Protein 8SK7 (pdb70)

InterPro domains:
  IPR000149 Haemagglutinin, influenzavirus A [PR00330] (21-44)
  IPR000149 Haemagglutinin, influenzavirus A [PR00330] (67-85)
  IPR000149 Haemagglutinin, influenzavirus A [PR00330] (107-122)
  IPR000149 Haemagglutinin, influenzavirus A [PR00330] (190-208)
  IPR000149 Haemagglutinin, influenzavirus A [PR00330] (228-245)
  IPR000149 Haemagglutinin, influenzavirus A [PR00330] (247-267)
  IPR000149 Haemagglutinin, influenzavirus A [PR00330] (307-323)
  IPR000149 Haemagglutinin, influenzavirus A [PR00330] (327-341)
  IPR001364 Haemagglutinin, influenzavirus A/B [MF_04072] (1-565)
  IPR001364 Haemagglutinin, influenzavirus A/B [PF00509] (20-565)
  IPR001364 Haemagglutinin, influenzavirus A/B [PR00329] (21-44)
  IPR001364 Haemagglutinin, influenzavirus A/B [PR00329] (307-323)
  IPR001364 Haemagglutinin, influenzavirus A/B [PR00329] (327-341)
  IPR001364 Haemagglutinin, influenzavirus A/B [PR00329] (378-401)
  IPR001364 Haemagglutinin, influenzavirus A/B [PR00329] (417-438)
  IPR001364 Haemagglutinin, influenzavirus A/B [PR00329] (480-498)
  IPR008980 Viral capsid/haemagglutinin protein [SSF49818] (18-338)
  IPR013828 Haemagglutinin, HA1 chain, alpha/beta domain superfamily [G3DSA:3.90.209.20] (59-289)

Organism: Influenza A virus (strain A/USA:Iowa/1943 H1N1) (NCBI:txid425563)

Structure (mmCIF, N/CA/C/O backbone):
data_8SK7
#
_entry.id   8SK7
#
loop_
_entity.id
_entity.type
_entity.pdbx_description
1 polymer 'Hemagglutinin HA1 chain'
2 polymer Hemagglutinin
3 polymer 'HA_20 minibinder (RFdiffusion-designed)'
4 branched beta-D-mannopyranose-(1-4)-2-acetamido-2-deoxy-beta-D-glucopyranose-(1-4)-2-acetamido-2-deoxy-beta-D-glucopyranose
5 branched 2-acetamido-2-deoxy-beta-D-glucopyranose-(1-4)-2-acetamido-2-deoxy-beta-D-glucopyranose
6 non-polymer 2-acetamido-2-deoxy-beta-D-glucopyranose
#
loop_
_atom_site.group_PDB
_atom_site.id
_atom_site.type_symbol
_atom_site.label_atom_id
_atom_site.label_alt_id
_atom_site.label_comp_id
_atom_site.label_asym_id
_atom_site.label_entity_id
_atom_site.label_seq_id
_atom_site.pdbx_PDB_ins_code
_atom_site.Cartn_x
_atom_site.Cartn_y
_atom_site.Cartn_z
_atom_site.occupancy
_atom_site.B_iso_or_equiv
_atom_site.auth_seq_id
_atom_site.auth_comp_id
_atom_site.auth_asym_id
_atom_site.auth_atom_id
_atom_site.pdbx_PDB_model_num
ATOM 1 N N . ASP A 1 1 ? 119.655 143.038 91.849 1.00 0.00 11 ASP A N 1
ATOM 2 C CA . ASP A 1 1 ? 119.627 142.015 92.935 1.00 0.00 11 ASP A CA 1
ATOM 3 C C . ASP A 1 1 ? 120.840 142.171 93.842 1.00 0.00 11 ASP A C 1
ATOM 4 O O . ASP A 1 1 ? 121.972 142.247 93.366 1.00 0.00 11 ASP A O 1
ATOM 15 N N . THR A 1 2 ? 120.603 142.218 95.151 1.00 0.00 12 THR A N 1
ATOM 16 C CA . THR A 1 2 ? 121.679 142.408 96.111 1.00 0.00 12 THR A CA 1
ATOM 17 C C . THR A 1 2 ? 121.315 141.743 97.428 1.00 0.00 12 THR A C 1
ATOM 18 O O . THR A 1 2 ? 120.137 141.576 97.754 1.00 0.00 12 THR A O 1
ATOM 29 N N . ILE A 1 3 ? 122.346 141.367 98.180 1.00 0.00 13 ILE A N 1
ATOM 30 C CA . ILE A 1 3 ? 122.198 140.809 99.518 1.00 0.00 13 ILE A CA 1
ATOM 31 C C . ILE A 1 3 ? 123.166 141.539 100.435 1.00 0.00 13 ILE A C 1
ATOM 32 O O . ILE A 1 3 ? 124.350 141.679 100.108 1.00 0.00 13 ILE A O 1
ATOM 48 N N . CYS A 1 4 ? 122.666 142.005 101.576 1.00 0.00 14 CYS A N 1
ATOM 49 C CA . CYS A 1 4 ? 123.445 142.792 102.518 1.00 0.00 14 CYS A CA 1
ATOM 50 C C . CYS A 1 4 ? 123.574 142.045 103.837 1.00 0.00 14 CYS A C 1
ATOM 51 O O . CYS A 1 4 ? 122.724 141.223 104.189 1.00 0.00 14 CYS A O 1
ATOM 58 N N . ILE A 1 5 ? 124.650 142.334 104.562 1.00 0.00 15 ILE A N 1
ATOM 59 C CA . ILE A 1 5 ? 124.905 141.754 105.874 1.00 0.00 15 ILE A CA 1
ATOM 60 C C . ILE A 1 5 ? 124.829 142.868 106.906 1.00 0.00 15 ILE A C 1
ATOM 61 O O . ILE A 1 5 ? 125.451 143.923 106.737 1.00 0.00 15 ILE A O 1
ATOM 77 N N . GLY A 1 6 ? 124.074 142.633 107.971 1.00 0.00 16 GLY A N 1
ATOM 78 C CA . GLY A 1 6 ? 123.891 143.634 108.997 1.00 0.00 16 GLY A CA 1
ATOM 79 C C . GLY A 1 6 ? 123.471 142.990 110.297 1.00 0.00 16 GLY A C 1
ATOM 80 O O . GLY A 1 6 ? 123.549 141.771 110.460 1.00 0.00 16 GLY A O 1
ATOM 84 N N . TYR A 1 7 ? 123.021 143.826 111.230 1.00 0.00 17 TYR A N 1
ATOM 85 C CA . TYR A 1 7 ? 122.680 143.347 112.560 1.00 0.00 17 TYR A CA 1
ATOM 86 C C . TYR A 1 7 ? 121.485 144.116 113.109 1.00 0.00 17 TYR A C 1
ATOM 87 O O . TYR A 1 7 ? 121.015 145.095 112.526 1.00 0.00 17 TYR A O 1
ATOM 105 N N . HIS A 1 8 ? 120.999 143.638 114.250 1.00 0.00 18 HIS A N 1
ATOM 106 C CA . HIS A 1 8 ? 119.745 144.094 114.828 1.00 0.00 18 HIS A CA 1
ATOM 107 C C . HIS A 1 8 ? 119.880 145.488 115.436 1.00 0.00 18 HIS A C 1
ATOM 108 O O . HIS A 1 8 ? 120.955 145.900 115.878 1.00 0.00 18 HIS A O 1
ATOM 122 N N . ALA A 1 9 ? 118.769 146.225 115.435 1.00 0.00 19 ALA A N 1
ATOM 123 C CA . ALA A 1 9 ? 118.668 147.502 116.127 1.00 0.00 19 ALA A CA 1
ATOM 124 C C . ALA A 1 9 ? 117.235 147.689 116.606 1.00 0.00 19 ALA A C 1
ATOM 125 O O . ALA A 1 9 ? 116.299 147.105 116.057 1.00 0.00 19 ALA A O 1
ATOM 132 N N . ASN A 1 10 ? 117.068 148.513 117.638 1.00 0.00 20 ASN A N 1
ATOM 133 C CA . ASN A 1 10 ? 115.755 148.729 118.236 1.00 0.00 20 ASN A CA 1
ATOM 134 C C . ASN A 1 10 ? 115.744 150.087 118.931 1.00 0.00 20 ASN A C 1
ATOM 135 O O . ASN A 1 10 ? 116.705 150.857 118.852 1.00 0.00 20 ASN A O 1
ATOM 146 N N . ASN A 1 11 ? 114.635 150.377 119.614 1.00 0.00 21 ASN A N 1
ATOM 147 C CA . ASN A 1 11 ? 114.449 151.637 120.323 1.00 0.00 21 ASN A CA 1
ATOM 148 C C . ASN A 1 11 ? 114.953 151.590 121.764 1.00 0.00 21 ASN A C 1
ATOM 149 O O . ASN A 1 11 ? 114.479 152.367 122.600 1.00 0.00 21 ASN A O 1
ATOM 159 N N . SER A 1 12 ? 115.886 150.697 122.076 1.00 0.00 22 SER A N 1
ATOM 160 C CA . SER A 1 12 ? 116.446 150.636 123.419 1.00 0.00 22 SER A CA 1
ATOM 161 C C . SER A 1 12 ? 117.322 151.849 123.696 1.00 0.00 22 SER A C 1
ATOM 162 O O . SER A 1 12 ? 117.928 152.425 122.789 1.00 0.00 22 SER A O 1
ATOM 170 N N . THR A 1 13 ? 117.385 152.238 124.971 1.00 0.00 23 THR A N 1
ATOM 171 C CA . THR A 1 13 ? 118.274 153.306 125.419 1.00 0.00 23 THR A CA 1
ATOM 172 C C . THR A 1 13 ? 119.209 152.839 126.531 1.00 0.00 23 THR A C 1
ATOM 173 O O . THR A 1 13 ? 119.807 153.669 127.223 1.00 0.00 23 THR A O 1
ATOM 184 N N . ASP A 1 14 ? 119.348 151.529 126.715 1.00 0.00 24 ASP A N 1
ATOM 185 C CA . ASP A 1 14 ? 120.298 151.013 127.689 1.00 0.00 24 ASP A CA 1
ATOM 186 C C . ASP A 1 14 ? 121.710 151.440 127.314 1.00 0.00 24 ASP A C 1
ATOM 187 O O . ASP A 1 14 ? 122.083 151.438 126.138 1.00 0.00 24 ASP A O 1
ATOM 196 N N . THR A 1 15 ? 122.500 151.804 128.320 1.00 0.00 25 THR A N 1
ATOM 197 C CA . THR A 1 15 ? 123.867 152.254 128.105 1.00 0.00 25 THR A CA 1
ATOM 198 C C . THR A 1 15 ? 124.815 151.475 129.001 1.00 0.00 25 THR A C 1
ATOM 199 O O . THR A 1 15 ? 124.477 151.139 130.139 1.00 0.00 25 THR A O 1
ATOM 210 N N . VAL A 1 16 ? 126.007 151.194 128.477 1.00 0.00 26 VAL A N 1
ATOM 211 C CA . VAL A 1 16 ? 127.024 150.417 129.170 1.00 0.00 26 VAL A CA 1
ATOM 212 C C . VAL A 1 16 ? 128.362 151.124 129.003 1.00 0.00 26 VAL A C 1
ATOM 213 O O . VAL A 1 16 ? 128.504 152.057 128.212 1.00 0.00 26 VAL A O 1
ATOM 226 N N . ASP A 1 17 ? 129.351 150.665 129.762 1.00 0.00 27 ASP A N 1
ATOM 227 C CA . ASP A 1 17 ? 130.679 151.253 129.746 1.00 0.00 27 ASP A CA 1
ATOM 228 C C . ASP A 1 17 ? 131.732 150.193 129.459 1.00 0.00 27 ASP A C 1
ATOM 229 O O . ASP A 1 17 ? 131.591 149.030 129.846 1.00 0.00 27 ASP A O 1
ATOM 238 N N . THR A 1 18 ? 132.792 150.616 128.776 1.00 0.00 28 THR A N 1
ATOM 239 C CA . THR A 1 18 ? 133.965 149.784 128.543 1.00 0.00 28 THR A CA 1
ATOM 240 C C . THR A 1 18 ? 135.201 150.533 129.019 1.00 0.00 28 THR A C 1
ATOM 241 O O . THR A 1 18 ? 135.083 151.622 129.591 1.00 0.00 28 THR A O 1
ATOM 252 N N . VAL A 1 19 ? 136.390 149.975 128.794 1.00 0.00 29 VAL A N 1
ATOM 253 C CA . VAL A 1 19 ? 137.599 150.717 129.133 1.00 0.00 29 VAL A CA 1
ATOM 254 C C . VAL A 1 19 ? 137.848 151.812 128.106 1.00 0.00 29 VAL A C 1
ATOM 255 O O . VAL A 1 19 ? 138.188 152.946 128.460 1.00 0.00 29 VAL A O 1
ATOM 268 N N . LEU A 1 20 ? 137.679 151.496 126.822 1.00 0.00 30 LEU A N 1
ATOM 269 C CA . LEU A 1 20 ? 137.890 152.484 125.772 1.00 0.00 30 LEU A CA 1
ATOM 270 C C . LEU A 1 20 ? 136.718 153.452 125.649 1.00 0.00 30 LEU A C 1
ATOM 271 O O . LEU A 1 20 ? 136.920 154.637 125.365 1.00 0.00 30 LEU A O 1
ATOM 287 N N . GLU A 1 21 ? 135.494 152.972 125.854 1.00 0.00 31 GLU A N 1
ATOM 288 C CA . GLU A 1 21 ? 134.297 153.724 125.516 1.00 0.00 31 GLU A CA 1
ATOM 289 C C . GLU A 1 21 ? 133.379 153.836 126.723 1.00 0.00 31 GLU A C 1
ATOM 290 O O . GLU A 1 21 ? 133.377 152.973 127.605 1.00 0.00 31 GLU A O 1
ATOM 302 N N . LYS A 1 22 ? 132.593 154.911 126.746 1.00 0.00 32 LYS A N 1
ATOM 303 C CA . LYS A 1 22 ? 131.607 155.158 127.786 1.00 0.00 32 LYS A CA 1
ATOM 304 C C . LYS A 1 22 ? 130.268 155.495 127.145 1.00 0.00 32 LYS A C 1
ATOM 305 O O . LYS A 1 22 ? 130.210 155.983 126.013 1.00 0.00 32 LYS A O 1
ATOM 324 N N . ASN A 1 23 ? 129.189 155.234 127.880 1.00 0.00 33 ASN A N 1
ATOM 325 C CA . ASN A 1 23 ? 127.837 155.541 127.414 1.00 0.00 33 ASN A CA 1
ATOM 326 C C . ASN A 1 23 ? 127.539 154.866 126.077 1.00 0.00 33 ASN A C 1
ATOM 327 O O . ASN A 1 23 ? 126.902 155.448 125.197 1.00 0.00 33 ASN A O 1
ATOM 337 N N . VAL A 1 24 ? 127.997 153.625 125.915 1.00 0.00 34 VAL A N 1
ATOM 338 C CA . VAL A 1 24 ? 127.692 152.879 124.701 1.00 0.00 34 VAL A CA 1
ATOM 339 C C . VAL A 1 24 ? 126.250 152.399 124.761 1.00 0.00 34 VAL A C 1
ATOM 340 O O . VAL A 1 24 ? 125.836 151.749 125.728 1.00 0.00 34 VAL A O 1
ATOM 353 N N . THR A 1 25 ? 125.478 152.709 123.722 1.00 0.00 35 THR A N 1
ATOM 354 C CA . THR A 1 25 ? 124.081 152.303 123.653 1.00 0.00 35 THR A CA 1
ATOM 355 C C . THR A 1 25 ? 123.994 150.902 123.064 1.00 0.00 35 THR A C 1
ATOM 356 O O . THR A 1 25 ? 124.610 150.618 122.032 1.00 0.00 35 THR A O 1
ATOM 367 N N . VAL A 1 26 ? 123.225 150.034 123.717 1.00 0.00 36 VAL A N 1
ATOM 368 C CA . VAL A 1 26 ? 123.130 148.632 123.336 1.00 0.00 36 VAL A CA 1
ATOM 369 C C . VAL A 1 26 ? 121.665 148.241 123.222 1.00 0.00 36 VAL A C 1
ATOM 370 O O . VAL A 1 26 ? 120.792 148.825 123.871 1.00 0.00 36 VAL A O 1
ATOM 383 N N . THR A 1 27 ? 121.400 147.236 122.385 1.00 0.00 37 THR A N 1
ATOM 384 C CA . THR A 1 27 ? 120.028 146.790 122.179 1.00 0.00 37 THR A CA 1
ATOM 385 C C . THR A 1 27 ? 119.440 146.176 123.440 1.00 0.00 37 THR A C 1
ATOM 386 O O . THR A 1 27 ? 118.259 146.387 123.736 1.00 0.00 37 THR A O 1
ATOM 397 N N . HIS A 1 28 ? 120.237 145.419 124.189 1.00 0.00 38 HIS A N 1
ATOM 398 C CA . HIS A 1 28 ? 119.761 144.773 125.401 1.00 0.00 38 HIS A CA 1
ATOM 399 C C . HIS A 1 28 ? 120.922 144.635 126.371 1.00 0.00 38 HIS A C 1
ATOM 400 O O . HIS A 1 28 ? 122.074 144.474 125.963 1.00 0.00 38 HIS A O 1
ATOM 415 N N . SER A 1 29 ? 120.609 144.705 127.662 1.00 0.00 39 SER A N 1
ATOM 416 C CA . SER A 1 29 ? 121.624 144.604 128.697 1.00 0.00 39 SER A CA 1
ATOM 417 C C . SER A 1 29 ? 121.004 143.977 129.936 1.00 0.00 39 SER A C 1
ATOM 418 O O . SER A 1 29 ? 119.788 144.015 130.132 1.00 0.00 39 SER A O 1
ATOM 426 N N . VAL A 1 30 ? 121.861 143.401 130.772 1.00 0.00 40 VAL A N 1
ATOM 427 C CA . VAL A 1 30 ? 121.455 142.790 132.032 1.00 0.00 40 VAL A CA 1
ATOM 428 C C . VAL A 1 30 ? 122.080 143.595 133.160 1.00 0.00 40 VAL A C 1
ATOM 429 O O . VAL A 1 30 ? 123.303 143.777 133.197 1.00 0.00 40 VAL A O 1
ATOM 442 N N . ASN A 1 31 ? 121.248 144.073 134.080 1.00 0.00 41 ASN A N 1
ATOM 443 C CA . ASN A 1 31 ? 121.735 144.826 135.230 1.00 0.00 41 ASN A CA 1
ATOM 444 C C . ASN A 1 31 ? 122.117 143.841 136.326 1.00 0.00 41 ASN A C 1
ATOM 445 O O . ASN A 1 31 ? 121.249 143.206 136.932 1.00 0.00 41 ASN A O 1
ATOM 456 N N . LEU A 1 32 ? 123.416 143.717 136.584 1.00 0.00 42 LEU A N 1
ATOM 457 C CA . LEU A 1 32 ? 123.926 142.776 137.572 1.00 0.00 42 LEU A CA 1
ATOM 458 C C . LEU A 1 32 ? 123.843 143.307 138.992 1.00 0.00 42 LEU A C 1
ATOM 459 O O . LEU A 1 32 ? 124.281 142.617 139.917 1.00 0.00 42 LEU A O 1
ATOM 475 N N . LEU A 1 33 ? 123.316 144.510 139.189 1.00 0.00 43 LEU A N 1
ATOM 476 C CA . LEU A 1 33 ? 123.271 145.154 140.494 1.00 0.00 43 LEU A CA 1
ATOM 477 C C . LEU A 1 33 ? 121.821 145.281 140.936 1.00 0.00 43 LEU A C 1
ATOM 478 O O . LEU A 1 33 ? 121.008 145.894 140.238 1.00 0.00 43 LEU A O 1
ATOM 494 N N . GLU A 1 34 ? 121.503 144.709 142.093 1.00 0.00 44 GLU A N 1
ATOM 495 C CA . GLU A 1 34 ? 120.160 144.783 142.650 1.00 0.00 44 GLU A CA 1
ATOM 496 C C . GLU A 1 34 ? 120.049 145.999 143.558 1.00 0.00 44 GLU A C 1
ATOM 497 O O . GLU A 1 34 ? 120.841 146.157 144.493 1.00 0.00 44 GLU A O 1
ATOM 509 N N . ASP A 1 35 ? 119.060 146.852 143.287 1.00 0.00 45 ASP A N 1
ATOM 510 C CA . ASP A 1 35 ? 118.881 148.089 144.035 1.00 0.00 45 ASP A CA 1
ATOM 511 C C . ASP A 1 35 ? 117.445 148.298 144.500 1.00 0.00 45 ASP A C 1
ATOM 512 O O . ASP A 1 35 ? 117.101 149.411 144.912 1.00 0.00 45 ASP A O 1
ATOM 521 N N . SER A 1 36 ? 116.601 147.271 144.445 1.00 0.00 46 SER A N 1
ATOM 522 C CA . SER A 1 36 ? 115.216 147.372 144.878 1.00 0.00 46 SER A CA 1
ATOM 523 C C . SER A 1 36 ? 114.929 146.298 145.915 1.00 0.00 46 SER A C 1
ATOM 524 O O . SER A 1 36 ? 115.497 145.204 145.870 1.00 0.00 46 SER A O 1
ATOM 532 N N . HIS A 1 37 ? 114.036 146.618 146.848 1.00 0.00 47 HIS A N 1
ATOM 533 C CA . HIS A 1 37 ? 113.727 145.716 147.946 1.00 0.00 47 HIS A CA 1
ATOM 534 C C . HIS A 1 37 ? 112.290 145.940 148.395 1.00 0.00 47 HIS A C 1
ATOM 535 O O . HIS A 1 37 ? 111.689 146.982 148.129 1.00 0.00 47 HIS A O 1
ATOM 549 N N . ASN A 1 38 ? 111.746 144.942 149.094 1.00 0.00 48 ASN A N 1
ATOM 550 C CA . ASN A 1 38 ? 110.366 145.023 149.556 1.00 0.00 48 ASN A CA 1
ATOM 551 C C . ASN A 1 38 ? 110.143 146.161 150.539 1.00 0.00 48 ASN A C 1
ATOM 552 O O . ASN A 1 38 ? 109.015 146.649 150.654 1.00 0.00 48 ASN A O 1
ATOM 563 N N . GLY A 1 39 ? 111.182 146.600 151.244 1.00 0.00 49 GLY A N 1
ATOM 564 C CA . GLY A 1 39 ? 110.993 147.595 152.279 1.00 0.00 49 GLY A CA 1
ATOM 565 C C . GLY A 1 39 ? 110.274 147.083 153.503 1.00 0.00 49 GLY A C 1
ATOM 566 O O . GLY A 1 39 ? 109.656 147.871 154.221 1.00 0.00 49 GLY A O 1
ATOM 570 N N . LYS A 1 40 ? 110.333 145.779 153.759 1.00 0.00 50 LYS A N 1
ATOM 571 C CA . LYS A 1 40 ? 109.648 145.163 154.885 1.00 0.00 50 LYS A CA 1
ATOM 572 C C . LYS A 1 40 ? 110.532 144.073 155.470 1.00 0.00 50 LYS A C 1
ATOM 573 O O . LYS A 1 40 ? 111.454 143.579 154.818 1.00 0.00 50 LYS A O 1
ATOM 592 N N . LEU A 1 41 ? 110.247 143.708 156.715 1.00 0.00 51 LEU A N 1
ATOM 593 C CA . LEU A 1 41 ? 110.809 142.494 157.285 1.00 0.00 51 LEU A CA 1
ATOM 594 C C . LEU A 1 41 ? 109.944 141.306 156.890 1.00 0.00 51 LEU A C 1
ATOM 595 O O . LEU A 1 41 ? 108.713 141.382 156.916 1.00 0.00 51 LEU A O 1
ATOM 611 N N . CYS A 1 42 ? 110.591 140.205 156.525 1.00 0.00 52 CYS A N 1
ATOM 612 C CA . CYS A 1 42 ? 109.901 139.049 155.982 1.00 0.00 52 CYS A CA 1
ATOM 613 C C . CYS A 1 42 ? 110.331 137.791 156.722 1.00 0.00 52 CYS A C 1
ATOM 614 O O . CYS A 1 42 ? 111.338 137.773 157.433 1.00 0.00 52 CYS A O 1
ATOM 618 N N . ARG A 1 43 ? 109.541 136.735 156.550 1.00 0.00 53 ARG A N 1
ATOM 619 C CA . ARG A 1 43 ? 109.844 135.435 157.135 1.00 0.00 53 ARG A CA 1
ATOM 620 C C . ARG A 1 43 ? 110.971 134.799 156.335 1.00 0.00 53 ARG A C 1
ATOM 621 O O . ARG A 1 43 ? 110.783 134.435 155.170 1.00 0.00 53 ARG A O 1
ATOM 642 N N . LEU A 1 44 ? 112.141 134.664 156.949 1.00 0.00 54 LEU A N 1
ATOM 643 C CA . LEU A 1 44 ? 113.291 134.092 156.258 1.00 0.00 54 LEU A CA 1
ATOM 644 C C . LEU A 1 44 ? 113.111 132.585 156.149 1.00 0.00 54 LEU A C 1
ATOM 645 O O . LEU A 1 44 ? 113.224 131.863 157.144 1.00 0.00 54 LEU A O 1
ATOM 661 N N . LYS A 1 45 ? 112.839 132.108 154.936 1.00 0.00 55 LYS A N 1
ATOM 662 C CA . LYS A 1 45 ? 112.601 130.689 154.685 1.00 0.00 55 LYS A CA 1
ATOM 663 C C . LYS A 1 45 ? 111.499 130.146 155.592 1.00 0.00 55 LYS A C 1
ATOM 664 O O . LYS A 1 45 ? 111.583 129.031 156.111 1.00 0.00 55 LYS A O 1
ATOM 683 N N . GLY A 1 46 ? 110.454 130.947 155.787 1.00 0.00 56 GLY A N 1
ATOM 684 C CA . GLY A 1 46 ? 109.244 130.487 156.431 1.00 0.00 56 GLY A CA 1
ATOM 685 C C . GLY A 1 46 ? 109.163 130.702 157.928 1.00 0.00 56 GLY A C 1
ATOM 686 O O . GLY A 1 46 ? 108.109 130.425 158.514 1.00 0.00 56 GLY A O 1
ATOM 690 N N . ILE A 1 47 ? 110.227 131.176 158.572 1.00 0.00 57 ILE A N 1
ATOM 691 C CA . ILE A 1 47 ? 110.251 131.375 160.018 1.00 0.00 57 ILE A CA 1
ATOM 692 C C . ILE A 1 47 ? 110.385 132.862 160.309 1.00 0.00 57 ILE A C 1
ATOM 693 O O . ILE A 1 47 ? 111.268 133.533 159.762 1.00 0.00 57 ILE A O 1
ATOM 709 N N . ALA A 1 48 ? 109.513 133.371 161.176 1.00 0.00 58 ALA A N 1
ATOM 710 C CA . ALA A 1 48 ? 109.511 134.784 161.497 1.00 0.00 58 ALA A CA 1
ATOM 711 C C . ALA A 1 48 ? 110.713 135.142 162.369 1.00 0.00 58 ALA A C 1
ATOM 712 O O . ALA A 1 48 ? 111.235 134.300 163.101 1.00 0.00 58 ALA A O 1
ATOM 719 N N . PRO A 1 49 ? 111.163 136.389 162.312 1.00 0.00 59 PRO A N 1
ATOM 720 C CA . PRO A 1 49 ? 112.282 136.817 163.153 1.00 0.00 59 PRO A CA 1
ATOM 721 C C . PRO A 1 49 ? 111.842 137.067 164.587 1.00 0.00 59 PRO A C 1
ATOM 722 O O . PRO A 1 49 ? 110.656 137.060 164.918 1.00 0.00 59 PRO A O 1
ATOM 733 N N . LEU A 1 50 ? 112.834 137.289 165.441 1.00 0.00 60 LEU A N 1
ATOM 734 C CA . LEU A 1 50 ? 112.598 137.713 166.815 1.00 0.00 60 LEU A CA 1
ATOM 735 C C . LEU A 1 50 ? 112.624 139.236 166.841 1.00 0.00 60 LEU A C 1
ATOM 736 O O . LEU A 1 50 ? 113.677 139.848 166.646 1.00 0.00 60 LEU A O 1
ATOM 752 N N . GLN A 1 51 ? 111.467 139.848 167.078 1.00 0.00 61 GLN A N 1
ATOM 753 C CA . GLN A 1 51 ? 111.330 141.301 167.041 1.00 0.00 61 GLN A CA 1
ATOM 754 C C . GLN A 1 51 ? 111.431 141.838 168.462 1.00 0.00 61 GLN A C 1
ATOM 755 O O . GLN A 1 51 ? 110.474 141.765 169.236 1.00 0.00 61 GLN A O 1
ATOM 769 N N . LEU A 1 52 ? 112.597 142.386 168.800 1.00 0.00 62 LEU A N 1
ATOM 770 C CA . LEU A 1 52 ? 112.790 143.090 170.065 1.00 0.00 62 LEU A CA 1
ATOM 771 C C . LEU A 1 52 ? 112.313 144.523 169.858 1.00 0.00 62 LEU A C 1
ATOM 772 O O . LEU A 1 52 ? 113.083 145.439 169.561 1.00 0.00 62 LEU A O 1
ATOM 788 N N . GLY A 1 53 ? 111.002 144.711 170.005 1.00 0.00 63 GLY A N 1
ATOM 789 C CA . GLY A 1 53 ? 110.403 145.975 169.610 1.00 0.00 63 GLY A CA 1
ATOM 790 C C . GLY A 1 53 ? 110.962 147.160 170.371 1.00 0.00 63 GLY A C 1
ATOM 791 O O . GLY A 1 53 ? 111.350 148.168 169.776 1.00 0.00 63 GLY A O 1
ATOM 795 N N . LYS A 1 54 ? 111.025 147.052 171.699 1.00 0.00 64 LYS A N 1
ATOM 796 C CA . LYS A 1 54 ? 111.406 148.174 172.544 1.00 0.00 64 LYS A CA 1
ATOM 797 C C . LYS A 1 54 ? 112.730 147.982 173.263 1.00 0.00 64 LYS A C 1
ATOM 798 O O . LYS A 1 54 ? 113.276 148.962 173.779 1.00 0.00 64 LYS A O 1
ATOM 817 N N . CYS A 1 55 ? 113.262 146.765 173.313 1.00 0.00 65 CYS A N 1
ATOM 818 C CA . CYS A 1 55 ? 114.433 146.470 174.121 1.00 0.00 65 CYS A CA 1
ATOM 819 C C . CYS A 1 55 ? 115.495 145.801 173.264 1.00 0.00 65 CYS A C 1
ATOM 820 O O . CYS A 1 55 ? 115.207 145.229 172.212 1.00 0.00 65 CYS A O 1
ATOM 827 N N . ASN A 1 56 ? 116.735 145.886 173.728 1.00 0.00 66 ASN A N 1
ATOM 828 C CA . ASN A 1 56 ? 117.876 145.335 173.024 1.00 0.00 66 ASN A CA 1
ATOM 829 C C . ASN A 1 56 ? 118.165 143.931 173.548 1.00 0.00 66 ASN A C 1
ATOM 830 O O . ASN A 1 56 ? 117.388 143.356 174.315 1.00 0.00 66 ASN A O 1
ATOM 841 N N . ILE A 1 57 ? 119.299 143.367 173.131 1.00 0.00 67 ILE A N 1
ATOM 842 C CA . ILE A 1 57 ? 119.643 142.008 173.539 1.00 0.00 67 ILE A CA 1
ATOM 843 C C . ILE A 1 57 ? 119.713 141.908 175.056 1.00 0.00 67 ILE A C 1
ATOM 844 O O . ILE A 1 57 ? 119.228 140.939 175.650 1.00 0.00 67 ILE A O 1
ATOM 860 N N . ALA A 1 58 ? 120.325 142.897 175.707 1.00 0.00 68 ALA A N 1
ATOM 861 C CA . ALA A 1 58 ? 120.474 142.840 177.157 1.00 0.00 68 ALA A CA 1
ATOM 862 C C . ALA A 1 58 ? 119.118 142.785 177.847 1.00 0.00 68 ALA A C 1
ATOM 863 O O . ALA A 1 58 ? 118.888 141.947 178.725 1.00 0.00 68 ALA A O 1
ATOM 870 N N . GLY A 1 59 ? 118.204 143.675 177.462 1.00 0.00 69 GLY A N 1
ATOM 871 C CA . GLY A 1 59 ? 116.903 143.703 178.107 1.00 0.00 69 GLY A CA 1
ATOM 872 C C . GLY A 1 59 ? 116.097 142.447 177.847 1.00 0.00 69 GLY A C 1
ATOM 873 O O . GLY A 1 59 ? 115.373 141.970 178.723 1.00 0.00 69 GLY A O 1
ATOM 877 N N . TRP A 1 60 ? 116.203 141.900 176.637 1.00 0.00 70 TRP A N 1
ATOM 878 C CA . TRP A 1 60 ? 115.472 140.681 176.307 1.00 0.00 70 TRP A CA 1
ATOM 879 C C . TRP A 1 60 ? 116.003 139.491 177.093 1.00 0.00 70 TRP A C 1
ATOM 880 O O . TRP A 1 60 ? 115.231 138.739 177.696 1.00 0.00 70 TRP A O 1
ATOM 901 N N . ILE A 1 61 ? 117.323 139.303 177.099 1.00 0.00 71 ILE A N 1
ATOM 902 C CA . ILE A 1 61 ? 117.888 138.129 177.751 1.00 0.00 71 ILE A CA 1
ATOM 903 C C . ILE A 1 61 ? 117.737 138.235 179.262 1.00 0.00 71 ILE A C 1
ATOM 904 O O . ILE A 1 61 ? 117.398 137.254 179.933 1.00 0.00 71 ILE A O 1
ATOM 920 N N . LEU A 1 62 ? 117.970 139.421 179.824 1.00 0.00 72 LEU A N 1
ATOM 921 C CA . LEU A 1 62 ? 117.702 139.632 181.238 1.00 0.00 72 LEU A CA 1
ATOM 922 C C . LEU A 1 62 ? 116.215 139.743 181.521 1.00 0.00 72 LEU A C 1
ATOM 923 O O . LEU A 1 62 ? 115.797 139.541 182.664 1.00 0.00 72 LEU A O 1
ATOM 939 N N . GLY A 1 63 ? 115.415 140.068 180.510 1.00 0.00 73 GLY A N 1
ATOM 940 C CA . GLY A 1 63 ? 113.975 140.071 180.651 1.00 0.00 73 GLY A CA 1
ATOM 941 C C . GLY A 1 63 ? 113.444 141.213 181.489 1.00 0.00 73 GLY A C 1
ATOM 942 O O . GLY A 1 63 ? 112.745 140.979 182.477 1.00 0.00 73 GLY A O 1
ATOM 946 N N . ASN A 1 64 ? 113.768 142.450 181.119 1.00 0.00 74 ASN A N 1
ATOM 947 C CA . ASN A 1 64 ? 113.239 143.586 181.848 1.00 0.00 74 ASN A CA 1
ATOM 948 C C . ASN A 1 64 ? 111.745 143.728 181.571 1.00 0.00 74 ASN A C 1
ATOM 949 O O . ASN A 1 64 ? 111.241 143.231 180.563 1.00 0.00 74 ASN A O 1
ATOM 960 N N . PRO A 1 65 ? 111.014 144.401 182.457 1.00 0.00 75 PRO A N 1
ATOM 961 C CA . PRO A 1 65 ? 109.549 144.412 182.328 1.00 0.00 75 PRO A CA 1
ATOM 962 C C . PRO A 1 65 ? 109.038 144.994 181.022 1.00 0.00 75 PRO A C 1
ATOM 963 O O . PRO A 1 65 ? 107.947 144.616 180.578 1.00 0.00 75 PRO A O 1
ATOM 974 N N . GLU A 1 66 ? 109.778 145.900 180.388 1.00 0.00 76 GLU A N 1
ATOM 975 C CA . GLU A 1 66 ? 109.217 146.660 179.278 1.00 0.00 76 GLU A CA 1
ATOM 976 C C . GLU A 1 66 ? 109.117 145.867 177.983 1.00 0.00 76 GLU A C 1
ATOM 977 O O . GLU A 1 66 ? 108.484 146.346 177.037 1.00 0.00 76 GLU A O 1
ATOM 989 N N . CYS A 1 67 ? 109.716 144.686 177.907 1.00 0.00 77 CYS A N 1
ATOM 990 C CA . CYS A 1 67 ? 109.487 143.763 176.800 1.00 0.00 77 CYS A CA 1
ATOM 991 C C . CYS A 1 67 ? 109.234 142.367 177.349 1.00 0.00 77 CYS A C 1
ATOM 992 O O . CYS A 1 67 ? 109.875 141.384 176.975 1.00 0.00 77 CYS A O 1
ATOM 999 N N . GLU A 1 68 ? 108.288 142.290 178.285 1.00 0.00 78 GLU A N 1
ATOM 1000 C CA . GLU A 1 68 ? 107.910 141.013 178.874 1.00 0.00 78 GLU A CA 1
ATOM 1001 C C . GLU A 1 68 ? 107.286 140.079 177.846 1.00 0.00 78 GLU A C 1
ATOM 1002 O O . GLU A 1 68 ? 107.311 138.857 178.025 1.00 0.00 78 GLU A O 1
ATOM 1014 N N . SER A 1 69 ? 106.711 140.626 176.773 1.00 0.00 79 SER A N 1
ATOM 1015 C CA . SER A 1 69 ? 106.046 139.782 175.787 1.00 0.00 79 SER A CA 1
ATOM 1016 C C . SER A 1 69 ? 107.014 138.846 175.079 1.00 0.00 79 SER A C 1
ATOM 1017 O O . SER A 1 69 ? 106.581 137.829 174.527 1.00 0.00 79 SER A O 1
ATOM 1025 N N . LEU A 1 70 ? 108.310 139.157 175.086 1.00 0.00 80 LEU A N 1
ATOM 1026 C CA . LEU A 1 70 ? 109.291 138.315 174.414 1.00 0.00 80 LEU A CA 1
ATOM 1027 C C . LEU A 1 70 ? 109.529 136.999 175.134 1.00 0.00 80 LEU A C 1
ATOM 1028 O O . LEU A 1 70 ? 110.112 136.086 174.541 1.00 0.00 80 LEU A O 1
ATOM 1044 N N . LEU A 1 71 ? 109.093 136.878 176.386 1.00 0.00 81 LEU A N 1
ATOM 1045 C CA . LEU A 1 71 ? 109.323 135.661 177.150 1.00 0.00 81 LEU A CA 1
ATOM 1046 C C . LEU A 1 71 ? 108.522 134.481 176.620 1.00 0.00 81 LEU A C 1
ATOM 1047 O O . LEU A 1 71 ? 108.771 133.347 177.041 1.00 0.00 81 LEU A O 1
ATOM 1063 N N . SER A 1 72 ? 107.575 134.717 175.715 1.00 0.00 82 SER A N 1
ATOM 1064 C CA . SER A 1 72 ? 106.804 133.646 175.102 1.00 0.00 82 SER A CA 1
ATOM 1065 C C . SER A 1 72 ? 107.407 133.151 173.794 1.00 0.00 82 SER A C 1
ATOM 1066 O O . SER A 1 72 ? 106.888 132.188 173.219 1.00 0.00 82 SER A O 1
ATOM 1074 N N . GLU A 1 73 ? 108.474 133.780 173.309 1.00 0.00 83 GLU A N 1
ATOM 1075 C CA . GLU A 1 73 ? 109.103 133.367 172.063 1.00 0.00 83 GLU A CA 1
ATOM 1076 C C . GLU A 1 73 ? 110.019 132.174 172.300 1.00 0.00 83 GLU A C 1
ATOM 1077 O O . GLU A 1 73 ? 110.623 132.032 173.367 1.00 0.00 83 GLU A O 1
ATOM 1089 N N . ARG A 1 74 ? 110.116 131.307 171.291 1.00 0.00 84 ARG A N 1
ATOM 1090 C CA . ARG A 1 74 ? 110.934 130.106 171.415 1.00 0.00 84 ARG A CA 1
ATOM 1091 C C . ARG A 1 74 ? 111.883 129.911 170.239 1.00 0.00 84 ARG A C 1
ATOM 1092 O O . ARG A 1 74 ? 112.952 129.316 170.401 1.00 0.00 84 ARG A O 1
ATOM 1113 N N . SER A 1 75 ? 111.514 130.392 169.055 1.00 0.00 85 SER A N 1
ATOM 1114 C CA . SER A 1 75 ? 112.343 130.173 167.879 1.00 0.00 85 SER A CA 1
ATOM 1115 C C . SER A 1 75 ? 112.208 131.349 166.926 1.00 0.00 85 SER A C 1
ATOM 1116 O O . SER A 1 75 ? 111.238 132.109 166.973 1.00 0.00 85 SER A O 1
ATOM 1124 N N . TRP A 1 76 ? 113.203 131.485 166.055 1.00 0.00 86 TRP A N 1
ATOM 1125 C CA . TRP A 1 76 ? 113.265 132.601 165.122 1.00 0.00 86 TRP A CA 1
ATOM 1126 C C . TRP A 1 76 ? 114.255 132.263 164.019 1.00 0.00 86 TRP A C 1
ATOM 1127 O O . TRP A 1 76 ? 114.993 131.279 164.098 1.00 0.00 86 TRP A O 1
ATOM 1148 N N . SER A 1 77 ? 114.255 133.096 162.981 1.00 0.00 87 SER A N 1
ATOM 1149 C CA . SER A 1 77 ? 115.255 133.017 161.926 1.00 0.00 87 SER A CA 1
ATOM 1150 C C . SER A 1 77 ? 116.339 134.074 162.063 1.00 0.00 87 SER A C 1
ATOM 1151 O O . SER A 1 77 ? 117.470 133.844 161.628 1.00 0.00 87 SER A O 1
ATOM 1159 N N . TYR A 1 78 ? 116.017 135.221 162.653 1.00 0.00 88 TYR A N 1
ATOM 1160 C CA . TYR A 1 78 ? 117.001 136.253 162.944 1.00 0.00 88 TYR A CA 1
ATOM 1161 C C . TYR A 1 78 ? 116.411 137.178 163.996 1.00 0.00 88 TYR A C 1
ATOM 1162 O O . TYR A 1 78 ? 115.209 137.154 164.269 1.00 0.00 88 TYR A O 1
ATOM 1180 N N . ILE A 1 79 ? 117.276 137.993 164.591 1.00 0.00 89 ILE A N 1
ATOM 1181 C CA . ILE A 1 79 ? 116.907 138.888 165.681 1.00 0.00 89 ILE A CA 1
ATOM 1182 C C . ILE A 1 79 ? 116.931 140.313 165.156 1.00 0.00 89 ILE A C 1
ATOM 1183 O O . ILE A 1 79 ? 117.886 140.714 164.480 1.00 0.00 89 ILE A O 1
ATOM 1199 N N . VAL A 1 80 ? 115.883 141.074 165.458 1.00 0.00 90 VAL A N 1
ATOM 1200 C CA . VAL A 1 80 ? 115.731 142.439 164.969 1.00 0.00 90 VAL A CA 1
ATOM 1201 C C . VAL A 1 80 ? 115.676 143.383 166.158 1.00 0.00 90 VAL A C 1
ATOM 1202 O O . VAL A 1 80 ? 114.741 143.323 166.965 1.00 0.00 90 VAL A O 1
ATOM 1215 N N . GLU A 1 81 ? 116.672 144.253 166.264 1.00 0.00 91 GLU A N 1
ATOM 1216 C CA . GLU A 1 81 ? 116.610 145.420 167.126 1.00 0.00 91 GLU A CA 1
ATOM 1217 C C . GLU A 1 81 ? 116.186 146.626 166.299 1.00 0.00 91 GLU A C 1
ATOM 1218 O O . GLU A 1 81 ? 116.344 146.655 165.077 1.00 0.00 91 GLU A O 1
ATOM 1230 N N . THR A 1 82 ? 115.634 147.621 166.975 1.00 0.00 92 THR A N 1
ATOM 1231 C CA . THR A 1 82 ? 115.229 148.851 166.319 1.00 0.00 92 THR A CA 1
ATOM 1232 C C . THR A 1 82 ? 116.142 149.999 166.728 1.00 0.00 92 THR A C 1
ATOM 1233 O O . THR A 1 82 ? 116.791 149.948 167.778 1.00 0.00 92 THR A O 1
ATOM 1244 N N . PRO A 1 83 ? 116.212 151.062 165.923 1.00 0.00 93 PRO A N 1
ATOM 1245 C CA . PRO A 1 83 ? 117.086 152.191 166.281 1.00 0.00 93 PRO A CA 1
ATOM 1246 C C . PRO A 1 83 ? 116.766 152.796 167.633 1.00 0.00 93 PRO A C 1
ATOM 1247 O O . PRO A 1 83 ? 117.632 153.458 168.219 1.00 0.00 93 PRO A O 1
ATOM 1258 N N . ASN A 1 84 ? 115.552 152.602 168.143 1.00 0.00 94 ASN A N 1
ATOM 1259 C CA . ASN A 1 84 ? 115.137 153.136 169.435 1.00 0.00 94 ASN A CA 1
ATOM 1260 C C . ASN A 1 84 ? 115.055 152.052 170.509 1.00 0.00 94 ASN A C 1
ATOM 1261 O O . ASN A 1 84 ? 114.216 152.129 171.410 1.00 0.00 94 ASN A O 1
ATOM 1272 N N . SER A 1 85 ? 115.917 151.036 170.427 1.00 0.00 95 SER A N 1
ATOM 1273 C CA . SER A 1 85 ? 115.970 149.967 171.427 1.00 0.00 95 SER A CA 1
ATOM 1274 C C . SER A 1 85 ? 116.692 150.478 172.675 1.00 0.00 95 SER A C 1
ATOM 1275 O O . SER A 1 85 ? 117.872 150.214 172.915 1.00 0.00 95 SER A O 1
ATOM 1283 N N . GLU A 1 86 ? 115.944 151.233 173.482 1.00 0.00 96 GLU A N 1
ATOM 1284 C CA . GLU A 1 86 ? 116.536 151.892 174.642 1.00 0.00 96 GLU A CA 1
ATOM 1285 C C . GLU A 1 86 ? 116.517 151.020 175.892 1.00 0.00 96 GLU A C 1
ATOM 1286 O O . GLU A 1 86 ? 117.438 151.108 176.712 1.00 0.00 96 GLU A O 1
ATOM 1290 N N . ASN A 1 87 ? 115.500 150.172 176.054 1.00 50.00 97 ASN A N 1
ATOM 1291 C CA . ASN A 1 87 ? 115.281 149.456 177.312 1.00 50.00 97 ASN A CA 1
ATOM 1292 C C . ASN A 1 87 ? 116.213 148.251 177.392 1.00 50.00 97 ASN A C 1
ATOM 1293 O O . ASN A 1 87 ? 115.855 147.115 177.077 1.00 50.00 97 ASN A O 1
ATOM 1303 N N . GLY A 1 88 ? 117.435 148.513 177.841 1.00 0.00 98 GLY A N 1
ATOM 1304 C CA . GLY A 1 88 ? 118.389 147.456 178.103 1.00 0.00 98 GLY A CA 1
ATOM 1305 C C . GLY A 1 88 ? 118.383 147.063 179.563 1.00 0.00 98 GLY A C 1
ATOM 1306 O O . GLY A 1 88 ? 117.367 146.595 180.080 1.00 0.00 98 GLY A O 1
ATOM 1310 N N . THR A 1 89 ? 119.514 147.244 180.236 1.00 0.00 99 THR A N 1
ATOM 1311 C CA . THR A 1 89 ? 119.595 146.993 181.669 1.00 0.00 99 THR A CA 1
ATOM 1312 C C . THR A 1 89 ? 118.867 148.109 182.407 1.00 0.00 99 THR A C 1
ATOM 1313 O O . THR A 1 89 ? 119.381 149.225 182.522 1.00 0.00 99 THR A O 1
ATOM 1324 N N . CYS A 1 90 ? 117.668 147.815 182.912 1.00 0.00 100 CYS A N 1
ATOM 1325 C CA . CYS A 1 90 ? 116.893 148.846 183.591 1.00 0.00 100 CYS A CA 1
ATOM 1326 C C . CYS A 1 90 ? 117.587 149.329 184.857 1.00 0.00 100 CYS A C 1
ATOM 1327 O O . CYS A 1 90 ? 117.408 150.485 185.255 1.00 0.00 100 CYS A O 1
ATOM 1334 N N . PHE A 1 91 ? 118.379 148.474 185.499 1.00 0.00 101 PHE A N 1
ATOM 1335 C CA . PHE A 1 91 ? 119.186 148.888 186.641 1.00 0.00 101 PHE A CA 1
ATOM 1336 C C . PHE A 1 91 ? 120.625 149.078 186.195 1.00 0.00 101 PHE A C 1
ATOM 1337 O O . PHE A 1 91 ? 121.200 148.159 185.595 1.00 0.00 101 PHE A O 1
ATOM 1354 N N . PRO A 1 92 ? 121.248 150.226 186.459 1.00 0.00 102 PRO A N 1
ATOM 1355 C CA . PRO A 1 92 ? 122.555 150.502 185.856 1.00 0.00 102 PRO A CA 1
ATOM 1356 C C . PRO A 1 92 ? 123.614 149.514 186.313 1.00 0.00 102 PRO A C 1
ATOM 1357 O O . PRO A 1 92 ? 123.575 148.996 187.429 1.00 0.00 102 PRO A O 1
ATOM 1368 N N . GLY A 1 93 ? 124.565 149.259 185.431 1.00 0.00 103 GLY A N 1
ATOM 1369 C CA . GLY A 1 93 ? 125.655 148.359 185.738 1.00 0.00 103 GLY A CA 1
ATOM 1370 C C . GLY A 1 93 ? 126.378 147.952 184.474 1.00 0.00 103 GLY A C 1
ATOM 1371 O O . GLY A 1 93 ? 125.970 148.281 183.361 1.00 0.00 103 GLY A O 1
ATOM 1375 N N . ASP A 1 94 ? 127.465 147.213 184.673 1.00 0.00 104 ASP A N 1
ATOM 1376 C CA . ASP A 1 94 ? 128.317 146.755 183.583 1.00 0.00 104 ASP A CA 1
ATOM 1377 C C . ASP A 1 94 ? 127.953 145.316 183.246 1.00 0.00 104 ASP A C 1
ATOM 1378 O O . ASP A 1 94 ? 128.166 144.409 184.055 1.00 0.00 104 ASP A O 1
ATOM 1382 N N . PHE A 1 95 ? 127.413 145.108 182.050 1.00 0.00 105 PHE A N 1
ATOM 1383 C CA . PHE A 1 95 ? 127.095 143.770 181.560 1.00 0.00 105 PHE A CA 1
ATOM 1384 C C . PHE A 1 95 ? 128.391 143.165 181.035 1.00 0.00 105 PHE A C 1
ATOM 1385 O O . PHE A 1 95 ? 128.822 143.457 179.920 1.00 0.00 105 PHE A O 1
ATOM 1402 N N . ILE A 1 96 ? 129.012 142.308 181.846 1.00 0.00 106 ILE A N 1
ATOM 1403 C CA . ILE A 1 96 ? 130.361 141.834 181.559 1.00 0.00 106 ILE A CA 1
ATOM 1404 C C . ILE A 1 96 ? 130.333 140.872 180.381 1.00 0.00 106 ILE A C 1
ATOM 1405 O O . ILE A 1 96 ? 129.502 139.957 180.323 1.00 0.00 106 ILE A O 1
ATOM 1421 N N . ASP A 1 97 ? 131.252 141.072 179.436 1.00 0.00 107 ASP A N 1
ATOM 1422 C CA . ASP A 1 97 ? 131.337 140.245 178.234 1.00 0.00 107 ASP A CA 1
ATOM 1423 C C . ASP A 1 97 ? 130.017 140.257 177.471 1.00 0.00 107 ASP A C 1
ATOM 1424 O O . ASP A 1 97 ? 129.610 139.258 176.877 1.00 0.00 107 ASP A O 1
ATOM 1433 N N . TYR A 1 98 ? 129.345 141.406 177.484 1.00 0.00 108 TYR A N 1
ATOM 1434 C CA . TYR A 1 98 ? 128.041 141.511 176.841 1.00 0.00 108 TYR A CA 1
ATOM 1435 C C . TYR A 1 98 ? 128.142 141.315 175.333 1.00 0.00 108 TYR A C 1
ATOM 1436 O O . TYR A 1 98 ? 127.288 140.659 174.726 1.00 0.00 108 TYR A O 1
ATOM 1454 N N . GLU A 1 99 ? 129.176 141.879 174.708 1.00 0.00 109 GLU A N 1
ATOM 1455 C CA . GLU A 1 99 ? 129.329 141.728 173.266 1.00 0.00 109 GLU A CA 1
ATOM 1456 C C . GLU A 1 99 ? 129.568 140.271 172.894 1.00 0.00 109 GLU A C 1
ATOM 1457 O O . GLU A 1 99 ? 129.070 139.789 171.868 1.00 0.00 109 GLU A O 1
ATOM 1469 N N . GLU A 1 100 ? 130.324 139.548 173.721 1.00 0.00 110 GLU A N 1
ATOM 1470 C CA . GLU A 1 100 ? 130.490 138.119 173.492 1.00 0.00 110 GLU A CA 1
ATOM 1471 C C . GLU A 1 100 ? 129.165 137.384 173.624 1.00 0.00 110 GLU A C 1
ATOM 1472 O O . GLU A 1 100 ? 128.911 136.427 172.887 1.00 0.00 110 GLU A O 1
ATOM 1484 N N . LEU A 1 101 ? 128.305 137.813 174.549 1.00 0.00 111 LEU A N 1
ATOM 1485 C CA . LEU A 1 101 ? 126.988 137.198 174.652 1.00 0.00 111 LEU A CA 1
ATOM 1486 C C . LEU A 1 101 ? 126.162 137.467 173.405 1.00 0.00 111 LEU A C 1
ATOM 1487 O O . LEU A 1 101 ? 125.422 136.592 172.950 1.00 0.00 111 LEU A O 1
ATOM 1503 N N . ARG A 1 102 ? 126.255 138.675 172.849 1.00 0.00 112 ARG A N 1
ATOM 1504 C CA . ARG A 1 102 ? 125.572 138.945 171.588 1.00 0.00 112 ARG A CA 1
ATOM 1505 C C . ARG A 1 102 ? 126.084 138.024 170.491 1.00 0.00 112 ARG A C 1
ATOM 1506 O O . ARG A 1 102 ? 125.299 137.477 169.705 1.00 0.00 112 ARG A O 1
ATOM 1527 N N . GLU A 1 103 ? 127.402 137.842 170.423 1.00 0.00 113 GLU A N 1
ATOM 1528 C CA . GLU A 1 103 ? 127.971 136.961 169.410 1.00 0.00 113 GLU A CA 1
ATOM 1529 C C . GLU A 1 103 ? 127.468 135.534 169.584 1.00 0.00 113 GLU A C 1
ATOM 1530 O O . GLU A 1 103 ? 127.156 134.852 168.602 1.00 0.00 113 GLU A O 1
ATOM 1542 N N . GLN A 1 104 ? 127.387 135.065 170.829 1.00 0.00 114 GLN A N 1
ATOM 1543 C CA . GLN A 1 104 ? 126.881 133.720 171.082 1.00 0.00 114 GLN A CA 1
ATOM 1544 C C . GLN A 1 104 ? 125.411 133.601 170.701 1.00 0.00 114 GLN A C 1
ATOM 1545 O O . GLN A 1 104 ? 125.008 132.625 170.060 1.00 0.00 114 GLN A O 1
ATOM 1559 N N . LEU A 1 105 ? 124.596 134.585 171.082 1.00 0.00 115 LEU A N 1
ATOM 1560 C CA . LEU A 1 105 ? 123.166 134.525 170.812 1.00 0.00 115 LEU A CA 1
ATOM 1561 C C . LEU A 1 105 ? 122.848 134.688 169.336 1.00 0.00 115 LEU A C 1
ATOM 1562 O O . LEU A 1 105 ? 121.759 134.298 168.905 1.00 0.00 115 LEU A O 1
ATOM 1578 N N . SER A 1 106 ? 123.761 135.256 168.551 1.00 0.00 116 SER A N 1
ATOM 1579 C CA . SER A 1 106 ? 123.471 135.445 167.136 1.00 0.00 116 SER A CA 1
ATOM 1580 C C . SER A 1 106 ? 123.290 134.125 166.397 1.00 0.00 116 SER A C 1
ATOM 1581 O O . SER A 1 106 ? 122.771 134.128 165.276 1.00 0.00 116 SER A O 1
ATOM 1589 N N . SER A 1 107 ? 123.704 133.004 166.986 1.00 0.00 117 SER A N 1
ATOM 1590 C CA . SER A 1 107 ? 123.666 131.707 166.320 1.00 0.00 117 SER A CA 1
ATOM 1591 C C . SER A 1 107 ? 122.760 130.697 167.015 1.00 0.00 117 SER A C 1
ATOM 1592 O O . SER A 1 107 ? 122.899 129.495 166.773 1.00 0.00 117 SER A O 1
ATOM 1600 N N . VAL A 1 108 ? 121.847 131.141 167.878 1.00 0.00 118 VAL A N 1
ATOM 1601 C CA . VAL A 1 108 ? 121.086 130.202 168.698 1.00 0.00 118 VAL A CA 1
ATOM 1602 C C . VAL A 1 108 ? 119.940 129.580 167.906 1.00 0.00 118 VAL A C 1
ATOM 1603 O O . VAL A 1 108 ? 119.815 128.353 167.832 1.00 0.00 118 VAL A O 1
ATOM 1616 N N . SER A 1 109 ? 119.070 130.409 167.335 1.00 0.00 119 SER A N 1
ATOM 1617 C CA . SER A 1 109 ? 117.957 129.956 166.502 1.00 0.00 119 SER A CA 1
ATOM 1618 C C . SER A 1 109 ? 116.841 129.269 167.284 1.00 0.00 119 SER A C 1
ATOM 1619 O O . SER A 1 109 ? 115.780 128.996 166.718 1.00 0.00 119 SER A O 1
ATOM 1627 N N . SER A 1 110 ? 117.053 128.972 168.567 1.00 0.00 120 SER A N 1
ATOM 1628 C CA . SER A 1 110 ? 115.972 128.457 169.401 1.00 0.00 120 SER A CA 1
ATOM 1629 C C . SER A 1 110 ? 116.418 128.300 170.849 1.00 0.00 120 SER A C 1
ATOM 1630 O O . SER A 1 110 ? 117.582 127.993 171.113 1.00 0.00 120 SER A O 1
ATOM 1638 N N . PHE A 1 111 ? 115.493 128.479 171.790 1.00 0.00 121 PHE A N 1
ATOM 1639 C CA . PHE A 1 111 ? 115.800 128.279 173.197 1.00 0.00 121 PHE A CA 1
ATOM 1640 C C . PHE A 1 111 ? 114.563 127.769 173.917 1.00 0.00 121 PHE A C 1
ATOM 1641 O O . PHE A 1 111 ? 113.432 127.933 173.452 1.00 0.00 121 PHE A O 1
ATOM 1658 N N . GLU A 1 112 ? 114.797 127.140 175.061 1.00 0.00 122 GLU A N 1
ATOM 1659 C CA . GLU A 1 112 ? 113.755 126.818 176.023 1.00 0.00 122 GLU A CA 1
ATOM 1660 C C . GLU A 1 112 ? 114.045 127.601 177.292 1.00 0.00 122 GLU A C 1
ATOM 1661 O O . GLU A 1 112 ? 115.093 127.408 177.914 1.00 0.00 122 GLU A O 1
ATOM 1673 N N . ARG A 1 113 ? 113.125 128.476 177.674 1.00 0.00 123 ARG A N 1
ATOM 1674 C CA . ARG A 1 113 ? 113.274 129.275 178.882 1.00 0.00 123 ARG A CA 1
ATOM 1675 C C . ARG A 1 113 ? 112.642 128.509 180.035 1.00 0.00 123 ARG A C 1
ATOM 1676 O O . ARG A 1 113 ? 111.415 128.448 180.148 1.00 0.00 123 ARG A O 1
ATOM 1697 N N . PHE A 1 114 ? 113.475 127.928 180.892 1.00 0.00 124 PHE A N 1
ATOM 1698 C CA . PHE A 1 114 ? 113.011 127.095 181.990 1.00 0.00 124 PHE A CA 1
ATOM 1699 C C . PHE A 1 114 ? 113.498 127.664 183.314 1.00 0.00 124 PHE A C 1
ATOM 1700 O O . PHE A 1 114 ? 114.536 128.327 183.381 1.00 0.00 124 PHE A O 1
ATOM 1717 N N . GLU A 1 115 ? 112.736 127.392 184.370 1.00 0.00 125 GLU A N 1
ATOM 1718 C CA . GLU A 1 115 ? 113.052 127.898 185.700 1.00 0.00 125 GLU A CA 1
ATOM 1719 C C . GLU A 1 115 ? 114.199 127.079 186.274 1.00 0.00 125 GLU A C 1
ATOM 1720 O O . GLU A 1 115 ? 113.992 125.963 186.762 1.00 0.00 125 GLU A O 1
ATOM 1732 N N . ILE A 1 116 ? 115.408 127.634 186.230 1.00 0.00 126 ILE A N 1
ATOM 1733 C CA . ILE A 1 116 ? 116.581 126.882 186.660 1.00 0.00 126 ILE A CA 1
ATOM 1734 C C . ILE A 1 116 ? 116.561 126.670 188.167 1.00 0.00 126 ILE A C 1
ATOM 1735 O O . ILE A 1 116 ? 116.891 125.584 188.654 1.00 0.00 126 ILE A O 1
ATOM 1751 N N . PHE A 1 117 ? 116.166 127.689 188.927 1.00 0.00 127 PHE A N 1
ATOM 1752 C CA . PHE A 1 117 ? 116.002 127.583 190.372 1.00 0.00 127 PHE A CA 1
ATOM 1753 C C . PHE A 1 117 ? 114.601 128.050 190.730 1.00 0.00 127 PHE A C 1
ATOM 1754 O O . PHE A 1 117 ? 114.244 129.201 190.463 1.00 0.00 127 PHE A O 1
ATOM 1771 N N . SER A 1 118 ? 113.812 127.163 191.329 1.00 0.00 128 SER A N 1
ATOM 1772 C CA . SER A 1 118 ? 112.462 127.527 191.732 1.00 0.00 128 SER A CA 1
ATOM 1773 C C . SER A 1 118 ? 112.501 128.665 192.741 1.00 0.00 128 SER A C 1
ATOM 1774 O O . SER A 1 118 ? 113.260 128.625 193.711 1.00 0.00 128 SER A O 1
ATOM 1782 N N . LYS A 1 119 ? 111.670 129.683 192.513 1.00 0.00 129 LYS A N 1
ATOM 1783 C CA . LYS A 1 119 ? 111.645 130.826 193.418 1.00 0.00 129 LYS A CA 1
ATOM 1784 C C . LYS A 1 119 ? 111.175 130.422 194.810 1.00 0.00 129 LYS A C 1
ATOM 1785 O O . LYS A 1 119 ? 111.724 130.887 195.816 1.00 0.00 129 LYS A O 1
ATOM 1804 N N . GLU A 1 120 ? 110.156 129.566 194.893 1.00 0.00 130 GLU A N 1
ATOM 1805 C CA . GLU A 1 120 ? 109.550 129.269 196.188 1.00 0.00 130 GLU A CA 1
ATOM 1806 C C . GLU A 1 120 ? 110.433 128.360 197.036 1.00 0.00 130 GLU A C 1
ATOM 1807 O O . GLU A 1 120 ? 110.574 128.581 198.245 1.00 0.00 130 GLU A O 1
ATOM 1819 N N . SER A 1 121 ? 111.038 127.337 196.429 1.00 0.00 131 SER A N 1
ATOM 1820 C CA . SER A 1 121 ? 111.694 126.278 197.184 1.00 0.00 131 SER A CA 1
ATOM 1821 C C . SER A 1 121 ? 113.214 126.328 197.156 1.00 0.00 131 SER A C 1
ATOM 1822 O O . SER A 1 121 ? 113.846 125.737 198.036 1.00 0.00 131 SER A O 1
ATOM 1830 N N . SER A 1 122 ? 113.818 127.011 196.184 1.00 0.00 132 SER A N 1
ATOM 1831 C CA . SER A 1 122 ? 115.273 127.009 196.081 1.00 0.00 132 SER A CA 1
ATOM 1832 C C . SER A 1 122 ? 115.929 127.873 197.147 1.00 0.00 132 SER A C 1
ATOM 1833 O O . SER A 1 122 ? 117.072 127.606 197.531 1.00 0.00 132 SER A O 1
ATOM 1841 N N . TRP A 1 123 ? 115.235 128.895 197.640 1.00 0.00 133 TRP A N 1
ATOM 1842 C CA . TRP A 1 123 ? 115.799 129.840 198.604 1.00 0.00 133 TRP A CA 1
ATOM 1843 C C . TRP A 1 123 ? 114.869 129.963 199.807 1.00 0.00 133 TRP A C 1
ATOM 1844 O O . TRP A 1 123 ? 114.282 131.018 200.058 1.00 0.00 133 TRP A O 1
ATOM 1865 N N . PRO A 1 124 ? 114.708 128.883 200.575 1.00 0.00 134 PRO A N 1
ATOM 1866 C CA . PRO A 1 124 ? 113.789 128.927 201.725 1.00 0.00 134 PRO A CA 1
ATOM 1867 C C . PRO A 1 124 ? 114.243 129.837 202.855 1.00 0.00 134 PRO A C 1
ATOM 1868 O O . PRO A 1 124 ? 113.394 130.295 203.628 1.00 0.00 134 PRO A O 1
ATOM 1879 N N . LYS A 1 125 ? 115.541 130.115 202.981 1.00 0.00 135 LYS A N 1
ATOM 1880 C CA . LYS A 1 125 ? 116.067 130.910 204.084 1.00 0.00 135 LYS A CA 1
ATOM 1881 C C . LYS A 1 125 ? 116.472 132.315 203.653 1.00 0.00 135 LYS A C 1
ATOM 1882 O O . LYS A 1 125 ? 117.215 132.989 204.373 1.00 0.00 135 LYS A O 1
ATOM 1901 N N . HIS A 1 126 ? 116.003 132.771 202.496 1.00 0.00 136 HIS A N 1
ATOM 1902 C CA . HIS A 1 126 ? 116.306 134.102 201.999 1.00 0.00 136 HIS A CA 1
ATOM 1903 C C . HIS A 1 126 ? 115.030 134.750 201.487 1.00 0.00 136 HIS A C 1
ATOM 1904 O O . HIS A 1 126 ? 114.042 134.076 201.190 1.00 0.00 136 HIS A O 1
ATOM 1918 N N . THR A 1 127 ? 115.060 136.074 201.396 1.00 0.00 137 THR A N 1
ATOM 1919 C CA . THR A 1 127 ? 113.924 136.841 200.905 1.00 0.00 137 THR A CA 1
ATOM 1920 C C . THR A 1 127 ? 114.011 136.940 199.388 1.00 0.00 137 THR A C 1
ATOM 1921 O O . THR A 1 127 ? 115.015 137.414 198.848 1.00 0.00 137 THR A O 1
ATOM 1932 N N . THR A 1 128 ? 112.962 136.496 198.708 1.00 0.00 138 THR A N 1
ATOM 1933 C CA . THR A 1 128 ? 112.889 136.535 197.256 1.00 0.00 138 THR A CA 1
ATOM 1934 C C . THR A 1 128 ? 112.059 137.742 196.842 1.00 0.00 138 THR A C 1
ATOM 1935 O O . THR A 1 128 ? 110.890 137.858 197.225 1.00 0.00 138 THR A O 1
ATOM 1946 N N . GLY A 1 129 ? 112.662 138.635 196.064 1.00 0.00 139 GLY A N 1
ATOM 1947 C CA . GLY A 1 129 ? 111.987 139.845 195.643 1.00 0.00 139 GLY A CA 1
ATOM 1948 C C . GLY A 1 129 ? 112.861 140.682 194.735 1.00 0.00 139 GLY A C 1
ATOM 1949 O O . GLY A 1 129 ? 113.344 140.192 193.710 1.00 0.00 139 GLY A O 1
ATOM 1953 N N . GLY A 1 130 ? 113.052 141.945 195.085 1.00 0.00 140 GLY A N 1
ATOM 1954 C CA . GLY A 1 130 ? 113.964 142.808 194.375 1.00 0.00 140 GLY A CA 1
ATOM 1955 C C . GLY A 1 130 ? 113.348 143.946 193.596 1.00 0.00 140 GLY A C 1
ATOM 1956 O O . GLY A 1 130 ? 114.003 144.467 192.685 1.00 0.00 140 GLY A O 1
ATOM 1960 N N . VAL A 1 131 ? 112.118 144.349 193.911 1.00 0.00 141 VAL A N 1
ATOM 1961 C CA . VAL A 1 131 ? 111.510 145.453 193.186 1.00 0.00 141 VAL A CA 1
ATOM 1962 C C . VAL A 1 131 ? 112.339 146.707 193.409 1.00 0.00 141 VAL A C 1
ATOM 1963 O O . VAL A 1 131 ? 112.671 147.060 194.547 1.00 0.00 141 VAL A O 1
ATOM 1976 N N . THR A 1 132 ? 112.690 147.380 192.316 1.00 0.00 142 THR A N 1
ATOM 1977 C CA . THR A 1 132 ? 113.495 148.590 192.372 1.00 0.00 142 THR A CA 1
ATOM 1978 C C . THR A 1 132 ? 112.881 149.645 191.465 1.00 0.00 142 THR A C 1
ATOM 1979 O O . THR A 1 132 ? 112.282 149.330 190.434 1.00 0.00 142 THR A O 1
ATOM 1990 N N . ALA A 1 133 ? 113.044 150.909 191.860 1.00 0.00 143 ALA A N 1
ATOM 1991 C CA . ALA A 1 133 ? 112.471 152.004 191.086 1.00 0.00 143 ALA A CA 1
ATOM 1992 C C . ALA A 1 133 ? 113.080 152.090 189.693 1.00 0.00 143 ALA A C 1
ATOM 1993 O O . ALA A 1 133 ? 112.399 152.488 188.743 1.00 0.00 143 ALA A O 1
ATOM 2000 N N . ALA A 1 134 ? 114.357 151.728 189.549 1.00 0.00 144 ALA A N 1
ATOM 2001 C CA . ALA A 1 134 ? 115.011 151.842 188.251 1.00 0.00 144 ALA A CA 1
ATOM 2002 C C . ALA A 1 134 ? 114.320 150.988 187.201 1.00 0.00 144 ALA A C 1
ATOM 2003 O O . ALA A 1 134 ? 114.284 151.360 186.023 1.00 0.00 144 ALA A O 1
ATOM 2010 N N . CYS A 1 135 ? 113.774 149.841 187.605 1.00 0.00 145 CYS A N 1
ATOM 2011 C CA . CYS A 1 135 ? 113.028 148.959 186.718 1.00 0.00 145 CYS A CA 1
ATOM 2012 C C . CYS A 1 135 ? 111.524 149.097 186.918 1.00 0.00 145 CYS A C 1
ATOM 2013 O O . CYS A 1 135 ? 110.788 148.112 186.808 1.00 0.00 145 CYS A O 1
ATOM 2020 N N . SER A 1 136 ? 111.060 150.306 187.224 1.00 0.00 146 SER A N 1
ATOM 2021 C CA . SER A 1 136 ? 109.641 150.534 187.452 1.00 0.00 146 SER A CA 1
ATOM 2022 C C . SER A 1 136 ? 108.834 150.106 186.237 1.00 0.00 146 SER A C 1
ATOM 2023 O O . SER A 1 136 ? 109.209 150.378 185.095 1.00 0.00 146 SER A O 1
ATOM 2031 N N . HIS A 1 137 ? 107.723 149.422 186.492 1.00 0.00 147 HIS A N 1
ATOM 2032 C CA . HIS A 1 137 ? 106.850 148.934 185.436 1.00 0.00 147 HIS A CA 1
ATOM 2033 C C . HIS A 1 137 ? 105.405 149.222 185.803 1.00 0.00 147 HIS A C 1
ATOM 2034 O O . HIS A 1 137 ? 104.947 148.837 186.883 1.00 0.00 147 HIS A O 1
ATOM 2048 N N . ALA A 1 138 ? 104.692 149.891 184.898 1.00 0.00 148 ALA A N 1
ATOM 2049 C CA . ALA A 1 138 ? 103.268 150.163 185.073 1.00 0.00 148 ALA A CA 1
ATOM 2050 C C . ALA A 1 138 ? 103.003 150.883 186.392 1.00 0.00 148 ALA A C 1
ATOM 2051 O O . ALA A 1 138 ? 102.010 150.627 187.075 1.00 0.00 148 ALA A O 1
ATOM 2058 N N . GLY A 1 139 ? 103.906 151.791 186.756 1.00 0.00 149 GLY A N 1
ATOM 2059 C CA . GLY A 1 139 ? 103.735 152.613 187.931 1.00 0.00 149 GLY A CA 1
ATOM 2060 C C . GLY A 1 139 ? 104.219 151.997 189.225 1.00 0.00 149 GLY A C 1
ATOM 2061 O O . GLY A 1 139 ? 104.187 152.672 190.261 1.00 0.00 149 GLY A O 1
ATOM 2065 N N . LYS A 1 140 ? 104.659 150.742 189.207 1.00 0.00 150 LYS A N 1
ATOM 2066 C CA . LYS A 1 140 ? 105.135 150.062 190.399 1.00 0.00 150 LYS A CA 1
ATOM 2067 C C . LYS A 1 140 ? 106.584 149.640 190.213 1.00 0.00 150 LYS A C 1
ATOM 2068 O O . LYS A 1 140 ? 107.025 149.350 189.097 1.00 0.00 150 LYS A O 1
ATOM 2087 N N . SER A 1 141 ? 107.321 149.606 191.319 1.00 0.00 151 SER A N 1
ATOM 2088 C CA . SER A 1 141 ? 108.667 149.058 191.288 1.00 0.00 151 SER A CA 1
ATOM 2089 C C . SER A 1 141 ? 108.610 147.601 190.854 1.00 0.00 151 SER A C 1
ATOM 2090 O O . SER A 1 141 ? 107.689 146.864 191.214 1.00 0.00 151 SER A O 1
ATOM 2098 N N . SER A 1 142 ? 109.598 147.186 190.070 1.00 0.00 152 SER A N 1
ATOM 2099 C CA . SER A 1 142 ? 109.648 145.824 189.565 1.00 0.00 152 SER A CA 1
ATOM 2100 C C . SER A 1 142 ? 111.108 145.414 189.437 1.00 0.00 152 SER A C 1
ATOM 2101 O O . SER A 1 142 ? 112.007 146.086 189.951 1.00 0.00 152 SER A O 1
ATOM 2109 N N . PHE A 1 143 ? 111.344 144.299 188.756 1.00 0.00 153 PHE A N 1
ATOM 2110 C CA . PHE A 1 143 ? 112.692 143.782 188.581 1.00 0.00 153 PHE A CA 1
ATOM 2111 C C . PHE A 1 143 ? 112.682 142.846 187.382 1.00 0.00 153 PHE A C 1
ATOM 2112 O O . PHE A 1 143 ? 111.626 142.504 186.848 1.00 0.00 153 PHE A O 1
ATOM 2129 N N . TYR A 1 144 ? 113.875 142.439 186.962 1.00 0.00 154 TYR A N 1
ATOM 2130 C CA . TYR A 1 144 ? 113.991 141.548 185.820 1.00 0.00 154 TYR A CA 1
ATOM 2131 C C . TYR A 1 144 ? 113.148 140.296 186.032 1.00 0.00 154 TYR A C 1
ATOM 2132 O O . TYR A 1 144 ? 112.888 139.878 187.162 1.00 0.00 154 TYR A O 1
ATOM 2150 N N . ARG A 1 145 ? 112.710 139.699 184.922 1.00 0.00 155 ARG A N 1
ATOM 2151 C CA . ARG A 1 145 ? 111.944 138.461 184.999 1.00 0.00 155 ARG A CA 1
ATOM 2152 C C . ARG A 1 145 ? 112.839 137.233 185.089 1.00 0.00 155 ARG A C 1
ATOM 2153 O O . ARG A 1 145 ? 112.446 136.233 185.698 1.00 0.00 155 ARG A O 1
ATOM 2174 N N . ASN A 1 146 ? 114.029 137.282 184.495 1.00 0.00 156 ASN A N 1
ATOM 2175 C CA . ASN A 1 146 ? 114.933 136.142 184.459 1.00 0.00 156 ASN A CA 1
ATOM 2176 C C . ASN A 1 146 ? 115.942 136.138 185.598 1.00 0.00 156 ASN A C 1
ATOM 2177 O O . ASN A 1 146 ? 116.728 135.193 185.704 1.00 0.00 156 ASN A O 1
ATOM 2188 N N . LEU A 1 147 ? 115.944 137.159 186.446 1.00 0.00 157 LEU A N 1
ATOM 2189 C CA . LEU A 1 147 ? 116.835 137.228 187.591 1.00 0.00 157 LEU A CA 1
ATOM 2190 C C . LEU A 1 147 ? 116.015 137.363 188.861 1.00 0.00 157 LEU A C 1
ATOM 2191 O O . LEU A 1 147 ? 114.897 137.884 188.845 1.00 0.00 157 LEU A O 1
ATOM 2207 N N . LEU A 1 148 ? 116.582 136.888 189.965 1.00 0.00 158 LEU A N 1
ATOM 2208 C CA . LEU A 1 148 ? 115.933 136.947 191.267 1.00 0.00 158 LEU A CA 1
ATOM 2209 C C . LEU A 1 148 ? 116.889 137.597 192.254 1.00 0.00 158 LEU A C 1
ATOM 2210 O O . LEU A 1 148 ? 117.998 137.099 192.467 1.00 0.00 158 LEU A O 1
ATOM 2226 N N . TRP A 1 149 ? 116.459 138.705 192.847 1.00 0.00 159 TRP A N 1
ATOM 2227 C CA . TRP A 1 149 ? 117.274 139.465 193.786 1.00 0.00 159 TRP A CA 1
ATOM 2228 C C . TRP A 1 149 ? 117.026 138.926 195.188 1.00 0.00 159 TRP A C 1
ATOM 2229 O O . TRP A 1 149 ? 115.936 139.096 195.741 1.00 0.00 159 TRP A O 1
ATOM 2250 N N . LEU A 1 150 ? 118.036 138.286 195.765 1.00 0.00 160 LEU A N 1
ATOM 2251 C CA . LEU A 1 150 ? 117.941 137.710 197.098 1.00 0.00 160 LEU A CA 1
ATOM 2252 C C . LEU A 1 150 ? 118.465 138.709 198.117 1.00 0.00 160 LEU A C 1
ATOM 2253 O O . LEU A 1 150 ? 119.502 139.340 197.895 1.00 0.00 160 LEU A O 1
ATOM 2269 N N . THR A 1 151 ? 117.746 138.853 199.225 1.00 0.00 161 THR A N 1
ATOM 2270 C CA . THR A 1 151 ? 118.140 139.743 200.305 1.00 0.00 161 THR A CA 1
ATOM 2271 C C . THR A 1 151 ? 117.932 139.033 201.636 1.00 0.00 161 THR A C 1
ATOM 2272 O O . THR A 1 151 ? 117.441 137.903 201.694 1.00 0.00 161 THR A O 1
ATOM 2283 N N . GLU A 1 152 ? 118.311 139.708 202.715 1.00 0.00 162 GLU A N 1
ATOM 2284 C CA . GLU A 1 152 ? 118.247 139.099 204.035 1.00 0.00 162 GLU A CA 1
ATOM 2285 C C . GLU A 1 152 ? 116.807 138.770 204.405 1.00 0.00 162 GLU A C 1
ATOM 2286 O O . GLU A 1 152 ? 115.868 139.478 204.036 1.00 0.00 162 GLU A O 1
ATOM 2298 N N . LYS A 1 153 ? 116.640 137.676 205.142 1.00 0.00 163 LYS A N 1
ATOM 2299 C CA . LYS A 1 153 ? 115.338 137.246 205.631 1.00 0.00 163 LYS A CA 1
ATOM 2300 C C . LYS A 1 153 ? 115.415 137.060 207.137 1.00 0.00 163 LYS A C 1
ATOM 2301 O O . LYS A 1 153 ? 116.281 136.332 207.632 1.00 0.00 163 LYS A O 1
ATOM 2320 N N . ASP A 1 154 ? 114.506 137.712 207.857 1.00 0.00 164 ASP A N 1
ATOM 2321 C CA . ASP A 1 154 ? 114.427 137.590 209.310 1.00 0.00 164 ASP A CA 1
ATOM 2322 C C . ASP A 1 154 ? 115.747 137.976 209.973 1.00 0.00 164 ASP A C 1
ATOM 2323 O O . ASP A 1 154 ? 116.151 137.401 210.986 1.00 0.00 164 ASP A O 1
ATOM 2327 N N . GLY A 1 155 ? 116.426 138.964 209.398 1.00 0.00 165 GLY A N 1
ATOM 2328 C CA . GLY A 1 155 ? 117.583 139.557 210.032 1.00 0.00 165 GLY A CA 1
ATOM 2329 C C . GLY A 1 155 ? 118.916 138.925 209.709 1.00 0.00 165 GLY A C 1
ATOM 2330 O O . GLY A 1 155 ? 119.903 139.237 210.384 1.00 0.00 165 GLY A O 1
ATOM 2334 N N . SER A 1 156 ? 118.986 138.040 208.717 1.00 0.00 166 SER A N 1
ATOM 2335 C CA . SER A 1 156 ? 120.250 137.407 208.374 1.00 0.00 166 SER A CA 1
ATOM 2336 C C . SER A 1 156 ? 120.218 136.962 206.921 1.00 0.00 166 SER A C 1
ATOM 2337 O O . SER A 1 156 ? 119.154 136.831 206.311 1.00 0.00 166 SER A O 1
ATOM 2345 N N . TYR A 1 157 ? 121.410 136.736 206.373 1.00 0.00 167 TYR A N 1
ATOM 2346 C CA . TYR A 1 157 ? 121.595 136.268 205.000 1.00 0.00 167 TYR A CA 1
ATOM 2347 C C . TYR A 1 157 ? 122.518 135.059 205.064 1.00 0.00 167 TYR A C 1
ATOM 2348 O O . TYR A 1 157 ? 123.734 135.183 204.868 1.00 0.00 167 TYR A O 1
ATOM 2366 N N . PRO A 1 158 ? 121.981 133.876 205.353 1.00 0.00 168 PRO A N 1
ATOM 2367 C CA . PRO A 1 158 ? 122.838 132.696 205.513 1.00 0.00 168 PRO A CA 1
ATOM 2368 C C . PRO A 1 158 ? 123.613 132.389 204.241 1.00 0.00 168 PRO A C 1
ATOM 2369 O O . PRO A 1 158 ? 123.310 132.878 203.152 1.00 0.00 168 PRO A O 1
ATOM 2380 N N . ASN A 1 159 ? 124.641 131.557 204.397 1.00 0.00 169 ASN A N 1
ATOM 2381 C CA . ASN A 1 159 ? 125.486 131.175 203.274 1.00 0.00 169 ASN A CA 1
ATOM 2382 C C . ASN A 1 159 ? 124.657 130.537 202.170 1.00 0.00 169 ASN A C 1
ATOM 2383 O O . ASN A 1 159 ? 124.078 129.464 202.358 1.00 0.00 169 ASN A O 1
ATOM 2394 N N . LEU A 1 160 ? 124.595 131.192 201.017 1.00 0.00 170 LEU A N 1
ATOM 2395 C CA . LEU A 1 160 ? 123.871 130.649 199.881 1.00 0.00 170 LEU A CA 1
ATOM 2396 C C . LEU A 1 160 ? 124.659 129.503 199.269 1.00 0.00 170 LEU A C 1
ATOM 2397 O O . LEU A 1 160 ? 125.889 129.544 199.202 1.00 0.00 170 LEU A O 1
ATOM 2413 N N . ASN A 1 161 ? 123.944 128.467 198.833 1.00 0.00 171 ASN A N 1
ATOM 2414 C CA . ASN A 1 161 ? 124.597 127.230 198.417 1.00 0.00 171 ASN A CA 1
ATOM 2415 C C . ASN A 1 161 ? 123.612 126.456 197.540 1.00 0.00 171 ASN A C 1
ATOM 2416 O O . ASN A 1 161 ? 122.682 125.834 198.058 1.00 0.00 171 ASN A O 1
ATOM 2426 N N . ASN A 1 162 ? 123.823 126.510 196.225 1.00 0.00 172 ASN A N 1
ATOM 2427 C CA . ASN A 1 162 ? 122.916 125.873 195.281 1.00 0.00 172 ASN A CA 1
ATOM 2428 C C . ASN A 1 162 ? 123.683 125.484 194.026 1.00 0.00 172 ASN A C 1
ATOM 2429 O O . ASN A 1 162 ? 124.739 126.042 193.722 1.00 0.00 172 ASN A O 1
ATOM 2440 N N . SER A 1 163 ? 123.132 124.516 193.296 1.00 0.00 173 SER A N 1
ATOM 2441 C CA . SER A 1 163 ? 123.772 124.001 192.095 1.00 0.00 173 SER A CA 1
ATOM 2442 C C . SER A 1 163 ? 122.715 123.422 191.169 1.00 0.00 173 SER A C 1
ATOM 2443 O O . SER A 1 163 ? 121.624 123.042 191.599 1.00 0.00 173 SER A O 1
ATOM 2451 N N . TYR A 1 164 ? 123.056 123.358 189.885 1.00 0.00 174 TYR A N 1
ATOM 2452 C CA . TYR A 1 164 ? 122.170 122.829 188.858 1.00 0.00 174 TYR A CA 1
ATOM 2453 C C . TYR A 1 164 ? 122.951 121.872 187.972 1.00 0.00 174 TYR A C 1
ATOM 2454 O O . TYR A 1 164 ? 124.052 122.201 187.522 1.00 0.00 174 TYR A O 1
ATOM 2472 N N . VAL A 1 165 ? 122.382 120.697 187.720 1.00 0.00 175 VAL A N 1
ATOM 2473 C CA . VAL A 1 165 ? 122.998 119.685 186.868 1.00 0.00 175 VAL A CA 1
ATOM 2474 C C . VAL A 1 165 ? 122.290 119.710 185.523 1.00 0.00 175 VAL A C 1
ATOM 2475 O O . VAL A 1 165 ? 121.071 119.520 185.451 1.00 0.00 175 VAL A O 1
ATOM 2488 N N . ASN A 1 166 ? 123.051 119.930 184.455 1.00 0.00 176 ASN A N 1
ATOM 2489 C CA . ASN A 1 166 ? 122.464 120.126 183.134 1.00 0.00 176 ASN A CA 1
ATOM 2490 C C . ASN A 1 166 ? 121.967 118.794 182.590 1.00 0.00 176 ASN A C 1
ATOM 2491 O O . ASN A 1 166 ? 122.759 117.967 182.131 1.00 0.00 176 ASN A O 1
ATOM 2502 N N . LYS A 1 167 ? 120.651 118.591 182.624 1.00 0.00 177 LYS A N 1
ATOM 2503 C CA . LYS A 1 167 ? 120.030 117.374 182.123 1.00 0.00 177 LYS A CA 1
ATOM 2504 C C . LYS A 1 167 ? 119.440 117.553 180.735 1.00 0.00 177 LYS A C 1
ATOM 2505 O O . LYS A 1 167 ? 118.745 116.658 180.248 1.00 0.00 177 LYS A O 1
ATOM 2524 N N . LYS A 1 168 ? 119.693 118.684 180.093 1.00 0.00 178 LYS A N 1
ATOM 2525 C CA . LYS A 1 168 ? 119.295 118.883 178.712 1.00 0.00 178 LYS A CA 1
ATOM 2526 C C . LYS A 1 168 ? 120.340 118.277 177.786 1.00 0.00 178 LYS A C 1
ATOM 2527 O O . LYS A 1 168 ? 121.473 118.000 178.182 1.00 0.00 178 LYS A O 1
ATOM 2546 N N . GLY A 1 169 ? 119.944 118.068 176.541 1.00 0.00 179 GLY A N 1
ATOM 2547 C CA . GLY A 1 169 ? 120.900 117.739 175.512 1.00 0.00 179 GLY A CA 1
ATOM 2548 C C . GLY A 1 169 ? 121.570 118.947 174.911 1.00 0.00 179 GLY A C 1
ATOM 2549 O O . GLY A 1 169 ? 122.339 118.818 173.955 1.00 0.00 179 GLY A O 1
ATOM 2553 N N . LYS A 1 170 ? 121.295 120.129 175.457 1.00 0.00 180 LYS A N 1
ATOM 2554 C CA . LYS A 1 170 ? 121.712 121.396 174.884 1.00 0.00 180 LYS A CA 1
ATOM 2555 C C . LYS A 1 170 ? 122.472 122.223 175.911 1.00 0.00 180 LYS A C 1
ATOM 2556 O O . LYS A 1 170 ? 122.370 122.002 177.119 1.00 0.00 180 LYS A O 1
ATOM 2575 N N . GLU A 1 171 ? 123.243 123.183 175.409 1.00 0.00 181 GLU A N 1
ATOM 2576 C CA . GLU A 1 171 ? 123.908 124.140 176.280 1.00 0.00 181 GLU A CA 1
ATOM 2577 C C . GLU A 1 171 ? 122.873 124.980 177.012 1.00 0.00 181 GLU A C 1
ATOM 2578 O O . GLU A 1 171 ? 121.856 125.377 176.439 1.00 0.00 181 GLU A O 1
ATOM 2590 N N . VAL A 1 172 ? 123.137 125.258 178.283 1.00 0.00 182 VAL A N 1
ATOM 2591 C CA . VAL A 1 172 ? 122.253 126.064 179.115 1.00 0.00 182 VAL A CA 1
ATOM 2592 C C . VAL A 1 172 ? 122.955 127.379 179.402 1.00 0.00 182 VAL A C 1
ATOM 2593 O O . VAL A 1 172 ? 124.059 127.394 179.959 1.00 0.00 182 VAL A O 1
ATOM 2606 N N . LEU A 1 173 ? 122.316 128.480 179.026 1.00 0.00 183 LEU A N 1
ATOM 2607 C CA . LEU A 1 173 ? 122.840 129.812 179.286 1.00 0.00 183 LEU A CA 1
ATOM 2608 C C . LEU A 1 173 ? 122.332 130.278 180.642 1.00 0.00 183 LEU A C 1
ATOM 2609 O O . LEU A 1 173 ? 121.122 130.437 180.834 1.00 0.00 183 LEU A O 1
ATOM 2625 N N . VAL A 1 174 ? 123.251 130.492 181.576 1.00 0.00 184 VAL A N 1
ATOM 2626 C CA . VAL A 1 174 ? 122.925 130.918 182.931 1.00 0.00 184 VAL A CA 1
ATOM 2627 C C . VAL A 1 174 ? 123.409 132.349 183.094 1.00 0.00 184 VAL A C 1
ATOM 2628 O O . VAL A 1 174 ? 124.578 132.648 182.825 1.00 0.00 184 VAL A O 1
ATOM 2641 N N . LEU A 1 175 ? 122.512 133.232 183.521 1.00 0.00 185 LEU A N 1
ATOM 2642 C CA . LEU A 1 175 ? 122.835 134.628 183.769 1.00 0.00 185 LEU A CA 1
ATOM 2643 C C . LEU A 1 175 ? 122.582 134.955 185.231 1.00 0.00 185 LEU A C 1
ATOM 2644 O O . LEU A 1 175 ? 121.600 134.494 185.819 1.00 0.00 185 LEU A O 1
ATOM 2660 N N . TRP A 1 176 ? 123.468 135.757 185.812 1.00 0.00 186 TRP A N 1
ATOM 2661 C CA . TRP A 1 176 ? 123.301 136.224 187.178 1.00 0.00 186 TRP A CA 1
ATOM 2662 C C . TRP A 1 176 ? 123.937 137.600 187.289 1.00 0.00 186 TRP A C 1
ATOM 2663 O O . TRP A 1 176 ? 124.503 138.125 186.327 1.00 0.00 186 TRP A O 1
ATOM 2684 N N . GLY A 1 177 ? 123.825 138.189 188.476 1.00 0.00 187 GLY A N 1
ATOM 2685 C CA . GLY A 1 177 ? 124.397 139.494 188.720 1.00 0.00 187 GLY A CA 1
ATOM 2686 C C . GLY A 1 177 ? 124.937 139.593 190.131 1.00 0.00 187 GLY A C 1
ATOM 2687 O O . GLY A 1 177 ? 124.575 138.817 191.018 1.00 0.00 187 GLY A O 1
ATOM 2691 N N . VAL A 1 178 ? 125.813 140.574 190.323 1.00 0.00 188 VAL A N 1
ATOM 2692 C CA . VAL A 1 178 ? 126.384 140.892 191.625 1.00 0.00 188 VAL A CA 1
ATOM 2693 C C . VAL A 1 178 ? 126.065 142.347 191.925 1.00 0.00 188 VAL A C 1
ATOM 2694 O O . VAL A 1 178 ? 126.325 143.228 191.099 1.00 0.00 188 VAL A O 1
ATOM 2707 N N . HIS A 1 179 ? 125.498 142.595 193.099 1.00 0.00 189 HIS A N 1
ATOM 2708 C CA . HIS A 1 179 ? 125.045 143.925 193.475 1.00 0.00 189 HIS A CA 1
ATOM 2709 C C . HIS A 1 179 ? 126.180 144.690 194.142 1.00 0.00 189 HIS A C 1
ATOM 2710 O O . HIS A 1 179 ? 126.848 144.168 195.039 1.00 0.00 189 HIS A O 1
ATOM 2724 N N . HIS A 1 180 ? 126.390 145.932 193.701 1.00 0.00 190 HIS A N 1
ATOM 2725 C CA . HIS A 1 180 ? 127.432 146.812 194.228 1.00 0.00 190 HIS A CA 1
ATOM 2726 C C . HIS A 1 180 ? 126.749 148.031 194.831 1.00 0.00 190 HIS A C 1
ATOM 2727 O O . HIS A 1 180 ? 126.540 149.039 194.140 1.00 0.00 190 HIS A O 1
ATOM 2741 N N . PRO A 1 181 ? 126.395 147.995 196.113 1.00 0.00 191 PRO A N 1
ATOM 2742 C CA . PRO A 1 181 ? 125.670 149.123 196.704 1.00 0.00 191 PRO A CA 1
ATOM 2743 C C . PRO A 1 181 ? 126.471 150.412 196.611 1.00 0.00 191 PRO A C 1
ATOM 2744 O O . PRO A 1 181 ? 127.660 150.419 196.288 1.00 0.00 191 PRO A O 1
ATOM 2755 N N . SER A 1 182 ? 125.786 151.526 196.871 1.00 0.00 192 SER A N 1
ATOM 2756 C CA . SER A 1 182 ? 126.445 152.826 196.864 1.00 0.00 192 SER A CA 1
ATOM 2757 C C . SER A 1 182 ? 127.152 153.125 198.178 1.00 0.00 192 SER A C 1
ATOM 2758 O O . SER A 1 182 ? 128.171 153.823 198.180 1.00 0.00 192 SER A O 1
ATOM 2766 N N . ASN A 1 183 ? 126.639 152.612 199.294 1.00 0.00 193 ASN A N 1
ATOM 2767 C CA . ASN A 1 183 ? 127.190 152.926 200.604 1.00 0.00 193 ASN A CA 1
ATOM 2768 C C . ASN A 1 183 ? 127.045 151.712 201.507 1.00 0.00 193 ASN A C 1
ATOM 2769 O O . ASN A 1 183 ? 126.257 150.803 201.239 1.00 0.00 193 ASN A O 1
ATOM 2780 N N . ILE A 1 184 ? 127.832 151.703 202.583 1.00 0.00 194 ILE A N 1
ATOM 2781 C CA . ILE A 1 184 ? 127.875 150.542 203.466 1.00 0.00 194 ILE A CA 1
ATOM 2782 C C . ILE A 1 184 ? 126.520 150.289 204.110 1.00 0.00 194 ILE A C 1
ATOM 2783 O O . ILE A 1 184 ? 126.190 149.144 204.448 1.00 0.00 194 ILE A O 1
ATOM 2799 N N . LYS A 1 185 ? 125.716 151.335 204.303 1.00 0.00 195 LYS A N 1
ATOM 2800 C CA . LYS A 1 185 ? 124.423 151.129 204.942 1.00 0.00 195 LYS A CA 1
ATOM 2801 C C . LYS A 1 185 ? 123.515 150.263 204.084 1.00 0.00 195 LYS A C 1
ATOM 2802 O O . LYS A 1 185 ? 122.768 149.438 204.617 1.00 0.00 195 LYS A O 1
ATOM 2821 N N . ASP A 1 186 ? 123.560 150.428 202.761 1.00 0.00 196 ASP A N 1
ATOM 2822 C CA . ASP A 1 186 ? 122.800 149.536 201.895 1.00 0.00 196 ASP A CA 1
ATOM 2823 C C . ASP A 1 186 ? 123.277 148.101 202.050 1.00 0.00 196 ASP A C 1
ATOM 2824 O O . ASP A 1 186 ? 122.466 147.168 202.100 1.00 0.00 196 ASP A O 1
ATOM 2833 N N . GLN A 1 187 ? 124.593 147.906 202.133 1.00 0.00 197 GLN A N 1
ATOM 2834 C CA . GLN A 1 187 ? 125.133 146.564 202.306 1.00 0.00 197 GLN A CA 1
ATOM 2835 C C . GLN A 1 187 ? 124.597 145.930 203.579 1.00 0.00 197 GLN A C 1
ATOM 2836 O O . GLN A 1 187 ? 124.118 144.792 203.566 1.00 0.00 197 GLN A O 1
ATOM 2850 N N . GLN A 1 188 ? 124.652 146.662 204.691 1.00 0.00 198 GLN A N 1
ATOM 2851 C CA . GLN A 1 188 ? 124.168 146.104 205.948 1.00 0.00 198 GLN A CA 1
ATOM 2852 C C . GLN A 1 188 ? 122.666 145.860 205.903 1.00 0.00 198 GLN A C 1
ATOM 2853 O O . GLN A 1 188 ? 122.180 144.848 206.419 1.00 0.00 198 GLN A O 1
ATOM 2867 N N . THR A 1 189 ? 121.911 146.775 205.292 1.00 0.00 199 THR A N 1
ATOM 2868 C CA . THR A 1 189 ? 120.461 146.636 205.263 1.00 0.00 199 THR A CA 1
ATOM 2869 C C . THR A 1 189 ? 120.035 145.421 204.451 1.00 0.00 199 THR A C 1
ATOM 2870 O O . THR A 1 189 ? 119.121 144.691 204.848 1.00 0.00 199 THR A O 1
ATOM 2881 N N . LEU A 1 190 ? 120.680 145.190 203.308 1.00 0.00 200 LEU A N 1
ATOM 2882 C CA . LEU A 1 190 ? 120.248 144.119 202.418 1.00 0.00 200 LEU A CA 1
ATOM 2883 C C . LEU A 1 190 ? 120.849 142.769 202.782 1.00 0.00 200 LEU A C 1
ATOM 2884 O O . LEU A 1 190 ? 120.147 141.753 202.736 1.00 0.00 200 LEU A O 1
ATOM 2900 N N . TYR A 1 191 ? 122.128 142.728 203.154 1.00 0.00 201 TYR A N 1
ATOM 2901 C CA . TYR A 1 191 ? 122.838 141.471 203.315 1.00 0.00 201 TYR A CA 1
ATOM 2902 C C . TYR A 1 191 ? 123.407 141.252 204.708 1.00 0.00 201 TYR A C 1
ATOM 2903 O O . TYR A 1 191 ? 123.948 140.173 204.969 1.00 0.00 201 TYR A O 1
ATOM 2921 N N . GLN A 1 192 ? 123.310 142.229 205.604 1.00 0.00 202 GLN A N 1
ATOM 2922 C CA . GLN A 1 192 ? 123.643 142.081 207.016 1.00 0.00 202 GLN A CA 1
ATOM 2923 C C . GLN A 1 192 ? 125.122 141.817 207.269 1.00 0.00 202 GLN A C 1
ATOM 2924 O O . GLN A 1 192 ? 125.485 141.412 208.380 1.00 0.00 202 GLN A O 1
ATOM 2938 N N . LYS A 1 193 ? 125.991 142.026 206.283 1.00 0.00 203 LYS A N 1
ATOM 2939 C CA . LYS A 1 193 ? 127.423 141.888 206.505 1.00 0.00 203 LYS A CA 1
ATOM 2940 C C . LYS A 1 193 ? 128.177 142.741 205.497 1.00 0.00 203 LYS A C 1
ATOM 2941 O O . LYS A 1 193 ? 127.826 142.777 204.315 1.00 0.00 203 LYS A O 1
ATOM 2960 N N . GLU A 1 194 ? 129.225 143.416 205.976 1.00 0.00 204 GLU A N 1
ATOM 2961 C CA . GLU A 1 194 ? 129.929 144.390 205.149 1.00 0.00 204 GLU A CA 1
ATOM 2962 C C . GLU A 1 194 ? 130.744 143.729 204.045 1.00 0.00 204 GLU A C 1
ATOM 2963 O O . GLU A 1 194 ? 130.845 144.280 202.944 1.00 0.00 204 GLU A O 1
ATOM 2967 N N . ASN A 1 195 ? 131.335 142.567 204.311 1.00 0.00 205 ASN A N 1
ATOM 2968 C CA . ASN A 1 195 ? 132.236 141.899 203.372 1.00 0.00 205 ASN A CA 1
ATOM 2969 C C . ASN A 1 195 ? 131.635 140.551 202.986 1.00 0.00 205 ASN A C 1
ATOM 2970 O O . ASN A 1 195 ? 131.798 139.559 203.699 1.00 0.00 205 ASN A O 1
ATOM 2981 N N . ALA A 1 196 ? 130.943 140.523 201.853 1.00 0.00 206 ALA A N 1
ATOM 2982 C CA . ALA A 1 196 ? 130.357 139.313 201.302 1.00 0.00 206 ALA A CA 1
ATOM 2983 C C . ALA A 1 196 ? 131.014 138.986 199.969 1.00 0.00 206 ALA A C 1
ATOM 2984 O O . ALA A 1 196 ? 131.659 139.833 199.349 1.00 0.00 206 ALA A O 1
ATOM 2991 N N . TYR A 1 197 ? 130.853 137.740 199.537 1.00 0.00 207 TYR A N 1
ATOM 2992 C CA . TYR A 1 197 ? 131.432 137.271 198.289 1.00 0.00 207 TYR A CA 1
ATOM 2993 C C . TYR A 1 197 ? 130.396 136.477 197.508 1.00 0.00 207 TYR A C 1
ATOM 2994 O O . TYR A 1 197 ? 129.427 135.959 198.065 1.00 0.00 207 TYR A O 1
ATOM 3012 N N . VAL A 1 198 ? 130.613 136.395 196.199 1.00 0.00 208 VAL A N 1
ATOM 3013 C CA . VAL A 1 198 ? 129.844 135.534 195.311 1.00 0.00 208 VAL A CA 1
ATOM 3014 C C . VAL A 1 198 ? 130.830 134.655 194.558 1.00 0.00 208 VAL A C 1
ATOM 3015 O O . VAL A 1 198 ? 131.815 135.155 194.003 1.00 0.00 208 VAL A O 1
ATOM 3028 N N . SER A 1 199 ? 130.570 133.351 194.540 1.00 0.00 209 SER A N 1
ATOM 3029 C CA . SER A 1 199 ? 131.448 132.388 193.891 1.00 0.00 209 SER A CA 1
ATOM 3030 C C . SER A 1 199 ? 130.629 131.514 192.958 1.00 0.00 209 SER A C 1
ATOM 3031 O O . SER A 1 199 ? 129.638 130.910 193.379 1.00 0.00 209 SER A O 1
ATOM 3039 N N . VAL A 1 200 ? 131.046 131.444 191.698 1.00 0.00 210 VAL A N 1
ATOM 3040 C CA . VAL A 1 200 ? 130.379 130.639 190.683 1.00 0.00 210 VAL A CA 1
ATOM 3041 C C . VAL A 1 200 ? 131.426 129.773 190.006 1.00 0.00 210 VAL A C 1
ATOM 3042 O O . VAL A 1 200 ? 132.456 130.282 189.553 1.00 0.00 210 VAL A O 1
ATOM 3055 N N . VAL A 1 201 ? 131.166 128.468 189.939 1.00 0.00 211 VAL A N 1
ATOM 3056 C CA . VAL A 1 201 ? 132.125 127.515 189.399 1.00 0.00 211 VAL A CA 1
ATOM 3057 C C . VAL A 1 201 ? 131.400 126.478 188.557 1.00 0.00 211 VAL A C 1
ATOM 3058 O O . VAL A 1 201 ? 130.235 126.149 188.799 1.00 0.00 211 VAL A O 1
ATOM 3071 N N . SER A 1 202 ? 132.108 125.963 187.559 1.00 0.00 212 SER A N 1
ATOM 3072 C CA . SER A 1 202 ? 131.668 124.809 186.791 1.00 0.00 212 SER A CA 1
ATOM 3073 C C . SER A 1 202 ? 132.918 124.084 186.312 1.00 0.00 212 SER A C 1
ATOM 3074 O O . SER A 1 202 ? 134.038 124.408 186.714 1.00 0.00 212 SER A O 1
ATOM 3082 N N . SER A 1 203 ? 132.726 123.088 185.448 1.00 0.00 213 SER A N 1
ATOM 3083 C CA . SER A 1 203 ? 133.870 122.319 184.972 1.00 0.00 213 SER A CA 1
ATOM 3084 C C . SER A 1 203 ? 134.855 123.191 184.205 1.00 0.00 213 SER A C 1
ATOM 3085 O O . SER A 1 203 ? 136.066 122.946 184.257 1.00 0.00 213 SER A O 1
ATOM 3093 N N . ASN A 1 204 ? 134.366 124.209 183.495 1.00 0.00 214 ASN A N 1
ATOM 3094 C CA . ASN A 1 204 ? 135.219 125.090 18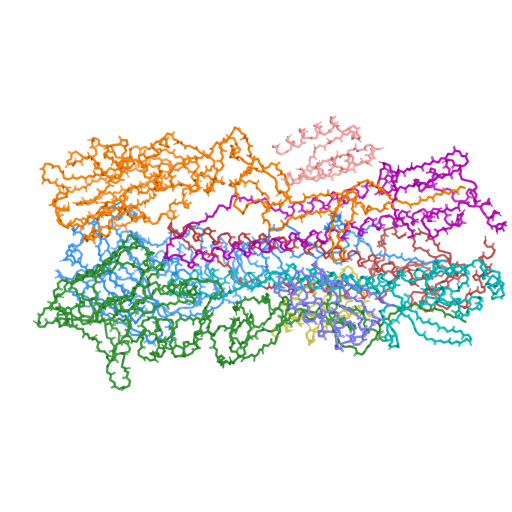2.706 1.00 0.00 214 ASN A CA 1
ATOM 3095 C C . ASN A 1 204 ? 134.973 126.555 183.048 1.00 0.00 214 ASN A C 1
ATOM 3096 O O . ASN A 1 204 ? 135.107 127.429 182.189 1.00 0.00 214 ASN A O 1
ATOM 3107 N N . TYR A 1 205 ? 134.616 126.841 184.298 1.00 0.00 215 TYR A N 1
ATOM 3108 C CA . TYR A 1 205 ? 134.361 128.206 184.734 1.00 0.00 215 TYR A CA 1
ATOM 3109 C C . TYR A 1 205 ? 134.718 128.317 186.206 1.00 0.00 215 TYR A C 1
ATOM 3110 O O . TYR A 1 205 ? 134.358 127.441 186.996 1.00 0.00 215 TYR A O 1
ATOM 3128 N N . ASN A 1 206 ? 135.422 129.389 186.570 1.00 0.00 216 ASN A N 1
ATOM 3129 C CA . ASN A 1 206 ? 135.832 129.586 187.959 1.00 0.00 216 ASN A CA 1
ATOM 3130 C C . ASN A 1 206 ? 136.033 131.085 188.174 1.00 0.00 216 ASN A C 1
ATOM 3131 O O . ASN A 1 206 ? 137.047 131.641 187.744 1.00 0.00 216 ASN A O 1
ATOM 3142 N N . ARG A 1 207 ? 135.064 131.721 188.823 1.00 0.00 217 ARG A N 1
ATOM 3143 C CA . ARG A 1 207 ? 135.127 133.140 189.133 1.00 0.00 217 ARG A CA 1
ATOM 3144 C C . ARG A 1 207 ? 134.700 133.364 190.573 1.00 0.00 217 ARG A C 1
ATOM 3145 O O . ARG A 1 207 ? 133.858 132.640 191.107 1.00 0.00 217 ARG A O 1
ATOM 3166 N N . ARG A 1 208 ? 135.295 134.373 191.196 1.00 0.00 218 ARG A N 1
ATOM 3167 C CA . ARG A 1 208 ? 134.823 134.893 192.468 1.00 0.00 218 ARG A CA 1
ATOM 3168 C C . ARG A 1 208 ? 134.647 136.395 192.338 1.00 0.00 218 ARG A C 1
ATOM 3169 O O . ARG A 1 208 ? 135.493 137.079 191.754 1.00 0.00 218 ARG A O 1
ATOM 3190 N N . PHE A 1 209 ? 133.547 136.903 192.882 1.00 0.00 219 PHE A N 1
ATOM 3191 C CA . PHE A 1 209 ? 133.198 138.310 192.785 1.00 0.00 219 PHE A CA 1
ATOM 3192 C C . PHE A 1 209 ? 133.108 138.908 194.178 1.00 0.00 219 PHE A C 1
ATOM 3193 O O . PHE A 1 209 ? 132.680 138.243 195.125 1.00 0.00 219 PHE A O 1
ATOM 3210 N N . THR A 1 210 ? 133.517 140.169 194.293 1.00 0.00 220 THR A N 1
ATOM 3211 C CA . THR A 1 210 ? 133.475 140.896 195.548 1.00 0.00 220 THR A CA 1
ATOM 3212 C C . THR A 1 210 ? 132.774 142.228 195.312 1.00 0.00 220 THR A C 1
ATOM 3213 O O . THR A 1 210 ? 133.114 142.942 194.353 1.00 0.00 220 THR A O 1
ATOM 3224 N N . PRO A 1 211 ? 131.805 142.603 196.143 1.00 0.00 221 PRO A N 1
ATOM 3225 C CA . PRO A 1 211 ? 131.160 143.906 195.968 1.00 0.00 221 PRO A CA 1
ATOM 3226 C C . PRO A 1 211 ? 132.128 145.046 196.231 1.00 0.00 221 PRO A C 1
ATOM 3227 O O . PRO A 1 211 ? 133.047 144.940 197.047 1.00 0.00 221 PRO A O 1
ATOM 3238 N N . GLU A 1 212 ? 131.905 146.149 195.525 1.00 0.00 222 GLU A N 1
ATOM 3239 C CA . GLU A 1 212 ? 132.719 147.354 195.637 1.00 0.00 222 GLU A CA 1
ATOM 3240 C C . GLU A 1 212 ? 131.783 148.510 195.956 1.00 0.00 222 GLU A C 1
ATOM 3241 O O . GLU A 1 212 ? 131.018 148.951 195.093 1.00 0.00 222 GLU A O 1
ATOM 3253 N N . ILE A 1 213 ? 131.849 149.002 197.187 1.00 0.00 223 ILE A N 1
ATOM 3254 C CA . ILE A 1 213 ? 130.900 149.981 197.701 1.00 0.00 223 ILE A CA 1
ATOM 3255 C C . ILE A 1 213 ? 131.527 151.362 197.593 1.00 0.00 223 ILE A C 1
ATOM 3256 O O . ILE A 1 213 ? 132.587 151.620 198.174 1.00 0.00 223 ILE A O 1
ATOM 3272 N N . ALA A 1 214 ? 130.872 152.252 196.852 1.00 0.00 224 ALA A N 1
ATOM 3273 C CA . ALA A 1 214 ? 131.373 153.603 196.658 1.00 0.00 224 ALA A CA 1
ATOM 3274 C C . ALA A 1 214 ? 130.244 154.479 196.143 1.00 0.00 224 ALA A C 1
ATOM 3275 O O . ALA A 1 214 ? 129.389 154.023 195.381 1.00 0.00 224 ALA A O 1
ATOM 3282 N N . GLU A 1 215 ? 130.250 155.740 196.562 1.00 0.00 225 GLU A N 1
ATOM 3283 C CA . GLU A 1 215 ? 129.300 156.697 196.020 1.00 0.00 225 GLU A CA 1
ATOM 3284 C C . GLU A 1 215 ? 129.580 156.907 194.539 1.00 0.00 225 GLU A C 1
ATOM 3285 O O . GLU A 1 215 ? 130.732 157.045 194.124 1.00 0.00 225 GLU A O 1
ATOM 3297 N N . ARG A 1 216 ? 128.526 156.927 193.740 1.00 0.00 226 ARG A N 1
ATOM 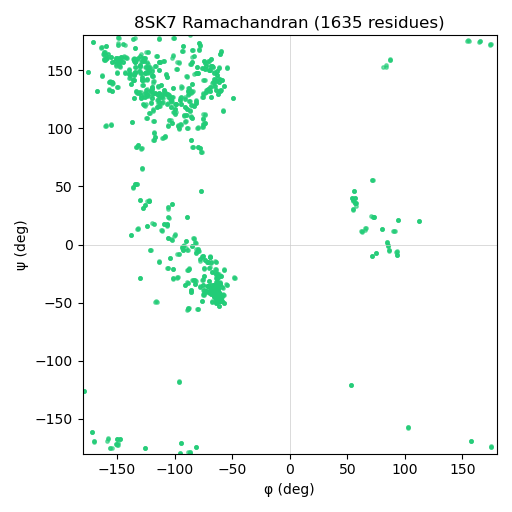3298 C CA . ARG A 1 216 ? 128.646 157.014 192.295 1.00 0.00 226 ARG A CA 1
ATOM 3299 C C . ARG A 1 216 ? 127.680 158.049 191.751 1.00 0.00 226 ARG A C 1
ATOM 3300 O O . ARG A 1 216 ? 126.679 158.378 192.395 1.00 0.00 226 ARG A O 1
ATOM 3321 N N . PRO A 1 217 ? 127.952 158.584 190.563 1.00 0.00 227 PRO A N 1
ATOM 3322 C CA . PRO A 1 217 ? 126.942 159.400 189.886 1.00 0.00 227 PRO A CA 1
ATOM 3323 C C . PRO A 1 217 ? 125.681 158.588 189.648 1.00 0.00 227 PRO A C 1
ATOM 3324 O O . PRO A 1 217 ? 125.737 157.401 189.323 1.00 0.00 227 PRO A O 1
ATOM 3335 N N . LYS A 1 218 ? 124.534 159.237 189.810 1.00 0.00 228 LYS A N 1
ATOM 3336 C CA . LYS A 1 218 ? 123.263 158.544 189.675 1.00 0.00 228 LYS A CA 1
ATOM 3337 C C . LYS A 1 218 ? 122.953 158.276 188.210 1.00 0.00 228 LYS A C 1
ATOM 3338 O O . LYS A 1 218 ? 123.009 159.183 187.375 1.00 0.00 228 LYS A O 1
ATOM 3357 N N . VAL A 1 219 ? 122.624 157.025 187.905 1.00 0.00 229 VAL A N 1
ATOM 3358 C CA . VAL A 1 219 ? 122.140 156.618 186.593 1.00 0.00 229 VAL A CA 1
ATOM 3359 C C . VAL A 1 219 ? 120.756 156.028 186.799 1.00 0.00 229 VAL A C 1
ATOM 3360 O O . VAL A 1 219 ? 120.592 155.071 187.565 1.00 0.00 229 VAL A O 1
ATOM 3373 N N . ARG A 1 220 ? 119.760 156.601 186.127 1.00 0.00 230 ARG A N 1
ATOM 3374 C CA . ARG A 1 220 ? 118.369 156.209 186.328 1.00 0.00 230 ARG A CA 1
ATOM 3375 C C . ARG A 1 220 ? 117.978 156.314 187.798 1.00 0.00 230 ARG A C 1
ATOM 3376 O O . ARG A 1 220 ? 117.125 155.570 188.284 1.00 0.00 230 ARG A O 1
ATOM 3397 N N . GLY A 1 221 ? 118.599 157.246 188.517 1.00 0.00 231 GLY A N 1
ATOM 3398 C CA . GLY A 1 221 ? 118.269 157.490 189.903 1.00 0.00 231 GLY A CA 1
ATOM 3399 C C . GLY A 1 221 ? 118.958 156.590 190.904 1.00 0.00 231 GLY A C 1
ATOM 3400 O O . GLY A 1 221 ? 118.689 156.713 192.105 1.00 0.00 231 GLY A O 1
ATOM 3404 N N . GLN A 1 222 ? 119.831 155.691 190.459 1.00 0.00 232 GLN A N 1
ATOM 3405 C CA . GLN A 1 222 ? 120.492 154.731 191.333 1.00 0.00 232 GLN A CA 1
ATOM 3406 C C . GLN A 1 222 ? 121.964 155.088 191.476 1.00 0.00 232 GLN A C 1
ATOM 3407 O O . GLN A 1 222 ? 122.653 155.317 190.478 1.00 0.00 232 GLN A O 1
ATOM 3421 N N . ALA A 1 223 ? 122.443 155.122 192.717 1.00 0.00 233 ALA A N 1
ATOM 3422 C CA . ALA A 1 223 ? 123.861 155.272 192.997 1.00 0.00 233 ALA A CA 1
ATOM 3423 C C . ALA A 1 223 ? 124.565 153.932 193.141 1.00 0.00 233 ALA A C 1
ATOM 3424 O O . ALA A 1 223 ? 125.775 153.907 193.382 1.00 0.00 233 ALA A O 1
ATOM 3431 N N . GLY A 1 224 ? 123.834 152.824 193.014 1.00 0.00 234 GLY A N 1
ATOM 3432 C CA . GLY A 1 224 ? 124.419 151.504 193.034 1.00 0.00 234 GLY A CA 1
ATOM 3433 C C . GLY A 1 224 ? 124.554 150.940 191.630 1.00 0.00 234 GLY A C 1
ATOM 3434 O O . GLY A 1 224 ? 124.162 151.554 190.644 1.00 0.00 234 GLY A O 1
ATOM 3438 N N . ARG A 1 225 ? 125.137 149.748 191.555 1.00 0.00 235 ARG A N 1
ATOM 3439 C CA . ARG A 1 225 ? 125.353 149.080 190.283 1.00 0.00 235 ARG A CA 1
ATOM 3440 C C . ARG A 1 225 ? 125.138 147.584 190.451 1.00 0.00 235 ARG A C 1
ATOM 3441 O O . ARG A 1 225 ? 125.391 147.022 191.519 1.00 0.00 235 ARG A O 1
ATOM 3462 N N . ILE A 1 226 ? 124.661 146.946 189.386 1.00 0.00 236 ILE A N 1
ATOM 3463 C CA . ILE A 1 226 ? 124.561 145.494 189.308 1.00 0.00 236 ILE A CA 1
ATOM 3464 C C . ILE A 1 226 ? 125.366 145.057 188.096 1.00 0.00 236 ILE A C 1
ATOM 3465 O O . ILE A 1 226 ? 124.987 145.353 186.957 1.00 0.00 236 ILE A O 1
ATOM 3481 N N . ASN A 1 227 ? 126.461 144.343 188.328 1.00 0.00 237 ASN A N 1
ATOM 3482 C CA . ASN A 1 227 ? 127.229 143.780 187.230 1.00 0.00 237 ASN A CA 1
ATOM 3483 C C . ASN A 1 227 ? 126.627 142.444 186.824 1.00 0.00 237 ASN A C 1
ATOM 3484 O O . ASN A 1 227 ? 126.371 141.583 187.669 1.00 0.00 237 ASN A O 1
ATOM 3495 N N . TYR A 1 228 ? 126.408 142.271 185.525 1.00 0.00 238 TYR A N 1
ATOM 3496 C CA . TYR A 1 228 ? 125.706 141.112 184.995 1.00 0.00 238 TYR A CA 1
ATOM 3497 C C . TYR A 1 228 ? 126.703 140.160 184.355 1.00 0.00 238 TYR A C 1
ATOM 3498 O O . TYR A 1 228 ? 127.508 140.571 183.514 1.00 0.00 238 TYR A O 1
ATOM 3516 N N . TYR A 1 229 ? 126.638 138.893 184.749 1.00 0.00 239 TYR A N 1
ATOM 3517 C CA . TYR A 1 229 ? 127.557 137.868 184.284 1.00 0.00 239 TYR A CA 1
ATOM 3518 C C . TYR A 1 229 ? 126.765 136.733 183.657 1.00 0.00 239 TYR A C 1
ATOM 3519 O O . TYR A 1 229 ? 125.547 136.637 183.819 1.00 0.00 239 TYR A O 1
ATOM 3537 N N . TRP A 1 230 ? 127.469 135.873 182.925 1.00 0.00 240 TRP A N 1
ATOM 3538 C CA . TRP A 1 230 ? 126.820 134.759 182.251 1.00 0.00 240 TRP A CA 1
ATOM 3539 C C . TRP A 1 230 ? 127.848 133.681 181.949 1.00 0.00 240 TRP A C 1
ATOM 3540 O O . TRP A 1 230 ? 129.055 133.934 181.935 1.00 0.00 240 TRP A O 1
ATOM 3561 N N . THR A 1 231 ? 127.352 132.469 181.713 1.00 0.00 241 THR A N 1
ATOM 3562 C CA . THR A 1 231 ? 128.198 131.373 181.266 1.00 0.00 241 THR A CA 1
ATOM 3563 C C . THR A 1 231 ? 127.321 130.302 180.638 1.00 0.00 241 THR A C 1
ATOM 3564 O O . THR A 1 231 ? 126.118 130.228 180.897 1.00 0.00 241 THR A O 1
ATOM 3575 N N . LEU A 1 232 ? 127.944 129.469 179.810 1.00 0.00 242 LEU A N 1
ATOM 3576 C CA . LEU A 1 232 ? 127.269 128.362 179.147 1.00 0.00 242 LEU A CA 1
ATOM 3577 C C . LEU A 1 232 ? 127.692 127.048 179.788 1.00 0.00 242 LEU A C 1
ATOM 3578 O O . LEU A 1 232 ? 128.888 126.782 179.937 1.00 0.00 242 LEU A O 1
ATOM 3594 N N . LEU A 1 233 ? 126.714 126.225 180.152 1.00 0.00 243 LEU A N 1
ATOM 3595 C CA . LEU A 1 233 ? 126.980 124.884 180.652 1.00 0.00 243 LEU A CA 1
ATOM 3596 C C . LEU A 1 233 ? 127.043 123.913 179.485 1.00 0.00 243 LEU A C 1
ATOM 3597 O O . LEU A 1 233 ? 126.130 123.874 178.655 1.00 0.00 243 LEU A O 1
ATOM 3613 N N . LYS A 1 234 ? 128.109 123.128 179.426 1.00 0.00 244 LYS A N 1
ATOM 3614 C CA . LYS A 1 234 ? 128.169 122.081 178.429 1.00 0.00 244 LYS A CA 1
ATOM 3615 C C . LYS A 1 234 ? 127.106 121.026 178.737 1.00 0.00 244 LYS A C 1
ATOM 3616 O O . LYS A 1 234 ? 126.714 120.848 179.892 1.00 0.00 244 LYS A O 1
ATOM 3635 N N . PRO A 1 235 ? 126.623 120.316 177.718 1.00 0.00 245 PRO A N 1
ATOM 3636 C CA . PRO A 1 235 ? 125.412 119.497 177.892 1.00 0.00 245 PRO A CA 1
ATOM 3637 C C . PRO A 1 235 ? 125.397 118.613 179.126 1.00 0.00 245 PRO A C 1
ATOM 3638 O O . PRO A 1 235 ? 124.311 118.312 179.635 1.00 0.00 245 PRO A O 1
ATOM 3649 N N . GLY A 1 236 ? 126.552 118.172 179.620 1.00 0.00 246 GLY A N 1
ATOM 3650 C CA . GLY A 1 236 ? 126.602 117.298 180.776 1.00 0.00 246 GLY A CA 1
ATOM 3651 C C . GLY A 1 236 ? 127.175 117.899 182.038 1.00 0.00 246 GLY A C 1
ATOM 3652 O O . GLY A 1 236 ? 127.438 117.154 182.992 1.00 0.00 246 GLY A O 1
ATOM 3656 N N . ASP A 1 237 ? 127.367 119.211 182.098 1.00 0.00 247 ASP A N 1
ATOM 3657 C CA . ASP A 1 237 ? 128.129 119.824 183.172 1.00 0.00 247 ASP A CA 1
ATOM 3658 C C . ASP A 1 237 ? 127.222 120.251 184.324 1.00 0.00 247 ASP A C 1
ATOM 3659 O O . ASP A 1 237 ? 125.994 120.222 184.233 1.00 0.00 247 ASP A O 1
ATOM 3668 N N . THR A 1 238 ? 127.856 120.648 185.424 1.00 0.00 248 THR A N 1
ATOM 3669 C CA . THR A 1 238 ? 127.178 121.160 186.605 1.00 0.00 248 THR A CA 1
ATOM 3670 C C . THR A 1 238 ? 127.726 122.540 186.935 1.00 0.00 248 THR A C 1
ATOM 3671 O O . THR A 1 238 ? 128.924 122.791 186.785 1.00 0.00 248 THR A O 1
ATOM 3682 N N . ILE A 1 239 ? 126.845 123.435 187.374 1.00 0.00 249 ILE A N 1
ATOM 3683 C CA . ILE A 1 239 ? 127.217 124.782 187.790 1.00 0.00 249 ILE A CA 1
ATOM 3684 C C . ILE A 1 239 ? 126.818 124.948 189.246 1.00 0.00 249 ILE A C 1
ATOM 3685 O O . ILE A 1 239 ? 125.700 124.589 189.632 1.00 0.00 249 ILE A O 1
ATOM 3701 N N . MET A 1 240 ? 127.729 125.483 190.054 1.00 0.00 250 MET A N 1
ATOM 3702 C CA . MET A 1 240 ? 127.522 125.620 191.488 1.00 0.00 250 MET A CA 1
ATOM 3703 C C . MET A 1 240 ? 127.619 127.084 191.881 1.00 0.00 250 MET A C 1
ATOM 3704 O O . MET A 1 240 ? 128.558 127.778 191.482 1.00 0.00 250 MET A O 1
ATOM 3718 N N . PHE A 1 241 ? 126.648 127.544 192.662 1.00 0.00 251 PHE A N 1
ATOM 3719 C CA . PHE A 1 241 ? 126.599 128.914 193.149 1.00 0.00 251 PHE A CA 1
ATOM 3720 C C . PHE A 1 241 ? 126.802 128.926 194.654 1.00 0.00 251 PHE A C 1
ATOM 3721 O O . PHE A 1 241 ? 126.109 128.211 195.384 1.00 0.00 251 PHE A O 1
ATOM 3738 N N . GLU A 1 242 ? 127.755 129.730 195.111 1.00 0.00 252 GLU A N 1
ATOM 3739 C CA . GLU A 1 242 ? 127.911 130.037 196.522 1.00 0.00 252 GLU A CA 1
ATOM 3740 C C . GLU A 1 242 ? 127.965 131.545 196.677 1.00 0.00 252 GLU A C 1
ATOM 3741 O O . GLU A 1 242 ? 128.554 132.240 195.845 1.00 0.00 252 GLU A O 1
ATOM 3753 N N . ALA A 1 243 ? 127.340 132.050 197.734 1.00 0.00 253 ALA A N 1
ATOM 3754 C CA . ALA A 1 243 ? 127.312 133.485 197.948 1.00 0.00 253 ALA A CA 1
ATOM 3755 C C . ALA A 1 243 ? 127.078 133.769 199.420 1.00 0.00 253 ALA A C 1
ATOM 3756 O O . ALA A 1 243 ? 126.193 133.179 200.041 1.00 0.00 253 ALA A O 1
ATOM 3763 N N . ASN A 1 244 ? 127.883 134.671 199.967 1.00 0.00 254 ASN A N 1
ATOM 3764 C CA . ASN A 1 244 ? 127.659 135.222 201.292 1.00 0.00 254 ASN A CA 1
ATOM 3765 C C . ASN A 1 244 ? 126.765 136.450 201.249 1.00 0.00 254 ASN A C 1
ATOM 3766 O O . ASN A 1 244 ? 126.412 136.986 202.303 1.00 0.00 254 ASN A O 1
ATOM 3777 N N . GLY A 1 245 ? 126.395 136.895 200.058 1.00 0.00 255 GLY A N 1
ATOM 3778 C CA . GLY A 1 245 ? 125.616 138.103 199.888 1.00 0.00 255 GLY A CA 1
ATOM 3779 C C . GLY A 1 245 ? 125.855 138.685 198.517 1.00 0.00 255 GLY A C 1
ATOM 3780 O O . GLY A 1 245 ? 126.659 138.187 197.732 1.00 0.00 255 GLY A O 1
ATOM 3784 N N . ASN A 1 246 ? 125.125 139.756 198.232 1.00 0.00 256 ASN A N 1
ATOM 3785 C CA . ASN A 1 246 ? 125.261 140.533 197.005 1.00 0.00 256 ASN A CA 1
ATOM 3786 C C . ASN A 1 246 ? 124.951 139.734 195.747 1.00 0.00 256 ASN A C 1
ATOM 3787 O O . ASN A 1 246 ? 125.222 140.210 194.640 1.00 0.00 256 ASN A O 1
ATOM 3798 N N . LEU A 1 247 ? 124.386 138.538 195.871 1.00 0.00 257 LEU A N 1
ATOM 3799 C CA . LEU A 1 247 ? 124.033 137.746 194.701 1.00 0.00 257 LEU A CA 1
ATOM 3800 C C . LEU A 1 247 ? 122.634 138.111 194.234 1.00 0.00 257 LEU A C 1
ATOM 3801 O O . LEU A 1 247 ? 121.707 138.219 195.042 1.00 0.00 257 LEU A O 1
ATOM 3817 N N . ILE A 1 248 ? 122.493 138.298 192.927 1.00 0.00 258 ILE A N 1
ATOM 3818 C CA . ILE A 1 248 ? 121.190 138.414 192.291 1.00 0.00 258 ILE A CA 1
ATOM 3819 C C . ILE A 1 248 ? 120.992 137.132 191.499 1.00 0.00 258 ILE A C 1
ATOM 3820 O O . ILE A 1 248 ? 121.406 137.027 190.339 1.00 0.00 258 ILE A O 1
ATOM 3836 N N . ALA A 1 249 ? 120.355 136.154 192.133 1.00 0.00 259 ALA A N 1
ATOM 3837 C CA . ALA A 1 249 ? 120.471 134.771 191.710 1.00 0.00 259 ALA A CA 1
ATOM 3838 C C . ALA A 1 249 ? 119.809 134.547 190.354 1.00 0.00 259 ALA A C 1
ATOM 3839 O O . ALA A 1 249 ? 118.886 135.270 189.976 1.00 0.00 259 ALA A O 1
ATOM 3846 N N . PRO A 1 250 ? 120.271 133.552 189.601 1.00 0.00 260 PRO A N 1
ATOM 3847 C CA . PRO A 1 250 ? 119.558 133.168 188.382 1.00 0.00 260 PRO A CA 1
ATOM 3848 C C . PRO A 1 250 ? 118.202 132.576 188.719 1.00 0.00 260 PRO A C 1
ATOM 3849 O O . PRO A 1 250 ? 118.055 131.824 189.684 1.00 0.00 260 PRO A O 1
ATOM 3860 N N . TRP A 1 251 ? 117.205 132.928 187.915 1.00 0.00 261 TRP A N 1
ATOM 3861 C CA . TRP A 1 251 ? 115.854 132.411 188.078 1.00 0.00 261 TRP A CA 1
ATOM 3862 C C . TRP A 1 251 ? 115.413 131.594 186.878 1.00 0.00 261 TRP A C 1
ATOM 3863 O O . TRP A 1 251 ? 114.912 130.477 187.044 1.00 0.00 261 TRP A O 1
ATOM 3884 N N . TYR A 1 252 ? 115.582 132.123 185.673 1.00 0.00 262 TYR A N 1
ATOM 3885 C CA . TYR A 1 252 ? 115.320 131.394 184.446 1.00 0.00 262 TYR A CA 1
ATOM 3886 C C . TYR A 1 252 ? 116.604 131.292 183.639 1.00 0.00 262 TYR A C 1
ATOM 3887 O O . TYR A 1 252 ? 117.433 132.204 183.644 1.00 0.00 262 TYR A O 1
ATOM 3905 N N . ALA A 1 253 ? 116.761 130.167 182.950 1.00 0.00 263 ALA A N 1
ATOM 3906 C CA . ALA A 1 253 ? 117.921 129.923 182.110 1.00 0.00 263 ALA A CA 1
ATOM 3907 C C . ALA A 1 253 ? 117.431 129.413 180.768 1.00 0.00 263 ALA A C 1
ATOM 3908 O O . ALA A 1 253 ? 116.303 128.931 180.640 1.00 0.00 263 ALA A O 1
ATOM 3915 N N . PHE A 1 254 ? 118.288 129.526 179.764 1.00 0.00 264 PHE A N 1
ATOM 3916 C CA . PHE A 1 254 ? 117.928 129.212 178.389 1.00 0.00 264 PHE A CA 1
ATOM 3917 C C . PHE A 1 254 ? 118.711 127.993 177.928 1.00 0.00 264 PHE A C 1
ATOM 3918 O O . PHE A 1 254 ? 119.944 128.022 177.898 1.00 0.00 264 PHE A O 1
ATOM 3935 N N . ALA A 1 255 ? 117.997 126.929 177.567 1.00 0.00 265 ALA A N 1
ATOM 3936 C CA . ALA A 1 255 ? 118.617 125.766 176.941 1.00 0.00 265 ALA A CA 1
ATOM 3937 C C . ALA A 1 255 ? 118.715 126.039 175.447 1.00 0.00 265 ALA A C 1
ATOM 3938 O O . ALA A 1 255 ? 117.703 126.041 174.742 1.00 0.00 265 ALA A O 1
ATOM 3945 N N . LEU A 1 256 ? 119.930 126.260 174.959 1.00 0.00 266 LEU A N 1
ATOM 3946 C CA . LEU A 1 256 ? 120.144 126.847 173.645 1.00 0.00 266 LEU A CA 1
ATOM 3947 C C . LEU A 1 256 ? 120.345 125.771 172.591 1.00 0.00 266 LEU A C 1
ATOM 3948 O O . LEU A 1 256 ? 121.217 124.909 172.734 1.00 0.00 266 LEU A O 1
ATOM 3964 N N . SER A 1 257 ? 119.556 125.840 171.528 1.00 0.00 267 SER A N 1
ATOM 3965 C CA . SER A 1 257 ? 119.880 125.146 170.297 1.00 0.00 267 SER A CA 1
ATOM 3966 C C . SER A 1 257 ? 120.814 126.021 169.470 1.00 0.00 267 SER A C 1
ATOM 3967 O O . SER A 1 257 ? 121.009 127.203 169.755 1.00 0.00 267 SER A O 1
ATOM 3975 N N . ARG A 1 258 ? 121.404 125.431 168.439 1.00 0.00 268 ARG A N 1
ATOM 3976 C CA . ARG A 1 258 ? 122.335 126.142 167.579 1.00 0.00 268 ARG A CA 1
ATOM 3977 C C . ARG A 1 258 ? 121.933 125.936 166.130 1.00 0.00 268 ARG A C 1
ATOM 3978 O O . ARG A 1 258 ? 121.412 124.881 165.757 1.00 0.00 268 ARG A O 1
ATOM 3999 N N . GLY A 1 259 ? 122.183 126.953 165.314 1.00 0.00 269 GLY A N 1
ATOM 4000 C CA . GLY A 1 259 ? 121.813 126.898 163.916 1.00 0.00 269 GLY A CA 1
ATOM 4001 C C . GLY A 1 259 ? 122.750 127.699 163.040 1.00 0.00 269 GLY A C 1
ATOM 4002 O O . GLY A 1 259 ? 123.782 128.187 163.508 1.00 0.00 269 GLY A O 1
ATOM 4006 N N . PHE A 1 260 ? 122.401 127.840 161.765 1.00 0.00 270 PHE A N 1
ATOM 4007 C CA . PHE A 1 260 ? 123.236 128.533 160.798 1.00 0.00 270 PHE A CA 1
ATOM 4008 C C . PHE A 1 260 ? 122.417 129.602 160.094 1.00 0.00 270 PHE A C 1
ATOM 4009 O O . PHE A 1 260 ? 121.237 129.398 159.796 1.00 0.00 270 PHE A O 1
ATOM 4026 N N . GLY A 1 261 ? 123.050 130.745 159.837 1.00 0.00 271 GLY A N 1
ATOM 4027 C CA . GLY A 1 261 ? 122.418 131.834 159.129 1.00 0.00 271 GLY A CA 1
ATOM 4028 C C . GLY A 1 261 ? 121.756 132.874 160.004 1.00 0.00 271 GLY A C 1
ATOM 4029 O O . GLY A 1 261 ? 121.337 133.915 159.484 1.00 0.00 271 GLY A O 1
ATOM 4033 N N . SER A 1 262 ? 121.642 132.634 161.306 1.00 0.00 272 SER A N 1
ATOM 4034 C CA . SER A 1 262 ? 121.017 133.606 162.188 1.00 0.00 272 SER A CA 1
ATOM 4035 C C . SER A 1 262 ? 121.954 134.784 162.437 1.00 0.00 272 SER A C 1
ATOM 4036 O O . SER A 1 262 ? 123.174 134.690 162.280 1.00 0.00 272 SER A O 1
ATOM 4044 N N . GLY A 1 263 ? 121.363 135.907 162.827 1.00 0.00 273 GLY A N 1
ATOM 4045 C CA . GLY A 1 263 ? 122.135 137.110 163.090 1.00 0.00 273 GLY A CA 1
ATOM 4046 C C . GLY A 1 263 ? 121.268 138.167 163.736 1.00 0.00 273 GLY A C 1
ATOM 4047 O O . GLY A 1 263 ? 120.054 138.005 163.882 1.00 0.00 273 GLY A O 1
ATOM 4051 N N . ILE A 1 264 ? 121.920 139.259 164.126 1.00 0.00 274 ILE A N 1
ATOM 4052 C CA . ILE A 1 264 ? 121.269 140.392 164.776 1.00 0.00 274 ILE A CA 1
ATOM 4053 C C . ILE A 1 264 ? 121.419 141.608 163.874 1.00 0.00 274 ILE A C 1
ATOM 4054 O O . ILE A 1 264 ? 122.526 141.913 163.416 1.00 0.00 274 ILE A O 1
ATOM 4070 N N . ILE A 1 265 ? 120.312 142.302 163.619 1.00 0.00 275 ILE A N 1
ATOM 4071 C CA . ILE A 1 265 ? 120.308 143.483 162.765 1.00 0.00 275 ILE A CA 1
ATOM 4072 C C . ILE A 1 265 ? 119.473 144.575 163.414 1.00 0.00 275 ILE A C 1
ATOM 4073 O O . ILE A 1 265 ? 118.425 144.301 164.008 1.00 0.00 275 ILE A O 1
ATOM 4089 N N . THR A 1 266 ? 119.937 145.815 163.292 1.00 0.00 276 THR A N 1
ATOM 4090 C CA . THR A 1 266 ? 119.167 146.982 163.700 1.00 0.00 276 THR A CA 1
ATOM 4091 C C . THR A 1 266 ? 118.354 147.454 162.503 1.00 0.00 276 THR A C 1
ATOM 4092 O O . THR A 1 266 ? 118.924 147.830 161.473 1.00 0.00 276 THR A O 1
ATOM 4103 N N . SER A 1 267 ? 117.030 147.435 162.633 1.00 0.00 277 SER A N 1
ATOM 4104 C CA . SER A 1 267 ? 116.156 147.727 161.508 1.00 0.00 277 SER A CA 1
ATOM 4105 C C . SER A 1 267 ? 114.986 148.588 161.950 1.00 0.00 277 SER A C 1
ATOM 4106 O O . SER A 1 267 ? 114.464 148.428 163.056 1.00 0.00 277 SER A O 1
ATOM 4114 N N . ASN A 1 268 ? 114.589 149.502 161.072 1.00 50.00 278 ASN A N 1
ATOM 4115 C CA . ASN A 1 268 ? 113.454 150.386 161.284 1.00 50.00 278 ASN A CA 1
ATOM 4116 C C . ASN A 1 268 ? 112.174 149.876 160.635 1.00 50.00 278 ASN A C 1
ATOM 4117 O O . ASN A 1 268 ? 111.106 150.448 160.876 1.00 50.00 278 ASN A O 1
ATOM 4127 N N . ALA A 1 269 ? 112.256 148.815 159.837 1.00 0.00 279 ALA A N 1
ATOM 4128 C CA . ALA A 1 269 ? 111.158 148.398 158.980 1.00 0.00 279 ALA A CA 1
ATOM 4129 C C . ALA A 1 269 ? 110.099 147.638 159.770 1.00 0.00 279 ALA A C 1
ATOM 4130 O O . ALA A 1 269 ? 110.301 147.243 160.921 1.00 0.00 279 ALA A O 1
ATOM 4137 N N . SER A 1 270 ? 108.949 147.445 159.131 1.00 0.00 280 SER A N 1
ATOM 4138 C CA . SER A 1 270 ? 107.820 146.757 159.733 1.00 0.00 280 SER A CA 1
ATOM 4139 C C . SER A 1 270 ? 107.774 145.298 159.291 1.00 0.00 280 SER A C 1
ATOM 4140 O O . SER A 1 270 ? 108.218 144.945 158.196 1.00 0.00 280 SER A O 1
ATOM 4148 N N . MET A 1 271 ? 107.229 144.451 160.159 1.00 0.00 281 MET A N 1
ATOM 4149 C CA . MET A 1 271 ? 107.053 143.042 159.842 1.00 0.00 281 MET A CA 1
ATOM 4150 C C . MET A 1 271 ? 105.821 142.842 158.967 1.00 0.00 281 MET A C 1
ATOM 4151 O O . MET A 1 271 ? 104.829 143.568 159.077 1.00 0.00 281 MET A O 1
ATOM 4165 N N . HIS A 1 272 ? 105.896 141.841 158.091 1.00 0.00 282 HIS A N 1
ATOM 4166 C CA . HIS A 1 272 ? 104.803 141.520 157.186 1.00 0.00 282 HIS A CA 1
ATOM 4167 C C . HIS A 1 272 ? 104.808 140.021 156.909 1.00 0.00 282 HIS A C 1
ATOM 4168 O O . HIS A 1 272 ? 105.712 139.292 157.322 1.00 0.00 282 HIS A O 1
ATOM 4182 N N . GLU A 1 273 ? 103.771 139.568 156.203 1.00 0.00 283 GLU A N 1
ATOM 4183 C CA . GLU A 1 273 ? 103.552 138.142 155.994 1.00 0.00 283 GLU A CA 1
ATOM 4184 C C . GLU A 1 273 ? 104.397 137.559 154.867 1.00 0.00 283 GLU A C 1
ATOM 4185 O O . GLU A 1 273 ? 104.339 136.346 154.646 1.00 0.00 283 GLU A O 1
ATOM 4189 N N . CYS A 1 274 ? 105.161 138.377 154.150 1.00 0.00 284 CYS A N 1
ATOM 4190 C CA . CYS A 1 274 ? 105.912 137.887 153.005 1.00 0.00 284 CYS A CA 1
ATOM 4191 C C . CYS A 1 274 ? 107.038 136.955 153.447 1.00 0.00 284 CYS A C 1
ATOM 4192 O O . CYS A 1 274 ? 107.542 137.029 154.570 1.00 0.00 284 CYS A O 1
ATOM 4196 N N . ASP A 1 275 ? 107.421 136.059 152.542 1.00 0.00 285 ASP A N 1
ATOM 4197 C CA . ASP A 1 275 ? 108.579 135.195 152.717 1.00 0.00 285 ASP A CA 1
ATOM 4198 C C . ASP A 1 275 ? 109.749 135.736 151.906 1.00 0.00 285 ASP A C 1
ATOM 4199 O O . ASP A 1 275 ? 109.581 136.556 151.001 1.00 0.00 285 ASP A O 1
ATOM 4208 N N . THR A 1 276 ? 110.947 135.270 152.245 1.00 0.00 286 THR A N 1
ATOM 4209 C CA . THR A 1 276 ? 112.136 135.682 151.516 1.00 0.00 286 THR A CA 1
ATOM 4210 C C . THR A 1 276 ? 113.259 134.694 151.781 1.00 0.00 286 THR A C 1
ATOM 4211 O O . THR A 1 276 ? 113.242 133.953 152.766 1.00 0.00 286 THR A O 1
ATOM 4222 N N . LYS A 1 277 ? 114.240 134.699 150.881 1.00 0.00 287 LYS A N 1
ATOM 4223 C CA . LYS A 1 277 ? 115.489 133.983 151.087 1.00 0.00 287 LYS A CA 1
ATOM 4224 C C . LYS A 1 277 ? 116.638 134.910 151.452 1.00 0.00 287 LYS A C 1
ATOM 4225 O O . LYS A 1 277 ? 117.692 134.427 151.876 1.00 0.00 287 LYS A O 1
ATOM 4244 N N . CYS A 1 278 ? 116.454 136.220 151.304 1.00 0.00 288 CYS A N 1
ATOM 4245 C CA . CYS A 1 278 ? 117.451 137.211 151.675 1.00 0.00 288 CYS A CA 1
ATOM 4246 C C . CYS A 1 278 ? 116.765 138.341 152.422 1.00 0.00 288 CYS A C 1
ATOM 4247 O O . CYS A 1 278 ? 115.646 138.727 152.079 1.00 0.00 288 CYS A O 1
ATOM 4254 N N . GLN A 1 279 ? 117.430 138.862 153.449 1.00 0.00 289 GLN A N 1
ATOM 4255 C CA . GLN A 1 279 ? 116.891 139.951 154.249 1.00 0.00 289 GLN A CA 1
ATOM 4256 C C . GLN A 1 279 ? 117.985 140.962 154.542 1.00 0.00 289 GLN A C 1
ATOM 4257 O O . GLN A 1 279 ? 119.118 140.589 154.857 1.00 0.00 289 GLN A O 1
ATOM 4271 N N . THR A 1 280 ? 117.639 142.236 154.443 1.00 0.00 290 THR A N 1
ATOM 4272 C CA . THR A 1 280 ? 118.510 143.344 154.795 1.00 0.00 290 THR A CA 1
ATOM 4273 C C . THR A 1 280 ? 117.756 144.266 155.739 1.00 0.00 290 THR A C 1
ATOM 4274 O O . THR A 1 280 ? 116.521 144.259 155.767 1.00 0.00 290 THR A O 1
ATOM 4285 N N . PRO A 1 281 ? 118.467 145.069 156.530 1.00 0.00 291 PRO A N 1
ATOM 4286 C CA . PRO A 1 281 ? 117.767 145.972 157.456 1.00 0.00 291 PRO A CA 1
ATOM 4287 C C . PRO A 1 281 ? 116.755 146.868 156.773 1.00 0.00 291 PRO A C 1
ATOM 4288 O O . PRO A 1 281 ? 115.707 147.165 157.359 1.00 0.00 291 PRO A O 1
ATOM 4299 N N . GLN A 1 282 ? 117.031 147.311 155.546 1.00 0.00 292 GLN A N 1
ATOM 4300 C CA . GLN A 1 282 ? 116.080 148.159 154.838 1.00 0.00 292 GLN A CA 1
ATOM 4301 C C . GLN A 1 282 ? 114.882 147.365 154.332 1.00 0.00 292 GLN A C 1
ATOM 4302 O O . GLN A 1 282 ? 113.749 147.854 154.377 1.00 0.00 292 GLN A O 1
ATOM 4316 N N . GLY A 1 283 ? 115.106 146.149 153.850 1.00 0.00 293 GLY A N 1
ATOM 4317 C CA . GLY A 1 283 ? 114.013 145.333 153.361 1.00 0.00 293 GLY A CA 1
ATOM 4318 C C . GLY A 1 283 ? 114.532 144.057 152.742 1.00 0.00 293 GLY A C 1
ATOM 4319 O O . GLY A 1 283 ? 115.736 143.860 152.569 1.00 0.00 293 GLY A O 1
ATOM 4323 N N . ALA A 1 284 ? 113.588 143.184 152.407 1.00 0.00 294 ALA A N 1
ATOM 4324 C CA . ALA A 1 284 ? 113.924 141.897 151.818 1.00 0.00 294 ALA A CA 1
ATOM 4325 C C . ALA A 1 284 ? 114.305 142.051 150.350 1.00 0.00 294 ALA A C 1
ATOM 4326 O O . ALA A 1 284 ? 113.845 142.961 149.657 1.00 0.00 294 ALA A O 1
ATOM 4333 N N . ILE A 1 285 ? 115.156 141.144 149.877 1.00 0.00 295 ILE A N 1
ATOM 4334 C CA . ILE A 1 285 ? 115.604 141.116 148.490 1.00 0.00 295 ILE A CA 1
ATOM 4335 C C . ILE A 1 285 ? 115.029 139.878 147.817 1.00 0.00 295 ILE A C 1
ATOM 4336 O O . ILE A 1 285 ? 115.020 138.788 148.399 1.00 0.00 295 ILE A O 1
ATOM 4352 N N . ASN A 1 286 ? 114.548 140.051 146.589 1.00 0.00 296 ASN A N 1
ATOM 4353 C CA . ASN A 1 286 ? 113.802 139.023 145.868 1.00 0.00 296 ASN A CA 1
ATOM 4354 C C . ASN A 1 286 ? 114.313 138.922 144.429 1.00 0.00 296 ASN A C 1
ATOM 4355 O O . ASN A 1 286 ? 113.557 139.014 143.462 1.00 0.00 296 ASN A O 1
ATOM 4365 N N . SER A 1 287 ? 115.626 138.768 144.274 1.00 0.00 297 SER A N 1
ATOM 4366 C CA . SER A 1 287 ? 116.209 138.608 142.950 1.00 0.00 297 SER A CA 1
ATOM 4367 C C . SER A 1 287 ? 117.448 137.734 143.051 1.00 0.00 297 SER A C 1
ATOM 4368 O O . SER A 1 287 ? 118.028 137.566 144.126 1.00 0.00 297 SER A O 1
ATOM 4376 N N . SER A 1 288 ? 117.849 137.180 141.907 1.00 0.00 298 SER A N 1
ATOM 4377 C CA . SER A 1 288 ? 118.982 136.270 141.819 1.00 0.00 298 SER A CA 1
ATOM 4378 C C . SER A 1 288 ? 120.208 136.922 141.193 1.00 0.00 298 SER A C 1
ATOM 4379 O O . SER A 1 288 ? 121.064 136.221 140.643 1.00 0.00 298 SER A O 1
ATOM 4387 N N . LEU A 1 289 ? 120.307 138.247 141.253 1.00 0.00 299 LEU A N 1
ATOM 4388 C CA . LEU A 1 289 ? 121.448 138.939 140.687 1.00 0.00 299 LEU A CA 1
ATOM 4389 C C . LEU A 1 289 ? 122.683 138.727 141.559 1.00 0.00 299 LEU A C 1
ATOM 4390 O O . LEU A 1 289 ? 122.572 138.450 142.754 1.00 0.00 299 LEU A O 1
ATOM 4406 N N . PRO A 1 290 ? 123.877 138.853 140.981 1.00 0.00 300 PRO A N 1
ATOM 4407 C CA . PRO A 1 290 ? 125.096 138.571 141.750 1.00 0.00 300 PRO A CA 1
ATOM 4408 C C . PRO A 1 290 ? 125.460 139.662 142.743 1.00 0.00 300 PRO A C 1
ATOM 4409 O O . PRO A 1 290 ? 126.050 139.372 143.789 1.00 0.00 300 PRO A O 1
ATOM 4420 N N . PHE A 1 291 ? 125.116 140.910 142.440 1.00 0.00 301 PHE A N 1
ATOM 4421 C CA . PHE A 1 291 ? 125.523 142.048 143.248 1.00 0.00 301 PHE A CA 1
ATOM 4422 C C . PHE A 1 291 ? 124.308 142.842 143.703 1.00 0.00 301 PHE A C 1
ATOM 4423 O O . PHE A 1 291 ? 123.239 142.793 143.092 1.00 0.00 301 PHE A O 1
ATOM 4440 N N . GLN A 1 292 ? 124.490 143.577 144.797 1.00 0.00 302 GLN A N 1
ATOM 4441 C CA . GLN A 1 292 ? 123.474 144.478 145.315 1.00 0.00 302 GLN A CA 1
ATOM 4442 C C . GLN A 1 292 ? 124.161 145.660 145.977 1.00 0.00 302 GLN A C 1
ATOM 4443 O O . GLN A 1 292 ? 125.299 145.553 146.436 1.00 0.00 302 GLN A O 1
ATOM 4457 N N . ASN A 1 293 ? 123.470 146.797 146.007 1.00 0.00 303 ASN A N 1
ATOM 4458 C CA . ASN A 1 293 ? 123.978 148.000 146.657 1.00 0.00 303 ASN A CA 1
ATOM 4459 C C . ASN A 1 293 ? 122.986 148.531 147.682 1.00 0.00 303 ASN A C 1
ATOM 4460 O O . ASN A 1 293 ? 122.866 149.742 147.872 1.00 0.00 303 ASN A O 1
ATOM 4471 N N . ILE A 1 294 ? 122.265 147.633 148.348 1.00 0.00 304 ILE A N 1
ATOM 4472 C CA . ILE A 1 294 ? 121.191 148.025 149.250 1.00 0.00 304 ILE A CA 1
ATOM 4473 C C . ILE A 1 294 ? 121.744 148.249 150.650 1.00 0.00 304 ILE A C 1
ATOM 4474 O O . ILE A 1 294 ? 121.571 149.328 151.227 1.00 0.00 304 ILE A O 1
ATOM 4490 N N . HIS A 1 295 ? 122.411 147.240 151.210 1.00 0.00 305 HIS A N 1
ATOM 4491 C CA . HIS A 1 295 ? 122.941 147.372 152.553 1.00 0.00 305 HIS A CA 1
ATOM 4492 C C . HIS A 1 295 ? 124.101 146.411 152.766 1.00 0.00 305 HIS A C 1
ATOM 4493 O O . HIS A 1 295 ? 124.032 145.262 152.308 1.00 0.00 305 HIS A O 1
ATOM 4507 N N . PRO A 1 296 ? 125.168 146.839 153.447 1.00 0.00 306 PRO A N 1
ATOM 4508 C CA . PRO A 1 296 ? 126.275 145.907 153.713 1.00 0.00 306 PRO A CA 1
ATOM 4509 C C . PRO A 1 296 ? 125.858 144.668 154.483 1.00 0.00 306 PRO A C 1
ATOM 4510 O O . PRO A 1 296 ? 126.368 143.574 154.213 1.00 0.00 306 PRO A O 1
ATOM 4521 N N . ILE A 1 297 ? 124.938 144.806 155.432 1.00 0.00 307 ILE A N 1
ATOM 4522 C CA . ILE A 1 297 ? 124.582 143.733 156.354 1.00 0.00 307 ILE A CA 1
ATOM 4523 C C . ILE A 1 297 ? 123.376 142.994 155.797 1.00 0.00 307 ILE A C 1
ATOM 4524 O O . ILE A 1 297 ? 122.312 143.589 155.593 1.00 0.00 307 ILE A O 1
ATOM 4540 N N . THR A 1 298 ? 123.539 141.697 155.562 1.00 0.00 308 THR A N 1
ATOM 4541 C CA . THR A 1 298 ? 122.493 140.864 154.995 1.00 0.00 308 THR A CA 1
ATOM 4542 C C . THR A 1 298 ? 122.384 139.567 155.783 1.00 0.00 308 THR A C 1
ATOM 4543 O O . THR A 1 298 ? 123.356 139.106 156.385 1.00 0.00 308 THR A O 1
ATOM 4554 N N . ILE A 1 299 ? 121.188 138.986 155.777 1.00 0.00 309 ILE A N 1
ATOM 4555 C CA . ILE A 1 299 ? 120.930 137.690 156.393 1.00 0.00 309 ILE A CA 1
ATOM 4556 C C . ILE A 1 299 ? 120.326 136.775 155.340 1.00 0.00 309 ILE A C 1
ATOM 4557 O O . ILE A 1 299 ? 119.405 137.174 154.619 1.00 0.00 309 ILE A O 1
ATOM 4573 N N . GLY A 1 300 ? 120.839 135.557 155.255 1.00 0.00 310 GLY A N 1
ATOM 4574 C CA . GLY A 1 300 ? 120.385 134.596 154.275 1.00 0.00 310 GLY A CA 1
ATOM 4575 C C . GLY A 1 300 ? 121.346 134.465 153.112 1.00 0.00 310 GLY A C 1
ATOM 4576 O O . GLY A 1 300 ? 122.535 134.774 153.202 1.00 0.00 310 GLY A O 1
ATOM 4580 N N . GLU A 1 301 ? 120.805 133.998 151.992 1.00 0.00 311 GLU A N 1
ATOM 4581 C CA . GLU A 1 301 ? 121.553 133.873 150.744 1.00 0.00 311 GLU A CA 1
ATOM 4582 C C . GLU A 1 301 ? 121.289 135.135 149.933 1.00 0.00 311 GLU A C 1
ATOM 4583 O O . GLU A 1 301 ? 120.225 135.286 149.330 1.00 0.00 311 GLU A O 1
ATOM 4587 N N . CYS A 1 302 ? 122.262 136.034 149.911 1.00 0.00 312 CYS A N 1
ATOM 4588 C CA . CYS A 1 302 ? 122.098 137.372 149.367 1.00 0.00 312 CYS A CA 1
ATOM 4589 C C . CYS A 1 302 ? 123.185 137.677 148.351 1.00 0.00 312 CYS A C 1
ATOM 4590 O O . CYS A 1 302 ? 124.233 137.024 148.333 1.00 0.00 312 CYS A O 1
ATOM 4597 N N . PRO A 1 303 ? 122.963 138.661 147.483 1.00 0.00 313 PRO A N 1
ATOM 4598 C CA . PRO A 1 303 ? 124.020 139.080 146.559 1.00 0.00 313 PRO A CA 1
ATOM 4599 C C . PRO A 1 303 ? 125.170 139.756 147.290 1.00 0.00 313 PRO A C 1
ATOM 4600 O O . PRO A 1 303 ? 125.036 140.240 148.415 1.00 0.00 313 PRO A O 1
ATOM 4611 N N . LYS A 1 304 ? 126.322 139.777 146.626 1.00 0.00 314 LYS A N 1
ATOM 4612 C CA . LYS A 1 304 ? 127.487 140.469 147.160 1.00 0.00 314 LYS A CA 1
ATOM 4613 C C . LYS A 1 304 ? 127.248 141.973 147.146 1.00 0.00 314 LYS A C 1
ATOM 4614 O O . LYS A 1 304 ? 126.757 142.521 146.156 1.00 0.00 314 LYS A O 1
ATOM 4633 N N . TYR A 1 305 ? 127.593 142.645 148.242 1.00 0.00 315 TYR A N 1
ATOM 4634 C CA . TYR A 1 305 ? 127.379 144.081 148.353 1.00 0.00 315 TYR A CA 1
ATOM 4635 C C . TYR A 1 305 ? 128.562 144.843 147.771 1.00 0.00 315 TYR A C 1
ATOM 4636 O O . TYR A 1 305 ? 129.718 144.548 148.089 1.00 0.00 315 TYR A O 1
ATOM 4654 N N . VAL A 1 306 ? 128.265 145.823 146.917 1.00 0.00 316 VAL A N 1
ATOM 4655 C CA . VAL A 1 306 ? 129.274 146.673 146.302 1.00 0.00 316 VAL A CA 1
ATOM 4656 C C . VAL A 1 306 ? 128.802 148.119 146.367 1.00 0.00 316 VAL A C 1
ATOM 4657 O O . VAL A 1 306 ? 127.609 148.404 146.485 1.00 0.00 316 VAL A O 1
ATOM 4670 N N . ARG A 1 307 ? 129.762 149.040 146.278 1.00 0.00 317 ARG A N 1
ATOM 4671 C CA . ARG A 1 307 ? 129.444 150.461 146.261 1.00 0.00 317 ARG A CA 1
ATOM 4672 C C . ARG A 1 307 ? 128.965 150.945 144.901 1.00 0.00 317 ARG A C 1
ATOM 4673 O O . ARG A 1 307 ? 128.568 152.109 144.783 1.00 0.00 317 ARG A O 1
ATOM 4694 N N . SER A 1 308 ? 128.999 150.095 143.881 1.00 0.00 318 SER A N 1
ATOM 4695 C CA . SER A 1 308 ? 128.642 150.526 142.539 1.00 0.00 318 SER A CA 1
ATOM 4696 C C . SER A 1 308 ? 127.195 150.996 142.494 1.00 0.00 318 SER A C 1
ATOM 4697 O O . SER A 1 308 ? 126.351 150.564 143.282 1.00 0.00 318 SER A O 1
ATOM 4705 N N . THR A 1 309 ? 126.918 151.907 141.564 1.00 0.00 319 THR A N 1
ATOM 4706 C CA . THR A 1 309 ? 125.565 152.387 141.330 1.00 0.00 319 THR A CA 1
ATOM 4707 C C . THR A 1 309 ? 124.911 151.747 140.117 1.00 0.00 319 THR A C 1
ATOM 4708 O O . THR A 1 309 ? 123.680 151.768 140.015 1.00 0.00 319 THR A O 1
ATOM 4719 N N . LYS A 1 310 ? 125.696 151.196 139.194 1.00 0.00 320 LYS A N 1
ATOM 4720 C CA . LYS A 1 310 ? 125.151 150.475 138.053 1.00 0.00 320 LYS A CA 1
ATOM 4721 C C . LYS A 1 310 ? 126.185 149.477 137.559 1.00 0.00 320 LYS A C 1
ATOM 4722 O O . LYS A 1 310 ? 127.355 149.828 137.388 1.00 0.00 320 LYS A O 1
ATOM 4741 N N . LEU A 1 311 ? 125.749 148.237 137.336 1.00 0.00 321 LEU A N 1
ATOM 4742 C CA . LEU A 1 311 ? 126.586 147.177 136.774 1.00 0.00 321 LEU A CA 1
ATOM 4743 C C . LEU A 1 311 ? 125.787 146.523 135.655 1.00 0.00 321 LEU A C 1
ATOM 4744 O O . LEU A 1 311 ? 125.113 145.515 135.877 1.00 0.00 321 LEU A O 1
ATOM 4760 N N . ARG A 1 312 ? 125.867 147.090 134.456 1.00 0.00 322 ARG A N 1
ATOM 4761 C CA . ARG A 1 312 ? 125.183 146.555 133.289 1.00 0.00 322 ARG A CA 1
ATOM 4762 C C . ARG A 1 312 ? 126.187 145.874 132.375 1.00 0.00 322 ARG A C 1
ATOM 4763 O O . ARG A 1 312 ? 127.198 146.475 131.998 1.00 0.00 322 ARG A O 1
ATOM 4784 N N . MET A 1 313 ? 125.907 144.624 132.023 1.00 0.00 323 MET A N 1
ATOM 4785 C CA . MET A 1 313 ? 126.722 143.874 131.083 1.00 0.00 323 MET A CA 1
ATOM 4786 C C . MET A 1 313 ? 125.968 143.732 129.770 1.00 0.00 323 MET A C 1
ATOM 4787 O O . MET A 1 313 ? 124.739 143.616 129.759 1.00 0.00 323 MET A O 1
ATOM 4801 N N . VAL A 1 314 ? 126.710 143.741 128.666 1.00 0.00 324 VAL A N 1
ATOM 4802 C CA . VAL A 1 314 ? 126.093 143.671 127.349 1.00 0.00 324 VAL A CA 1
ATOM 4803 C C . VAL A 1 314 ? 125.565 142.267 127.105 1.00 0.00 324 VAL A C 1
ATOM 4804 O O . VAL A 1 314 ? 126.272 141.273 127.311 1.00 0.00 324 VAL A O 1
ATOM 4817 N N . THR A 1 315 ? 124.316 142.180 126.663 1.00 0.00 325 THR A N 1
ATOM 4818 C CA . THR A 1 315 ? 123.731 140.951 126.148 1.00 0.00 325 THR A CA 1
ATOM 4819 C C . THR A 1 315 ? 123.063 141.228 124.813 1.00 0.00 325 THR A C 1
ATOM 4820 O O . THR A 1 315 ? 121.994 140.697 124.501 1.00 0.00 325 THR A O 1
ATOM 4831 N N . GLY A 1 316 ? 123.697 142.070 124.011 1.00 0.00 326 GLY A N 1
ATOM 4832 C CA . GLY A 1 316 ? 123.141 142.456 122.733 1.00 0.00 326 GLY A CA 1
ATOM 4833 C C . GLY A 1 316 ? 124.163 143.219 121.925 1.00 0.00 326 GLY A C 1
ATOM 4834 O O . GLY A 1 316 ? 125.343 143.274 122.272 1.00 0.00 326 GLY A O 1
ATOM 4838 N N . LEU A 1 317 ? 123.693 143.807 120.833 1.00 0.00 327 LEU A N 1
ATOM 4839 C CA . LEU A 1 317 ? 124.553 144.535 119.915 1.00 0.00 327 LEU A CA 1
ATOM 4840 C C . LEU A 1 317 ? 124.586 146.021 120.258 1.00 0.00 327 LEU A C 1
ATOM 4841 O O . LEU A 1 317 ? 123.775 146.528 121.034 1.00 0.00 327 LEU A O 1
ATOM 4857 N N . ARG A 1 318 ? 125.550 146.724 119.668 1.00 0.00 328 ARG A N 1
ATOM 4858 C CA . ARG A 1 318 ? 125.504 148.178 119.667 1.00 0.00 328 ARG A CA 1
ATOM 4859 C C . ARG A 1 318 ? 124.231 148.634 118.972 1.00 0.00 328 ARG A C 1
ATOM 4860 O O . ARG A 1 318 ? 123.891 148.144 117.892 1.00 0.00 328 ARG A O 1
ATOM 4881 N N . ASN A 1 319 ? 123.521 149.570 119.588 1.00 0.00 329 ASN A N 1
ATOM 4882 C CA . ASN A 1 319 ? 122.279 150.094 119.029 1.00 0.00 329 ASN A CA 1
ATOM 4883 C C . ASN A 1 319 ? 122.615 151.377 118.281 1.00 0.00 329 ASN A C 1
ATOM 4884 O O . ASN A 1 319 ? 122.770 152.439 118.886 1.00 0.00 329 ASN A O 1
ATOM 4895 N N . ILE A 1 320 ? 122.731 151.275 116.962 1.00 0.00 330 ILE A N 1
ATOM 4896 C CA . ILE A 1 320 ? 123.097 152.415 116.127 1.00 0.00 330 ILE A CA 1
ATOM 4897 C C . ILE A 1 320 ? 122.147 152.478 114.938 1.00 0.00 330 ILE A C 1
ATOM 4898 O O . ILE A 1 320 ? 122.478 151.964 113.860 1.00 0.00 330 ILE A O 1
ATOM 4914 N N . PRO A 1 321 ? 120.962 153.085 115.078 1.00 0.00 331 PRO A N 1
ATOM 4915 C CA . PRO A 1 321 ? 120.038 153.187 113.945 1.00 0.00 331 PRO A CA 1
ATOM 4916 C C . PRO A 1 321 ? 120.649 153.940 112.768 1.00 0.00 331 PRO A C 1
ATOM 4917 O O . PRO A 1 321 ? 121.514 154.796 112.950 1.00 0.00 331 PRO A O 1
ATOM 4929 N N . PHE B 2 14 ? 132.579 147.986 107.577 1.00 0.00 9 PHE G N 1
ATOM 4930 C CA . PHE B 2 14 ? 131.884 148.511 106.367 1.00 0.00 9 PHE G CA 1
ATOM 4931 C C . PHE B 2 14 ? 130.396 148.702 106.635 1.00 0.00 9 PHE G C 1
ATOM 4932 O O . PHE B 2 14 ? 129.733 149.495 105.971 1.00 0.00 9 PHE G O 1
ATOM 4936 N N . ILE B 2 15 ? 129.880 147.974 107.618 1.00 0.00 10 ILE G N 1
ATOM 4937 C CA . ILE B 2 15 ? 128.466 148.026 107.970 1.00 0.00 10 ILE G CA 1
ATOM 4938 C C . ILE B 2 15 ? 128.277 149.169 108.960 1.00 0.00 10 ILE G C 1
ATOM 4939 O O . ILE B 2 15 ? 128.797 149.128 110.078 1.00 0.00 10 ILE G O 1
ATOM 4955 N N . GLU B 2 16 ? 127.528 150.190 108.551 1.00 0.00 11 GLU G N 1
ATOM 4956 C CA . GLU B 2 16 ? 127.319 151.391 109.356 1.00 0.00 11 GLU G CA 1
ATOM 4957 C C . GLU B 2 16 ? 125.907 151.350 109.928 1.00 0.00 11 GLU G C 1
ATOM 4958 O O . GLU B 2 16 ? 124.932 151.639 109.229 1.00 0.00 11 GLU G O 1
ATOM 4962 N N . GLY B 2 17 ? 125.801 150.991 111.204 1.00 0.00 12 GLY G N 1
ATOM 4963 C CA . GLY B 2 17 ? 124.522 150.980 111.885 1.00 0.00 12 GLY G CA 1
ATOM 4964 C C . GLY B 2 17 ? 123.730 149.712 111.644 1.00 0.00 12 GLY G C 1
ATOM 4965 O O . GLY B 2 17 ? 123.891 149.056 110.612 1.00 0.00 12 GLY G O 1
ATOM 4969 N N . GLY B 2 18 ? 122.867 149.359 112.597 1.00 0.00 13 GLY G N 1
ATOM 4970 C CA . GLY B 2 18 ? 122.024 148.192 112.467 1.00 0.00 13 GLY G CA 1
ATOM 4971 C C . GLY B 2 18 ? 120.730 148.493 111.734 1.00 0.00 13 GLY G C 1
ATOM 4972 O O . GLY B 2 18 ? 120.459 149.616 111.311 1.00 0.00 13 GLY G O 1
ATOM 4976 N N . TRP B 2 19 ? 119.920 147.452 111.587 1.00 0.00 14 TRP G N 1
ATOM 4977 C CA . TRP B 2 19 ? 118.613 147.550 110.953 1.00 0.00 14 TRP G CA 1
ATOM 4978 C C . TRP B 2 19 ? 117.531 147.544 112.022 1.00 0.00 14 TRP G C 1
ATOM 4979 O O . TRP B 2 19 ? 117.484 146.635 112.857 1.00 0.00 14 TRP G O 1
ATOM 5000 N N . THR B 2 20 ? 116.665 148.556 111.999 1.00 0.00 15 THR G N 1
ATOM 5001 C CA . THR B 2 20 ? 115.508 148.561 112.883 1.00 0.00 15 THR G CA 1
ATOM 5002 C C . THR B 2 20 ? 114.390 147.656 112.386 1.00 0.00 15 THR G C 1
ATOM 5003 O O . THR B 2 20 ? 113.457 147.381 113.148 1.00 0.00 15 THR G O 1
ATOM 5014 N N . GLY B 2 21 ? 114.457 147.193 111.141 1.00 0.00 16 GLY G N 1
ATOM 5015 C CA . GLY B 2 21 ? 113.403 146.369 110.586 1.00 0.00 16 GLY G CA 1
ATOM 5016 C C . GLY B 2 21 ? 113.585 144.885 110.828 1.00 0.00 16 GLY G C 1
ATOM 5017 O O . GLY B 2 21 ? 112.613 144.126 110.792 1.00 0.00 16 GLY G O 1
ATOM 5021 N N . MET B 2 22 ? 114.821 144.453 111.079 1.00 0.00 17 MET G N 1
ATOM 5022 C CA . MET B 2 22 ? 115.105 143.037 111.307 1.00 0.00 17 MET G CA 1
ATOM 5023 C C . MET B 2 22 ? 114.677 142.691 112.730 1.00 0.00 17 MET G C 1
ATOM 5024 O O . MET B 2 22 ? 115.472 142.666 113.673 1.00 0.00 17 MET G O 1
ATOM 5038 N N . ILE B 2 23 ? 113.379 142.416 112.878 1.00 0.00 18 ILE G N 1
ATOM 5039 C CA . ILE B 2 23 ? 112.807 142.137 114.190 1.00 0.00 18 ILE G CA 1
ATOM 5040 C C . ILE B 2 23 ? 113.141 140.747 114.706 1.00 0.00 18 ILE G C 1
ATOM 5041 O O . ILE B 2 23 ? 112.872 140.456 115.877 1.00 0.00 18 ILE G O 1
ATOM 5057 N N . ASP B 2 24 ? 113.721 139.883 113.876 1.00 0.00 19 ASP G N 1
ATOM 5058 C CA . ASP B 2 24 ? 114.048 138.518 114.268 1.00 0.00 19 ASP G CA 1
ATOM 5059 C C . ASP B 2 24 ? 115.530 138.272 114.044 1.00 0.00 19 ASP G C 1
ATOM 5060 O O . ASP B 2 24 ? 116.048 138.536 112.955 1.00 0.00 19 ASP G O 1
ATOM 5064 N N . GLY B 2 25 ? 116.205 137.763 115.067 1.00 0.00 20 GLY G N 1
ATOM 5065 C CA . GLY B 2 25 ? 117.617 137.458 114.978 1.00 0.00 20 GLY G CA 1
ATOM 5066 C C . GLY B 2 25 ? 118.495 138.651 115.313 1.00 0.00 20 GLY G C 1
ATOM 5067 O O . GLY B 2 25 ? 118.081 139.807 115.258 1.00 0.00 20 GLY G O 1
ATOM 5071 N N . TRP B 2 26 ? 119.742 138.349 115.672 1.00 0.00 21 TRP G N 1
ATOM 5072 C CA . TRP B 2 26 ? 120.725 139.387 115.955 1.00 0.00 21 TRP G CA 1
ATOM 5073 C C . TRP B 2 26 ? 121.463 139.823 114.693 1.00 0.00 21 TRP G C 1
ATOM 5074 O O . TRP B 2 26 ? 121.471 141.012 114.360 1.00 0.00 21 TRP G O 1
ATOM 5095 N N . TYR B 2 27 ? 122.067 138.882 113.973 1.00 0.00 22 TYR G N 1
ATOM 5096 C CA . TYR B 2 27 ? 122.665 139.160 112.678 1.00 0.00 22 TYR G CA 1
ATOM 5097 C C . TYR B 2 27 ? 121.875 138.422 111.610 1.00 0.00 22 TYR G C 1
ATOM 5098 O O . TYR B 2 27 ? 121.305 137.358 111.864 1.00 0.00 22 TYR G O 1
ATOM 5116 N N . GLY B 2 28 ? 121.846 138.990 110.414 1.00 0.00 23 GLY G N 1
ATOM 5117 C CA . GLY B 2 28 ? 121.069 138.396 109.348 1.00 0.00 23 GLY G CA 1
ATOM 5118 C C . GLY B 2 28 ? 121.334 139.084 108.032 1.00 0.00 23 GLY G C 1
ATOM 5119 O O . GLY B 2 28 ? 122.341 139.774 107.867 1.00 0.00 23 GLY G O 1
ATOM 5123 N N . TYR B 2 29 ? 120.414 138.887 107.092 1.00 0.00 24 TYR G N 1
ATOM 5124 C CA . TYR B 2 29 ? 120.556 139.394 105.738 1.00 0.00 24 TYR G CA 1
ATOM 5125 C C . TYR B 2 29 ? 119.380 140.285 105.373 1.00 0.00 24 TYR G C 1
ATOM 5126 O O . TYR B 2 29 ? 118.253 140.075 105.826 1.00 0.00 24 TYR G O 1
ATOM 5144 N N . HIS B 2 30 ? 119.659 141.280 104.540 1.00 0.00 25 HIS G N 1
ATOM 5145 C CA . HIS B 2 30 ? 118.635 142.014 103.818 1.00 0.00 25 HIS G CA 1
ATOM 5146 C C . HIS B 2 30 ? 118.889 141.835 102.331 1.00 0.00 25 HIS G C 1
ATOM 5147 O O . HIS B 2 30 ? 120.029 141.942 101.871 1.00 0.00 25 HIS G O 1
ATOM 5161 N N . TRP B 2 31 ? 117.825 141.559 101.584 1.00 0.00 26 TRP G N 1
ATOM 5162 C CA . TRP B 2 31 ? 117.962 141.196 100.184 1.00 0.00 26 TRP G CA 1
ATOM 5163 C C . TRP B 2 31 ? 116.783 141.752 99.406 1.00 0.00 26 TRP G C 1
ATOM 5164 O O . TRP B 2 31 ? 115.718 142.028 99.963 1.00 0.00 26 TRP G O 1
ATOM 5185 N N . GLN B 2 32 ? 116.988 141.915 98.102 1.00 0.00 27 GLN G N 1
ATOM 5186 C CA . GLN B 2 32 ? 115.927 142.359 97.215 1.00 0.00 27 GLN G CA 1
ATOM 5187 C C . GLN B 2 32 ? 116.225 141.865 95.809 1.00 0.00 27 GLN G C 1
ATOM 5188 O O . GLN B 2 32 ? 117.376 141.884 95.367 1.00 0.00 27 GLN G O 1
ATOM 5202 N N . ASN B 2 33 ? 115.182 141.425 95.117 1.00 0.00 28 ASN G N 1
ATOM 5203 C CA . ASN B 2 33 ? 115.304 140.981 93.737 1.00 0.00 28 ASN G CA 1
ATOM 5204 C C . ASN B 2 33 ? 113.974 141.260 93.045 1.00 0.00 28 ASN G C 1
ATOM 5205 O O . ASN B 2 33 ? 113.124 141.979 93.579 1.00 0.00 28 ASN G O 1
ATOM 5216 N N . GLU B 2 34 ? 113.787 140.688 91.856 1.00 0.00 29 GLU G N 1
ATOM 5217 C CA . GLU B 2 34 ? 112.557 140.915 91.112 1.00 0.00 29 GLU G CA 1
ATOM 5218 C C . GLU B 2 34 ? 111.353 140.230 91.744 1.00 0.00 29 GLU G C 1
ATOM 5219 O O . GLU B 2 34 ? 110.218 140.565 91.391 1.00 0.00 29 GLU G O 1
ATOM 5223 N N . GLN B 2 35 ? 111.567 139.293 92.667 1.00 0.00 30 GLN G N 1
ATOM 5224 C CA . GLN B 2 35 ? 110.472 138.553 93.277 1.00 0.00 30 GLN G CA 1
ATOM 5225 C C . GLN B 2 35 ? 110.043 139.106 94.627 1.00 0.00 30 GLN G C 1
ATOM 5226 O O . GLN B 2 3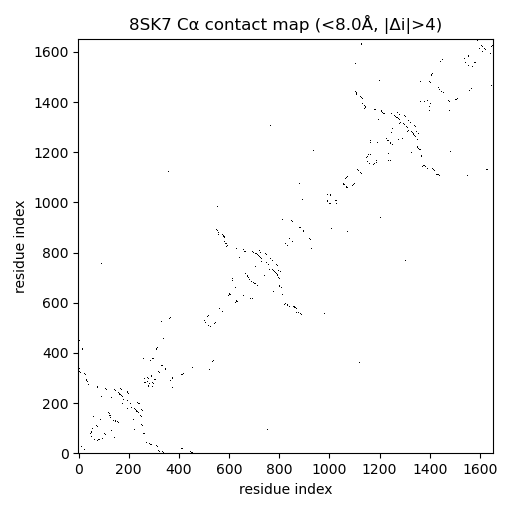5 ? 108.874 138.957 94.997 1.00 0.00 30 GLN G O 1
ATOM 5240 N N . GLY B 2 36 ? 110.943 139.737 95.371 1.00 0.00 31 GLY G N 1
ATOM 5241 C CA . GLY B 2 36 ? 110.576 140.270 96.666 1.00 0.00 31 GLY G CA 1
ATOM 5242 C C . GLY B 2 36 ? 111.785 140.834 97.383 1.00 0.00 31 GLY G C 1
ATOM 5243 O O . GLY B 2 36 ? 112.883 140.914 96.827 1.00 0.00 31 GLY G O 1
ATOM 5247 N N . SER B 2 37 ? 111.554 141.226 98.634 1.00 0.00 32 SER G N 1
ATOM 5248 C CA . SER B 2 37 ? 112.600 141.787 99.476 1.00 0.00 32 SER G CA 1
ATOM 5249 C C . SER B 2 37 ? 112.186 141.623 100.930 1.00 0.00 32 SER G C 1
ATOM 5250 O O . SER B 2 37 ? 111.018 141.370 101.236 1.00 0.00 32 SER G O 1
ATOM 5258 N N . GLY B 2 38 ? 113.156 141.767 101.821 1.00 0.00 33 GLY G N 1
ATOM 5259 C CA . GLY B 2 38 ? 112.885 141.659 103.238 1.00 0.00 33 GLY G CA 1
ATOM 5260 C C . GLY B 2 38 ? 114.146 141.309 104.005 1.00 0.00 33 GLY G C 1
ATOM 5261 O O . GLY B 2 38 ? 115.254 141.339 103.471 1.00 0.00 33 GLY G O 1
ATOM 5265 N N . TYR B 2 39 ? 113.942 140.974 105.275 1.00 0.00 34 TYR G N 1
ATOM 5266 C CA . TYR B 2 39 ? 115.016 140.603 106.180 1.00 0.00 34 TYR G CA 1
ATOM 5267 C C . TYR B 2 39 ? 114.886 139.138 106.572 1.00 0.00 34 TYR G C 1
ATOM 5268 O O . TYR B 2 39 ? 113.803 138.551 106.500 1.00 0.00 34 TYR G O 1
ATOM 5286 N N . ALA B 2 40 ? 116.007 138.554 106.984 1.00 0.00 35 ALA G N 1
ATOM 5287 C CA . ALA B 2 40 ? 116.031 137.182 107.466 1.00 0.00 35 ALA G CA 1
ATOM 5288 C C . ALA B 2 40 ? 117.234 137.010 108.378 1.00 0.00 35 ALA G C 1
ATOM 5289 O O . ALA B 2 40 ? 118.308 137.551 108.108 1.00 0.00 35 ALA G O 1
ATOM 5296 N N . ALA B 2 41 ? 117.045 136.260 109.455 1.00 0.00 36 ALA G N 1
ATOM 5297 C CA . ALA B 2 41 ? 118.121 136.019 110.399 1.00 0.00 36 ALA G CA 1
ATOM 5298 C C . ALA B 2 41 ? 119.009 134.878 109.925 1.00 0.00 36 ALA G C 1
ATOM 5299 O O . ALA B 2 41 ? 118.551 133.929 109.283 1.00 0.00 36 ALA G O 1
ATOM 5306 N N . ASP B 2 42 ? 120.296 134.981 110.246 1.00 0.00 37 ASP G N 1
ATOM 5307 C CA . ASP B 2 42 ? 121.239 133.884 110.038 1.00 0.00 37 ASP G CA 1
ATOM 5308 C C . ASP B 2 42 ? 121.208 133.026 111.295 1.00 0.00 37 ASP G C 1
ATOM 5309 O O . ASP B 2 42 ? 121.828 133.361 112.307 1.00 0.00 37 ASP G O 1
ATOM 5318 N N . GLN B 2 43 ? 120.484 131.907 111.227 1.00 0.00 38 GLN G N 1
ATOM 5319 C CA . GLN B 2 43 ? 120.173 131.150 112.436 1.00 0.00 38 GLN G CA 1
ATOM 5320 C C . GLN B 2 43 ? 121.428 130.612 113.111 1.00 0.00 38 GLN G C 1
ATOM 5321 O O . GLN B 2 43 ? 121.538 130.651 114.340 1.00 0.00 38 GLN G O 1
ATOM 5335 N N . LYS B 2 44 ? 122.386 130.104 112.335 1.00 0.00 39 LYS G N 1
ATOM 5336 C CA . LYS B 2 44 ? 123.566 129.491 112.941 1.00 0.00 39 LYS G CA 1
ATOM 5337 C C . LYS B 2 44 ? 124.364 130.512 113.743 1.00 0.00 39 LYS G C 1
ATOM 5338 O O . LYS B 2 44 ? 124.724 130.270 114.904 1.00 0.00 39 LYS G O 1
ATOM 5342 N N . SER B 2 45 ? 124.643 131.670 113.142 1.00 0.00 40 SER G N 1
ATOM 5343 C CA . SER B 2 45 ? 125.439 132.677 113.830 1.00 0.00 40 SER G CA 1
ATOM 5344 C C . SER B 2 45 ? 124.688 133.271 115.011 1.00 0.00 40 SER G C 1
ATOM 5345 O O . SER B 2 45 ? 125.290 133.517 116.061 1.00 0.00 40 SER G O 1
ATOM 5353 N N . THR B 2 46 ? 123.382 133.503 114.869 1.00 0.00 41 THR G N 1
ATOM 5354 C CA . THR B 2 46 ? 122.604 134.008 115.994 1.00 0.00 41 THR G CA 1
ATOM 5355 C C . THR B 2 46 ? 122.609 133.015 117.145 1.00 0.00 41 THR G C 1
ATOM 5356 O O . THR B 2 46 ? 122.741 133.402 118.311 1.00 0.00 41 THR G O 1
ATOM 5367 N N . GLN B 2 47 ? 122.460 131.728 116.833 1.00 0.00 42 GLN G N 1
ATOM 5368 C CA . GLN B 2 47 ? 122.470 130.699 117.864 1.00 0.00 42 GLN G CA 1
ATOM 5369 C C . GLN B 2 47 ? 123.809 130.666 118.585 1.00 0.00 42 GLN G C 1
ATOM 5370 O O . GLN B 2 47 ? 123.864 130.605 119.820 1.00 0.00 42 GLN G O 1
ATOM 5384 N N . ASN B 2 48 ? 124.906 130.708 117.826 1.00 0.00 43 ASN G N 1
ATOM 5385 C CA . ASN B 2 48 ? 126.220 130.697 118.457 1.00 0.00 43 ASN G CA 1
ATOM 5386 C C . ASN B 2 48 ? 126.423 131.936 119.314 1.00 0.00 43 ASN G C 1
ATOM 5387 O O . ASN B 2 48 ? 126.991 131.857 120.409 1.00 0.00 43 ASN G O 1
ATOM 5398 N N . ALA B 2 49 ? 125.961 133.093 118.837 1.00 0.00 44 ALA G N 1
ATOM 5399 C CA . ALA B 2 49 ? 126.102 134.314 119.619 1.00 0.00 44 ALA G CA 1
ATOM 5400 C C . ALA B 2 49 ? 125.314 134.227 120.918 1.00 0.00 44 ALA G C 1
ATOM 5401 O O . ALA B 2 49 ? 125.809 134.622 121.978 1.00 0.00 44 ALA G O 1
ATOM 5408 N N . ILE B 2 50 ? 124.085 133.713 120.858 1.00 0.00 45 ILE G N 1
ATOM 5409 C CA . ILE B 2 50 ? 123.284 133.587 122.070 1.00 0.00 45 ILE G CA 1
ATOM 5410 C C . ILE B 2 50 ? 123.952 132.634 123.047 1.00 0.00 45 ILE G C 1
ATOM 5411 O O . ILE B 2 50 ? 123.988 132.887 124.256 1.00 0.00 45 ILE G O 1
ATOM 5427 N N . ASN B 2 51 ? 124.474 131.514 122.546 1.00 0.00 46 ASN G N 1
ATOM 5428 C CA . ASN B 2 51 ? 125.145 130.572 123.433 1.00 0.00 46 ASN G CA 1
ATOM 5429 C C . ASN B 2 51 ? 126.371 131.205 124.075 1.00 0.00 46 ASN G C 1
ATOM 5430 O O . ASN B 2 51 ? 126.623 131.013 125.269 1.00 0.00 46 ASN G O 1
ATOM 5441 N N . GLY B 2 52 ? 127.138 131.978 123.307 1.00 0.00 47 GLY G N 1
ATOM 5442 C CA . GLY B 2 52 ? 128.280 132.668 123.885 1.00 0.00 47 GLY G CA 1
ATOM 5443 C C . GLY B 2 52 ? 127.874 133.673 124.947 1.00 0.00 47 GLY G C 1
ATOM 5444 O O . GLY B 2 52 ? 128.512 133.777 125.997 1.00 0.00 47 GLY G O 1
ATOM 5448 N N . ILE B 2 53 ? 126.807 134.430 124.686 1.00 0.00 48 ILE G N 1
ATOM 5449 C CA . ILE B 2 53 ? 126.349 135.423 125.653 1.00 0.00 48 ILE G CA 1
ATOM 5450 C C . ILE B 2 53 ? 125.887 134.740 126.933 1.00 0.00 48 ILE G C 1
ATOM 5451 O O . ILE B 2 53 ? 126.170 135.207 128.044 1.00 0.00 48 ILE G O 1
ATOM 5467 N N . THR B 2 54 ? 125.163 133.627 126.800 1.00 0.00 49 THR G N 1
ATOM 5468 C CA . THR B 2 54 ? 124.734 132.892 127.984 1.00 0.00 49 THR G CA 1
ATOM 5469 C C . THR B 2 54 ? 125.922 132.306 128.731 1.00 0.00 49 THR G C 1
ATOM 5470 O O . THR B 2 54 ? 125.906 132.249 129.965 1.00 0.00 49 THR G O 1
ATOM 5481 N N . ASN B 2 55 ? 126.959 131.874 128.012 1.00 0.00 50 ASN G N 1
ATOM 5482 C CA . ASN B 2 55 ? 128.171 131.423 128.683 1.00 0.00 50 ASN G CA 1
ATOM 5483 C C . ASN B 2 55 ? 128.807 132.558 129.469 1.00 0.00 50 ASN G C 1
ATOM 5484 O O . ASN B 2 55 ? 129.275 132.357 130.593 1.00 0.00 50 ASN G O 1
ATOM 5495 N N . ILE B 2 56 ? 128.836 133.760 128.893 1.00 0.00 51 ILE G N 1
ATOM 5496 C CA . ILE B 2 56 ? 129.399 134.903 129.607 1.00 0.00 51 ILE G CA 1
ATOM 5497 C C . ILE B 2 56 ? 128.596 135.175 130.873 1.00 0.00 51 ILE G C 1
ATOM 5498 O O . ILE B 2 56 ? 129.157 135.419 131.947 1.00 0.00 51 ILE G O 1
ATOM 5514 N N . VAL B 2 57 ? 127.267 135.140 130.761 1.00 0.00 52 VAL G N 1
ATOM 5515 C CA . VAL B 2 57 ? 126.418 135.415 131.919 1.00 0.00 52 VAL G CA 1
ATOM 5516 C C . VAL B 2 57 ? 126.636 134.366 133.003 1.00 0.00 52 VAL G C 1
ATOM 5517 O O . VAL B 2 57 ? 126.745 134.692 134.194 1.00 0.00 52 VAL G O 1
ATOM 5530 N N . ASN B 2 58 ? 126.691 133.090 132.614 1.00 0.00 53 ASN G N 1
ATOM 5531 C CA . ASN B 2 58 ? 126.911 132.034 133.593 1.00 0.00 53 ASN G CA 1
ATOM 5532 C C . ASN B 2 58 ? 128.293 132.129 134.218 1.00 0.00 53 ASN G C 1
ATOM 5533 O O . ASN B 2 58 ? 128.453 131.823 135.399 1.00 0.00 53 ASN G O 1
ATOM 5544 N N . SER B 2 59 ? 129.302 132.543 133.454 1.00 0.00 54 SER G N 1
ATOM 5545 C CA . SER B 2 59 ? 130.618 132.752 134.044 1.00 0.00 54 SER G CA 1
ATOM 5546 C C . SER B 2 59 ? 130.583 133.886 135.057 1.00 0.00 54 SER G C 1
ATOM 5547 O O . SER B 2 59 ? 131.173 133.781 136.138 1.00 0.00 54 SER G O 1
ATOM 5555 N N . VAL B 2 60 ? 129.886 134.973 134.730 1.00 0.00 55 VAL G N 1
ATOM 5556 C CA . VAL B 2 60 ? 129.827 136.114 135.637 1.00 0.00 55 VAL G CA 1
ATOM 5557 C C . VAL B 2 60 ? 129.130 135.732 136.935 1.00 0.00 55 VAL G C 1
ATOM 5558 O O . VAL B 2 60 ? 129.587 136.087 138.028 1.00 0.00 55 VAL G O 1
ATOM 5571 N N . ILE B 2 61 ? 128.019 135.007 136.843 1.00 0.00 56 ILE G N 1
ATOM 5572 C CA . ILE B 2 61 ? 127.201 134.765 138.030 1.00 0.00 56 ILE G CA 1
ATOM 5573 C C . ILE B 2 61 ? 127.684 133.550 138.817 1.00 0.00 56 ILE G C 1
ATOM 5574 O O . ILE B 2 61 ? 127.676 133.565 140.050 1.00 0.00 56 ILE G O 1
ATOM 5590 N N . GLU B 2 62 ? 128.107 132.483 138.138 1.00 0.00 57 GLU G N 1
ATOM 5591 C CA . GLU B 2 62 ? 128.559 131.283 138.835 1.00 0.00 57 GLU G CA 1
ATOM 5592 C C . GLU B 2 62 ? 129.819 131.551 139.644 1.00 0.00 57 GLU G C 1
ATOM 5593 O O . GLU B 2 62 ? 129.948 131.075 140.778 1.00 0.00 57 GLU G O 1
ATOM 5605 N N . LYS B 2 63 ? 130.755 132.316 139.087 1.00 0.00 58 LYS G N 1
ATOM 5606 C CA . LYS B 2 63 ? 132.012 132.580 139.771 1.00 0.00 58 LYS G CA 1
ATOM 5607 C C . LYS B 2 63 ? 131.838 133.469 140.990 1.00 0.00 58 LYS G C 1
ATOM 5608 O O . LYS B 2 63 ? 132.784 133.616 141.770 1.00 0.00 58 LYS G O 1
ATOM 5627 N N . MET B 2 64 ? 130.663 134.062 141.171 1.00 0.00 59 MET G N 1
ATOM 5628 C CA . MET B 2 64 ? 130.354 134.817 142.374 1.00 0.00 59 MET G CA 1
ATOM 5629 C C . MET B 2 64 ? 129.627 133.909 143.355 1.00 0.00 59 MET G C 1
ATOM 5630 O O . MET B 2 64 ? 128.589 133.329 143.022 1.00 0.00 59 MET G O 1
ATOM 5644 N N . ASN B 2 65 ? 130.172 133.792 144.560 1.00 0.00 60 ASN G N 1
ATOM 5645 C CA . ASN B 2 65 ? 129.558 132.966 145.585 1.00 0.00 60 ASN G CA 1
ATOM 5646 C C . ASN B 2 65 ? 128.415 133.712 146.255 1.00 0.00 60 ASN G C 1
ATOM 5647 O O . ASN B 2 65 ? 128.390 134.945 146.304 1.00 0.00 60 ASN G O 1
ATOM 5658 N N . THR B 2 66 ? 127.455 132.947 146.765 1.00 0.00 61 THR G N 1
ATOM 5659 C CA . THR B 2 66 ? 126.366 133.535 147.529 1.00 0.00 61 THR G CA 1
ATOM 5660 C C . THR B 2 66 ? 126.907 134.168 148.804 1.00 0.00 61 THR G C 1
ATOM 5661 O O . THR B 2 66 ? 127.700 133.559 149.526 1.00 0.00 61 THR G O 1
ATOM 5672 N N . GLN B 2 67 ? 126.478 135.396 149.076 1.00 0.00 62 GLN G N 1
ATOM 5673 C CA . GLN B 2 67 ? 126.856 136.082 150.304 1.00 0.00 62 GLN G CA 1
ATOM 5674 C C . GLN B 2 67 ? 125.932 135.626 151.425 1.00 0.00 62 GLN G C 1
ATOM 5675 O O . GLN B 2 67 ? 124.714 135.820 151.349 1.00 0.00 62 GLN G O 1
ATOM 5689 N N . PHE B 2 68 ? 126.506 135.031 152.464 1.00 0.00 63 PHE G N 1
ATOM 5690 C CA . PHE B 2 68 ? 125.739 134.518 153.585 1.00 0.00 63 PHE G CA 1
ATOM 5691 C C . PHE B 2 68 ? 125.702 135.556 154.704 1.00 0.00 63 PHE G C 1
ATOM 5692 O O . PHE B 2 68 ? 126.254 136.652 154.588 1.00 0.00 63 PHE G O 1
ATOM 5709 N N . THR B 2 69 ? 125.033 135.203 155.799 1.00 0.00 64 THR G N 1
ATOM 5710 C CA . THR B 2 69 ? 124.785 136.152 156.876 1.00 0.00 64 THR G CA 1
ATOM 5711 C C . THR B 2 69 ? 126.068 136.865 157.277 1.00 0.00 64 THR G C 1
ATOM 5712 O O . THR B 2 69 ? 127.080 136.229 157.584 1.00 0.00 64 THR G O 1
ATOM 5723 N N . ALA B 2 70 ? 126.021 138.194 157.267 1.00 0.00 65 ALA G N 1
ATOM 5724 C CA . ALA B 2 70 ? 127.183 139.037 157.527 1.00 0.00 65 ALA G CA 1
ATOM 5725 C C . ALA B 2 70 ? 126.813 140.185 158.454 1.00 0.00 65 ALA G C 1
ATOM 5726 O O . ALA B 2 70 ? 127.100 141.353 158.186 1.00 0.00 65 ALA G O 1
ATOM 5733 N N . VAL B 2 71 ? 126.152 139.865 159.566 1.00 0.00 66 VAL G N 1
ATOM 5734 C CA . VAL B 2 71 ? 125.800 140.887 160.541 1.00 0.00 66 VAL G CA 1
ATOM 5735 C C . VAL B 2 71 ? 127.062 141.396 161.227 1.00 0.00 66 VAL G C 1
ATOM 5736 O O . VAL B 2 71 ? 128.053 140.669 161.380 1.00 0.00 66 VAL G O 1
ATOM 5749 N N . GLY B 2 72 ? 127.029 142.662 161.645 1.00 0.00 67 GLY G N 1
ATOM 5750 C CA . GLY B 2 72 ? 128.181 143.271 162.273 1.00 0.00 67 GLY G CA 1
ATOM 5751 C C . GLY B 2 72 ? 128.340 142.875 163.729 1.00 0.00 67 GLY G C 1
ATOM 5752 O O . GLY B 2 72 ? 127.494 142.208 164.323 1.00 0.00 67 GLY G O 1
ATOM 5756 N N . LYS B 2 73 ? 129.459 143.304 164.306 1.00 0.00 68 LYS G N 1
ATOM 5757 C CA . LYS B 2 73 ? 129.813 142.998 165.683 1.00 0.00 68 LYS G CA 1
ATOM 5758 C C . LYS B 2 73 ? 129.791 144.264 166.527 1.00 0.00 68 LYS G C 1
ATOM 5759 O O . LYS B 2 73 ? 129.913 145.377 166.010 1.00 0.00 68 LYS G O 1
ATOM 5778 N N . GLU B 2 74 ? 129.626 144.081 167.833 1.00 0.00 69 GLU G N 1
ATOM 5779 C CA . GLU B 2 74 ? 129.656 145.174 168.791 1.00 0.00 69 GLU G CA 1
ATOM 5780 C C . GLU B 2 74 ? 130.949 145.134 169.594 1.00 0.00 69 GLU G C 1
ATOM 5781 O O . GLU B 2 74 ? 131.467 144.064 169.920 1.00 0.00 69 GLU G O 1
ATOM 5793 N N . PHE B 2 75 ? 131.464 146.318 169.914 1.00 0.00 70 PHE G N 1
ATOM 5794 C CA . PHE B 2 75 ? 132.679 146.453 170.701 1.00 0.00 70 PHE G CA 1
ATOM 5795 C C . PHE B 2 75 ? 132.468 147.524 171.759 1.00 0.00 70 PHE G C 1
ATOM 5796 O O . PHE B 2 75 ? 131.764 148.510 171.530 1.00 0.00 70 PHE G O 1
ATOM 5813 N N . ASN B 2 76 ? 133.083 147.325 172.921 1.00 0.00 71 ASN G N 1
ATOM 5814 C CA . ASN B 2 76 ? 132.927 148.259 174.023 1.00 0.00 71 ASN G CA 1
ATOM 5815 C C . ASN B 2 76 ? 133.950 149.385 173.896 1.00 0.00 71 ASN G C 1
ATOM 5816 O O . ASN B 2 76 ? 134.746 149.438 172.957 1.00 0.00 71 ASN G O 1
ATOM 5827 N N . ASN B 2 77 ? 133.932 150.303 174.863 1.00 0.00 72 ASN G N 1
ATOM 5828 C CA . ASN B 2 77 ? 134.761 151.497 174.781 1.00 0.00 72 ASN G CA 1
ATOM 5829 C C . ASN B 2 77 ? 136.251 151.205 174.913 1.00 0.00 72 ASN G C 1
ATOM 5830 O O . ASN B 2 77 ? 137.060 152.073 174.571 1.00 0.00 72 ASN G O 1
ATOM 5841 N N . LEU B 2 78 ? 136.636 150.020 175.388 1.00 0.00 73 LEU G N 1
ATOM 5842 C CA . LEU B 2 78 ? 138.039 149.652 175.525 1.00 0.00 73 LEU G CA 1
ATOM 5843 C C . LEU B 2 78 ? 138.476 148.640 174.473 1.00 0.00 73 LEU G C 1
ATOM 5844 O O . LEU B 2 78 ? 139.504 147.978 174.644 1.00 0.00 73 LEU G O 1
ATOM 5860 N N . GLU B 2 79 ? 137.712 148.502 173.393 1.00 0.00 74 GLU G N 1
ATOM 5861 C CA . GLU B 2 79 ? 138.066 147.637 172.275 1.00 0.00 74 GLU G CA 1
ATOM 5862 C C . GLU B 2 79 ? 138.099 148.421 170.970 1.00 0.00 74 GLU G C 1
ATOM 5863 O O . GLU B 2 79 ? 137.693 147.920 169.922 1.00 0.00 74 GLU G O 1
ATOM 5875 N N . LYS B 2 80 ? 138.580 149.663 171.028 1.00 0.00 75 LYS G N 1
ATOM 5876 C CA . LYS B 2 80 ? 138.588 150.509 169.842 1.00 0.00 75 LYS G CA 1
ATOM 5877 C C . LYS B 2 80 ? 139.514 149.950 168.770 1.00 0.00 75 LYS G C 1
ATOM 5878 O O . LYS B 2 80 ? 139.212 150.042 167.576 1.00 0.00 75 LYS G O 1
ATOM 5897 N N . ARG B 2 81 ? 140.653 149.382 169.170 1.00 0.00 76 ARG G N 1
ATOM 5898 C CA . ARG B 2 81 ? 141.563 148.799 168.190 1.00 0.00 76 ARG G CA 1
ATOM 5899 C C . ARG B 2 81 ? 140.904 147.652 167.440 1.00 0.00 76 ARG G C 1
ATOM 5900 O O . ARG B 2 81 ? 141.019 147.553 166.214 1.00 0.00 76 ARG G O 1
ATOM 5921 N N . MET B 2 82 ? 140.211 146.772 168.162 1.00 0.00 77 MET G N 1
ATOM 5922 C CA . MET B 2 82 ? 139.544 145.649 167.514 1.00 0.00 77 MET G CA 1
ATOM 5923 C C . MET B 2 82 ? 138.414 146.130 166.617 1.00 0.00 77 MET G C 1
ATOM 5924 O O . MET B 2 82 ? 138.211 145.594 165.521 1.00 0.00 77 MET G O 1
ATOM 5938 N N . GLU B 2 83 ? 137.665 147.138 167.065 1.00 0.00 78 GLU G N 1
ATOM 5939 C CA . GLU B 2 83 ? 136.602 147.695 166.237 1.00 0.00 78 GLU G CA 1
ATOM 5940 C C . GLU B 2 83 ? 137.163 148.285 164.954 1.00 0.00 78 GLU G C 1
ATOM 5941 O O . GLU B 2 83 ? 136.602 148.087 163.870 1.00 0.00 78 GLU G O 1
ATOM 5953 N N . ASN B 2 84 ? 138.273 149.015 165.057 1.00 0.00 79 ASN G N 1
ATOM 5954 C CA . ASN B 2 84 ? 138.880 149.596 163.869 1.00 0.00 79 ASN G CA 1
ATOM 5955 C C . ASN B 2 84 ? 139.449 148.524 162.957 1.00 0.00 79 ASN G C 1
ATOM 5956 O O . ASN B 2 84 ? 139.402 148.675 161.738 1.00 0.00 79 ASN G O 1
ATOM 5967 N N . LEU B 2 85 ? 139.982 147.438 163.516 1.00 0.00 80 LEU G N 1
ATOM 5968 C CA . LEU B 2 85 ? 140.456 146.344 162.674 1.00 0.00 80 LEU G CA 1
ATOM 5969 C C . LEU B 2 85 ? 139.300 145.681 161.937 1.00 0.00 80 LEU G C 1
ATOM 5970 O O . LEU B 2 85 ? 139.419 145.347 160.753 1.00 0.00 80 LEU G O 1
ATOM 5986 N N . ASN B 2 86 ? 138.176 145.477 162.622 1.00 0.00 81 ASN G N 1
ATOM 5987 C CA . ASN B 2 86 ? 137.006 144.899 161.970 1.00 0.00 81 ASN G CA 1
ATOM 5988 C C . ASN B 2 86 ? 136.502 145.806 160.855 1.00 0.00 81 ASN G C 1
ATOM 5989 O O . ASN B 2 86 ? 136.199 145.345 159.747 1.00 0.00 81 ASN G O 1
ATOM 6000 N N . LYS B 2 87 ? 136.416 147.108 161.129 1.00 0.00 82 LYS G N 1
ATOM 6001 C CA . LYS B 2 87 ? 135.986 148.049 160.101 1.00 0.00 82 LYS G CA 1
ATOM 6002 C C . LYS B 2 87 ? 136.985 148.096 158.953 1.00 0.00 82 LYS G C 1
ATOM 6003 O O . LYS B 2 87 ? 136.599 148.260 157.793 1.00 0.00 82 LYS G O 1
ATOM 6022 N N . LYS B 2 88 ? 138.275 147.969 159.260 1.00 0.00 83 LYS G N 1
ATOM 6023 C CA . LYS B 2 88 ? 139.296 147.937 158.223 1.00 0.00 83 LYS G CA 1
ATOM 6024 C C . LYS B 2 88 ? 139.118 146.726 157.323 1.00 0.00 83 LYS G C 1
ATOM 6025 O O . LYS B 2 88 ? 139.217 146.835 156.098 1.00 0.00 83 LYS G O 1
ATOM 6044 N N . VAL B 2 89 ? 138.850 145.561 157.913 1.00 0.00 84 VAL G N 1
ATOM 6045 C CA . VAL B 2 89 ? 138.604 144.367 157.111 1.00 0.00 84 VAL G CA 1
ATOM 6046 C C . VAL B 2 89 ? 137.380 144.569 156.231 1.00 0.00 84 VAL G C 1
ATOM 6047 O O . VAL B 2 89 ? 137.396 144.261 155.032 1.00 0.00 84 VAL G O 1
ATOM 6060 N N . ASP B 2 90 ? 136.300 145.098 156.811 1.00 0.00 85 ASP G N 1
ATOM 6061 C CA . ASP B 2 90 ? 135.077 145.301 156.043 1.00 0.00 85 ASP G CA 1
ATOM 6062 C C . ASP B 2 90 ? 135.314 146.252 154.879 1.00 0.00 85 ASP G C 1
ATOM 6063 O O . ASP B 2 90 ? 134.915 145.975 153.743 1.00 0.00 85 ASP G O 1
ATOM 6072 N N . ASP B 2 91 ? 135.976 147.379 155.142 1.00 0.00 86 ASP G N 1
ATOM 6073 C CA . ASP B 2 91 ? 136.206 148.368 154.097 1.00 0.00 86 ASP G CA 1
ATOM 6074 C C . ASP B 2 91 ? 137.153 147.838 153.033 1.00 0.00 86 ASP G C 1
ATOM 6075 O O . ASP B 2 91 ? 136.964 148.104 151.844 1.00 0.00 86 ASP G O 1
ATOM 6084 N N . GLY B 2 92 ? 138.184 147.096 153.435 1.00 0.00 87 GLY G N 1
ATOM 6085 C CA . GLY B 2 92 ? 139.098 146.542 152.455 1.00 0.00 87 GLY G CA 1
ATOM 6086 C C . GLY B 2 92 ? 138.417 145.547 151.542 1.00 0.00 87 GLY G C 1
ATOM 6087 O O . GLY B 2 92 ? 138.596 145.588 150.321 1.00 0.00 87 GLY G O 1
ATOM 6091 N N . PHE B 2 93 ? 137.616 144.646 152.112 1.00 0.00 88 PHE G N 1
ATOM 6092 C CA . PHE B 2 93 ? 136.889 143.700 151.277 1.00 0.00 88 PHE G CA 1
ATOM 6093 C C . PHE B 2 93 ? 135.884 144.416 150.387 1.00 0.00 88 PHE G C 1
ATOM 6094 O O . PHE B 2 93 ? 135.708 144.045 149.222 1.00 0.00 88 PHE G O 1
ATOM 6111 N N . LEU B 2 94 ? 135.216 145.446 150.908 1.00 0.00 89 LEU G N 1
ATOM 6112 C CA . LEU B 2 94 ? 134.261 146.181 150.088 1.00 0.00 89 LEU G CA 1
ATOM 6113 C C . LEU B 2 94 ? 134.955 146.874 148.924 1.00 0.00 89 LEU G C 1
ATOM 6114 O O . LEU B 2 94 ? 134.460 146.842 147.793 1.00 0.00 89 LEU G O 1
ATOM 6130 N N . ASP B 2 95 ? 136.103 147.502 149.179 1.00 0.00 90 ASP G N 1
ATOM 6131 C CA . ASP B 2 95 ? 136.859 148.134 148.105 1.00 0.00 90 ASP G CA 1
ATOM 6132 C C . ASP B 2 95 ? 137.285 147.107 147.069 1.00 0.00 90 ASP G C 1
ATOM 6133 O O . ASP B 2 95 ? 137.117 147.316 145.861 1.00 0.00 90 ASP G O 1
ATOM 6142 N N . ILE B 2 96 ? 137.833 145.981 147.527 1.00 0.00 91 ILE G N 1
ATOM 6143 C CA . ILE B 2 96 ? 138.332 144.976 146.598 1.00 0.00 91 ILE G CA 1
ATOM 6144 C C . ILE B 2 96 ? 137.197 144.433 145.747 1.00 0.00 91 ILE G C 1
ATOM 6145 O O . ILE B 2 96 ? 137.348 144.249 144.536 1.00 0.00 91 ILE G O 1
ATOM 6161 N N . TRP B 2 97 ? 136.037 144.186 146.353 1.00 0.00 92 TRP G N 1
ATOM 6162 C CA . TRP B 2 97 ? 134.937 143.601 145.600 1.00 0.00 92 TRP G CA 1
ATOM 6163 C C . TRP B 2 97 ? 134.260 144.609 144.683 1.00 0.00 92 TRP G C 1
ATOM 6164 O O . TRP B 2 97 ? 133.830 144.236 143.591 1.00 0.00 92 TRP G O 1
ATOM 6185 N N . THR B 2 98 ? 134.164 145.878 145.080 1.00 0.00 93 THR G N 1
ATOM 6186 C CA . THR B 2 98 ? 133.663 146.885 144.152 1.00 0.00 93 THR G CA 1
ATOM 6187 C C . THR B 2 98 ? 134.588 147.011 142.952 1.00 0.00 93 THR G C 1
ATOM 6188 O O . THR B 2 98 ? 134.131 147.071 141.801 1.00 0.00 93 THR G O 1
ATOM 6199 N N . TYR B 2 99 ? 135.897 147.040 143.204 1.00 0.00 94 TYR G N 1
ATOM 6200 C CA . TYR B 2 99 ? 136.860 147.099 142.115 1.00 0.00 94 TYR G CA 1
ATOM 6201 C C . TYR B 2 99 ? 136.721 145.887 141.207 1.00 0.00 94 TYR G C 1
ATOM 6202 O O . TYR B 2 99 ? 136.699 146.015 139.979 1.00 0.00 94 TYR G O 1
ATOM 6220 N N . ASN B 2 100 ? 136.615 144.696 141.799 1.00 0.00 95 ASN G N 1
ATOM 6221 C CA . ASN B 2 100 ? 136.480 143.484 141.002 1.00 0.00 95 ASN G CA 1
ATOM 6222 C C . ASN B 2 100 ? 135.212 143.519 140.165 1.00 0.00 95 ASN G C 1
ATOM 6223 O O . ASN B 2 100 ? 135.239 143.185 138.979 1.00 0.00 95 ASN G O 1
ATOM 6234 N N . ALA B 2 101 ? 134.093 143.935 140.758 1.00 0.00 96 ALA G N 1
ATOM 6235 C CA . ALA B 2 101 ? 132.832 143.953 140.029 1.00 0.00 96 ALA G CA 1
ATOM 6236 C C . ALA B 2 101 ? 132.900 144.907 138.846 1.00 0.00 96 ALA G C 1
ATOM 6237 O O . ALA B 2 101 ? 132.541 144.545 137.718 1.00 0.00 96 ALA G O 1
ATOM 6244 N N . GLU B 2 102 ? 133.378 146.130 139.077 1.00 0.00 97 GLU G N 1
ATOM 6245 C CA . GLU B 2 102 ? 133.386 147.109 137.995 1.00 0.00 97 GLU G CA 1
ATOM 6246 C C . GLU B 2 102 ? 134.399 146.738 136.918 1.00 0.00 97 GLU G C 1
ATOM 6247 O O . GLU B 2 102 ? 134.110 146.856 135.719 1.00 0.00 97 GLU G O 1
ATOM 6259 N N . LEU B 2 103 ? 135.580 146.261 137.315 1.00 0.00 98 LEU G N 1
ATOM 6260 C CA . LEU B 2 103 ? 136.567 145.839 136.329 1.00 0.00 98 LEU G CA 1
ATOM 6261 C C . LEU B 2 103 ? 136.061 144.652 135.522 1.00 0.00 98 LEU G C 1
ATOM 6262 O O . LEU B 2 103 ? 136.263 144.589 134.304 1.00 0.00 98 LEU G O 1
ATOM 6278 N N . LEU B 2 104 ? 135.406 143.697 136.184 1.00 0.00 99 LEU G N 1
ATOM 6279 C CA . LEU B 2 104 ? 134.838 142.559 135.475 1.00 0.00 99 LEU G CA 1
ATOM 6280 C C . LEU B 2 104 ? 133.790 143.014 134.477 1.00 0.00 99 LEU G C 1
ATOM 6281 O O . LEU B 2 104 ? 133.743 142.515 133.349 1.00 0.00 99 LEU G O 1
ATOM 6297 N N . VAL B 2 105 ? 132.934 143.955 134.873 1.00 0.00 100 VAL G N 1
ATOM 6298 C CA . VAL B 2 105 ? 131.913 144.444 133.952 1.00 0.00 100 VAL G CA 1
ATOM 6299 C C . VAL B 2 105 ? 132.567 145.078 132.733 1.00 0.00 100 VAL G C 1
ATOM 6300 O O . VAL B 2 105 ? 132.174 144.814 131.592 1.00 0.00 100 VAL G O 1
ATOM 6313 N N . LEU B 2 106 ? 133.582 145.916 132.950 1.00 0.00 101 LEU G N 1
ATOM 6314 C CA . LEU B 2 106 ? 134.252 146.549 131.815 1.00 0.00 101 LEU G CA 1
ATOM 6315 C C . LEU B 2 106 ? 134.879 145.506 130.897 1.00 0.00 101 LEU G C 1
ATOM 6316 O O . LEU B 2 106 ? 134.734 145.569 129.668 1.00 0.00 101 LEU G O 1
ATOM 6332 N N . LEU B 2 107 ? 135.577 144.530 131.478 1.00 0.00 102 LEU G N 1
ATOM 6333 C CA . LEU B 2 107 ? 136.264 143.529 130.670 1.00 0.00 102 LEU G CA 1
ATOM 6334 C C . LEU B 2 107 ? 135.275 142.698 129.865 1.00 0.00 102 LEU G C 1
ATOM 6335 O O . LEU B 2 107 ? 135.473 142.466 128.666 1.00 0.00 102 LEU G O 1
ATOM 6351 N N . ILE B 2 108 ? 134.195 142.241 130.503 1.00 0.00 103 ILE G N 1
ATOM 6352 C CA . ILE B 2 108 ? 133.242 141.403 129.787 1.00 0.00 103 ILE G CA 1
ATOM 6353 C C . ILE B 2 108 ? 132.482 142.218 128.754 1.00 0.00 103 ILE G C 1
ATOM 6354 O O . ILE B 2 108 ? 132.096 141.688 127.711 1.00 0.00 103 ILE G O 1
ATOM 6370 N N . ASN B 2 109 ? 132.248 143.508 129.007 1.00 0.00 104 ASN G N 1
ATOM 6371 C CA . ASN B 2 109 ? 131.599 144.333 127.995 1.00 0.00 104 ASN G CA 1
ATOM 6372 C C . ASN B 2 109 ? 132.484 144.494 126.768 1.00 0.00 104 ASN G C 1
ATOM 6373 O O . ASN B 2 109 ? 132.005 144.385 125.632 1.00 0.00 104 ASN G O 1
ATOM 6384 N N . GLU B 2 110 ? 133.778 144.751 126.970 1.00 0.00 105 GLU G N 1
ATOM 6385 C CA . GLU B 2 110 ? 134.680 144.821 125.826 1.00 0.00 105 GLU G CA 1
ATOM 6386 C C . GLU B 2 110 ? 134.711 143.495 125.081 1.00 0.00 105 GLU G C 1
ATOM 6387 O O . GLU B 2 110 ? 134.640 143.461 123.845 1.00 0.00 105 GLU G O 1
ATOM 6399 N N . ARG B 2 111 ? 134.795 142.390 125.823 1.00 0.00 106 ARG G N 1
ATOM 6400 C CA . ARG B 2 111 ? 134.824 141.075 125.196 1.00 0.00 106 ARG G CA 1
ATOM 6401 C C . ARG B 2 111 ? 133.560 140.828 124.384 1.00 0.00 106 ARG G C 1
ATOM 6402 O O . ARG B 2 111 ? 133.627 140.342 123.253 1.00 0.00 106 ARG G O 1
ATOM 6423 N N . THR B 2 112 ? 132.400 141.176 124.940 1.00 0.00 107 THR G N 1
ATOM 6424 C CA . THR B 2 112 ? 131.134 140.915 124.266 1.00 0.00 107 THR G CA 1
ATOM 6425 C C . THR B 2 112 ? 130.980 141.772 123.018 1.00 0.00 107 THR G C 1
ATOM 6426 O O . THR B 2 112 ? 130.500 141.293 121.985 1.00 0.00 107 THR G O 1
ATOM 6437 N N . LEU B 2 113 ? 131.358 143.047 123.094 1.00 0.00 108 LEU G N 1
ATOM 6438 C CA . LEU B 2 113 ? 131.228 143.901 121.920 1.00 0.00 108 LEU G CA 1
ATOM 6439 C C . LEU B 2 113 ? 132.188 143.467 120.818 1.00 0.00 108 LEU G C 1
ATOM 6440 O O . LEU B 2 113 ? 131.816 143.440 119.636 1.00 0.00 108 LEU G O 1
ATOM 6456 N N . ASP B 2 114 ? 133.417 143.091 121.183 1.00 0.00 109 ASP G N 1
ATOM 6457 C CA . ASP B 2 114 ? 134.329 142.535 120.189 1.00 0.00 109 ASP G CA 1
ATOM 6458 C C . ASP B 2 114 ? 133.772 141.244 119.608 1.00 0.00 109 ASP G C 1
ATOM 6459 O O . ASP B 2 114 ? 133.927 140.974 118.414 1.00 0.00 109 ASP G O 1
ATOM 6468 N N . PHE B 2 115 ? 133.118 140.436 120.442 1.00 0.00 110 PHE G N 1
ATOM 6469 C CA . PHE B 2 115 ? 132.525 139.187 119.983 1.00 0.00 110 PHE G CA 1
ATOM 6470 C C . PHE B 2 115 ? 131.440 139.441 118.946 1.00 0.00 110 PHE G C 1
ATOM 6471 O O . PHE B 2 115 ? 131.391 138.773 117.907 1.00 0.00 110 PHE G O 1
ATOM 6488 N N . HIS B 2 116 ? 130.569 140.416 119.203 1.00 0.00 111 HIS G N 1
ATOM 6489 C CA . HIS B 2 116 ? 129.517 140.731 118.242 1.00 0.00 111 HIS G CA 1
ATOM 6490 C C . HIS B 2 116 ? 130.101 141.283 116.947 1.00 0.00 111 HIS G C 1
ATOM 6491 O O . HIS B 2 116 ? 129.662 140.913 115.847 1.00 0.00 111 HIS G O 1
ATOM 6505 N N . ASP B 2 117 ? 131.090 142.173 117.052 1.00 0.00 112 ASP G N 1
ATOM 6506 C CA . ASP B 2 117 ? 131.709 142.710 115.844 1.00 0.00 112 ASP G CA 1
ATOM 6507 C C . ASP B 2 117 ? 132.364 141.600 115.033 1.00 0.00 112 ASP G C 1
ATOM 6508 O O . ASP B 2 117 ? 132.248 141.564 113.801 1.00 0.00 112 ASP G O 1
ATOM 6517 N N . SER B 2 118 ? 133.041 140.674 115.712 1.00 0.00 113 SER G N 1
ATOM 6518 C CA . SER B 2 118 ? 133.667 139.554 115.024 1.00 0.00 113 SER G CA 1
ATOM 6519 C C . SER B 2 118 ? 132.626 138.669 114.358 1.00 0.00 113 SER G C 1
ATOM 6520 O O . SER B 2 118 ? 132.853 138.157 113.260 1.00 0.00 113 SER G O 1
ATOM 6528 N N . ASN B 2 119 ? 131.480 138.464 115.011 1.00 0.00 114 ASN G N 1
ATOM 6529 C CA . ASN B 2 119 ? 130.430 137.661 114.394 1.00 0.00 114 ASN G CA 1
ATOM 6530 C C . ASN B 2 119 ? 129.921 138.311 113.117 1.00 0.00 114 ASN G C 1
ATOM 6531 O O . ASN B 2 119 ? 129.736 137.636 112.096 1.00 0.00 114 ASN G O 1
ATOM 6542 N N . VAL B 2 120 ? 129.683 139.622 113.154 1.00 0.00 115 VAL G N 1
ATOM 6543 C CA . VAL B 2 120 ? 129.207 140.305 111.953 1.00 0.00 115 VAL G CA 1
ATOM 6544 C C . VAL B 2 120 ? 130.247 140.200 110.845 1.00 0.00 115 VAL G C 1
ATOM 6545 O O . VAL B 2 120 ? 129.921 139.926 109.680 1.00 0.00 115 VAL G O 1
ATOM 6558 N N . LYS B 2 121 ? 131.517 140.411 111.192 1.00 0.00 116 LYS G N 1
ATOM 6559 C CA . LYS B 2 121 ? 132.582 140.325 110.199 1.00 0.00 116 LYS G CA 1
ATOM 6560 C C . LYS B 2 121 ? 132.672 138.925 109.606 1.00 0.00 116 LYS G C 1
ATOM 6561 O O . LYS B 2 121 ? 132.865 138.764 108.395 1.00 0.00 116 LYS G O 1
ATOM 6580 N N . ASN B 2 122 ? 132.544 137.898 110.447 1.00 0.00 117 ASN G N 1
ATOM 6581 C CA . ASN B 2 122 ? 132.607 136.525 109.964 1.00 0.00 117 ASN G CA 1
ATOM 6582 C C . ASN B 2 122 ? 131.441 136.213 109.041 1.00 0.00 117 ASN G C 1
ATOM 6583 O O . ASN B 2 122 ? 131.607 135.500 108.049 1.00 0.00 117 ASN G O 1
ATOM 6594 N N . LEU B 2 123 ? 130.250 136.723 109.354 1.00 0.00 118 LEU G N 1
ATOM 6595 C CA . LEU B 2 123 ? 129.117 136.528 108.456 1.00 0.00 118 LEU G CA 1
ATOM 6596 C C . LEU B 2 123 ? 129.371 137.194 107.107 1.00 0.00 118 LEU G C 1
ATOM 6597 O O . LEU B 2 123 ? 129.077 136.618 106.047 1.00 0.00 118 LEU G O 1
ATOM 6613 N N . TYR B 2 124 ? 129.925 138.407 107.129 1.00 0.00 119 TYR G N 1
ATOM 6614 C CA . TYR B 2 124 ? 130.251 139.093 105.882 1.00 0.00 119 TYR G CA 1
ATOM 6615 C C . TYR B 2 124 ? 131.251 138.284 105.065 1.00 0.00 119 TYR G C 1
ATOM 6616 O O . TYR B 2 124 ? 131.099 138.124 103.847 1.00 0.00 119 TYR G O 1
ATOM 6634 N N . GLU B 2 125 ? 132.284 137.760 105.726 1.00 0.00 120 GLU G N 1
ATOM 6635 C CA . GLU B 2 125 ? 133.273 136.946 105.028 1.00 0.00 120 GLU G CA 1
ATOM 6636 C C . GLU B 2 125 ? 132.656 135.656 104.502 1.00 0.00 120 GLU G C 1
ATOM 6637 O O . GLU B 2 125 ? 133.041 135.169 103.437 1.00 0.00 120 GLU G O 1
ATOM 6649 N N . LYS B 2 126 ? 131.714 135.079 105.247 1.00 0.00 121 LYS G N 1
ATOM 6650 C CA . LYS B 2 126 ? 130.995 133.901 104.776 1.00 0.00 121 LYS G CA 1
ATOM 6651 C C . LYS B 2 126 ? 130.308 134.191 103.449 1.00 0.00 121 LYS G C 1
ATOM 6652 O O . LYS B 2 126 ? 130.457 133.443 102.473 1.00 0.00 121 LYS G O 1
ATOM 6671 N N . VAL B 2 127 ? 129.562 135.295 103.393 1.00 0.00 122 VAL G N 1
ATOM 6672 C CA . VAL B 2 127 ? 128.879 135.648 102.150 1.00 0.00 122 VAL G CA 1
ATOM 6673 C C . VAL B 2 127 ? 129.891 135.887 101.037 1.00 0.00 122 VAL G C 1
ATOM 6674 O O . VAL B 2 127 ? 129.709 135.428 99.901 1.00 0.00 122 VAL G O 1
ATOM 6687 N N . LYS B 2 128 ? 130.974 136.608 101.339 1.00 0.00 123 LYS G N 1
ATOM 6688 C CA . LYS B 2 128 ? 131.966 136.902 100.309 1.00 0.00 123 LYS G CA 1
ATOM 6689 C C . LYS B 2 128 ? 132.572 135.625 99.744 1.00 0.00 123 LYS G C 1
ATOM 6690 O O . LYS B 2 128 ? 132.706 135.477 98.524 1.00 0.00 123 LYS G O 1
ATOM 6709 N N . ASN B 2 129 ? 132.942 134.688 100.618 1.00 0.00 124 ASN G N 1
ATOM 6710 C CA . ASN B 2 129 ? 133.505 133.428 100.155 1.00 0.00 124 ASN G CA 1
ATOM 6711 C C . ASN B 2 129 ? 132.494 132.646 99.336 1.00 0.00 124 ASN G C 1
ATOM 6712 O O . ASN B 2 129 ? 132.865 131.995 98.353 1.00 0.00 124 ASN G O 1
ATOM 6723 N N . GLN B 2 130 ? 131.217 132.700 99.715 1.00 0.00 125 GLN G N 1
ATOM 6724 C CA . GLN B 2 130 ? 130.201 132.033 98.912 1.00 0.00 125 GLN G CA 1
ATOM 6725 C C . GLN B 2 130 ? 130.125 132.632 97.515 1.00 0.00 125 GLN G C 1
ATOM 6726 O O . GLN B 2 130 ? 130.016 131.899 96.52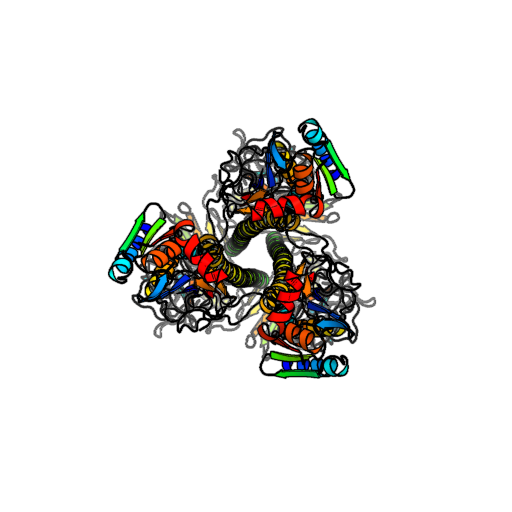6 1.00 0.00 125 GLN G O 1
ATOM 6740 N N . LEU B 2 131 ? 130.196 133.959 97.407 1.00 0.00 126 LEU G N 1
ATOM 6741 C CA . LEU B 2 131 ? 129.947 134.621 96.133 1.00 0.00 126 LEU G CA 1
ATOM 6742 C C . LEU B 2 131 ? 131.182 134.749 95.248 1.00 0.00 126 LEU G C 1
ATOM 6743 O O . LEU B 2 131 ? 131.032 134.924 94.034 1.00 0.00 126 LEU G O 1
ATOM 6759 N N . ARG B 2 132 ? 132.387 134.667 95.810 1.00 0.00 127 ARG G N 1
ATOM 6760 C CA . ARG B 2 132 ? 133.603 134.793 95.013 1.00 0.00 127 ARG G CA 1
ATOM 6761 C C . ARG B 2 132 ? 133.573 136.074 94.182 1.00 0.00 127 ARG G C 1
ATOM 6762 O O . ARG B 2 132 ? 133.471 137.171 94.740 1.00 0.00 127 ARG G O 1
ATOM 6783 N N . ASN B 2 133 ? 133.661 135.955 92.854 1.00 0.00 128 ASN G N 1
ATOM 6784 C CA . ASN B 2 133 ? 133.641 137.106 91.962 1.00 0.00 128 ASN G CA 1
ATOM 6785 C C . ASN B 2 133 ? 132.343 137.198 91.166 1.00 0.00 128 ASN G C 1
ATOM 6786 O O . ASN B 2 133 ? 132.292 137.901 90.153 1.00 0.00 128 ASN G O 1
ATOM 6797 N N . ASN B 2 134 ? 131.294 136.503 91.601 1.00 0.00 129 ASN G N 1
ATOM 6798 C CA . ASN B 2 134 ? 130.000 136.588 90.937 1.00 0.00 129 ASN G CA 1
ATOM 6799 C C . ASN B 2 134 ? 129.201 137.811 91.360 1.00 0.00 129 ASN G C 1
ATOM 6800 O O . ASN B 2 134 ? 128.143 138.071 90.777 1.00 0.00 129 ASN G O 1
ATOM 6811 N N . ALA B 2 135 ? 129.676 138.564 92.349 1.00 0.00 130 ALA G N 1
ATOM 6812 C CA . ALA B 2 135 ? 128.979 139.746 92.825 1.00 0.00 130 ALA G CA 1
ATOM 6813 C C . ALA B 2 135 ? 129.988 140.848 93.101 1.00 0.00 130 ALA G C 1
ATOM 6814 O O . ALA B 2 135 ? 131.121 140.585 93.513 1.00 0.00 130 ALA G O 1
ATOM 6821 N N . LYS B 2 136 ? 129.561 142.087 92.876 1.00 0.00 131 LYS G N 1
ATOM 6822 C CA . LYS B 2 136 ? 130.406 143.245 93.128 1.00 0.00 131 LYS G CA 1
ATOM 6823 C C . LYS B 2 136 ? 130.360 143.583 94.611 1.00 0.00 131 LYS G C 1
ATOM 6824 O O . LYS B 2 136 ? 129.281 143.807 95.170 1.00 0.00 131 LYS G O 1
ATOM 6828 N N . GLU B 2 137 ? 131.526 143.620 95.248 1.00 0.00 132 GLU G N 1
ATOM 6829 C CA . GLU B 2 137 ? 131.604 143.916 96.672 1.00 0.00 132 GLU G CA 1
ATOM 6830 C C . GLU B 2 137 ? 131.536 145.424 96.874 1.00 0.00 132 GLU G C 1
ATOM 6831 O O . GLU B 2 137 ? 132.371 146.165 96.344 1.00 0.00 132 GLU G O 1
ATOM 6843 N N . ILE B 2 138 ? 130.549 145.873 97.640 1.00 0.00 133 ILE G N 1
ATOM 6844 C CA . ILE B 2 138 ? 130.366 147.285 97.955 1.00 0.00 133 ILE G CA 1
ATOM 6845 C C . ILE B 2 138 ? 130.893 147.528 99.360 1.00 0.00 133 ILE G C 1
ATOM 6846 O O . ILE B 2 138 ? 130.612 146.750 100.281 1.00 0.00 133 ILE G O 1
ATOM 6862 N N . GLY B 2 139 ? 131.662 148.599 99.529 1.00 0.00 134 GLY G N 1
ATOM 6863 C CA . GLY B 2 139 ? 132.262 148.889 100.814 1.00 0.00 134 GLY G CA 1
ATOM 6864 C C . GLY B 2 139 ? 131.292 149.476 101.818 1.00 0.00 134 GLY G C 1
ATOM 6865 O O . GLY B 2 139 ? 131.611 150.455 102.498 1.00 0.00 134 GLY G O 1
ATOM 6869 N N . ASN B 2 140 ? 130.103 148.877 101.929 1.00 0.00 135 ASN G N 1
ATOM 6870 C CA . ASN B 2 140 ? 129.127 149.262 102.939 1.00 0.00 135 ASN G CA 1
ATOM 6871 C C . ASN B 2 140 ? 128.463 148.046 103.570 1.00 0.00 135 ASN G C 1
ATOM 6872 O O . ASN B 2 140 ? 127.506 148.206 104.337 1.00 0.00 135 ASN G O 1
ATOM 6883 N N . GLY B 2 141 ? 128.941 146.842 103.267 1.00 0.00 136 GLY G N 1
ATOM 6884 C CA . GLY B 2 141 ? 128.339 145.629 103.776 1.00 0.00 136 GLY G CA 1
ATOM 6885 C C . GLY B 2 141 ? 127.321 144.991 102.862 1.00 0.00 136 GLY G C 1
ATOM 6886 O O . GLY B 2 141 ? 126.486 144.216 103.340 1.00 0.00 136 GLY G O 1
ATOM 6890 N N . CYS B 2 142 ? 127.355 145.290 101.566 1.00 0.00 137 CYS G N 1
ATOM 6891 C CA . CYS B 2 142 ? 126.399 144.749 100.614 1.00 0.00 137 CYS G CA 1
ATOM 6892 C C . CYS B 2 142 ? 127.129 144.177 99.409 1.00 0.00 137 CYS G C 1
ATOM 6893 O O . CYS B 2 142 ? 128.204 144.649 99.029 1.00 0.00 137 CYS G O 1
ATOM 6900 N N . PHE B 2 143 ? 126.529 143.152 98.811 1.00 0.00 138 PHE G N 1
ATOM 6901 C CA . PHE B 2 143 ? 127.036 142.525 97.599 1.00 0.00 138 PHE G CA 1
ATOM 6902 C C . PHE B 2 143 ? 126.000 142.665 96.497 1.00 0.00 138 PHE G C 1
ATOM 6903 O O . PHE B 2 143 ? 124.825 142.343 96.703 1.00 0.00 138 PHE G O 1
ATOM 6920 N N . GLU B 2 144 ? 126.432 143.147 95.335 1.00 0.00 139 GLU G N 1
ATOM 6921 C CA . GLU B 2 144 ? 125.569 143.274 94.168 1.00 0.00 139 GLU G CA 1
ATOM 6922 C C . GLU B 2 144 ? 125.884 142.145 93.195 1.00 0.00 139 GLU G C 1
ATOM 6923 O O . GLU B 2 144 ? 127.007 142.050 92.689 1.00 0.00 139 GLU G O 1
ATOM 6935 N N . PHE B 2 145 ? 124.892 141.300 92.932 1.00 0.00 140 PHE G N 1
ATOM 6936 C CA . PHE B 2 145 ? 125.080 140.195 92.006 1.00 0.00 140 PHE G CA 1
ATOM 6937 C C . PHE B 2 145 ? 125.183 140.707 90.577 1.00 0.00 140 PHE G C 1
ATOM 6938 O O . PHE B 2 145 ? 124.387 141.543 90.141 1.00 0.00 140 PHE G O 1
ATOM 6955 N N . TYR B 2 146 ? 126.172 140.195 89.844 1.00 0.00 141 TYR G N 1
ATOM 6956 C CA . TYR B 2 146 ? 126.229 140.460 88.411 1.00 0.00 141 TYR G CA 1
ATOM 6957 C C . TYR B 2 146 ? 125.143 139.685 87.679 1.00 0.00 141 TYR G C 1
ATOM 6958 O O . TYR B 2 146 ? 124.510 140.209 86.755 1.00 0.00 141 TYR G O 1
ATOM 6976 N N . HIS B 2 147 ? 124.911 138.441 88.084 1.00 0.00 142 HIS G N 1
ATOM 6977 C CA . HIS B 2 147 ? 123.801 137.660 87.566 1.00 0.00 142 HIS G CA 1
ATOM 6978 C C . HIS B 2 147 ? 122.539 137.947 88.366 1.00 0.00 142 HIS G C 1
ATOM 6979 O O . HIS B 2 147 ? 122.597 138.366 89.525 1.00 0.00 142 HIS G O 1
ATOM 6993 N N . LYS B 2 148 ? 121.390 137.722 87.736 1.00 0.00 143 LYS G N 1
ATOM 6994 C CA . LYS B 2 148 ? 120.126 137.845 88.447 1.00 0.00 143 LYS G CA 1
ATOM 6995 C C . LYS B 2 148 ? 120.000 136.719 89.464 1.00 0.00 143 LYS G C 1
ATOM 6996 O O . LYS B 2 148 ? 120.233 135.549 89.144 1.00 0.00 143 LYS G O 1
ATOM 7015 N N . CYS B 2 149 ? 119.631 137.075 90.691 1.00 0.00 144 CYS G N 1
ATOM 7016 C CA . CYS B 2 149 ? 119.589 136.146 91.818 1.00 0.00 144 CYS G CA 1
ATOM 7017 C C . CYS B 2 149 ? 118.148 136.070 92.311 1.00 0.00 144 CYS G C 1
ATOM 7018 O O . CYS B 2 149 ? 117.647 137.009 92.936 1.00 0.00 144 CYS G O 1
ATOM 7025 N N . ASN B 2 150 ? 117.483 134.954 92.024 1.00 0.00 145 ASN G N 1
ATOM 7026 C CA . ASN B 2 150 ? 116.089 134.770 92.399 1.00 0.00 145 ASN G CA 1
ATOM 7027 C C . ASN B 2 150 ? 116.011 134.327 93.860 1.00 0.00 145 ASN G C 1
ATOM 7028 O O . ASN B 2 150 ? 117.017 134.273 94.573 1.00 0.00 145 ASN G O 1
ATOM 7039 N N . ASN B 2 151 ? 114.804 133.994 94.325 1.00 0.00 146 ASN G N 1
ATOM 7040 C CA . ASN B 2 151 ? 114.634 133.629 95.728 1.00 0.00 146 ASN G CA 1
ATOM 7041 C C . ASN B 2 151 ? 115.432 132.381 96.079 1.00 0.00 146 ASN G C 1
ATOM 7042 O O . ASN B 2 151 ? 116.002 132.288 97.172 1.00 0.00 146 ASN G O 1
ATOM 7053 N N . GLU B 2 152 ? 115.477 131.404 95.172 1.00 0.00 147 GLU G N 1
ATOM 7054 C CA . GLU B 2 152 ? 116.265 130.206 95.437 1.00 0.00 147 GLU G CA 1
ATOM 7055 C C . GLU B 2 152 ? 117.736 130.555 95.621 1.00 0.00 147 GLU G C 1
ATOM 7056 O O . GLU B 2 152 ? 118.402 130.029 96.521 1.00 0.00 147 GLU G O 1
ATOM 7060 N N . CYS B 2 153 ? 118.258 131.449 94.779 1.00 0.00 148 CYS G N 1
ATOM 7061 C CA . CYS B 2 153 ? 119.646 131.872 94.918 1.00 0.00 148 CYS G CA 1
ATOM 7062 C C . CYS B 2 153 ? 119.878 132.574 96.251 1.00 0.00 148 CYS G C 1
ATOM 7063 O O . CYS B 2 153 ? 120.889 132.333 96.921 1.00 0.00 148 CYS G O 1
ATOM 7070 N N . MET B 2 154 ? 118.955 133.453 96.650 1.00 0.00 149 MET G N 1
ATOM 7071 C CA . MET B 2 154 ? 119.100 134.135 97.931 1.00 0.00 149 MET G CA 1
ATOM 7072 C C . MET B 2 154 ? 119.109 133.137 99.081 1.00 0.00 149 MET G C 1
ATOM 7073 O O . MET B 2 154 ? 119.933 133.239 99.996 1.00 0.00 149 MET G O 1
ATOM 7087 N N . GLU B 2 155 ? 118.199 132.162 99.050 1.00 0.00 150 GLU G N 1
ATOM 7088 C CA . GLU B 2 155 ? 118.163 131.161 100.109 1.00 0.00 150 GLU G CA 1
ATOM 7089 C C . GLU B 2 155 ? 119.455 130.360 100.140 1.00 0.00 150 GLU G C 1
ATOM 7090 O O . GLU B 2 155 ? 119.985 130.061 101.217 1.00 0.00 150 GLU G O 1
ATOM 7094 N N . SER B 2 156 ? 119.986 130.011 98.967 1.00 0.00 151 SER G N 1
ATOM 7095 C CA . SER B 2 156 ? 121.248 129.283 98.924 1.00 0.00 151 SER G CA 1
ATOM 7096 C C . SER B 2 156 ? 122.370 130.101 99.548 1.00 0.00 151 SER G C 1
ATOM 7097 O O . SER B 2 156 ? 123.169 129.578 100.333 1.00 0.00 151 SER G O 1
ATOM 7105 N N . VAL B 2 157 ? 122.440 131.391 99.216 1.00 0.00 152 VAL G N 1
ATOM 7106 C CA . VAL B 2 157 ? 123.493 132.239 99.769 1.00 0.00 152 VAL G CA 1
ATOM 7107 C C . VAL B 2 157 ? 123.352 132.338 101.280 1.00 0.00 152 VAL G C 1
ATOM 7108 O O . VAL B 2 157 ? 124.337 132.230 102.020 1.00 0.00 152 VAL G O 1
ATOM 7121 N N . LYS B 2 158 ? 122.126 132.543 101.763 1.00 0.00 153 LYS G N 1
ATOM 7122 C CA . LYS B 2 158 ? 121.918 132.691 103.199 1.00 0.00 153 LYS G CA 1
ATOM 7123 C C . LYS B 2 158 ? 122.285 131.421 103.953 1.00 0.00 153 LYS G C 1
ATOM 7124 O O . LYS B 2 158 ? 122.778 131.494 105.084 1.00 0.00 153 LYS G O 1
ATOM 7143 N N . ASN B 2 159 ? 122.057 130.257 103.353 1.00 0.00 154 ASN G N 1
ATOM 7144 C CA . ASN B 2 159 ? 122.345 128.982 103.996 1.00 0.00 154 ASN G CA 1
ATOM 7145 C C . ASN B 2 159 ? 123.757 128.482 103.724 1.00 0.00 154 ASN G C 1
ATOM 7146 O O . ASN B 2 159 ? 124.103 127.382 104.166 1.00 0.00 154 ASN G O 1
ATOM 7157 N N . GLY B 2 160 ? 124.574 129.249 103.008 1.00 0.00 155 GLY G N 1
ATOM 7158 C CA . GLY B 2 160 ? 125.939 128.837 102.754 1.00 0.00 155 GLY G CA 1
ATOM 7159 C C . GLY B 2 160 ? 126.076 127.709 101.761 1.00 0.00 155 GLY G C 1
ATOM 7160 O O . GLY B 2 160 ? 127.079 126.989 101.787 1.00 0.00 155 GLY G O 1
ATOM 7164 N N . THR B 2 161 ? 125.092 127.530 100.884 1.00 0.00 156 THR G N 1
ATOM 7165 C CA . THR B 2 161 ? 125.110 126.494 99.859 1.00 0.00 156 THR G CA 1
ATOM 7166 C C . THR B 2 161 ? 124.968 127.117 98.479 1.00 0.00 156 THR G C 1
ATOM 7167 O O . THR B 2 161 ? 124.306 126.573 97.592 1.00 0.00 156 THR G O 1
ATOM 7178 N N . TYR B 2 162 ? 125.590 128.276 98.285 1.00 0.00 157 TYR G N 1
ATOM 7179 C CA . TYR B 2 162 ? 125.506 128.973 97.010 1.00 0.00 157 TYR G CA 1
ATOM 7180 C C . TYR B 2 162 ? 126.239 128.188 95.930 1.00 0.00 157 TYR G C 1
ATOM 7181 O O . TYR B 2 162 ? 127.411 127.836 96.088 1.00 0.00 157 TYR G O 1
ATOM 7199 N N . ASP B 2 163 ? 125.545 127.920 94.824 1.00 0.00 158 ASP G N 1
ATOM 7200 C CA . ASP B 2 163 ? 126.106 127.154 93.711 1.00 0.00 158 ASP G CA 1
ATOM 7201 C C . ASP B 2 163 ? 126.857 128.125 92.810 1.00 0.00 158 ASP G C 1
ATOM 7202 O O . ASP B 2 163 ? 126.301 128.696 91.872 1.00 0.00 158 ASP G O 1
ATOM 7211 N N . TYR B 2 164 ? 128.146 128.306 93.097 1.00 0.00 159 TYR G N 1
ATOM 7212 C CA . TYR B 2 164 ? 128.944 129.277 92.349 1.00 0.00 159 TYR G CA 1
ATOM 7213 C C . TYR B 2 164 ? 129.028 128.951 90.864 1.00 0.00 159 TYR G C 1
ATOM 7214 O O . TYR B 2 164 ? 128.733 129.832 90.037 1.00 0.00 159 TYR G O 1
ATOM 7232 N N . PRO B 2 165 ? 129.423 127.743 90.451 1.00 0.00 160 PRO G N 1
ATOM 7233 C CA . PRO B 2 165 ? 129.561 127.489 89.006 1.00 0.00 160 PRO G CA 1
ATOM 7234 C C . PRO B 2 165 ? 128.262 127.651 88.242 1.00 0.00 160 PRO G C 1
ATOM 7235 O O . PRO B 2 165 ? 128.291 127.970 87.046 1.00 0.00 160 PRO G O 1
ATOM 7246 N N . LYS B 2 166 ? 127.120 127.448 88.898 1.00 0.00 161 LYS G N 1
ATOM 7247 C CA . LYS B 2 166 ? 125.841 127.540 88.203 1.00 0.00 161 LYS G CA 1
ATOM 7248 C C . LYS B 2 166 ? 125.622 128.923 87.604 1.00 0.00 161 LYS G C 1
ATOM 7249 O O . LYS B 2 166 ? 125.001 129.047 86.542 1.00 0.00 161 LYS G O 1
ATOM 7268 N N . TYR B 2 167 ? 126.115 129.970 88.264 1.00 0.00 162 TYR G N 1
ATOM 7269 C CA . TYR B 2 167 ? 125.920 131.342 87.811 1.00 0.00 162 TYR G CA 1
ATOM 7270 C C . TYR B 2 167 ? 127.180 131.948 87.208 1.00 0.00 162 TYR G C 1
ATOM 7271 O O . TYR B 2 167 ? 127.189 133.144 86.895 1.00 0.00 162 TYR G O 1
ATOM 7289 N N . SER B 2 168 ? 128.247 131.160 87.051 1.00 0.00 163 SER G N 1
ATOM 7290 C CA . SER B 2 168 ? 129.525 131.729 86.640 1.00 0.00 163 SER G CA 1
ATOM 7291 C C . SER B 2 168 ? 129.435 132.362 85.257 1.00 0.00 163 SER G C 1
ATOM 7292 O O . SER B 2 168 ? 129.948 133.466 85.043 1.00 0.00 163 SER G O 1
ATOM 7300 N N . GLU B 2 169 ? 128.776 131.691 84.311 1.00 0.00 164 GLU G N 1
ATOM 7301 C CA . GLU B 2 169 ? 128.734 132.203 82.945 1.00 0.00 164 GLU G CA 1
ATOM 7302 C C . GLU B 2 169 ? 128.005 133.538 82.885 1.00 0.00 164 GLU G C 1
ATOM 7303 O O . GLU B 2 169 ? 128.515 134.514 82.320 1.00 0.00 164 GLU G O 1
ATOM 7307 N N . GLU B 2 170 ? 126.809 133.602 83.473 1.00 0.00 165 GLU G N 1
ATOM 7308 C CA . GLU B 2 170 ? 126.038 134.838 83.441 1.00 0.00 165 GLU G CA 1
ATOM 7309 C C . GLU B 2 170 ? 126.752 135.948 84.197 1.00 0.00 165 GLU G C 1
ATOM 7310 O O . GLU B 2 170 ? 126.781 137.100 83.740 1.00 0.00 165 GLU G O 1
ATOM 7314 N N . SER B 2 171 ? 127.330 135.629 85.358 1.00 0.00 166 SER G N 1
ATOM 7315 C CA . SER B 2 171 ? 128.013 136.654 86.135 1.00 0.00 166 SER G CA 1
ATOM 7316 C C . SER B 2 171 ? 129.199 137.217 85.369 1.00 0.00 166 SER G C 1
ATOM 7317 O O . SER B 2 171 ? 129.402 138.434 85.337 1.00 0.00 166 SER G O 1
ATOM 7325 N N . LYS B 2 172 ? 129.992 136.348 84.737 1.00 0.00 167 LYS G N 1
ATOM 7326 C CA . LYS B 2 172 ? 131.128 136.827 83.960 1.00 0.00 167 LYS G CA 1
ATOM 7327 C C . LYS B 2 172 ? 130.665 137.658 82.774 1.00 0.00 167 LYS G C 1
ATOM 7328 O O . LYS B 2 172 ? 131.257 138.701 82.472 1.00 0.00 167 LYS G O 1
ATOM 7332 N N . LEU B 2 173 ? 129.606 137.219 82.091 1.00 0.00 168 LEU G N 1
ATOM 7333 C CA . LEU B 2 173 ? 129.106 137.974 80.948 1.00 0.00 168 LEU G CA 1
ATOM 7334 C C . LEU B 2 173 ? 128.695 139.379 81.365 1.00 0.00 168 LEU G C 1
ATOM 7335 O O . LEU B 2 173 ? 129.082 140.369 80.730 1.00 0.00 168 LEU G O 1
ATOM 7339 N N . ASN B 2 174 ? 127.927 139.490 82.451 1.00 0.00 169 ASN G N 1
ATOM 7340 C CA . ASN B 2 174 ? 127.458 140.806 82.867 1.00 0.00 169 ASN G CA 1
ATOM 7341 C C . ASN B 2 174 ? 128.591 141.653 83.433 1.00 0.00 169 ASN G C 1
ATOM 7342 O O . ASN B 2 174 ? 128.608 142.872 83.232 1.00 0.00 169 ASN G O 1
ATOM 7353 N N . ARG B 2 175 ? 129.543 141.034 84.136 1.00 0.00 170 ARG G N 1
ATOM 7354 C CA . ARG B 2 175 ? 130.676 141.784 84.665 1.00 0.00 170 ARG G CA 1
ATOM 7355 C C . ARG B 2 175 ? 131.529 142.349 83.538 1.00 0.00 170 ARG G C 1
ATOM 7356 O O . ARG B 2 175 ? 131.964 143.504 83.599 1.00 0.00 170 ARG G O 1
ATOM 7377 N N . GLU B 2 176 ? 131.775 141.550 82.497 1.00 0.00 171 GLU G N 1
ATOM 7378 C CA . GLU B 2 176 ? 132.498 142.054 81.337 1.00 0.00 171 GLU G CA 1
ATOM 7379 C C . GLU B 2 176 ? 131.708 143.153 80.641 1.00 0.00 171 GLU G C 1
ATOM 7380 O O . GLU B 2 176 ? 132.281 144.155 80.197 1.00 0.00 171 GLU G O 1
ATOM 7384 N N . LYS B 2 177 ? 130.387 142.986 80.539 1.00 0.00 172 LYS G N 1
ATOM 7385 C CA . LYS B 2 177 ? 129.565 144.025 79.927 1.00 0.00 172 LYS G CA 1
ATOM 7386 C C . LYS B 2 177 ? 129.652 145.326 80.715 1.00 0.00 172 LYS G C 1
ATOM 7387 O O . LYS B 2 177 ? 129.756 146.409 80.128 1.00 0.00 172 LYS G O 1
ATOM 7391 N N . ILE B 2 178 ? 129.617 145.241 82.040 1.00 0.00 173 ILE G N 1
ATOM 7392 C CA . ILE B 2 178 ? 129.711 146.425 82.882 1.00 0.00 173 ILE G CA 1
ATOM 7393 C C . ILE B 2 178 ? 131.113 147.011 82.787 1.00 0.00 173 ILE G C 1
ATOM 7394 O O . ILE B 2 178 ? 131.296 148.226 82.834 1.00 0.00 173 ILE G O 1
ATOM 7398 N N . MET C 3 1 ? 117.738 118.805 143.811 1.00 0.00 1 MET X N 1
ATOM 7399 C CA . MET C 3 1 ? 116.334 118.354 144.034 1.00 0.00 1 MET X CA 1
ATOM 7400 C C . MET C 3 1 ? 115.374 119.539 144.045 1.00 0.00 1 MET X C 1
ATOM 7401 O O . MET C 3 1 ? 114.597 119.727 143.110 1.00 0.00 1 MET X O 1
ATOM 7407 N N . GLU C 3 2 ? 115.433 120.339 145.112 1.00 0.00 2 GLU X N 1
ATOM 7408 C CA . GLU C 3 2 ? 114.565 121.508 145.206 1.00 0.00 2 GLU X CA 1
ATOM 7409 C C . GLU C 3 2 ? 114.894 122.523 144.120 1.00 0.00 2 GLU X C 1
ATOM 7410 O O . GLU C 3 2 ? 113.989 123.125 143.528 1.00 0.00 2 GLU X O 1
ATOM 7414 N N . LYS C 3 3 ? 116.185 122.725 143.845 1.00 0.00 3 LYS X N 1
ATOM 7415 C CA . LYS C 3 3 ? 116.575 123.660 142.796 1.00 0.00 3 LYS X CA 1
ATOM 7416 C C . LYS C 3 3 ? 116.017 123.227 141.448 1.00 0.00 3 LYS X C 1
ATOM 7417 O O . LYS C 3 3 ? 115.489 124.051 140.690 1.00 0.00 3 LYS X O 1
ATOM 7436 N N . GLU C 3 4 ? 116.117 121.934 141.133 1.00 0.00 4 GLU X N 1
ATOM 7437 C CA . GLU C 3 4 ? 115.612 121.450 139.855 1.00 0.00 4 GLU X CA 1
ATOM 7438 C C . GLU C 3 4 ? 114.098 121.596 139.770 1.00 0.00 4 GLU X C 1
ATOM 7439 O O . GLU C 3 4 ? 113.563 121.938 138.712 1.00 0.00 4 GLU X O 1
ATOM 7451 N N . LYS C 3 5 ? 113.387 121.334 140.868 1.00 0.00 5 LYS X N 1
ATOM 7452 C CA . LYS C 3 5 ? 111.935 121.493 140.851 1.00 0.00 5 LYS X CA 1
ATOM 7453 C C . LYS C 3 5 ? 111.542 122.951 140.640 1.00 0.00 5 LYS X C 1
ATOM 7454 O O . LYS C 3 5 ? 110.621 123.249 139.866 1.00 0.00 5 LYS X O 1
ATOM 7458 N N . GLU C 3 6 ? 112.222 123.873 141.325 1.00 0.00 6 GLU X N 1
ATOM 7459 C CA . GLU C 3 6 ? 111.929 125.289 141.135 1.00 0.00 6 GLU X CA 1
ATOM 7460 C C . GLU C 3 6 ? 112.210 125.715 139.701 1.00 0.00 6 GLU X C 1
ATOM 7461 O O . GLU C 3 6 ? 111.428 126.462 139.098 1.00 0.00 6 GLU X O 1
ATOM 7473 N N . LEU C 3 7 ? 113.325 125.249 139.134 1.00 0.00 7 LEU X N 1
ATOM 7474 C CA . LEU C 3 7 ? 113.629 125.576 137.747 1.00 0.00 7 LEU X CA 1
ATOM 7475 C C . LEU C 3 7 ? 112.599 124.977 136.802 1.00 0.00 7 LEU X C 1
ATOM 7476 O O . LEU C 3 7 ? 112.264 125.581 135.782 1.00 0.00 7 LEU X O 1
ATOM 7492 N N . LYS C 3 8 ? 112.094 123.782 137.113 1.00 0.00 8 LYS X N 1
ATOM 7493 C CA . LYS C 3 8 ? 111.055 123.185 136.280 1.00 0.00 8 LYS X CA 1
ATOM 7494 C C . LYS C 3 8 ? 109.785 124.025 136.305 1.00 0.00 8 LYS X C 1
ATOM 7495 O O . LYS C 3 8 ? 109.162 124.259 135.261 1.00 0.00 8 LYS X O 1
ATOM 7499 N N . GLU C 3 9 ? 109.387 124.491 137.489 1.00 0.00 9 GLU X N 1
ATOM 7500 C CA . GLU C 3 9 ? 108.207 125.348 137.573 1.00 0.00 9 GLU X CA 1
ATOM 7501 C C . GLU C 3 9 ? 108.419 126.644 136.800 1.00 0.00 9 GLU X C 1
ATOM 7502 O O . GLU C 3 9 ? 107.538 127.086 136.048 1.00 0.00 9 GLU X O 1
ATOM 7506 N N . TYR C 3 10 ? 109.591 127.260 136.959 1.00 0.00 10 TYR X N 1
ATOM 7507 C CA . TYR C 3 10 ? 109.875 128.499 136.244 1.00 0.00 10 TYR X CA 1
ATOM 7508 C C . TYR C 3 10 ? 109.890 128.272 134.737 1.00 0.00 10 TYR X C 1
ATOM 7509 O O . TYR C 3 10 ? 109.406 129.111 133.969 1.00 0.00 10 TYR X O 1
ATOM 7527 N N . ALA C 3 11 ? 110.457 127.150 134.295 1.00 0.00 11 ALA X N 1
ATOM 7528 C CA . ALA C 3 11 ? 110.491 126.835 132.873 1.00 0.00 11 ALA X CA 1
ATOM 7529 C C . ALA C 3 11 ? 109.090 126.627 132.321 1.00 0.00 11 ALA X C 1
ATOM 7530 O O . ALA C 3 11 ? 108.790 127.052 131.201 1.00 0.00 11 ALA X O 1
ATOM 7537 N N . GLU C 3 12 ? 108.221 125.956 133.079 1.00 0.00 12 GLU X N 1
ATOM 7538 C CA . GLU C 3 12 ? 106.838 125.815 132.638 1.00 0.00 12 GLU X CA 1
ATOM 7539 C C . GLU C 3 12 ? 106.173 127.180 132.516 1.00 0.00 12 GLU X C 1
ATOM 7540 O O . GLU C 3 12 ? 105.469 127.455 131.534 1.00 0.00 12 GLU X O 1
ATOM 7544 N N . LYS C 3 13 ? 106.405 128.056 133.494 1.00 0.00 13 LYS X N 1
ATOM 7545 C CA . LYS C 3 13 ? 105.843 129.401 133.430 1.00 0.00 13 LYS X CA 1
ATOM 7546 C C . LYS C 3 13 ? 106.326 130.132 132.181 1.00 0.00 13 LYS X C 1
ATOM 7547 O O . LYS C 3 13 ? 105.538 130.770 131.472 1.00 0.00 13 LYS X O 1
ATOM 7566 N N . ILE C 3 14 ? 107.625 130.043 131.896 1.00 0.00 14 ILE X N 1
ATOM 7567 C CA . ILE C 3 14 ? 108.187 130.728 130.733 1.00 0.00 14 ILE X CA 1
ATOM 7568 C C . ILE C 3 14 ? 107.596 130.166 129.448 1.00 0.00 14 ILE X C 1
ATOM 7569 O O . ILE C 3 14 ? 107.170 130.913 128.560 1.00 0.00 14 ILE X O 1
ATOM 7585 N N . LYS C 3 15 ? 107.559 128.838 129.329 1.00 0.00 15 LYS X N 1
ATOM 7586 C CA . LYS C 3 15 ? 107.023 128.221 128.123 1.00 0.00 15 LYS X CA 1
ATOM 7587 C C . LYS C 3 15 ? 105.569 128.607 127.908 1.00 0.00 15 LYS X C 1
ATOM 7588 O O . LYS C 3 15 ? 105.128 128.752 126.762 1.00 0.00 15 LYS X O 1
ATOM 7592 N N . LYS C 3 16 ? 104.810 128.784 128.990 1.00 0.00 16 LYS X N 1
ATOM 7593 C CA . LYS C 3 16 ? 103.432 129.236 128.844 1.00 0.00 16 LYS X CA 1
ATOM 7594 C C . LYS C 3 16 ? 103.368 130.700 128.420 1.00 0.00 16 LYS X C 1
ATOM 7595 O O . LYS C 3 16 ? 102.541 131.069 127.578 1.00 0.00 16 LYS X O 1
ATOM 7599 N N . GLU C 3 17 ? 104.232 131.548 128.985 1.00 0.00 17 GLU X N 1
ATOM 7600 C CA . GLU C 3 17 ? 104.106 132.987 128.776 1.00 0.00 17 GLU X CA 1
ATOM 7601 C C . GLU C 3 17 ? 104.716 133.457 127.460 1.00 0.00 17 GLU X C 1
ATOM 7602 O O . GLU C 3 17 ? 104.187 134.387 126.838 1.00 0.00 17 GLU X O 1
ATOM 7606 N N . ILE C 3 18 ? 105.805 132.837 127.012 1.00 0.00 18 ILE X N 1
ATOM 7607 C CA . ILE C 3 18 ? 106.567 133.300 125.856 1.00 0.00 18 ILE X CA 1
ATOM 7608 C C . ILE C 3 18 ? 106.222 132.393 124.682 1.00 0.00 18 ILE X C 1
ATOM 7609 O O . ILE C 3 18 ? 106.654 131.237 124.625 1.00 0.00 18 ILE X O 1
ATOM 7625 N N . GLY C 3 19 ? 105.446 132.917 123.732 1.00 0.00 19 GLY X N 1
ATOM 7626 C CA . GLY C 3 19 ? 105.018 132.128 122.592 1.00 0.00 19 GLY X CA 1
ATOM 7627 C C . GLY C 3 19 ? 106.098 131.863 121.563 1.00 0.00 19 GLY X C 1
ATOM 7628 O O . GLY C 3 19 ? 105.895 131.011 120.691 1.00 0.00 19 GLY X O 1
ATOM 7632 N N . ASP C 3 20 ? 107.225 132.567 121.635 1.00 0.00 20 ASP X N 1
ATOM 7633 C CA . ASP C 3 20 ? 108.319 132.366 120.695 1.00 0.00 20 ASP X CA 1
ATOM 7634 C C . ASP C 3 20 ? 109.248 131.232 121.104 1.00 0.00 20 ASP X C 1
ATOM 7635 O O . ASP C 3 20 ? 110.200 130.941 120.373 1.00 0.00 20 ASP X O 1
ATOM 7639 N N . ILE C 3 21 ? 108.994 130.586 122.240 1.00 0.00 21 ILE X N 1
ATOM 7640 C CA . ILE C 3 21 ? 109.814 129.488 122.737 1.00 0.00 21 ILE X CA 1
ATOM 7641 C C . ILE C 3 21 ? 109.028 128.197 122.576 1.00 0.00 21 ILE X C 1
ATOM 7642 O O . ILE C 3 21 ? 107.863 128.115 122.986 1.00 0.00 21 ILE X O 1
ATOM 7658 N N . GLU C 3 22 ? 109.662 127.191 121.973 1.00 0.00 22 GLU X N 1
ATOM 7659 C CA . GLU C 3 22 ? 108.995 125.913 121.757 1.00 0.00 22 GLU X CA 1
ATOM 7660 C C . GLU C 3 22 ? 108.919 125.101 123.044 1.00 0.00 22 GLU X C 1
ATOM 7661 O O . GLU C 3 22 ? 107.852 124.591 123.401 1.00 0.00 22 GLU X O 1
ATOM 7665 N N . SER C 3 23 ? 110.037 124.971 123.756 1.00 0.00 23 SER X N 1
ATOM 7666 C CA . SER C 3 23 ? 110.063 124.174 124.973 1.00 0.00 23 SER X CA 1
ATOM 7667 C C . SER C 3 23 ? 111.282 124.556 125.799 1.00 0.00 23 SER X C 1
ATOM 7668 O O . SER C 3 23 ? 112.222 125.182 125.304 1.00 0.00 23 SER X O 1
ATOM 7676 N N . VAL C 3 24 ? 111.246 124.166 127.072 1.00 0.00 24 VAL X N 1
ATOM 7677 C CA . VAL C 3 24 ? 112.352 124.393 127.995 1.00 0.00 24 VAL X CA 1
ATOM 7678 C C . VAL C 3 24 ? 112.554 123.129 128.820 1.00 0.00 24 VAL X C 1
ATOM 7679 O O . VAL C 3 24 ? 111.764 122.834 129.723 1.00 0.00 24 VAL X O 1
ATOM 7692 N N . GLU C 3 25 ? 113.608 122.375 128.516 1.00 0.00 25 GLU X N 1
ATOM 7693 C CA . GLU C 3 25 ? 113.857 121.073 129.132 1.00 0.00 25 GLU X CA 1
ATOM 7694 C C . GLU C 3 25 ? 114.945 121.220 130.192 1.00 0.00 25 GLU X C 1
ATOM 7695 O O . GLU C 3 25 ? 116.129 121.346 129.870 1.00 0.00 25 GLU X O 1
ATOM 7699 N N . VAL C 3 26 ? 114.540 121.199 131.458 1.00 0.00 26 VAL X N 1
ATOM 7700 C CA . VAL C 3 26 ? 115.483 121.188 132.571 1.00 0.00 26 VAL X CA 1
ATOM 7701 C C . VAL C 3 26 ? 115.882 119.742 132.838 1.00 0.00 26 VAL X C 1
ATOM 7702 O O . VAL C 3 26 ? 115.028 118.900 133.135 1.00 0.00 26 VAL X O 1
ATOM 7715 N N . LYS C 3 27 ? 117.177 119.447 132.728 1.00 0.00 27 LYS X N 1
ATOM 7716 C CA . LYS C 3 27 ? 117.631 118.079 132.942 1.00 0.00 27 LYS X CA 1
ATOM 7717 C C . LYS C 3 27 ? 119.144 117.971 133.082 1.00 0.00 27 LYS X C 1
ATOM 7718 O O . LYS C 3 27 ? 119.896 118.524 132.273 1.00 0.00 27 LYS X O 1
ATOM 7722 N N . ASP C 3 28 ? 119.592 117.250 134.111 1.00 0.00 28 ASP X N 1
ATOM 7723 C CA . ASP C 3 28 ? 120.988 116.835 134.239 1.00 0.00 28 ASP X CA 1
ATOM 7724 C C . ASP C 3 28 ? 121.946 118.022 134.186 1.00 0.00 28 ASP X C 1
ATOM 7725 O O . ASP C 3 28 ? 122.962 117.992 133.489 1.00 0.00 28 ASP X O 1
ATOM 7729 N N . GLY C 3 29 ? 121.624 119.079 134.928 1.00 0.00 29 GLY X N 1
ATOM 7730 C CA . GLY C 3 29 ? 122.535 120.187 135.103 1.00 0.00 29 GLY X CA 1
ATOM 7731 C C . GLY C 3 29 ? 122.486 121.242 134.022 1.00 0.00 29 GLY X C 1
ATOM 7732 O O . GLY C 3 29 ? 123.233 122.224 134.108 1.00 0.00 29 GLY X O 1
ATOM 7736 N N . LYS C 3 30 ? 121.653 121.070 132.998 1.00 0.00 30 LYS X N 1
ATOM 7737 C CA . LYS C 3 30 ? 121.541 122.052 131.933 1.00 0.00 30 LYS X CA 1
ATOM 7738 C C . LYS C 3 30 ? 120.082 122.227 131.548 1.00 0.00 30 LYS X C 1
ATOM 7739 O O . LYS C 3 30 ? 119.290 121.283 131.599 1.00 0.00 30 LYS X O 1
ATOM 7758 N N . ILE C 3 31 ? 119.739 123.450 131.155 1.00 0.00 31 ILE X N 1
ATOM 7759 C CA . ILE C 3 31 ? 118.420 123.779 130.633 1.00 0.00 31 ILE X CA 1
ATOM 7760 C C . ILE C 3 31 ? 118.567 123.967 129.132 1.00 0.00 31 ILE X C 1
ATOM 7761 O O . ILE C 3 31 ? 119.350 124.811 128.680 1.00 0.00 31 ILE X O 1
ATOM 7777 N N . LEU C 3 32 ? 117.822 123.185 128.362 1.00 0.00 32 LEU X N 1
ATOM 7778 C CA . LEU C 3 32 ? 117.862 123.253 126.907 1.00 0.00 32 LEU X CA 1
ATOM 7779 C C . LEU C 3 32 ? 116.649 124.042 126.428 1.00 0.00 32 LEU X C 1
ATOM 7780 O O . LEU C 3 32 ? 115.509 123.594 126.581 1.00 0.00 32 LEU X O 1
ATOM 7796 N N . VAL C 3 33 ? 116.899 125.207 125.840 1.00 0.00 33 VAL X N 1
ATOM 7797 C CA . VAL C 3 33 ? 115.849 126.095 125.359 1.00 0.00 33 VAL X CA 1
ATOM 7798 C C . VAL C 3 33 ? 115.773 125.957 123.848 1.00 0.00 33 VAL X C 1
ATOM 7799 O O . VAL C 3 33 ? 116.777 126.144 123.150 1.00 0.00 33 VAL X O 1
ATOM 7812 N N . LYS C 3 34 ? 114.590 125.633 123.340 1.00 0.00 34 LYS X N 1
ATOM 7813 C CA . LYS C 3 34 ? 114.360 125.470 121.907 1.00 0.00 34 LYS X CA 1
ATOM 7814 C C . LYS C 3 34 ? 113.484 126.632 121.448 1.00 0.00 34 LYS X C 1
ATOM 7815 O O . LYS C 3 34 ? 112.255 126.560 121.490 1.00 0.00 34 LYS X O 1
ATOM 7834 N N . ALA C 3 35 ? 114.129 127.704 121.005 1.00 0.00 35 ALA X N 1
ATOM 7835 C CA . ALA C 3 35 ? 113.430 128.905 120.578 1.00 0.00 35 ALA X CA 1
ATOM 7836 C C . ALA C 3 35 ? 113.094 128.831 119.096 1.00 0.00 35 ALA X C 1
ATOM 7837 O O . ALA C 3 35 ? 113.852 128.282 118.293 1.00 0.00 35 ALA X O 1
ATOM 7844 N N . LYS C 3 36 ? 111.938 129.390 118.739 1.00 0.00 36 LYS X N 1
ATOM 7845 C CA . LYS C 3 36 ? 111.540 129.488 117.341 1.00 0.00 36 LYS X CA 1
ATOM 7846 C C . LYS C 3 36 ? 111.992 130.791 116.699 1.00 0.00 36 LYS X C 1
ATOM 7847 O O . LYS C 3 36 ? 112.332 130.803 115.510 1.00 0.00 36 LYS X O 1
ATOM 7866 N N . LYS C 3 37 ? 112.006 131.884 117.460 1.00 0.00 37 LYS X N 1
ATOM 7867 C CA . LYS C 3 37 ? 112.492 133.170 116.986 1.00 0.00 37 LYS X CA 1
ATOM 7868 C C . LYS C 3 37 ? 113.370 133.788 118.060 1.00 0.00 37 LYS X C 1
ATOM 7869 O O . LYS C 3 37 ? 113.306 133.418 119.235 1.00 0.00 37 LYS X O 1
ATOM 7888 N N . ILE C 3 38 ? 114.207 134.725 117.641 1.00 0.00 38 ILE X N 1
ATOM 7889 C CA . ILE C 3 38 ? 115.021 135.514 118.559 1.00 0.00 38 ILE X CA 1
ATOM 7890 C C . ILE C 3 38 ? 114.579 136.963 118.398 1.00 0.00 38 ILE X C 1
ATOM 7891 O O . ILE C 3 38 ? 115.085 137.700 117.548 1.00 0.00 38 ILE X O 1
ATOM 7907 N N . THR C 3 39 ? 113.627 137.381 119.224 1.00 0.00 39 THR X N 1
ATOM 7908 C CA . THR C 3 39 ? 113.165 138.759 119.281 1.00 0.00 39 THR X CA 1
ATOM 7909 C C . THR C 3 39 ? 113.546 139.365 120.624 1.00 0.00 39 THR X C 1
ATOM 7910 O O . THR C 3 39 ? 114.105 138.699 121.497 1.00 0.00 39 THR X O 1
ATOM 7921 N N . ASP C 3 40 ? 113.237 140.652 120.786 1.00 0.00 40 ASP X N 1
ATOM 7922 C CA . ASP C 3 40 ? 113.542 141.322 122.047 1.00 0.00 40 ASP X CA 1
ATOM 7923 C C . ASP C 3 40 ? 112.876 140.609 123.216 1.00 0.00 40 ASP X C 1
ATOM 7924 O O . ASP C 3 40 ? 113.499 140.397 124.263 1.00 0.00 40 ASP X O 1
ATOM 7933 N N . LYS C 3 41 ? 111.609 140.225 123.049 1.00 0.00 41 LYS X N 1
ATOM 7934 C CA . LYS C 3 41 ? 110.899 139.514 124.107 1.00 0.00 41 LYS X CA 1
ATOM 7935 C C . LYS C 3 41 ? 111.581 138.190 124.426 1.00 0.00 41 LYS X C 1
ATOM 7936 O O . LYS C 3 41 ? 111.818 137.861 125.596 1.00 0.00 41 LYS X O 1
ATOM 7955 N N . THR C 3 42 ? 111.923 137.422 123.389 1.00 0.00 42 THR X N 1
ATOM 7956 C CA . THR C 3 42 ? 112.544 136.122 123.609 1.00 0.00 42 THR X CA 1
ATOM 7957 C C . THR C 3 42 ? 113.933 136.265 124.215 1.00 0.00 42 THR X C 1
ATOM 7958 O O . THR C 3 42 ? 114.314 135.479 125.085 1.00 0.00 42 THR X O 1
ATOM 7969 N N . VAL C 3 43 ? 114.711 137.249 123.760 1.00 0.00 43 VAL X N 1
ATOM 7970 C CA . VAL C 3 43 ? 116.040 137.450 124.328 1.00 0.00 43 VAL X CA 1
ATOM 7971 C C . VAL C 3 43 ? 115.936 137.845 125.793 1.00 0.00 43 VAL X C 1
ATOM 7972 O O . VAL C 3 43 ? 116.708 137.370 126.633 1.00 0.00 43 VAL X O 1
ATOM 7985 N N . ASP C 3 44 ? 114.995 138.730 126.124 1.00 0.00 44 ASP X N 1
ATOM 7986 C CA . ASP C 3 44 ? 114.811 139.102 127.521 1.00 0.00 44 ASP X CA 1
ATOM 7987 C C . ASP C 3 44 ? 114.431 137.889 128.358 1.00 0.00 44 ASP X C 1
ATOM 7988 O O . ASP C 3 44 ? 114.973 137.683 129.452 1.00 0.00 44 ASP X O 1
ATOM 7997 N N . ALA C 3 45 ? 113.510 137.064 127.853 1.00 0.00 45 ALA X N 1
ATOM 7998 C CA . ALA C 3 45 ? 113.112 135.869 128.589 1.00 0.00 45 ALA X CA 1
ATOM 7999 C C . ALA C 3 45 ? 114.288 134.919 128.776 1.00 0.00 45 ALA X C 1
ATOM 8000 O O . ALA C 3 45 ? 114.472 134.356 129.859 1.00 0.00 45 ALA X O 1
ATOM 8007 N N . ILE C 3 46 ? 115.096 134.732 127.732 1.00 0.00 46 ILE X N 1
ATOM 8008 C CA . ILE C 3 46 ? 116.211 133.793 127.811 1.00 0.00 46 ILE X CA 1
ATOM 8009 C C . ILE C 3 46 ? 117.275 134.300 128.773 1.00 0.00 46 ILE X C 1
ATOM 8010 O O . ILE C 3 46 ? 117.882 133.518 129.509 1.00 0.00 46 ILE X O 1
ATOM 8026 N N . MET C 3 47 ? 117.536 135.607 128.777 1.00 0.00 47 MET X N 1
ATOM 8027 C CA . MET C 3 47 ? 118.522 136.144 129.708 1.00 0.00 47 MET X CA 1
ATOM 8028 C C . MET C 3 47 ? 118.016 136.073 131.143 1.00 0.00 47 MET X C 1
ATOM 8029 O O . MET C 3 47 ? 118.790 135.793 132.066 1.00 0.00 47 MET X O 1
ATOM 8043 N N . LYS C 3 48 ? 116.719 136.304 131.353 1.00 0.00 48 LYS X N 1
ATOM 8044 C CA . LYS C 3 48 ? 116.155 136.108 132.684 1.00 0.00 48 LYS X CA 1
ATOM 8045 C C . LYS C 3 48 ? 116.279 134.652 133.115 1.00 0.00 48 LYS X C 1
ATOM 8046 O O . LYS C 3 48 ? 116.608 134.364 134.270 1.00 0.00 48 LYS X O 1
ATOM 8065 N N . LEU C 3 49 ? 116.032 133.721 132.194 1.00 0.00 49 LEU X N 1
ATOM 8066 C CA . LEU C 3 49 ? 116.175 132.305 132.512 1.00 0.00 49 LEU X CA 1
ATOM 8067 C C . LEU C 3 49 ? 117.623 131.953 132.828 1.00 0.00 49 LEU X C 1
ATOM 8068 O O . LEU C 3 49 ? 117.889 131.147 133.724 1.00 0.00 49 LEU X O 1
ATOM 8084 N N . THR C 3 50 ? 118.572 132.532 132.091 1.00 0.00 50 THR X N 1
ATOM 8085 C CA . THR C 3 50 ? 119.983 132.281 132.363 1.00 0.00 50 THR X CA 1
ATOM 8086 C C . THR C 3 50 ? 120.376 132.805 133.737 1.00 0.00 50 THR X C 1
ATOM 8087 O O . THR C 3 50 ? 121.100 132.136 134.483 1.00 0.00 50 THR X O 1
ATOM 8098 N N . VAL C 3 51 ? 119.913 134.005 134.086 1.00 0.00 51 VAL X N 1
ATOM 8099 C CA . VAL C 3 51 ? 120.211 134.554 135.403 1.00 0.00 51 VAL X CA 1
ATOM 8100 C C . VAL C 3 51 ? 119.556 133.712 136.488 1.00 0.00 51 VAL X C 1
ATOM 8101 O O . VAL C 3 51 ? 120.115 133.546 137.578 1.00 0.00 51 VAL X O 1
ATOM 8114 N N . LYS C 3 52 ? 118.369 133.168 136.214 1.00 0.00 52 LYS X N 1
ATOM 8115 C CA . LYS C 3 52 ? 117.690 132.325 137.191 1.00 0.00 52 LYS X CA 1
ATOM 8116 C C . LYS C 3 52 ? 118.429 131.009 137.392 1.00 0.00 52 LYS X C 1
ATOM 8117 O O . LYS C 3 52 ? 118.584 130.544 138.527 1.00 0.00 52 LYS X O 1
ATOM 8136 N N . ALA C 3 53 ? 118.898 130.400 136.303 1.00 0.00 53 ALA X N 1
ATOM 8137 C CA . ALA C 3 53 ? 119.594 129.123 136.406 1.00 0.00 53 ALA X CA 1
ATOM 8138 C C . ALA C 3 53 ? 120.897 129.271 137.174 1.00 0.00 53 ALA X C 1
ATOM 8139 O O . ALA C 3 53 ? 121.284 128.373 137.930 1.00 0.00 53 ALA X O 1
ATOM 8146 N N . ALA C 3 54 ? 121.590 130.389 136.993 1.00 0.00 54 ALA X N 1
ATOM 8147 C CA . ALA C 3 54 ? 122.844 130.598 137.695 1.00 0.00 54 ALA X CA 1
ATOM 8148 C C . ALA C 3 54 ? 122.597 130.696 139.195 1.00 0.00 54 ALA X C 1
ATOM 8149 O O . ALA C 3 54 ? 121.595 131.253 139.650 1.00 0.00 54 ALA X O 1
ATOM 8156 N N . ARG C 3 55 ? 123.529 130.132 139.961 1.00 0.00 55 ARG X N 1
ATOM 8157 C CA . ARG C 3 55 ? 123.407 129.975 141.407 1.00 0.00 55 ARG X CA 1
ATOM 8158 C C . ARG C 3 55 ? 122.432 128.852 141.747 1.00 0.00 55 ARG X C 1
ATOM 8159 O O . ARG C 3 55 ? 122.293 128.478 142.915 1.00 0.00 55 ARG X O 1
ATOM 8180 N N . LEU C 3 56 ? 121.753 128.306 140.740 1.00 0.00 56 LEU X N 1
ATOM 8181 C CA . LEU C 3 56 ? 121.084 127.021 140.871 1.00 0.00 56 LEU X CA 1
ATOM 8182 C C . LEU C 3 56 ? 121.869 125.904 140.199 1.00 0.00 56 LEU X C 1
ATOM 8183 O O . LEU C 3 56 ? 121.388 124.768 140.150 1.00 0.00 56 LEU X O 1
ATOM 8199 N N . GLY C 3 57 ? 123.059 126.203 139.678 1.00 0.00 57 GLY X N 1
ATOM 8200 C CA . GLY C 3 57 ? 123.946 125.180 139.162 1.00 0.00 57 GLY X CA 1
ATOM 8201 C C . GLY C 3 57 ? 123.630 124.682 137.774 1.00 0.00 57 GLY X C 1
ATOM 8202 O O . GLY C 3 57 ? 124.180 123.657 137.360 1.00 0.00 57 GLY X O 1
ATOM 8206 N N . PHE C 3 58 ? 122.772 125.374 137.033 1.00 0.00 58 PHE X N 1
ATOM 8207 C CA . PHE C 3 58 ? 122.337 124.933 135.716 1.00 0.00 58 PHE X CA 1
ATOM 8208 C C . PHE C 3 58 ? 122.874 125.870 134.645 1.00 0.00 58 PHE X C 1
ATOM 8209 O O . PHE C 3 58 ? 122.713 127.090 134.743 1.00 0.00 58 PHE X O 1
ATOM 8226 N N . LYS C 3 59 ? 123.507 125.295 133.629 1.00 0.00 59 LYS X N 1
ATOM 8227 C CA . LYS C 3 59 ? 123.868 126.031 132.429 1.00 0.00 59 LYS X CA 1
ATOM 8228 C C . LYS C 3 59 ? 122.684 126.053 131.475 1.00 0.00 59 LYS X C 1
ATOM 8229 O O . LYS C 3 59 ? 121.796 125.200 131.540 1.00 0.00 59 LYS X O 1
ATOM 8248 N N . VAL C 3 60 ? 122.672 127.043 130.589 1.00 0.00 60 VAL X N 1
ATOM 8249 C CA . VAL C 3 60 ? 121.593 127.220 129.627 1.00 0.00 60 VAL X CA 1
ATOM 8250 C C . VAL C 3 60 ? 122.172 127.126 128.225 1.00 0.00 60 VAL X C 1
ATOM 8251 O O . VAL C 3 60 ? 123.122 127.842 127.889 1.00 0.00 60 VAL X O 1
ATOM 8264 N N . GLU C 3 61 ? 121.601 126.241 127.414 1.00 0.00 61 GLU X N 1
ATOM 8265 C CA . GLU C 3 61 ? 121.940 126.117 126.005 1.00 0.00 61 GLU X CA 1
ATOM 8266 C C . GLU C 3 61 ? 120.690 126.378 125.181 1.00 0.00 61 GLU X C 1
ATOM 8267 O O . GLU C 3 61 ? 119.610 125.870 125.499 1.00 0.00 61 GLU X O 1
ATOM 8279 N N . VAL C 3 62 ? 120.841 127.166 124.123 1.00 0.00 62 VAL X N 1
ATOM 8280 C CA . VAL C 3 62 ? 119.723 127.634 123.316 1.00 0.00 62 VAL X CA 1
ATOM 8281 C C . VAL C 3 62 ? 119.834 127.022 121.930 1.00 0.00 62 VAL X C 1
ATOM 8282 O O . VAL C 3 62 ? 120.892 127.095 121.295 1.00 0.00 62 VAL X O 1
ATOM 8295 N N . GLU C 3 63 ? 118.748 126.410 121.471 1.00 0.00 63 GLU X N 1
ATOM 8296 C CA . GLU C 3 63 ? 118.637 125.898 120.114 1.00 0.00 63 GLU X CA 1
ATOM 8297 C C . GLU C 3 63 ? 117.566 126.682 119.370 1.00 0.00 63 GLU X C 1
ATOM 8298 O O . GLU C 3 63 ? 116.484 126.937 119.908 1.00 0.00 63 GLU X O 1
ATOM 8310 N N . LEU C 3 64 ? 117.865 127.057 118.129 1.00 0.00 64 LEU X N 1
ATOM 8311 C CA . LEU C 3 64 ? 116.948 127.832 117.302 1.00 0.00 64 LEU X CA 1
ATOM 8312 C C . LEU C 3 64 ? 116.240 126.879 116.348 1.00 0.00 64 LEU X C 1
ATOM 8313 O O . LEU C 3 64 ? 116.878 126.249 115.499 1.00 0.00 64 LEU X O 1
ATOM 8329 N N . VAL C 3 65 ? 114.924 126.774 116.494 1.00 0.00 65 VAL X N 1
ATOM 8330 C CA . VAL C 3 65 ? 114.120 125.894 115.659 1.00 0.00 65 VAL X CA 1
ATOM 8331 C C . VAL C 3 65 ? 113.795 126.588 114.344 1.00 0.00 65 VAL X C 1
ATOM 8332 O O . VAL C 3 65 ? 113.593 125.938 113.319 1.00 0.00 65 VAL X O 1
ATOM 8346 N N . ASP D 1 1 ? 153.525 158.813 91.847 1.00 0.00 11 ASP B N 1
ATOM 8347 C CA . ASP D 1 1 ? 152.653 159.345 92.934 1.00 0.00 11 ASP B CA 1
ATOM 8348 C C . ASP D 1 1 ? 152.181 158.213 93.838 1.00 0.00 11 ASP B C 1
ATOM 8349 O O . ASP D 1 1 ? 151.687 157.194 93.358 1.00 0.00 11 ASP B O 1
ATOM 8360 N N . THR D 1 2 ? 152.333 158.395 95.148 1.00 0.00 12 THR B N 1
ATOM 8361 C CA . THR D 1 2 ? 151.956 157.367 96.105 1.00 0.00 12 THR B CA 1
ATOM 8362 C C . THR D 1 2 ? 151.556 158.013 97.421 1.00 0.00 12 THR B C 1
ATOM 8363 O O . THR D 1 2 ? 151.982 159.125 97.741 1.00 0.00 12 THR B O 1
ATOM 8374 N N . ILE D 1 3 ? 150.730 157.297 98.179 1.00 0.00 13 ILE B N 1
ATOM 8375 C CA . ILE D 1 3 ? 150.321 157.703 99.517 1.00 0.00 13 ILE B CA 1
ATOM 8376 C C . ILE D 1 3 ? 150.469 156.499 100.434 1.00 0.00 13 ILE B C 1
ATOM 8377 O O . ILE D 1 3 ? 149.998 155.404 100.107 1.00 0.00 13 ILE B O 1
ATOM 8393 N N . CYS D 1 4 ? 151.124 156.699 101.574 1.00 0.00 14 CYS B N 1
ATOM 8394 C CA . CYS D 1 4 ? 151.420 155.630 102.515 1.00 0.00 14 CYS B CA 1
ATOM 8395 C C . CYS D 1 4 ? 150.711 155.890 103.836 1.00 0.00 14 CYS B C 1
ATOM 8396 O O . CYS D 1 4 ? 150.422 157.036 104.189 1.00 0.00 14 CYS B O 1
ATOM 8403 N N . ILE D 1 5 ? 150.427 154.813 104.562 1.00 0.00 15 ILE B N 1
ATOM 8404 C CA . ILE D 1 5 ? 149.797 154.880 105.875 1.00 0.00 15 ILE B CA 1
ATOM 8405 C C . ILE D 1 5 ? 150.797 154.385 106.907 1.00 0.00 15 ILE B C 1
ATOM 8406 O O . ILE D 1 5 ? 151.397 153.317 106.737 1.00 0.00 15 ILE B O 1
ATOM 8422 N N . GLY D 1 6 ? 150.973 155.155 107.973 1.00 0.00 16 GLY B N 1
ATOM 8423 C CA . GLY D 1 6 ? 151.929 154.812 109.000 1.00 0.00 16 GLY B CA 1
ATOM 8424 C C . GLY D 1 6 ? 151.579 155.498 110.300 1.00 0.00 16 GLY B C 1
ATOM 8425 O O . GLY D 1 6 ? 150.481 156.032 110.463 1.00 0.00 16 GLY B O 1
ATOM 8429 N N . TYR D 1 7 ? 152.530 155.477 111.232 1.00 0.00 17 TYR B N 1
ATOM 8430 C CA . TYR D 1 7 ? 152.283 156.015 112.560 1.00 0.00 17 TYR B CA 1
ATOM 8431 C C . TYR D 1 7 ? 153.545 156.666 113.111 1.00 0.00 17 TYR B C 1
ATOM 8432 O O . TYR D 1 7 ? 154.630 156.583 112.530 1.00 0.00 17 TYR B O 1
ATOM 8450 N N . HIS D 1 8 ? 153.372 157.326 114.252 1.00 0.00 18 HIS B N 1
ATOM 8451 C CA . HIS D 1 8 ? 154.393 158.183 114.832 1.00 0.00 18 HIS B CA 1
ATOM 8452 C C . HIS D 1 8 ? 155.533 157.369 115.440 1.00 0.00 18 HIS B C 1
ATOM 8453 O O . HIS D 1 8 ? 155.352 156.230 115.878 1.00 0.00 18 HIS B O 1
ATOM 8467 N N . ALA D 1 9 ? 156.726 157.963 115.440 1.00 0.00 19 ALA B N 1
ATOM 8468 C CA . ALA D 1 9 ? 157.882 157.412 116.131 1.00 0.00 19 ALA B CA 1
ATOM 8469 C C . ALA D 1 9 ? 158.760 158.560 116.612 1.00 0.00 19 ALA B C 1
ATOM 8470 O O . ALA D 1 9 ? 158.717 159.665 116.069 1.00 0.00 19 ALA B O 1
ATOM 8477 N N . ASN D 1 10 ? 159.561 158.290 117.641 1.00 0.00 20 ASN B N 1
ATOM 8478 C CA . ASN D 1 10 ? 160.402 159.320 118.241 1.00 0.00 20 ASN B CA 1
ATOM 8479 C C . ASN D 1 10 ? 161.588 158.652 118.931 1.00 0.00 20 ASN B C 1
ATOM 8480 O O . ASN D 1 10 ? 161.773 157.434 118.854 1.00 0.00 20 ASN B O 1
ATOM 8491 N N . ASN D 1 11 ? 162.397 159.469 119.609 1.00 0.00 21 ASN B N 1
ATOM 8492 C CA . ASN D 1 11 ? 163.583 159.000 120.314 1.00 0.00 21 ASN B CA 1
ATOM 8493 C C . ASN D 1 11 ? 163.293 158.581 121.755 1.00 0.00 21 ASN B C 1
ATOM 8494 O O . ASN D 1 11 ? 164.203 158.600 122.589 1.00 0.00 21 ASN B O 1
ATOM 8504 N N . SER D 1 12 ? 162.052 158.218 122.066 1.00 0.00 22 SER B N 1
ATOM 8505 C CA . SER D 1 12 ? 161.718 157.763 123.408 1.00 0.00 22 SER B CA 1
ATOM 8506 C C . SER D 1 12 ? 162.329 156.396 123.684 1.00 0.00 22 SER B C 1
ATOM 8507 O O . SER D 1 12 ? 162.519 155.582 122.779 1.00 0.00 22 SER B O 1
ATOM 8515 N N . THR D 1 13 ? 162.636 156.147 124.960 1.00 0.00 23 THR B N 1
ATOM 8516 C CA . THR D 1 13 ? 163.116 154.844 125.409 1.00 0.00 23 THR B CA 1
ATOM 8517 C C . THR D 1 13 ? 162.244 154.267 126.519 1.00 0.00 23 THR B C 1
ATOM 8518 O O . THR D 1 13 ? 162.660 153.331 127.208 1.00 0.00 23 THR B O 1
ATOM 8529 N N . ASP D 1 14 ? 161.041 154.805 126.706 1.00 0.00 24 ASP B N 1
ATOM 8530 C CA . ASP D 1 14 ? 160.119 154.243 127.681 1.00 0.00 24 ASP B CA 1
ATOM 8531 C C . ASP D 1 14 ? 159.779 152.807 127.306 1.00 0.00 24 ASP B C 1
ATOM 8532 O O . ASP D 1 14 ? 159.586 152.486 126.131 1.00 0.00 24 ASP B O 1
ATOM 8541 N N . THR D 1 15 ? 159.701 151.941 128.312 1.00 0.00 25 THR B N 1
ATOM 8542 C CA . THR D 1 15 ? 159.409 150.531 128.097 1.00 0.00 25 THR B CA 1
ATOM 8543 C C . THR D 1 15 ? 158.264 150.096 128.996 1.00 0.00 25 THR B C 1
ATOM 8544 O O . THR D 1 15 ? 158.149 150.549 130.137 1.00 0.00 25 THR B O 1
ATOM 8555 N N . VAL D 1 16 ? 157.422 149.207 128.471 1.00 0.00 26 VAL B N 1
ATOM 8556 C CA . VAL D 1 16 ? 156.241 148.714 129.165 1.00 0.00 26 VAL B CA 1
ATOM 8557 C C . VAL D 1 16 ? 156.182 147.202 128.994 1.00 0.00 26 VAL B C 1
ATOM 8558 O O . VAL D 1 16 ? 156.913 146.614 128.196 1.00 0.00 26 VAL B O 1
ATOM 8571 N N . ASP D 1 17 ? 155.293 146.574 129.756 1.00 0.00 27 ASP B N 1
ATOM 8572 C CA . ASP D 1 17 ? 155.140 145.129 129.740 1.00 0.00 27 ASP B CA 1
ATOM 8573 C C . ASP D 1 17 ? 153.695 144.746 129.456 1.00 0.00 27 ASP B C 1
ATOM 8574 O O . ASP D 1 17 ? 152.758 145.447 129.845 1.00 0.00 27 ASP B O 1
ATOM 8583 N N . THR D 1 18 ? 153.533 143.616 128.772 1.00 0.00 28 THR B N 1
ATOM 8584 C CA . THR D 1 18 ? 152.226 143.017 128.535 1.00 0.00 28 THR B CA 1
ATOM 8585 C C . THR D 1 18 ? 152.253 141.572 129.012 1.00 0.00 28 THR B C 1
ATOM 8586 O O . THR D 1 18 ? 153.251 141.130 129.590 1.00 0.00 28 THR B O 1
ATOM 8597 N N . VAL D 1 19 ? 151.176 140.822 128.782 1.00 0.00 29 VAL B N 1
ATOM 8598 C CA . VAL D 1 19 ? 151.209 139.405 129.123 1.00 0.00 29 VAL B CA 1
ATOM 8599 C C . VAL D 1 19 ? 152.030 138.636 128.097 1.00 0.00 29 VAL B C 1
ATOM 8600 O O . VAL D 1 19 ? 152.834 137.769 128.453 1.00 0.00 29 VAL B O 1
ATOM 8613 N N . LEU D 1 20 ? 151.845 138.942 126.813 1.00 0.00 30 LEU B N 1
ATOM 8614 C CA . LEU D 1 20 ? 152.600 138.267 125.764 1.00 0.00 30 LEU B CA 1
ATOM 8615 C C . LEU D 1 20 ? 154.024 138.797 125.647 1.00 0.00 30 LEU B C 1
ATOM 8616 O O . LEU D 1 20 ? 154.952 138.027 125.381 1.00 0.00 30 LEU B O 1
ATOM 8632 N N . GLU D 1 21 ? 154.217 140.099 125.840 1.00 0.00 31 GLU B N 1
ATOM 8633 C CA . GLU D 1 21 ? 155.468 140.760 125.502 1.00 0.00 31 GLU B CA 1
ATOM 8634 C C . GLU D 1 21 ? 156.027 141.491 126.712 1.00 0.00 31 GLU B C 1
ATOM 8635 O O . GLU D 1 21 ? 155.283 141.918 127.599 1.00 0.00 31 GLU B O 1
ATOM 8647 N N . LYS D 1 22 ? 157.350 141.636 126.732 1.00 0.00 32 LYS B N 1
ATOM 8648 C CA . LYS D 1 22 ? 158.058 142.366 127.772 1.00 0.00 32 LYS B CA 1
ATOM 8649 C C . LYS D 1 22 ? 159.017 143.358 127.130 1.00 0.00 32 LYS B C 1
ATOM 8650 O O . LYS D 1 22 ? 159.466 143.167 125.997 1.00 0.00 32 LYS B O 1
ATOM 8669 N N . ASN D 1 23 ? 159.332 144.422 127.867 1.00 0.00 33 ASN B N 1
ATOM 8670 C CA . ASN D 1 23 ? 160.272 145.440 127.401 1.00 0.00 33 ASN B CA 1
ATOM 8671 C C . ASN D 1 23 ? 159.835 146.035 126.063 1.00 0.00 33 ASN B C 1
ATOM 8672 O O . ASN D 1 23 ? 160.656 146.289 125.181 1.00 0.00 33 ASN B O 1
ATOM 8682 N N . VAL D 1 24 ? 158.532 146.266 125.905 1.00 0.00 34 VAL B N 1
ATOM 8683 C CA . VAL D 1 24 ? 158.038 146.905 124.692 1.00 0.00 34 VAL B CA 1
ATOM 8684 C C . VAL D 1 24 ? 158.346 148.394 124.753 1.00 0.00 34 VAL B C 1
ATOM 8685 O O . VAL D 1 24 ? 157.990 149.077 125.720 1.00 0.00 34 VAL B O 1
ATOM 8698 N N . THR D 1 25 ? 159.002 148.906 123.716 1.00 0.00 35 THR B N 1
ATOM 8699 C CA . THR D 1 25 ? 159.346 150.319 123.645 1.00 0.00 35 THR B CA 1
ATOM 8700 C C . THR D 1 25 ? 158.174 151.092 123.058 1.00 0.00 35 THR B C 1
ATOM 8701 O O . THR D 1 25 ? 157.616 150.697 122.030 1.00 0.00 35 THR B O 1
ATOM 8712 N N . VAL D 1 26 ? 157.807 152.194 123.710 1.00 0.00 36 VAL B N 1
ATOM 8713 C CA . VAL D 1 26 ? 156.638 152.974 123.331 1.00 0.00 36 VAL B CA 1
ATOM 8714 C C . VAL D 1 26 ? 157.028 154.439 123.214 1.00 0.00 36 VAL B C 1
ATOM 8715 O O . VAL D 1 26 ? 157.972 154.906 123.858 1.00 0.00 36 VAL B O 1
ATOM 8728 N N . THR D 1 27 ? 156.285 155.169 122.381 1.00 0.00 37 THR B N 1
ATOM 8729 C CA . THR D 1 27 ? 156.582 156.581 122.174 1.00 0.00 37 THR B CA 1
ATOM 8730 C C . THR D 1 27 ? 156.345 157.396 123.436 1.00 0.00 37 THR B C 1
ATOM 8731 O O . THR D 1 27 ? 157.119 158.313 123.733 1.00 0.00 37 THR B O 1
ATOM 8742 N N . HIS D 1 28 ? 155.292 157.084 124.186 1.00 0.00 38 HIS B N 1
ATOM 8743 C CA . HIS D 1 28 ? 154.973 157.816 125.401 1.00 0.00 38 HIS B CA 1
ATOM 8744 C C . HIS D 1 28 ? 154.271 156.877 126.368 1.00 0.00 38 HIS B C 1
ATOM 8745 O O . HIS D 1 28 ? 153.545 155.970 125.957 1.00 0.00 38 HIS B O 1
ATOM 8760 N N . SER D 1 29 ? 154.500 157.100 127.659 1.00 0.00 39 SER B N 1
ATOM 8761 C CA . SER D 1 29 ? 153.899 156.274 128.694 1.00 0.00 39 SER B CA 1
ATOM 8762 C C . SER D 1 29 ? 153.665 157.126 129.930 1.00 0.00 39 SER B C 1
ATOM 8763 O O . SER D 1 29 ? 154.307 158.160 130.126 1.00 0.00 39 SER B O 1
ATOM 8771 N N . VAL D 1 30 ? 152.735 156.676 130.766 1.00 0.00 40 VAL B N 1
ATOM 8772 C CA . VAL D 1 30 ? 152.414 157.332 132.027 1.00 0.00 40 VAL B CA 1
ATOM 8773 C C . VAL D 1 30 ? 152.796 156.386 133.153 1.00 0.00 40 VAL B C 1
ATOM 8774 O O . VAL D 1 30 ? 152.339 155.237 133.189 1.00 0.00 40 VAL B O 1
ATOM 8787 N N . ASN D 1 31 ? 153.629 156.864 134.073 1.00 0.00 41 ASN B N 1
ATOM 8788 C CA . ASN D 1 31 ? 154.039 156.066 135.222 1.00 0.00 41 ASN B CA 1
ATOM 8789 C C . ASN D 1 31 ? 152.998 156.230 136.320 1.00 0.00 41 ASN B C 1
ATOM 8790 O O . ASN D 1 31 ? 152.886 157.300 136.926 1.00 0.00 41 ASN B O 1
ATOM 8801 N N . LEU D 1 32 ? 152.240 155.170 136.582 1.00 0.00 42 LEU B N 1
ATOM 8802 C CA . LEU D 1 32 ? 151.171 155.204 137.569 1.00 0.00 42 LEU B CA 1
ATOM 8803 C C . LEU D 1 32 ? 151.672 155.010 138.990 1.00 0.00 42 LEU B C 1
ATOM 8804 O O . LEU D 1 32 ? 150.855 154.977 139.915 1.00 0.00 42 LEU B O 1
ATOM 8820 N N . LEU D 1 33 ? 152.977 154.864 139.186 1.00 0.00 43 LEU B N 1
ATOM 8821 C CA . LEU D 1 33 ? 153.558 154.580 140.491 1.00 0.00 43 LEU B CA 1
ATOM 8822 C C . LEU D 1 33 ? 154.394 155.772 140.933 1.00 0.00 43 LEU B C 1
ATOM 8823 O O . LEU D 1 33 ? 155.328 156.172 140.231 1.00 0.00 43 LEU B O 1
ATOM 8839 N N . GLU D 1 34 ? 154.060 156.334 142.090 1.00 0.00 44 GLU B N 1
ATOM 8840 C CA . GLU D 1 34 ? 154.801 157.456 142.648 1.00 0.00 44 GLU B CA 1
ATOM 8841 C C . GLU D 1 34 ? 155.911 156.937 143.551 1.00 0.00 44 GLU B C 1
ATOM 8842 O O . GLU D 1 34 ? 155.656 156.151 144.469 1.00 0.00 44 GLU B O 1
ATOM 8854 N N . ASP D 1 35 ? 157.142 157.383 143.291 1.00 0.00 45 ASP B N 1
ATOM 8855 C CA . ASP D 1 35 ? 158.304 156.918 144.037 1.00 0.00 45 ASP B CA 1
ATOM 8856 C C . ASP D 1 35 ? 159.200 158.057 144.506 1.00 0.00 45 ASP B C 1
ATOM 8857 O O . ASP D 1 35 ? 160.335 157.800 144.921 1.00 0.00 45 ASP B O 1
ATOM 8866 N N . SER D 1 36 ? 158.730 159.301 144.451 1.00 0.00 46 SER B N 1
ATOM 8867 C CA . SER D 1 36 ? 159.506 160.451 144.887 1.00 0.00 46 SER B CA 1
ATOM 8868 C C . SER D 1 36 ? 158.716 161.230 145.926 1.00 0.00 46 SER B C 1
ATOM 8869 O O . SER D 1 36 ? 157.484 161.271 145.887 1.00 0.00 46 SER B O 1
ATOM 8877 N N . HIS D 1 37 ? 159.438 161.851 146.856 1.00 0.00 47 HIS B N 1
ATOM 8878 C CA . HIS D 1 37 ? 158.811 162.570 147.953 1.00 0.00 47 HIS B CA 1
ATOM 8879 C C . HIS D 1 37 ? 159.724 163.701 148.401 1.00 0.00 47 HIS B C 1
ATOM 8880 O O . HIS D 1 37 ? 160.927 163.700 148.131 1.00 0.00 47 HIS B O 1
ATOM 8894 N N . ASN D 1 38 ? 159.135 164.672 149.102 1.00 0.00 48 ASN B N 1
ATOM 8895 C CA . ASN D 1 38 ? 159.898 165.826 149.559 1.00 0.00 48 ASN B CA 1
ATOM 8896 C C . ASN D 1 38 ? 161.002 165.449 150.534 1.00 0.00 48 ASN B C 1
ATOM 8897 O O . ASN D 1 38 ? 161.996 166.176 150.632 1.00 0.00 48 ASN B O 1
ATOM 8908 N N . GLY D 1 39 ? 160.861 164.337 151.249 1.00 0.00 49 GLY B N 1
ATOM 8909 C CA . GLY D 1 39 ? 161.823 164.002 152.277 1.00 0.00 49 GLY B CA 1
ATOM 8910 C C . GLY D 1 39 ? 161.737 164.871 153.507 1.00 0.00 49 GLY B C 1
ATOM 8911 O O . GLY D 1 39 ? 162.725 165.000 154.233 1.00 0.00 49 GLY B O 1
ATOM 8915 N N . LYS D 1 40 ? 160.579 165.476 153.761 1.00 0.00 50 LYS B N 1
ATOM 8916 C CA . LYS D 1 40 ? 160.388 166.376 154.887 1.00 0.00 50 LYS B CA 1
ATOM 8917 C C . LYS D 1 40 ? 159.002 166.154 155.472 1.00 0.00 50 LYS B C 1
ATOM 8918 O O . LYS D 1 40 ? 158.114 165.599 154.821 1.00 0.00 50 LYS B O 1
ATOM 8937 N N . LEU D 1 41 ? 158.826 166.586 156.716 1.00 0.00 51 LEU B N 1
ATOM 8938 C CA . LEU D 1 41 ? 157.493 166.700 157.287 1.00 0.00 51 LEU B CA 1
ATOM 8939 C C . LEU D 1 41 ? 156.892 168.040 156.889 1.00 0.00 51 LEU B C 1
ATOM 8940 O O . LEU D 1 41 ? 157.568 169.071 156.915 1.00 0.00 51 LEU B O 1
ATOM 8956 N N . CYS D 1 42 ? 155.615 168.024 156.523 1.00 0.00 52 CYS B N 1
ATOM 8957 C CA . CYS D 1 42 ? 154.957 169.196 155.973 1.00 0.00 52 CYS B CA 1
ATOM 8958 C C . CYS D 1 42 ? 153.650 169.453 156.708 1.00 0.00 52 CYS B C 1
ATOM 8959 O O . CYS D 1 42 ? 153.112 168.581 157.392 1.00 0.00 52 CYS B O 1
ATOM 8963 N N . ARG D 1 43 ? 153.150 170.677 156.561 1.00 0.00 53 ARG B N 1
ATOM 8964 C CA . ARG D 1 43 ? 151.873 171.067 157.146 1.00 0.00 53 ARG B CA 1
ATOM 8965 C C . ARG D 1 43 ? 150.758 170.413 156.344 1.00 0.00 53 ARG B C 1
ATOM 8966 O O . ARG D 1 43 ? 150.537 170.760 155.180 1.00 0.00 53 ARG B O 1
ATOM 8987 N N . LEU D 1 44 ? 150.053 169.468 156.957 1.00 0.00 54 LEU B N 1
ATOM 8988 C CA . LEU D 1 44 ? 148.983 168.760 156.265 1.00 0.00 54 LEU B CA 1
ATOM 8989 C C . LEU D 1 44 ? 147.768 169.672 156.157 1.00 0.00 54 LEU B C 1
ATOM 8990 O O . LEU D 1 44 ? 147.085 169.933 157.151 1.00 0.00 54 LEU B O 1
ATOM 9006 N N . LYS D 1 45 ? 147.492 170.149 154.944 1.00 0.00 55 LYS B N 1
ATOM 9007 C CA . LYS D 1 45 ? 146.383 171.066 154.696 1.00 0.00 55 LYS B CA 1
ATOM 9008 C C . LYS D 1 45 ? 146.466 172.291 155.604 1.00 0.00 55 LYS B C 1
ATOM 9009 O O . LYS D 1 45 ? 145.460 172.774 156.127 1.00 0.00 55 LYS B O 1
ATOM 9028 N N . GLY D 1 46 ? 147.683 172.795 155.796 1.00 0.00 56 GLY B N 1
ATOM 9029 C CA . GLY D 1 46 ? 147.892 174.071 156.443 1.00 0.00 56 GLY B CA 1
ATOM 9030 C C . GLY D 1 46 ? 148.119 174.029 157.939 1.00 0.00 56 GLY B C 1
ATOM 9031 O O . GLY D 1 46 ? 148.418 175.076 158.527 1.00 0.00 56 GLY B O 1
ATOM 9035 N N . ILE D 1 47 ? 147.987 172.870 158.580 1.00 0.00 57 ILE B N 1
ATOM 9036 C CA . ILE D 1 47 ? 148.144 172.746 160.026 1.00 0.00 57 ILE B CA 1
ATOM 9037 C C . ILE D 1 47 ? 149.363 171.886 160.319 1.00 0.00 57 ILE B C 1
ATOM 9038 O O . ILE D 1 47 ? 149.500 170.783 159.777 1.00 0.00 57 ILE B O 1
ATOM 9054 N N . ALA D 1 48 ? 150.242 172.387 161.183 1.00 0.00 58 ALA B N 1
ATOM 9055 C CA . ALA D 1 48 ? 151.466 171.682 161.504 1.00 0.00 58 ALA B CA 1
ATOM 9056 C C . ALA D 1 48 ? 151.171 170.461 162.372 1.00 0.00 58 ALA B C 1
ATOM 9057 O O . ALA D 1 48 ? 150.179 170.428 163.101 1.00 0.00 58 ALA B O 1
ATOM 9064 N N . PRO D 1 49 ? 152.025 169.446 162.314 1.00 0.00 59 PRO B N 1
ATOM 9065 C CA . PRO D 1 49 ? 151.837 168.263 163.155 1.00 0.00 59 PRO B CA 1
ATOM 9066 C C . PRO D 1 49 ? 152.277 168.519 164.587 1.00 0.00 59 PRO B C 1
ATOM 9067 O O . PRO D 1 49 ? 152.867 169.548 164.917 1.00 0.00 59 PRO B O 1
ATOM 9078 N N . LEU D 1 50 ? 151.973 167.550 165.443 1.00 0.00 60 LEU B N 1
ATOM 9079 C CA . LEU D 1 50 ? 152.463 167.541 166.816 1.00 0.00 60 LEU B CA 1
ATOM 9080 C C . LEU D 1 50 ? 153.769 166.757 166.838 1.00 0.00 60 LEU B C 1
ATOM 9081 O O . LEU D 1 50 ? 153.771 165.539 166.641 1.00 0.00 60 LEU B O 1
ATOM 9097 N N . GLN D 1 51 ? 154.878 167.451 167.073 1.00 0.00 61 GLN B N 1
ATOM 9098 C CA . GLN D 1 51 ? 156.204 166.841 167.037 1.00 0.00 61 GLN B CA 1
ATOM 9099 C C . GLN D 1 51 ? 156.617 166.486 168.459 1.00 0.00 61 GLN B C 1
ATOM 9100 O O . GLN D 1 51 ? 157.026 167.353 169.234 1.00 0.00 61 GLN B O 1
ATOM 9114 N N . LEU D 1 52 ? 156.514 165.201 168.795 1.00 0.00 62 LEU B N 1
ATOM 9115 C CA . LEU D 1 52 ? 157.026 164.684 170.061 1.00 0.00 62 LEU B CA 1
ATOM 9116 C C . LEU D 1 52 ? 158.506 164.379 169.857 1.00 0.00 62 LEU B C 1
ATOM 9117 O O . LEU D 1 52 ? 158.915 163.255 169.563 1.00 0.00 62 LEU B O 1
ATOM 9133 N N . GLY D 1 53 ? 159.323 165.422 170.003 1.00 0.00 63 GLY B N 1
ATOM 9134 C CA . GLY D 1 53 ? 160.718 165.309 169.608 1.00 0.00 63 GLY B CA 1
ATOM 9135 C C . GLY D 1 53 ? 161.465 164.234 170.371 1.00 0.00 63 GLY B C 1
ATOM 9136 O O . GLY D 1 53 ? 162.143 163.393 169.777 1.00 0.00 63 GLY B O 1
ATOM 9140 N N . LYS D 1 54 ? 161.341 164.236 171.699 1.00 0.00 64 LYS B N 1
ATOM 9141 C CA . LYS D 1 54 ? 162.123 163.347 172.546 1.00 0.00 64 LYS B CA 1
ATOM 9142 C C . LYS D 1 54 ? 161.295 162.297 173.266 1.00 0.00 64 LYS B C 1
ATOM 9143 O O . LYS D 1 54 ? 161.871 161.333 173.778 1.00 0.00 64 LYS B O 1
ATOM 9162 N N . CYS D 1 55 ? 159.975 162.445 173.318 1.00 0.00 65 CYS B N 1
ATOM 9163 C CA . CYS D 1 55 ? 159.135 161.577 174.125 1.00 0.00 65 CYS B CA 1
ATOM 9164 C C . CYS D 1 55 ? 158.026 160.990 173.267 1.00 0.00 65 CYS B C 1
ATOM 9165 O O . CYS D 1 55 ? 157.674 161.525 172.216 1.00 0.00 65 CYS B O 1
ATOM 9172 N N . ASN D 1 56 ? 157.483 159.872 173.730 1.00 0.00 66 ASN B N 1
ATOM 9173 C CA . ASN D 1 56 ? 156.436 159.157 173.025 1.00 0.00 66 ASN B CA 1
ATOM 9174 C C . ASN D 1 56 ? 155.076 159.604 173.550 1.00 0.00 66 ASN B C 1
ATOM 9175 O O . ASN D 1 56 ? 154.964 160.564 174.317 1.00 0.00 66 ASN B O 1
ATOM 9186 N N . ILE D 1 57 ? 154.022 158.901 173.135 1.00 0.00 67 ILE B N 1
ATOM 9187 C CA . ILE D 1 57 ? 152.673 159.281 173.541 1.00 0.00 67 ILE B CA 1
ATOM 9188 C C . ILE D 1 57 ? 152.548 159.272 175.059 1.00 0.00 67 ILE B C 1
ATOM 9189 O O . ILE D 1 57 ? 151.950 160.176 175.652 1.00 0.00 67 ILE B O 1
ATOM 9205 N N . ALA D 1 58 ? 153.096 158.247 175.712 1.00 0.00 68 ALA B N 1
ATOM 9206 C CA . ALA D 1 58 ? 152.968 158.145 177.161 1.00 0.00 68 ALA B CA 1
ATOM 9207 C C . ALA D 1 58 ? 153.600 159.345 177.854 1.00 0.00 68 ALA B C 1
ATOM 9208 O O . ALA D 1 58 ? 152.989 159.963 178.732 1.00 0.00 68 ALA B O 1
ATOM 9215 N N . GLY D 1 59 ? 154.828 159.690 177.471 1.00 0.00 69 GLY B N 1
ATOM 9216 C CA . GLY D 1 59 ? 155.501 160.805 178.114 1.00 0.00 69 GLY B CA 1
ATOM 9217 C C . GLY D 1 59 ? 154.810 162.127 177.854 1.00 0.00 69 GLY B C 1
ATOM 9218 O O . GLY D 1 59 ? 154.750 162.990 178.732 1.00 0.00 69 GLY B O 1
ATOM 9222 N N . TRP D 1 60 ? 154.287 162.309 176.641 1.00 0.00 70 TRP B N 1
ATOM 9223 C CA . TRP D 1 60 ? 153.594 163.549 176.311 1.00 0.00 70 TRP B CA 1
ATOM 9224 C C . TRP D 1 60 ? 152.301 163.684 177.102 1.00 0.00 70 TRP B C 1
ATOM 9225 O O . TRP D 1 60 ? 152.039 164.729 177.707 1.00 0.00 70 TRP B O 1
ATOM 9246 N N . ILE D 1 61 ? 151.477 162.636 177.109 1.00 0.00 71 ILE B N 1
ATOM 9247 C CA . ILE D 1 61 ? 150.178 162.734 177.762 1.00 0.00 71 ILE B CA 1
ATOM 9248 C C . ILE D 1 61 ? 150.346 162.814 179.272 1.00 0.00 71 ILE B C 1
ATOM 9249 O O . ILE D 1 61 ? 149.663 163.594 179.944 1.00 0.00 71 ILE B O 1
ATOM 9265 N N . LEU D 1 62 ? 151.261 162.024 179.833 1.00 0.00 72 LEU B N 1
ATOM 9266 C CA . LEU D 1 62 ? 151.581 162.152 181.246 1.00 0.00 72 LEU B CA 1
ATOM 9267 C C . LEU D 1 62 ? 152.425 163.382 181.527 1.00 0.00 72 LEU B C 1
ATOM 9268 O O . LEU D 1 62 ? 152.474 163.837 182.674 1.00 0.00 72 LEU B O 1
ATOM 9284 N N . GLY D 1 63 ? 153.096 163.919 180.513 1.00 0.00 73 GLY B N 1
ATOM 9285 C CA . GLY D 1 63 ? 153.818 165.164 180.654 1.00 0.00 73 GLY B CA 1
ATOM 9286 C C . GLY D 1 63 ? 155.073 165.053 181.491 1.00 0.00 73 GLY B C 1
ATOM 9287 O O . GLY D 1 63 ? 155.220 165.779 182.478 1.00 0.00 73 GLY B O 1
ATOM 9291 N N . ASN D 1 64 ? 155.981 164.153 181.124 1.00 0.00 74 ASN B N 1
ATOM 9292 C CA . ASN D 1 64 ? 157.230 164.044 181.853 1.00 0.00 74 ASN B CA 1
ATOM 9293 C C . ASN D 1 64 ? 158.100 165.266 181.573 1.00 0.00 74 ASN B C 1
ATOM 9294 O O . ASN D 1 64 ? 157.925 165.947 180.563 1.00 0.00 74 ASN B O 1
ATOM 9305 N N . PRO D 1 65 ? 159.048 165.566 182.460 1.00 0.00 75 PRO B N 1
ATOM 9306 C CA . PRO D 1 65 ? 159.790 166.828 182.327 1.00 0.00 75 PRO B CA 1
ATOM 9307 C C . PRO D 1 65 ? 160.550 166.976 181.022 1.00 0.00 75 PRO B C 1
ATOM 9308 O O . PRO D 1 65 ? 160.769 168.108 180.574 1.00 0.00 75 PRO B O 1
ATOM 9319 N N . GLU D 1 66 ? 160.966 165.880 180.391 1.00 0.00 76 GLU B N 1
ATOM 9320 C CA . GLU D 1 66 ? 161.903 165.983 179.280 1.00 0.00 76 GLU B CA 1
ATOM 9321 C C . GLU D 1 66 ? 161.265 166.465 177.985 1.00 0.00 76 GLU B C 1
ATOM 9322 O O . GLU D 1 66 ? 161.995 166.768 177.037 1.00 0.00 76 GLU B O 1
ATOM 9334 N N . CYS D 1 67 ? 159.942 166.543 177.913 1.00 0.00 77 CYS B N 1
ATOM 9335 C CA . CYS D 1 67 ? 159.258 167.206 176.808 1.00 0.00 77 CYS B CA 1
ATOM 9336 C C . CYS D 1 67 ? 158.178 168.124 177.359 1.00 0.00 77 CYS B C 1
ATOM 9337 O O . CYS D 1 67 ? 157.004 168.061 176.988 1.00 0.00 77 CYS B O 1
ATOM 9344 N N . GLU D 1 68 ? 158.587 168.981 178.295 1.00 0.00 78 GLU B N 1
ATOM 9345 C CA . GLU D 1 68 ? 157.673 169.951 178.883 1.00 0.00 78 GLU B CA 1
ATOM 9346 C C . GLU D 1 68 ? 157.170 170.952 177.851 1.00 0.00 78 GLU B C 1
ATOM 9347 O O . GLU D 1 68 ? 156.089 171.526 178.021 1.00 0.00 78 GLU B O 1
ATOM 9359 N N . SER D 1 69 ? 157.936 171.186 176.785 1.00 0.00 79 SER B N 1
ATOM 9360 C CA . SER D 1 69 ? 157.537 172.183 175.798 1.00 0.00 79 SER B CA 1
ATOM 9361 C C . SER D 1 69 ? 156.240 171.814 175.094 1.00 0.00 79 SER B C 1
ATOM 9362 O O . SER D 1 69 ? 155.567 172.700 174.556 1.00 0.00 79 SER B O 1
ATOM 9370 N N . LEU D 1 70 ? 155.867 170.534 175.090 1.00 0.00 80 LEU B N 1
ATOM 9371 C CA . LEU D 1 70 ? 154.646 170.107 174.420 1.00 0.00 80 LEU B CA 1
ATOM 9372 C C . LEU D 1 70 ? 153.388 170.557 175.142 1.00 0.00 80 LEU B C 1
ATOM 9373 O O . LEU D 1 70 ? 152.305 170.506 174.551 1.00 0.00 80 LEU B O 1
ATOM 9389 N N . LEU D 1 71 ? 153.503 170.995 176.394 1.00 0.00 81 LEU B N 1
ATOM 9390 C CA . LEU D 1 71 ? 152.334 171.403 177.158 1.00 0.00 81 LEU B CA 1
ATOM 9391 C C . LEU D 1 71 ? 151.710 172.686 176.627 1.00 0.00 81 LEU B C 1
ATOM 9392 O O . LEU D 1 71 ? 150.602 173.035 177.046 1.00 0.00 81 LEU B O 1
ATOM 9408 N N . SER D 1 72 ? 152.388 173.389 175.722 1.00 0.00 82 SER B N 1
ATOM 9409 C CA . SER D 1 72 ? 151.845 174.592 175.110 1.00 0.00 82 SER B CA 1
ATOM 9410 C C . SER D 1 72 ? 151.111 174.318 173.804 1.00 0.00 82 SER B C 1
ATOM 9411 O O . SER D 1 72 ? 150.532 175.248 173.234 1.00 0.00 82 SER B O 1
ATOM 9419 N N . GLU D 1 73 ? 151.124 173.080 173.317 1.00 0.00 83 GLU B N 1
ATOM 9420 C CA . GLU D 1 73 ? 150.450 172.743 172.072 1.00 0.00 83 GLU B CA 1
ATOM 9421 C C . GLU D 1 73 ? 148.960 172.541 172.310 1.00 0.00 83 GLU B C 1
ATOM 9422 O O . GLU D 1 73 ? 148.538 172.085 173.377 1.00 0.00 83 GLU B O 1
ATOM 9434 N N . ARG D 1 74 ? 148.158 172.890 171.303 1.00 0.00 84 ARG B N 1
ATOM 9435 C CA . ARG D 1 74 ? 146.710 172.780 171.429 1.00 0.00 84 ARG B CA 1
ATOM 9436 C C . ARG D 1 74 ? 146.065 172.057 170.254 1.00 0.00 84 ARG B C 1
ATOM 9437 O O . ARG D 1 74 ? 145.013 171.432 170.416 1.00 0.00 84 ARG B O 1
ATOM 9458 N N . SER D 1 75 ? 146.666 172.133 169.070 1.00 0.00 85 SER B N 1
ATOM 9459 C CA . SER D 1 75 ? 146.060 171.531 167.893 1.00 0.00 85 SER B CA 1
ATOM 9460 C C . SER D 1 75 ? 147.146 171.056 166.941 1.00 0.00 85 SER B C 1
ATOM 9461 O O . SER D 1 75 ? 148.291 171.512 166.989 1.00 0.00 85 SER B O 1
ATOM 9469 N N . TRP D 1 76 ? 146.765 170.128 166.068 1.00 0.00 86 TRP B N 1
ATOM 9470 C CA . TRP D 1 76 ? 147.700 169.516 165.136 1.00 0.00 86 TRP B CA 1
ATOM 9471 C C . TRP D 1 76 ? 146.912 168.826 164.034 1.00 0.00 86 TRP B C 1
ATOM 9472 O O . TRP D 1 76 ? 145.692 168.674 164.115 1.00 0.00 86 TRP B O 1
ATOM 9493 N N . SER D 1 77 ? 147.633 168.411 162.994 1.00 0.00 87 SER B N 1
ATOM 9494 C CA . SER D 1 77 ? 147.063 167.586 161.938 1.00 0.00 87 SER B CA 1
ATOM 9495 C C . SER D 1 77 ? 147.431 166.118 162.074 1.00 0.00 87 SER B C 1
ATOM 9496 O O . SER D 1 77 ? 146.654 165.255 161.656 1.00 0.00 87 SER B O 1
ATOM 9504 N N . TYR D 1 78 ? 148.595 165.819 162.644 1.00 0.00 88 TYR B N 1
ATOM 9505 C CA . TYR D 1 78 ? 148.993 164.450 162.937 1.00 0.00 88 TYR B CA 1
ATOM 9506 C C . TYR D 1 78 ? 150.087 164.500 163.992 1.00 0.00 88 TYR B C 1
ATOM 9507 O O . TYR D 1 78 ? 150.668 165.553 164.264 1.00 0.00 88 TYR B O 1
ATOM 9525 N N . ILE D 1 79 ? 150.358 163.344 164.590 1.00 0.00 89 ILE B N 1
ATOM 9526 C CA . ILE D 1 79 ? 151.320 163.219 165.678 1.00 0.00 89 ILE B CA 1
ATOM 9527 C C . ILE D 1 79 ? 152.541 162.485 165.150 1.00 0.00 89 ILE B C 1
ATOM 9528 O O . ILE D 1 79 ? 152.410 161.456 164.478 1.00 0.00 89 ILE B O 1
ATOM 9544 N N . VAL D 1 80 ? 153.725 163.013 165.448 1.00 0.00 90 VAL B N 1
ATOM 9545 C CA . VAL D 1 80 ? 154.982 162.458 164.962 1.00 0.00 90 VAL B CA 1
ATOM 9546 C C . VAL D 1 80 ? 155.821 162.030 166.154 1.00 0.00 90 VAL B C 1
ATOM 9547 O O . VAL D 1 80 ? 156.215 162.865 166.977 1.00 0.00 90 VAL B O 1
ATOM 9560 N N . GLU D 1 81 ? 156.094 160.735 166.246 1.00 0.00 91 GLU B N 1
ATOM 9561 C CA . GLU D 1 81 ? 157.135 160.209 167.111 1.00 0.00 91 GLU B CA 1
ATOM 9562 C C . GLU D 1 81 ? 158.394 159.976 166.288 1.00 0.00 91 GLU B C 1
ATOM 9563 O O . GLU D 1 81 ? 158.342 159.816 165.066 1.00 0.00 91 GLU B O 1
ATOM 9575 N N . THR D 1 82 ? 159.530 159.964 166.965 1.00 0.00 92 THR B N 1
ATOM 9576 C CA . THR D 1 82 ? 160.800 159.700 166.313 1.00 0.00 92 THR B CA 1
ATOM 9577 C C . THR D 1 82 ? 161.335 158.335 166.724 1.00 0.00 92 THR B C 1
ATOM 9578 O O . THR D 1 82 ? 160.966 157.801 167.774 1.00 0.00 92 THR B O 1
ATOM 9589 N N . PRO D 1 83 ? 162.218 157.739 165.919 1.00 0.00 93 PRO B N 1
ATOM 9590 C CA . PRO D 1 83 ? 162.755 156.417 166.278 1.00 0.00 93 PRO B CA 1
ATOM 9591 C C . PRO D 1 83 ? 163.440 156.391 167.631 1.00 0.00 93 PRO B C 1
ATOM 9592 O O . PRO D 1 83 ? 163.574 155.312 168.220 1.00 0.00 93 PRO B O 1
ATOM 9603 N N . ASN D 1 84 ? 163.885 157.540 168.138 1.00 0.00 94 ASN B N 1
ATOM 9604 C CA . ASN D 1 84 ? 164.556 157.631 169.428 1.00 0.00 94 ASN B CA 1
ATOM 9605 C C . ASN D 1 84 ? 163.660 158.241 170.505 1.00 0.00 94 ASN B C 1
ATOM 9606 O O . ASN D 1 84 ? 164.146 158.928 171.407 1.00 0.00 94 ASN B O 1
ATOM 9617 N N . SER D 1 85 ? 162.349 157.999 170.424 1.00 0.00 95 SER B N 1
ATOM 9618 C CA . SER D 1 85 ? 161.396 158.485 171.425 1.00 0.00 95 SER B CA 1
ATOM 9619 C C . SER D 1 85 ? 161.476 157.601 172.670 1.00 0.00 95 SER B C 1
ATOM 9620 O O . SER D 1 85 ? 160.656 156.711 172.907 1.00 0.00 95 SER B O 1
ATOM 9628 N N . GLU D 1 86 ? 162.504 157.867 173.479 1.00 0.00 96 GLU B N 1
ATOM 9629 C CA . GLU D 1 86 ? 162.772 157.023 174.639 1.00 0.00 96 GLU B CA 1
ATOM 9630 C C . GLU D 1 86 ? 162.025 157.479 175.888 1.00 0.00 96 GLU B C 1
ATOM 9631 O O . GLU D 1 86 ? 161.635 156.639 176.707 1.00 0.00 96 GLU B O 1
ATOM 9635 N N . ASN D 1 87 ? 161.806 158.785 176.050 1.00 50.00 97 ASN B N 1
ATOM 9636 C CA . ASN D 1 87 ? 161.293 159.333 177.306 1.00 50.00 97 ASN B CA 1
ATOM 9637 C C . ASN D 1 87 ? 159.783 159.132 177.382 1.00 50.00 97 ASN B C 1
ATOM 9638 O O . ASN D 1 87 ? 158.981 160.009 177.061 1.00 50.00 97 ASN B O 1
ATOM 9648 N N . GLY D 1 88 ? 159.396 157.944 177.833 1.00 0.00 98 GLY B N 1
ATOM 9649 C CA . GLY D 1 88 ? 158.003 157.648 178.093 1.00 0.00 98 GLY B CA 1
ATOM 9650 C C . GLY D 1 88 ? 157.664 157.850 179.552 1.00 0.00 98 GLY B C 1
ATOM 9651 O O . GLY D 1 88 ? 157.752 158.968 180.064 1.00 0.00 98 GLY B O 1
ATOM 9655 N N . THR D 1 89 ? 157.268 156.778 180.229 1.00 0.00 99 THR B N 1
ATOM 9656 C CA . THR D 1 89 ? 157.010 156.835 181.662 1.00 0.00 99 THR B CA 1
ATOM 9657 C C . THR D 1 89 ? 158.340 156.909 182.402 1.00 0.00 99 THR B C 1
ATOM 9658 O O . THR D 1 89 ? 159.052 155.908 182.515 1.00 0.00 99 THR B O 1
ATOM 9669 N N . CYS D 1 90 ? 158.681 158.094 182.909 1.00 0.00 100 CYS B N 1
ATOM 9670 C CA . CYS D 1 90 ? 159.960 158.252 183.592 1.00 0.00 100 CYS B CA 1
ATOM 9671 C C . CYS D 1 90 ? 160.031 157.403 184.854 1.00 0.00 100 CYS B C 1
ATOM 9672 O O . CYS D 1 90 ? 161.123 156.980 185.250 1.00 0.00 100 CYS B O 1
ATOM 9679 N N . PHE D 1 91 ? 158.894 157.140 185.493 1.00 0.00 101 PHE B N 1
ATOM 9680 C CA . PHE D 1 91 ? 158.850 156.236 186.636 1.00 0.00 101 PHE B CA 1
ATOM 9681 C C . PHE D 1 91 ? 158.294 154.894 186.193 1.00 0.00 101 PHE B C 1
ATOM 9682 O O . PHE D 1 91 ? 157.211 154.854 185.594 1.00 0.00 101 PHE B O 1
ATOM 9699 N N . PRO D 1 92 ? 158.977 153.780 186.459 1.00 0.00 102 PRO B N 1
ATOM 9700 C CA . PRO D 1 92 ? 158.564 152.510 185.857 1.00 0.00 102 PRO B CA 1
ATOM 9701 C C . PRO D 1 92 ? 157.178 152.087 186.313 1.00 0.00 102 PRO B C 1
ATOM 9702 O O . PRO D 1 92 ? 156.748 152.380 187.429 1.00 0.00 102 PRO B O 1
ATOM 9713 N N . GLY D 1 93 ? 156.481 151.392 185.429 1.00 0.00 103 GLY B N 1
ATOM 9714 C CA . GLY D 1 93 ? 155.154 150.904 185.735 1.00 0.00 103 GLY B CA 1
ATOM 9715 C C . GLY D 1 93 ? 154.442 150.474 184.471 1.00 0.00 103 GLY B C 1
ATOM 9716 O O . GLY D 1 93 ? 154.938 150.647 183.359 1.00 0.00 103 GLY B O 1
ATOM 9720 N N . ASP D 1 94 ? 153.253 149.914 184.671 1.00 0.00 104 ASP B N 1
ATOM 9721 C CA . ASP D 1 94 ? 152.432 149.394 183.584 1.00 0.00 104 ASP B CA 1
ATOM 9722 C C . ASP D 1 94 ? 151.360 150.420 183.240 1.00 0.00 104 ASP B C 1
ATOM 9723 O O . ASP D 1 94 ? 150.450 150.667 184.035 1.00 0.00 104 ASP B O 1
ATOM 9727 N N . PHE D 1 95 ? 151.464 151.007 182.052 1.00 0.00 105 PHE B N 1
ATOM 9728 C CA . PHE D 1 95 ? 150.460 151.945 181.557 1.00 0.00 105 PHE B CA 1
ATOM 9729 C C . PHE D 1 95 ? 149.295 151.119 181.028 1.00 0.00 105 PHE B C 1
ATOM 9730 O O . PHE D 1 95 ? 149.342 150.594 179.915 1.00 0.00 105 PHE B O 1
ATOM 9747 N N . ILE D 1 96 ? 148.241 151.008 181.830 1.00 0.00 106 ILE B N 1
ATOM 9748 C CA . ILE D 1 96 ? 147.153 150.076 181.555 1.00 0.00 106 ILE B CA 1
ATOM 9749 C C . ILE D 1 96 ? 146.333 150.581 180.376 1.00 0.00 106 ILE B C 1
ATOM 9750 O O . ILE D 1 96 ? 145.961 151.758 180.320 1.00 0.00 106 ILE B O 1
ATOM 9766 N N . ASP D 1 97 ? 146.045 149.686 179.432 1.00 0.00 107 ASP B N 1
ATOM 9767 C CA . ASP D 1 97 ? 145.288 150.029 178.229 1.00 0.00 107 ASP B CA 1
ATOM 9768 C C . ASP D 1 97 ? 145.961 151.165 177.466 1.00 0.00 107 ASP B C 1
ATOM 9769 O O . ASP D 1 97 ? 145.301 152.018 176.873 1.00 0.00 107 ASP B O 1
ATOM 9778 N N . TYR D 1 98 ? 147.293 151.170 177.478 1.00 0.00 108 TYR B N 1
ATOM 9779 C CA . TYR D 1 98 ? 148.035 152.247 176.835 1.00 0.00 108 TYR B CA 1
ATOM 9780 C C . TYR D 1 98 ? 147.809 152.258 175.329 1.00 0.00 108 TYR B C 1
ATOM 9781 O O . TYR D 1 98 ? 147.672 153.327 174.723 1.00 0.00 108 TYR B O 1
ATOM 9799 N N . GLU D 1 99 ? 147.772 151.082 174.704 1.00 0.00 109 GLU B N 1
ATOM 9800 C CA . GLU D 1 99 ? 147.561 151.027 173.261 1.00 0.00 109 GLU B CA 1
ATOM 9801 C C . GLU D 1 99 ? 146.179 151.549 172.893 1.00 0.00 109 GLU B C 1
ATOM 9802 O O . GLU D 1 99 ? 146.009 152.219 171.866 1.00 0.00 109 GLU B O 1
ATOM 9814 N N . GLU D 1 100 ? 145.177 151.259 173.724 1.00 0.00 110 GLU B N 1
ATOM 9815 C CA . GLU D 1 100 ? 143.858 151.835 173.499 1.00 0.00 110 GLU B CA 1
ATOM 9816 C C . GLU D 1 100 ? 143.889 153.350 173.629 1.00 0.00 110 GLU B C 1
ATOM 9817 O O . GLU D 1 100 ? 143.190 154.050 172.890 1.00 0.00 110 GLU B O 1
ATOM 9829 N N . LEU D 1 101 ? 144.691 153.878 174.555 1.00 0.00 111 LEU B N 1
ATOM 9830 C CA . LEU D 1 101 ? 144.819 155.326 174.656 1.00 0.00 111 LEU B CA 1
ATOM 9831 C C . LEU D 1 101 ? 145.467 155.905 173.409 1.00 0.00 111 LEU B C 1
ATOM 9832 O O . LEU D 1 101 ? 145.085 156.985 172.955 1.00 0.00 111 LEU B O 1
ATOM 9848 N N . ARG D 1 102 ? 146.466 155.217 172.854 1.00 0.00 112 ARG B N 1
ATOM 9849 C CA . ARG D 1 102 ? 147.043 155.672 171.594 1.00 0.00 112 ARG B CA 1
ATOM 9850 C C . ARG D 1 102 ? 145.991 155.694 170.495 1.00 0.00 112 ARG B C 1
ATOM 9851 O O . ARG D 1 102 ? 145.909 156.651 169.714 1.00 0.00 112 ARG B O 1
ATOM 9872 N N . GLU D 1 103 ? 145.174 154.644 170.425 1.00 0.00 113 GLU B N 1
ATOM 9873 C CA . GLU D 1 103 ? 144.127 154.593 169.411 1.00 0.00 113 GLU B CA 1
ATOM 9874 C C . GLU D 1 103 ? 143.144 155.743 169.586 1.00 0.00 113 GLU B C 1
ATOM 9875 O O . GLU D 1 103 ? 142.706 156.351 168.603 1.00 0.00 113 GLU B O 1
ATOM 9887 N N . GLN D 1 104 ? 142.783 156.052 170.831 1.00 0.00 114 GLN B N 1
ATOM 9888 C CA . GLN D 1 104 ? 141.873 157.165 171.083 1.00 0.00 114 GLN B CA 1
ATOM 9889 C C . GLN D 1 104 ? 142.507 158.496 170.702 1.00 0.00 114 GLN B C 1
ATOM 9890 O O . GLN D 1 104 ? 141.868 159.330 170.052 1.00 0.00 114 GLN B O 1
ATOM 9904 N N . LEU D 1 105 ? 143.763 158.713 171.092 1.00 0.00 115 LEU B N 1
ATOM 9905 C CA . LEU D 1 105 ? 144.427 159.981 170.821 1.00 0.00 115 LEU B CA 1
ATOM 9906 C C . LEU D 1 105 ? 144.725 160.173 169.345 1.00 0.00 115 LEU B C 1
ATOM 9907 O O . LEU D 1 105 ? 144.942 161.308 168.914 1.00 0.00 115 LEU B O 1
ATOM 9923 N N . SER D 1 106 ? 144.746 159.097 168.559 1.00 0.00 116 SER B N 1
ATOM 9924 C CA . SER D 1 106 ? 145.055 159.252 167.144 1.00 0.00 116 SER B CA 1
ATOM 9925 C C . SER D 1 106 ? 144.002 160.066 166.402 1.00 0.00 116 SER B C 1
ATOM 9926 O O . SER D 1 106 ? 144.257 160.496 165.272 1.00 0.00 116 SER B O 1
ATOM 9934 N N . SER D 1 107 ? 142.831 160.288 166.999 1.00 0.00 117 SER B N 1
ATOM 9935 C CA . SER D 1 107 ? 141.728 160.970 166.331 1.00 0.00 117 SER B CA 1
ATOM 9936 C C . SER D 1 107 ? 141.298 162.254 167.033 1.00 0.00 117 SER B C 1
ATOM 9937 O O . SER D 1 107 ? 140.182 162.724 166.800 1.00 0.00 117 SER B O 1
ATOM 9945 N N . VAL D 1 108 ? 142.140 162.829 167.892 1.00 0.00 118 VAL B N 1
ATOM 9946 C CA . VAL D 1 108 ? 141.704 163.957 168.710 1.00 0.00 118 VAL B CA 1
ATOM 9947 C C . VAL D 1 108 ? 141.737 165.260 167.917 1.00 0.00 118 VAL B C 1
ATOM 9948 O O . VAL D 1 108 ? 140.736 165.980 167.840 1.00 0.00 118 VAL B O 1
ATOM 9961 N N . SER D 1 109 ? 142.891 165.600 167.346 1.00 0.00 119 SER B N 1
ATOM 9962 C CA . SER D 1 109 ? 143.053 166.791 166.514 1.00 0.00 119 SER B CA 1
ATOM 9963 C C . SER D 1 109 ? 143.014 168.100 167.298 1.00 0.00 119 SER B C 1
ATOM 9964 O O . SER D 1 109 ? 143.305 169.157 166.733 1.00 0.00 119 SER B O 1
ATOM 9972 N N . SER D 1 110 ? 142.652 168.061 168.581 1.00 0.00 120 SER B N 1
ATOM 9973 C CA . SER D 1 110 ? 142.741 169.252 169.419 1.00 0.00 120 SER B CA 1
ATOM 9974 C C . SER D 1 110 ? 142.384 168.935 170.865 1.00 0.00 120 SER B C 1
ATOM 9975 O O . SER D 1 110 ? 141.536 168.079 171.126 1.00 0.00 120 SER B O 1
ATOM 9983 N N . PHE D 1 111 ? 143.001 169.643 171.809 1.00 0.00 121 PHE B N 1
ATOM 9984 C CA . PHE D 1 111 ? 142.679 169.469 173.216 1.00 0.00 121 PHE B CA 1
ATOM 9985 C C . PHE D 1 111 ? 142.850 170.795 173.938 1.00 0.00 121 PHE B C 1
ATOM 9986 O O . PHE D 1 111 ? 143.551 171.697 173.473 1.00 0.00 121 PHE B O 1
ATOM 10003 N N . GLU D 1 112 ? 142.192 170.900 175.084 1.00 0.00 122 GLU B N 1
ATOM 10004 C CA . GLU D 1 112 ? 142.437 171.963 176.047 1.00 0.00 122 GLU B CA 1
ATOM 10005 C C . GLU D 1 112 ? 142.977 171.319 177.312 1.00 0.00 122 GLU B C 1
ATOM 10006 O O . GLU D 1 112 ? 142.289 170.510 177.941 1.00 0.00 122 GLU B O 1
ATOM 10018 N N . ARG D 1 113 ? 144.200 171.676 177.684 1.00 0.00 123 ARG B N 1
ATOM 10019 C CA . ARG D 1 113 ? 144.821 171.156 178.894 1.00 0.00 123 ARG B CA 1
ATOM 10020 C C . ARG D 1 113 ? 144.474 172.095 180.040 1.00 0.00 123 ARG B C 1
ATOM 10021 O O . ARG D 1 113 ? 145.020 173.198 180.133 1.00 0.00 123 ARG B O 1
ATOM 10042 N N . PHE D 1 114 ? 143.569 171.662 180.911 1.00 0.00 124 PHE B N 1
ATOM 10043 C CA . PHE D 1 114 ? 143.078 172.487 182.003 1.00 0.00 124 PHE B CA 1
ATOM 10044 C C . PHE D 1 114 ? 143.318 171.784 183.330 1.00 0.00 124 PHE B C 1
ATOM 10045 O O . PHE D 1 114 ? 143.355 170.553 183.401 1.00 0.00 124 PHE B O 1
ATOM 10062 N N . GLU D 1 115 ? 143.475 172.580 184.383 1.00 0.00 125 GLU B N 1
ATOM 10063 C CA . GLU D 1 115 ? 143.750 172.052 185.713 1.00 0.00 125 GLU B CA 1
ATOM 10064 C C . GLU D 1 115 ? 142.461 171.474 186.283 1.00 0.00 125 GLU B C 1
ATOM 10065 O O . GLU D 1 115 ? 141.596 172.215 186.757 1.00 0.00 125 GLU B O 1
ATOM 10077 N N . ILE D 1 116 ? 142.337 170.149 186.248 1.00 0.00 126 ILE B N 1
ATOM 10078 C CA . ILE D 1 116 ? 141.099 169.510 186.675 1.00 0.00 126 ILE B CA 1
ATOM 10079 C C . ILE D 1 116 ? 140.922 169.633 188.183 1.00 0.00 126 ILE B C 1
ATOM 10080 O O . ILE D 1 116 ? 139.816 169.891 188.668 1.00 0.00 126 ILE B O 1
ATOM 10096 N N . PHE D 1 117 ? 142.001 169.463 188.944 1.00 0.00 127 PHE B N 1
ATOM 10097 C CA . PHE D 1 117 ? 141.991 169.657 190.389 1.00 0.00 127 PHE B CA 1
ATOM 10098 C C . PHE D 1 117 ? 143.098 170.635 190.747 1.00 0.00 127 PHE B C 1
ATOM 10099 O O . PHE D 1 117 ? 144.273 170.368 190.478 1.00 0.00 127 PHE B O 1
ATOM 10116 N N . SER D 1 118 ? 142.727 171.761 191.348 1.00 0.00 128 SER B N 1
ATOM 10117 C CA . SER D 1 118 ? 143.719 172.747 191.751 1.00 0.00 128 SER B CA 1
ATOM 10118 C C . SER D 1 118 ? 144.687 172.141 192.757 1.00 0.00 128 SER B C 1
ATOM 10119 O O . SER D 1 118 ? 144.273 171.505 193.729 1.00 0.00 128 SER B O 1
ATOM 10127 N N . LYS D 1 119 ? 145.983 172.348 192.526 1.00 0.00 129 LYS B N 1
ATOM 10128 C CA . LYS D 1 119 ? 146.986 171.798 193.431 1.00 0.00 129 LYS B CA 1
ATOM 10129 C C . LYS D 1 119 ? 146.872 172.408 194.822 1.00 0.00 129 LYS B C 1
ATOM 10130 O O . LYS D 1 119 ? 146.998 171.702 195.828 1.00 0.00 129 LYS B O 1
ATOM 10149 N N . GLU D 1 120 ? 146.644 173.721 194.903 1.00 0.00 130 GLU B N 1
ATOM 10150 C CA . GLU D 1 120 ? 146.693 174.395 196.197 1.00 0.00 130 GLU B CA 1
ATOM 10151 C C . GLU D 1 120 ? 145.465 174.086 197.047 1.00 0.00 130 GLU B C 1
ATOM 10152 O O . GLU D 1 120 ? 145.587 173.851 198.255 1.00 0.00 130 GLU B O 1
ATOM 10164 N N . SER D 1 121 ? 144.276 174.078 196.441 1.00 0.00 131 SER B N 1
ATOM 10165 C CA . SER D 1 121 ? 143.031 174.042 197.198 1.00 0.00 131 SER B CA 1
ATOM 10166 C C . SER D 1 121 ? 142.313 172.701 197.171 1.00 0.00 131 SER B C 1
ATOM 10167 O O . SER D 1 121 ? 141.482 172.454 198.050 1.00 0.00 131 SER B O 1
ATOM 10175 N N . SER D 1 122 ? 142.603 171.833 196.201 1.00 0.00 132 SER B N 1
ATOM 10176 C CA . SER D 1 122 ? 141.870 170.577 196.098 1.00 0.00 132 SER B CA 1
ATOM 10177 C C . SER D 1 122 ? 142.288 169.572 197.160 1.00 0.00 132 SER B C 1
ATOM 10178 O O . SER D 1 122 ? 141.484 168.715 197.541 1.00 0.00 132 SER B O 1
ATOM 10186 N N . TRP D 1 123 ? 143.520 169.659 197.655 1.00 0.00 133 TRP B N 1
ATOM 10187 C CA . TRP D 1 123 ? 144.054 168.694 198.617 1.00 0.00 133 TRP B CA 1
ATOM 10188 C C . TRP D 1 123 ? 144.623 169.434 199.823 1.00 0.00 133 TRP B C 1
ATOM 10189 O O . TRP D 1 123 ? 145.829 169.407 200.080 1.00 0.00 133 TRP B O 1
ATOM 10210 N N . PRO D 1 124 ? 143.768 170.116 200.590 1.00 0.00 134 PRO B N 1
ATOM 10211 C CA . PRO D 1 124 ? 144.266 170.889 201.740 1.00 0.00 134 PRO B CA 1
ATOM 10212 C C . PRO D 1 124 ? 144.825 170.039 202.869 1.00 0.00 134 PRO B C 1
ATOM 10213 O O . PRO D 1 124 ? 145.638 170.546 203.650 1.00 0.00 134 PRO B O 1
ATOM 10224 N N . LYS D 1 125 ? 144.421 168.773 202.988 1.00 0.00 135 LYS B N 1
ATOM 10225 C CA . LYS D 1 125 ? 144.847 167.916 204.088 1.00 0.00 135 LYS B CA 1
ATOM 10226 C C . LYS D 1 125 ? 145.854 166.858 203.651 1.00 0.00 135 LYS B C 1
ATOM 10227 O O . LYS D 1 125 ? 146.054 165.869 204.362 1.00 0.00 135 LYS B O 1
ATOM 10246 N N . HIS D 1 126 ? 146.491 167.043 202.499 1.00 0.00 136 HIS B N 1
ATOM 10247 C CA . HIS D 1 126 ? 147.491 166.114 202.000 1.00 0.00 136 HIS B CA 1
ATOM 10248 C C . HIS D 1 126 ? 148.691 166.894 201.490 1.00 0.00 136 HIS B C 1
ATOM 10249 O O . HIS D 1 126 ? 148.604 168.088 201.196 1.00 0.00 136 HIS B O 1
ATOM 10263 N N . THR D 1 127 ? 149.822 166.205 201.398 1.00 0.00 137 THR B N 1
ATOM 10264 C CA . THR D 1 127 ? 151.054 166.804 200.904 1.00 0.00 137 THR B CA 1
ATOM 10265 C C . THR D 1 127 ? 151.090 166.682 199.387 1.00 0.00 137 THR B C 1
ATOM 10266 O O . THR D 1 127 ? 150.994 165.576 198.845 1.00 0.00 137 THR B O 1
ATOM 10277 N N . THR D 1 128 ? 151.230 167.813 198.709 1.00 0.00 138 THR B N 1
ATOM 10278 C CA . THR D 1 128 ? 151.300 167.859 197.257 1.00 0.00 138 THR B CA 1
ATOM 10279 C C . THR D 1 128 ? 152.762 167.969 196.844 1.00 0.00 138 THR B C 1
ATOM 10280 O O . THR D 1 128 ? 153.448 168.922 197.228 1.00 0.00 138 THR B O 1
ATOM 10291 N N . GLY D 1 129 ? 153.232 167.000 196.067 1.00 0.00 139 GLY B N 1
ATOM 10292 C CA . GLY D 1 129 ? 154.618 166.977 195.647 1.00 0.00 139 GLY B CA 1
ATOM 10293 C C . GLY D 1 129 ? 154.905 165.801 194.741 1.00 0.00 139 GLY B C 1
ATOM 10294 O O . GLY D 1 129 ? 154.235 165.622 193.719 1.00 0.00 139 GLY B O 1
ATOM 10298 N N . GLY D 1 130 ? 155.905 165.006 195.089 1.00 0.00 140 GLY B N 1
ATOM 10299 C CA . GLY D 1 130 ? 156.201 163.786 194.380 1.00 0.00 140 GLY B CA 1
ATOM 10300 C C . GLY D 1 130 ? 157.493 163.756 193.598 1.00 0.00 140 GLY B C 1
ATOM 10301 O O . GLY D 1 130 ? 157.618 162.928 192.687 1.00 0.00 140 GLY B O 1
ATOM 10305 N N . VAL D 1 131 ? 158.454 164.623 193.910 1.00 0.00 141 VAL B N 1
ATOM 10306 C CA . VAL D 1 131 ? 159.715 164.600 193.188 1.00 0.00 141 VAL B CA 1
ATOM 10307 C C . VAL D 1 131 ? 160.387 163.256 193.412 1.00 0.00 141 VAL B C 1
ATOM 10308 O O . VAL D 1 131 ? 160.521 162.790 194.550 1.00 0.00 141 VAL B O 1
ATOM 10321 N N . THR D 1 132 ? 160.800 162.617 192.320 1.00 0.00 142 THR B N 1
ATOM 10322 C CA . THR D 1 132 ? 161.445 161.315 192.377 1.00 0.00 142 THR B CA 1
ATOM 10323 C C . THR D 1 132 ? 162.666 161.317 191.471 1.00 0.00 142 THR B C 1
ATOM 10324 O O . THR D 1 132 ? 162.694 161.995 190.441 1.00 0.00 142 THR B O 1
ATOM 10335 N N . ALA D 1 133 ? 163.677 160.541 191.864 1.00 0.00 143 ALA B N 1
ATOM 10336 C CA . ALA D 1 133 ? 164.912 160.490 191.091 1.00 0.00 143 ALA B CA 1
ATOM 10337 C C . ALA D 1 133 ? 164.682 159.923 189.697 1.00 0.00 143 ALA B C 1
ATOM 10338 O O . ALA D 1 133 ? 165.373 160.311 188.749 1.00 0.00 143 ALA B O 1
ATOM 10345 N N . ALA D 1 134 ? 163.725 159.004 189.549 1.00 0.00 144 ALA B N 1
ATOM 10346 C CA . ALA D 1 134 ? 163.499 158.382 188.250 1.00 0.00 144 ALA B CA 1
ATOM 10347 C C . ALA D 1 134 ? 163.109 159.410 187.200 1.00 0.00 144 ALA B C 1
ATOM 10348 O O . ALA D 1 134 ? 163.454 159.258 186.024 1.00 0.00 144 ALA B O 1
ATOM 10355 N N . CYS D 1 135 ? 162.386 160.454 187.603 1.00 0.00 145 CYS B N 1
ATOM 10356 C CA . CYS D 1 135 ? 161.995 161.541 186.716 1.00 0.00 145 CYS B CA 1
ATOM 10357 C C . CYS D 1 135 ? 162.868 162.774 186.915 1.00 0.00 145 CYS B C 1
ATOM 10358 O O . CYS D 1 135 ? 162.383 163.905 186.808 1.00 0.00 145 CYS B O 1
ATOM 10365 N N . SER D 1 136 ? 164.148 162.571 187.218 1.00 0.00 146 SER B N 1
ATOM 10366 C CA . SER D 1 136 ? 165.055 163.684 187.450 1.00 0.00 146 SER B CA 1
ATOM 10367 C C . SER D 1 136 ? 165.085 164.603 186.239 1.00 0.00 146 SER B C 1
ATOM 10368 O O . SER D 1 136 ? 165.130 164.147 185.094 1.00 0.00 146 SER B O 1
ATOM 10376 N N . HIS D 1 137 ? 165.051 165.906 186.500 1.00 0.00 147 HIS B N 1
ATOM 10377 C CA . HIS D 1 137 ? 165.062 166.906 185.443 1.00 0.00 147 HIS B CA 1
ATOM 10378 C C . HIS D 1 137 ? 166.034 168.015 185.806 1.00 0.00 147 HIS B C 1
ATOM 10379 O O . HIS D 1 137 ? 165.930 168.606 186.885 1.00 0.00 147 HIS B O 1
ATOM 10393 N N . ALA D 1 138 ? 166.968 168.296 184.900 1.00 0.00 148 ALA B N 1
ATOM 10394 C CA . ALA D 1 138 ? 167.918 169.391 185.072 1.00 0.00 148 ALA B CA 1
ATOM 10395 C C . ALA D 1 138 ? 168.677 169.259 186.389 1.00 0.00 148 ALA B C 1
ATOM 10396 O O . ALA D 1 138 ? 168.954 170.247 187.074 1.00 0.00 148 ALA B O 1
ATOM 10403 N N . GLY D 1 139 ? 169.012 168.023 186.752 1.00 0.00 149 GLY B N 1
ATOM 10404 C CA . GLY D 1 139 ? 169.811 167.758 187.925 1.00 0.00 149 GLY B CA 1
ATOM 10405 C C . GLY D 1 139 ? 169.037 167.645 189.220 1.00 0.00 149 GLY B C 1
ATOM 10406 O O . GLY D 1 139 ? 169.639 167.332 190.254 1.00 0.00 149 GLY B O 1
ATOM 10410 N N . LYS D 1 140 ? 167.732 167.895 189.203 1.00 0.00 150 LYS B N 1
ATOM 10411 C CA . LYS D 1 140 ? 166.905 167.824 190.397 1.00 0.00 150 LYS B CA 1
ATOM 10412 C C . LYS D 1 140 ? 165.813 166.781 190.210 1.00 0.00 150 LYS B C 1
ATOM 10413 O O . LYS D 1 140 ? 165.346 166.541 189.093 1.00 0.00 150 LYS B O 1
ATOM 10432 N N . SER D 1 141 ? 165.409 166.166 191.317 1.00 0.00 151 SER B N 1
ATOM 10433 C CA . SER D 1 141 ? 164.266 165.269 191.282 1.00 0.00 151 SER B CA 1
ATOM 10434 C C . SER D 1 141 ? 163.028 166.042 190.853 1.00 0.00 151 SER B C 1
ATOM 10435 O O . SER D 1 141 ? 162.845 167.205 191.218 1.00 0.00 151 SER B O 1
ATOM 10443 N N . SER D 1 142 ? 162.178 165.393 190.066 1.00 0.00 152 SER B N 1
ATOM 10444 C CA . SER D 1 142 ? 160.970 166.028 189.562 1.00 0.00 152 SER B CA 1
ATOM 10445 C C . SER D 1 142 ? 159.889 164.964 189.430 1.00 0.00 152 SER B C 1
ATOM 10446 O O . SER D 1 142 ? 160.025 163.849 189.941 1.00 0.00 152 SER B O 1
ATOM 10454 N N . PHE D 1 143 ? 158.805 165.315 188.748 1.00 0.00 153 PHE B N 1
ATOM 10455 C CA . PHE D 1 143 ? 157.684 164.404 188.577 1.00 0.00 153 PHE B CA 1
ATOM 10456 C C . PHE D 1 143 ? 156.872 164.879 187.381 1.00 0.00 153 PHE B C 1
ATOM 10457 O O . PHE D 1 143 ? 157.102 165.963 186.843 1.00 0.00 153 PHE B O 1
ATOM 10474 N N . TYR D 1 144 ? 155.921 164.049 186.968 1.00 0.00 154 TYR B N 1
ATOM 10475 C CA . TYR D 1 144 ? 155.085 164.392 185.829 1.00 0.00 154 TYR B CA 1
ATOM 10476 C C . TYR D 1 144 ? 154.425 165.749 186.038 1.00 0.00 154 TYR B C 1
ATOM 10477 O O . TYR D 1 144 ? 154.188 166.183 187.168 1.00 0.00 154 TYR B O 1
ATOM 10495 N N . ARG D 1 145 ? 154.136 166.429 184.928 1.00 0.00 155 ARG B N 1
ATOM 10496 C CA . ARG D 1 145 ? 153.449 167.712 185.003 1.00 0.00 155 ARG B CA 1
ATOM 10497 C C . ARG D 1 145 ? 151.937 167.554 185.092 1.00 0.00 155 ARG B C 1
ATOM 10498 O O . ARG D 1 145 ? 151.268 168.396 185.698 1.00 0.00 155 ARG B O 1
ATOM 10519 N N . ASN D 1 146 ? 151.382 166.497 184.501 1.00 0.00 156 ASN B N 1
ATOM 10520 C CA . ASN D 1 146 ? 149.942 166.285 184.466 1.00 0.00 156 ASN B CA 1
ATOM 10521 C C . ASN D 1 146 ? 149.434 165.407 185.601 1.00 0.00 156 ASN B C 1
ATOM 10522 O O . ASN D 1 146 ? 148.225 165.183 185.693 1.00 0.00 156 ASN B O 1
ATOM 10533 N N . LEU D 1 147 ? 150.315 164.903 186.456 1.00 0.00 157 LEU B N 1
ATOM 10534 C CA . LEU D 1 147 ? 149.924 164.098 187.600 1.00 0.00 157 LEU B CA 1
ATOM 10535 C C . LEU D 1 147 ? 150.450 164.738 188.872 1.00 0.00 157 LEU B C 1
ATOM 10536 O O . LEU D 1 147 ? 151.465 165.438 188.859 1.00 0.00 157 LEU B O 1
ATOM 10552 N N . LEU D 1 148 ? 149.752 164.488 189.974 1.00 0.00 158 LEU B N 1
ATOM 10553 C CA . LEU D 1 148 ? 150.129 165.017 191.277 1.00 0.00 158 LEU B CA 1
ATOM 10554 C C . LEU D 1 148 ? 150.210 163.864 192.263 1.00 0.00 158 LEU B C 1
ATOM 10555 O O . LEU D 1 148 ? 149.221 163.157 192.478 1.00 0.00 158 LEU B O 1
ATOM 10571 N N . TRP D 1 149 ? 151.385 163.676 192.853 1.00 0.00 159 TRP B N 1
ATOM 10572 C CA . TRP D 1 149 ? 151.635 162.587 193.788 1.00 0.00 159 TRP B CA 1
ATOM 10573 C C . TRP D 1 149 ? 151.295 163.067 195.192 1.00 0.00 159 TRP B C 1
ATOM 10574 O O . TRP D 1 149 ? 151.987 163.926 195.745 1.00 0.00 159 TRP B O 1
ATOM 10595 N N . LEU D 1 150 ? 150.238 162.509 195.771 1.00 0.00 160 LEU B N 1
ATOM 10596 C CA . LEU D 1 150 ? 149.785 162.882 197.103 1.00 0.00 160 LEU B CA 1
ATOM 10597 C C . LEU D 1 150 ? 150.383 161.929 198.125 1.00 0.00 160 LEU B C 1
ATOM 10598 O O . LEU D 1 150 ? 150.386 160.713 197.917 1.00 0.00 160 LEU B O 1
ATOM 10614 N N . THR D 1 151 ? 150.887 162.483 199.223 1.00 0.00 161 THR B N 1
ATOM 10615 C CA . THR D 1 151 ? 151.460 161.700 200.307 1.00 0.00 161 THR B CA 1
ATOM 10616 C C . THR D 1 151 ? 150.938 162.232 201.635 1.00 0.00 161 THR B C 1
ATOM 10617 O O . THR D 1 151 ? 150.194 163.214 201.689 1.00 0.00 161 THR B O 1
ATOM 10628 N N . GLU D 1 152 ? 151.336 161.573 202.717 1.00 0.00 162 GLU B N 1
ATOM 10629 C CA . GLU D 1 152 ? 150.841 161.937 204.035 1.00 0.00 162 GLU B CA 1
ATOM 10630 C C . GLU D 1 152 ? 151.274 163.351 204.401 1.00 0.00 162 GLU B C 1
ATOM 10631 O O . GLU D 1 152 ? 152.353 163.813 204.025 1.00 0.00 162 GLU B O 1
ATOM 10643 N N . LYS D 1 153 ? 150.411 164.043 205.140 1.00 0.00 163 LYS B N 1
ATOM 10644 C CA . LYS D 1 153 ? 150.693 165.384 205.631 1.00 0.00 163 LYS B CA 1
ATOM 10645 C C . LYS D 1 153 ? 150.492 165.410 207.137 1.00 0.00 163 LYS B C 1
ATOM 10646 O O . LYS D 1 153 ? 149.431 165.018 207.632 1.00 0.00 163 LYS B O 1
ATOM 10665 N N . ASP D 1 154 ? 151.508 165.877 207.857 1.00 0.00 164 ASP B N 1
ATOM 10666 C CA . ASP D 1 154 ? 151.440 166.007 209.310 1.00 0.00 164 ASP B CA 1
ATOM 10667 C C . ASP D 1 154 ? 151.119 164.670 209.974 1.00 0.00 164 ASP B C 1
ATOM 10668 O O . ASP D 1 154 ? 150.416 164.605 210.984 1.00 0.00 164 ASP B O 1
ATOM 10672 N N . GLY D 1 155 ? 151.642 163.590 209.401 1.00 0.00 165 GLY B N 1
ATOM 10673 C CA . GLY D 1 155 ? 151.581 162.292 210.036 1.00 0.00 165 GLY B CA 1
ATOM 10674 C C . GLY D 1 155 ? 150.369 161.449 209.712 1.00 0.00 165 GLY B C 1
ATOM 10675 O O . GLY D 1 155 ? 150.148 160.439 210.389 1.00 0.00 165 GLY B O 1
ATOM 10679 N N . SER D 1 156 ? 149.569 161.828 208.719 1.00 0.00 166 SER B N 1
ATOM 10680 C CA . SER D 1 156 ? 148.390 161.047 208.377 1.00 0.00 166 SER B CA 1
ATOM 10681 C C . SER D 1 156 ? 148.020 161.291 206.923 1.00 0.00 166 SER B C 1
ATOM 10682 O O . SER D 1 156 ? 148.440 162.275 206.309 1.00 0.00 166 SER B O 1
ATOM 10690 N N . TYR D 1 157 ? 147.226 160.372 206.380 1.00 0.00 167 TYR B N 1
ATOM 10691 C CA . TYR D 1 157 ? 146.726 160.441 205.008 1.00 0.00 167 TYR B CA 1
ATOM 10692 C C . TYR D 1 157 ? 145.216 160.252 205.074 1.00 0.00 167 TYR B C 1
ATOM 10693 O O . TYR D 1 157 ? 144.711 159.139 204.884 1.00 0.00 167 TYR B O 1
ATOM 10711 N N . PRO D 1 158 ? 144.465 161.314 205.359 1.00 0.00 168 PRO B N 1
ATOM 10712 C CA . PRO D 1 158 ? 143.013 161.169 205.516 1.00 0.00 168 PRO B CA 1
ATOM 10713 C C . PRO D 1 158 ? 142.360 160.651 204.245 1.00 0.00 168 PRO B C 1
ATOM 10714 O O . PRO D 1 158 ? 142.937 160.666 203.156 1.00 0.00 168 PRO B O 1
ATOM 10725 N N . ASN D 1 159 ? 141.124 160.181 204.399 1.00 0.00 169 ASN B N 1
ATOM 10726 C CA . ASN D 1 159 ? 140.370 159.637 203.278 1.00 0.00 169 ASN B CA 1
ATOM 10727 C C . ASN D 1 159 ? 140.230 160.668 202.170 1.00 0.00 169 ASN B C 1
ATOM 10728 O O . ASN D 1 159 ? 139.587 161.705 202.353 1.00 0.00 169 ASN B O 1
ATOM 10739 N N . LEU D 1 160 ? 140.827 160.391 201.017 1.00 0.00 170 LEU B N 1
ATOM 10740 C CA . LEU D 1 160 ? 140.721 161.288 199.881 1.00 0.00 170 LEU B CA 1
ATOM 10741 C C . LEU D 1 160 ? 139.337 161.175 199.262 1.00 0.00 170 LEU B C 1
ATOM 10742 O O . LEU D 1 160 ? 138.766 160.086 199.181 1.00 0.00 170 LEU B O 1
ATOM 10758 N N . ASN D 1 161 ? 138.791 162.314 198.838 1.00 0.00 171 ASN B N 1
ATOM 10759 C CA . ASN D 1 161 ? 137.392 162.366 198.423 1.00 0.00 171 ASN B CA 1
ATOM 10760 C C . ASN D 1 161 ? 137.212 163.607 197.548 1.00 0.00 171 ASN B C 1
ATOM 10761 O O . ASN D 1 161 ? 137.140 164.723 198.068 1.00 0.00 171 ASN B O 1
ATOM 10771 N N . ASN D 1 162 ? 137.149 163.400 196.234 1.00 0.00 172 ASN B N 1
ATOM 10772 C CA . ASN D 1 162 ? 137.046 164.505 195.291 1.00 0.00 172 ASN B CA 1
ATOM 10773 C C . ASN D 1 162 ? 136.327 164.035 194.036 1.00 0.00 172 ASN B C 1
ATOM 10774 O O . ASN D 1 162 ? 136.275 162.840 193.737 1.00 0.00 172 ASN B O 1
ATOM 10785 N N . SER D 1 163 ? 135.770 164.996 193.302 1.00 0.00 173 SER B N 1
ATOM 10786 C CA . SER D 1 163 ? 135.007 164.699 192.100 1.00 0.00 173 SER B CA 1
ATOM 10787 C C . SER D 1 163 ? 135.036 165.904 191.173 1.00 0.00 173 SER B C 1
ATOM 10788 O O . SER D 1 163 ? 135.260 167.037 191.603 1.00 0.00 173 SER B O 1
ATOM 10796 N N . TYR D 1 164 ? 134.805 165.642 189.890 1.00 0.00 174 TYR B N 1
ATOM 10797 C CA . TYR D 1 164 ? 134.786 166.675 188.865 1.00 0.00 174 TYR B CA 1
ATOM 10798 C C . TYR D 1 164 ? 133.566 166.475 187.980 1.00 0.00 174 TYR B C 1
ATOM 10799 O O . TYR D 1 164 ? 133.301 165.357 187.531 1.00 0.00 174 TYR B O 1
ATOM 10817 N N . VAL D 1 165 ? 132.832 167.555 187.729 1.00 0.00 175 VAL B N 1
ATOM 10818 C CA . VAL D 1 165 ? 131.647 167.529 186.878 1.00 0.00 175 VAL B CA 1
ATOM 10819 C C . VAL D 1 165 ? 132.023 168.126 185.531 1.00 0.00 175 VAL B C 1
ATOM 10820 O O . VAL D 1 165 ? 132.499 169.265 185.460 1.00 0.00 175 VAL B O 1
ATOM 10833 N N . ASN D 1 166 ? 131.800 167.369 184.462 1.00 0.00 176 ASN B N 1
ATOM 10834 C CA . ASN D 1 166 ? 132.258 167.776 183.138 1.00 0.00 176 ASN B CA 1
ATOM 10835 C C . ASN D 1 166 ? 131.363 168.884 182.600 1.00 0.00 176 ASN B C 1
ATOM 10836 O O . ASN D 1 166 ? 130.244 168.625 182.148 1.00 0.00 176 ASN B O 1
ATOM 10847 N N . LYS D 1 167 ? 131.859 170.119 182.632 1.00 0.00 177 LYS B N 1
ATOM 10848 C CA . LYS D 1 167 ? 131.128 171.274 182.132 1.00 0.00 177 LYS B CA 1
ATOM 10849 C C . LYS D 1 167 ? 131.583 171.693 180.745 1.00 0.00 177 LYS B C 1
ATOM 10850 O O . LYS D 1 167 ? 131.152 172.739 180.252 1.00 0.00 177 LYS B O 1
ATOM 10869 N N . LYS D 1 168 ? 132.443 170.911 180.111 1.00 0.00 178 LYS B N 1
ATOM 10870 C CA . LYS D 1 168 ? 132.818 171.154 178.730 1.00 0.00 178 LYS B CA 1
ATOM 10871 C C . LYS D 1 168 ? 131.774 170.548 177.803 1.00 0.00 178 LYS B C 1
ATOM 10872 O O . LYS D 1 168 ? 130.975 169.697 178.197 1.00 0.00 178 LYS B O 1
ATOM 10891 N N . GLY D 1 169 ? 131.787 170.999 176.560 1.00 0.00 179 GLY B N 1
ATOM 10892 C CA . GLY D 1 169 ? 131.018 170.338 175.533 1.00 0.00 179 GLY B CA 1
ATOM 10893 C C . GLY D 1 169 ? 131.723 169.149 174.934 1.00 0.00 179 GLY B C 1
ATOM 10894 O O . GLY D 1 169 ? 131.216 168.538 173.989 1.00 0.00 179 GLY B O 1
ATOM 10898 N N . LYS D 1 170 ? 132.889 168.800 175.470 1.00 0.00 180 LYS B N 1
ATOM 10899 C CA . LYS D 1 170 ? 133.774 167.803 174.896 1.00 0.00 180 LYS B CA 1
ATOM 10900 C C . LYS D 1 170 ? 134.102 166.729 175.924 1.00 0.00 180 LYS B C 1
ATOM 10901 O O . LYS D 1 170 ? 133.950 166.925 177.132 1.00 0.00 180 LYS B O 1
ATOM 10920 N N . GLU D 1 171 ? 134.550 165.581 175.424 1.00 0.00 181 GLU B N 1
ATOM 10921 C CA . GLU D 1 171 ? 135.037 164.527 176.297 1.00 0.00 181 GLU B CA 1
ATOM 10922 C C . GLU D 1 171 ? 136.286 164.994 177.028 1.00 0.00 181 GLU B C 1
ATOM 10923 O O . GLU D 1 171 ? 137.143 165.668 176.453 1.00 0.00 181 GLU B O 1
ATOM 10935 N N . VAL D 1 172 ? 136.392 164.629 178.301 1.00 0.00 182 VAL B N 1
ATOM 10936 C CA . VAL D 1 172 ? 137.537 164.987 179.129 1.00 0.00 182 VAL B CA 1
ATOM 10937 C C . VAL D 1 172 ? 138.321 163.718 179.414 1.00 0.00 182 VAL B C 1
ATOM 10938 O O . VAL D 1 172 ? 137.779 162.754 179.967 1.00 0.00 182 VAL B O 1
ATOM 10951 N N . LEU D 1 173 ? 139.595 163.719 179.039 1.00 0.00 183 LEU B N 1
ATOM 10952 C CA . LEU D 1 173 ? 140.486 162.598 179.295 1.00 0.00 183 LEU B CA 1
ATOM 10953 C C . LEU D 1 173 ? 141.147 162.801 180.650 1.00 0.00 183 LEU B C 1
ATOM 10954 O O . LEU D 1 173 ? 141.890 163.769 180.843 1.00 0.00 183 LEU B O 1
ATOM 10970 N N . VAL D 1 174 ? 140.876 161.894 181.582 1.00 0.00 184 VAL B N 1
ATOM 10971 C CA . VAL D 1 174 ? 141.411 161.964 182.936 1.00 0.00 184 VAL B CA 1
ATOM 10972 C C . VAL D 1 174 ? 142.409 160.831 183.098 1.00 0.00 184 VAL B C 1
ATOM 10973 O O . VAL D 1 174 ? 142.084 159.668 182.833 1.00 0.00 184 VAL B O 1
ATOM 10986 N N . LEU D 1 175 ? 143.623 161.169 183.522 1.00 0.00 185 LEU B N 1
ATOM 10987 C CA . LEU D 1 175 ? 144.675 160.195 183.766 1.00 0.00 185 LEU B CA 1
ATOM 10988 C C . LEU D 1 175 ? 145.088 160.250 185.227 1.00 0.00 185 LEU B C 1
ATOM 10989 O O . LEU D 1 175 ? 145.202 161.332 185.808 1.00 0.00 185 LEU B O 1
ATOM 11005 N N . TRP D 1 176 ? 145.317 159.080 185.814 1.00 0.00 186 TRP B N 1
ATOM 11006 C CA . TRP D 1 176 ? 145.808 158.989 187.178 1.00 0.00 186 TRP B CA 1
ATOM 11007 C C . TRP D 1 176 ? 146.673 157.745 187.288 1.00 0.00 186 TRP B C 1
ATOM 11008 O O . TRP D 1 176 ? 146.834 156.989 186.327 1.00 0.00 186 TRP B O 1
ATOM 11029 N N . GLY D 1 177 ? 147.245 157.546 188.472 1.00 0.00 187 GLY B N 1
ATOM 11030 C CA . GLY D 1 177 ? 148.086 156.395 188.714 1.00 0.00 187 GLY B CA 1
ATOM 11031 C C . GLY D 1 177 ? 147.901 155.876 190.124 1.00 0.00 187 GLY B C 1
ATOM 11032 O O . GLY D 1 177 ? 147.384 156.566 191.005 1.00 0.00 187 GLY B O 1
ATOM 11036 N N . VAL D 1 178 ? 148.338 154.637 190.322 1.00 0.00 188 VAL B N 1
ATOM 11037 C CA . VAL D 1 178 ? 148.323 153.986 191.626 1.00 0.00 188 VAL B CA 1
ATOM 11038 C C . VAL D 1 178 ? 149.740 153.529 191.932 1.00 0.00 188 VAL B C 1
ATOM 11039 O O . VAL D 1 178 ? 150.370 152.855 191.112 1.00 0.00 188 VAL B O 1
ATOM 11052 N N . HIS D 1 179 ? 150.239 153.898 193.105 1.00 0.00 189 HIS B N 1
ATOM 11053 C CA . HIS D 1 179 ? 151.616 153.622 193.483 1.00 0.00 189 HIS B CA 1
ATOM 11054 C C . HIS D 1 179 ? 151.710 152.257 194.150 1.00 0.00 189 HIS B C 1
ATOM 11055 O O . HIS D 1 179 ? 150.921 151.940 195.045 1.00 0.00 189 HIS B O 1
ATOM 11069 N N . HIS D 1 180 ? 152.682 151.455 193.713 1.00 0.00 190 HIS B N 1
ATOM 11070 C CA . HIS D 1 180 ? 152.921 150.112 194.239 1.00 0.00 190 HIS B CA 1
ATOM 11071 C C . HIS D 1 180 ? 154.319 150.090 194.842 1.00 0.00 190 HIS B C 1
ATOM 11072 O O . HIS D 1 180 ? 155.296 149.770 194.150 1.00 0.00 190 HIS B O 1
ATOM 11086 N N . PRO D 1 181 ? 154.465 150.409 196.125 1.00 0.00 191 PRO B N 1
ATOM 11087 C CA . PRO D 1 181 ? 155.804 150.471 196.715 1.00 0.00 191 PRO B CA 1
ATOM 11088 C C . PRO D 1 181 ? 156.520 149.133 196.624 1.00 0.00 191 PRO B C 1
ATOM 11089 O O . PRO D 1 181 ? 155.927 148.096 196.323 1.00 0.00 191 PRO B O 1
ATOM 11100 N N . SER D 1 182 ? 157.832 149.174 196.861 1.00 0.00 192 SER B N 1
ATOM 11101 C CA . SER D 1 182 ? 158.630 147.954 196.857 1.00 0.00 192 SER B CA 1
ATOM 11102 C C . SER D 1 182 ? 158.532 147.194 198.172 1.00 0.00 192 SER B C 1
ATOM 11103 O O . SER D 1 182 ? 158.618 145.962 198.175 1.00 0.00 192 SER B O 1
ATOM 11111 N N . ASN D 1 183 ? 158.351 147.897 199.287 1.00 0.00 193 ASN B N 1
ATOM 11112 C CA . ASN D 1 183 ? 158.351 147.268 200.600 1.00 0.00 193 ASN B CA 1
ATOM 11113 C C . ASN D 1 183 ? 157.371 148.003 201.500 1.00 0.00 193 ASN B C 1
ATOM 11114 O O . ASN D 1 183 ? 156.966 149.133 201.222 1.00 0.00 193 ASN B O 1
ATOM 11125 N N . ILE D 1 184 ? 156.979 147.333 202.584 1.00 0.00 194 ILE B N 1
ATOM 11126 C CA . ILE D 1 184 ? 155.954 147.880 203.467 1.00 0.00 194 ILE B CA 1
ATOM 11127 C C . ILE D 1 184 ? 156.413 149.182 204.107 1.00 0.00 194 ILE B C 1
ATOM 11128 O O . ILE D 1 184 ? 155.588 150.042 204.441 1.00 0.00 194 ILE B O 1
ATOM 11144 N N . LYS D 1 185 ? 157.722 149.354 204.301 1.00 0.00 195 LYS B N 1
ATOM 11145 C CA . LYS D 1 185 ? 158.189 150.578 204.938 1.00 0.00 195 LYS B CA 1
ATOM 11146 C C . LYS D 1 185 ? 157.890 151.796 204.079 1.00 0.00 195 LYS B C 1
ATOM 11147 O O . LYS D 1 185 ? 157.549 152.856 204.612 1.00 0.00 195 LYS B O 1
ATOM 11166 N N . ASP D 1 186 ? 158.007 151.672 202.757 1.00 0.00 196 ASP B N 1
ATOM 11167 C CA . ASP D 1 186 ? 157.610 152.774 201.889 1.00 0.00 196 ASP B CA 1
ATOM 11168 C C . ASP D 1 186 ? 156.129 153.077 202.049 1.00 0.00 196 ASP B C 1
ATOM 11169 O O . ASP D 1 186 ? 155.725 154.245 202.100 1.00 0.00 196 ASP B O 1
ATOM 11178 N N . GLN D 1 187 ? 155.302 152.033 202.133 1.00 0.00 197 GLN B N 1
ATOM 11179 C CA . GLN D 1 187 ? 153.869 152.235 202.303 1.00 0.00 197 GLN B CA 1
ATOM 11180 C C . GLN D 1 187 ? 153.586 153.020 203.574 1.00 0.00 197 GLN B C 1
ATOM 11181 O O . GLN D 1 187 ? 152.839 154.002 203.558 1.00 0.00 197 GLN B O 1
ATOM 11195 N N . GLN D 1 188 ? 154.193 152.609 204.687 1.00 0.00 198 GLN B N 1
ATOM 11196 C CA . GLN D 1 188 ? 153.953 153.312 205.942 1.00 0.00 198 GLN B CA 1
ATOM 11197 C C . GLN D 1 188 ? 154.490 154.736 205.889 1.00 0.00 198 GLN B C 1
ATOM 11198 O O . GLN D 1 188 ? 153.843 155.668 206.379 1.00 0.00 198 GLN B O 1
ATOM 11212 N N . THR D 1 189 ? 155.670 154.928 205.297 1.00 0.00 199 THR B N 1
ATOM 11213 C CA . THR D 1 189 ? 156.273 156.255 205.263 1.00 0.00 199 THR B CA 1
ATOM 11214 C C . THR D 1 189 ? 155.428 157.227 204.452 1.00 0.00 199 THR B C 1
ATOM 11215 O O . THR D 1 189 ? 155.250 158.384 204.849 1.00 0.00 199 THR B O 1
ATOM 11226 N N . LEU D 1 190 ? 154.903 156.782 203.312 1.00 0.00 200 LEU B N 1
ATOM 11227 C CA . LEU D 1 190 ? 154.193 157.689 202.419 1.00 0.00 200 LEU B CA 1
ATOM 11228 C C . LEU D 1 190 ? 152.723 157.845 202.780 1.00 0.00 200 LEU B C 1
ATOM 11229 O O . LEU D 1 190 ? 152.196 158.962 202.736 1.00 0.00 200 LEU B O 1
ATOM 11245 N N . TYR D 1 191 ? 152.045 156.759 203.147 1.00 0.00 201 TYR B N 1
ATOM 11246 C CA . TYR D 1 191 ? 150.600 156.774 203.306 1.00 0.00 201 TYR B CA 1
ATOM 11247 C C . TYR D 1 191 ? 150.131 156.396 204.703 1.00 0.00 201 TYR B C 1
ATOM 11248 O O . TYR D 1 191 ? 148.928 156.466 204.972 1.00 0.00 201 TYR B O 1
ATOM 11266 N N . GLN D 1 192 ? 151.032 155.997 205.595 1.00 0.00 202 GLN B N 1
ATOM 11267 C CA . GLN D 1 192 ? 150.744 155.781 207.009 1.00 0.00 202 GLN B CA 1
ATOM 11268 C C . GLN D 1 192 ? 149.773 154.636 207.267 1.00 0.00 202 GLN B C 1
ATOM 11269 O O . GLN D 1 192 ? 149.246 154.526 208.381 1.00 0.00 202 GLN B O 1
ATOM 11283 N N . LYS D 1 193 ? 149.512 153.780 206.281 1.00 0.00 203 LYS B N 1
ATOM 11284 C CA . LYS D 1 193 ? 148.674 152.612 206.506 1.00 0.00 203 LYS B CA 1
ATOM 11285 C C . LYS D 1 193 ? 149.033 151.528 205.501 1.00 0.00 203 LYS B C 1
ATOM 11286 O O . LYS D 1 193 ? 149.246 151.812 204.319 1.00 0.00 203 LYS B O 1
ATOM 11305 N N . GLU D 1 194 ? 149.085 150.284 205.981 1.00 0.00 204 GLU B N 1
ATOM 11306 C CA . GLU D 1 194 ? 149.577 149.185 205.156 1.00 0.00 204 GLU B CA 1
ATOM 11307 C C . GLU D 1 194 ? 148.599 148.809 204.050 1.00 0.00 204 GLU B C 1
ATOM 11308 O O . GLU D 1 194 ? 149.028 148.448 202.949 1.00 0.00 204 GLU B O 1
ATOM 11312 N N . ASN D 1 195 ? 147.297 148.876 204.314 1.00 0.00 205 ASN B N 1
ATOM 11313 C CA . ASN D 1 195 ? 146.270 148.429 203.373 1.00 0.00 205 ASN B CA 1
ATOM 11314 C C . ASN D 1 195 ? 145.403 149.623 202.985 1.00 0.00 205 ASN B C 1
ATOM 11315 O O . ASN D 1 195 ? 144.459 149.976 203.694 1.00 0.00 205 ASN B O 1
ATOM 11326 N N . ALA D 1 196 ? 145.729 150.238 201.853 1.00 0.00 206 ALA B N 1
ATOM 11327 C CA . ALA D 1 196 ? 144.975 151.350 201.301 1.00 0.00 206 ALA B CA 1
ATOM 11328 C C . ALA D 1 196 ? 144.363 150.942 199.969 1.00 0.00 206 ALA B C 1
ATOM 11329 O O . ALA D 1 196 ? 144.774 149.959 199.351 1.00 0.00 206 ALA B O 1
ATOM 11336 N N . TYR D 1 197 ? 143.363 151.703 199.535 1.00 0.00 207 TYR B N 1
ATOM 11337 C CA . TYR D 1 197 ? 142.669 151.433 198.287 1.00 0.00 207 TYR B CA 1
ATOM 11338 C C . TYR D 1 197 ? 142.497 152.727 197.505 1.00 0.00 207 TYR B C 1
ATOM 11339 O O . TYR D 1 197 ? 142.525 153.825 198.063 1.00 0.00 207 TYR B O 1
ATOM 11357 N N . VAL D 1 198 ? 142.324 152.578 196.196 1.00 0.00 208 VAL B N 1
ATOM 11358 C CA . VAL D 1 198 ? 141.963 153.674 195.306 1.00 0.00 208 VAL B CA 1
ATOM 11359 C C . VAL D 1 198 ? 140.710 153.258 194.552 1.00 0.00 208 VAL B C 1
ATOM 11360 O O . VAL D 1 198 ? 140.654 152.156 193.995 1.00 0.00 208 VAL B O 1
ATOM 11373 N N . SER D 1 199 ? 139.709 154.133 194.534 1.00 0.00 209 SER B N 1
ATOM 11374 C CA . SER D 1 199 ? 138.436 153.849 193.887 1.00 0.00 209 SER B CA 1
ATOM 11375 C C . SER D 1 199 ? 138.080 154.995 192.957 1.00 0.00 209 SER B C 1
ATOM 11376 O O . SER D 1 199 ? 138.045 156.154 193.381 1.00 0.00 209 SER B O 1
ATOM 11384 N N . VAL D 1 200 ? 137.811 154.670 191.696 1.00 0.00 210 VAL B N 1
ATOM 11385 C CA . VAL D 1 200 ? 137.446 155.651 190.683 1.00 0.00 210 VAL B CA 1
ATOM 11386 C C . VAL D 1 200 ? 136.173 155.177 190.005 1.00 0.00 210 VAL B C 1
ATOM 11387 O O . VAL D 1 200 ? 136.102 154.032 189.546 1.00 0.00 210 VAL B O 1
ATOM 11400 N N . VAL D 1 201 ? 135.170 156.051 189.944 1.00 0.00 211 VAL B N 1
ATOM 11401 C CA . VAL D 1 201 ? 133.866 155.699 189.403 1.00 0.00 211 VAL B CA 1
ATOM 11402 C C . VAL D 1 201 ? 133.332 156.848 188.562 1.00 0.00 211 VAL B C 1
ATOM 11403 O O . VAL D 1 201 ? 133.629 158.020 188.809 1.00 0.00 211 VAL B O 1
ATOM 11416 N N . SER D 1 202 ? 132.533 156.495 187.562 1.00 0.00 212 SER B N 1
ATOM 11417 C CA . SER D 1 202 ? 131.758 157.456 186.795 1.00 0.00 212 SER B CA 1
ATOM 11418 C C . SER D 1 202 ? 130.500 156.744 186.320 1.00 0.00 212 SER B C 1
ATOM 11419 O O . SER D 1 202 ? 130.215 155.615 186.725 1.00 0.00 212 SER B O 1
ATOM 11427 N N . SER D 1 203 ? 129.736 157.411 185.456 1.00 0.00 213 SER B N 1
ATOM 11428 C CA . SER D 1 203 ? 128.497 156.808 184.979 1.00 0.00 213 SER B CA 1
ATOM 11429 C C . SER D 1 203 ? 128.758 155.520 184.209 1.00 0.00 213 SER B C 1
ATOM 11430 O O . SER D 1 203 ? 127.938 154.596 184.257 1.00 0.00 213 SER B O 1
ATOM 11438 N N . ASN D 1 204 ? 129.885 155.433 183.501 1.00 0.00 214 ASN B N 1
ATOM 11439 C CA . ASN D 1 204 ? 130.220 154.256 182.709 1.00 0.00 214 ASN B CA 1
ATOM 11440 C C . ASN D 1 204 ? 131.611 153.732 183.051 1.00 0.00 214 ASN B C 1
ATOM 11441 O O . ASN D 1 204 ? 132.297 153.174 182.193 1.00 0.00 214 ASN B O 1
ATOM 11452 N N . TYR D 1 205 ? 132.038 153.898 184.301 1.00 0.00 215 TYR B N 1
ATOM 11453 C CA . TYR D 1 205 ? 133.348 153.433 184.737 1.00 0.00 215 TYR B CA 1
ATOM 11454 C C . TYR D 1 205 ? 133.260 153.060 186.207 1.00 0.00 215 TYR B C 1
ATOM 11455 O O . TYR D 1 205 ? 132.676 153.803 186.999 1.00 0.00 215 TYR B O 1
ATOM 11473 N N . ASN D 1 206 ? 133.838 151.914 186.567 1.00 0.00 216 ASN B N 1
ATOM 11474 C CA . ASN D 1 206 ? 133.806 151.457 187.954 1.00 0.00 216 ASN B CA 1
ATOM 11475 C C . ASN D 1 206 ? 135.003 150.532 188.166 1.00 0.00 216 ASN B C 1
ATOM 11476 O O . ASN D 1 206 ? 134.981 149.379 187.727 1.00 0.00 216 ASN B O 1
ATOM 11487 N N . ARG D 1 207 ? 136.037 151.049 188.823 1.00 0.00 217 ARG B N 1
ATOM 11488 C CA . ARG D 1 207 ? 137.232 150.282 189.134 1.00 0.00 217 ARG B CA 1
ATOM 11489 C C . ARG D 1 207 ? 137.632 150.528 190.577 1.00 0.00 217 ARG B C 1
ATOM 11490 O O . ARG D 1 207 ? 137.415 151.613 191.121 1.00 0.00 217 ARG B O 1
ATOM 11511 N N . ARG D 1 208 ? 138.213 149.507 191.195 1.00 0.00 218 ARG B N 1
ATOM 11512 C CA . ARG D 1 208 ? 138.899 149.654 192.468 1.00 0.00 218 ARG B CA 1
ATOM 11513 C C . ARG D 1 208 ? 140.290 149.058 192.338 1.00 0.00 218 ARG B C 1
ATOM 11514 O O . ARG D 1 208 ? 140.462 147.984 191.755 1.00 0.00 218 ARG B O 1
ATOM 11535 N N . PHE D 1 209 ? 141.277 149.760 192.883 1.00 0.00 219 PHE B N 1
ATOM 11536 C CA . PHE D 1 209 ? 142.673 149.369 192.783 1.00 0.00 219 PHE B CA 1
ATOM 11537 C C . PHE D 1 209 ? 143.240 149.151 194.175 1.00 0.00 219 PHE B C 1
ATOM 11538 O O . PHE D 1 209 ? 142.857 149.836 195.128 1.00 0.00 219 PHE B O 1
ATOM 11555 N N . THR D 1 210 ? 144.150 148.187 194.284 1.00 0.00 220 THR B N 1
ATOM 11556 C CA . THR D 1 210 ? 144.797 147.861 195.541 1.00 0.00 220 THR B CA 1
ATOM 11557 C C . THR D 1 210 ? 146.303 147.798 195.313 1.00 0.00 220 THR B C 1
ATOM 11558 O O . THR D 1 210 ? 146.755 147.140 194.361 1.00 0.00 220 THR B O 1
ATOM 11569 N N . PRO D 1 211 ? 147.108 148.454 196.145 1.00 0.00 221 PRO B N 1
ATOM 11570 C CA . PRO D 1 211 ? 148.560 148.362 195.976 1.00 0.00 221 PRO B CA 1
ATOM 11571 C C . PRO D 1 211 ? 149.063 146.955 196.243 1.00 0.00 221 PRO B C 1
ATOM 11572 O O . PRO D 1 211 ? 148.523 146.221 197.073 1.00 0.00 221 PRO B O 1
ATOM 11583 N N . GLU D 1 212 ? 150.120 146.588 195.525 1.00 0.00 222 GLU B N 1
ATOM 11584 C CA . GLU D 1 212 ? 150.756 145.281 195.638 1.00 0.00 222 GLU B CA 1
ATOM 11585 C C . GLU D 1 212 ? 152.225 145.515 195.957 1.00 0.00 222 GLU B C 1
ATOM 11586 O O . GLU D 1 212 ? 152.987 145.968 195.097 1.00 0.00 222 GLU B O 1
ATOM 11598 N N . ILE D 1 213 ? 152.620 145.204 197.186 1.00 0.00 223 ILE B N 1
ATOM 11599 C CA . ILE D 1 213 ? 153.943 145.533 197.700 1.00 0.00 223 ILE B CA 1
ATOM 11600 C C . ILE D 1 213 ? 154.825 144.299 197.589 1.00 0.00 223 ILE B C 1
ATOM 11601 O O . ILE D 1 213 ? 154.514 143.249 198.163 1.00 0.00 223 ILE B O 1
ATOM 11617 N N . ALA D 1 214 ? 155.925 144.424 196.852 1.00 0.00 224 ALA B N 1
ATOM 11618 C CA . ALA D 1 214 ? 156.844 143.314 196.655 1.00 0.00 224 ALA B CA 1
ATOM 11619 C C . ALA D 1 214 ? 158.166 143.856 196.137 1.00 0.00 224 ALA B C 1
ATOM 11620 O O . ALA D 1 214 ? 158.196 144.823 195.374 1.00 0.00 224 ALA B O 1
ATOM 11627 N N . GLU D 1 215 ? 159.257 143.222 196.555 1.00 0.00 225 GLU B N 1
ATOM 11628 C CA . GLU D 1 215 ? 160.561 143.569 196.012 1.00 0.00 225 GLU B CA 1
ATOM 11629 C C . GLU D 1 215 ? 160.605 143.218 194.532 1.00 0.00 225 GLU B C 1
ATOM 11630 O O . GLU D 1 215 ? 160.142 142.153 194.119 1.00 0.00 225 GLU B O 1
ATOM 11642 N N . ARG D 1 216 ? 161.157 144.116 193.733 1.00 0.00 226 ARG B N 1
ATOM 11643 C CA . ARG D 1 216 ? 161.171 143.968 192.288 1.00 0.00 226 ARG B CA 1
ATOM 11644 C C . ARG D 1 216 ? 162.547 144.297 191.742 1.00 0.00 226 ARG B C 1
ATOM 11645 O O . ARG D 1 216 ? 163.327 145.007 192.384 1.00 0.00 226 ARG B O 1
ATOM 11666 N N . PRO D 1 217 ? 162.877 143.796 190.554 1.00 0.00 227 PRO B N 1
ATOM 11667 C CA . PRO D 1 217 ? 164.087 144.268 189.878 1.00 0.00 227 PRO B CA 1
ATOM 11668 C C . PRO D 1 217 ? 164.008 145.767 189.642 1.00 0.00 227 PRO B C 1
ATOM 11669 O O . PRO D 1 217 ? 162.951 146.306 189.312 1.00 0.00 227 PRO B O 1
ATOM 11680 N N . LYS D 1 218 ? 165.139 146.442 189.811 1.00 0.00 228 LYS B N 1
ATOM 11681 C CA . LYS D 1 218 ? 165.166 147.888 189.674 1.00 0.00 228 LYS B CA 1
ATOM 11682 C C . LYS D 1 218 ? 165.085 148.286 188.207 1.00 0.00 228 LYS B C 1
ATOM 11683 O O . LYS D 1 218 ? 165.833 147.773 187.370 1.00 0.00 228 LYS B O 1
ATOM 11702 N N . VAL D 1 219 ? 164.170 149.201 187.903 1.00 0.00 229 VAL B N 1
ATOM 11703 C CA . VAL D 1 219 ? 164.060 149.822 186.590 1.00 0.00 229 VAL B CA 1
ATOM 11704 C C . VAL D 1 219 ? 164.241 151.317 186.795 1.00 0.00 229 VAL B C 1
ATOM 11705 O O . VAL D 1 219 ? 163.495 151.937 187.563 1.00 0.00 229 VAL B O 1
ATOM 11718 N N . ARG D 1 220 ? 165.234 151.892 186.122 1.00 0.00 230 ARG B N 1
ATOM 11719 C CA . ARG D 1 220 ? 165.592 153.292 186.325 1.00 0.00 230 ARG B CA 1
ATOM 11720 C C . ARG D 1 220 ? 165.880 153.573 187.796 1.00 0.00 230 ARG B C 1
ATOM 11721 O O . ARG D 1 220 ? 165.665 154.683 188.285 1.00 0.00 230 ARG B O 1
ATOM 11742 N N . GLY D 1 221 ? 166.377 152.566 188.511 1.00 0.00 231 GLY B N 1
ATOM 11743 C CA . GLY D 1 221 ? 166.752 152.726 189.898 1.00 0.00 231 GLY B CA 1
ATOM 11744 C C . GLY D 1 221 ? 165.627 152.578 190.898 1.00 0.00 231 GLY B C 1
ATOM 11745 O O . GLY D 1 221 ? 165.869 152.747 192.099 1.00 0.00 231 GLY B O 1
ATOM 11749 N N . GLN D 1 222 ? 164.411 152.274 190.454 1.00 0.00 232 GLN B N 1
ATOM 11750 C CA . GLN D 1 222 ? 163.250 152.185 191.327 1.00 0.00 232 GLN B CA 1
ATOM 11751 C C . GLN D 1 222 ? 162.817 150.733 191.468 1.00 0.00 232 GLN B C 1
ATOM 11752 O O . GLN D 1 222 ? 162.671 150.024 190.467 1.00 0.00 232 GLN B O 1
ATOM 11766 N N . ALA D 1 223 ? 162.608 150.300 192.707 1.00 0.00 233 ALA B N 1
ATOM 11767 C CA . ALA D 1 223 ? 162.036 148.992 192.987 1.00 0.00 233 ALA B CA 1
ATOM 11768 C C . ALA D 1 223 ? 160.523 149.042 193.132 1.00 0.00 233 ALA B C 1
ATOM 11769 O O . ALA D 1 223 ? 159.903 148.003 193.372 1.00 0.00 233 ALA B O 1
ATOM 11776 N N . GLY D 1 224 ? 159.921 150.226 193.012 1.00 0.00 234 GLY B N 1
ATOM 11777 C CA . GLY D 1 224 ? 158.485 150.372 193.032 1.00 0.00 234 GLY B CA 1
ATOM 11778 C C . GLY D 1 224 ? 157.925 150.536 191.628 1.00 0.00 234 GLY B C 1
ATOM 11779 O O . GLY D 1 224 ? 158.647 150.565 190.636 1.00 0.00 234 GLY B O 1
ATOM 11783 N N . ARG D 1 225 ? 156.602 150.634 191.560 1.00 0.00 235 ARG B N 1
ATOM 11784 C CA . ARG D 1 225 ? 155.912 150.781 190.289 1.00 0.00 235 ARG B CA 1
ATOM 11785 C C . ARG D 1 225 ? 154.724 151.715 190.458 1.00 0.00 235 ARG B C 1
ATOM 11786 O O . ARG D 1 225 ? 154.106 151.771 191.523 1.00 0.00 235 ARG B O 1
ATOM 11807 N N . ILE D 1 226 ? 154.414 152.452 189.395 1.00 0.00 236 ILE B N 1
ATOM 11808 C CA . ILE D 1 226 ? 153.209 153.268 189.316 1.00 0.00 236 ILE B CA 1
ATOM 11809 C C . ILE D 1 226 ? 152.427 152.790 188.104 1.00 0.00 236 ILE B C 1
ATOM 11810 O O . ILE D 1 226 ? 152.874 152.963 186.965 1.00 0.00 236 ILE B O 1
ATOM 11826 N N . ASN D 1 227 ? 151.257 152.205 188.338 1.00 0.00 237 ASN B N 1
ATOM 11827 C CA . ASN D 1 227 ? 150.387 151.812 187.240 1.00 0.00 237 ASN B CA 1
ATOM 11828 C C . ASN D 1 227 ? 149.532 153.001 186.829 1.00 0.00 237 ASN B C 1
ATOM 11829 O O . ASN D 1 227 ? 148.907 153.645 187.675 1.00 0.00 237 ASN B O 1
ATOM 11840 N N . TYR D 1 228 ? 149.498 153.285 185.532 1.00 0.00 238 TYR B N 1
ATOM 11841 C CA . TYR D 1 228 ? 148.848 154.476 185.005 1.00 0.00 238 TYR B CA 1
ATOM 11842 C C . TYR D 1 228 ? 147.527 154.091 184.359 1.00 0.00 238 TYR B C 1
ATOM 11843 O O . TYR D 1 228 ? 147.482 153.195 183.511 1.00 0.00 238 TYR B O 1
ATOM 11861 N N . TYR D 1 229 ? 146.461 154.779 184.756 1.00 0.00 239 TYR B N 1
ATOM 11862 C CA . TYR D 1 229 ? 145.114 154.496 184.289 1.00 0.00 239 TYR B CA 1
ATOM 11863 C C . TYR D 1 229 ? 144.527 155.750 183.661 1.00 0.00 239 TYR B C 1
ATOM 11864 O O . TYR D 1 229 ? 145.055 156.852 183.819 1.00 0.00 239 TYR B O 1
ATOM 11882 N N . TRP D 1 230 ? 143.429 155.570 182.933 1.00 0.00 240 TRP B N 1
ATOM 11883 C CA . TRP D 1 230 ? 142.788 156.688 182.258 1.00 0.00 240 TRP B CA 1
ATOM 11884 C C . TRP D 1 230 ? 141.341 156.333 181.955 1.00 0.00 240 TRP B C 1
ATOM 11885 O O . TRP D 1 230 ? 140.959 155.161 181.942 1.00 0.00 240 TRP B O 1
ATOM 11906 N N . THR D 1 231 ? 140.538 157.367 181.717 1.00 0.00 241 THR B N 1
ATOM 11907 C CA . THR D 1 231 ? 139.165 157.181 181.271 1.00 0.00 241 THR B CA 1
ATOM 11908 C C . THR D 1 231 ? 138.674 158.477 180.647 1.00 0.00 241 THR B C 1
ATOM 11909 O O . THR D 1 231 ? 139.208 159.556 180.913 1.00 0.00 241 THR B O 1
ATOM 11920 N N . LEU D 1 232 ? 137.643 158.356 179.816 1.00 0.00 242 LEU B N 1
ATOM 11921 C CA . LEU D 1 232 ? 137.025 159.497 179.154 1.00 0.00 242 LEU B CA 1
ATOM 11922 C C . LEU D 1 232 ? 135.674 159.791 179.794 1.00 0.00 242 LEU B C 1
ATOM 11923 O O . LEU D 1 232 ? 134.840 158.891 179.931 1.00 0.00 242 LEU B O 1
ATOM 11939 N N . LEU D 1 233 ? 135.457 161.048 180.168 1.00 0.00 243 LEU B N 1
ATOM 11940 C CA . LEU D 1 233 ? 134.164 161.492 180.668 1.00 0.00 243 LEU B CA 1
ATOM 11941 C C . LEU D 1 233 ? 133.293 161.922 179.499 1.00 0.00 243 LEU B C 1
ATOM 11942 O O . LEU D 1 233 ? 133.721 162.723 178.663 1.00 0.00 243 LEU B O 1
ATOM 11958 N N . LYS D 1 234 ? 132.077 161.400 179.444 1.00 0.00 244 LYS B N 1
ATOM 11959 C CA . LYS D 1 234 ? 131.141 161.874 178.446 1.00 0.00 244 LYS B CA 1
ATOM 11960 C C . LYS D 1 234 ? 130.757 163.321 178.753 1.00 0.00 244 LYS B C 1
ATOM 11961 O O . LYS D 1 234 ? 130.802 163.751 179.907 1.00 0.00 244 LYS B O 1
ATOM 11980 N N . PRO D 1 235 ? 130.377 164.091 177.734 1.00 0.00 245 PRO B N 1
ATOM 11981 C CA . PRO D 1 235 ? 130.263 165.549 177.908 1.00 0.00 245 PRO B CA 1
ATOM 11982 C C . PRO D 1 235 ? 129.498 165.998 179.140 1.00 0.00 245 PRO B C 1
ATOM 11983 O O . PRO D 1 235 ? 129.770 167.093 179.649 1.00 0.00 245 PRO B O 1
ATOM 11994 N N . GLY D 1 236 ? 128.546 165.210 179.635 1.00 0.00 246 GLY B N 1
ATOM 11995 C CA . GLY D 1 236 ? 127.759 165.598 180.789 1.00 0.00 246 GLY B CA 1
ATOM 11996 C C . GLY D 1 236 ? 127.992 164.799 182.050 1.00 0.00 246 GLY B C 1
ATOM 11997 O O . GLY D 1 236 ? 127.210 164.936 183.001 1.00 0.00 246 GLY B O 1
ATOM 12001 N N . ASP D 1 237 ? 129.036 163.983 182.113 1.00 0.00 247 ASP B N 1
ATOM 12002 C CA . ASP D 1 237 ? 129.189 163.015 183.185 1.00 0.00 247 ASP B CA 1
ATOM 12003 C C . ASP D 1 237 ? 130.011 163.588 184.338 1.00 0.00 247 ASP B C 1
ATOM 12004 O O . ASP D 1 237 ? 130.593 164.670 184.250 1.00 0.00 247 ASP B O 1
ATOM 12013 N N . THR D 1 238 ? 130.043 162.838 185.437 1.00 0.00 248 THR B N 1
ATOM 12014 C CA . THR D 1 238 ? 130.829 163.170 186.616 1.00 0.00 248 THR B CA 1
ATOM 12015 C C . THR D 1 238 ? 131.752 162.007 186.945 1.00 0.00 248 THR B C 1
ATOM 12016 O O . THR D 1 238 ? 131.369 160.843 186.800 1.00 0.00 248 THR B O 1
ATOM 12027 N N . ILE D 1 239 ? 132.969 162.323 187.378 1.00 0.00 249 ILE B N 1
ATOM 12028 C CA . ILE D 1 239 ? 133.951 161.329 187.793 1.00 0.00 249 ILE B CA 1
ATOM 12029 C C . ILE D 1 239 ? 134.294 161.592 189.250 1.00 0.00 249 ILE B C 1
ATOM 12030 O O . ILE D 1 239 ? 134.530 162.742 189.637 1.00 0.00 249 ILE B O 1
ATOM 12046 N N . MET D 1 240 ? 134.310 160.534 190.055 1.00 0.00 250 MET B N 1
ATOM 12047 C CA . MET D 1 240 ? 134.532 160.645 191.489 1.00 0.00 250 MET B CA 1
ATOM 12048 C C . MET D 1 240 ? 135.747 159.823 191.884 1.00 0.00 250 MET B C 1
ATOM 12049 O O . MET D 1 240 ? 135.873 158.661 191.486 1.00 0.00 250 MET B O 1
ATOM 12063 N N . PHE D 1 241 ? 136.634 160.429 192.665 1.00 0.00 251 PHE B N 1
ATOM 12064 C CA . PHE D 1 241 ? 137.843 159.782 193.149 1.00 0.00 251 PHE B CA 1
ATOM 12065 C C . PHE D 1 241 ? 137.754 159.602 194.655 1.00 0.00 251 PHE B C 1
ATOM 12066 O O . PHE D 1 241 ? 137.489 160.562 195.385 1.00 0.00 251 PHE B O 1
ATOM 12083 N N . GLU D 1 242 ? 137.968 158.374 195.111 1.00 0.00 252 GLU B N 1
ATOM 12084 C CA . GLU D 1 242 ? 138.153 158.084 196.523 1.00 0.00 252 GLU B CA 1
ATOM 12085 C C . GLU D 1 242 ? 139.426 157.275 196.679 1.00 0.00 252 GLU B C 1
ATOM 12086 O O . GLU D 1 242 ? 139.729 156.415 195.849 1.00 0.00 252 GLU B O 1
ATOM 12098 N N . ALA D 1 243 ? 140.177 157.562 197.736 1.00 0.00 253 ALA B N 1
ATOM 12099 C CA . ALA D 1 243 ? 141.435 156.869 197.950 1.00 0.00 253 ALA B CA 1
ATOM 12100 C C . ALA D 1 243 ? 141.795 156.928 199.423 1.00 0.00 253 ALA B C 1
ATOM 12101 O O . ALA D 1 243 ? 141.713 157.987 200.046 1.00 0.00 253 ALA B O 1
ATOM 12108 N N . ASN D 1 244 ? 142.185 155.783 199.967 1.00 0.00 254 ASN B N 1
ATOM 12109 C CA . ASN D 1 244 ? 142.776 155.709 201.292 1.00 0.00 254 ASN B CA 1
ATOM 12110 C C . ASN D 1 244 ? 144.286 155.876 201.246 1.00 0.00 254 ASN B C 1
ATOM 12111 O O . ASN D 1 244 ? 144.927 155.928 202.299 1.00 0.00 254 ASN B O 1
ATOM 12122 N N . GLY D 1 245 ? 144.856 155.964 200.054 1.00 0.00 255 GLY B N 1
ATOM 12123 C CA . GLY D 1 245 ? 146.291 156.035 199.882 1.00 0.00 255 GLY B CA 1
ATOM 12124 C C . GLY D 1 245 ? 146.675 155.532 198.513 1.00 0.00 255 GLY B C 1
ATOM 12125 O O . GLY D 1 245 ? 145.843 155.068 197.736 1.00 0.00 255 GLY B O 1
ATOM 12129 N N . ASN D 1 246 ? 147.964 155.646 198.219 1.00 0.00 256 ASN B N 1
ATOM 12130 C CA . ASN D 1 246 ? 148.567 155.140 196.991 1.00 0.00 256 ASN B CA 1
ATOM 12131 C C . ASN D 1 246 ? 148.027 155.808 195.734 1.00 0.00 256 ASN B C 1
ATOM 12132 O O . ASN D 1 246 ? 148.304 155.337 194.627 1.00 0.00 256 ASN B O 1
ATOM 12143 N N . LEU D 1 247 ? 147.271 156.893 195.861 1.00 0.00 257 LEU B N 1
ATOM 12144 C CA . LEU D 1 247 ? 146.763 157.598 194.693 1.00 0.00 257 LEU B CA 1
ATOM 12145 C C . LEU D 1 247 ? 147.783 158.623 194.227 1.00 0.00 257 LEU B C 1
ATOM 12146 O O . LEU D 1 247 ? 148.345 159.366 195.036 1.00 0.00 257 LEU B O 1
ATOM 12162 N N . ILE D 1 248 ? 148.016 158.651 192.920 1.00 0.00 258 ILE B N 1
ATOM 12163 C CA . ILE D 1 248 ? 148.766 159.725 192.287 1.00 0.00 258 ILE B CA 1
ATOM 12164 C C . ILE D 1 248 ? 147.751 160.535 191.495 1.00 0.00 258 ILE B C 1
ATOM 12165 O O . ILE D 1 248 ? 147.450 160.225 190.338 1.00 0.00 258 ILE B O 1
ATOM 12181 N N . ALA D 1 249 ? 147.226 161.578 192.127 1.00 0.00 259 ALA B N 1
ATOM 12182 C CA . ALA D 1 249 ? 145.972 162.171 191.706 1.00 0.00 259 ALA B CA 1
ATOM 12183 C C . ALA D 1 249 ? 146.109 162.858 190.351 1.00 0.00 259 ALA B C 1
ATOM 12184 O O . ALA D 1 249 ? 147.199 163.289 189.970 1.00 0.00 259 ALA B O 1
ATOM 12191 N N . PRO D 1 250 ? 145.014 162.967 189.603 1.00 0.00 260 PRO B N 1
ATOM 12192 C CA . PRO D 1 250 ? 145.040 163.775 188.382 1.00 0.00 260 PRO B CA 1
ATOM 12193 C C . PRO D 1 250 ? 145.199 165.248 188.714 1.00 0.00 260 PRO B C 1
ATOM 12194 O O . PRO D 1 250 ? 144.595 165.758 189.660 1.00 0.00 260 PRO B O 1
ATOM 12205 N N . TRP D 1 251 ? 146.025 165.929 187.928 1.00 0.00 261 TRP B N 1
ATOM 12206 C CA . TRP D 1 251 ? 146.249 167.358 188.088 1.00 0.00 261 TRP B CA 1
ATOM 12207 C C . TRP D 1 251 ? 145.755 168.146 186.889 1.00 0.00 261 TRP B C 1
ATOM 12208 O O . TRP D 1 251 ? 145.031 169.133 187.057 1.00 0.00 261 TRP B O 1
ATOM 12229 N N . TYR D 1 252 ? 146.130 167.740 185.683 1.00 0.00 262 TYR B N 1
ATOM 12230 C CA . TYR D 1 252 ? 145.630 168.335 184.457 1.00 0.00 262 TYR B CA 1
ATOM 12231 C C . TYR D 1 252 ? 144.902 167.276 183.646 1.00 0.00 262 TYR B C 1
ATOM 12232 O O . TYR D 1 252 ? 145.278 166.102 183.650 1.00 0.00 262 TYR B O 1
ATOM 12250 N N . ALA D 1 253 ? 143.850 167.702 182.955 1.00 0.00 263 ALA B N 1
ATOM 12251 C CA . ALA D 1 253 ? 143.057 166.818 182.121 1.00 0.00 263 ALA B CA 1
ATOM 12252 C C . ALA D 1 253 ? 142.848 167.493 180.777 1.00 0.00 263 ALA B C 1
ATOM 12253 O O . ALA D 1 253 ? 142.979 168.712 180.646 1.00 0.00 263 ALA B O 1
ATOM 12260 N N . PHE D 1 254 ? 142.525 166.688 179.775 1.00 0.00 264 PHE B N 1
ATOM 12261 C CA . PHE D 1 254 ? 142.432 167.149 178.398 1.00 0.00 264 PHE B CA 1
ATOM 12262 C C . PHE D 1 254 ? 140.984 167.082 177.939 1.00 0.00 264 PHE B C 1
ATOM 12263 O O . PHE D 1 254 ? 140.392 166.000 177.907 1.00 0.00 264 PHE B O 1
ATOM 12280 N N . ALA D 1 255 ? 140.420 168.233 177.580 1.00 0.00 265 ALA B N 1
ATOM 12281 C CA . ALA D 1 255 ? 139.101 168.283 176.958 1.00 0.00 265 ALA B CA 1
ATOM 12282 C C . ALA D 1 255 ? 139.282 168.066 175.462 1.00 0.00 265 ALA B C 1
ATOM 12283 O O . ALA D 1 255 ? 139.785 168.945 174.757 1.00 0.00 265 ALA B O 1
ATOM 12290 N N . LEU D 1 256 ? 138.864 166.906 174.972 1.00 0.00 266 LEU B N 1
ATOM 12291 C CA . LEU D 1 256 ? 139.265 166.429 173.657 1.00 0.00 266 LEU B CA 1
ATOM 12292 C C . LEU D 1 256 ? 138.229 166.789 172.604 1.00 0.00 266 LEU B C 1
ATOM 12293 O O . LEU D 1 256 ? 137.051 166.446 172.740 1.00 0.00 266 LEU B O 1
ATOM 12309 N N . SER D 1 257 ? 138.677 167.454 171.549 1.00 0.00 267 SER B N 1
ATOM 12310 C CA . SER D 1 257 ? 137.917 167.522 170.315 1.00 0.00 267 SER B CA 1
ATOM 12311 C C . SER D 1 257 ? 138.214 166.279 169.486 1.00 0.00 267 SER B C 1
ATOM 12312 O O . SER D 1 257 ? 139.142 165.521 169.771 1.00 0.00 267 SER B O 1
ATOM 12320 N N . ARG D 1 258 ? 137.414 166.065 168.449 1.00 0.00 268 ARG B N 1
ATOM 12321 C CA . ARG D 1 258 ? 137.568 164.906 167.587 1.00 0.00 268 ARG B CA 1
ATOM 12322 C C . ARG D 1 258 ? 137.589 165.359 166.138 1.00 0.00 268 ARG B C 1
ATOM 12323 O O . ARG D 1 258 ? 136.938 166.338 165.767 1.00 0.00 268 ARG B O 1
ATOM 12344 N N . GLY D 1 259 ? 138.342 164.631 165.320 1.00 0.00 269 GLY B N 1
ATOM 12345 C CA . GLY D 1 259 ? 138.472 164.976 163.921 1.00 0.00 269 GLY B CA 1
ATOM 12346 C C . GLY D 1 259 ? 138.692 163.763 163.044 1.00 0.00 269 GLY B C 1
ATOM 12347 O O . GLY D 1 259 ? 138.571 162.626 163.508 1.00 0.00 269 GLY B O 1
ATOM 12351 N N . PHE D 1 260 ? 139.012 163.993 161.775 1.00 0.00 270 PHE B N 1
ATOM 12352 C CA . PHE D 1 260 ? 139.193 162.923 160.807 1.00 0.00 270 PHE B CA 1
ATOM 12353 C C . PHE D 1 260 ? 140.530 163.093 160.106 1.00 0.00 270 PHE B C 1
ATOM 12354 O O . PHE D 1 260 ? 140.948 164.216 159.808 1.00 0.00 270 PHE B O 1
ATOM 12371 N N . GLY D 1 261 ? 141.199 161.971 159.849 1.00 0.00 271 GLY B N 1
ATOM 12372 C CA . GLY D 1 261 ? 142.459 161.969 159.142 1.00 0.00 271 GLY B CA 1
ATOM 12373 C C . GLY D 1 261 ? 143.690 162.019 160.019 1.00 0.00 271 GLY B C 1
ATOM 12374 O O . GLY D 1 261 ? 144.801 161.854 159.501 1.00 0.00 271 GLY B O 1
ATOM 12378 N N . SER D 1 262 ? 143.539 162.242 161.320 1.00 0.00 272 SER B N 1
ATOM 12379 C CA . SER D 1 262 ? 144.691 162.294 162.204 1.00 0.00 272 SER B CA 1
ATOM 12380 C C . SER D 1 262 ? 145.238 160.892 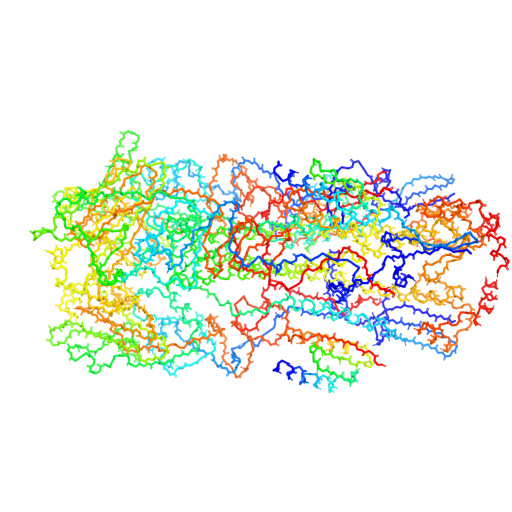162.453 1.00 0.00 272 SER B C 1
ATOM 12381 O O . SER D 1 262 ? 144.543 159.885 162.298 1.00 0.00 272 SER B O 1
ATOM 12389 N N . GLY D 1 263 ? 146.508 160.837 162.840 1.00 0.00 273 GLY B N 1
ATOM 12390 C CA . GLY D 1 263 ? 147.161 159.567 163.100 1.00 0.00 273 GLY B CA 1
ATOM 12391 C C . GLY D 1 263 ? 148.513 159.787 163.739 1.00 0.00 273 GLY B C 1
ATOM 12392 O O . GLY D 1 263 ? 148.981 160.919 163.885 1.00 0.00 273 GLY B O 1
ATOM 12396 N N . ILE D 1 264 ? 149.136 158.676 164.126 1.00 0.00 274 ILE B N 1
ATOM 12397 C CA . ILE D 1 264 ? 150.444 158.675 164.772 1.00 0.00 274 ILE B CA 1
ATOM 12398 C C . ILE D 1 264 ? 151.421 157.939 163.870 1.00 0.00 274 ILE B C 1
ATOM 12399 O O . ILE D 1 264 ? 151.132 156.828 163.410 1.00 0.00 274 ILE B O 1
ATOM 12415 N N . ILE D 1 265 ? 152.575 158.553 163.614 1.00 0.00 275 ILE B N 1
ATOM 12416 C CA . ILE D 1 265 ? 153.599 157.972 162.756 1.00 0.00 275 ILE B CA 1
ATOM 12417 C C . ILE D 1 265 ? 154.963 158.149 163.406 1.00 0.00 275 ILE B C 1
ATOM 12418 O O . ILE D 1 265 ? 155.246 159.190 164.006 1.00 0.00 275 ILE B O 1
ATOM 12434 N N . THR D 1 266 ? 155.807 157.129 163.279 1.00 0.00 276 THR B N 1
ATOM 12435 C CA . THR D 1 266 ? 157.202 157.215 163.685 1.00 0.00 276 THR B CA 1
ATOM 12436 C C . THR D 1 266 ? 158.018 157.684 162.489 1.00 0.00 276 THR B C 1
ATOM 12437 O O . THR D 1 266 ? 158.058 157.004 161.459 1.00 0.00 276 THR B O 1
ATOM 12448 N N . SER D 1 267 ? 158.665 158.840 162.620 1.00 0.00 277 SER B N 1
ATOM 12449 C CA . SER D 1 267 ? 159.356 159.450 161.497 1.00 0.00 277 SER B CA 1
ATOM 12450 C C . SER D 1 267 ? 160.686 160.034 161.942 1.00 0.00 277 SER B C 1
ATOM 12451 O O . SER D 1 267 ? 160.808 160.563 163.049 1.00 0.00 277 SER B O 1
ATOM 12459 N N . ASN D 1 268 ? 161.678 159.922 161.064 1.00 50.00 278 ASN B N 1
ATOM 12460 C CA . ASN D 1 268 ? 163.010 160.465 161.277 1.00 50.00 278 ASN B CA 1
ATOM 12461 C C . ASN D 1 268 ? 163.206 161.829 160.629 1.00 50.00 278 ASN B C 1
ATOM 12462 O O . ASN D 1 268 ? 164.236 162.468 160.867 1.00 50.00 278 ASN B O 1
ATOM 12472 N N . ALA D 1 269 ? 162.244 162.290 159.834 1.00 0.00 279 ALA B N 1
ATOM 12473 C CA . ALA D 1 269 ? 162.429 163.451 158.980 1.00 0.00 279 ALA B CA 1
ATOM 12474 C C . ALA D 1 269 ? 162.303 164.748 159.772 1.00 0.00 279 ALA B C 1
ATOM 12475 O O . ALA D 1 269 ? 161.859 164.769 160.923 1.00 0.00 279 ALA B O 1
ATOM 12482 N N . SER D 1 270 ? 162.713 165.840 159.134 1.00 0.00 280 SER B N 1
ATOM 12483 C CA . SER D 1 270 ? 162.680 167.163 159.736 1.00 0.00 280 SER B CA 1
ATOM 12484 C C . SER D 1 270 ? 161.436 167.927 159.295 1.00 0.00 280 SER B C 1
ATOM 12485 O O . SER D 1 270 ? 160.903 167.711 158.204 1.00 0.00 280 SER B O 1
ATOM 12493 N N . MET D 1 271 ? 160.977 168.825 160.161 1.00 0.00 281 MET B N 1
ATOM 12494 C CA . MET D 1 271 ? 159.845 169.683 159.842 1.00 0.00 281 MET B CA 1
ATOM 12495 C C . MET D 1 271 ? 160.288 170.846 158.963 1.00 0.00 281 MET B C 1
ATOM 12496 O O . MET D 1 271 ? 161.414 171.340 159.069 1.00 0.00 281 MET B O 1
ATOM 12510 N N . HIS D 1 272 ? 159.383 171.280 158.088 1.00 0.00 282 HIS B N 1
ATOM 12511 C CA . HIS D 1 272 ? 159.651 172.384 157.178 1.00 0.00 282 HIS B CA 1
ATOM 12512 C C . HIS D 1 272 ? 158.350 173.125 156.896 1.00 0.00 282 HIS B C 1
ATOM 12513 O O . HIS D 1 272 ? 157.263 172.689 157.281 1.00 0.00 282 HIS B O 1
ATOM 12527 N N . GLU D 1 273 ? 158.479 174.264 156.214 1.00 0.00 283 GLU B N 1
ATOM 12528 C CA . GLU D 1 273 ? 157.352 175.165 156.007 1.00 0.00 283 GLU B CA 1
ATOM 12529 C C . GLU D 1 273 ? 156.423 174.723 154.882 1.00 0.00 283 GLU B C 1
ATOM 12530 O O . GLU D 1 273 ? 155.399 175.377 154.664 1.00 0.00 283 GLU B O 1
ATOM 12534 N N . CYS D 1 274 ? 156.751 173.653 154.164 1.00 0.00 284 CYS B N 1
ATOM 12535 C CA . CYS D 1 274 ? 155.953 173.247 153.018 1.00 0.00 284 CYS B CA 1
ATOM 12536 C C . CYS D 1 274 ? 154.581 172.740 153.457 1.00 0.00 284 CYS B C 1
ATOM 12537 O O . CYS D 1 274 ? 154.391 172.263 154.578 1.00 0.00 284 CYS B O 1
ATOM 12541 N N . ASP D 1 275 ? 153.615 172.861 152.551 1.00 0.00 285 ASP B N 1
ATOM 12542 C CA . ASP D 1 275 ? 152.285 172.297 152.722 1.00 0.00 285 ASP B CA 1
ATOM 12543 C C . ASP D 1 275 ? 152.161 171.017 151.905 1.00 0.00 285 ASP B C 1
ATOM 12544 O O . ASP D 1 275 ? 152.935 170.768 150.979 1.00 0.00 285 ASP B O 1
ATOM 12553 N N . THR D 1 276 ? 151.177 170.199 152.264 1.00 0.00 286 THR B N 1
ATOM 12554 C CA . THR D 1 276 ? 150.938 168.964 151.533 1.00 0.00 286 THR B CA 1
ATOM 12555 C C . THR D 1 276 ? 149.520 168.485 151.797 1.00 0.00 286 THR B C 1
ATOM 12556 O O . THR D 1 276 ? 148.888 168.866 152.785 1.00 0.00 286 THR B O 1
ATOM 12567 N N . LYS D 1 277 ? 149.032 167.638 150.893 1.00 0.00 287 LYS B N 1
ATOM 12568 C CA . LYS D 1 277 ? 147.785 166.919 151.094 1.00 0.00 287 LYS B CA 1
ATOM 12569 C C . LYS D 1 277 ? 148.006 165.459 151.458 1.00 0.00 287 LYS B C 1
ATOM 12570 O O . LYS D 1 277 ? 147.056 164.790 151.875 1.00 0.00 287 LYS B O 1
ATOM 12589 N N . CYS D 1 278 ? 149.231 164.959 151.316 1.00 0.00 288 CYS B N 1
ATOM 12590 C CA . CYS D 1 278 ? 149.585 163.599 151.687 1.00 0.00 288 CYS B CA 1
ATOM 12591 C C . CYS D 1 278 ? 150.910 163.623 152.430 1.00 0.00 288 CYS B C 1
ATOM 12592 O O . CYS D 1 278 ? 151.806 164.396 152.083 1.00 0.00 288 CYS B O 1
ATOM 12599 N N . GLN D 1 279 ? 151.030 162.787 153.457 1.00 0.00 289 GLN B N 1
ATOM 12600 C CA . GLN D 1 279 ? 152.245 162.706 154.253 1.00 0.00 289 GLN B CA 1
ATOM 12601 C C . GLN D 1 279 ? 152.571 161.253 154.546 1.00 0.00 289 GLN B C 1
ATOM 12602 O O . GLN D 1 279 ? 151.681 160.460 154.864 1.00 0.00 289 GLN B O 1
ATOM 12616 N N . THR D 1 280 ? 153.847 160.913 154.445 1.00 0.00 290 THR B N 1
ATOM 12617 C CA . THR D 1 280 ? 154.370 159.605 154.798 1.00 0.00 290 THR B CA 1
ATOM 12618 C C . THR D 1 280 ? 155.548 159.798 155.738 1.00 0.00 290 THR B C 1
ATOM 12619 O O . THR D 1 280 ? 156.159 160.871 155.765 1.00 0.00 290 THR B O 1
ATOM 12630 N N . PRO D 1 281 ? 155.891 158.781 156.529 1.00 0.00 291 PRO B N 1
ATOM 12631 C CA . PRO D 1 281 ? 157.024 158.936 157.452 1.00 0.00 291 PRO B CA 1
ATOM 12632 C C . PRO D 1 281 ? 158.306 159.365 156.766 1.00 0.00 291 PRO B C 1
ATOM 12633 O O . PRO D 1 281 ? 159.088 160.124 157.351 1.00 0.00 291 PRO B O 1
ATOM 12644 N N . GLN D 1 282 ? 158.550 158.902 155.540 1.00 0.00 292 GLN B N 1
ATOM 12645 C CA . GLN D 1 282 ? 159.760 159.303 154.832 1.00 0.00 292 GLN B CA 1
ATOM 12646 C C . GLN D 1 282 ? 159.669 160.738 154.327 1.00 0.00 292 GLN B C 1
ATOM 12647 O O . GLN D 1 282 ? 160.659 161.475 154.370 1.00 0.00 292 GLN B O 1
ATOM 12661 N N . GLY D 1 283 ? 158.503 161.152 153.849 1.00 0.00 293 GLY B N 1
ATOM 12662 C CA . GLY D 1 283 ? 158.340 162.508 153.363 1.00 0.00 293 GLY B CA 1
ATOM 12663 C C . GLY D 1 283 ? 156.976 162.697 152.745 1.00 0.00 293 GLY B C 1
ATOM 12664 O O . GLY D 1 283 ? 156.204 161.752 152.569 1.00 0.00 293 GLY B O 1
ATOM 12668 N N . ALA D 1 284 ? 156.689 163.952 152.415 1.00 0.00 294 ALA B N 1
ATOM 12669 C CA . ALA D 1 284 ? 155.408 164.304 151.825 1.00 0.00 294 ALA B CA 1
ATOM 12670 C C . ALA D 1 284 ? 155.354 163.897 150.356 1.00 0.00 294 ALA B C 1
ATOM 12671 O O . ALA D 1 284 ? 156.374 163.831 149.668 1.00 0.00 294 ALA B O 1
ATOM 12678 N N . ILE D 1 285 ? 154.143 163.621 149.879 1.00 0.00 295 ILE B N 1
ATOM 12679 C CA . ILE D 1 285 ? 153.898 163.250 148.490 1.00 0.00 295 ILE B CA 1
ATOM 12680 C C . ILE D 1 285 ? 153.114 164.367 147.817 1.00 0.00 295 ILE B C 1
ATOM 12681 O O . ILE D 1 285 ? 152.171 164.916 148.398 1.00 0.00 295 ILE B O 1
ATOM 12697 N N . ASN D 1 286 ? 153.508 164.700 146.592 1.00 0.00 296 ASN B N 1
ATOM 12698 C CA . ASN D 1 286 ? 152.990 165.860 145.870 1.00 0.00 296 ASN B CA 1
ATOM 12699 C C . ASN D 1 286 ? 152.646 165.466 144.432 1.00 0.00 296 ASN B C 1
ATOM 12700 O O . ASN D 1 286 ? 153.097 166.077 143.463 1.00 0.00 296 ASN B O 1
ATOM 12710 N N . SER D 1 287 ? 151.860 164.402 144.279 1.00 0.00 297 SER B N 1
ATOM 12711 C CA . SER D 1 287 ? 151.432 163.973 142.956 1.00 0.00 297 SER B CA 1
ATOM 12712 C C . SER D 1 287 ? 150.059 163.329 143.058 1.00 0.00 297 SER B C 1
ATOM 12713 O O . SER D 1 287 ? 149.633 162.893 144.130 1.00 0.00 297 SER B O 1
ATOM 12721 N N . SER D 1 288 ? 149.372 163.270 141.917 1.00 0.00 298 SER B N 1
ATOM 12722 C CA . SER D 1 288 ? 148.016 162.747 141.830 1.00 0.00 298 SER B CA 1
ATOM 12723 C C . SER D 1 288 ? 147.964 161.355 141.212 1.00 0.00 298 SER B C 1
ATOM 12724 O O . SER D 1 288 ? 146.920 160.956 140.685 1.00 0.00 298 SER B O 1
ATOM 12732 N N . LEU D 1 289 ? 149.067 160.614 141.253 1.00 0.00 299 LEU B N 1
ATOM 12733 C CA . LEU D 1 289 ? 149.095 159.279 140.688 1.00 0.00 299 LEU B CA 1
ATOM 12734 C C . LEU D 1 289 ? 148.296 158.315 141.561 1.00 0.00 299 LEU B C 1
ATOM 12735 O O . LEU D 1 289 ? 148.111 158.552 142.757 1.00 0.00 299 LEU B O 1
ATOM 12751 N N . PRO D 1 290 ? 147.808 157.216 140.984 1.00 0.00 300 PRO B N 1
ATOM 12752 C CA . PRO D 1 290 ? 146.955 156.301 141.755 1.00 0.00 300 PRO B CA 1
ATOM 12753 C C . PRO D 1 290 ? 147.719 155.433 142.743 1.00 0.00 300 PRO B C 1
ATOM 12754 O O . PRO D 1 290 ? 147.173 155.064 143.786 1.00 0.00 300 PRO B O 1
ATOM 12765 N N . PHE D 1 291 ? 148.973 155.108 142.438 1.00 0.00 301 PHE B N 1
ATOM 12766 C CA . PHE D 1 291 ? 149.754 154.183 143.246 1.00 0.00 301 PHE B CA 1
ATOM 12767 C C . PHE D 1 291 ? 151.046 154.841 143.702 1.00 0.00 301 PHE B C 1
ATOM 12768 O O . PHE D 1 291 ? 151.539 155.789 143.088 1.00 0.00 301 PHE B O 1
ATOM 12785 N N . GLN D 1 292 ? 151.588 154.319 144.799 1.00 0.00 302 GLN B N 1
ATOM 12786 C CA . GLN D 1 292 ? 152.876 154.746 145.317 1.00 0.00 302 GLN B CA 1
ATOM 12787 C C . GLN D 1 292 ? 153.554 153.556 145.977 1.00 0.00 302 GLN B C 1
ATOM 12788 O O . GLN D 1 292 ? 152.890 152.625 146.432 1.00 0.00 302 GLN B O 1
ATOM 12802 N N . ASN D 1 293 ? 154.884 153.584 146.008 1.00 0.00 303 ASN B N 1
ATOM 12803 C CA . ASN D 1 293 ? 155.670 152.541 146.658 1.00 0.00 303 ASN B CA 1
ATOM 12804 C C . ASN D 1 293 ? 156.625 153.135 147.684 1.00 0.00 303 ASN B C 1
ATOM 12805 O O . ASN D 1 293 ? 157.728 152.626 147.884 1.00 0.00 303 ASN B O 1
ATOM 12816 N N . ILE D 1 294 ? 156.211 154.215 148.341 1.00 0.00 304 ILE B N 1
ATOM 12817 C CA . ILE D 1 294 ? 157.090 154.949 149.242 1.00 0.00 304 ILE B CA 1
ATOM 12818 C C . ILE D 1 294 ? 157.008 154.357 150.641 1.00 0.00 304 ILE B C 1
ATOM 12819 O O . ILE D 1 294 ? 158.028 153.968 151.218 1.00 0.00 304 ILE B O 1
ATOM 12835 N N . HIS D 1 295 ? 155.799 154.282 151.200 1.00 0.00 305 HIS B N 1
ATOM 12836 C CA . HIS D 1 295 ? 155.649 153.753 152.542 1.00 0.00 305 HIS B CA 1
ATOM 12837 C C . HIS D 1 295 ? 154.237 153.230 152.757 1.00 0.00 305 HIS B C 1
ATOM 12838 O O . HIS D 1 295 ? 153.277 153.864 152.297 1.00 0.00 305 HIS B O 1
ATOM 12852 N N . PRO D 1 296 ? 154.074 152.093 153.440 1.00 0.00 306 PRO B N 1
ATOM 12853 C CA . PRO D 1 296 ? 152.713 151.601 153.707 1.00 0.00 306 PRO B CA 1
ATOM 12854 C C . PRO D 1 296 ? 151.850 152.581 154.480 1.00 0.00 306 PRO B C 1
ATOM 12855 O O . PRO D 1 296 ? 150.647 152.686 154.212 1.00 0.00 306 PRO B O 1
ATOM 12866 N N . ILE D 1 297 ? 152.431 153.309 155.429 1.00 0.00 307 ILE B N 1
ATOM 12867 C CA . ILE D 1 297 ? 151.682 154.156 156.349 1.00 0.00 307 ILE B CA 1
ATOM 12868 C C . ILE D 1 297 ? 151.642 155.567 155.789 1.00 0.00 307 ILE B C 1
ATOM 12869 O O . ILE D 1 297 ? 152.688 156.190 155.576 1.00 0.00 307 ILE B O 1
ATOM 12885 N N . THR D 1 298 ? 150.436 156.075 155.558 1.00 0.00 308 THR B N 1
ATOM 12886 C CA . THR D 1 298 ? 150.236 157.399 154.995 1.00 0.00 308 THR B CA 1
ATOM 12887 C C . THR D 1 298 ? 149.168 158.138 155.786 1.00 0.00 308 THR B C 1
ATOM 12888 O O . THR D 1 298 ? 148.283 157.525 156.388 1.00 0.00 308 THR B O 1
ATOM 12899 N N . ILE D 1 299 ? 149.261 159.465 155.784 1.00 0.00 309 ILE B N 1
ATOM 12900 C CA . ILE D 1 299 ? 148.266 160.334 156.399 1.00 0.00 309 ILE B CA 1
ATOM 12901 C C . ILE D 1 299 ? 147.774 161.312 155.344 1.00 0.00 309 ILE B C 1
ATOM 12902 O O . ILE D 1 299 ? 148.579 161.906 154.619 1.00 0.00 309 ILE B O 1
ATOM 12918 N N . GLY D 1 300 ? 146.462 161.477 155.262 1.00 0.00 310 GLY B N 1
ATOM 12919 C CA . GLY D 1 300 ? 145.856 162.351 154.282 1.00 0.00 310 GLY B CA 1
ATOM 12920 C C . GLY D 1 300 ? 145.262 161.584 153.119 1.00 0.00 310 GLY B C 1
ATOM 12921 O O . GLY D 1 300 ? 144.938 160.400 153.209 1.00 0.00 310 GLY B O 1
ATOM 12925 N N . GLU D 1 301 ? 145.127 162.287 152.000 1.00 0.00 311 GLU B N 1
ATOM 12926 C CA . GLU D 1 301 ? 144.638 161.704 150.753 1.00 0.00 311 GLU B CA 1
ATOM 12927 C C . GLU D 1 301 ? 145.859 161.300 149.937 1.00 0.00 311 GLU B C 1
ATOM 12928 O O . GLU D 1 301 ? 146.517 162.146 149.328 1.00 0.00 311 GLU B O 1
ATOM 12932 N N . CYS D 1 302 ? 146.154 160.009 149.916 1.00 0.00 312 CYS B N 1
ATOM 12933 C CA . CYS D 1 302 ? 147.395 159.486 149.373 1.00 0.00 312 CYS B CA 1
ATOM 12934 C C . CYS D 1 302 ? 147.120 158.393 148.354 1.00 0.00 312 CYS B C 1
ATOM 12935 O O . CYS D 1 302 ? 146.033 157.809 148.334 1.00 0.00 312 CYS B O 1
ATOM 12942 N N . PRO D 1 303 ? 148.086 158.097 147.488 1.00 0.00 313 PRO B N 1
ATOM 12943 C CA . PRO D 1 303 ? 147.925 156.974 146.561 1.00 0.00 313 PRO B CA 1
ATOM 12944 C C . PRO D 1 303 ? 147.937 155.639 147.290 1.00 0.00 313 PRO B C 1
ATOM 12945 O O . PRO D 1 303 ? 148.418 155.513 148.418 1.00 0.00 313 PRO B O 1
ATOM 12956 N N . LYS D 1 304 ? 147.387 154.629 146.621 1.00 0.00 314 LYS B N 1
ATOM 12957 C CA . LYS D 1 304 ? 147.399 153.274 147.156 1.00 0.00 314 LYS B CA 1
ATOM 12958 C C . LYS D 1 304 ? 148.818 152.721 147.140 1.00 0.00 314 LYS B C 1
ATOM 12959 O O . LYS D 1 304 ? 149.537 152.865 146.148 1.00 0.00 314 LYS B O 1
ATOM 12978 N N . TYR D 1 305 ? 149.225 152.085 148.236 1.00 0.00 315 TYR B N 1
ATOM 12979 C CA . TYR D 1 305 ? 150.575 151.549 148.347 1.00 0.00 315 TYR B CA 1
ATOM 12980 C C . TYR D 1 305 ? 150.641 150.143 147.767 1.00 0.00 315 TYR B C 1
ATOM 12981 O O . TYR D 1 305 ? 149.807 149.291 148.086 1.00 0.00 315 TYR B O 1
ATOM 12999 N N . VAL D 1 306 ? 151.638 149.908 146.913 1.00 0.00 316 VAL B N 1
ATOM 13000 C CA . VAL D 1 306 ? 151.872 148.609 146.300 1.00 0.00 316 VAL B CA 1
ATOM 13001 C C . VAL D 1 306 ? 153.360 148.298 146.365 1.00 0.00 316 VAL B C 1
ATOM 13002 O O . VAL D 1 306 ? 154.201 149.190 146.493 1.00 0.00 316 VAL B O 1
ATOM 13015 N N . ARG D 1 307 ? 153.682 147.009 146.267 1.00 0.00 317 ARG B N 1
ATOM 13016 C CA . ARG D 1 307 ? 155.074 146.579 146.248 1.00 0.00 317 ARG B CA 1
ATOM 13017 C C . ARG D 1 307 ? 155.731 146.754 144.888 1.00 0.00 317 ARG B C 1
ATOM 13018 O O . ARG D 1 307 ? 156.937 146.518 144.768 1.00 0.00 317 ARG B O 1
ATOM 13039 N N . SER D 1 308 ? 154.976 147.148 143.869 1.00 0.00 318 SER B N 1
ATOM 13040 C CA . SER D 1 308 ? 155.528 147.245 142.527 1.00 0.00 318 SER B CA 1
ATOM 13041 C C . SER D 1 308 ? 156.659 148.262 142.484 1.00 0.00 318 SER B C 1
ATOM 13042 O O . SER D 1 308 ? 156.707 149.208 143.274 1.00 0.00 318 SER B O 1
ATOM 13050 N N . THR D 1 309 ? 157.588 148.047 141.554 1.00 0.00 319 THR B N 1
ATOM 13051 C CA . THR D 1 309 ? 158.678 148.981 141.320 1.00 0.00 319 THR B CA 1
ATOM 13052 C C . THR D 1 309 ? 158.449 149.867 140.108 1.00 0.00 319 THR B C 1
ATOM 13053 O O . THR D 1 309 ? 159.077 150.927 140.009 1.00 0.00 319 THR B O 1
ATOM 13064 N N . LYS D 1 310 ? 157.582 149.460 139.183 1.00 0.00 320 LYS B N 1
ATOM 13065 C CA . LYS D 1 310 ? 157.227 150.293 138.044 1.00 0.00 320 LYS B CA 1
ATOM 13066 C C . LYS D 1 310 ? 155.847 149.895 137.550 1.00 0.00 320 LYS B C 1
ATOM 13067 O O . LYS D 1 310 ? 155.567 148.706 137.378 1.00 0.00 320 LYS B O 1
ATOM 13086 N N . LEU D 1 311 ? 154.990 150.892 137.327 1.00 0.00 321 LEU B N 1
ATOM 13087 C CA . LEU D 1 311 ? 153.654 150.697 136.765 1.00 0.00 321 LEU B CA 1
ATOM 13088 C C . LEU D 1 311 ? 153.487 151.718 135.648 1.00 0.00 321 LEU B C 1
ATOM 13089 O O . LEU D 1 311 ? 152.943 152.802 135.869 1.00 0.00 321 LEU B O 1
ATOM 13105 N N . ARG D 1 312 ? 153.945 151.370 134.450 1.00 0.00 322 ARG B N 1
ATOM 13106 C CA . ARG D 1 312 ? 153.824 152.233 133.285 1.00 0.00 322 ARG B CA 1
ATOM 13107 C C . ARG D 1 312 ? 152.733 151.703 132.370 1.00 0.00 322 ARG B C 1
ATOM 13108 O O . ARG D 1 312 ? 152.751 150.527 131.991 1.00 0.00 322 ARG B O 1
ATOM 13129 N N . MET D 1 313 ? 151.789 152.568 132.019 1.00 0.00 323 MET B N 1
ATOM 13130 C CA . MET D 1 313 ? 150.734 152.237 131.077 1.00 0.00 323 MET B CA 1
ATOM 13131 C C . MET D 1 313 ? 150.990 152.962 129.766 1.00 0.00 323 MET B C 1
ATOM 13132 O O . MET D 1 313 ? 151.513 154.079 129.756 1.00 0.00 323 MET B O 1
ATOM 13146 N N . VAL D 1 314 ? 150.620 152.318 128.661 1.00 0.00 324 VAL B N 1
ATOM 13147 C CA . VAL D 1 314 ? 150.863 152.891 127.345 1.00 0.00 324 VAL B CA 1
ATOM 13148 C C . VAL D 1 314 ? 149.906 154.049 127.106 1.00 0.00 324 VAL B C 1
ATOM 13149 O O . VAL D 1 314 ? 148.694 153.930 127.321 1.00 0.00 324 VAL B O 1
ATOM 13162 N N . THR D 1 315 ? 150.450 155.174 126.660 1.00 0.00 325 THR B N 1
ATOM 13163 C CA . THR D 1 315 ? 149.672 156.293 126.149 1.00 0.00 325 THR B CA 1
ATOM 13164 C C . THR D 1 315 ? 150.233 156.729 124.808 1.00 0.00 325 THR B C 1
ATOM 13165 O O . THR D 1 315 ? 150.291 157.919 124.485 1.00 0.00 325 THR B O 1
ATOM 13176 N N . GLY D 1 316 ? 150.653 155.759 124.010 1.00 0.00 326 GLY B N 1
ATOM 13177 C CA . GLY D 1 316 ? 151.263 156.047 122.731 1.00 0.00 326 GLY B CA 1
ATOM 13178 C C . GLY D 1 316 ? 151.421 154.779 121.925 1.00 0.00 326 GLY B C 1
ATOM 13179 O O . GLY D 1 316 ? 150.882 153.728 122.272 1.00 0.00 326 GLY B O 1
ATOM 13183 N N . LEU D 1 317 ? 152.167 154.895 120.835 1.00 0.00 327 LEU B N 1
ATOM 13184 C CA . LEU D 1 317 ? 152.374 153.790 119.915 1.00 0.00 327 LEU B CA 1
ATOM 13185 C C . LEU D 1 317 ? 153.647 153.022 120.258 1.00 0.00 327 LEU B C 1
ATOM 13186 O O . LEU D 1 317 ? 154.487 153.471 121.039 1.00 0.00 327 LEU B O 1
ATOM 13202 N N . ARG D 1 318 ? 153.781 151.840 119.661 1.00 0.00 328 ARG B N 1
ATOM 13203 C CA . ARG D 1 318 ? 155.065 151.154 119.664 1.00 0.00 328 ARG B CA 1
ATOM 13204 C C . ARG D 1 318 ? 156.099 152.028 118.969 1.00 0.00 328 ARG B C 1
ATOM 13205 O O . ARG D 1 318 ? 155.846 152.568 117.889 1.00 0.00 328 ARG B O 1
ATOM 13226 N N . ASN D 1 319 ? 157.264 152.174 119.586 1.00 0.00 329 ASN B N 1
ATOM 13227 C CA . ASN D 1 319 ? 158.340 152.987 119.027 1.00 0.00 329 ASN B CA 1
ATOM 13228 C C . ASN D 1 319 ? 159.283 152.054 118.278 1.00 0.00 329 ASN B C 1
ATOM 13229 O O . ASN D 1 319 ? 160.122 151.383 118.883 1.00 0.00 329 ASN B O 1
ATOM 13240 N N . ILE D 1 320 ? 159.139 152.009 116.959 1.00 0.00 330 ILE B N 1
ATOM 13241 C CA . ILE D 1 320 ? 159.943 151.122 116.123 1.00 0.00 330 ILE B CA 1
ATOM 13242 C C . ILE D 1 320 ? 160.471 151.914 114.934 1.00 0.00 330 ILE B C 1
ATOM 13243 O O . ILE D 1 320 ? 159.864 151.881 113.855 1.00 0.00 330 ILE B O 1
ATOM 13259 N N . PRO D 1 321 ? 161.588 152.640 115.075 1.00 0.00 331 PRO B N 1
ATOM 13260 C CA . PRO D 1 321 ? 162.136 153.388 113.940 1.00 0.00 331 PRO B CA 1
ATOM 13261 C C . PRO D 1 321 ? 162.482 152.481 112.764 1.00 0.00 331 PRO B C 1
ATOM 13262 O O . PRO D 1 321 ? 162.776 151.301 112.947 1.00 0.00 331 PRO B O 1
ATOM 13274 N N . PHE E 2 14 ? 151.354 145.139 107.571 1.00 0.00 9 PHE H N 1
ATOM 13275 C CA . PHE E 2 14 ? 152.159 145.477 106.362 1.00 0.00 9 PHE H CA 1
ATOM 13276 C C . PHE E 2 14 ? 153.070 146.668 106.633 1.00 0.00 9 PHE H C 1
ATOM 13277 O O . PHE E 2 14 ? 154.092 146.842 105.973 1.00 0.00 9 PHE H O 1
ATOM 13281 N N . ILE E 2 15 ? 152.694 147.482 107.613 1.00 0.00 10 ILE H N 1
ATOM 13282 C CA . ILE E 2 15 ? 153.447 148.679 107.968 1.00 0.00 10 ILE H CA 1
ATOM 13283 C C . ILE E 2 15 ? 154.529 148.268 108.959 1.00 0.00 10 ILE H C 1
ATOM 13284 O O . ILE E 2 15 ? 154.230 147.835 110.075 1.00 0.00 10 ILE H O 1
ATOM 13300 N N . GLU E 2 16 ? 155.789 148.405 108.554 1.00 0.00 11 GLU H N 1
ATOM 13301 C CA . GLU E 2 16 ? 156.931 147.981 109.360 1.00 0.00 11 GLU H CA 1
ATOM 13302 C C . GLU E 2 16 ? 157.603 149.222 109.936 1.00 0.00 11 GLU H C 1
ATOM 13303 O O . GLU E 2 16 ? 158.344 149.921 109.241 1.00 0.00 11 GLU H O 1
ATOM 13307 N N . GLY E 2 17 ? 157.341 149.492 111.212 1.00 0.00 12 GLY H N 1
ATOM 13308 C CA . GLY E 2 17 ? 157.964 150.609 111.892 1.00 0.00 12 GLY H CA 1
ATOM 13309 C C . GLY E 2 17 ? 157.252 151.923 111.650 1.00 0.00 12 GLY H C 1
ATOM 13310 O O . GLY E 2 17 ? 156.578 152.095 110.631 1.00 0.00 12 GLY H O 1
ATOM 13314 N N . GLY E 2 18 ? 157.394 152.860 112.588 1.00 0.00 13 GLY H N 1
ATOM 13315 C CA . GLY E 2 18 ? 156.800 154.171 112.452 1.00 0.00 13 GLY H CA 1
ATOM 13316 C C . GLY E 2 18 ? 157.705 155.143 111.718 1.00 0.00 13 GLY H C 1
ATOM 13317 O O . GLY E 2 18 ? 158.806 154.814 111.280 1.00 0.00 13 GLY H O 1
ATOM 13321 N N . TRP E 2 19 ? 157.215 156.370 111.590 1.00 0.00 14 TRP H N 1
ATOM 13322 C CA . TRP E 2 19 ? 157.952 157.452 110.955 1.00 0.00 14 TRP H CA 1
ATOM 13323 C C . TRP E 2 19 ? 158.489 158.392 112.024 1.00 0.00 14 TRP H C 1
ATOM 13324 O O . TRP E 2 19 ? 157.724 158.894 112.853 1.00 0.00 14 TRP H O 1
ATOM 13345 N N . THR E 2 20 ? 159.799 158.631 112.003 1.00 0.00 15 THR H N 1
ATOM 13346 C CA . THR E 2 20 ? 160.383 159.630 112.886 1.00 0.00 15 THR H CA 1
ATOM 13347 C C . THR E 2 20 ? 160.153 161.051 112.394 1.00 0.00 15 THR H C 1
ATOM 13348 O O . THR E 2 20 ? 160.361 161.995 113.163 1.00 0.00 15 THR H O 1
ATOM 13359 N N . GLY E 2 21 ? 159.737 161.226 111.142 1.00 0.00 16 GLY H N 1
ATOM 13360 C CA . GLY E 2 21 ? 159.549 162.550 110.587 1.00 0.00 16 GLY H CA 1
ATOM 13361 C C . GLY E 2 21 ? 158.171 163.131 110.827 1.00 0.00 16 GLY H C 1
ATOM 13362 O O . GLY E 2 21 ? 157.997 164.352 110.787 1.00 0.00 16 GLY H O 1
ATOM 13366 N N . MET E 2 22 ? 157.181 162.276 111.083 1.00 0.00 17 MET H N 1
ATOM 13367 C CA . MET E 2 22 ? 155.811 162.737 111.308 1.00 0.00 17 MET H CA 1
ATOM 13368 C C . MET E 2 22 ? 155.721 163.282 112.730 1.00 0.00 17 MET H C 1
ATOM 13369 O O . MET E 2 22 ? 155.290 162.610 113.671 1.00 0.00 17 MET H O 1
ATOM 13383 N N . ILE E 2 23 ? 156.136 164.541 112.879 1.00 0.00 18 ILE H N 1
ATOM 13384 C CA . ILE E 2 23 ? 156.178 165.177 114.191 1.00 0.00 18 ILE H CA 1
ATOM 13385 C C . ILE E 2 23 ? 154.806 165.580 114.706 1.00 0.00 18 ILE H C 1
ATOM 13386 O O . ILE E 2 23 ? 154.688 165.963 115.874 1.00 0.00 18 ILE H O 1
ATOM 13402 N N . ASP E 2 24 ? 153.768 165.506 113.875 1.00 0.00 19 ASP H N 1
ATOM 13403 C CA . ASP E 2 24 ? 152.422 165.904 114.265 1.00 0.00 19 ASP H CA 1
ATOM 13404 C C . ASP E 2 24 ? 151.468 164.743 114.042 1.00 0.00 19 ASP H C 1
ATOM 13405 O O . ASP E 2 24 ? 151.438 164.162 112.953 1.00 0.00 19 ASP H O 1
ATOM 13409 N N . GLY E 2 25 ? 150.689 164.414 115.065 1.00 0.00 20 GLY H N 1
ATOM 13410 C CA . GLY E 2 25 ? 149.718 163.345 114.976 1.00 0.00 20 GLY H CA 1
ATOM 13411 C C . GLY E 2 25 ? 150.310 161.986 115.310 1.00 0.00 20 GLY H C 1
ATOM 13412 O O . GLY E 2 25 ? 151.519 161.766 115.256 1.00 0.00 20 GLY H O 1
ATOM 13416 N N . TRP E 2 26 ? 149.424 161.058 115.667 1.00 0.00 21 TRP H N 1
ATOM 13417 C CA . TRP E 2 26 ? 149.831 159.687 115.949 1.00 0.00 21 TRP H CA 1
ATOM 13418 C C . TRP E 2 26 ? 149.839 158.830 114.687 1.00 0.00 21 TRP H C 1
ATOM 13419 O O . TRP E 2 26 ? 150.865 158.230 114.352 1.00 0.00 21 TRP H O 1
ATOM 13440 N N . TYR E 2 27 ? 148.721 158.774 113.969 1.00 0.00 22 TYR H N 1
ATOM 13441 C CA . TYR E 2 27 ? 148.665 158.119 112.672 1.00 0.00 22 TYR H CA 1
ATOM 13442 C C . TYR E 2 27 ? 148.418 159.172 111.605 1.00 0.00 22 TYR H C 1
ATOM 13443 O O . TYR E 2 27 ? 147.775 160.194 111.858 1.00 0.00 22 TYR H O 1
ATOM 13461 N N . GLY E 2 28 ? 148.927 158.915 110.409 1.00 0.00 23 GLY H N 1
ATOM 13462 C CA . GLY E 2 28 ? 148.798 159.883 109.342 1.00 0.00 23 GLY H CA 1
ATOM 13463 C C . GLY E 2 28 ? 149.264 159.308 108.028 1.00 0.00 23 GLY H C 1
ATOM 13464 O O . GLY E 2 28 ? 149.359 158.091 107.865 1.00 0.00 23 GLY H O 1
ATOM 13468 N N . TYR E 2 29 ? 149.555 160.201 107.087 1.00 0.00 24 TYR H N 1
ATOM 13469 C CA . TYR E 2 29 ? 149.924 159.823 105.734 1.00 0.00 24 TYR H CA 1
ATOM 13470 C C . TYR E 2 29 ? 151.283 160.396 105.368 1.00 0.00 24 TYR H C 1
ATOM 13471 O O . TYR E 2 29 ? 151.666 161.476 105.825 1.00 0.00 24 TYR H O 1
ATOM 13489 N N . HIS E 2 30 ? 152.003 159.659 104.531 1.00 0.00 25 HIS H N 1
ATOM 13490 C CA . HIS E 2 30 ? 153.151 160.182 103.810 1.00 0.00 25 HIS H CA 1
ATOM 13491 C C . HIS E 2 30 ? 152.867 160.057 102.323 1.00 0.00 25 HIS H C 1
ATOM 13492 O O . HIS E 2 30 ? 152.392 159.016 101.858 1.00 0.00 25 HIS H O 1
ATOM 13506 N N . TRP E 2 31 ? 153.156 161.120 101.580 1.00 0.00 26 TRP H N 1
ATOM 13507 C CA . TRP E 2 31 ? 152.772 161.188 100.180 1.00 0.00 26 TRP H CA 1
ATOM 13508 C C . TRP E 2 31 ? 153.844 161.932 99.403 1.00 0.00 26 TRP H C 1
ATOM 13509 O O . TRP E 2 31 ? 154.617 162.714 99.962 1.00 0.00 26 TRP H O 1
ATOM 13530 N N . GLN E 2 32 ? 153.882 161.676 98.099 1.00 0.00 27 GLN H N 1
ATOM 13531 C CA . GLN E 2 32 ? 154.797 162.375 97.214 1.00 0.00 27 GLN H CA 1
ATOM 13532 C C . GLN E 2 32 ? 154.222 162.366 95.807 1.00 0.00 27 GLN H C 1
ATOM 13533 O O . GLN E 2 32 ? 153.662 161.360 95.364 1.00 0.00 27 GLN H O 1
ATOM 13547 N N . ASN E 2 33 ? 154.365 163.488 95.116 1.00 0.00 28 ASN H N 1
ATOM 13548 C CA . ASN E 2 33 ? 153.918 163.607 93.735 1.00 0.00 28 ASN H CA 1
ATOM 13549 C C . ASN E 2 33 ? 154.826 164.618 93.044 1.00 0.00 28 ASN H C 1
ATOM 13550 O O . ASN E 2 33 ? 155.876 164.992 93.577 1.00 0.00 28 ASN H O 1
ATOM 13561 N N . GLU E 2 34 ? 154.423 165.069 91.857 1.00 0.00 29 GLU H N 1
ATOM 13562 C CA . GLU E 2 34 ? 155.234 166.022 91.113 1.00 0.00 29 GLU H CA 1
ATOM 13563 C C . GLU E 2 34 ? 155.244 167.406 91.746 1.00 0.00 29 GLU H C 1
ATOM 13564 O O . GLU E 2 34 ? 156.103 168.222 91.393 1.00 0.00 29 GLU H O 1
ATOM 13568 N N . GLN E 2 35 ? 154.327 167.690 92.670 1.00 0.00 30 GLN H N 1
ATOM 13569 C CA . GLN E 2 35 ? 154.234 169.008 93.281 1.00 0.00 30 GLN H CA 1
ATOM 13570 C C . GLN E 2 35 ? 154.928 169.102 94.630 1.00 0.00 30 GLN H C 1
ATOM 13571 O O . GLN E 2 35 ? 155.384 170.188 95.001 1.00 0.00 30 GLN H O 1
ATOM 13585 N N . GLY E 2 36 ? 155.024 168.007 95.373 1.00 0.00 31 GLY H N 1
ATOM 13586 C CA . GLY E 2 36 ? 155.669 168.056 96.668 1.00 0.00 31 GLY H CA 1
ATOM 13587 C C . GLY E 2 36 ? 155.552 166.726 97.384 1.00 0.00 31 GLY H C 1
ATOM 13588 O O . GLY E 2 36 ? 155.073 165.736 96.826 1.00 0.00 31 GLY H O 1
ATOM 13592 N N . SER E 2 37 ? 156.008 166.729 98.634 1.00 0.00 32 SER H N 1
ATOM 13593 C CA . SER E 2 37 ? 155.970 165.541 99.474 1.00 0.00 32 SER H CA 1
ATOM 13594 C C . SER E 2 37 ? 156.034 165.978 100.929 1.00 0.00 32 SER H C 1
ATOM 13595 O O . SER E 2 37 ? 156.398 167.115 101.238 1.00 0.00 32 SER H O 1
ATOM 13603 N N . GLY E 2 38 ? 155.674 165.063 101.818 1.00 0.00 33 GLY H N 1
ATOM 13604 C CA . GLY E 2 38 ? 155.716 165.347 103.236 1.00 0.00 33 GLY H CA 1
ATOM 13605 C C . GLY E 2 38 ? 154.783 164.428 104.000 1.00 0.00 33 GLY H C 1
ATOM 13606 O O . GLY E 2 38 ? 154.257 163.454 103.464 1.00 0.00 33 GLY H O 1
ATOM 13610 N N . TYR E 2 39 ? 154.593 164.770 105.271 1.00 0.00 34 TYR H N 1
ATOM 13611 C CA . TYR E 2 39 ? 153.735 164.024 106.175 1.00 0.00 34 TYR H CA 1
ATOM 13612 C C . TYR E 2 39 ? 152.531 164.868 106.567 1.00 0.00 34 TYR H C 1
ATOM 13613 O O . TYR E 2 39 ? 152.564 166.099 106.496 1.00 0.00 34 TYR H O 1
ATOM 13631 N N . ALA E 2 40 ? 151.465 164.189 106.978 1.00 0.00 35 ALA H N 1
ATOM 13632 C CA . ALA E 2 40 ? 150.267 164.856 107.462 1.00 0.00 35 ALA H CA 1
ATOM 13633 C C . ALA E 2 40 ? 149.512 163.900 108.371 1.00 0.00 35 ALA H C 1
ATOM 13634 O O . ALA E 2 40 ? 149.415 162.705 108.084 1.00 0.00 35 ALA H O 1
ATOM 13641 N N . ALA E 2 41 ? 148.982 164.433 109.464 1.00 0.00 36 ALA H N 1
ATOM 13642 C CA . ALA E 2 41 ? 148.229 163.626 110.406 1.00 0.00 36 ALA H CA 1
ATOM 13643 C C . ALA E 2 41 ? 146.801 163.424 109.921 1.00 0.00 36 ALA H C 1
ATOM 13644 O O . ALA E 2 41 ? 146.216 164.288 109.263 1.00 0.00 36 ALA H O 1
ATOM 13651 N N . ASP E 2 42 ? 146.242 162.263 110.251 1.00 0.00 37 ASP H N 1
ATOM 13652 C CA . ASP E 2 42 ? 144.820 161.999 110.043 1.00 0.00 37 ASP H CA 1
ATOM 13653 C C . ASP E 2 42 ? 144.093 162.458 111.300 1.00 0.00 37 ASP H C 1
ATOM 13654 O O . ASP E 2 42 ? 144.073 161.755 112.313 1.00 0.00 37 ASP H O 1
ATOM 13663 N N . GLN E 2 43 ? 143.488 163.645 111.230 1.00 0.00 38 GLN H N 1
ATOM 13664 C CA . GLN E 2 43 ? 142.987 164.294 112.438 1.00 0.00 38 GLN H CA 1
ATOM 13665 C C . GLN E 2 43 ? 141.894 163.476 113.114 1.00 0.00 38 GLN H C 1
ATOM 13666 O O . GLN E 2 43 ? 141.873 163.362 114.343 1.00 0.00 38 GLN H O 1
ATOM 13680 N N . LYS E 2 44 ? 140.975 162.900 112.338 1.00 0.00 39 LYS H N 1
ATOM 13681 C CA . LYS E 2 44 ? 139.853 162.187 112.943 1.00 0.00 39 LYS H CA 1
ATOM 13682 C C . LYS E 2 44 ? 140.334 160.985 113.746 1.00 0.00 39 LYS H C 1
ATOM 13683 O O . LYS E 2 44 ? 139.943 160.796 114.906 1.00 0.00 39 LYS H O 1
ATOM 13687 N N . SER E 2 45 ? 141.196 160.162 113.145 1.00 0.00 40 SER H N 1
ATOM 13688 C CA . SER E 2 45 ? 141.668 158.969 113.835 1.00 0.00 40 SER H CA 1
ATOM 13689 C C . SER E 2 45 ? 142.558 159.322 115.016 1.00 0.00 40 SER H C 1
ATOM 13690 O O . SER E 2 45 ? 142.469 158.679 116.066 1.00 0.00 40 SER H O 1
ATOM 13698 N N . THR E 2 46 ? 143.414 160.335 114.873 1.00 0.00 41 THR H N 1
ATOM 13699 C CA . THR E 2 46 ? 144.240 160.755 115.998 1.00 0.00 41 THR H CA 1
ATOM 13700 C C . THR E 2 46 ? 143.377 161.249 117.148 1.00 0.00 41 THR H C 1
ATOM 13701 O O . THR E 2 46 ? 143.646 160.944 118.315 1.00 0.00 41 THR H O 1
ATOM 13712 N N . GLN E 2 47 ? 142.337 162.022 116.835 1.00 0.00 42 GLN H N 1
ATOM 13713 C CA . GLN E 2 47 ? 141.440 162.529 117.864 1.00 0.00 42 GLN H CA 1
ATOM 13714 C C . GLN E 2 47 ? 140.744 161.386 118.587 1.00 0.00 42 GLN H C 1
ATOM 13715 O O . GLN E 2 47 ? 140.665 161.369 119.821 1.00 0.00 42 GLN H O 1
ATOM 13729 N N . ASN E 2 48 ? 140.231 160.415 117.829 1.00 0.00 43 ASN H N 1
ATOM 13730 C CA . ASN E 2 48 ? 139.563 159.283 118.460 1.00 0.00 43 ASN H CA 1
ATOM 13731 C C . ASN E 2 48 ? 140.536 158.487 119.317 1.00 0.00 43 ASN H C 1
ATOM 13732 O O . ASN E 2 48 ? 140.182 158.033 120.411 1.00 0.00 43 ASN H O 1
ATOM 13743 N N . ALA E 2 49 ? 141.768 158.310 118.841 1.00 0.00 44 ALA H N 1
ATOM 13744 C CA . ALA E 2 49 ? 142.755 157.576 119.622 1.00 0.00 44 ALA H CA 1
ATOM 13745 C C . ALA E 2 49 ? 143.075 158.301 120.920 1.00 0.00 44 ALA H C 1
ATOM 13746 O O . ALA E 2 49 ? 143.170 157.675 121.981 1.00 0.00 44 ALA H O 1
ATOM 13753 N N . ILE E 2 50 ? 143.247 159.622 120.860 1.00 0.00 45 ILE H N 1
ATOM 13754 C CA . ILE E 2 50 ? 143.538 160.379 122.073 1.00 0.00 45 ILE H CA 1
ATOM 13755 C C . ILE E 2 50 ? 142.378 160.275 123.049 1.00 0.00 45 ILE H C 1
ATOM 13756 O O . ILE E 2 50 ? 142.579 160.117 124.258 1.00 0.00 45 ILE H O 1
ATOM 13772 N N . ASN E 2 51 ? 141.147 160.381 122.547 1.00 0.00 46 ASN H N 1
ATOM 13773 C CA . ASN E 2 51 ? 139.995 160.271 123.433 1.00 0.00 46 ASN H CA 1
ATOM 13774 C C . ASN E 2 51 ? 139.931 158.892 124.077 1.00 0.00 46 ASN H C 1
ATOM 13775 O O . ASN E 2 51 ? 139.639 158.771 125.271 1.00 0.00 46 ASN H O 1
ATOM 13786 N N . GLY E 2 52 ? 140.217 157.841 123.309 1.00 0.00 47 GLY H N 1
ATOM 13787 C CA . GLY E 2 52 ? 140.242 156.508 123.887 1.00 0.00 47 GLY H CA 1
ATOM 13788 C C . GLY E 2 52 ? 141.316 156.354 124.948 1.00 0.00 47 GLY H C 1
ATOM 13789 O O . GLY E 2 52 ? 141.087 155.748 125.997 1.00 0.00 47 GLY H O 1
ATOM 13793 N N . ILE E 2 53 ? 142.505 156.898 124.688 1.00 0.00 48 ILE H N 1
ATOM 13794 C CA . ILE E 2 53 ? 143.593 156.799 125.655 1.00 0.00 48 ILE H CA 1
ATOM 13795 C C . ILE E 2 53 ? 143.232 157.540 126.934 1.00 0.00 48 ILE H C 1
ATOM 13796 O O . ILE E 2 53 ? 143.491 157.060 128.045 1.00 0.00 48 ILE H O 1
ATOM 13812 N N . THR E 2 54 ? 142.635 158.726 126.801 1.00 0.00 49 THR H N 1
ATOM 13813 C CA . THR E 2 54 ? 142.209 159.465 127.983 1.00 0.00 49 THR H CA 1
ATOM 13814 C C . THR E 2 54 ? 141.112 158.725 128.732 1.00 0.00 49 THR H C 1
ATOM 13815 O O . THR E 2 54 ? 141.073 158.764 129.965 1.00 0.00 49 THR H O 1
ATOM 13826 N N . ASN E 2 55 ? 140.218 158.044 128.013 1.00 0.00 50 ASN H N 1
ATOM 13827 C CA . ASN E 2 55 ? 139.221 157.220 128.685 1.00 0.00 50 ASN H CA 1
ATOM 13828 C C . ASN E 2 55 ? 139.883 156.101 129.471 1.00 0.00 50 ASN H C 1
ATOM 13829 O O . ASN E 2 55 ? 139.474 155.797 130.595 1.00 0.00 50 ASN H O 1
ATOM 13840 N N . ILE E 2 56 ? 140.909 155.473 128.895 1.00 0.00 51 ILE H N 1
ATOM 13841 C CA . ILE E 2 56 ? 141.618 154.415 129.610 1.00 0.00 51 ILE H CA 1
ATOM 13842 C C . ILE E 2 56 ? 142.255 154.974 130.876 1.00 0.00 51 ILE H C 1
ATOM 13843 O O . ILE E 2 56 ? 142.184 154.368 131.951 1.00 0.00 51 ILE H O 1
ATOM 13859 N N . VAL E 2 57 ? 142.891 156.142 130.764 1.00 0.00 52 VAL H N 1
ATOM 13860 C CA . VAL E 2 57 ? 143.555 156.739 131.921 1.00 0.00 52 VAL H CA 1
ATOM 13861 C C . VAL E 2 57 ? 142.538 157.075 133.006 1.00 0.00 52 VAL H C 1
ATOM 13862 O O . VAL E 2 57 ? 142.767 156.819 134.197 1.00 0.00 52 VAL H O 1
ATOM 13875 N N . ASN E 2 58 ? 141.406 157.665 132.617 1.00 0.00 53 ASN H N 1
ATOM 13876 C CA . ASN E 2 58 ? 140.381 158.004 133.595 1.00 0.00 53 ASN H CA 1
ATOM 13877 C C . ASN E 2 58 ? 139.771 156.759 134.220 1.00 0.00 53 ASN H C 1
ATOM 13878 O O . ASN E 2 58 ? 139.428 156.774 135.402 1.00 0.00 53 ASN H O 1
ATOM 13889 N N . SER E 2 59 ? 139.624 155.678 133.456 1.00 0.00 54 SER H N 1
ATOM 13890 C CA . SER E 2 59 ? 139.146 154.435 134.047 1.00 0.00 54 SER H CA 1
ATOM 13891 C C . SER E 2 59 ? 140.145 153.898 135.061 1.00 0.00 54 SER H C 1
ATOM 13892 O O . SER E 2 59 ? 139.760 153.439 136.141 1.00 0.00 54 SER H O 1
ATOM 13900 N N . VAL E 2 60 ? 141.436 153.958 134.734 1.00 0.00 55 VAL H N 1
ATOM 13901 C CA . VAL E 2 60 ? 142.452 153.440 135.642 1.00 0.00 55 VAL H CA 1
ATOM 13902 C C . VAL E 2 60 ? 142.471 154.237 136.939 1.00 0.00 55 VAL H C 1
ATOM 13903 O O . VAL E 2 60 ? 142.547 153.664 138.032 1.00 0.00 55 VAL H O 1
ATOM 13916 N N . ILE E 2 61 ? 142.403 155.562 136.848 1.00 0.00 56 ILE H N 1
ATOM 13917 C CA . ILE E 2 61 ? 142.603 156.391 138.035 1.00 0.00 56 ILE H CA 1
ATOM 13918 C C . ILE E 2 61 ? 141.309 156.580 138.821 1.00 0.00 56 ILE H C 1
ATOM 13919 O O . ILE E 2 61 ? 141.326 156.582 140.054 1.00 0.00 56 ILE H O 1
ATOM 13935 N N . GLU E 2 62 ? 140.173 156.746 138.141 1.00 0.00 57 GLU H N 1
ATOM 13936 C CA . GLU E 2 62 ? 138.908 156.956 138.838 1.00 0.00 57 GLU H CA 1
ATOM 13937 C C . GLU E 2 62 ? 138.508 155.731 139.647 1.00 0.00 57 GLU H C 1
ATOM 13938 O O . GLU E 2 62 ? 138.027 155.858 140.778 1.00 0.00 57 GLU H O 1
ATOM 13950 N N . LYS E 2 63 ? 138.703 154.538 139.090 1.00 0.00 58 LYS H N 1
ATOM 13951 C CA . LYS E 2 63 ? 138.302 153.317 139.774 1.00 0.00 58 LYS H CA 1
ATOM 13952 C C . LYS E 2 63 ? 139.159 153.022 140.994 1.00 0.00 58 LYS H C 1
ATOM 13953 O O . LYS E 2 63 ? 138.811 152.129 141.772 1.00 0.00 58 LYS H O 1
ATOM 13972 N N . MET E 2 64 ? 140.261 153.741 141.175 1.00 0.00 59 MET H N 1
ATOM 13973 C CA . MET E 2 64 ? 141.069 153.629 142.378 1.00 0.00 59 MET H CA 1
ATOM 13974 C C . MET E 2 64 ? 140.647 154.711 143.360 1.00 0.00 59 MET H C 1
ATOM 13975 O O . MET E 2 64 ? 140.661 155.900 143.026 1.00 0.00 59 MET H O 1
ATOM 13989 N N . ASN E 2 65 ? 140.279 154.299 144.566 1.00 0.00 60 ASN H N 1
ATOM 13990 C CA . ASN E 2 65 ? 139.870 155.243 145.591 1.00 0.00 60 ASN H CA 1
ATOM 13991 C C . ASN E 2 65 ? 141.088 155.859 146.263 1.00 0.00 60 ASN H C 1
ATOM 13992 O O . ASN E 2 65 ? 142.166 155.261 146.318 1.00 0.00 60 ASN H O 1
ATOM 14003 N N . THR E 2 66 ? 140.907 157.074 146.770 1.00 0.00 61 THR H N 1
ATOM 14004 C CA . THR E 2 66 ? 141.960 157.723 147.535 1.00 0.00 61 THR H CA 1
ATOM 14005 C C . THR E 2 66 ? 142.236 156.938 148.809 1.00 0.00 61 THR H C 1
ATOM 14006 O O . THR E 2 66 ? 141.311 156.557 149.532 1.00 0.00 61 THR H O 1
ATOM 14017 N N . GLN E 2 67 ? 143.514 156.695 149.082 1.00 0.00 62 GLN H N 1
ATOM 14018 C CA . GLN E 2 67 ? 143.917 156.020 150.309 1.00 0.00 62 GLN H CA 1
ATOM 14019 C C . GLN E 2 67 ? 143.985 157.045 151.433 1.00 0.00 62 GLN H C 1
ATOM 14020 O O . GLN E 2 67 ? 144.763 158.002 151.361 1.00 0.00 62 GLN H O 1
ATOM 14034 N N . PHE E 2 68 ? 143.181 156.844 152.471 1.00 0.00 63 PHE H N 1
ATOM 14035 C CA . PHE E 2 68 ? 143.118 157.763 153.593 1.00 0.00 63 PHE H CA 1
ATOM 14036 C C . PHE E 2 68 ? 144.032 157.274 154.713 1.00 0.00 63 PHE H C 1
ATOM 14037 O O . PHE E 2 68 ? 144.702 156.245 154.599 1.00 0.00 63 PHE H O 1
ATOM 14054 N N . THR E 2 69 ? 144.063 158.032 155.807 1.00 0.00 64 THR H N 1
ATOM 14055 C CA . THR E 2 69 ? 145.009 157.773 156.884 1.00 0.00 64 THR H CA 1
ATOM 14056 C C . THR E 2 69 ? 144.986 156.305 157.285 1.00 0.00 64 THR H C 1
ATOM 14057 O O . THR E 2 69 ? 143.930 155.747 157.593 1.00 0.00 64 THR H O 1
ATOM 14068 N N . ALA E 2 70 ? 146.160 155.682 157.275 1.00 0.00 65 ALA H N 1
ATOM 14069 C CA . ALA E 2 70 ? 146.308 154.254 157.531 1.00 0.00 65 ALA H CA 1
ATOM 14070 C C . ALA E 2 70 ? 147.486 153.998 158.460 1.00 0.00 65 ALA H C 1
ATOM 14071 O O . ALA E 2 70 ? 148.347 153.157 158.198 1.00 0.00 65 ALA H O 1
ATOM 14078 N N . VAL E 2 71 ? 147.543 154.736 159.568 1.00 0.00 66 VAL H N 1
ATOM 14079 C CA . VAL E 2 71 ? 148.604 154.528 160.544 1.00 0.00 66 VAL H CA 1
ATOM 14080 C C . VAL E 2 71 ? 148.411 153.181 161.230 1.00 0.00 66 VAL H C 1
ATOM 14081 O O . VAL E 2 71 ? 147.285 152.689 161.387 1.00 0.00 66 VAL H O 1
ATOM 14094 N N . GLY E 2 72 ? 149.524 152.574 161.644 1.00 0.00 67 GLY H N 1
ATOM 14095 C CA . GLY E 2 72 ? 149.474 151.270 162.269 1.00 0.00 67 GLY H CA 1
ATOM 14096 C C . GLY E 2 72 ? 149.053 151.327 163.725 1.00 0.00 67 GLY H C 1
ATOM 14097 O O . GLY E 2 72 ? 148.899 152.392 164.322 1.00 0.00 67 GLY H O 1
ATOM 14101 N N . LYS E 2 73 ? 148.865 150.142 164.299 1.00 0.00 68 LYS H N 1
ATOM 14102 C CA . LYS E 2 73 ? 148.422 149.984 165.675 1.00 0.00 68 LYS H CA 1
ATOM 14103 C C . LYS E 2 73 ? 149.527 149.366 166.519 1.00 0.00 68 LYS H C 1
ATOM 14104 O O . LYS E 2 73 ? 150.426 148.698 166.002 1.00 0.00 68 LYS H O 1
ATOM 14123 N N . GLU E 2 74 ? 149.454 149.601 167.825 1.00 0.00 69 GLU H N 1
ATOM 14124 C CA . GLU E 2 74 ? 150.386 149.028 168.782 1.00 0.00 69 GLU H CA 1
ATOM 14125 C C . GLU E 2 74 ? 149.705 147.928 169.584 1.00 0.00 69 GLU H C 1
ATOM 14126 O O . GLU E 2 74 ? 148.519 148.015 169.912 1.00 0.00 69 GLU H O 1
ATOM 14138 N N . PHE E 2 75 ? 150.473 146.889 169.903 1.00 0.00 70 PHE H N 1
ATOM 14139 C CA . PHE E 2 75 ? 149.983 145.769 170.690 1.00 0.00 70 PHE H CA 1
ATOM 14140 C C . PHE E 2 75 ? 151.016 145.417 171.749 1.00 0.00 70 PHE H C 1
ATOM 14141 O O . PHE E 2 75 ? 152.222 145.536 171.520 1.00 0.00 70 PHE H O 1
ATOM 14158 N N . ASN E 2 76 ? 150.537 144.982 172.910 1.00 0.00 71 ASN H N 1
ATOM 14159 C CA . ASN E 2 76 ? 151.423 144.651 174.011 1.00 0.00 71 ASN H CA 1
ATOM 14160 C C . ASN E 2 76 ? 151.882 143.200 173.890 1.00 0.00 71 ASN H C 1
ATOM 14161 O O . ASN E 2 76 ? 151.523 142.481 172.956 1.00 0.00 71 ASN H O 1
ATOM 14172 N N . ASN E 2 77 ? 152.689 142.760 174.855 1.00 0.00 72 ASN H N 1
ATOM 14173 C CA . ASN E 2 77 ? 153.313 141.446 174.773 1.00 0.00 72 ASN H CA 1
ATOM 14174 C C . ASN E 2 77 ? 152.320 140.298 174.902 1.00 0.00 72 ASN H C 1
ATOM 14175 O O . ASN E 2 77 ? 152.674 139.164 174.564 1.00 0.00 72 ASN H O 1
ATOM 14186 N N . LEU E 2 78 ? 151.098 140.552 175.373 1.00 0.00 73 LEU H N 1
ATOM 14187 C CA . LEU E 2 78 ? 150.083 139.515 175.513 1.00 0.00 73 LEU H CA 1
ATOM 14188 C C . LEU E 2 78 ? 148.988 139.632 174.460 1.00 0.00 73 LEU H C 1
ATOM 14189 O O . LEU E 2 78 ? 147.915 139.043 174.620 1.00 0.00 73 LEU H O 1
ATOM 14205 N N . GLU E 2 79 ? 149.234 140.384 173.390 1.00 0.00 74 GLU H N 1
ATOM 14206 C CA . GLU E 2 79 ? 148.305 140.504 172.274 1.00 0.00 74 GLU H CA 1
ATOM 14207 C C . GLU E 2 79 ? 148.968 140.085 170.968 1.00 0.00 74 GLU H C 1
ATOM 14208 O O . GLU E 2 79 ? 148.731 140.684 169.920 1.00 0.00 74 GLU H O 1
ATOM 14220 N N . LYS E 2 80 ? 149.810 139.053 171.026 1.00 0.00 75 LYS H N 1
ATOM 14221 C CA . LYS E 2 80 ? 150.542 138.631 169.838 1.00 0.00 75 LYS H CA 1
ATOM 14222 C C . LYS E 2 80 ? 149.599 138.109 168.764 1.00 0.00 75 LYS H C 1
ATOM 14223 O O . LYS E 2 80 ? 149.830 138.323 167.571 1.00 0.00 75 LYS H O 1
ATOM 14242 N N . ARG E 2 81 ? 148.537 137.406 169.164 1.00 0.00 76 ARG H N 1
ATOM 14243 C CA . ARG E 2 81 ? 147.579 136.909 168.182 1.00 0.00 76 ARG H CA 1
ATOM 14244 C C . ARG E 2 81 ? 146.914 138.054 167.433 1.00 0.00 76 ARG H C 1
ATOM 14245 O O . ARG E 2 81 ? 146.769 138.004 166.207 1.00 0.00 76 ARG H O 1
ATOM 14266 N N . MET E 2 82 ? 146.499 139.094 168.155 1.00 0.00 77 MET H N 1
ATOM 14267 C CA . MET E 2 82 ? 145.861 140.234 167.507 1.00 0.00 77 MET H CA 1
ATOM 14268 C C . MET E 2 82 ? 146.844 140.971 166.610 1.00 0.00 77 MET H C 1
ATOM 14269 O O . MET E 2 82 ? 146.483 141.415 165.515 1.00 0.00 77 MET H O 1
ATOM 14283 N N . GLU E 2 83 ? 148.093 141.112 167.057 1.00 0.00 78 GLU H N 1
ATOM 14284 C CA . GLU E 2 83 ? 149.105 141.758 166.230 1.00 0.00 78 GLU H CA 1
ATOM 14285 C C . GLU E 2 83 ? 149.339 140.976 164.948 1.00 0.00 78 GLU H C 1
ATOM 14286 O O . GLU E 2 83 ? 149.451 141.560 163.864 1.00 0.00 78 GLU H O 1
ATOM 14298 N N . ASN E 2 84 ? 149.411 139.649 165.051 1.00 0.00 79 ASN H N 1
ATOM 14299 C CA . ASN E 2 84 ? 149.611 138.832 163.863 1.00 0.00 79 ASN H CA 1
ATOM 14300 C C . ASN E 2 84 ? 148.398 138.874 162.950 1.00 0.00 79 ASN H C 1
ATOM 14301 O O . ASN E 2 84 ? 148.553 138.840 161.731 1.00 0.00 79 ASN H O 1
ATOM 14312 N N . LEU E 2 85 ? 147.191 138.956 163.509 1.00 0.00 80 LEU H N 1
ATOM 14313 C CA . LEU E 2 85 ? 146.007 139.095 162.668 1.00 0.00 80 LEU H CA 1
ATOM 14314 C C . LEU E 2 85 ? 146.011 140.428 161.932 1.00 0.00 80 LEU H C 1
ATOM 14315 O O . LEU E 2 85 ? 145.663 140.493 160.748 1.00 0.00 80 LEU H O 1
ATOM 14331 N N . ASN E 2 86 ? 146.397 141.503 162.618 1.00 0.00 81 ASN H N 1
ATOM 14332 C CA . ASN E 2 86 ? 146.481 142.806 161.967 1.00 0.00 81 ASN H CA 1
ATOM 14333 C C . ASN E 2 86 ? 147.517 142.789 160.851 1.00 0.00 81 ASN H C 1
ATOM 14334 O O . ASN E 2 86 ? 147.268 143.280 159.743 1.00 0.00 81 ASN H O 1
ATOM 14345 N N . LYS E 2 87 ? 148.690 142.215 161.126 1.00 0.00 82 LYS H N 1
ATOM 14346 C CA . LYS E 2 87 ? 149.719 142.119 160.098 1.00 0.00 82 LYS H CA 1
ATOM 14347 C C . LYS E 2 87 ? 149.262 141.232 158.950 1.00 0.00 82 LYS H C 1
ATOM 14348 O O . LYS E 2 87 ? 149.596 141.485 157.790 1.00 0.00 82 LYS H O 1
ATOM 14367 N N . LYS E 2 88 ? 148.504 140.180 159.256 1.00 0.00 83 LYS H N 1
ATOM 14368 C CA . LYS E 2 88 ? 147.965 139.313 158.217 1.00 0.00 83 LYS H CA 1
ATOM 14369 C C . LYS E 2 88 ? 147.003 140.072 157.319 1.00 0.00 83 LYS H C 1
ATOM 14370 O O . LYS E 2 88 ? 147.047 139.931 156.094 1.00 0.00 83 LYS H O 1
ATOM 14389 N N . VAL E 2 89 ? 146.129 140.886 157.909 1.00 0.00 84 VAL H N 1
ATOM 14390 C CA . VAL E 2 89 ? 145.214 141.694 157.108 1.00 0.00 84 VAL H CA 1
ATOM 14391 C C . VAL E 2 89 ? 146.001 142.651 156.225 1.00 0.00 84 VAL H C 1
ATOM 14392 O O . VAL E 2 89 ? 145.727 142.792 155.026 1.00 0.00 84 VAL H O 1
ATOM 14405 N N . ASP E 2 90 ? 146.997 143.322 156.807 1.00 0.00 85 ASP H N 1
ATOM 14406 C CA . ASP E 2 90 ? 147.785 144.281 156.041 1.00 0.00 85 ASP H CA 1
ATOM 14407 C C . ASP E 2 90 ? 148.493 143.600 154.877 1.00 0.00 85 ASP H C 1
ATOM 14408 O O . ASP E 2 90 ? 148.453 144.085 153.742 1.00 0.00 85 ASP H O 1
ATOM 14417 N N . ASP E 2 91 ? 149.136 142.463 155.140 1.00 0.00 86 ASP H N 1
ATOM 14418 C CA . ASP E 2 91 ? 149.880 141.770 154.096 1.00 0.00 86 ASP H CA 1
ATOM 14419 C C . ASP E 2 91 ? 148.949 141.213 153.032 1.00 0.00 86 ASP H C 1
ATOM 14420 O O . ASP E 2 91 ? 149.277 141.242 151.843 1.00 0.00 86 ASP H O 1
ATOM 14429 N N . GLY E 2 92 ? 147.790 140.692 153.432 1.00 0.00 87 GLY H N 1
ATOM 14430 C CA . GLY E 2 92 ? 146.854 140.179 152.451 1.00 0.00 87 GLY H CA 1
ATOM 14431 C C . GLY E 2 92 ? 146.333 141.267 151.537 1.00 0.00 87 GLY H C 1
ATOM 14432 O O . GLY E 2 92 ? 146.277 141.090 150.317 1.00 0.00 87 GLY H O 1
ATOM 14436 N N . PHE E 2 93 ? 145.956 142.412 152.107 1.00 0.00 88 PHE H N 1
ATOM 14437 C CA . PHE E 2 93 ? 145.499 143.515 151.273 1.00 0.00 88 PHE H CA 1
ATOM 14438 C C . PHE E 2 93 ? 146.621 144.028 150.382 1.00 0.00 88 PHE H C 1
ATOM 14439 O O . PHE E 2 93 ? 146.390 144.365 149.217 1.00 0.00 88 PHE H O 1
ATOM 14456 N N . LEU E 2 94 ? 147.847 144.089 150.905 1.00 0.00 89 LEU H N 1
ATOM 14457 C CA . LEU E 2 94 ? 148.962 144.546 150.086 1.00 0.00 89 LEU H CA 1
ATOM 14458 C C . LEU E 2 94 ? 149.212 143.598 148.922 1.00 0.00 89 LEU H C 1
ATOM 14459 O O . LEU E 2 94 ? 149.430 144.042 147.790 1.00 0.00 89 LEU H O 1
ATOM 14475 N N . ASP E 2 95 ? 149.181 142.289 149.177 1.00 0.00 90 ASP H N 1
ATOM 14476 C CA . ASP E 2 95 ? 149.353 141.318 148.104 1.00 0.00 90 ASP H CA 1
ATOM 14477 C C . ASP E 2 95 ? 148.251 141.459 147.066 1.00 0.00 90 ASP H C 1
ATOM 14478 O O . ASP E 2 95 ? 148.516 141.500 145.858 1.00 0.00 90 ASP H O 1
ATOM 14487 N N . ILE E 2 96 ? 147.001 141.547 147.523 1.00 0.00 91 ILE H N 1
ATOM 14488 C CA . ILE E 2 96 ? 145.882 141.618 146.593 1.00 0.00 91 ILE H CA 1
ATOM 14489 C C . ILE E 2 96 ? 145.982 142.871 145.741 1.00 0.00 91 ILE H C 1
ATOM 14490 O O . ILE E 2 96 ? 145.748 142.832 144.530 1.00 0.00 91 ILE H O 1
ATOM 14506 N N . TRP E 2 97 ? 146.345 144.000 146.347 1.00 0.00 92 TRP H N 1
ATOM 14507 C CA . TRP E 2 97 ? 146.387 145.245 145.593 1.00 0.00 92 TRP H CA 1
ATOM 14508 C C . TRP E 2 97 ? 147.599 145.330 144.679 1.00 0.00 92 TRP H C 1
ATOM 14509 O O . TRP E 2 97 ? 147.493 145.890 143.587 1.00 0.00 92 TRP H O 1
ATOM 14530 N N . THR E 2 98 ? 148.746 144.780 145.077 1.00 0.00 93 THR H N 1
ATOM 14531 C CA . THR E 2 98 ? 149.869 144.711 144.150 1.00 0.00 93 THR H CA 1
ATOM 14532 C C . THR E 2 98 ? 149.517 143.847 142.950 1.00 0.00 93 THR H C 1
ATOM 14533 O O . THR E 2 98 ? 149.796 144.213 141.798 1.00 0.00 93 THR H O 1
ATOM 14544 N N . TYR E 2 99 ? 148.888 142.699 143.201 1.00 0.00 94 TYR H N 1
ATOM 14545 C CA . TYR E 2 99 ? 148.454 141.836 142.113 1.00 0.00 94 TYR H CA 1
ATOM 14546 C C . TYR E 2 99 ? 147.476 142.565 141.205 1.00 0.00 94 TYR H C 1
ATOM 14547 O O . TYR E 2 99 ? 147.602 142.524 139.976 1.00 0.00 94 TYR H O 1
ATOM 14565 N N . ASN E 2 100 ? 146.496 143.251 141.796 1.00 0.00 95 ASN H N 1
ATOM 14566 C CA . ASN E 2 100 ? 145.513 143.972 140.999 1.00 0.00 95 ASN H CA 1
ATOM 14567 C C . ASN E 2 100 ? 146.174 145.056 140.163 1.00 0.00 95 ASN H C 1
ATOM 14568 O O . ASN E 2 100 ? 145.870 145.201 138.978 1.00 0.00 95 ASN H O 1
ATOM 14579 N N . ALA E 2 101 ? 147.093 145.818 140.757 1.00 0.00 96 ALA H N 1
ATOM 14580 C CA . ALA E 2 101 ? 147.734 146.904 140.028 1.00 0.00 96 ALA H CA 1
ATOM 14581 C C . ALA E 2 101 ? 148.531 146.372 138.847 1.00 0.00 96 ALA H C 1
ATOM 14582 O O . ALA E 2 101 ? 148.398 146.864 137.719 1.00 0.00 96 ALA H O 1
ATOM 14589 N N . GLU E 2 102 ? 149.355 145.350 139.078 1.00 0.00 97 GLU H N 1
ATOM 14590 C CA . GLU E 2 102 ? 150.200 144.856 137.997 1.00 0.00 97 GLU H CA 1
ATOM 14591 C C . GLU E 2 102 ? 149.373 144.167 136.917 1.00 0.00 97 GLU H C 1
ATOM 14592 O O . GLU E 2 102 ? 149.619 144.361 135.719 1.00 0.00 97 GLU H O 1
ATOM 14604 N N . LEU E 2 103 ? 148.368 143.383 137.313 1.00 0.00 98 LEU H N 1
ATOM 14605 C CA . LEU E 2 103 ? 147.510 142.740 136.326 1.00 0.00 98 LEU H CA 1
ATOM 14606 C C . LEU E 2 103 ? 146.733 143.771 135.520 1.00 0.00 98 LEU H C 1
ATOM 14607 O O . LEU E 2 103 ? 146.577 143.628 134.302 1.00 0.00 98 LEU H O 1
ATOM 14623 N N . LEU E 2 104 ? 146.230 144.814 136.183 1.00 0.00 99 LEU H N 1
ATOM 14624 C CA . LEU E 2 104 ? 145.528 145.875 135.475 1.00 0.00 99 LEU H CA 1
ATOM 14625 C C . LEU E 2 104 ? 146.446 146.555 134.477 1.00 0.00 99 LEU H C 1
ATOM 14626 O O . LEU E 2 104 ? 146.038 146.846 133.350 1.00 0.00 99 LEU H O 1
ATOM 14642 N N . VAL E 2 105 ? 147.689 146.826 134.874 1.00 0.00 100 VAL H N 1
ATOM 14643 C CA . VAL E 2 105 ? 148.624 147.464 133.954 1.00 0.00 100 VAL H CA 1
ATOM 14644 C C . VAL E 2 105 ? 148.843 146.582 132.733 1.00 0.00 100 VAL H C 1
ATOM 14645 O O . VAL E 2 105 ? 148.810 147.056 131.593 1.00 0.00 100 VAL H O 1
ATOM 14658 N N . LEU E 2 106 ? 149.059 145.283 132.949 1.00 0.00 101 LEU H N 1
ATOM 14659 C CA . LEU E 2 106 ? 149.272 144.388 131.814 1.00 0.00 101 LEU H CA 1
ATOM 14660 C C . LEU E 2 106 ? 148.055 144.366 130.895 1.00 0.00 101 LEU H C 1
ATOM 14661 O O . LEU E 2 106 ? 148.182 144.458 129.666 1.00 0.00 101 LEU H O 1
ATOM 14677 N N . LEU E 2 107 ? 146.860 144.252 131.477 1.00 0.00 102 LEU H N 1
ATOM 14678 C CA . LEU E 2 107 ? 145.649 144.158 130.669 1.00 0.00 102 LEU H CA 1
ATOM 14679 C C . LEU E 2 107 ? 145.424 145.432 129.864 1.00 0.00 102 LEU H C 1
ATOM 14680 O O . LEU E 2 107 ? 145.125 145.377 128.666 1.00 0.00 102 LEU H O 1
ATOM 14696 N N . ILE E 2 108 ? 145.568 146.594 130.504 1.00 0.00 103 ILE H N 1
ATOM 14697 C CA . ILE E 2 108 ? 145.321 147.839 129.788 1.00 0.00 103 ILE H CA 1
ATOM 14698 C C . ILE E 2 108 ? 146.408 148.087 128.756 1.00 0.00 103 ILE H C 1
ATOM 14699 O O . ILE E 2 108 ? 146.145 148.689 127.714 1.00 0.00 103 ILE H O 1
ATOM 14715 N N . ASN E 2 109 ? 147.641 147.640 129.008 1.00 0.00 104 ASN H N 1
ATOM 14716 C CA . ASN E 2 109 ? 148.681 147.788 127.998 1.00 0.00 104 ASN H CA 1
ATOM 14717 C C . ASN E 2 109 ? 148.378 146.944 126.769 1.00 0.00 104 ASN H C 1
ATOM 14718 O O . ASN E 2 109 ? 148.524 147.416 125.634 1.00 0.00 104 ASN H O 1
ATOM 14729 N N . GLU E 2 110 ? 147.952 145.695 126.969 1.00 0.00 105 GLU H N 1
ATOM 14730 C CA . GLU E 2 110 ? 147.561 144.881 125.823 1.00 0.00 105 GLU H CA 1
ATOM 14731 C C . GLU E 2 110 ? 146.397 145.519 125.079 1.00 0.00 105 GLU H C 1
ATOM 14732 O O . GLU E 2 110 ? 146.401 145.596 123.843 1.00 0.00 105 GLU H O 1
ATOM 14744 N N . ARG E 2 111 ? 145.399 146.001 125.822 1.00 0.00 106 ARG H N 1
ATOM 14745 C CA . ARG E 2 111 ? 144.248 146.637 125.196 1.00 0.00 106 ARG H CA 1
ATOM 14746 C C . ARG E 2 111 ? 144.669 147.855 124.386 1.00 0.00 106 ARG H C 1
ATOM 14747 O O . ARG E 2 111 ? 144.215 148.044 123.254 1.00 0.00 106 ARG H O 1
ATOM 14768 N N . THR E 2 112 ? 145.551 148.685 124.943 1.00 0.00 107 THR H N 1
ATOM 14769 C CA . THR E 2 112 ? 145.962 149.910 124.269 1.00 0.00 107 THR H CA 1
ATOM 14770 C C . THR E 2 112 ? 146.776 149.611 123.019 1.00 0.00 107 THR H C 1
ATOM 14771 O O . THR E 2 112 ? 146.599 150.265 121.985 1.00 0.00 107 THR H O 1
ATOM 14782 N N . LEU E 2 113 ? 147.688 148.642 123.092 1.00 0.00 108 LEU H N 1
ATOM 14783 C CA . LEU E 2 113 ? 148.491 148.328 121.917 1.00 0.00 108 LEU H CA 1
ATOM 14784 C C . LEU E 2 113 ? 147.632 147.716 120.816 1.00 0.00 108 LEU H C 1
ATOM 14785 O O . LEU E 2 113 ? 147.796 148.051 119.634 1.00 0.00 108 LEU H O 1
ATOM 14801 N N . ASP E 2 114 ? 146.689 146.843 121.181 1.00 0.00 109 ASP H N 1
ATOM 14802 C CA . ASP E 2 114 ? 145.751 146.333 120.187 1.00 0.00 109 ASP H CA 1
ATOM 14803 C C . ASP E 2 114 ? 144.911 147.461 119.607 1.00 0.00 109 ASP H C 1
ATOM 14804 O O . ASP E 2 114 ? 144.600 147.464 118.413 1.00 0.00 109 ASP H O 1
ATOM 14813 N N . PHE E 2 115 ? 144.536 148.429 120.442 1.00 0.00 110 PHE H N 1
ATOM 14814 C CA . PHE E 2 115 ? 143.751 149.568 119.983 1.00 0.00 110 PHE H CA 1
ATOM 14815 C C . PHE E 2 115 ? 144.516 150.380 118.947 1.00 0.00 110 PHE H C 1
ATOM 14816 O O . PHE E 2 115 ? 143.964 150.757 117.907 1.00 0.00 110 PHE H O 1
ATOM 14833 N N . HIS E 2 116 ? 145.796 150.644 119.204 1.00 0.00 111 HIS H N 1
ATOM 14834 C CA . HIS E 2 116 ? 146.597 151.399 118.245 1.00 0.00 111 HIS H CA 1
ATOM 14835 C C . HIS E 2 116 ? 146.784 150.619 116.949 1.00 0.00 111 HIS H C 1
ATOM 14836 O O . HIS E 2 116 ? 146.684 151.186 115.850 1.00 0.00 111 HIS H O 1
ATOM 14850 N N . ASP E 2 117 ? 147.060 149.317 117.052 1.00 0.00 112 ASP H N 1
ATOM 14851 C CA . ASP E 2 117 ? 147.218 148.515 115.844 1.00 0.00 112 ASP H CA 1
ATOM 14852 C C . ASP E 2 117 ? 145.929 148.504 115.031 1.00 0.00 112 ASP H C 1
ATOM 14853 O O . ASP E 2 117 ? 145.957 148.625 113.799 1.00 0.00 112 ASP H O 1
ATOM 14862 N N . SER E 2 118 ? 144.788 148.378 115.709 1.00 0.00 113 SER H N 1
ATOM 14863 C CA . SER E 2 118 ? 143.506 148.394 115.019 1.00 0.00 113 SER H CA 1
ATOM 14864 C C . SER E 2 118 ? 143.259 149.739 114.355 1.00 0.00 113 SER H C 1
ATOM 14865 O O . SER E 2 118 ? 142.702 149.799 113.257 1.00 0.00 113 SER H O 1
ATOM 14873 N N . ASN E 2 119 ? 143.651 150.833 115.010 1.00 0.00 114 ASN H N 1
ATOM 14874 C CA . ASN E 2 119 ? 143.480 152.145 114.395 1.00 0.00 114 ASN H CA 1
ATOM 14875 C C . ASN E 2 119 ? 144.299 152.263 113.119 1.00 0.00 114 ASN H C 1
ATOM 14876 O O . ASN E 2 119 ? 143.808 152.762 112.098 1.00 0.00 114 ASN H O 1
ATOM 14887 N N . VAL E 2 120 ? 145.555 151.815 113.157 1.00 0.00 115 VAL H N 1
ATOM 14888 C CA . VAL E 2 120 ? 146.385 151.889 111.957 1.00 0.00 115 VAL H CA 1
ATOM 14889 C C . VAL E 2 120 ? 145.775 151.044 110.847 1.00 0.00 115 VAL H C 1
ATOM 14890 O O . VAL E 2 120 ? 145.701 151.467 109.683 1.00 0.00 115 VAL H O 1
ATOM 14903 N N . LYS E 2 121 ? 145.321 149.839 111.191 1.00 0.00 116 LYS H N 1
ATOM 14904 C CA . LYS E 2 121 ? 144.714 148.962 110.197 1.00 0.00 116 LYS H CA 1
ATOM 14905 C C . LYS E 2 121 ? 143.457 149.586 109.603 1.00 0.00 116 LYS H C 1
ATOM 14906 O O . LYS E 2 121 ? 143.222 149.500 108.393 1.00 0.00 116 LYS H O 1
ATOM 14925 N N . ASN E 2 122 ? 142.632 150.209 110.444 1.00 0.00 117 ASN H N 1
ATOM 14926 C CA . ASN E 2 122 ? 141.411 150.842 109.961 1.00 0.00 117 ASN H CA 1
ATOM 14927 C C . ASN E 2 122 ? 141.725 152.009 109.040 1.00 0.00 117 ASN H C 1
ATOM 14928 O O . ASN E 2 122 ? 141.024 152.223 108.049 1.00 0.00 117 ASN H O 1
ATOM 14939 N N . LEU E 2 123 ? 142.762 152.785 109.355 1.00 0.00 118 LEU H N 1
ATOM 14940 C CA . LEU E 2 123 ? 143.161 153.864 108.457 1.00 0.00 118 LEU H CA 1
ATOM 14941 C C . LEU E 2 123 ? 143.609 153.311 107.109 1.00 0.00 118 LEU H C 1
ATOM 14942 O O . LEU E 2 123 ? 143.259 153.853 106.048 1.00 0.00 118 LEU H O 1
ATOM 14958 N N . TYR E 2 124 ? 144.381 152.222 107.131 1.00 0.00 119 TYR H N 1
ATOM 14959 C CA . TYR E 2 124 ? 144.810 151.596 105.884 1.00 0.00 119 TYR H CA 1
ATOM 14960 C C . TYR E 2 124 ? 143.608 151.138 105.066 1.00 0.00 119 TYR H C 1
ATOM 14961 O O . TYR E 2 124 ? 143.547 151.351 103.848 1.00 0.00 119 TYR H O 1
ATOM 14979 N N . GLU E 2 125 ? 142.636 150.508 105.725 1.00 0.00 120 GLU H N 1
ATOM 14980 C CA . GLU E 2 125 ? 141.436 150.061 105.026 1.00 0.00 120 GLU H CA 1
ATOM 14981 C C . GLU E 2 125 ? 140.629 151.243 104.502 1.00 0.00 120 GLU H C 1
ATOM 14982 O O . GLU E 2 125 ? 140.015 151.155 103.436 1.00 0.00 120 GLU H O 1
ATOM 14994 N N . LYS E 2 126 ? 140.601 152.346 105.248 1.00 0.00 121 LYS H N 1
ATOM 14995 C CA . LYS E 2 126 ? 139.944 153.560 104.778 1.00 0.00 121 LYS H CA 1
ATOM 14996 C C . LYS E 2 126 ? 140.540 154.008 103.451 1.00 0.00 121 LYS H C 1
ATOM 14997 O O . LYS E 2 126 ? 139.818 154.253 102.475 1.00 0.00 121 LYS H O 1
ATOM 15016 N N . VAL E 2 127 ? 141.869 154.100 103.395 1.00 0.00 122 VAL H N 1
ATOM 15017 C CA . VAL E 2 127 ? 142.518 154.514 102.153 1.00 0.00 122 VAL H CA 1
ATOM 15018 C C . VAL E 2 127 ? 142.217 153.519 101.039 1.00 0.00 122 VAL H C 1
ATOM 15019 O O . VAL E 2 127 ? 141.912 153.908 99.903 1.00 0.00 122 VAL H O 1
ATOM 15032 N N . LYS E 2 128 ? 142.296 152.221 101.340 1.00 0.00 123 LYS H N 1
ATOM 15033 C CA . LYS E 2 128 ? 142.054 151.216 100.308 1.00 0.00 123 LYS H CA 1
ATOM 15034 C C . LYS E 2 128 ? 140.645 151.332 99.743 1.00 0.00 123 LYS H C 1
ATOM 15035 O O . LYS E 2 128 ? 140.451 151.292 98.523 1.00 0.00 123 LYS H O 1
ATOM 15054 N N . ASN E 2 129 ? 139.648 151.480 100.617 1.00 0.00 124 ASN H N 1
ATOM 15055 C CA . ASN E 2 129 ? 138.276 151.622 100.152 1.00 0.00 124 ASN H CA 1
ATOM 15056 C C . ASN E 2 129 ? 138.105 152.889 99.334 1.00 0.00 124 ASN H C 1
ATOM 15057 O O . ASN E 2 129 ? 137.358 152.894 98.351 1.00 0.00 124 ASN H O 1
ATOM 15068 N N . GLN E 2 130 ? 138.789 153.968 99.716 1.00 0.00 125 GLN H N 1
ATOM 15069 C CA . GLN E 2 130 ? 138.721 155.182 98.914 1.00 0.00 125 GLN H CA 1
ATOM 15070 C C . GLN E 2 130 ? 139.280 154.947 97.517 1.00 0.00 125 GLN H C 1
ATOM 15071 O O . GLN E 2 130 ? 138.701 155.407 96.527 1.00 0.00 125 GLN H O 1
ATOM 15085 N N . LEU E 2 131 ? 140.394 154.222 97.412 1.00 0.00 126 LEU H N 1
ATOM 15086 C CA . LEU E 2 131 ? 141.093 154.106 96.138 1.00 0.00 126 LEU H CA 1
ATOM 15087 C C . LEU E 2 131 ? 140.588 152.972 95.253 1.00 0.00 126 LEU H C 1
ATOM 15088 O O . LEU E 2 131 ? 140.815 153.015 94.039 1.00 0.00 126 LEU H O 1
ATOM 15104 N N . ARG E 2 132 ? 139.913 151.970 95.815 1.00 0.00 127 ARG H N 1
ATOM 15105 C CA . ARG E 2 132 ? 139.413 150.855 95.017 1.00 0.00 127 ARG H CA 1
ATOM 15106 C C . ARG E 2 132 ? 140.535 150.239 94.185 1.00 0.00 127 ARG H C 1
ATOM 15107 O O . ARG E 2 132 ? 141.535 149.775 94.742 1.00 0.00 127 ARG H O 1
ATOM 15128 N N . ASN E 2 133 ? 140.388 150.224 92.857 1.00 0.00 128 ASN H N 1
ATOM 15129 C CA . ASN E 2 133 ? 141.394 149.665 91.964 1.00 0.00 128 ASN H CA 1
ATOM 15130 C C . ASN E 2 133 ? 142.122 150.741 91.167 1.00 0.00 128 ASN H C 1
ATOM 15131 O O . ASN E 2 133 ? 142.761 150.432 90.157 1.00 0.00 128 ASN H O 1
ATOM 15142 N N . ASN E 2 134 ? 142.043 151.998 91.599 1.00 0.00 129 ASN H N 1
ATOM 15143 C CA . ASN E 2 134 ? 142.762 153.075 90.933 1.00 0.00 129 ASN H CA 1
ATOM 15144 C C . ASN E 2 134 ? 144.223 153.154 91.353 1.00 0.00 129 ASN H C 1
ATOM 15145 O O . ASN E 2 134 ? 144.977 153.936 90.766 1.00 0.00 129 ASN H O 1
ATOM 15156 N N . ALA E 2 135 ? 144.636 152.370 92.345 1.00 0.00 130 ALA H N 1
ATOM 15157 C CA . ALA E 2 135 ? 146.010 152.379 92.818 1.00 0.00 130 ALA H CA 1
ATOM 15158 C C . ALA E 2 135 ? 146.455 150.953 93.094 1.00 0.00 130 ALA H C 1
ATOM 15159 O O . ALA E 2 135 ? 145.659 150.106 93.508 1.00 0.00 130 ALA H O 1
ATOM 15166 N N . LYS E 2 136 ? 147.740 150.699 92.868 1.00 0.00 131 LYS H N 1
ATOM 15167 C CA . LYS E 2 136 ? 148.318 149.386 93.118 1.00 0.00 131 LYS H CA 1
ATOM 15168 C C . LYS E 2 136 ? 148.637 149.256 94.601 1.00 0.00 131 LYS H C 1
ATOM 15169 O O . LYS E 2 136 ? 149.370 150.079 95.159 1.00 0.00 131 LYS H O 1
ATOM 15173 N N . GLU E 2 137 ? 148.091 148.225 95.237 1.00 0.00 132 GLU H N 1
ATOM 15174 C CA . GLU E 2 137 ? 148.311 148.009 96.661 1.00 0.00 132 GLU H CA 1
ATOM 15175 C C . GLU E 2 137 ? 149.651 147.316 96.863 1.00 0.00 132 GLU H C 1
ATOM 15176 O O . GLU E 2 137 ? 149.877 146.223 96.334 1.00 0.00 132 GLU H O 1
ATOM 15188 N N . ILE E 2 138 ? 150.534 147.948 97.629 1.00 0.00 133 ILE H N 1
ATOM 15189 C CA . ILE E 2 138 ? 151.848 147.403 97.945 1.00 0.00 133 ILE H CA 1
ATOM 15190 C C . ILE E 2 138 ? 151.795 146.825 99.350 1.00 0.00 133 ILE H C 1
ATOM 15191 O O . ILE E 2 138 ? 151.259 147.456 100.269 1.00 0.00 133 ILE H O 1
ATOM 15207 N N . GLY E 2 139 ? 152.340 145.624 99.519 1.00 0.00 134 GLY H N 1
ATOM 15208 C CA . GLY E 2 139 ? 152.292 144.960 100.805 1.00 0.00 134 GLY H CA 1
ATOM 15209 C C . GLY E 2 139 ? 153.283 145.507 101.809 1.00 0.00 134 GLY H C 1
ATOM 15210 O O . GLY E 2 139 ? 153.971 144.740 102.490 1.00 0.00 134 GLY H O 1
ATOM 15214 N N . ASN E 2 140 ? 153.359 146.835 101.920 1.00 0.00 135 ASN H N 1
ATOM 15215 C CA . ASN E 2 140 ? 154.180 147.488 102.931 1.00 0.00 135 ASN H CA 1
ATOM 15216 C C . ASN E 2 140 ? 153.457 148.670 103.564 1.00 0.00 135 ASN H C 1
ATOM 15217 O O . ASN E 2 140 ? 154.073 149.420 104.330 1.00 0.00 135 ASN H O 1
ATOM 15228 N N . GLY E 2 141 ? 152.174 148.854 103.262 1.00 0.00 136 GLY H N 1
ATOM 15229 C CA . GLY E 2 141 ? 151.422 149.982 103.769 1.00 0.00 136 GLY H CA 1
ATOM 15230 C C . GLY E 2 141 ? 151.377 151.181 102.854 1.00 0.00 136 GLY H C 1
ATOM 15231 O O . GLY E 2 141 ? 151.116 152.291 103.328 1.00 0.00 136 GLY H O 1
ATOM 15235 N N . CYS E 2 142 ? 151.625 151.000 101.559 1.00 0.00 137 CYS H N 1
ATOM 15236 C CA . CYS E 2 142 ? 151.636 152.098 100.605 1.00 0.00 137 CYS H CA 1
ATOM 15237 C C . CYS E 2 142 ? 150.775 151.751 99.401 1.00 0.00 137 CYS H C 1
ATOM 15238 O O . CYS E 2 142 ? 150.645 150.584 99.022 1.00 0.00 137 CYS H O 1
ATOM 15245 N N . PHE E 2 143 ? 150.189 152.783 98.803 1.00 0.00 138 PHE H N 1
ATOM 15246 C CA . PHE E 2 143 ? 149.390 152.658 97.592 1.00 0.00 138 PHE H CA 1
ATOM 15247 C C . PHE E 2 143 ? 150.028 153.489 96.490 1.00 0.00 138 PHE H C 1
ATOM 15248 O O . PHE E 2 143 ? 150.337 154.666 96.697 1.00 0.00 138 PHE H O 1
ATOM 15265 N N . GLU E 2 144 ? 150.227 152.876 95.327 1.00 0.00 139 GLU H N 1
ATOM 15266 C CA . GLU E 2 144 ? 150.768 153.561 94.161 1.00 0.00 139 GLU H CA 1
ATOM 15267 C C . GLU E 2 144 ? 149.634 153.856 93.188 1.00 0.00 139 GLU H C 1
ATOM 15268 O O . GLU E 2 144 ? 148.992 152.932 92.677 1.00 0.00 139 GLU H O 1
ATOM 15280 N N . PHE E 2 145 ? 149.396 155.138 92.932 1.00 0.00 140 PHE H N 1
ATOM 15281 C CA . PHE E 2 145 ? 148.345 155.531 92.007 1.00 0.00 140 PHE H CA 1
ATOM 15282 C C . PHE E 2 145 ? 148.737 155.188 90.578 1.00 0.00 140 PHE H C 1
ATOM 15283 O O . PHE E 2 145 ? 149.861 155.453 90.144 1.00 0.00 140 PHE H O 1
ATOM 15300 N N . TYR E 2 146 ? 147.796 154.593 89.842 1.00 0.00 141 TYR H N 1
ATOM 15301 C CA . TYR E 2 146 ? 147.998 154.414 88.409 1.00 0.00 141 TYR H CA 1
ATOM 15302 C C . TYR E 2 146 ? 147.872 155.743 87.678 1.00 0.00 141 TYR H C 1
ATOM 15303 O O . TYR E 2 146 ? 148.641 156.028 86.754 1.00 0.00 141 TYR H O 1
ATOM 15321 N N . HIS E 2 147 ? 146.913 156.567 88.085 1.00 0.00 142 HIS H N 1
ATOM 15322 C CA . HIS E 2 147 ? 146.793 157.920 87.568 1.00 0.00 142 HIS H CA 1
ATOM 15323 C C . HIS E 2 147 ? 147.673 158.867 88.369 1.00 0.00 142 HIS H C 1
ATOM 15324 O O . HIS E 2 147 ? 148.006 158.606 89.528 1.00 0.00 142 HIS H O 1
ATOM 15338 N N . LYS E 2 148 ? 148.055 159.974 87.739 1.00 0.00 143 LYS H N 1
ATOM 15339 C CA . LYS E 2 148 ? 148.794 161.007 88.451 1.00 0.00 143 LYS H CA 1
ATOM 15340 C C . LYS E 2 148 ? 147.881 161.678 89.469 1.00 0.00 143 LYS H C 1
ATOM 15341 O O . LYS E 2 148 ? 146.752 162.061 89.150 1.00 0.00 143 LYS H O 1
ATOM 15360 N N . CYS E 2 149 ? 148.374 161.817 90.697 1.00 0.00 144 CYS H N 1
ATOM 15361 C CA . CYS E 2 149 ? 147.589 162.316 91.824 1.00 0.00 144 CYS H CA 1
ATOM 15362 C C . CYS E 2 149 ? 148.244 163.602 92.318 1.00 0.00 144 CYS H C 1
ATOM 15363 O O . CYS E 2 149 ? 149.306 163.565 92.946 1.00 0.00 144 CYS H O 1
ATOM 15370 N N . ASN E 2 150 ? 147.611 164.736 92.030 1.00 0.00 145 ASN H N 1
ATOM 15371 C CA . ASN E 2 150 ? 148.150 166.035 92.406 1.00 0.00 145 ASN H CA 1
ATOM 15372 C C . ASN E 2 150 ? 147.805 166.323 93.867 1.00 0.00 145 ASN H C 1
ATOM 15373 O O . ASN E 2 150 ? 147.254 165.480 94.579 1.00 0.00 145 ASN H O 1
ATOM 15384 N N . ASN E 2 151 ? 148.122 167.534 94.333 1.00 0.00 146 ASN H N 1
ATOM 15385 C CA . ASN E 2 151 ? 147.892 167.864 95.736 1.00 0.00 146 ASN H CA 1
ATOM 15386 C C . ASN E 2 151 ? 146.412 167.797 96.086 1.00 0.00 146 ASN H C 1
ATOM 15387 O O . ASN E 2 151 ? 146.046 167.350 97.180 1.00 0.00 146 ASN H O 1
ATOM 15398 N N . GLU E 2 152 ? 145.543 168.246 95.179 1.00 0.00 147 GLU H N 1
ATOM 15399 C CA . GLU E 2 152 ? 144.111 168.164 95.444 1.00 0.00 147 GLU H CA 1
ATOM 15400 C C . GLU E 2 152 ? 143.677 166.716 95.627 1.00 0.00 147 GLU H C 1
ATOM 15401 O O . GLU E 2 152 ? 142.890 166.402 96.528 1.00 0.00 147 GLU H O 1
ATOM 15405 N N . CYS E 2 153 ? 144.190 165.817 94.786 1.00 0.00 148 CYS H N 1
ATOM 15406 C CA . CYS E 2 153 ? 143.861 164.403 94.923 1.00 0.00 148 CYS H CA 1
ATOM 15407 C C . CYS E 2 153 ? 144.353 163.850 96.255 1.00 0.00 148 CYS H C 1
ATOM 15408 O O . CYS E 2 153 ? 143.638 163.095 96.925 1.00 0.00 148 CYS H O 1
ATOM 15415 N N . MET E 2 154 ? 145.576 164.207 96.654 1.00 0.00 149 MET H N 1
ATOM 15416 C CA . MET E 2 154 ? 146.094 163.740 97.935 1.00 0.00 149 MET H CA 1
ATOM 15417 C C . MET E 2 154 ? 145.227 164.231 99.08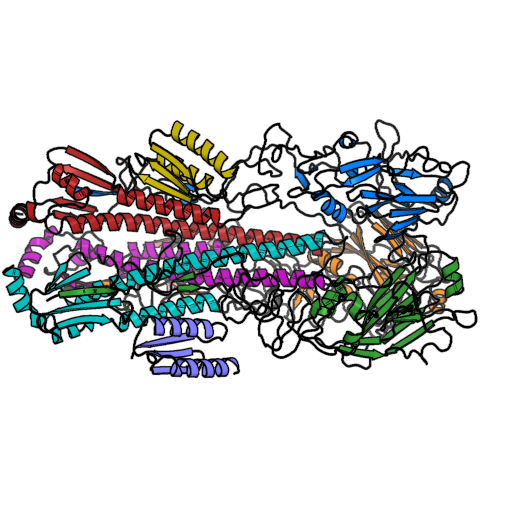5 1.00 0.00 149 MET H C 1
ATOM 15418 O O . MET E 2 154 ? 144.902 163.465 100.000 1.00 0.00 149 MET H O 1
ATOM 15432 N N . GLU E 2 155 ? 144.840 165.507 99.057 1.00 0.00 150 GLU H N 1
ATOM 15433 C CA . GLU E 2 155 ? 143.992 166.039 100.117 1.00 0.00 150 GLU H CA 1
ATOM 15434 C C . GLU E 2 155 ? 142.651 165.322 100.148 1.00 0.00 150 GLU H C 1
ATOM 15435 O O . GLU E 2 155 ? 142.127 165.012 101.224 1.00 0.00 150 GLU H O 1
ATOM 15439 N N . SER E 2 156 ? 142.083 165.039 98.974 1.00 0.00 151 SER H N 1
ATOM 15440 C CA . SER E 2 156 ? 140.821 164.311 98.930 1.00 0.00 151 SER H CA 1
ATOM 15441 C C . SER E 2 156 ? 140.967 162.930 99.553 1.00 0.00 151 SER H C 1
ATOM 15442 O O . SER E 2 156 ? 140.113 162.499 100.337 1.00 0.00 151 SER H O 1
ATOM 15450 N N . VAL E 2 157 ? 142.049 162.224 99.222 1.00 0.00 152 VAL H N 1
ATOM 15451 C CA . VAL E 2 157 ? 142.255 160.887 99.773 1.00 0.00 152 VAL H CA 1
ATOM 15452 C C . VAL E 2 157 ? 142.412 160.958 101.284 1.00 0.00 152 VAL H C 1
ATOM 15453 O O . VAL E 2 157 ? 141.826 160.159 102.024 1.00 0.00 152 VAL H O 1
ATOM 15466 N N . LYS E 2 158 ? 143.204 161.916 101.768 1.00 0.00 153 LYS H N 1
ATOM 15467 C CA . LYS E 2 158 ? 143.438 162.021 103.204 1.00 0.00 153 LYS H CA 1
ATOM 15468 C C . LYS E 2 158 ? 142.154 162.337 103.959 1.00 0.00 153 LYS H C 1
ATOM 15469 O O . LYS E 2 158 ? 141.969 161.870 105.088 1.00 0.00 153 LYS H O 1
ATOM 15488 N N . ASN E 2 159 ? 141.262 163.122 103.361 1.00 0.00 154 ASN H N 1
ATOM 15489 C CA . ASN E 2 159 ? 140.015 163.511 104.005 1.00 0.00 154 ASN H CA 1
ATOM 15490 C C . ASN E 2 159 ? 138.875 162.539 103.734 1.00 0.00 154 ASN H C 1
ATOM 15491 O O . ASN E 2 159 ? 137.750 162.790 104.179 1.00 0.00 154 ASN H O 1
ATOM 15502 N N . GLY E 2 160 ? 139.128 161.449 103.016 1.00 0.00 155 GLY H N 1
ATOM 15503 C CA . GLY E 2 160 ? 138.088 160.474 102.762 1.00 0.00 155 GLY H CA 1
ATOM 15504 C C . GLY E 2 160 ? 137.041 160.921 101.771 1.00 0.00 155 GLY H C 1
ATOM 15505 O O . GLY E 2 160 ? 135.916 160.413 101.798 1.00 0.00 155 GLY H O 1
ATOM 15509 N N . THR E 2 161 ? 137.378 161.861 100.892 1.00 0.00 156 THR H N 1
ATOM 15510 C CA . THR E 2 161 ? 136.472 162.363 99.868 1.00 0.00 156 THR H CA 1
ATOM 15511 C C . THR E 2 161 ? 137.081 162.172 98.488 1.00 0.00 156 THR H C 1
ATOM 15512 O O . THR E 2 161 ? 136.939 163.017 97.599 1.00 0.00 156 THR H O 1
ATOM 15523 N N . TYR E 2 162 ? 137.773 161.054 98.293 1.00 0.00 157 TYR H N 1
ATOM 15524 C CA . TYR E 2 162 ? 138.420 160.779 97.019 1.00 0.00 157 TYR H CA 1
ATOM 15525 C C . TYR E 2 162 ? 137.375 160.536 95.937 1.00 0.00 157 TYR H C 1
ATOM 15526 O O . TYR E 2 162 ? 136.487 159.693 96.092 1.00 0.00 157 TYR H O 1
ATOM 15544 N N . ASP E 2 163 ? 137.488 161.275 94.834 1.00 0.00 158 ASP H N 1
ATOM 15545 C CA . ASP E 2 163 ? 136.545 161.174 93.720 1.00 0.00 158 ASP H CA 1
ATOM 15546 C C . ASP E 2 163 ? 137.010 160.039 92.818 1.00 0.00 158 ASP H C 1
ATOM 15547 O O . ASP E 2 163 ? 137.784 160.236 91.881 1.00 0.00 158 ASP H O 1
ATOM 15556 N N . TYR E 2 164 ? 136.521 158.832 93.103 1.00 0.00 159 TYR H N 1
ATOM 15557 C CA . TYR E 2 164 ? 136.962 157.656 92.354 1.00 0.00 159 TYR H CA 1
ATOM 15558 C C . TYR E 2 164 ? 136.638 157.748 90.869 1.00 0.00 159 TYR H C 1
ATOM 15559 O O . TYR E 2 164 ? 137.547 157.562 90.042 1.00 0.00 159 TYR H O 1
ATOM 15577 N N . PRO E 2 165 ? 135.394 158.011 90.456 1.00 0.00 160 PRO H N 1
ATOM 15578 C CA . PRO E 2 165 ? 135.105 158.019 89.011 1.00 0.00 160 PRO H CA 1
ATOM 15579 C C . PRO E 2 165 ? 135.895 159.063 88.247 1.00 0.00 160 PRO H C 1
ATOM 15580 O O . PRO E 2 165 ? 136.156 158.880 87.051 1.00 0.00 160 PRO H O 1
ATOM 15591 N N . LYS E 2 166 ? 136.291 160.153 88.904 1.00 0.00 161 LYS H N 1
ATOM 15592 C CA . LYS E 2 166 ? 137.011 161.215 88.211 1.00 0.00 161 LYS H CA 1
ATOM 15593 C C . LYS E 2 166 ? 138.319 160.712 87.612 1.00 0.00 161 LYS H C 1
ATOM 15594 O O . LYS E 2 166 ? 138.737 161.188 86.550 1.00 0.00 161 LYS H O 1
ATOM 15613 N N . TYR E 2 167 ? 138.978 159.761 88.272 1.00 0.00 162 TYR H N 1
ATOM 15614 C CA . TYR E 2 167 ? 140.263 159.243 87.819 1.00 0.00 162 TYR H CA 1
ATOM 15615 C C . TYR E 2 167 ? 140.157 157.849 87.215 1.00 0.00 162 TYR H C 1
ATOM 15616 O O . TYR E 2 167 ? 141.189 157.243 86.901 1.00 0.00 162 TYR H O 1
ATOM 15634 N N . SER E 2 168 ? 138.942 157.320 87.059 1.00 0.00 163 SER H N 1
ATOM 15635 C CA . SER E 2 168 ? 138.794 155.928 86.647 1.00 0.00 163 SER H CA 1
ATOM 15636 C C . SER E 2 168 ? 139.386 155.689 85.264 1.00 0.00 163 SER H C 1
ATOM 15637 O O . SER E 2 168 ? 140.085 154.692 85.050 1.00 0.00 163 SER H O 1
ATOM 15645 N N . GLU E 2 169 ? 139.135 156.595 84.318 1.00 0.00 164 GLU H N 1
ATOM 15646 C CA . GLU E 2 169 ? 139.597 156.374 82.952 1.00 0.00 164 GLU H CA 1
ATOM 15647 C C . GLU E 2 169 ? 141.118 156.339 82.890 1.00 0.00 164 GLU H C 1
ATOM 15648 O O . GLU E 2 169 ? 141.707 155.408 82.324 1.00 0.00 164 GLU H O 1
ATOM 15652 N N . GLU E 2 170 ? 141.771 157.343 83.476 1.00 0.00 165 GLU H N 1
ATOM 15653 C CA . GLU E 2 170 ? 143.227 157.392 83.442 1.00 0.00 165 GLU H CA 1
ATOM 15654 C C . GLU E 2 170 ? 143.833 156.219 84.197 1.00 0.00 165 GLU H C 1
ATOM 15655 O O . GLU E 2 170 ? 144.815 155.618 83.740 1.00 0.00 165 GLU H O 1
ATOM 15659 N N . SER E 2 171 ? 143.267 155.878 85.359 1.00 0.00 166 SER H N 1
ATOM 15660 C CA . SER E 2 171 ? 143.814 154.774 86.136 1.00 0.00 166 SER H CA 1
ATOM 15661 C C . SER E 2 171 ? 143.708 153.466 85.370 1.00 0.00 166 SER H C 1
ATOM 15662 O O . SER E 2 171 ? 144.661 152.681 85.337 1.00 0.00 166 SER H O 1
ATOM 15670 N N . LYS E 2 172 ? 142.558 153.214 84.739 1.00 0.00 167 LYS H N 1
ATOM 15671 C CA . LYS E 2 172 ? 142.403 151.990 83.964 1.00 0.00 167 LYS H CA 1
ATOM 15672 C C . LYS E 2 172 ? 143.355 151.974 82.776 1.00 0.00 167 LYS H C 1
ATOM 15673 O O . LYS E 2 172 ? 143.960 150.939 82.475 1.00 0.00 167 LYS H O 1
ATOM 15677 N N . LEU E 2 173 ? 143.505 153.111 82.094 1.00 0.00 168 LEU H N 1
ATOM 15678 C CA . LEU E 2 173 ? 144.408 153.166 80.950 1.00 0.00 168 LEU H CA 1
ATOM 15679 C C . LEU E 2 173 ? 145.831 152.820 81.366 1.00 0.00 168 LEU H C 1
ATOM 15680 O O . LEU E 2 173 ? 146.494 151.990 80.731 1.00 0.00 168 LEU H O 1
ATOM 15684 N N . ASN E 2 174 ? 146.312 153.431 82.451 1.00 0.00 169 ASN H N 1
ATOM 15685 C CA . ASN E 2 174 ? 147.686 153.179 82.866 1.00 0.00 169 ASN H CA 1
ATOM 15686 C C . ASN E 2 174 ? 147.853 151.775 83.432 1.00 0.00 169 ASN H C 1
ATOM 15687 O O . ASN E 2 174 ? 148.901 151.151 83.231 1.00 0.00 169 ASN H O 1
ATOM 15698 N N . ARG E 2 175 ? 146.842 151.260 84.135 1.00 0.00 170 ARG H N 1
ATOM 15699 C CA . ARG E 2 175 ? 146.924 149.903 84.663 1.00 0.00 170 ARG H CA 1
ATOM 15700 C C . ARG E 2 175 ? 146.987 148.882 83.534 1.00 0.00 170 ARG H C 1
ATOM 15701 O O . ARG E 2 175 ? 147.771 147.928 83.594 1.00 0.00 170 ARG H O 1
ATOM 15722 N N . GLU E 2 176 ? 146.172 149.070 82.494 1.00 0.00 171 GLU H N 1
ATOM 15723 C CA . GLU E 2 176 ? 146.246 148.192 81.333 1.00 0.00 171 GLU H CA 1
ATOM 15724 C C . GLU E 2 176 ? 147.593 148.326 80.637 1.00 0.00 171 GLU H C 1
ATOM 15725 O O . GLU E 2 176 ? 148.174 147.328 80.193 1.00 0.00 171 GLU H O 1
ATOM 15729 N N . LYS E 2 177 ? 148.110 149.553 80.535 1.00 0.00 172 LYS H N 1
ATOM 15730 C CA . LYS E 2 177 ? 149.420 149.746 79.924 1.00 0.00 172 LYS H CA 1
ATOM 15731 C C . LYS E 2 177 ? 150.503 149.018 80.710 1.00 0.00 172 LYS H C 1
ATOM 15732 O O . LYS E 2 177 ? 151.389 148.386 80.123 1.00 0.00 172 LYS H O 1
ATOM 15736 N N . ILE E 2 178 ? 150.448 149.091 82.036 1.00 0.00 173 ILE H N 1
ATOM 15737 C CA . ILE E 2 178 ? 151.426 148.416 82.877 1.00 0.00 173 ILE H CA 1
ATOM 15738 C C . ILE E 2 178 ? 151.230 146.909 82.781 1.00 0.00 173 ILE H C 1
ATOM 15739 O O . ILE E 2 178 ? 152.190 146.141 82.830 1.00 0.00 173 ILE H O 1
ATOM 15743 N N . MET F 3 1 ? 133.521 172.573 143.824 1.00 0.00 1 MET Y N 1
ATOM 15744 C CA . MET F 3 1 ? 133.833 174.015 144.045 1.00 0.00 1 MET Y CA 1
ATOM 15745 C C . MET F 3 1 ? 135.340 174.252 144.058 1.00 0.00 1 MET Y C 1
ATOM 15746 O O . MET F 3 1 ? 135.892 174.832 143.124 1.00 0.00 1 MET Y O 1
ATOM 15752 N N . GLU F 3 2 ? 136.002 173.798 145.124 1.00 0.00 2 GLU Y N 1
ATOM 15753 C CA . GLU F 3 2 ? 137.448 173.963 145.218 1.00 0.00 2 GLU Y CA 1
ATOM 15754 C C . GLU F 3 2 ? 138.161 173.172 144.130 1.00 0.00 2 GLU Y C 1
ATOM 15755 O O . GLU F 3 2 ? 139.135 173.655 143.538 1.00 0.00 2 GLU Y O 1
ATOM 15759 N N . LYS F 3 3 ? 137.690 171.954 143.852 1.00 0.00 3 LYS Y N 1
ATOM 15760 C CA . LYS F 3 3 ? 138.303 171.149 142.803 1.00 0.00 3 LYS Y CA 1
ATOM 15761 C C . LYS F 3 3 ? 138.207 171.850 141.455 1.00 0.00 3 LYS Y C 1
ATOM 15762 O O . LYS F 3 3 ? 139.184 171.894 140.697 1.00 0.00 3 LYS Y O 1
ATOM 15781 N N . GLU F 3 4 ? 137.038 172.411 141.142 1.00 0.00 4 GLU Y N 1
ATOM 15782 C CA . GLU F 3 4 ? 136.872 173.091 139.864 1.00 0.00 4 GLU Y CA 1
ATOM 15783 C C . GLU F 3 4 ? 137.755 174.329 139.779 1.00 0.00 4 GLU Y C 1
ATOM 15784 O O . GLU F 3 4 ? 138.319 174.622 138.722 1.00 0.00 4 GLU Y O 1
ATOM 15796 N N . LYS F 3 5 ? 137.885 175.074 140.879 1.00 0.00 5 LYS Y N 1
ATOM 15797 C CA . LYS F 3 5 ? 138.749 176.252 140.863 1.00 0.00 5 LYS Y CA 1
ATOM 15798 C C . LYS F 3 5 ? 140.208 175.863 140.651 1.00 0.00 5 LYS Y C 1
ATOM 15799 O O . LYS F 3 5 ? 140.926 176.511 139.876 1.00 0.00 5 LYS Y O 1
ATOM 15803 N N . GLU F 3 6 ? 140.666 174.812 141.335 1.00 0.00 6 GLU Y N 1
ATOM 15804 C CA . GLU F 3 6 ? 142.038 174.357 141.144 1.00 0.00 6 GLU Y CA 1
ATOM 15805 C C . GLU F 3 6 ? 142.265 173.901 139.709 1.00 0.00 6 GLU Y C 1
ATOM 15806 O O . GLU F 3 6 ? 143.303 174.204 139.106 1.00 0.00 6 GLU Y O 1
ATOM 15818 N N . LEU F 3 7 ? 141.303 173.170 139.143 1.00 0.00 7 LEU Y N 1
ATOM 15819 C CA . LEU F 3 7 ? 141.433 172.743 137.755 1.00 0.00 7 LEU Y CA 1
ATOM 15820 C C . LEU F 3 7 ? 141.430 173.935 136.810 1.00 0.00 7 LEU Y C 1
ATOM 15821 O O . LEU F 3 7 ? 142.121 173.922 135.790 1.00 0.00 7 LEU Y O 1
ATOM 15837 N N . LYS F 3 8 ? 140.649 174.970 137.120 1.00 0.00 8 LYS Y N 1
ATOM 15838 C CA . LYS F 3 8 ? 140.653 176.168 136.288 1.00 0.00 8 LYS Y CA 1
ATOM 15839 C C . LYS F 3 8 ? 142.015 176.847 136.313 1.00 0.00 8 LYS Y C 1
ATOM 15840 O O . LYS F 3 8 ? 142.530 177.270 135.270 1.00 0.00 8 LYS Y O 1
ATOM 15844 N N . GLU F 3 9 ? 142.618 176.959 137.498 1.00 0.00 9 GLU Y N 1
ATOM 15845 C CA . GLU F 3 9 ? 143.950 177.551 137.583 1.00 0.00 9 GLU Y CA 1
ATOM 15846 C C . GLU F 3 9 ? 144.966 176.720 136.809 1.00 0.00 9 GLU Y C 1
ATOM 15847 O O . GLU F 3 9 ? 145.789 177.262 136.058 1.00 0.00 9 GLU Y O 1
ATOM 15851 N N . TYR F 3 10 ? 144.912 175.396 136.967 1.00 0.00 10 TYR Y N 1
ATOM 15852 C CA . TYR F 3 10 ? 145.842 174.530 136.251 1.00 0.00 10 TYR Y CA 1
ATOM 15853 C C . TYR F 3 10 ? 145.638 174.633 134.744 1.00 0.00 10 TYR Y C 1
ATOM 15854 O O . TYR F 3 10 ? 146.607 174.633 133.976 1.00 0.00 10 TYR Y O 1
ATOM 15872 N N . ALA F 3 11 ? 144.383 174.704 134.302 1.00 0.00 11 ALA Y N 1
ATOM 15873 C CA . ALA F 3 11 ? 144.094 174.832 132.880 1.00 0.00 11 ALA Y CA 1
ATOM 15874 C C . ALA F 3 11 ? 144.615 176.150 132.329 1.00 0.00 11 ALA Y C 1
ATOM 15875 O O . ALA F 3 11 ? 145.132 176.198 131.209 1.00 0.00 11 ALA Y O 1
ATOM 15882 N N . GLU F 3 12 ? 144.468 177.238 133.087 1.00 0.00 12 GLU Y N 1
ATOM 15883 C CA . GLU F 3 12 ? 145.039 178.506 132.647 1.00 0.00 12 GLU Y CA 1
ATOM 15884 C C . GLU F 3 12 ? 146.552 178.399 132.525 1.00 0.00 12 GLU Y C 1
ATOM 15885 O O . GLU F 3 12 ? 147.143 178.868 131.543 1.00 0.00 12 GLU Y O 1
ATOM 15889 N N . LYS F 3 13 ? 147.194 177.760 133.505 1.00 0.00 13 LYS Y N 1
ATOM 15890 C CA . LYS F 3 13 ? 148.640 177.573 133.440 1.00 0.00 13 LYS Y CA 1
ATOM 15891 C C . LYS F 3 13 ? 149.032 176.791 132.192 1.00 0.00 13 LYS Y C 1
ATOM 15892 O O . LYS F 3 13 ? 149.980 177.153 131.485 1.00 0.00 13 LYS Y O 1
ATOM 15911 N N . ILE F 3 14 ? 148.303 175.712 131.904 1.00 0.00 14 ILE Y N 1
ATOM 15912 C CA . ILE F 3 14 ? 148.615 174.884 130.741 1.00 0.00 14 ILE Y CA 1
ATOM 15913 C C . ILE F 3 14 ? 148.426 175.677 129.456 1.00 0.00 14 ILE Y C 1
ATOM 15914 O O . ILE F 3 14 ? 149.289 175.676 128.571 1.00 0.00 14 ILE Y O 1
ATOM 15930 N N . LYS F 3 15 ? 147.291 176.369 129.333 1.00 0.00 15 LYS Y N 1
ATOM 15931 C CA . LYS F 3 15 ? 147.025 177.137 128.124 1.00 0.00 15 LYS Y CA 1
ATOM 15932 C C . LYS F 3 15 ? 148.078 178.212 127.911 1.00 0.00 15 LYS Y C 1
ATOM 15933 O O . LYS F 3 15 ? 148.408 178.540 126.766 1.00 0.00 15 LYS Y O 1
ATOM 15937 N N . LYS F 3 16 ? 148.620 178.769 128.996 1.00 0.00 16 LYS Y N 1
ATOM 15938 C CA . LYS F 3 16 ? 149.701 179.736 128.851 1.00 0.00 16 LYS Y CA 1
ATOM 15939 C C . LYS F 3 16 ? 151.002 179.060 128.430 1.00 0.00 16 LYS Y C 1
ATOM 15940 O O . LYS F 3 16 ? 151.737 179.592 127.590 1.00 0.00 16 LYS Y O 1
ATOM 15944 N N . GLU F 3 17 ? 151.301 177.887 128.995 1.00 0.00 17 GLU Y N 1
ATOM 15945 C CA . GLU F 3 17 ? 152.610 177.274 128.791 1.00 0.00 17 GLU Y CA 1
ATOM 15946 C C . GLU F 3 17 ? 152.717 176.511 127.475 1.00 0.00 17 GLU Y C 1
ATOM 15947 O O . GLU F 3 17 ? 153.793 176.491 126.866 1.00 0.00 17 GLU Y O 1
ATOM 15951 N N . ILE F 3 18 ? 151.632 175.894 127.014 1.00 0.00 18 ILE Y N 1
ATOM 15952 C CA . ILE F 3 18 ? 151.654 175.000 125.859 1.00 0.00 18 ILE Y CA 1
ATOM 15953 C C . ILE F 3 18 ? 151.039 175.750 124.685 1.00 0.00 18 ILE Y C 1
ATOM 15954 O O . ILE F 3 18 ? 149.821 175.949 124.627 1.00 0.00 18 ILE Y O 1
ATOM 15970 N N . GLY F 3 19 ? 151.880 176.161 123.735 1.00 0.00 19 GLY Y N 1
ATOM 15971 C CA . GLY F 3 19 ? 151.408 176.926 122.594 1.00 0.00 19 GLY Y CA 1
ATOM 15972 C C . GLY F 3 19 ? 150.639 176.122 121.566 1.00 0.00 19 GLY Y C 1
ATOM 15973 O O . GLY F 3 19 ? 150.001 176.722 120.694 1.00 0.00 19 GLY Y O 1
ATOM 15977 N N . ASP F 3 20 ? 150.686 174.794 121.639 1.00 0.00 20 ASP Y N 1
ATOM 15978 C CA . ASP F 3 20 ? 149.967 173.945 120.699 1.00 0.00 20 ASP Y CA 1
ATOM 15979 C C . ASP F 3 20 ? 148.521 173.705 121.107 1.00 0.00 20 ASP Y C 1
ATOM 15980 O O . ASP F 3 20 ? 147.796 173.020 120.378 1.00 0.00 20 ASP Y O 1
ATOM 15984 N N . ILE F 3 21 ? 148.086 174.249 122.241 1.00 0.00 21 ILE Y N 1
ATOM 15985 C CA . ILE F 3 21 ? 146.724 174.085 122.736 1.00 0.00 21 ILE Y CA 1
ATOM 15986 C C . ILE F 3 21 ? 145.996 175.410 122.573 1.00 0.00 21 ILE Y C 1
ATOM 15987 O O . ILE F 3 21 ? 146.507 176.462 122.980 1.00 0.00 21 ILE Y O 1
ATOM 16003 N N . GLU F 3 22 ? 144.806 175.360 121.975 1.00 0.00 22 GLU Y N 1
ATOM 16004 C CA . GLU F 3 22 ? 144.030 176.575 121.759 1.00 0.00 22 GLU Y CA 1
ATOM 16005 C C . GLU F 3 22 ? 143.368 177.047 123.048 1.00 0.00 22 GLU Y C 1
ATOM 16006 O O . GLU F 3 22 ? 143.462 178.226 123.405 1.00 0.00 22 GLU Y O 1
ATOM 16010 N N . SER F 3 23 ? 142.698 176.144 123.760 1.00 0.00 23 SER Y N 1
ATOM 16011 C CA . SER F 3 23 ? 141.998 176.520 124.980 1.00 0.00 23 SER Y CA 1
ATOM 16012 C C . SER F 3 23 ? 141.717 175.273 125.804 1.00 0.00 23 SER Y C 1
ATOM 16013 O O . SER F 3 23 ? 141.787 174.146 125.307 1.00 0.00 23 SER Y O 1
ATOM 16021 N N . VAL F 3 24 ? 141.397 175.497 127.077 1.00 0.00 24 VAL Y N 1
ATOM 16022 C CA . VAL F 3 24 ? 141.042 174.425 128.000 1.00 0.00 24 VAL Y CA 1
ATOM 16023 C C . VAL F 3 24 ? 139.847 174.882 128.824 1.00 0.00 24 VAL Y C 1
ATOM 16024 O O . VAL F 3 24 ? 139.985 175.712 129.728 1.00 0.00 24 VAL Y O 1
ATOM 16037 N N . GLU F 3 25 ? 138.667 174.345 128.520 1.00 0.00 25 GLU Y N 1
ATOM 16038 C CA . GLU F 3 25 ? 137.415 174.781 129.136 1.00 0.00 25 GLU Y CA 1
ATOM 16039 C C . GLU F 3 25 ? 137.001 173.767 130.198 1.00 0.00 25 GLU Y C 1
ATOM 16040 O O . GLU F 3 25 ? 136.514 172.680 129.880 1.00 0.00 25 GLU Y O 1
ATOM 16044 N N . VAL F 3 26 ? 137.191 174.130 131.463 1.00 0.00 26 VAL Y N 1
ATOM 16045 C CA . VAL F 3 26 ? 136.710 173.322 132.579 1.00 0.00 26 VAL Y CA 1
ATOM 16046 C C . VAL F 3 26 ? 135.260 173.701 132.845 1.00 0.00 26 VAL Y C 1
ATOM 16047 O O . VAL F 3 26 ? 134.958 174.862 133.141 1.00 0.00 26 VAL Y O 1
ATOM 16060 N N . LYS F 3 27 ? 134.355 172.729 132.735 1.00 0.00 27 LYS Y N 1
ATOM 16061 C CA . LYS F 3 27 ? 132.944 173.023 132.949 1.00 0.00 27 LYS Y CA 1
ATOM 16062 C C . LYS F 3 27 ? 132.091 171.768 133.089 1.00 0.00 27 LYS Y C 1
ATOM 16063 O O . LYS F 3 27 ? 132.190 170.842 132.277 1.00 0.00 27 LYS Y O 1
ATOM 16067 N N . ASP F 3 28 ? 131.244 171.741 134.118 1.00 0.00 28 ASP Y N 1
ATOM 16068 C CA . ASP F 3 28 ? 130.187 170.740 134.248 1.00 0.00 28 ASP Y CA 1
ATOM 16069 C C . ASP F 3 28 ? 130.735 169.316 134.192 1.00 0.00 28 ASP Y C 1
ATOM 16070 O O . ASP F 3 28 ? 130.200 168.453 133.494 1.00 0.00 28 ASP Y O 1
ATOM 16074 N N . GLY F 3 29 ? 131.810 169.064 134.934 1.00 0.00 29 GLY Y N 1
ATOM 16075 C CA . GLY F 3 29 ? 132.312 167.721 135.108 1.00 0.00 29 GLY Y CA 1
ATOM 16076 C C . GLY F 3 29 ? 133.250 167.235 134.026 1.00 0.00 29 GLY Y C 1
ATOM 16077 O O . GLY F 3 29 ? 133.713 166.091 134.104 1.00 0.00 29 GLY Y O 1
ATOM 16081 N N . LYS F 3 30 ? 133.532 168.049 133.012 1.00 0.00 30 LYS Y N 1
ATOM 16082 C CA . LYS F 3 30 ? 134.433 167.652 131.944 1.00 0.00 30 LYS Y CA 1
ATOM 16083 C C . LYS F 3 30 ? 135.316 168.825 131.554 1.00 0.00 30 LYS Y C 1
ATOM 16084 O O . LYS F 3 30 ? 134.897 169.984 131.605 1.00 0.00 30 LYS Y O 1
ATOM 16103 N N . ILE F 3 31 ? 136.544 168.508 131.157 1.00 0.00 31 ILE Y N 1
ATOM 16104 C CA . ILE F 3 31 ? 137.492 169.486 130.639 1.00 0.00 31 ILE Y CA 1
ATOM 16105 C C . ILE F 3 31 ? 137.584 169.268 129.138 1.00 0.00 31 ILE Y C 1
ATOM 16106 O O . ILE F 3 31 ? 137.940 168.174 128.684 1.00 0.00 31 ILE Y O 1
ATOM 16122 N N . LEU F 3 32 ? 137.262 170.301 128.370 1.00 0.00 32 LEU Y N 1
ATOM 16123 C CA . LEU F 3 32 ? 137.302 170.235 126.916 1.00 0.00 32 LEU Y CA 1
ATOM 16124 C C . LEU F 3 32 ? 138.587 170.890 126.429 1.00 0.00 32 LEU Y C 1
ATOM 16125 O O . LEU F 3 32 ? 138.764 172.104 126.576 1.00 0.00 32 LEU Y O 1
ATOM 16141 N N . VAL F 3 33 ? 139.471 170.090 125.844 1.00 0.00 33 VAL Y N 1
ATOM 16142 C CA . VAL F 3 33 ? 140.765 170.555 125.360 1.00 0.00 33 VAL Y CA 1
ATOM 16143 C C . VAL F 3 33 ? 140.679 170.691 123.849 1.00 0.00 33 VAL Y C 1
ATOM 16144 O O . VAL F 3 33 ? 140.328 169.731 123.152 1.00 0.00 33 VAL Y O 1
ATOM 16157 N N . LYS F 3 34 ? 140.996 171.876 123.341 1.00 0.00 34 LYS Y N 1
ATOM 16158 C CA . LYS F 3 34 ? 140.970 172.158 121.908 1.00 0.00 34 LYS Y CA 1
ATOM 16159 C C . LYS F 3 34 ? 142.415 172.336 121.450 1.00 0.00 34 LYS Y C 1
ATOM 16160 O O . LYS F 3 34 ? 142.967 173.437 121.493 1.00 0.00 34 LYS Y O 1
ATOM 16179 N N . ALA F 3 35 ? 143.021 171.242 121.005 1.00 0.00 35 ALA Y N 1
ATOM 16180 C CA . ALA F 3 35 ? 144.411 171.249 120.579 1.00 0.00 35 ALA Y CA 1
ATOM 16181 C C . ALA F 3 35 ? 144.517 171.575 119.096 1.00 0.00 35 ALA Y C 1
ATOM 16182 O O . ALA F 3 35 ? 143.668 171.184 118.291 1.00 0.00 35 ALA Y O 1
ATOM 16189 N N . LYS F 3 36 ? 145.575 172.304 118.742 1.00 0.00 36 LYS Y N 1
ATOM 16190 C CA . LYS F 3 36 ? 145.859 172.603 117.345 1.00 0.00 36 LYS Y CA 1
ATOM 16191 C C . LYS F 3 36 ? 146.761 171.561 116.700 1.00 0.00 36 LYS Y C 1
ATOM 16192 O O . LYS F 3 36 ? 146.599 171.261 115.512 1.00 0.00 36 LYS Y O 1
ATOM 16211 N N . LYS F 3 37 ? 147.701 171.001 117.459 1.00 0.00 37 LYS Y N 1
ATOM 16212 C CA . LYS F 3 37 ? 148.572 169.938 116.984 1.00 0.00 37 LYS Y CA 1
ATOM 16213 C C . LYS F 3 37 ? 148.667 168.867 118.058 1.00 0.00 37 LYS Y C 1
ATOM 16214 O O . LYS F 3 37 ? 148.376 169.107 119.232 1.00 0.00 37 LYS Y O 1
ATOM 16233 N N . ILE F 3 38 ? 149.062 167.675 117.639 1.00 0.00 38 ILE Y N 1
ATOM 16234 C CA . ILE F 3 38 ? 149.337 166.575 118.557 1.00 0.00 38 ILE Y CA 1
ATOM 16235 C C . ILE F 3 38 ? 150.813 166.232 118.397 1.00 0.00 38 ILE Y C 1
ATOM 16236 O O . ILE F 3 38 ? 151.197 165.424 117.548 1.00 0.00 38 ILE Y O 1
ATOM 16252 N N . THR F 3 39 ? 151.651 166.847 119.224 1.00 0.00 39 THR Y N 1
ATOM 16253 C CA . THR F 3 39 ? 153.075 166.557 119.281 1.00 0.00 39 THR Y CA 1
ATOM 16254 C C . THR F 3 39 ? 153.408 165.922 120.624 1.00 0.00 39 THR Y C 1
ATOM 16255 O O . THR F 3 39 ? 152.551 165.767 121.496 1.00 0.00 39 THR Y O 1
ATOM 16266 N N . ASP F 3 40 ? 154.679 165.549 120.788 1.00 0.00 40 ASP Y N 1
ATOM 16267 C CA . ASP F 3 40 ? 155.106 164.949 122.048 1.00 0.00 40 ASP Y CA 1
ATOM 16268 C C . ASP F 3 40 ? 154.824 165.882 123.218 1.00 0.00 40 ASP Y C 1
ATOM 16269 O O . ASP F 3 40 ? 154.328 165.449 124.265 1.00 0.00 40 ASP Y O 1
ATOM 16278 N N . LYS F 3 41 ? 155.125 167.171 123.052 1.00 0.00 41 LYS Y N 1
ATOM 16279 C CA . LYS F 3 41 ? 154.864 168.141 124.110 1.00 0.00 41 LYS Y CA 1
ATOM 16280 C C . LYS F 3 41 ? 153.376 168.211 124.428 1.00 0.00 41 LYS Y C 1
ATOM 16281 O O . LYS F 3 41 ? 152.972 168.169 125.598 1.00 0.00 41 LYS Y O 1
ATOM 16300 N N . THR F 3 42 ? 152.540 168.297 123.391 1.00 0.00 42 THR Y N 1
ATOM 16301 C CA . THR F 3 42 ? 151.104 168.408 123.611 1.00 0.00 42 THR Y CA 1
ATOM 16302 C C . THR F 3 42 ? 150.534 167.134 124.218 1.00 0.00 42 THR Y C 1
ATOM 16303 O O . THR F 3 42 ? 149.663 167.197 125.089 1.00 0.00 42 THR Y O 1
ATOM 16314 N N . VAL F 3 43 ? 150.998 165.968 123.764 1.00 0.00 43 VAL Y N 1
ATOM 16315 C CA . VAL F 3 43 ? 150.506 164.717 124.332 1.00 0.00 43 VAL Y CA 1
ATOM 16316 C C . VAL F 3 43 ? 150.901 164.608 125.796 1.00 0.00 43 VAL Y C 1
ATOM 16317 O O . VAL F 3 43 ? 150.104 164.175 126.636 1.00 0.00 43 VAL Y O 1
ATOM 16330 N N . ASP F 3 44 ? 152.138 164.979 126.127 1.00 0.00 44 ASP Y N 1
ATOM 16331 C CA . ASP F 3 44 ? 152.554 164.952 127.524 1.00 0.00 44 ASP Y CA 1
ATOM 16332 C C . ASP F 3 44 ? 151.694 165.888 128.362 1.00 0.00 44 ASP Y C 1
ATOM 16333 O O . ASP F 3 44 ? 151.244 165.521 129.455 1.00 0.00 44 ASP Y O 1
ATOM 16342 N N . ALA F 3 45 ? 151.439 167.097 127.857 1.00 0.00 45 ALA Y N 1
ATOM 16343 C CA . ALA F 3 45 ? 150.602 168.039 128.592 1.00 0.00 45 ALA Y CA 1
ATOM 16344 C C . ALA F 3 45 ? 149.192 167.495 128.779 1.00 0.00 45 ALA Y C 1
ATOM 16345 O O . ALA F 3 45 ? 148.610 167.617 129.861 1.00 0.00 45 ALA Y O 1
ATOM 16352 N N . ILE F 3 46 ? 148.627 166.886 127.736 1.00 0.00 46 ILE Y N 1
ATOM 16353 C CA . ILE F 3 46 ? 147.256 166.392 127.813 1.00 0.00 46 ILE Y CA 1
ATOM 16354 C C . ILE F 3 46 ? 147.161 165.216 128.774 1.00 0.00 46 ILE Y C 1
ATOM 16355 O O . ILE F 3 46 ? 146.179 165.082 129.509 1.00 0.00 46 ILE Y O 1
ATOM 16371 N N . MET F 3 47 ? 148.162 164.337 128.780 1.00 0.00 47 MET Y N 1
ATOM 16372 C CA . MET F 3 47 ? 148.133 163.215 129.713 1.00 0.00 47 MET Y CA 1
ATOM 16373 C C . MET F 3 47 ? 148.326 163.690 131.148 1.00 0.00 47 MET Y C 1
ATOM 16374 O O . MET F 3 47 ? 147.698 163.160 132.072 1.00 0.00 47 MET Y O 1
ATOM 16388 N N . LYS F 3 48 ? 149.176 164.697 131.357 1.00 0.00 48 LYS Y N 1
ATOM 16389 C CA . LYS F 3 48 ? 149.287 165.285 132.687 1.00 0.00 48 LYS Y CA 1
ATOM 16390 C C . LYS F 3 48 ? 147.965 165.905 133.118 1.00 0.00 48 LYS Y C 1
ATOM 16391 O O . LYS F 3 48 ? 147.550 165.763 134.272 1.00 0.00 48 LYS Y O 1
ATOM 16410 N N . LEU F 3 49 ? 147.281 166.583 132.196 1.00 0.00 49 LEU Y N 1
ATOM 16411 C CA . LEU F 3 49 ? 145.982 167.167 132.514 1.00 0.00 49 LEU Y CA 1
ATOM 16412 C C . LEU F 3 49 ? 144.954 166.088 132.830 1.00 0.00 49 LEU Y C 1
ATOM 16413 O O . LEU F 3 49 ? 144.123 166.260 133.726 1.00 0.00 49 LEU Y O 1
ATOM 16429 N N . THR F 3 50 ? 144.983 164.977 132.093 1.00 0.00 50 THR Y N 1
ATOM 16430 C CA . THR F 3 50 ? 144.062 163.878 132.365 1.00 0.00 50 THR Y CA 1
ATOM 16431 C C . THR F 3 50 ? 144.318 163.276 133.739 1.00 0.00 50 THR Y C 1
ATOM 16432 O O . THR F 3 50 ? 143.375 162.982 134.482 1.00 0.00 50 THR Y O 1
ATOM 16443 N N . VAL F 3 51 ? 145.589 163.080 134.092 1.00 0.00 51 VAL Y N 1
ATOM 16444 C CA . VAL F 3 51 ? 145.912 162.547 135.409 1.00 0.00 51 VAL Y CA 1
ATOM 16445 C C . VAL F 3 51 ? 145.510 163.536 136.493 1.00 0.00 51 VAL Y C 1
ATOM 16446 O O . VAL F 3 51 ? 145.080 163.135 137.581 1.00 0.00 51 VAL Y O 1
ATOM 16459 N N . LYS F 3 52 ? 145.638 164.836 136.221 1.00 0.00 52 LYS Y N 1
ATOM 16460 C CA . LYS F 3 52 ? 145.250 165.846 137.198 1.00 0.00 52 LYS Y CA 1
ATOM 16461 C C . LYS F 3 52 ? 143.741 165.867 137.399 1.00 0.00 52 LYS Y C 1
ATOM 16462 O O . LYS F 3 52 ? 143.261 165.969 138.533 1.00 0.00 52 LYS Y O 1
ATOM 16481 N N . ALA F 3 53 ? 142.979 165.765 136.310 1.00 0.00 53 ALA Y N 1
ATOM 16482 C CA . ALA F 3 53 ? 141.526 165.801 136.412 1.00 0.00 53 ALA Y CA 1
ATOM 16483 C C . ALA F 3 53 ? 141.000 164.597 137.178 1.00 0.00 53 ALA Y C 1
ATOM 16484 O O . ALA F 3 53 ? 140.027 164.711 137.932 1.00 0.00 53 ALA Y O 1
ATOM 16491 N N . ALA F 3 54 ? 141.623 163.438 136.998 1.00 0.00 54 ALA Y N 1
ATOM 16492 C CA . ALA F 3 54 ? 141.175 162.248 137.699 1.00 0.00 54 ALA Y CA 1
ATOM 16493 C C . ALA F 3 54 ? 141.384 162.411 139.199 1.00 0.00 54 ALA Y C 1
ATOM 16494 O O . ALA F 3 54 ? 142.371 162.995 139.654 1.00 0.00 54 ALA Y O 1
ATOM 16501 N N . ARG F 3 55 ? 140.428 161.888 139.965 1.00 0.00 55 ARG Y N 1
ATOM 16502 C CA . ARG F 3 55 ? 140.355 162.072 141.411 1.00 0.00 55 ARG Y CA 1
ATOM 16503 C C . ARG F 3 55 ? 139.872 163.479 141.751 1.00 0.00 55 ARG Y C 1
ATOM 16504 O O . ARG F 3 55 ? 139.616 163.785 142.920 1.00 0.00 55 ARG Y O 1
ATOM 16525 N N . LEU F 3 56 ? 139.742 164.341 140.746 1.00 0.00 56 LEU Y N 1
ATOM 16526 C CA . LEU F 3 56 ? 138.964 165.563 140.876 1.00 0.00 56 LEU Y CA 1
ATOM 16527 C C . LEU F 3 56 ? 137.603 165.442 140.206 1.00 0.00 56 LEU Y C 1
ATOM 16528 O O . LEU F 3 56 ? 136.860 166.427 140.157 1.00 0.00 56 LEU Y O 1
ATOM 16544 N N . GLY F 3 57 ? 137.267 164.261 139.684 1.00 0.00 57 GLY Y N 1
ATOM 16545 C CA . GLY F 3 57 ? 135.938 164.003 139.172 1.00 0.00 57 GLY Y CA 1
ATOM 16546 C C . GLY F 3 57 ? 135.660 164.523 137.784 1.00 0.00 57 GLY Y C 1
ATOM 16547 O O . GLY F 3 57 ? 134.497 164.554 137.372 1.00 0.00 57 GLY Y O 1
ATOM 16551 N N . PHE F 3 58 ? 136.685 164.925 137.041 1.00 0.00 58 PHE Y N 1
ATOM 16552 C CA . PHE F 3 58 ? 136.517 165.522 135.724 1.00 0.00 58 PHE Y CA 1
ATOM 16553 C C . PHE F 3 58 ? 137.058 164.588 134.654 1.00 0.00 58 PHE Y C 1
ATOM 16554 O O . PHE F 3 58 ? 138.194 164.114 134.754 1.00 0.00 58 PHE Y O 1
ATOM 16571 N N . LYS F 3 59 ? 136.247 164.332 133.634 1.00 0.00 59 LYS Y N 1
ATOM 16572 C CA . LYS F 3 59 ? 136.705 163.650 132.436 1.00 0.00 59 LYS Y CA 1
ATOM 16573 C C . LYS F 3 59 ? 137.317 164.662 131.480 1.00 0.00 59 LYS Y C 1
ATOM 16574 O O . LYS F 3 59 ? 137.022 165.857 131.541 1.00 0.00 59 LYS Y O 1
ATOM 16593 N N . VAL F 3 60 ? 138.181 164.175 130.596 1.00 0.00 60 VAL Y N 1
ATOM 16594 C CA . VAL F 3 60 ? 138.874 165.019 129.632 1.00 0.00 60 VAL Y CA 1
ATOM 16595 C C . VAL F 3 60 ? 138.503 164.561 128.230 1.00 0.00 60 VAL Y C 1
ATOM 16596 O O . VAL F 3 60 ? 138.647 163.379 127.897 1.00 0.00 60 VAL Y O 1
ATOM 16609 N N . GLU F 3 61 ? 138.024 165.497 127.417 1.00 0.00 61 GLU Y N 1
ATOM 16610 C CA . GLU F 3 61 ? 137.746 165.264 126.009 1.00 0.00 61 GLU Y CA 1
ATOM 16611 C C . GLU F 3 61 ? 138.596 166.215 125.184 1.00 0.00 61 GLU Y C 1
ATOM 16612 O O . GLU F 3 61 ? 138.701 167.403 125.504 1.00 0.00 61 GLU Y O 1
ATOM 16624 N N . VAL F 3 62 ? 139.198 165.691 124.122 1.00 0.00 62 VAL Y N 1
ATOM 16625 C CA . VAL F 3 62 ? 140.162 166.426 123.314 1.00 0.00 62 VAL Y CA 1
ATOM 16626 C C . VAL F 3 62 ? 139.574 166.638 121.929 1.00 0.00 62 VAL Y C 1
ATOM 16627 O O . VAL F 3 62 ? 139.109 165.686 121.293 1.00 0.00 62 VAL Y O 1
ATOM 16640 N N . GLU F 3 63 ? 139.585 167.886 121.473 1.00 0.00 63 GLU Y N 1
ATOM 16641 C CA . GLU F 3 63 ? 139.198 168.241 120.117 1.00 0.00 63 GLU Y CA 1
ATOM 16642 C C . GLU F 3 63 ? 140.413 168.778 119.375 1.00 0.00 63 GLU Y C 1
ATOM 16643 O O . GLU F 3 63 ? 141.177 169.583 119.918 1.00 0.00 63 GLU Y O 1
ATOM 16655 N N . LEU F 3 64 ? 140.585 168.339 118.131 1.00 0.00 64 LEU Y N 1
ATOM 16656 C CA . LEU F 3 64 ? 141.715 168.749 117.305 1.00 0.00 64 LEU Y CA 1
ATOM 16657 C C . LEU F 3 64 ? 141.243 169.840 116.353 1.00 0.00 64 LEU Y C 1
ATOM 16658 O O . LEU F 3 64 ? 140.379 169.604 115.503 1.00 0.00 64 LEU Y O 1
ATOM 16674 N N . VAL F 3 65 ? 141.810 171.032 116.502 1.00 0.00 65 VAL Y N 1
ATOM 16675 C CA . VAL F 3 65 ? 141.453 172.169 115.668 1.00 0.00 65 VAL Y CA 1
ATOM 16676 C C . VAL F 3 65 ? 142.213 172.102 114.350 1.00 0.00 65 VAL Y C 1
ATOM 16677 O O . VAL F 3 65 ? 141.751 172.604 113.327 1.00 0.00 65 VAL Y O 1
ATOM 16691 N N . ASP G 1 1 ? 150.271 121.604 91.840 1.00 0.00 11 ASP C N 1
ATOM 16692 C CA . ASP G 1 1 ? 151.168 122.090 92.928 1.00 0.00 11 ASP C CA 1
ATOM 16693 C C . ASP G 1 1 ? 150.423 123.060 93.836 1.00 0.00 11 ASP C C 1
ATOM 16694 O O . ASP G 1 1 ? 149.789 124.001 93.360 1.00 0.00 11 ASP C O 1
ATOM 16705 N N . THR G 1 2 ? 150.502 122.831 95.145 1.00 0.00 12 THR C N 1
ATOM 16706 C CA . THR G 1 2 ? 149.797 123.666 96.105 1.00 0.00 12 THR C CA 1
ATOM 16707 C C . THR G 1 2 ? 150.553 123.683 97.423 1.00 0.00 12 THR C C 1
ATOM 16708 O O . THR G 1 2 ? 151.285 122.746 97.751 1.00 0.00 12 THR C O 1
ATOM 16719 N N . ILE G 1 3 ? 150.362 124.764 98.175 1.00 0.00 13 ILE C N 1
ATOM 16720 C CA . ILE G 1 3 ? 150.917 124.915 99.513 1.00 0.00 13 ILE C CA 1
ATOM 16721 C C . ILE G 1 3 ? 149.799 125.388 100.429 1.00 0.00 13 ILE C C 1
ATOM 16722 O O . ILE G 1 3 ? 149.087 126.344 100.102 1.00 0.00 13 ILE C O 1
ATOM 16738 N N . CYS G 1 4 ? 149.642 124.719 101.567 1.00 0.00 14 CYS C N 1
ATOM 16739 C CA . CYS G 1 4 ? 148.568 124.998 102.507 1.00 0.00 14 CYS C CA 1
ATOM 16740 C C . CYS G 1 4 ? 149.147 125.486 103.827 1.00 0.00 14 CYS C C 1
ATOM 16741 O O . CYS G 1 4 ? 150.284 125.163 104.181 1.00 0.00 14 CYS C O 1
ATOM 16748 N N . ILE G 1 5 ? 148.356 126.273 104.551 1.00 0.00 15 ILE C N 1
ATOM 16749 C CA . ILE G 1 5 ? 148.728 126.785 105.863 1.00 0.00 15 ILE C CA 1
ATOM 16750 C C . ILE G 1 5 ? 147.803 126.159 106.895 1.00 0.00 15 ILE C C 1
ATOM 16751 O O . ILE G 1 5 ? 146.578 126.170 106.728 1.00 0.00 15 ILE C O 1
ATOM 16767 N N . GLY G 1 6 ? 148.387 125.619 107.957 1.00 0.00 16 GLY C N 1
ATOM 16768 C CA . GLY G 1 6 ? 147.616 124.952 108.981 1.00 0.00 16 GLY C CA 1
ATOM 16769 C C . GLY G 1 6 ? 148.395 124.893 110.274 1.00 0.00 16 GLY C C 1
ATOM 16770 O O . GLY G 1 6 ? 149.436 125.536 110.422 1.00 0.00 16 GLY C O 1
ATOM 16774 N N . TYR G 1 7 ? 147.880 124.105 111.217 1.00 0.00 17 TYR C N 1
ATOM 16775 C CA . TYR G 1 7 ? 148.470 124.048 112.544 1.00 0.00 17 TYR C CA 1
ATOM 16776 C C . TYR G 1 7 ? 148.397 122.630 113.098 1.00 0.00 17 TYR C C 1
ATOM 16777 O O . TYR G 1 7 ? 147.774 121.736 112.522 1.00 0.00 17 TYR C O 1
ATOM 16795 N N . HIS G 1 8 ? 149.059 122.448 114.236 1.00 0.00 18 HIS C N 1
ATOM 16796 C CA . HIS G 1 8 ? 149.289 121.135 114.815 1.00 0.00 18 HIS C CA 1
ATOM 16797 C C . HIS G 1 8 ? 148.013 120.555 115.421 1.00 0.00 18 HIS C C 1
ATOM 16798 O O . HIS G 1 8 ? 147.118 121.281 115.861 1.00 0.00 18 HIS C O 1
ATOM 16812 N N . ALA G 1 9 ? 147.930 119.224 115.420 1.00 0.00 19 ALA C N 1
ATOM 16813 C CA . ALA G 1 9 ? 146.869 118.500 116.105 1.00 0.00 19 ALA C CA 1
ATOM 16814 C C . ALA G 1 9 ? 147.415 117.161 116.582 1.00 0.00 19 ALA C C 1
ATOM 16815 O O . ALA G 1 9 ? 148.372 116.626 116.020 1.00 0.00 19 ALA C O 1
ATOM 16822 N N . ASN G 1 10 ? 146.794 116.616 117.628 1.00 0.00 20 ASN C N 1
ATOM 16823 C CA . ASN G 1 10 ? 147.258 115.372 118.228 1.00 0.00 20 ASN C CA 1
ATOM 16824 C C . ASN G 1 10 ? 146.089 114.680 118.920 1.00 0.00 20 ASN C C 1
ATOM 16825 O O . ASN G 1 10 ? 144.942 115.128 118.845 1.00 0.00 20 ASN C O 1
ATOM 16836 N N . ASN G 1 11 ? 146.393 113.571 119.598 1.00 0.00 21 ASN C N 1
ATOM 16837 C CA . ASN G 1 11 ? 145.397 112.777 120.307 1.00 0.00 21 ASN C CA 1
ATOM 16838 C C . ASN G 1 11 ? 145.185 113.236 121.749 1.00 0.00 21 ASN C C 1
ATOM 16839 O O . ASN G 1 11 ? 144.748 112.437 122.585 1.00 0.00 21 ASN C O 1
ATOM 16849 N N . SER G 1 12 ? 145.491 114.491 122.061 1.00 0.00 22 SER C N 1
ATOM 16850 C CA . SER G 1 12 ? 145.264 115.008 123.403 1.00 0.00 22 SER C CA 1
ATOM 16851 C C . SER G 1 12 ? 143.775 115.161 123.679 1.00 0.00 22 SER C C 1
ATOM 16852 O O . SER G 1 12 ? 142.973 115.395 122.773 1.00 0.00 22 SER C O 1
ATOM 16860 N N . THR G 1 13 ? 143.407 115.024 124.955 1.00 0.00 23 THR C N 1
ATOM 16861 C CA . THR G 1 13 ? 142.038 115.261 125.404 1.00 0.00 23 THR C CA 1
ATOM 16862 C C . THR G 1 13 ? 141.974 116.301 126.517 1.00 0.00 23 THR C C 1
ATOM 16863 O O . THR G 1 13 ? 140.954 116.407 127.206 1.00 0.00 23 THR C O 1
ATOM 16874 N N . ASP G 1 14 ? 143.042 117.072 126.708 1.00 0.00 24 ASP C N 1
ATOM 16875 C CA . ASP G 1 14 ? 143.014 118.151 127.684 1.00 0.00 24 ASP C CA 1
ATOM 16876 C C . ASP G 1 14 ? 141.942 119.163 127.307 1.00 0.00 24 ASP C C 1
ATOM 16877 O O . ASP G 1 14 ? 141.762 119.490 126.131 1.00 0.00 24 ASP C O 1
ATOM 16886 N N . THR G 1 15 ? 141.229 119.665 128.311 1.00 0.00 25 THR C N 1
ATOM 16887 C CA . THR G 1 15 ? 140.155 120.622 128.093 1.00 0.00 25 THR C CA 1
ATOM 16888 C C . THR G 1 15 ? 140.348 121.833 128.991 1.00 0.00 25 THR C C 1
ATOM 16889 O O . THR G 1 15 ? 140.795 121.706 130.134 1.00 0.00 25 THR C O 1
ATOM 16900 N N . VAL G 1 16 ? 140.002 123.005 128.463 1.00 0.00 26 VAL C N 1
ATOM 16901 C CA . VAL G 1 16 ? 140.165 124.276 129.156 1.00 0.00 26 VAL C CA 1
ATOM 16902 C C . VAL G 1 16 ? 138.883 125.079 128.988 1.00 0.00 26 VAL C C 1
ATOM 16903 O O . VAL G 1 16 ? 138.005 124.734 128.198 1.00 0.00 26 VAL C O 1
ATOM 16916 N N . ASP G 1 17 ? 138.786 126.167 129.746 1.00 0.00 27 ASP C N 1
ATOM 16917 C CA . ASP G 1 17 ? 137.611 127.021 129.731 1.00 0.00 27 ASP C CA 1
ATOM 16918 C C . ASP G 1 17 ? 138.001 128.463 129.443 1.00 0.00 27 ASP C C 1
ATOM 16919 O O . ASP G 1 17 ? 139.078 128.925 129.829 1.00 0.00 27 ASP C O 1
ATOM 16928 N N . THR G 1 18 ? 137.104 129.168 128.758 1.00 0.00 28 THR C N 1
ATOM 16929 C CA . THR G 1 18 ? 137.239 130.599 128.525 1.00 0.00 28 THR C CA 1
ATOM 16930 C C . THR G 1 18 ? 135.973 131.298 128.998 1.00 0.00 28 THR C C 1
ATOM 16931 O O . THR G 1 18 ? 135.083 130.651 129.561 1.00 0.00 28 THR C O 1
ATOM 16942 N N . VAL G 1 19 ? 135.869 132.608 128.781 1.00 0.00 29 VAL C N 1
ATOM 16943 C CA . VAL G 1 19 ? 134.626 133.290 129.123 1.00 0.00 29 VAL C CA 1
ATOM 16944 C C . VAL G 1 19 ? 133.549 132.963 128.099 1.00 0.00 29 VAL C C 1
ATOM 16945 O O . VAL G 1 19 ? 132.397 132.696 128.455 1.00 0.00 29 VAL C O 1
ATOM 16958 N N . LEU G 1 20 ? 133.904 132.973 126.814 1.00 0.00 30 LEU C N 1
ATOM 16959 C CA . LEU G 1 20 ? 132.940 132.662 125.765 1.00 0.00 30 LEU C CA 1
ATOM 16960 C C . LEU G 1 20 ? 132.684 131.164 125.645 1.00 0.00 30 LEU C C 1
ATOM 16961 O O . LEU G 1 20 ? 131.552 130.748 125.378 1.00 0.00 30 LEU C O 1
ATOM 16977 N N . GLU G 1 21 ? 133.714 130.344 125.834 1.00 0.00 31 GLU C N 1
ATOM 16978 C CA . GLU G 1 21 ? 133.657 128.931 125.495 1.00 0.00 31 GLU C CA 1
ATOM 16979 C C . GLU G 1 21 ? 134.011 128.080 126.705 1.00 0.00 31 GLU C C 1
ATOM 16980 O O . GLU G 1 21 ? 134.751 128.511 127.592 1.00 0.00 31 GLU C O 1
ATOM 16992 N N . LYS G 1 22 ? 133.476 126.861 126.724 1.00 0.00 32 LYS C N 1
ATOM 16993 C CA . LYS G 1 22 ? 133.756 125.883 127.764 1.00 0.00 32 LYS C CA 1
ATOM 16994 C C . LYS G 1 22 ? 134.131 124.555 127.121 1.00 0.00 32 LYS C C 1
ATOM 16995 O O . LYS G 1 22 ? 133.730 124.258 125.993 1.00 0.00 32 LYS C O 1
ATOM 17014 N N . ASN G 1 23 ? 134.902 123.753 127.854 1.00 0.00 33 ASN C N 1
ATOM 17015 C CA . ASN G 1 23 ? 135.315 122.430 127.386 1.00 0.00 33 ASN C CA 1
ATOM 17016 C C . ASN G 1 23 ? 136.048 122.511 126.048 1.00 0.00 33 ASN C C 1
ATOM 17017 O O . ASN G 1 23 ? 135.858 121.671 125.167 1.00 0.00 33 ASN C O 1
ATOM 17027 N N . VAL G 1 24 ? 136.896 123.526 125.888 1.00 0.00 34 VAL C N 1
ATOM 17028 C CA . VAL G 1 24 ? 137.700 123.631 124.677 1.00 0.00 34 VAL C CA 1
ATOM 17029 C C . VAL G 1 24 ? 138.833 122.618 124.743 1.00 0.00 34 VAL C C 1
ATOM 17030 O O . VAL G 1 24 ? 139.595 122.581 125.717 1.00 0.00 34 VAL C O 1
ATOM 17043 N N . THR G 1 25 ? 138.955 121.795 123.705 1.00 0.00 35 THR C N 1
ATOM 17044 C CA . THR G 1 25 ? 140.004 120.788 123.640 1.00 0.00 35 THR C CA 1
ATOM 17045 C C . THR G 1 25 ? 141.263 121.411 123.053 1.00 0.00 35 THR C C 1
ATOM 17046 O O . THR G 1 25 ? 141.203 122.087 122.021 1.00 0.00 35 THR C O 1
ATOM 17057 N N . VAL G 1 26 ? 142.398 121.176 123.706 1.00 0.00 36 VAL C N 1
ATOM 17058 C CA . VAL G 1 26 ? 143.661 121.793 123.325 1.00 0.00 36 VAL C CA 1
ATOM 17059 C C . VAL G 1 26 ? 144.730 120.719 123.207 1.00 0.00 36 VAL C C 1
ATOM 17060 O O . VAL G 1 26 ? 144.661 119.669 123.853 1.00 0.00 36 VAL C O 1
ATOM 17073 N N . THR G 1 27 ? 145.733 120.992 122.370 1.00 0.00 37 THR C N 1
ATOM 17074 C CA . THR G 1 27 ? 146.805 120.027 122.163 1.00 0.00 37 THR C CA 1
ATOM 17075 C C . THR G 1 27 ? 147.625 119.821 123.427 1.00 0.00 37 THR C C 1
ATOM 17076 O O . THR G 1 27 ? 148.031 118.691 123.722 1.00 0.00 37 THR C O 1
ATOM 17087 N N . HIS G 1 28 ? 147.879 120.887 124.180 1.00 0.00 38 HIS C N 1
ATOM 17088 C CA . HIS G 1 28 ? 148.672 120.797 125.395 1.00 0.00 38 HIS C CA 1
ATOM 17089 C C . HIS G 1 28 ? 148.199 121.867 126.365 1.00 0.00 38 HIS C C 1
ATOM 17090 O O . HIS G 1 28 ? 147.744 122.937 125.956 1.00 0.00 38 HIS C O 1
ATOM 17105 N N . SER G 1 29 ? 148.303 121.564 127.656 1.00 0.00 39 SER C N 1
ATOM 17106 C CA . SER G 1 29 ? 147.886 122.497 128.689 1.00 0.00 39 SER C CA 1
ATOM 17107 C C . SER G 1 29 ? 148.738 122.275 129.927 1.00 0.00 39 SER C C 1
ATOM 17108 O O . SER G 1 29 ? 149.303 121.199 130.132 1.00 0.00 39 SER C O 1
ATOM 17116 N N . VAL G 1 30 ? 148.820 123.310 130.756 1.00 0.00 40 VAL C N 1
ATOM 17117 C CA . VAL G 1 30 ? 149.549 123.265 132.017 1.00 0.00 40 VAL C CA 1
ATOM 17118 C C . VAL G 1 30 ? 148.536 123.406 133.141 1.00 0.00 40 VAL C C 1
ATOM 17119 O O . VAL G 1 30 ? 147.764 124.371 133.172 1.00 0.00 40 VAL C O 1
ATOM 17132 N N . ASN G 1 31 ? 148.537 122.449 134.063 1.00 0.00 41 ASN C N 1
ATOM 17133 C CA . ASN G 1 31 ? 147.639 122.495 135.211 1.00 0.00 41 ASN C CA 1
ATOM 17134 C C . ASN G 1 31 ? 148.299 123.319 136.307 1.00 0.00 41 ASN C C 1
ATOM 17135 O O . ASN G 1 31 ? 149.290 122.892 136.906 1.00 0.00 41 ASN C O 1
ATOM 17146 N N . LEU G 1 32 ? 147.747 124.499 136.574 1.00 0.00 42 LEU C N 1
ATOM 17147 C CA . LEU G 1 32 ? 148.307 125.412 137.560 1.00 0.00 42 LEU C CA 1
ATOM 17148 C C . LEU G 1 32 ? 147.888 125.077 138.982 1.00 0.00 42 LEU C C 1
ATOM 17149 O O . LEU G 1 32 ? 148.258 125.808 139.904 1.00 0.00 42 LEU C O 1
ATOM 17165 N N . LEU G 1 33 ? 147.119 124.013 139.180 1.00 0.00 43 LEU C N 1
ATOM 17166 C CA . LEU G 1 33 ? 146.585 123.651 140.486 1.00 0.00 43 LEU C CA 1
ATOM 17167 C C . LEU G 1 33 ? 147.197 122.330 140.927 1.00 0.00 43 LEU C C 1
ATOM 17168 O O . LEU G 1 33 ? 147.068 121.320 140.229 1.00 0.00 43 LEU C O 1
ATOM 17184 N N . GLU G 1 34 ? 147.855 122.339 142.082 1.00 0.00 44 GLU C N 1
ATOM 17185 C CA . GLU G 1 34 ? 148.464 121.138 142.637 1.00 0.00 44 GLU C CA 1
ATOM 17186 C C . GLU G 1 34 ? 147.467 120.432 143.546 1.00 0.00 44 GLU C C 1
ATOM 171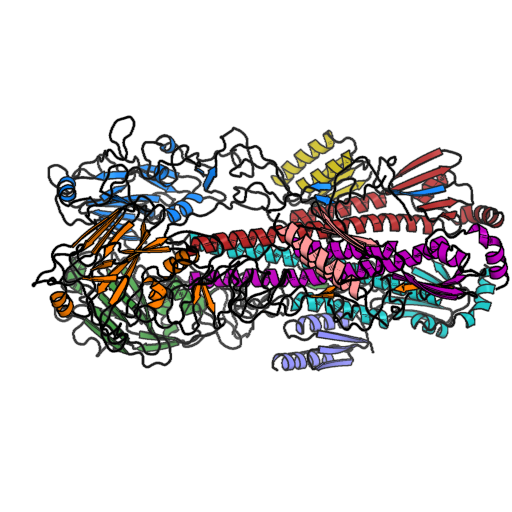87 O O . GLU G 1 34 ? 146.932 121.040 144.478 1.00 0.00 44 GLU C O 1
ATOM 17199 N N . ASP G 1 35 ? 147.225 119.149 143.275 1.00 0.00 45 ASP C N 1
ATOM 17200 C CA . ASP G 1 35 ? 146.244 118.374 144.023 1.00 0.00 45 ASP C CA 1
ATOM 17201 C C . ASP G 1 35 ? 146.782 117.026 144.487 1.00 0.00 45 ASP C C 1
ATOM 17202 O O . ASP G 1 35 ? 145.990 116.170 144.897 1.00 0.00 45 ASP C O 1
ATOM 17211 N N . SER G 1 36 ? 148.093 116.810 144.433 1.00 0.00 46 SER C N 1
ATOM 17212 C CA . SER G 1 36 ? 148.700 115.561 144.866 1.00 0.00 46 SER C CA 1
ATOM 17213 C C . SER G 1 36 ? 149.769 115.851 145.906 1.00 0.00 46 SER C C 1
ATOM 17214 O O . SER G 1 36 ? 150.423 116.896 145.869 1.00 0.00 46 SER C O 1
ATOM 17222 N N . HIS G 1 37 ? 149.944 114.914 146.835 1.00 0.00 47 HIS C N 1
ATOM 17223 C CA . HIS G 1 37 ? 150.879 115.098 147.934 1.00 0.00 47 HIS C CA 1
ATOM 17224 C C . HIS G 1 37 ? 151.405 113.742 148.382 1.00 0.00 47 HIS C C 1
ATOM 17225 O O . HIS G 1 37 ? 150.803 112.700 148.115 1.00 0.00 47 HIS C O 1
ATOM 17239 N N . ASN G 1 38 ? 152.541 113.771 149.082 1.00 0.00 48 ASN C N 1
ATOM 17240 C CA . ASN G 1 38 ? 153.165 112.535 149.539 1.00 0.00 48 ASN C CA 1
ATOM 17241 C C . ASN G 1 38 ? 152.292 111.765 150.517 1.00 0.00 48 ASN C C 1
ATOM 17242 O O . ASN G 1 38 ? 152.429 110.542 150.616 1.00 0.00 48 ASN C O 1
ATOM 17253 N N . GLY G 1 39 ? 151.398 112.441 151.233 1.00 0.00 49 GLY C N 1
ATOM 17254 C CA . GLY G 1 39 ? 150.627 111.770 152.259 1.00 0.00 49 GLY C CA 1
ATOM 17255 C C . GLY G 1 39 ? 151.419 111.410 153.492 1.00 0.00 49 GLY C C 1
ATOM 17256 O O . GLY G 1 39 ? 151.038 110.487 154.213 1.00 0.00 49 GLY C O 1
ATOM 17260 N N . LYS G 1 40 ? 152.517 112.115 153.753 1.00 0.00 50 LYS C N 1
ATOM 17261 C CA . LYS G 1 40 ? 153.390 111.831 154.881 1.00 0.00 50 LYS C CA 1
ATOM 17262 C C . LYS G 1 40 ? 153.886 113.142 155.468 1.00 0.00 50 LYS C C 1
ATOM 17263 O O . LYS G 1 40 ? 153.838 114.191 154.823 1.00 0.00 50 LYS C O 1
ATOM 17282 N N . LEU G 1 41 ? 154.358 113.076 156.709 1.00 0.00 51 LEU C N 1
ATOM 17283 C CA . LEU G 1 41 ? 155.122 114.174 157.279 1.00 0.00 51 LEU C CA 1
ATOM 17284 C C . LEU G 1 41 ? 156.584 114.027 156.883 1.00 0.00 51 LEU C C 1
ATOM 17285 O O . LEU G 1 41 ? 157.139 112.925 156.906 1.00 0.00 51 LEU C O 1
ATOM 17301 N N . CYS G 1 42 ? 157.208 115.141 156.519 1.00 0.00 52 CYS C N 1
ATOM 17302 C CA . CYS G 1 42 ? 158.552 115.126 155.968 1.00 0.00 52 CYS C CA 1
ATOM 17303 C C . CYS G 1 42 ? 159.430 116.128 156.703 1.00 0.00 52 CYS C C 1
ATOM 17304 O O . CYS G 1 42 ? 158.945 117.027 157.392 1.00 0.00 52 CYS C O 1
ATOM 17308 N N . ARG G 1 43 ? 160.739 115.952 156.551 1.00 0.00 53 ARG C N 1
ATOM 17309 C CA . ARG G 1 43 ? 161.717 116.863 157.133 1.00 0.00 53 ARG C CA 1
ATOM 17310 C C . ARG G 1 43 ? 161.704 118.156 156.331 1.00 0.00 53 ARG C C 1
ATOM 17311 O O . ARG G 1 43 ? 162.114 118.174 155.167 1.00 0.00 53 ARG C O 1
ATOM 17332 N N . LEU G 1 44 ? 161.236 119.238 156.944 1.00 0.00 54 LEU C N 1
ATOM 17333 C CA . LEU G 1 44 ? 161.157 120.519 156.253 1.00 0.00 54 LEU C CA 1
ATOM 17334 C C . LEU G 1 44 ? 162.553 121.116 156.144 1.00 0.00 54 LEU C C 1
ATOM 17335 O O . LEU G 1 44 ? 163.123 121.572 157.140 1.00 0.00 54 LEU C O 1
ATOM 17351 N N . LYS G 1 45 ? 163.101 121.123 154.930 1.00 0.00 55 LYS C N 1
ATOM 17352 C CA . LYS G 1 45 ? 164.451 121.624 154.682 1.00 0.00 55 LYS C CA 1
ATOM 17353 C C . LYS G 1 45 ? 165.469 120.936 155.588 1.00 0.00 55 LYS C C 1
ATOM 17354 O O . LYS G 1 45 ? 166.395 121.561 156.108 1.00 0.00 55 LYS C O 1
ATOM 17373 N N . GLY G 1 46 ? 165.292 119.631 155.781 1.00 0.00 56 GLY C N 1
ATOM 17374 C CA . GLY G 1 46 ? 166.291 118.808 156.424 1.00 0.00 56 GLY C CA 1
ATOM 17375 C C . GLY G 1 46 ? 166.146 118.632 157.921 1.00 0.00 56 GLY C C 1
ATOM 17376 O O . GLY G 1 46 ? 166.901 117.845 158.505 1.00 0.00 56 GLY C O 1
ATOM 17380 N N . ILE G 1 47 ? 165.214 119.329 158.566 1.00 0.00 57 ILE C N 1
ATOM 17381 C CA . ILE G 1 47 ? 165.032 119.253 160.013 1.00 0.00 57 ILE C CA 1
ATOM 17382 C C . ILE G 1 47 ? 163.676 118.630 160.307 1.00 0.00 57 ILE C C 1
ATOM 17383 O O . ILE G 1 47 ? 162.653 119.065 159.765 1.00 0.00 57 ILE C O 1
ATOM 17399 N N . ALA G 1 48 ? 163.669 117.619 161.170 1.00 0.00 58 ALA C N 1
ATOM 17400 C CA . ALA G 1 48 ? 162.447 116.909 161.488 1.00 0.00 58 ALA C CA 1
ATOM 17401 C C . ALA G 1 48 ? 161.533 117.769 162.357 1.00 0.00 58 ALA C C 1
ATOM 17402 O O . ALA G 1 48 ? 161.996 118.649 163.085 1.00 0.00 58 ALA C O 1
ATOM 17409 N N . PRO G 1 49 ? 160.228 117.527 162.302 1.00 0.00 59 PRO C N 1
ATOM 17410 C CA . PRO G 1 49 ? 159.294 118.277 163.143 1.00 0.00 59 PRO C CA 1
ATOM 17411 C C . PRO G 1 49 ? 159.296 117.768 164.576 1.00 0.00 59 PRO C C 1
ATOM 17412 O O . PRO G 1 49 ? 159.887 116.740 164.904 1.00 0.00 59 PRO C O 1
ATOM 17423 N N . LEU G 1 50 ? 158.611 118.519 165.432 1.00 0.00 60 LEU C N 1
ATOM 17424 C CA . LEU G 1 50 ? 158.362 118.102 166.806 1.00 0.00 60 LEU C CA 1
ATOM 17425 C C . LEU G 1 50 ? 157.029 117.366 166.834 1.00 0.00 60 LEU C C 1
ATOM 17426 O O . LEU G 1 50 ? 155.973 117.976 166.645 1.00 0.00 60 LEU C O 1
ATOM 17442 N N . GLN G 1 51 ? 157.074 116.058 167.064 1.00 0.00 61 GLN C N 1
ATOM 17443 C CA . GLN G 1 51 ? 155.882 115.216 167.028 1.00 0.00 61 GLN C CA 1
ATOM 17444 C C . GLN G 1 51 ? 155.367 115.037 168.450 1.00 0.00 61 GLN C C 1
ATOM 17445 O O . GLN G 1 51 ? 155.908 114.244 169.224 1.00 0.00 61 GLN C O 1
ATOM 17459 N N . LEU G 1 52 ? 154.311 115.775 168.788 1.00 0.00 62 LEU C N 1
ATOM 17460 C CA . LEU G 1 52 ? 153.606 115.591 170.054 1.00 0.00 62 LEU C CA 1
ATOM 17461 C C . LEU G 1 52 ? 152.603 114.461 169.848 1.00 0.00 62 LEU C C 1
ATOM 17462 O O . LEU G 1 52 ? 151.425 114.669 169.553 1.00 0.00 62 LEU C O 1
ATOM 17478 N N . GLY G 1 53 ? 153.098 113.232 169.992 1.00 0.00 63 GLY C N 1
ATOM 17479 C CA . GLY G 1 53 ? 152.304 112.081 169.595 1.00 0.00 63 GLY C CA 1
ATOM 17480 C C . GLY G 1 53 ? 150.998 111.969 170.357 1.00 0.00 63 GLY C C 1
ATOM 17481 O O . GLY G 1 53 ? 149.932 111.804 169.761 1.00 0.00 63 GLY C O 1
ATOM 17485 N N . LYS G 1 54 ? 151.061 112.074 171.684 1.00 0.00 64 LYS C N 1
ATOM 17486 C CA . LYS G 1 54 ? 149.899 111.840 172.529 1.00 0.00 64 LYS C CA 1
ATOM 17487 C C . LYS G 1 54 ? 149.402 113.080 173.250 1.00 0.00 64 LYS C C 1
ATOM 17488 O O . LYS G 1 54 ? 148.278 113.062 173.761 1.00 0.00 64 LYS C O 1
ATOM 17507 N N . CYS G 1 55 ? 150.190 114.149 173.305 1.00 0.00 65 CYS C N 1
ATOM 17508 C CA . CYS G 1 55 ? 149.857 115.310 174.112 1.00 0.00 65 CYS C CA 1
ATOM 17509 C C . CYS G 1 55 ? 149.904 116.565 173.255 1.00 0.00 65 CYS C C 1
ATOM 17510 O O . CYS G 1 55 ? 150.542 116.601 172.202 1.00 0.00 65 CYS C O 1
ATOM 17517 N N . ASN G 1 56 ? 149.209 117.595 173.719 1.00 0.00 66 ASN C N 1
ATOM 17518 C CA . ASN G 1 56 ? 149.114 118.859 173.014 1.00 0.00 66 ASN C CA 1
ATOM 17519 C C . ASN G 1 56 ? 150.183 119.813 173.540 1.00 0.00 66 ASN C C 1
ATOM 17520 O O . ASN G 1 56 ? 151.066 119.430 174.312 1.00 0.00 66 ASN C O 1
ATOM 17531 N N . ILE G 1 57 ? 150.104 121.077 173.121 1.00 0.00 67 ILE C N 1
ATOM 17532 C CA . ILE G 1 57 ? 151.106 122.054 173.534 1.00 0.00 67 ILE C CA 1
ATOM 17533 C C . ILE G 1 57 ? 151.153 122.163 175.052 1.00 0.00 67 ILE C C 1
ATOM 17534 O O . ILE G 1 57 ? 152.233 122.234 175.649 1.00 0.00 67 ILE C O 1
ATOM 17550 N N . ALA G 1 58 ? 149.989 122.189 175.700 1.00 0.00 68 ALA C N 1
ATOM 17551 C CA . ALA G 1 58 ? 149.959 122.341 177.150 1.00 0.00 68 ALA C CA 1
ATOM 17552 C C . ALA G 1 58 ? 150.685 121.193 177.839 1.00 0.00 68 ALA C C 1
ATOM 17553 O O . ALA G 1 58 ? 151.524 121.412 178.719 1.00 0.00 68 ALA C O 1
ATOM 17560 N N . GLY G 1 59 ? 150.377 119.957 177.447 1.00 0.00 69 GLY C N 1
ATOM 17561 C CA . GLY G 1 59 ? 151.008 118.816 178.085 1.00 0.00 69 GLY C CA 1
ATOM 17562 C C . GLY G 1 59 ? 152.500 118.759 177.829 1.00 0.00 69 GLY C C 1
ATOM 17563 O O . GLY G 1 59 ? 153.276 118.379 178.707 1.00 0.00 69 GLY C O 1
ATOM 17567 N N . TRP G 1 60 ? 152.921 119.128 176.619 1.00 0.00 70 TRP C N 1
ATOM 17568 C CA . TRP G 1 60 ? 154.342 119.110 176.291 1.00 0.00 70 TRP C CA 1
ATOM 17569 C C . TRP G 1 60 ? 155.103 120.164 177.083 1.00 0.00 70 TRP C C 1
ATOM 17570 O O . TRP G 1 60 ? 156.138 119.870 177.690 1.00 0.00 70 TRP C O 1
ATOM 17591 N N . ILE G 1 61 ? 154.605 121.400 177.091 1.00 0.00 71 ILE C N 1
ATOM 17592 C CA . ILE G 1 61 ? 155.338 122.476 177.746 1.00 0.00 71 ILE C CA 1
ATOM 17593 C C . ILE G 1 61 ? 155.319 122.289 179.256 1.00 0.00 71 ILE C C 1
ATOM 17594 O O . ILE G 1 61 ? 156.335 122.490 179.930 1.00 0.00 71 ILE C O 1
ATOM 17610 N N . LEU G 1 62 ? 154.176 121.892 179.814 1.00 0.00 72 LEU C N 1
ATOM 17611 C CA . LEU G 1 62 ? 154.126 121.552 181.228 1.00 0.00 72 LEU C CA 1
ATOM 17612 C C . LEU G 1 62 ? 154.771 120.207 181.510 1.00 0.00 72 LEU C C 1
ATOM 17613 O O . LEU G 1 62 ? 155.141 119.939 182.656 1.00 0.00 72 LEU C O 1
ATOM 17629 N N . GLY G 1 63 ? 154.902 119.358 180.496 1.00 0.00 73 GLY C N 1
ATOM 17630 C CA . GLY G 1 63 ? 155.622 118.111 180.639 1.00 0.00 73 GLY C CA 1
ATOM 17631 C C . GLY G 1 63 ? 154.900 117.081 181.478 1.00 0.00 73 GLY C C 1
ATOM 17632 O O . GLY G 1 63 ? 155.456 116.589 182.464 1.00 0.00 73 GLY C O 1
ATOM 17636 N N . ASN G 1 64 ? 153.664 116.747 181.115 1.00 0.00 74 ASN C N 1
ATOM 17637 C CA . ASN G 1 64 ? 152.945 115.721 181.844 1.00 0.00 74 ASN C CA 1
ATOM 17638 C C . ASN G 1 64 ? 153.566 114.356 181.563 1.00 0.00 74 ASN C C 1
ATOM 17639 O O . ASN G 1 64 ? 154.245 114.167 180.552 1.00 0.00 74 ASN C O 1
ATOM 17650 N N . PRO G 1 65 ? 153.351 113.385 182.449 1.00 0.00 75 PRO C N 1
ATOM 17651 C CA . PRO G 1 65 ? 154.074 112.112 182.318 1.00 0.00 75 PRO C CA 1
ATOM 17652 C C . PRO G 1 65 ? 153.827 111.379 181.012 1.00 0.00 75 PRO C C 1
ATOM 17653 O O . PRO G 1 65 ? 154.700 110.621 180.570 1.00 0.00 75 PRO C O 1
ATOM 17664 N N . GLU G 1 66 ? 152.675 111.570 180.374 1.00 0.00 76 GLU C N 1
ATOM 17665 C CA . GLU G 1 66 ? 152.299 110.707 179.263 1.00 0.00 76 GLU C CA 1
ATOM 17666 C C . GLU G 1 66 ? 153.039 111.018 177.970 1.00 0.00 76 GLU C C 1
ATOM 17667 O O . GLU G 1 66 ? 152.941 110.232 177.022 1.00 0.00 76 GLU C O 1
ATOM 17679 N N . CYS G 1 67 ? 153.765 112.126 177.898 1.00 0.00 77 CYS C N 1
ATOM 17680 C CA . CYS G 1 67 ? 154.681 112.388 176.793 1.00 0.00 77 CYS C CA 1
ATOM 17681 C C . CYS G 1 67 ? 156.016 112.865 177.344 1.00 0.00 77 CYS C C 1
ATOM 17682 O O . CYS G 1 67 ? 156.548 113.913 176.974 1.00 0.00 77 CYS C O 1
ATOM 17689 N N . GLU G 1 68 ? 156.555 112.082 178.279 1.00 0.00 78 GLU C N 1
ATOM 17690 C CA . GLU G 1 68 ? 157.853 112.389 178.866 1.00 0.00 78 GLU C CA 1
ATOM 17691 C C . GLU G 1 68 ? 158.969 112.324 177.832 1.00 0.00 78 GLU C C 1
ATOM 17692 O O . GLU G 1 68 ? 160.007 112.974 178.001 1.00 0.00 78 GLU C O 1
ATOM 17704 N N . SER G 1 69 ? 158.789 111.542 176.767 1.00 0.00 79 SER C N 1
ATOM 17705 C CA . SER G 1 69 ? 159.852 111.389 175.780 1.00 0.00 79 SER C CA 1
ATOM 17706 C C . SER G 1 69 ? 160.177 112.696 175.072 1.00 0.00 79 SER C C 1
ATOM 17707 O O . SER G 1 69 ? 161.273 112.830 174.518 1.00 0.00 79 SER C O 1
ATOM 17715 N N . LEU G 1 70 ? 159.260 113.663 175.081 1.00 0.00 80 LEU C N 1
ATOM 17716 C CA . LEU G 1 70 ? 159.498 114.934 174.410 1.00 0.00 80 LEU C CA 1
ATOM 17717 C C . LEU G 1 70 ? 160.519 115.797 175.129 1.00 0.00 80 LEU C C 1
ATOM 17718 O O . LEU G 1 70 ? 161.017 116.761 174.537 1.00 0.00 80 LEU C O 1
ATOM 17734 N N . LEU G 1 71 ? 160.845 115.479 176.380 1.00 0.00 81 LEU C N 1
ATOM 17735 C CA . LEU G 1 71 ? 161.785 116.287 177.142 1.00 0.00 81 LEU C CA 1
ATOM 17736 C C . LEU G 1 71 ? 163.207 116.183 176.611 1.00 0.00 81 LEU C C 1
ATOM 17737 O O . LEU G 1 71 ? 164.064 116.968 177.029 1.00 0.00 81 LEU C O 1
ATOM 17753 N N . SER G 1 72 ? 163.476 115.244 175.707 1.00 0.00 82 SER C N 1
ATOM 17754 C CA . SER G 1 72 ? 164.788 115.113 175.093 1.00 0.00 82 SER C CA 1
ATOM 17755 C C . SER G 1 72 ? 164.913 115.882 173.784 1.00 0.00 82 SER C C 1
ATOM 17756 O O . SER G 1 72 ? 166.005 115.915 173.208 1.00 0.00 82 SER C O 1
ATOM 17764 N N . GLU G 1 73 ? 163.833 116.490 173.300 1.00 0.00 83 GLU C N 1
ATOM 17765 C CA . GLU G 1 73 ? 163.876 117.244 172.056 1.00 0.00 83 GLU C CA 1
ATOM 17766 C C . GLU G 1 73 ? 164.449 118.634 172.297 1.00 0.00 83 GLU C C 1
ATOM 17767 O O . GLU G 1 73 ? 164.267 119.226 173.365 1.00 0.00 83 GLU C O 1
ATOM 17779 N N . ARG G 1 74 ? 165.151 119.155 171.290 1.00 0.00 84 ARG C N 1
ATOM 17780 C CA . ARG G 1 74 ? 165.779 120.465 171.417 1.00 0.00 84 ARG C CA 1
ATOM 17781 C C . ARG G 1 74 ? 165.470 121.386 170.244 1.00 0.00 84 ARG C C 1
ATOM 17782 O O . ARG G 1 74 ? 165.445 122.609 170.409 1.00 0.00 84 ARG C O 1
ATOM 17803 N N . SER G 1 75 ? 165.239 120.828 169.059 1.00 0.00 85 SER C N 1
ATOM 17804 C CA . SER G 1 75 ? 165.018 121.655 167.883 1.00 0.00 85 SER C CA 1
ATOM 17805 C C . SER G 1 75 ? 164.066 120.951 166.930 1.00 0.00 85 SER C C 1
ATOM 17806 O O . SER G 1 75 ? 163.892 119.731 166.978 1.00 0.00 85 SER C O 1
ATOM 17814 N N . TRP G 1 76 ? 163.451 121.744 166.058 1.00 0.00 86 TRP C N 1
ATOM 17815 C CA . TRP G 1 76 ? 162.457 121.236 165.124 1.00 0.00 86 TRP C CA 1
ATOM 17816 C C . TRP G 1 76 ? 162.247 122.266 164.025 1.00 0.00 86 TRP C C 1
ATOM 17817 O O . TRP G 1 76 ? 162.722 123.400 164.108 1.00 0.00 86 TRP C O 1
ATOM 17838 N N . SER G 1 77 ? 161.528 121.849 162.985 1.00 0.00 87 SER C N 1
ATOM 17839 C CA . SER G 1 77 ? 161.098 122.753 161.928 1.00 0.00 87 SER C CA 1
ATOM 17840 C C . SER G 1 77 ? 159.642 123.164 162.061 1.00 0.00 87 SER C C 1
ATOM 17841 O O . SER G 1 77 ? 159.277 124.259 161.623 1.00 0.00 87 SER C O 1
ATOM 17849 N N . TYR G 1 78 ? 158.807 122.313 162.648 1.00 0.00 88 TYR C N 1
ATOM 17850 C CA . TYR G 1 78 ? 157.421 122.651 162.936 1.00 0.00 88 TYR C CA 1
ATOM 17851 C C . TYR G 1 78 ? 156.911 121.676 163.986 1.00 0.00 88 TYR C C 1
ATOM 17852 O O . TYR G 1 78 ? 157.529 120.643 164.253 1.00 0.00 88 TYR C O 1
ATOM 17870 N N . ILE G 1 79 ? 155.775 122.020 164.583 1.00 0.00 89 ILE C N 1
ATOM 17871 C CA . ILE G 1 79 ? 155.186 121.253 165.674 1.00 0.00 89 ILE C CA 1
ATOM 17872 C C . ILE G 1 79 ? 153.938 120.564 165.149 1.00 0.00 89 ILE C C 1
ATOM 17873 O O . ILE G 1 79 ? 153.111 121.193 164.479 1.00 0.00 89 ILE C O 1
ATOM 17889 N N . VAL G 1 80 ? 153.803 119.274 165.446 1.00 0.00 90 VAL C N 1
ATOM 17890 C CA . VAL G 1 80 ? 152.698 118.462 164.952 1.00 0.00 90 VAL C CA 1
ATOM 17891 C C . VAL G 1 80 ? 151.907 117.938 166.139 1.00 0.00 90 VAL C C 1
ATOM 17892 O O . VAL G 1 80 ? 152.424 117.151 166.940 1.00 0.00 90 VAL C O 1
ATOM 17905 N N . GLU G 1 81 ? 150.658 118.370 166.249 1.00 0.00 91 GLU C N 1
ATOM 17906 C CA . GLU G 1 81 ? 149.678 117.734 167.112 1.00 0.00 91 GLU C CA 1
ATOM 17907 C C . GLU G 1 81 ? 148.846 116.762 166.286 1.00 0.00 91 GLU C C 1
ATOM 17908 O O . GLU G 1 81 ? 148.735 116.888 165.065 1.00 0.00 91 GLU C O 1
ATOM 17920 N N . THR G 1 82 ? 148.266 115.784 166.962 1.00 0.00 92 THR C N 1
ATOM 17921 C CA . THR G 1 82 ? 147.405 114.816 166.308 1.00 0.00 92 THR C CA 1
ATOM 17922 C C . THR G 1 82 ? 145.954 115.029 166.717 1.00 0.00 92 THR C C 1
ATOM 17923 O O . THR G 1 82 ? 145.673 115.613 167.770 1.00 0.00 92 THR C O 1
ATOM 17934 N N . PRO G 1 83 ? 144.998 114.561 165.911 1.00 0.00 93 PRO C N 1
ATOM 17935 C CA . PRO G 1 83 ? 143.584 114.755 166.266 1.00 0.00 93 PRO C CA 1
ATOM 17936 C C . PRO G 1 83 ? 143.215 114.175 167.617 1.00 0.00 93 PRO C C 1
ATOM 17937 O O . PRO G 1 83 ? 142.205 114.589 168.197 1.00 0.00 93 PRO C O 1
ATOM 17948 N N . ASN G 1 84 ? 143.992 113.223 168.131 1.00 0.00 94 ASN C N 1
ATOM 17949 C CA . ASN G 1 84 ? 143.731 112.595 169.420 1.00 0.00 94 ASN C CA 1
ATOM 17950 C C . ASN G 1 84 ? 144.700 113.071 170.502 1.00 0.00 94 ASN C C 1
ATOM 17951 O O . ASN G 1 84 ? 145.026 112.318 171.423 1.00 0.00 94 ASN C O 1
ATOM 17962 N N . SER G 1 85 ? 145.169 114.317 170.404 1.00 0.00 95 SER C N 1
ATOM 17963 C CA . SER G 1 85 ? 146.063 114.901 171.407 1.00 0.00 95 SER C CA 1
ATOM 17964 C C . SER G 1 85 ? 145.251 115.273 172.648 1.00 0.00 95 SER C C 1
ATOM 17965 O O . SER G 1 85 ? 144.881 116.427 172.879 1.00 0.00 95 SER C O 1
ATOM 17973 N N . GLU G 1 86 ? 144.975 114.252 173.462 1.00 0.00 96 GLU C N 1
ATOM 17974 C CA . GLU G 1 86 ? 144.107 114.438 174.619 1.00 0.00 96 GLU C CA 1
ATOM 17975 C C . GLU G 1 86 ? 144.870 114.854 175.871 1.00 0.00 96 GLU C C 1
ATOM 17976 O O . GLU G 1 86 ? 144.333 115.606 176.693 1.00 0.00 96 GLU C O 1
ATOM 17980 N N . ASN G 1 87 ? 146.112 114.394 176.034 1.00 50.00 97 ASN C N 1
ATOM 17981 C CA . ASN G 1 87 ? 146.840 114.563 177.293 1.00 50.00 97 ASN C CA 1
ATOM 17982 C C . ASN G 1 87 ? 147.415 115.973 177.373 1.00 50.00 97 ASN C C 1
ATOM 17983 O O . ASN G 1 87 ? 148.577 116.234 177.060 1.00 50.00 97 ASN C O 1
ATOM 17993 N N . GLY G 1 88 ? 146.574 116.898 177.821 1.00 0.00 98 GLY C N 1
ATOM 17994 C CA . GLY G 1 88 ? 147.010 118.253 178.086 1.00 0.00 98 GLY C CA 1
ATOM 17995 C C . GLY G 1 88 ? 147.350 118.439 179.547 1.00 0.00 98 GLY C C 1
ATOM 17996 O O . GLY G 1 88 ? 148.261 117.789 180.064 1.00 0.00 98 GLY C O 1
ATOM 18000 N N . THR G 1 89 ? 146.629 119.328 180.221 1.00 0.00 99 THR C N 1
ATOM 18001 C CA . THR G 1 89 ? 146.808 119.520 181.655 1.00 0.00 99 THR C CA 1
ATOM 18002 C C . THR G 1 89 ? 146.205 118.331 182.391 1.00 0.00 99 THR C C 1
ATOM 18003 O O . THR G 1 89 ? 144.982 118.219 182.507 1.00 0.00 99 THR C O 1
ATOM 18014 N N . CYS G 1 90 ? 147.060 117.439 182.893 1.00 0.00 100 CYS C N 1
ATOM 18015 C CA . CYS G 1 90 ? 146.557 116.253 183.575 1.00 0.00 100 CYS C CA 1
ATOM 18016 C C . CYS G 1 90 ? 145.779 116.615 184.832 1.00 0.00 100 CYS C C 1
ATOM 18017 O O . CYS G 1 90 ? 144.852 115.892 185.212 1.00 0.00 100 CYS C O 1
ATOM 18024 N N . PHE G 1 91 ? 146.128 117.720 185.483 1.00 0.00 101 PHE C N 1
ATOM 18025 C CA . PHE G 1 91 ? 145.366 118.213 186.623 1.00 0.00 101 PHE C CA 1
ATOM 18026 C C . PHE G 1 91 ? 144.487 119.369 186.178 1.00 0.00 101 PHE C C 1
ATOM 18027 O O . PHE G 1 91 ? 144.999 120.324 185.578 1.00 0.00 101 PHE C O 1
ATOM 18044 N N . PRO G 1 92 ? 143.182 119.341 186.444 1.00 0.00 102 PRO C N 1
ATOM 18045 C CA . PRO G 1 92 ? 142.292 120.337 185.841 1.00 0.00 102 PRO C CA 1
ATOM 18046 C C . PRO G 1 92 ? 142.623 121.748 186.297 1.00 0.00 102 PRO C C 1
ATOM 18047 O O . PRO G 1 92 ? 143.091 121.972 187.414 1.00 0.00 102 PRO C O 1
ATOM 18058 N N . GLY G 1 93 ? 142.372 122.700 185.414 1.00 0.00 103 GLY C N 1
ATOM 18059 C CA . GLY G 1 93 ? 142.613 124.093 185.720 1.00 0.00 103 GLY C CA 1
ATOM 18060 C C . GLY G 1 93 ? 142.600 124.924 184.456 1.00 0.00 103 GLY C C 1
ATOM 18061 O O . GLY G 1 93 ? 142.509 124.407 183.344 1.00 0.00 103 GLY C O 1
ATOM 18065 N N . ASP G 1 94 ? 142.705 126.234 184.656 1.00 0.00 104 ASP C N 1
ATOM 18066 C CA . ASP G 1 94 ? 142.667 127.203 183.568 1.00 0.00 104 ASP C CA 1
ATOM 18067 C C . ASP G 1 94 ? 144.093 127.617 183.226 1.00 0.00 104 ASP C C 1
ATOM 18068 O O . ASP G 1 94 ? 144.762 128.280 184.023 1.00 0.00 104 ASP C O 1
ATOM 18072 N N . PHE G 1 95 ? 144.550 127.234 182.039 1.00 0.00 105 PHE C N 1
ATOM 18073 C CA . PHE G 1 95 ? 145.865 127.634 181.545 1.00 0.00 105 PHE C CA 1
ATOM 18074 C C . PHE G 1 95 ? 145.732 129.059 181.022 1.00 0.00 105 PHE C C 1
ATOM 18075 O O . PHE G 1 95 ? 145.250 129.285 179.911 1.00 0.00 105 PHE C O 1
ATOM 18092 N N . ILE G 1 96 ? 146.170 130.026 181.828 1.00 0.00 106 ILE C N 1
ATOM 18093 C CA . ILE G 1 96 ? 145.903 131.432 181.544 1.00 0.00 106 ILE C CA 1
ATOM 18094 C C . ILE G 1 96 ? 146.750 131.891 180.366 1.00 0.00 106 ILE C C 1
ATOM 18095 O O . ILE G 1 96 ? 147.959 131.634 180.309 1.00 0.00 106 ILE C O 1
ATOM 18111 N N . ASP G 1 97 ? 146.115 132.587 179.422 1.00 0.00 107 ASP C N 1
ATOM 18112 C CA . ASP G 1 97 ? 146.789 133.073 178.219 1.00 0.00 107 ASP C CA 1
ATOM 18113 C C . ASP G 1 97 ? 147.439 131.924 177.457 1.00 0.00 107 ASP C C 1
ATOM 18114 O O . ASP G 1 97 ? 148.507 132.071 176.863 1.00 0.00 107 ASP C O 1
ATOM 18123 N N . TYR G 1 98 ? 146.780 130.767 177.471 1.00 0.00 108 TYR C N 1
ATOM 18124 C CA . TYR G 1 98 ? 147.341 129.585 176.828 1.00 0.00 108 TYR C CA 1
ATOM 18125 C C . TYR G 1 98 ? 147.460 129.771 175.321 1.00 0.00 108 TYR C C 1
ATOM 18126 O O . TYR G 1 98 ? 148.454 129.356 174.714 1.00 0.00 108 TYR C O 1
ATOM 18144 N N . GLU G 1 99 ? 146.457 130.388 174.696 1.00 0.00 109 GLU C N 1
ATOM 18145 C CA . GLU G 1 99 ? 146.515 130.601 173.255 1.00 0.00 109 GLU C CA 1
ATOM 18146 C C . GLU G 1 99 ? 147.660 131.535 172.889 1.00 0.00 109 GLU C C 1
ATOM 18147 O O . GLU G 1 99 ? 148.326 131.348 171.863 1.00 0.00 109 GLU C O 1
ATOM 18159 N N . GLU G 1 100 ? 147.909 132.548 173.720 1.00 0.00 110 GLU C N 1
ATOM 18160 C CA . GLU G 1 100 ? 149.066 133.403 173.496 1.00 0.00 110 GLU C CA 1
ATOM 18161 C C . GLU G 1 100 ? 150.363 132.619 173.627 1.00 0.00 110 GLU C C 1
ATOM 18162 O O . GLU G 1 100 ? 151.319 132.875 172.889 1.00 0.00 110 GLU C O 1
ATOM 18174 N N . LEU G 1 101 ? 150.419 131.659 174.551 1.00 0.00 111 LEU C N 1
ATOM 18175 C CA . LEU G 1 101 ? 151.610 130.825 174.653 1.00 0.00 111 LEU C CA 1
ATOM 18176 C C . LEU G 1 101 ? 151.789 129.978 173.404 1.00 0.00 111 LEU C C 1
ATOM 18177 O O . LEU G 1 101 ? 152.917 129.773 172.949 1.00 0.00 111 LEU C O 1
ATOM 18193 N N . ARG G 1 102 ? 150.695 129.456 172.848 1.00 0.00 112 ARG C N 1
ATOM 18194 C CA . ARG G 1 102 ? 150.802 128.729 171.587 1.00 0.00 112 ARG C CA 1
ATOM 18195 C C . ARG G 1 102 ? 151.343 129.630 170.488 1.00 0.00 112 ARG C C 1
ATOM 18196 O O . ARG G 1 102 ? 152.209 129.223 169.704 1.00 0.00 112 ARG C O 1
ATOM 18217 N N . GLU G 1 103 ? 150.842 130.862 170.419 1.00 0.00 113 GLU C N 1
ATOM 18218 C CA . GLU G 1 103 ? 151.324 131.796 169.408 1.00 0.00 113 GLU C CA 1
ATOM 18219 C C . GLU G 1 103 ? 152.812 132.066 169.583 1.00 0.00 113 GLU C C 1
ATOM 18220 O O . GLU G 1 103 ? 153.561 132.124 168.602 1.00 0.00 113 GLU C O 1
ATOM 18232 N N . GLN G 1 104 ? 153.258 132.239 170.827 1.00 0.00 114 GLN C N 1
ATOM 18233 C CA . GLN G 1 104 ? 154.677 132.469 171.079 1.00 0.00 114 GLN C CA 1
ATOM 18234 C C . GLN G 1 104 ? 155.512 131.255 170.697 1.00 0.00 114 GLN C C 1
ATOM 18235 O O . GLN G 1 104 ? 156.557 131.391 170.054 1.00 0.00 114 GLN C O 1
ATOM 18249 N N . LEU G 1 105 ? 155.066 130.058 171.080 1.00 0.00 115 LEU C N 1
ATOM 18250 C CA . LEU G 1 105 ? 155.830 128.848 170.810 1.00 0.00 115 LEU C CA 1
ATOM 18251 C C . LEU G 1 105 ? 155.848 128.493 169.334 1.00 0.00 115 LEU C C 1
ATOM 18252 O O . LEU G 1 105 ? 156.727 127.742 168.902 1.00 0.00 115 LEU C O 1
ATOM 18268 N N . SER G 1 106 ? 154.903 129.007 168.548 1.00 0.00 116 SER C N 1
ATOM 18269 C CA . SER G 1 106 ? 154.885 128.665 167.133 1.00 0.00 116 SER C CA 1
ATOM 18270 C C . SER G 1 106 ? 156.120 129.166 166.395 1.00 0.00 116 SER C C 1
ATOM 18271 O O . SER G 1 106 ? 156.374 128.721 165.271 1.00 0.00 116 SER C O 1
ATOM 18279 N N . SER G 1 107 ? 156.888 130.080 166.987 1.00 0.00 117 SER C N 1
ATOM 18280 C CA . SER G 1 107 ? 158.031 130.693 166.322 1.00 0.00 117 SER C CA 1
ATOM 18281 C C . SER G 1 107 ? 159.360 130.410 167.016 1.00 0.00 117 SER C C 1
ATOM 18282 O O . SER G 1 107 ? 160.333 131.129 166.772 1.00 0.00 117 SER C O 1
ATOM 18290 N N . VAL G 1 108 ? 159.430 129.396 167.878 1.00 0.00 118 VAL C N 1
ATOM 18291 C CA . VAL G 1 108 ? 160.624 129.207 168.697 1.00 0.00 118 VAL C CA 1
ATOM 18292 C C . VAL G 1 108 ? 161.734 128.522 167.906 1.00 0.00 118 VAL C C 1
ATOM 18293 O O . VAL G 1 108 ? 162.860 129.026 167.831 1.00 0.00 118 VAL C O 1
ATOM 18306 N N . SER G 1 109 ? 161.450 127.353 167.336 1.00 0.00 119 SER C N 1
ATOM 18307 C CA . SER G 1 109 ? 162.400 126.614 166.506 1.00 0.00 119 SER C CA 1
ATOM 18308 C C . SER G 1 109 ? 163.549 125.989 167.291 1.00 0.00 119 SER C C 1
ATOM 18309 O O . SER G 1 109 ? 164.315 125.202 166.727 1.00 0.00 119 SER C O 1
ATOM 18317 N N . SER G 1 110 ? 163.701 126.324 168.572 1.00 0.00 120 SER C N 1
ATOM 18318 C CA . SER G 1 110 ? 164.694 125.654 169.405 1.00 0.00 120 SER C CA 1
ATOM 18319 C C . SER G 1 110 ? 164.606 126.121 170.852 1.00 0.00 120 SER C C 1
ATOM 18320 O O . SER G 1 110 ? 164.283 127.281 171.114 1.00 0.00 120 SER C O 1
ATOM 18328 N N . PHE G 1 111 ? 164.919 125.234 171.794 1.00 0.00 121 PHE C N 1
ATOM 18329 C CA . PHE G 1 111 ? 164.936 125.601 173.201 1.00 0.00 121 PHE C CA 1
ATOM 18330 C C . PHE G 1 111 ? 165.996 124.787 173.923 1.00 0.00 121 PHE C C 1
ATOM 18331 O O . PHE G 1 111 ? 166.421 123.726 173.460 1.00 0.00 121 PHE C O 1
ATOM 18348 N N . GLU G 1 112 ? 166.418 125.305 175.068 1.00 0.00 122 GLU C N 1
ATOM 18349 C CA . GLU G 1 112 ? 167.212 124.562 176.034 1.00 0.00 122 GLU C CA 1
ATOM 18350 C C . GLU G 1 112 ? 166.379 124.419 177.297 1.00 0.00 122 GLU C C 1
ATOM 18351 O O . GLU G 1 112 ? 166.014 125.421 177.917 1.00 0.00 122 GLU C O 1
ATOM 18363 N N . ARG G 1 113 ? 166.080 123.183 177.673 1.00 0.00 123 ARG C N 1
ATOM 18364 C CA . ARG G 1 113 ? 165.312 122.906 178.879 1.00 0.00 123 ARG C CA 1
ATOM 18365 C C . ARG G 1 113 ? 166.291 122.737 180.032 1.00 0.00 123 ARG C C 1
ATOM 18366 O O . ARG G 1 113 ? 166.973 121.713 180.129 1.00 0.00 123 ARG C O 1
ATOM 18387 N N . PHE G 1 114 ? 166.362 123.737 180.905 1.00 0.00 124 PHE C N 1
ATOM 18388 C CA . PHE G 1 114 ? 167.322 123.753 181.996 1.00 0.00 124 PHE C CA 1
ATOM 18389 C C . PHE G 1 114 ? 166.595 123.898 183.324 1.00 0.00 124 PHE C C 1
ATOM 18390 O O . PHE G 1 114 ? 165.513 124.483 183.399 1.00 0.00 124 PHE C O 1
ATOM 18407 N N . GLU G 1 115 ? 167.210 123.363 184.375 1.00 0.00 125 GLU C N 1
ATOM 18408 C CA . GLU G 1 115 ? 166.619 123.383 185.708 1.00 0.00 125 GLU C CA 1
ATOM 18409 C C . GLU G 1 115 ? 166.762 124.785 186.283 1.00 0.00 125 GLU C C 1
ATOM 18410 O O . GLU G 1 115 ? 167.831 125.158 186.774 1.00 0.00 125 GLU C O 1
ATOM 18422 N N . ILE G 1 116 ? 165.680 125.560 186.236 1.00 0.00 126 ILE C N 1
ATOM 18423 C CA . ILE G 1 116 ? 165.748 126.951 186.666 1.00 0.00 126 ILE C CA 1
ATOM 18424 C C . ILE G 1 116 ? 165.941 127.039 188.174 1.00 0.00 126 ILE C C 1
ATOM 18425 O O . ILE G 1 116 ? 166.718 127.867 188.661 1.00 0.00 126 ILE C O 1
ATOM 18441 N N . PHE G 1 117 ? 165.253 126.189 188.933 1.00 0.00 127 PHE C N 1
ATOM 18442 C CA . PHE G 1 117 ? 165.423 126.101 190.378 1.00 0.00 127 PHE C CA 1
ATOM 18443 C C . PHE G 1 117 ? 165.722 124.655 190.737 1.00 0.00 127 PHE C C 1
ATOM 18444 O O . PHE G 1 117 ? 164.904 123.768 190.474 1.00 0.00 127 PHE C O 1
ATOM 18461 N N . SER G 1 118 ? 166.887 124.417 191.332 1.00 0.00 128 SER C N 1
ATOM 18462 C CA . SER G 1 118 ? 167.250 123.066 191.735 1.00 0.00 128 SER C CA 1
ATOM 18463 C C . SER G 1 118 ? 166.244 122.531 192.745 1.00 0.00 128 SER C C 1
ATOM 18464 O O . SER G 1 118 ? 165.903 123.208 193.717 1.00 0.00 128 SER C O 1
ATOM 18472 N N . LYS G 1 119 ? 165.775 121.305 192.515 1.00 0.00 129 LYS C N 1
ATOM 18473 C CA . LYS G 1 119 ? 164.797 120.713 193.420 1.00 0.00 129 LYS C CA 1
ATOM 18474 C C . LYS G 1 119 ? 165.381 120.503 194.811 1.00 0.00 129 LYS C C 1
ATOM 18475 O O . LYS G 1 119 ? 164.705 120.744 195.818 1.00 0.00 129 LYS C O 1
ATOM 18494 N N . GLU G 1 120 ? 166.632 120.047 194.892 1.00 0.00 130 GLU C N 1
ATOM 18495 C CA . GLU G 1 120 ? 167.193 119.670 196.186 1.00 0.00 130 GLU C CA 1
ATOM 18496 C C . GLU G 1 120 ? 167.537 120.888 197.035 1.00 0.00 130 GLU C C 1
ATOM 18497 O O . GLU G 1 120 ? 167.274 120.901 198.243 1.00 0.00 130 GLU C O 1
ATOM 18509 N N . SER G 1 121 ? 168.123 121.924 196.429 1.00 0.00 131 SER C N 1
ATOM 18510 C CA . SER G 1 121 ? 168.711 123.021 197.185 1.00 0.00 131 SER C CA 1
ATOM 18511 C C . SER G 1 121 ? 167.905 124.312 197.157 1.00 0.00 131 SER C C 1
ATOM 18512 O O . SER G 1 121 ? 168.103 125.155 198.035 1.00 0.00 131 SER C O 1
ATOM 18520 N N . SER G 1 122 ? 167.009 124.491 196.186 1.00 0.00 132 SER C N 1
ATOM 18521 C CA . SER G 1 122 ? 166.286 125.753 196.081 1.00 0.00 132 SER C CA 1
ATOM 18522 C C . SER G 1 122 ? 165.207 125.893 197.144 1.00 0.00 132 SER C C 1
ATOM 18523 O O . SER G 1 122 ? 164.867 127.018 197.525 1.00 0.00 132 SER C O 1
ATOM 18531 N N . TRP G 1 123 ? 164.667 124.783 197.639 1.00 0.00 133 TRP C N 1
ATOM 18532 C CA . TRP G 1 123 ? 163.569 124.804 198.605 1.00 0.00 133 TRP C CA 1
ATOM 18533 C C . TRP G 1 123 ? 163.928 123.940 199.810 1.00 0.00 133 TRP C C 1
ATOM 18534 O O . TRP G 1 123 ? 163.305 122.906 200.066 1.00 0.00 133 TRP C O 1
ATOM 18555 N N . PRO G 1 124 ? 164.946 124.341 200.576 1.00 0.00 134 PRO C N 1
ATOM 18556 C CA . PRO G 1 124 ? 165.367 123.524 201.726 1.00 0.00 134 PRO C CA 1
ATOM 18557 C C . PRO G 1 124 ? 164.352 123.462 202.856 1.00 0.00 134 PRO C C 1
ATOM 18558 O O . PRO G 1 124 ? 164.382 122.499 203.631 1.00 0.00 134 PRO C O 1
ATOM 18569 N N . LYS G 1 125 ? 163.460 124.445 202.980 1.00 0.00 135 LYS C N 1
ATOM 18570 C CA . LYS G 1 125 ? 162.508 124.504 204.082 1.00 0.00 135 LYS C CA 1
ATOM 18571 C C . LYS G 1 125 ? 161.087 124.160 203.650 1.00 0.00 135 LYS C C 1
ATOM 18572 O O . LYS G 1 125 ? 160.133 124.482 204.363 1.00 0.00 135 LYS C O 1
ATOM 18591 N N . HIS G 1 126 ? 160.926 123.516 202.499 1.00 0.00 136 HIS C N 1
ATOM 18592 C CA . HIS G 1 126 ? 159.621 123.112 202.003 1.00 0.00 136 HIS C CA 1
ATOM 18593 C C . HIS G 1 126 ? 159.697 121.682 201.495 1.00 0.00 136 HIS C C 1
ATOM 18594 O O . HIS G 1 126 ? 160.775 121.158 201.209 1.00 0.00 136 HIS C O 1
ATOM 18608 N N . THR G 1 127 ? 158.533 121.050 201.394 1.00 0.00 137 THR C N 1
ATOM 18609 C CA . THR G 1 127 ? 158.437 119.684 200.900 1.00 0.00 137 THR C CA 1
ATOM 18610 C C . THR G 1 127 ? 158.314 119.713 199.383 1.00 0.00 137 THR C C 1
ATOM 18611 O O . THR G 1 127 ? 157.403 120.346 198.840 1.00 0.00 137 THR C O 1
ATOM 18622 N N . THR G 1 128 ? 159.227 119.028 198.706 1.00 0.00 138 THR C N 1
ATOM 18623 C CA . THR G 1 128 ? 159.234 118.945 197.253 1.00 0.00 138 THR C CA 1
ATOM 18624 C C . THR G 1 128 ? 158.600 117.624 196.840 1.00 0.00 138 THR C C 1
ATOM 18625 O O . THR G 1 128 ? 159.080 116.553 197.226 1.00 0.00 138 THR C O 1
ATOM 18636 N N . GLY G 1 129 ? 157.527 117.701 196.059 1.00 0.00 139 GLY C N 1
ATOM 18637 C CA . GLY G 1 129 ? 156.817 116.512 195.637 1.00 0.00 139 GLY C CA 1
ATOM 18638 C C . GLY G 1 129 ? 155.654 116.851 194.731 1.00 0.00 139 GLY C C 1
ATOM 18639 O O . GLY G 1 129 ? 155.834 117.523 193.710 1.00 0.00 139 GLY C O 1
ATOM 18643 N N . GLY G 1 130 ? 154.466 116.379 195.077 1.00 0.00 140 GLY C N 1
ATOM 18644 C CA . GLY G 1 130 ? 153.261 116.736 194.368 1.00 0.00 140 GLY C CA 1
ATOM 18645 C C . GLY G 1 130 ? 152.585 115.634 193.587 1.00 0.00 140 GLY C C 1
ATOM 18646 O O . GLY G 1 130 ? 151.808 115.942 192.675 1.00 0.00 140 GLY C O 1
ATOM 18650 N N . VAL G 1 131 ? 152.849 114.367 193.903 1.00 0.00 141 VAL C N 1
ATOM 18651 C CA . VAL G 1 131 ? 152.197 113.289 193.177 1.00 0.00 141 VAL C CA 1
ATOM 18652 C C . VAL G 1 131 ? 150.697 113.379 193.400 1.00 0.00 141 VAL C C 1
ATOM 18653 O O . VAL G 1 131 ? 150.225 113.490 194.538 1.00 0.00 141 VAL C O 1
ATOM 18666 N N . THR G 1 132 ? 149.938 113.346 192.307 1.00 0.00 142 THR C N 1
ATOM 18667 C CA . THR G 1 132 ? 148.488 113.439 192.362 1.00 0.00 142 THR C CA 1
ATOM 18668 C C . THR G 1 132 ? 147.880 112.381 191.455 1.00 0.00 142 THR C C 1
ATOM 18669 O O . THR G 1 132 ? 148.453 112.017 190.426 1.00 0.00 142 THR C O 1
ATOM 18680 N N . ALA G 1 133 ? 146.703 111.893 191.849 1.00 0.00 143 ALA C N 1
ATOM 18681 C CA . ALA G 1 133 ? 146.041 110.847 191.078 1.00 0.00 143 ALA C CA 1
ATOM 18682 C C . ALA G 1 133 ? 145.658 111.328 189.684 1.00 0.00 143 ALA C C 1
ATOM 18683 O O . ALA G 1 133 ? 145.648 110.536 188.737 1.00 0.00 143 ALA C O 1
ATOM 18690 N N . ALA G 1 134 ? 145.335 112.615 189.537 1.00 0.00 144 ALA C N 1
ATOM 18691 C CA . ALA G 1 134 ? 144.909 113.120 188.238 1.00 0.00 144 ALA C CA 1
ATOM 18692 C C . ALA G 1 134 ? 145.994 112.947 187.188 1.00 0.00 144 ALA C C 1
ATOM 18693 O O . ALA G 1 134 ? 145.691 112.728 186.011 1.00 0.00 144 ALA C O 1
ATOM 18700 N N . CYS G 1 135 ? 147.260 113.050 187.592 1.00 0.00 145 CYS C N 1
ATOM 18701 C CA . CYS G 1 135 ? 148.398 112.850 186.705 1.00 0.00 145 CYS C CA 1
ATOM 18702 C C . CYS G 1 135 ? 149.034 111.480 186.903 1.00 0.00 145 CYS C C 1
ATOM 18703 O O . CYS G 1 135 ? 150.256 111.339 186.797 1.00 0.00 145 CYS C O 1
ATOM 18710 N N . SER G 1 136 ? 148.221 110.470 187.204 1.00 0.00 146 SER C N 1
ATOM 18711 C CA . SER G 1 136 ? 148.735 109.128 187.430 1.00 0.00 146 SER C CA 1
ATOM 18712 C C . SER G 1 136 ? 149.511 108.645 186.215 1.00 0.00 146 SER C C 1
ATOM 18713 O O . SER G 1 136 ? 149.090 108.837 185.072 1.00 0.00 146 SER C O 1
ATOM 18721 N N . HIS G 1 137 ? 150.657 108.021 186.470 1.00 0.00 147 HIS C N 1
ATOM 18722 C CA . HIS G 1 137 ? 151.518 107.509 185.416 1.00 0.00 147 HIS C CA 1
ATOM 18723 C C . HIS G 1 137 ? 151.989 106.113 185.784 1.00 0.00 147 HIS C C 1
ATOM 18724 O O . HIS G 1 137 ? 152.545 105.906 186.866 1.00 0.00 147 HIS C O 1
ATOM 18738 N N . ALA G 1 138 ? 151.770 105.162 184.877 1.00 0.00 148 ALA C N 1
ATOM 18739 C CA . ALA G 1 138 ? 152.247 103.794 185.050 1.00 0.00 148 ALA C CA 1
ATOM 18740 C C . ALA G 1 138 ? 151.755 103.202 186.368 1.00 0.00 148 ALA C C 1
ATOM 18741 O O . ALA G 1 138 ? 152.472 102.468 187.051 1.00 0.00 148 ALA C O 1
ATOM 18748 N N . GLY G 1 139 ? 150.518 103.531 186.732 1.00 0.00 149 GLY C N 1
ATOM 18749 C CA . GLY G 1 139 ? 149.889 102.967 187.904 1.00 0.00 149 GLY C CA 1
ATOM 18750 C C . GLY G 1 139 ? 150.176 103.690 189.201 1.00 0.00 149 GLY C C 1
ATOM 18751 O O . GLY G 1 139 ? 149.602 103.322 190.233 1.00 0.00 149 GLY C O 1
ATOM 18755 N N . LYS G 1 140 ? 151.044 104.697 189.190 1.00 0.00 150 LYS C N 1
ATOM 18756 C CA . LYS G 1 140 ? 151.390 105.447 190.385 1.00 0.00 150 LYS C CA 1
ATOM 18757 C C . LYS G 1 140 ? 151.025 106.912 190.200 1.00 0.00 150 LYS C C 1
ATOM 18758 O O . LYS G 1 140 ? 151.029 107.434 189.082 1.00 0.00 150 LYS C O 1
ATOM 18777 N N . SER G 1 141 ? 150.710 107.571 191.311 1.00 0.00 151 SER C N 1
ATOM 18778 C CA . SER G 1 141 ? 150.504 109.009 191.274 1.00 0.00 151 SER C CA 1
ATOM 18779 C C . SER G 1 141 ? 151.791 109.693 190.839 1.00 0.00 151 SER C C 1
ATOM 18780 O O . SER G 1 141 ? 152.892 109.269 191.200 1.00 0.00 151 SER C O 1
ATOM 18788 N N . SER G 1 142 ? 151.652 110.755 190.055 1.00 0.00 152 SER C N 1
ATOM 18789 C CA . SER G 1 142 ? 152.804 111.484 189.549 1.00 0.00 152 SER C CA 1
ATOM 18790 C C . SER G 1 142 ? 152.422 112.952 189.421 1.00 0.00 152 SER C C 1
ATOM 18791 O O . SER G 1 142 ? 151.392 113.391 189.938 1.00 0.00 152 SER C O 1
ATOM 18799 N N . PHE G 1 143 ? 153.266 113.716 188.738 1.00 0.00 153 PHE C N 1
ATOM 18800 C CA . PHE G 1 143 ? 153.036 115.141 188.564 1.00 0.00 153 PHE C CA 1
ATOM 18801 C C . PHE G 1 143 ? 153.848 115.601 187.364 1.00 0.00 153 PHE C C 1
ATOM 18802 O O . PHE G 1 143 ? 154.669 114.856 186.825 1.00 0.00 153 PHE C O 1
ATOM 18819 N N . TYR G 1 144 ? 153.606 116.838 186.947 1.00 0.00 154 TYR C N 1
ATOM 18820 C CA . TYR G 1 144 ? 154.322 117.384 185.806 1.00 0.00 154 TYR C CA 1
ATOM 18821 C C . TYR G 1 144 ? 155.827 117.278 186.020 1.00 0.00 154 TYR C C 1
ATOM 18822 O O . TYR G 1 144 ? 156.319 117.272 187.151 1.00 0.00 154 TYR C O 1
ATOM 18840 N N . ARG G 1 145 ? 156.564 117.182 184.912 1.00 0.00 155 ARG C N 1
ATOM 18841 C CA . ARG G 1 145 ? 158.018 117.147 184.991 1.00 0.00 155 ARG C CA 1
ATOM 18842 C C . ARG G 1 145 ? 158.624 118.541 185.086 1.00 0.00 155 ARG C C 1
ATOM 18843 O O . ARG G 1 145 ? 159.680 118.709 185.704 1.00 0.00 155 ARG C O 1
ATOM 18864 N N . ASN G 1 146 ? 157.983 119.543 184.489 1.00 0.00 156 ASN C N 1
ATOM 18865 C CA . ASN G 1 146 ? 158.515 120.898 184.458 1.00 0.00 156 ASN C CA 1
ATOM 18866 C C . ASN G 1 146 ? 158.006 121.771 185.596 1.00 0.00 156 ASN C C 1
ATOM 18867 O O . ASN G 1 146 ? 158.417 122.931 185.694 1.00 0.00 156 ASN C O 1
ATOM 18878 N N . LEU G 1 147 ? 157.130 121.256 186.449 1.00 0.00 157 LEU C N 1
ATOM 18879 C CA . LEU G 1 147 ? 156.620 121.996 187.591 1.00 0.00 157 LEU C CA 1
ATOM 18880 C C . LEU G 1 147 ? 156.900 121.219 188.865 1.00 0.00 157 LEU C C 1
ATOM 18881 O O . LEU G 1 147 ? 156.951 119.987 188.861 1.00 0.00 157 LEU C O 1
ATOM 18897 N N . LEU G 1 148 ? 157.074 121.953 189.959 1.00 0.00 158 LEU C N 1
ATOM 18898 C CA . LEU G 1 148 ? 157.347 121.366 191.263 1.00 0.00 158 LEU C CA 1
ATOM 18899 C C . LEU G 1 148 ? 156.307 121.875 192.247 1.00 0.00 158 LEU C C 1
ATOM 18900 O O . LEU G 1 148 ? 156.184 123.086 192.454 1.00 0.00 158 LEU C O 1
ATOM 18916 N N . TRP G 1 149 ? 155.562 120.952 192.844 1.00 0.00 159 TRP C N 1
ATOM 18917 C CA . TRP G 1 149 ? 154.493 121.282 193.778 1.00 0.00 159 TRP C CA 1
ATOM 18918 C C . TRP G 1 149 ? 155.078 121.335 195.183 1.00 0.00 159 TRP C C 1
ATOM 18919 O O . TRP G 1 149 ? 155.462 120.304 195.742 1.00 0.00 159 TRP C O 1
ATOM 18940 N N . LEU G 1 150 ? 155.133 122.531 195.757 1.00 0.00 160 LEU C N 1
ATOM 18941 C CA . LEU G 1 150 ? 155.677 122.736 197.092 1.00 0.00 160 LEU C CA 1
ATOM 18942 C C . LEU G 1 150 ? 154.548 122.691 198.109 1.00 0.00 160 LEU C C 1
ATOM 18943 O O . LEU G 1 150 ? 153.487 123.281 197.889 1.00 0.00 160 LEU C O 1
ATOM 18959 N N . THR G 1 151 ? 154.778 121.990 199.214 1.00 0.00 161 THR C N 1
ATOM 18960 C CA . THR G 1 151 ? 153.812 121.886 200.296 1.00 0.00 161 THR C CA 1
ATOM 18961 C C . THR G 1 151 ? 154.536 122.050 201.626 1.00 0.00 161 THR C C 1
ATOM 18962 O O . THR G 1 151 ? 155.760 122.186 201.681 1.00 0.00 161 THR C O 1
ATOM 18973 N N . GLU G 1 152 ? 153.766 122.035 202.708 1.00 0.00 162 GLU C N 1
ATOM 18974 C CA . GLU G 1 152 ? 154.329 122.283 204.026 1.00 0.00 162 GLU C CA 1
ATOM 18975 C C . GLU G 1 152 ? 155.335 121.200 204.395 1.00 0.00 162 GLU C C 1
ATOM 18976 O O . GLU G 1 152 ? 155.192 120.033 204.025 1.00 0.00 162 GLU C O 1
ATOM 18988 N N . LYS G 1 153 ? 156.367 121.602 205.133 1.00 0.00 163 LYS C N 1
ATOM 18989 C CA . LYS G 1 153 ? 157.390 120.690 205.622 1.00 0.00 163 LYS C CA 1
ATOM 18990 C C . LYS G 1 153 ? 157.512 120.850 207.128 1.00 0.00 163 LYS C C 1
ATOM 18991 O O . LYS G 1 153 ? 157.702 121.964 207.625 1.00 0.00 163 LYS C O 1
ATOM 19010 N N . ASP G 1 154 ? 157.407 119.736 207.848 1.00 0.00 164 ASP C N 1
ATOM 19011 C CA . ASP G 1 154 ? 157.559 119.727 209.300 1.00 0.00 164 ASP C CA 1
ATOM 19012 C C . ASP G 1 154 ? 156.558 120.663 209.971 1.00 0.00 164 ASP C C 1
ATOM 19013 O O . ASP G 1 154 ? 156.840 121.274 211.004 1.00 0.00 164 ASP C O 1
ATOM 19017 N N . GLY G 1 155 ? 155.371 120.775 209.381 1.00 0.00 165 GLY C N 1
ATOM 19018 C CA . GLY G 1 155 ? 154.275 121.476 210.013 1.00 0.00 165 GLY C CA 1
ATOM 19019 C C . GLY G 1 155 ? 154.155 122.948 209.696 1.00 0.00 165 GLY C C 1
ATOM 19020 O O . GLY G 1 155 ? 153.393 123.644 210.376 1.00 0.00 165 GLY C O 1
ATOM 19024 N N . SER G 1 156 ? 154.884 123.454 208.704 1.00 0.00 166 SER C N 1
ATOM 19025 C CA . SER G 1 156 ? 154.798 124.867 208.366 1.00 0.00 166 SER C CA 1
ATOM 19026 C C . SER G 1 156 ? 155.193 125.066 206.912 1.00 0.00 166 SER C C 1
ATOM 19027 O O . SER G 1 156 ? 155.834 124.212 206.296 1.00 0.00 166 SER C O 1
ATOM 19035 N N . TYR G 1 157 ? 154.792 126.215 206.371 1.00 0.00 167 TYR C N 1
ATOM 19036 C CA . TYR G 1 157 ? 155.095 126.613 204.997 1.00 0.00 167 TYR C CA 1
ATOM 19037 C C . TYR G 1 157 ? 155.686 128.015 205.060 1.00 0.00 167 TYR C C 1
ATOM 19038 O O . TYR G 1 157 ? 154.977 129.009 204.860 1.00 0.00 167 TYR C O 1
ATOM 19056 N N . PRO G 1 158 ? 156.980 128.136 205.355 1.00 0.00 168 PRO C N 1
ATOM 19057 C CA . PRO G 1 158 ? 157.578 129.467 205.513 1.00 0.00 168 PRO C CA 1
ATOM 19058 C C . PRO G 1 158 ? 157.454 130.290 204.241 1.00 0.00 168 PRO C C 1
ATOM 19059 O O . PRO G 1 158 ? 157.176 129.784 203.153 1.00 0.00 168 PRO C O 1
ATOM 19070 N N . ASN G 1 159 ? 157.666 131.596 204.395 1.00 0.00 169 ASN C N 1
ATOM 19071 C CA . ASN G 1 159 ? 157.573 132.519 203.272 1.00 0.00 169 ASN C CA 1
ATOM 19072 C C . ASN G 1 159 ? 158.535 132.120 202.165 1.00 0.00 169 ASN C C 1
ATOM 19073 O O . ASN G 1 159 ? 159.755 132.140 202.353 1.00 0.00 169 ASN C O 1
ATOM 19084 N N . LEU G 1 160 ? 157.996 131.756 201.008 1.00 0.00 170 LEU C N 1
ATOM 19085 C CA . LEU G 1 160 ? 158.825 131.397 199.872 1.00 0.00 170 LEU C CA 1
ATOM 19086 C C . LEU G 1 160 ? 159.425 132.650 199.255 1.00 0.00 170 LEU C C 1
ATOM 19087 O O . LEU G 1 160 ? 158.771 133.692 199.174 1.00 0.00 170 LEU C O 1
ATOM 19103 N N . ASN G 1 161 ? 160.684 132.549 198.831 1.00 0.00 171 ASN C N 1
ATOM 19104 C CA . ASN G 1 161 ? 161.433 133.732 198.416 1.00 0.00 171 ASN C CA 1
ATOM 19105 C C . ASN G 1 161 ? 162.593 133.261 197.539 1.00 0.00 171 ASN C C 1
ATOM 19106 O O . ASN G 1 161 ? 163.596 132.763 198.055 1.00 0.00 171 ASN C O 1
ATOM 19116 N N . ASN G 1 162 ? 162.441 133.416 196.224 1.00 0.00 172 ASN C N 1
ATOM 19117 C CA . ASN G 1 162 ? 163.446 132.951 195.278 1.00 0.00 172 ASN C CA 1
ATOM 19118 C C . ASN G 1 162 ? 163.397 133.810 194.024 1.00 0.00 172 ASN C C 1
ATOM 19119 O O . ASN G 1 162 ? 162.386 134.447 193.723 1.00 0.00 172 ASN C O 1
ATOM 19130 N N . SER G 1 163 ? 164.509 133.817 193.292 1.00 0.00 173 SER C N 1
ATOM 19131 C CA . SER G 1 163 ? 164.635 134.631 192.093 1.00 0.00 173 SER C CA 1
ATOM 19132 C C . SER G 1 163 ? 165.659 134.002 191.162 1.00 0.00 173 SER C C 1
ATOM 19133 O O . SER G 1 163 ? 166.528 133.238 191.587 1.00 0.00 173 SER C O 1
ATOM 19141 N N . TYR G 1 164 ? 165.546 134.337 189.880 1.00 0.00 174 TYR C N 1
ATOM 19142 C CA . TYR G 1 164 ? 166.446 133.836 188.852 1.00 0.00 174 TYR C CA 1
ATOM 19143 C C . TYR G 1 164 ? 166.886 134.992 187.969 1.00 0.00 174 TYR C C 1
ATOM 19144 O O . TYR G 1 164 ? 166.050 135.775 187.509 1.00 0.00 174 TYR C O 1
ATOM 19162 N N . VAL G 1 165 ? 168.190 135.093 187.729 1.00 0.00 175 VAL C N 1
ATOM 19163 C CA . VAL G 1 165 ? 168.761 136.128 186.874 1.00 0.00 175 VAL C CA 1
ATOM 19164 C C . VAL G 1 165 ? 169.090 135.495 185.531 1.00 0.00 175 VAL C C 1
ATOM 19165 O O . VAL G 1 165 ? 169.842 134.516 185.466 1.00 0.00 175 VAL C O 1
ATOM 19178 N N . ASN G 1 166 ? 168.542 136.055 184.458 1.00 0.00 176 ASN C N 1
ATOM 19179 C CA . ASN G 1 166 ? 168.665 135.444 183.140 1.00 0.00 176 ASN C CA 1
ATOM 19180 C C . ASN G 1 166 ? 170.070 135.669 182.596 1.00 0.00 176 ASN C C 1
ATOM 19181 O O . ASN G 1 166 ? 170.396 136.765 182.131 1.00 0.00 176 ASN C O 1
ATOM 19192 N N . LYS G 1 167 ? 170.898 134.628 182.636 1.00 0.00 177 LYS C N 1
ATOM 19193 C CA . LYS G 1 167 ? 172.262 134.689 182.131 1.00 0.00 177 LYS C CA 1
ATOM 19194 C C . LYS G 1 167 ? 172.396 134.079 180.747 1.00 0.00 177 LYS C C 1
ATOM 19195 O O . LYS G 1 167 ? 173.517 133.898 180.266 1.00 0.00 177 LYS C O 1
ATOM 19214 N N . LYS G 1 168 ? 171.285 133.752 180.103 1.00 0.00 178 LYS C N 1
ATOM 19215 C CA . LYS G 1 168 ? 171.307 133.309 178.721 1.00 0.00 178 LYS C CA 1
ATOM 19216 C C . LYS G 1 168 ? 171.303 134.517 177.796 1.00 0.00 178 LYS C C 1
ATOM 19217 O O . LYS G 1 168 ? 170.952 135.631 178.188 1.00 0.00 178 LYS C O 1
ATOM 19236 N N . GLY G 1 169 ? 171.701 134.285 176.556 1.00 0.00 179 GLY C N 1
ATOM 19237 C CA . GLY G 1 169 ? 171.506 135.282 175.530 1.00 0.00 179 GLY C CA 1
ATOM 19238 C C . GLY G 1 169 ? 170.128 135.258 174.922 1.00 0.00 179 GLY C C 1
ATOM 19239 O O . GLY G 1 169 ? 169.857 135.992 173.969 1.00 0.00 179 GLY C O 1
ATOM 19243 N N . LYS G 1 170 ? 169.244 134.422 175.462 1.00 0.00 180 LYS C N 1
ATOM 19244 C CA . LYS G 1 170 ? 167.940 134.149 174.887 1.00 0.00 180 LYS C CA 1
ATOM 19245 C C . LYS G 1 170 ? 166.844 134.398 175.914 1.00 0.00 180 LYS C C 1
ATOM 19246 O O . LYS G 1 170 ? 167.088 134.428 177.122 1.00 0.00 180 LYS C O 1
ATOM 19265 N N . GLU G 1 171 ? 165.626 134.581 175.413 1.00 0.00 181 GLU C N 1
ATOM 19266 C CA . GLU G 1 171 ? 164.467 134.684 176.286 1.00 0.00 181 GLU C CA 1
ATOM 19267 C C . GLU G 1 171 ? 164.249 133.369 177.016 1.00 0.00 181 GLU C C 1
ATOM 19268 O O . GLU G 1 171 ? 164.395 132.290 176.438 1.00 0.00 181 GLU C O 1
ATOM 19280 N N . VAL G 1 172 ? 163.887 133.458 178.291 1.00 0.00 182 VAL C N 1
ATOM 19281 C CA . VAL G 1 172 ? 163.624 132.288 179.119 1.00 0.00 182 VAL C CA 1
ATOM 19282 C C . VAL G 1 172 ? 162.133 132.246 179.405 1.00 0.00 182 VAL C C 1
ATOM 19283 O O . VAL G 1 172 ? 161.572 133.197 179.960 1.00 0.00 182 VAL C O 1
ATOM 19296 N N . LEU G 1 173 ? 161.495 131.144 179.029 1.00 0.00 183 LEU C N 1
ATOM 19297 C CA . LEU G 1 173 ? 160.078 130.937 179.286 1.00 0.00 183 LEU C CA 1
ATOM 19298 C C . LEU G 1 173 ? 159.923 130.260 180.639 1.00 0.00 183 LEU C C 1
ATOM 19299 O O . LEU G 1 173 ? 160.378 129.127 180.825 1.00 0.00 183 LEU C O 1
ATOM 19315 N N . VAL G 1 174 ? 159.285 130.951 181.577 1.00 0.00 184 VAL C N 1
ATOM 19316 C CA . VAL G 1 174 ? 159.076 130.451 182.929 1.00 0.00 184 VAL C CA 1
ATOM 19317 C C . VAL G 1 174 ? 157.596 130.157 183.098 1.00 0.00 184 VAL C C 1
ATOM 19318 O O . VAL G 1 174 ? 156.753 131.025 182.845 1.00 0.00 184 VAL C O 1
ATOM 19331 N N . LEU G 1 175 ? 157.280 128.933 183.512 1.00 0.00 185 LEU C N 1
ATOM 19332 C CA . LEU G 1 175 ? 155.911 128.512 183.760 1.00 0.00 185 LEU C CA 1
ATOM 19333 C C . LEU G 1 175 ? 155.754 128.128 185.222 1.00 0.00 185 LEU C C 1
ATOM 19334 O O . LEU G 1 175 ? 156.646 127.510 185.810 1.00 0.00 185 LEU C O 1
ATOM 19350 N N . TRP G 1 176 ? 154.616 128.492 185.802 1.00 0.00 186 TRP C N 1
ATOM 19351 C CA . TRP G 1 176 ? 154.291 128.111 187.166 1.00 0.00 186 TRP C CA 1
ATOM 19352 C C . TRP G 1 176 ? 152.782 127.968 187.271 1.00 0.00 186 TRP C C 1
ATOM 19353 O O . TRP G 1 176 ? 152.049 128.174 186.302 1.00 0.00 186 TRP C O 1
ATOM 19374 N N . GLY G 1 177 ? 152.323 127.593 188.462 1.00 0.00 187 GLY C N 1
ATOM 19375 C CA . GLY G 1 177 ? 150.906 127.433 188.701 1.00 0.00 187 GLY C CA 1
ATOM 19376 C C . GLY G 1 177 ? 150.548 127.825 190.119 1.00 0.00 187 GLY C C 1
ATOM 19377 O O . GLY G 1 177 ? 151.395 127.864 191.013 1.00 0.00 187 GLY C O 1
ATOM 19381 N N . VAL G 1 178 ? 149.264 128.109 190.310 1.00 0.00 188 VAL C N 1
ATOM 19382 C CA . VAL G 1 178 ? 148.706 128.450 191.612 1.00 0.00 188 VAL C CA 1
ATOM 19383 C C . VAL G 1 178 ? 147.598 127.454 191.914 1.00 0.00 188 VAL C C 1
ATOM 19384 O O . VAL G 1 178 ? 146.700 127.247 191.091 1.00 0.00 188 VAL C O 1
ATOM 19397 N N . HIS G 1 179 ? 147.665 126.837 193.087 1.00 0.00 189 HIS C N 1
ATOM 19398 C CA . HIS G 1 179 ? 146.737 125.782 193.463 1.00 0.00 189 HIS C CA 1
ATOM 19399 C C . HIS G 1 179 ? 145.508 126.383 194.132 1.00 0.00 189 HIS C C 1
ATOM 19400 O O . HIS G 1 179 ? 145.630 127.218 195.033 1.00 0.00 189 HIS C O 1
ATOM 19414 N N . HIS G 1 180 ? 144.326 125.950 193.691 1.00 0.00 190 HIS C N 1
ATOM 19415 C CA . HIS G 1 180 ? 143.045 126.411 194.222 1.00 0.00 190 HIS C CA 1
ATOM 19416 C C . HIS G 1 180 ? 142.333 125.208 194.827 1.00 0.00 190 HIS C C 1
ATOM 19417 O O . HIS G 1 180 ? 141.566 124.521 194.136 1.00 0.00 190 HIS C O 1
ATOM 19431 N N . PRO G 1 181 ? 142.543 124.921 196.108 1.00 0.00 191 PRO C N 1
ATOM 19432 C CA . PRO G 1 181 ? 141.930 123.728 196.700 1.00 0.00 191 PRO C CA 1
ATOM 19433 C C . PRO G 1 181 ? 140.413 123.775 196.606 1.00 0.00 191 PRO C C 1
ATOM 19434 O O . PRO G 1 181 ? 139.812 124.800 196.283 1.00 0.00 191 PRO C O 1
ATOM 19445 N N . SER G 1 182 ? 139.793 122.622 196.865 1.00 0.00 192 SER C N 1
ATOM 19446 C CA . SER G 1 182 ? 138.338 122.540 196.853 1.00 0.00 192 SER C CA 1
ATOM 19447 C C . SER G 1 182 ? 137.721 122.998 198.167 1.00 0.00 192 SER C C 1
ATOM 19448 O O . SER G 1 182 ? 136.603 123.522 198.168 1.00 0.00 192 SER C O 1
ATOM 19456 N N . ASN G 1 183 ? 138.424 122.817 199.284 1.00 0.00 193 ASN C N 1
ATOM 19457 C CA . ASN G 1 183 ? 137.874 123.134 200.593 1.00 0.00 193 ASN C CA 1
ATOM 19458 C C . ASN G 1 183 ? 138.998 123.617 201.497 1.00 0.00 193 ASN C C 1
ATOM 19459 O O . ASN G 1 183 ? 140.179 123.398 201.224 1.00 0.00 193 ASN C O 1
ATOM 19470 N N . ILE G 1 184 ? 138.612 124.295 202.578 1.00 0.00 194 ILE C N 1
ATOM 19471 C CA . ILE G 1 184 ? 139.597 124.909 203.461 1.00 0.00 194 ILE C CA 1
ATOM 19472 C C . ILE G 1 184 ? 140.495 123.860 204.100 1.00 0.00 194 ILE C C 1
ATOM 19473 O O . ILE G 1 184 ? 141.652 124.145 204.438 1.00 0.00 194 ILE C O 1
ATOM 19489 N N . LYS G 1 185 ? 139.992 122.639 204.290 1.00 0.00 195 LYS C N 1
ATOM 19490 C CA . LYS G 1 185 ? 140.819 121.622 204.926 1.00 0.00 195 LYS C CA 1
ATOM 19491 C C . LYS G 1 185 ? 142.023 121.272 204.067 1.00 0.00 195 LYS C C 1
ATOM 19492 O O . LYS G 1 185 ? 143.111 121.036 204.600 1.00 0.00 195 LYS C O 1
ATOM 19511 N N . ASP G 1 186 ? 141.858 121.234 202.744 1.00 0.00 196 ASP C N 1
ATOM 19512 C CA . ASP G 1 186 ? 143.011 121.027 201.878 1.00 0.00 196 ASP C CA 1
ATOM 19513 C C . ASP G 1 186 ? 144.016 122.156 202.040 1.00 0.00 196 ASP C C 1
ATOM 19514 O O . ASP G 1 186 ? 145.230 121.919 202.092 1.00 0.00 196 ASP C O 1
ATOM 19523 N N . GLN G 1 187 ? 143.528 123.394 202.125 1.00 0.00 197 GLN C N 1
ATOM 19524 C CA . GLN G 1 187 ? 144.420 124.532 202.301 1.00 0.00 197 GLN C CA 1
ATOM 19525 C C . GLN G 1 187 ? 145.234 124.382 203.575 1.00 0.00 197 GLN C C 1
ATOM 19526 O O . GLN G 1 187 ? 146.459 124.539 203.566 1.00 0.00 197 GLN C O 1
ATOM 19540 N N . GLN G 1 188 ? 144.571 124.058 204.684 1.00 0.00 198 GLN C N 1
ATOM 19541 C CA . GLN G 1 188 ? 145.294 123.916 205.943 1.00 0.00 198 GLN C CA 1
ATOM 19542 C C . GLN G 1 188 ? 146.257 122.737 205.897 1.00 0.00 198 GLN C C 1
ATOM 19543 O O . GLN G 1 188 ? 147.375 122.823 206.416 1.00 0.00 198 GLN C O 1
ATOM 19557 N N . THR G 1 189 ? 145.845 121.627 205.282 1.00 0.00 199 THR C N 1
ATOM 19558 C CA . THR G 1 189 ? 146.694 120.442 205.251 1.00 0.00 199 THR C CA 1
ATOM 19559 C C . THR G 1 189 ? 147.959 120.685 204.441 1.00 0.00 199 THR C C 1
ATOM 19560 O O . THR G 1 189 ? 149.048 120.256 204.837 1.00 0.00 199 THR C O 1
ATOM 19571 N N . LEU G 1 190 ? 147.838 121.364 203.301 1.00 0.00 200 LEU C N 1
ATOM 19572 C CA . LEU G 1 190 ? 148.980 121.528 202.412 1.00 0.00 200 LEU C CA 1
ATOM 19573 C C . LEU G 1 190 ? 149.847 122.726 202.774 1.00 0.00 200 LEU C C 1
ATOM 19574 O O . LEU G 1 190 ? 151.078 122.630 202.729 1.00 0.00 200 LEU C O 1
ATOM 19590 N N . TYR G 1 191 ? 149.239 123.852 203.145 1.00 0.00 201 TYR C N 1
ATOM 19591 C CA . TYR G 1 191 ? 149.965 125.101 203.302 1.00 0.00 201 TYR C CA 1
ATOM 19592 C C . TYR G 1 191 ? 149.869 125.694 204.699 1.00 0.00 201 TYR C C 1
ATOM 19593 O O . TYR G 1 191 ? 150.520 126.709 204.967 1.00 0.00 201 TYR C O 1
ATOM 19611 N N . GLN G 1 192 ? 149.081 125.105 205.592 1.00 0.00 202 GLN C N 1
ATOM 19612 C CA . GLN G 1 192 ? 149.040 125.457 207.007 1.00 0.00 202 GLN C CA 1
ATOM 19613 C C . GLN G 1 192 ? 148.519 126.865 207.270 1.00 0.00 202 GLN C C 1
ATOM 19614 O O . GLN G 1 192 ? 148.655 127.362 208.394 1.00 0.00 202 GLN C O 1
ATOM 19628 N N . LYS G 1 193 ? 147.928 127.527 206.278 1.00 0.00 203 LYS C N 1
ATOM 19629 C CA . LYS G 1 193 ? 147.335 128.837 206.502 1.00 0.00 203 LYS C CA 1
ATOM 19630 C C . LYS G 1 193 ? 146.219 129.066 205.494 1.00 0.00 203 LYS C C 1
ATOM 19631 O O . LYS G 1 193 ? 146.360 128.738 204.314 1.00 0.00 203 LYS C O 1
ATOM 19650 N N . GLU G 1 194 ? 145.114 129.643 205.972 1.00 0.00 204 GLU C N 1
ATOM 19651 C CA . GLU G 1 194 ? 143.918 129.765 205.147 1.00 0.00 204 GLU C CA 1
ATOM 19652 C C . GLU G 1 194 ? 144.080 130.801 204.042 1.00 0.00 204 GLU C C 1
ATOM 19653 O O . GLU G 1 194 ? 143.552 130.611 202.941 1.00 0.00 204 GLU C O 1
ATOM 19657 N N . ASN G 1 195 ? 144.789 131.895 204.307 1.00 0.00 205 ASN C N 1
ATOM 19658 C CA . ASN G 1 195 ? 144.916 133.009 203.367 1.00 0.00 205 ASN C CA 1
ATOM 19659 C C . ASN G 1 195 ? 146.383 133.161 202.979 1.00 0.00 205 ASN C C 1
ATOM 19660 O O . ASN G 1 195 ? 147.164 133.791 203.695 1.00 0.00 205 ASN C O 1
ATOM 19671 N N . ALA G 1 196 ? 146.749 132.582 201.841 1.00 0.00 206 ALA C N 1
ATOM 19672 C CA . ALA G 1 196 ? 148.089 132.682 201.288 1.00 0.00 206 ALA C CA 1
ATOM 19673 C C . ALA G 1 196 ? 148.040 133.422 199.960 1.00 0.00 206 ALA C C 1
ATOM 19674 O O . ALA G 1 196 ? 146.983 133.565 199.344 1.00 0.00 206 ALA C O 1
ATOM 19681 N N . TYR G 1 197 ? 149.200 133.906 199.526 1.00 0.00 207 TYR C N 1
ATOM 19682 C CA . TYR G 1 197 ? 149.315 134.646 198.281 1.00 0.00 207 TYR C CA 1
ATOM 19683 C C . TYR G 1 197 ? 150.518 134.145 197.497 1.00 0.00 207 TYR C C 1
ATOM 19684 O O . TYR G 1 197 ? 151.455 133.568 198.053 1.00 0.00 207 TYR C O 1
ATOM 19702 N N . VAL G 1 198 ? 150.475 134.368 196.187 1.00 0.00 208 VAL C N 1
ATOM 19703 C CA . VAL G 1 198 ? 151.603 134.130 195.297 1.00 0.00 208 VAL C CA 1
ATOM 19704 C C . VAL G 1 198 ? 151.872 135.423 194.543 1.00 0.00 208 VAL C C 1
ATOM 19705 O O . VAL G 1 198 ? 150.947 136.026 193.988 1.00 0.00 208 VAL C O 1
ATOM 19718 N N . SER G 1 199 ? 153.131 135.849 194.525 1.00 0.00 209 SER C N 1
ATOM 19719 C CA . SER G 1 199 ? 153.527 137.091 193.878 1.00 0.00 209 SER C CA 1
ATOM 19720 C C . SER G 1 199 ? 154.692 136.819 192.942 1.00 0.00 209 SER C C 1
ATOM 19721 O O . SER G 1 199 ? 155.709 136.259 193.361 1.00 0.00 209 SER C O 1
ATOM 19729 N N . VAL G 1 200 ? 154.544 137.219 191.683 1.00 0.00 210 VAL C N 1
ATOM 19730 C CA . VAL G 1 200 ? 155.576 137.047 190.670 1.00 0.00 210 VAL C CA 1
ATOM 19731 C C . VAL G 1 200 ? 155.803 138.388 189.996 1.00 0.00 210 VAL C C 1
ATOM 19732 O O . VAL G 1 200 ? 154.847 139.026 189.542 1.00 0.00 210 VAL C O 1
ATOM 19745 N N . VAL G 1 201 ? 157.062 138.817 189.932 1.00 0.00 211 VAL C N 1
ATOM 19746 C CA . VAL G 1 201 ? 157.412 140.123 189.394 1.00 0.00 211 VAL C CA 1
ATOM 19747 C C . VAL G 1 201 ? 158.670 140.008 188.548 1.00 0.00 211 VAL C C 1
ATOM 19748 O O . VAL G 1 201 ? 159.529 139.153 188.783 1.00 0.00 211 VAL C O 1
ATOM 19761 N N . SER G 1 202 ? 158.770 140.885 187.556 1.00 0.00 212 SER C N 1
ATOM 19762 C CA . SER G 1 202 ? 159.994 141.078 186.797 1.00 0.00 212 SER C CA 1
ATOM 19763 C C . SER G 1 202 ? 160.004 142.521 186.314 1.00 0.00 212 SER C C 1
ATOM 19764 O O . SER G 1 202 ? 159.160 143.330 186.707 1.00 0.00 212 SER C O 1
ATOM 19772 N N . SER G 1 203 ? 160.970 142.850 185.457 1.00 0.00 213 SER C N 1
ATOM 19773 C CA . SER G 1 203 ? 161.068 144.223 184.977 1.00 0.00 213 SER C CA 1
ATOM 19774 C C . SER G 1 203 ? 159.821 144.640 184.208 1.00 0.00 213 SER C C 1
ATOM 19775 O O . SER G 1 203 ? 159.429 145.811 184.256 1.00 0.00 213 SER C O 1
ATOM 19783 N N . ASN G 1 204 ? 159.183 143.706 183.501 1.00 0.00 214 ASN C N 1
ATOM 19784 C CA . ASN G 1 204 ? 157.997 144.004 182.708 1.00 0.00 214 ASN C CA 1
ATOM 19785 C C . ASN G 1 204 ? 156.847 143.062 183.049 1.00 0.00 214 ASN C C 1
ATOM 19786 O O . ASN G 1 204 ? 156.025 142.741 182.188 1.00 0.00 214 ASN C O 1
ATOM 19797 N N . TYR G 1 205 ? 156.773 142.616 184.300 1.00 0.00 215 TYR C N 1
ATOM 19798 C CA . TYR G 1 205 ? 155.717 141.712 184.733 1.00 0.00 215 TYR C CA 1
ATOM 19799 C C . TYR G 1 205 ? 155.442 141.961 186.206 1.00 0.00 215 TYR C C 1
ATOM 19800 O O . TYR G 1 205 ? 156.375 142.088 187.001 1.00 0.00 215 TYR C O 1
ATOM 19818 N N . ASN G 1 206 ? 154.159 142.030 186.565 1.00 0.00 216 ASN C N 1
ATOM 19819 C CA . ASN G 1 206 ? 153.777 142.287 187.951 1.00 0.00 216 ASN C CA 1
ATOM 19820 C C . ASN G 1 206 ? 152.378 141.710 188.162 1.00 0.00 216 ASN C C 1
ATOM 19821 O O . ASN G 1 206 ? 151.391 142.301 187.716 1.00 0.00 216 ASN C O 1
ATOM 19832 N N . ARG G 1 207 ? 152.309 140.561 188.825 1.00 0.00 217 ARG C N 1
ATOM 19833 C CA . ARG G 1 207 ? 151.047 139.908 189.134 1.00 0.00 217 ARG C CA 1
ATOM 19834 C C . ARG G 1 207 ? 151.061 139.437 190.577 1.00 0.00 217 ARG C C 1
ATOM 19835 O O . ARG G 1 207 ? 152.107 139.076 191.119 1.00 0.00 217 ARG C O 1
ATOM 19856 N N . ARG G 1 208 ? 149.887 139.449 191.196 1.00 0.00 218 ARG C N 1
ATOM 19857 C CA . ARG G 1 208 ? 149.669 138.780 192.467 1.00 0.00 218 ARG C CA 1
ATOM 19858 C C . ARG G 1 208 ? 148.455 137.877 192.334 1.00 0.00 218 ARG C C 1
ATOM 19859 O O . ARG G 1 208 ? 147.439 138.270 191.753 1.00 0.00 218 ARG C O 1
ATOM 19880 N N . PHE G 1 209 ? 148.567 136.669 192.872 1.00 0.00 219 PHE C N 1
ATOM 19881 C CA . PHE G 1 209 ? 147.526 135.660 192.772 1.00 0.00 219 PHE C CA 1
ATOM 19882 C C . PHE G 1 209 ? 147.053 135.283 194.165 1.00 0.00 219 PHE C C 1
ATOM 19883 O O . PHE G 1 209 ? 147.838 135.272 195.117 1.00 0.00 219 PHE C O 1
ATOM 19900 N N . THR G 1 210 ? 145.763 134.980 194.276 1.00 0.00 220 THR C N 1
ATOM 19901 C CA . THR G 1 210 ? 145.159 134.585 195.535 1.00 0.00 220 THR C CA 1
ATOM 19902 C C . THR G 1 210 ? 144.350 133.313 195.310 1.00 0.00 220 THR C C 1
ATOM 19903 O O . THR G 1 210 ? 143.550 133.252 194.361 1.00 0.00 220 THR C O 1
ATOM 19914 N N . PRO G 1 211 ? 144.518 132.287 196.141 1.00 0.00 221 PRO C N 1
ATOM 19915 C CA . PRO G 1 211 ? 143.715 131.075 195.971 1.00 0.00 221 PRO C CA 1
ATOM 19916 C C . PRO G 1 211 ? 142.244 131.339 196.240 1.00 0.00 221 PRO C C 1
ATOM 19917 O O . PRO G 1 211 ? 141.877 132.173 197.071 1.00 0.00 221 PRO C O 1
ATOM 19928 N N . GLU G 1 212 ? 141.400 130.606 195.523 1.00 0.00 222 GLU C N 1
ATOM 19929 C CA . GLU G 1 212 ? 139.949 130.710 195.632 1.00 0.00 222 GLU C CA 1
ATOM 19930 C C . GLU G 1 212 ? 139.416 129.322 195.950 1.00 0.00 222 GLU C C 1
ATOM 19931 O O . GLU G 1 212 ? 139.419 128.438 195.087 1.00 0.00 222 GLU C O 1
ATOM 19943 N N . ILE G 1 213 ? 138.953 129.134 197.180 1.00 0.00 223 ILE C N 1
ATOM 19944 C CA . ILE G 1 213 ? 138.579 127.823 197.695 1.00 0.00 223 ILE C CA 1
ATOM 19945 C C . ILE G 1 213 ? 137.069 127.675 197.587 1.00 0.00 223 ILE C C 1
ATOM 19946 O O . ILE G 1 213 ? 136.316 128.465 198.167 1.00 0.00 223 ILE C O 1
ATOM 19962 N N . ALA G 1 214 ? 136.627 126.662 196.847 1.00 0.00 224 ALA C N 1
ATOM 19963 C CA . ALA G 1 214 ? 135.205 126.421 196.652 1.00 0.00 224 ALA C CA 1
ATOM 19964 C C . ALA G 1 214 ? 135.011 125.005 196.135 1.00 0.00 224 ALA C C 1
ATOM 19965 O O . ALA G 1 214 ? 135.834 124.493 195.374 1.00 0.00 224 ALA C O 1
ATOM 19972 N N . GLU G 1 215 ? 133.913 124.382 196.550 1.00 0.00 225 GLU C N 1
ATOM 19973 C CA . GLU G 1 215 ? 133.559 123.078 196.009 1.00 0.00 225 GLU C CA 1
ATOM 19974 C C . GLU G 1 215 ? 133.227 123.213 194.530 1.00 0.00 225 GLU C C 1
ATOM 19975 O O . GLU G 1 215 ? 132.524 124.139 194.119 1.00 0.00 225 GLU C O 1
ATOM 19987 N N . ARG G 1 216 ? 133.734 122.292 193.728 1.00 0.00 226 ARG C N 1
ATOM 19988 C CA . ARG G 1 216 ? 133.598 122.354 192.284 1.00 0.00 226 ARG C CA 1
ATOM 19989 C C . ARG G 1 216 ? 133.189 120.999 191.738 1.00 0.00 226 ARG C C 1
ATOM 19990 O O . ARG G 1 216 ? 133.413 119.967 192.380 1.00 0.00 226 ARG C O 1
ATOM 20011 N N . PRO G 1 217 ? 132.587 120.965 190.552 1.00 0.00 227 PRO C N 1
ATOM 20012 C CA . PRO G 1 217 ? 132.387 119.683 189.874 1.00 0.00 227 PRO C CA 1
ATOM 20013 C C . PRO G 1 217 ? 133.723 119.000 189.632 1.00 0.00 227 PRO C C 1
ATOM 20014 O O . PRO G 1 217 ? 134.720 119.646 189.304 1.00 0.00 227 PRO C O 1
ATOM 20025 N N . LYS G 1 218 ? 133.740 117.683 189.794 1.00 0.00 228 LYS C N 1
ATOM 20026 C CA . LYS G 1 218 ? 134.978 116.934 189.656 1.00 0.00 228 LYS C CA 1
ATOM 20027 C C . LYS G 1 218 ? 135.364 116.803 188.190 1.00 0.00 228 LYS C C 1
ATOM 20028 O O . LYS G 1 218 ? 134.547 116.410 187.353 1.00 0.00 228 LYS C O 1
ATOM 20047 N N . VAL G 1 219 ? 136.616 117.133 187.888 1.00 0.00 229 VAL C N 1
ATOM 20048 C CA . VAL G 1 219 ? 137.211 116.916 186.576 1.00 0.00 229 VAL C CA 1
ATOM 20049 C C . VAL G 1 219 ? 138.412 116.009 186.783 1.00 0.00 229 VAL C C 1
ATOM 20050 O O . VAL G 1 219 ? 139.320 116.341 187.553 1.00 0.00 229 VAL C O 1
ATOM 20063 N N . ARG G 1 220 ? 138.412 114.863 186.106 1.00 0.00 230 ARG C N 1
ATOM 20064 C CA . ARG G 1 220 ? 139.445 113.851 186.308 1.00 0.00 230 ARG C CA 1
ATOM 20065 C C . ARG G 1 220 ? 139.544 113.459 187.778 1.00 0.00 230 ARG C C 1
ATOM 20066 O O . ARG G 1 220 ? 140.611 113.081 188.265 1.00 0.00 230 ARG C O 1
ATOM 20087 N N . GLY G 1 221 ? 138.426 113.538 188.495 1.00 0.00 231 GLY C N 1
ATOM 20088 C CA . GLY G 1 221 ? 138.374 113.132 189.882 1.00 0.00 231 GLY C CA 1
ATOM 20089 C C . GLY G 1 221 ? 138.803 114.180 190.884 1.00 0.00 231 GLY C C 1
ATOM 20090 O O . GLY G 1 221 ? 138.813 113.889 192.087 1.00 0.00 231 GLY C O 1
ATOM 20094 N N . GLN G 1 222 ? 139.159 115.382 190.440 1.00 0.00 232 GLN C N 1
ATOM 20095 C CA . GLN G 1 222 ? 139.661 116.432 191.315 1.00 0.00 232 GLN C CA 1
ATOM 20096 C C . GLN G 1 222 ? 138.620 117.532 191.458 1.00 0.00 232 GLN C C 1
ATOM 20097 O O . GLN G 1 222 ? 138.075 118.011 190.460 1.00 0.00 232 GLN C O 1
ATOM 20111 N N . ALA G 1 223 ? 138.355 117.932 192.698 1.00 0.00 233 ALA C N 1
ATOM 20112 C CA . ALA G 1 223 ? 137.515 119.084 192.983 1.00 0.00 233 ALA C CA 1
ATOM 20113 C C . ALA G 1 223 ? 138.323 120.364 193.127 1.00 0.00 233 ALA C C 1
ATOM 20114 O O . ALA G 1 223 ? 137.741 121.424 193.369 1.00 0.00 233 ALA C O 1
ATOM 20121 N N . GLY G 1 224 ? 139.649 120.286 193.003 1.00 0.00 234 GLY C N 1
ATOM 20122 C CA . GLY G 1 224 ? 140.501 121.451 193.021 1.00 0.00 234 GLY C CA 1
ATOM 20123 C C . GLY G 1 224 ? 140.914 121.856 191.616 1.00 0.00 234 GLY C C 1
ATOM 20124 O O . GLY G 1 224 ? 140.573 121.219 190.624 1.00 0.00 234 GLY C O 1
ATOM 20128 N N . ARG G 1 225 ? 141.659 122.954 191.547 1.00 0.00 235 ARG C N 1
ATOM 20129 C CA . ARG G 1 225 ? 142.129 123.480 190.277 1.00 0.00 235 ARG C CA 1
ATOM 20130 C C . ARG G 1 225 ? 143.535 124.035 190.444 1.00 0.00 235 ARG C C 1
ATOM 20131 O O . ARG G 1 225 ? 143.896 124.537 191.510 1.00 0.00 235 ARG C O 1
ATOM 20152 N N . ILE G 1 226 ? 144.326 123.933 189.381 1.00 0.00 236 ILE C N 1
ATOM 20153 C CA . ILE G 1 226 ? 145.632 124.574 189.300 1.00 0.00 236 ILE C CA 1
ATOM 20154 C C . ILE G 1 226 ? 145.604 125.487 188.086 1.00 0.00 236 ILE C C 1
ATOM 20155 O O . ILE G 1 226 ? 145.541 125.010 186.948 1.00 0.00 236 ILE C O 1
ATOM 20171 N N . ASN G 1 227 ? 145.666 126.794 188.317 1.00 0.00 237 ASN C N 1
ATOM 20172 C CA . ASN G 1 227 ? 145.773 127.739 187.219 1.00 0.00 237 ASN C CA 1
ATOM 20173 C C . ASN G 1 227 ? 147.232 127.879 186.815 1.00 0.00 237 ASN C C 1
ATOM 20174 O O . ASN G 1 227 ? 148.107 128.064 187.663 1.00 0.00 237 ASN C O 1
ATOM 20185 N N . TYR G 1 228 ? 147.491 127.794 185.515 1.00 0.00 238 TYR C N 1
ATOM 20186 C CA . TYR G 1 228 ? 148.847 127.762 184.987 1.00 0.00 238 TYR C CA 1
ATOM 20187 C C . TYR G 1 228 ? 149.174 129.100 184.344 1.00 0.00 238 TYR C C 1
ATOM 20188 O O . TYR G 1 228 ? 148.408 129.598 183.512 1.00 0.00 238 TYR C O 1
ATOM 20206 N N . TYR G 1 229 ? 150.313 129.668 184.725 1.00 0.00 239 TYR C N 1
ATOM 20207 C CA . TYR G 1 229 ? 150.740 130.978 184.265 1.00 0.00 239 TYR C CA 1
ATOM 20208 C C . TYR G 1 229 ? 152.119 130.864 183.637 1.00 0.00 239 TYR C C 1
ATOM 20209 O O . TYR G 1 229 ? 152.809 129.854 183.790 1.00 0.00 239 TYR C O 1
ATOM 20227 N N . TRP G 1 230 ? 152.514 131.908 182.916 1.00 0.00 240 TRP C N 1
ATOM 20228 C CA . TRP G 1 230 ? 153.804 131.905 182.244 1.00 0.00 240 TRP C CA 1
ATOM 20229 C C . TRP G 1 230 ? 154.222 133.336 181.945 1.00 0.00 240 TRP C C 1
ATOM 20230 O O . TRP G 1 230 ? 153.399 134.253 181.929 1.00 0.00 240 TRP C O 1
ATOM 20251 N N . THR G 1 231 ? 155.520 133.512 181.711 1.00 0.00 241 THR C N 1
ATOM 20252 C CA . THR G 1 231 ? 156.047 134.794 181.268 1.00 0.00 241 THR C CA 1
ATOM 20253 C C . THR G 1 231 ? 157.414 134.568 180.642 1.00 0.00 241 THR C C 1
ATOM 20254 O O . THR G 1 231 ? 158.077 133.562 180.903 1.00 0.00 241 THR C O 1
ATOM 20265 N N . LEU G 1 232 ? 157.827 135.522 179.814 1.00 0.00 242 LEU C N 1
ATOM 20266 C CA . LEU G 1 232 ? 159.124 135.486 179.153 1.00 0.00 242 LEU C CA 1
ATOM 20267 C C . LEU G 1 232 ? 160.053 136.508 179.794 1.00 0.00 242 LEU C C 1
ATOM 20268 O O . LEU G 1 232 ? 159.687 137.677 179.944 1.00 0.00 242 LEU C O 1
ATOM 20284 N N . LEU G 1 233 ? 161.253 136.069 180.160 1.00 0.00 243 LEU C N 1
ATOM 20285 C CA . LEU G 1 233 ? 162.284 136.968 180.658 1.00 0.00 243 LEU C CA 1
ATOM 20286 C C . LEU G 1 233 ? 163.090 137.508 179.488 1.00 0.00 243 LEU C C 1
ATOM 20287 O O . LEU G 1 233 ? 163.570 136.738 178.651 1.00 0.00 243 LEU C O 1
ATOM 20303 N N . LYS G 1 234 ? 163.244 138.823 179.434 1.00 0.00 244 LYS C N 1
ATOM 20304 C CA . LYS G 1 234 ? 164.124 139.397 178.439 1.00 0.00 244 LYS C CA 1
ATOM 20305 C C . LYS G 1 234 ? 165.568 138.999 178.747 1.00 0.00 244 LYS C C 1
ATOM 20306 O O . LYS G 1 234 ? 165.914 138.742 179.902 1.00 0.00 244 LYS C O 1
ATOM 20325 N N . PRO G 1 235 ? 166.426 138.938 177.730 1.00 0.00 245 PRO C N 1
ATOM 20326 C CA . PRO G 1 235 ? 167.741 138.299 177.906 1.00 0.00 245 PRO C CA 1
ATOM 20327 C C . PRO G 1 235 ? 168.512 138.733 179.140 1.00 0.00 245 PRO C C 1
ATOM 20328 O O . PRO G 1 235 ? 169.316 137.944 179.653 1.00 0.00 245 PRO C O 1
ATOM 20339 N N . GLY G 1 236 ? 168.315 139.955 179.630 1.00 0.00 246 GLY C N 1
ATOM 20340 C CA . GLY G 1 236 ? 169.044 140.439 180.786 1.00 0.00 246 GLY C CA 1
ATOM 20341 C C . GLY G 1 236 ? 168.233 140.636 182.046 1.00 0.00 246 GLY C C 1
ATOM 20342 O O . GLY G 1 236 ? 168.741 141.244 182.997 1.00 0.00 246 GLY C O 1
ATOM 20346 N N . ASP G 1 237 ? 167.004 140.141 182.106 1.00 0.00 247 ASP C N 1
ATOM 20347 C CA . ASP G 1 237 ? 166.089 140.492 183.178 1.00 0.00 247 ASP C CA 1
ATOM 20348 C C . ASP G 1 237 ? 166.172 139.493 184.330 1.00 0.00 247 ASP C C 1
ATOM 20349 O O . ASP G 1 237 ? 166.807 138.442 184.239 1.00 0.00 247 ASP C O 1
ATOM 20358 N N . THR G 1 238 ? 165.515 139.846 185.432 1.00 0.00 248 THR C N 1
ATOM 20359 C CA . THR G 1 238 ? 165.409 139.003 186.613 1.00 0.00 248 THR C CA 1
ATOM 20360 C C . THR G 1 238 ? 163.940 138.789 186.943 1.00 0.00 248 THR C C 1
ATOM 20361 O O . THR G 1 238 ? 163.124 139.701 186.790 1.00 0.00 248 THR C O 1
ATOM 20372 N N . ILE G 1 239 ? 163.605 137.580 187.384 1.00 0.00 249 ILE C N 1
ATOM 20373 C CA . ILE G 1 239 ? 162.251 137.230 187.797 1.00 0.00 249 ILE C CA 1
ATOM 20374 C C . ILE G 1 239 ? 162.303 136.795 189.252 1.00 0.00 249 ILE C C 1
ATOM 20375 O O . ILE G 1 239 ? 163.170 136.002 189.635 1.00 0.00 249 ILE C O 1
ATOM 20391 N N . MET G 1 240 ? 161.383 137.315 190.059 1.00 0.00 250 MET C N 1
ATOM 20392 C CA . MET G 1 240 ? 161.366 137.062 191.492 1.00 0.00 250 MET C CA 1
ATOM 20393 C C . MET G 1 240 ? 160.046 136.420 191.883 1.00 0.00 250 MET C C 1
ATOM 20394 O O . MET G 1 240 ? 158.978 136.894 191.487 1.00 0.00 250 MET C O 1
ATOM 20408 N N . PHE G 1 241 ? 160.127 135.346 192.661 1.00 0.00 251 PHE C N 1
ATOM 20409 C CA . PHE G 1 241 ? 158.961 134.622 193.145 1.00 0.00 251 PHE C CA 1
ATOM 20410 C C . PHE G 1 241 ? 158.847 134.792 194.650 1.00 0.00 251 PHE C C 1
ATOM 20411 O O . PHE G 1 241 ? 159.809 134.538 195.382 1.00 0.00 251 PHE C O 1
ATOM 20428 N N . GLU G 1 242 ? 157.678 135.226 195.105 1.00 0.00 252 GLU C N 1
ATOM 20429 C CA . GLU G 1 242 ? 157.332 135.212 196.516 1.00 0.00 252 GLU C CA 1
ATOM 20430 C C . GLU G 1 242 ? 155.994 134.515 196.671 1.00 0.00 252 GLU C C 1
ATOM 20431 O O . GLU G 1 242 ? 155.100 134.682 195.838 1.00 0.00 252 GLU C O 1
ATOM 20443 N N . ALA G 1 243 ? 155.862 133.723 197.729 1.00 0.00 253 ALA C N 1
ATOM 20444 C CA . ALA G 1 243 ? 154.632 132.981 197.940 1.00 0.00 253 ALA C CA 1
ATOM 20445 C C . ALA G 1 243 ? 154.499 132.635 199.411 1.00 0.00 253 ALA C C 1
ATOM 20446 O O . ALA G 1 243 ? 155.456 132.173 200.036 1.00 0.00 253 ALA C O 1
ATOM 20453 N N . ASN G 1 244 ? 153.311 132.868 199.953 1.00 0.00 254 ASN C N 1
ATOM 20454 C CA . ASN G 1 244 ? 152.951 132.399 201.281 1.00 0.00 254 ASN C CA 1
ATOM 20455 C C . ASN G 1 244 ? 152.326 131.014 201.240 1.00 0.00 254 ASN C C 1
ATOM 20456 O O . ASN G 1 244 ? 152.014 130.453 202.294 1.00 0.00 254 ASN C O 1
ATOM 20467 N N . GLY G 1 245 ? 152.141 130.461 200.052 1.00 0.00 255 GLY C N 1
ATOM 20468 C CA . GLY G 1 245 ? 151.479 129.185 199.883 1.00 0.00 255 GLY C CA 1
ATOM 20469 C C . GLY G 1 245 ? 150.858 129.102 198.511 1.00 0.00 255 GLY C C 1
ATOM 20470 O O . GLY G 1 245 ? 150.873 130.053 197.733 1.00 0.00 255 GLY C O 1
ATOM 20474 N N . ASN G 1 246 ? 150.314 127.928 198.216 1.00 0.00 256 ASN C N 1
ATOM 20475 C CA . ASN G 1 246 ? 149.574 127.660 196.988 1.00 0.00 256 ASN C CA 1
ATOM 20476 C C . ASN G 1 246 ? 150.424 127.795 195.731 1.00 0.00 256 ASN C C 1
ATOM 20477 O O . ASN G 1 246 ? 149.877 127.800 194.624 1.00 0.00 256 ASN C O 1
ATOM 20488 N N . LEU G 1 247 ? 151.742 127.898 195.859 1.00 0.00 257 LEU C N 1
ATOM 20489 C CA . LEU G 1 247 ? 152.607 127.988 194.691 1.00 0.00 257 LEU C CA 1
ATOM 20490 C C . LEU G 1 247 ? 152.987 126.593 194.223 1.00 0.00 257 LEU C C 1
ATOM 20491 O O . LEU G 1 247 ? 153.354 125.735 195.031 1.00 0.00 257 LEU C O 1
ATOM 20507 N N . ILE G 1 248 ? 152.896 126.378 192.916 1.00 0.00 258 ILE C N 1
ATOM 20508 C CA . ILE G 1 248 ? 153.453 125.194 192.280 1.00 0.00 258 ILE C CA 1
ATOM 20509 C C . ILE G 1 248 ? 154.660 125.670 191.489 1.00 0.00 258 ILE C C 1
ATOM 20510 O O . ILE G 1 248 ? 154.542 126.088 190.333 1.00 0.00 258 ILE C O 1
ATOM 20526 N N . ALA G 1 249 ? 155.826 125.606 192.122 1.00 0.00 259 ALA C N 1
ATOM 20527 C CA . ALA G 1 249 ? 156.965 126.397 191.697 1.00 0.00 259 ALA C CA 1
ATOM 20528 C C . ALA G 1 249 ? 157.487 125.934 190.341 1.00 0.00 259 ALA C C 1
ATOM 20529 O O . ALA G 1 249 ? 157.318 124.773 189.964 1.00 0.00 259 ALA C O 1
ATOM 20536 N N . PRO G 1 250 ? 158.119 126.829 189.587 1.00 0.00 260 PRO C N 1
ATOM 20537 C CA . PRO G 1 250 ? 158.806 126.401 188.367 1.00 0.00 260 PRO C CA 1
ATOM 20538 C C . PRO G 1 250 ? 159.995 125.519 188.705 1.00 0.00 260 PRO C C 1
ATOM 20539 O O . PRO G 1 250 ? 160.722 125.767 189.668 1.00 0.00 260 PRO C O 1
ATOM 20550 N N . TRP G 1 251 ? 160.181 124.476 187.905 1.00 0.00 261 TRP C N 1
ATOM 20551 C CA . TRP G 1 251 ? 161.304 123.564 188.066 1.00 0.00 261 TRP C CA 1
ATOM 20552 C C . TRP G 1 251 ? 162.229 123.588 186.864 1.00 0.00 261 TRP C C 1
ATOM 20553 O O . TRP G 1 251 ? 163.448 123.700 187.027 1.00 0.00 261 TRP C O 1
ATOM 20574 N N . TYR G 1 252 ? 161.682 123.479 185.660 1.00 0.00 262 TYR C N 1
ATOM 20575 C CA . TYR G 1 252 ? 162.444 123.610 184.431 1.00 0.00 262 TYR C CA 1
ATOM 20576 C C . TYR G 1 252 ? 161.887 124.766 183.617 1.00 0.00 262 TYR C C 1
ATOM 20577 O O . TYR G 1 252 ? 160.680 125.018 183.612 1.00 0.00 262 TYR C O 1
ATOM 20595 N N . ALA G 1 253 ? 162.782 125.471 182.934 1.00 0.00 263 ALA C N 1
ATOM 20596 C CA . ALA G 1 253 ? 162.414 126.599 182.098 1.00 0.00 263 ALA C CA 1
ATOM 20597 C C . ALA G 1 253 ? 163.106 126.437 180.756 1.00 0.00 263 ALA C C 1
ATOM 20598 O O . ALA G 1 253 ? 164.081 125.694 180.626 1.00 0.00 263 ALA C O 1
ATOM 20605 N N . PHE G 1 254 ? 162.589 127.134 179.755 1.00 0.00 264 PHE C N 1
ATOM 20606 C CA . PHE G 1 254 ? 163.042 126.984 178.381 1.00 0.00 264 PHE C CA 1
ATOM 20607 C C . PHE G 1 254 ? 163.710 128.272 177.924 1.00 0.00 264 PHE C C 1
ATOM 20608 O O . PHE G 1 254 ? 163.067 129.326 177.887 1.00 0.00 264 PHE C O 1
ATOM 20625 N N . ALA G 1 255 ? 164.991 128.186 177.573 1.00 0.00 265 ALA C N 1
ATOM 20626 C CA . ALA G 1 255 ? 165.693 129.303 176.950 1.00 0.00 265 ALA C CA 1
ATOM 20627 C C . ALA G 1 255 ? 165.413 129.251 175.455 1.00 0.00 265 ALA C C 1
ATOM 20628 O O . ALA G 1 255 ? 165.925 128.376 174.751 1.00 0.00 265 ALA C O 1
ATOM 20635 N N . LEU G 1 256 ? 164.614 130.190 174.964 1.00 0.00 266 LEU C N 1
ATOM 20636 C CA . LEU G 1 256 ? 164.001 130.078 173.649 1.00 0.00 266 LEU C CA 1
ATOM 20637 C C . LEU G 1 256 ? 164.833 130.788 172.594 1.00 0.00 266 LEU C C 1
ATOM 20638 O O . LEU G 1 256 ? 165.143 131.974 172.734 1.00 0.00 266 LEU C O 1
ATOM 20654 N N . SER G 1 257 ? 165.169 130.066 171.534 1.00 0.00 267 SER C N 1
ATOM 20655 C CA . SER G 1 257 ? 165.609 130.690 170.301 1.00 0.00 267 SER C CA 1
ATOM 20656 C C . SER G 1 257 ? 164.384 131.060 169.474 1.00 0.00 267 SER C C 1
ATOM 20657 O O . SER G 1 257 ? 163.264 130.636 169.758 1.00 0.00 267 SER C O 1
ATOM 20665 N N . ARG G 1 258 ? 164.601 131.865 168.442 1.00 0.00 268 ARG C N 1
ATOM 20666 C CA . ARG G 1 258 ? 163.520 132.316 167.582 1.00 0.00 268 ARG C CA 1
ATOM 20667 C C . ARG G 1 258 ? 163.900 132.067 166.133 1.00 0.00 268 ARG C C 1
ATOM 20668 O O . ARG G 1 258 ? 165.074 132.134 165.762 1.00 0.00 268 ARG C O 1
ATOM 20689 N N . GLY G 1 259 ? 162.892 131.783 165.316 1.00 0.00 269 GLY C N 1
ATOM 20690 C CA . GLY G 1 259 ? 163.126 131.491 163.919 1.00 0.00 269 GLY C CA 1
ATOM 20691 C C . GLY G 1 259 ? 161.965 131.906 163.043 1.00 0.00 269 GLY C C 1
ATOM 20692 O O . GLY G 1 259 ? 161.025 132.552 163.512 1.00 0.00 269 GLY C O 1
ATOM 20696 N N . PHE G 1 260 ? 162.021 131.538 161.766 1.00 0.00 270 PHE C N 1
ATOM 20697 C CA . PHE G 1 260 ? 161.006 131.919 160.798 1.00 0.00 270 PHE C CA 1
ATOM 20698 C C . PHE G 1 260 ? 160.487 130.677 160.093 1.00 0.00 270 PHE C C 1
ATOM 20699 O O . PHE G 1 260 ? 161.252 129.757 159.791 1.00 0.00 270 PHE C O 1
ATOM 20716 N N . GLY G 1 261 ? 159.180 130.656 159.839 1.00 0.00 271 GLY C N 1
ATOM 20717 C CA . GLY G 1 261 ? 158.550 129.566 159.131 1.00 0.00 271 GLY C CA 1
ATOM 20718 C C . GLY G 1 261 ? 157.976 128.473 160.004 1.00 0.00 271 GLY C C 1
ATOM 20719 O O . GLY G 1 261 ? 157.278 127.596 159.484 1.00 0.00 271 GLY C O 1
ATOM 20723 N N . SER G 1 262 ? 158.245 128.488 161.306 1.00 0.00 272 SER C N 1
ATOM 20724 C CA . SER G 1 262 ? 157.714 127.461 162.185 1.00 0.00 272 SER C CA 1
ATOM 20725 C C . SER G 1 262 ? 156.225 127.685 162.435 1.00 0.00 272 SER C C 1
ATOM 20726 O O . SER G 1 262 ? 155.700 128.791 162.284 1.00 0.00 272 SER C O 1
ATOM 20734 N N . GLY G 1 263 ? 155.544 126.612 162.819 1.00 0.00 273 GLY C N 1
ATOM 20735 C CA . GLY G 1 263 ? 154.117 126.680 163.081 1.00 0.00 273 GLY C CA 1
ATOM 20736 C C . GLY G 1 263 ? 153.632 125.398 163.717 1.00 0.00 273 GLY C C 1
ATOM 20737 O O . GLY G 1 263 ? 154.376 124.423 163.853 1.00 0.00 273 GLY C O 1
ATOM 20741 N N . ILE G 1 264 ? 152.360 125.416 164.110 1.00 0.00 274 ILE C N 1
ATOM 20742 C CA . ILE G 1 264 ? 151.705 124.286 164.761 1.00 0.00 274 ILE C CA 1
ATOM 20743 C C . ILE G 1 264 ? 150.575 123.808 163.863 1.00 0.00 274 ILE C C 1
ATOM 20744 O O . ILE G 1 264 ? 149.754 124.615 163.411 1.00 0.00 274 ILE C O 1
ATOM 20760 N N . ILE G 1 265 ? 150.530 122.503 163.604 1.00 0.00 275 ILE C N 1
ATOM 20761 C CA . ILE G 1 265 ? 149.511 121.909 162.747 1.00 0.00 275 ILE C CA 1
ATOM 20762 C C . ILE G 1 265 ? 148.981 120.641 163.396 1.00 0.00 275 ILE C C 1
ATOM 20763 O O . ILE G 1 265 ? 149.741 119.870 163.991 1.00 0.00 275 ILE C O 1
ATOM 20779 N N . THR G 1 266 ? 147.674 120.424 163.273 1.00 0.00 276 THR C N 1
ATOM 20780 C CA . THR G 1 266 ? 147.047 119.176 163.683 1.00 0.00 276 THR C CA 1
ATOM 20781 C C . THR G 1 266 ? 147.039 118.233 162.488 1.00 0.00 276 THR C C 1
ATOM 20782 O O . THR G 1 266 ? 146.419 118.535 161.462 1.00 0.00 276 THR C O 1
ATOM 20793 N N . SER G 1 267 ? 147.720 117.098 162.616 1.00 0.00 277 SER C N 1
ATOM 20794 C CA . SER G 1 267 ? 147.902 116.194 161.491 1.00 0.00 277 SER C CA 1
ATOM 20795 C C . SER G 1 267 ? 147.737 114.751 161.936 1.00 0.00 277 SER C C 1
ATOM 20796 O O . SER G 1 267 ? 148.110 114.386 163.053 1.00 0.00 277 SER C O 1
ATOM 20804 N N . ASN G 1 268 ? 147.170 113.944 161.046 1.00 50.00 278 ASN C N 1
ATOM 20805 C CA . ASN G 1 268 ? 146.969 112.520 161.262 1.00 50.00 278 ASN C CA 1
ATOM 20806 C C . ASN G 1 268 ? 148.046 111.663 160.611 1.00 50.00 278 ASN C C 1
ATOM 20807 O O . ASN G 1 268 ? 148.078 110.451 160.849 1.00 50.00 278 ASN C O 1
ATOM 20817 N N . ALA G 1 269 ? 148.926 112.261 159.813 1.00 0.00 279 ALA C N 1
ATOM 20818 C CA . ALA G 1 269 ? 149.838 111.518 158.960 1.00 0.00 279 ALA C CA 1
ATOM 20819 C C . ALA G 1 269 ? 151.024 110.981 159.754 1.00 0.00 279 ALA C C 1
ATOM 20820 O O . ALA G 1 269 ? 151.255 111.347 160.909 1.00 0.00 279 ALA C O 1
ATOM 20827 N N . SER G 1 270 ? 151.773 110.088 159.114 1.00 0.00 280 SER C N 1
ATOM 20828 C CA . SER G 1 270 ? 152.935 109.458 159.719 1.00 0.00 280 SER C CA 1
ATOM 20829 C C . SER G 1 270 ? 154.221 110.150 159.279 1.00 0.00 280 SER C C 1
ATOM 20830 O O . SER G 1 270 ? 154.303 110.716 158.186 1.00 0.00 280 SER C O 1
ATOM 20838 N N . MET G 1 271 ? 155.227 110.101 160.147 1.00 0.00 281 MET C N 1
ATOM 20839 C CA . MET G 1 271 ? 156.536 110.651 159.829 1.00 0.00 281 MET C CA 1
ATOM 20840 C C . MET G 1 271 ? 157.322 109.685 158.950 1.00 0.00 281 MET C C 1
ATOM 20841 O O . MET G 1 271 ? 157.184 108.463 159.054 1.00 0.00 281 MET C O 1
ATOM 20855 N N . HIS G 1 272 ? 158.154 110.252 158.078 1.00 0.00 282 HIS C N 1
ATOM 20856 C CA . HIS G 1 272 ? 158.974 109.467 157.166 1.00 0.00 282 HIS C CA 1
ATOM 20857 C C . HIS G 1 272 ? 160.268 110.220 156.885 1.00 0.00 282 HIS C C 1
ATOM 20858 O O . HIS G 1 272 ? 160.439 111.377 157.275 1.00 0.00 282 HIS C O 1
ATOM 20872 N N . GLU G 1 273 ? 161.187 109.539 156.200 1.00 0.00 283 GLU C N 1
ATOM 20873 C CA . GLU G 1 273 ? 162.530 110.063 155.989 1.00 0.00 283 GLU C CA 1
ATOM 20874 C C . GLU G 1 273 ? 162.609 111.087 154.863 1.00 0.00 283 GLU C C 1
ATOM 20875 O O . GLU G 1 273 ? 163.687 111.647 154.641 1.00 0.00 283 GLU C O 1
ATOM 20879 N N . CYS G 1 274 ? 161.518 111.336 154.147 1.00 0.00 284 CYS C N 1
ATOM 20880 C CA . CYS G 1 274 ? 161.562 112.233 153.003 1.00 0.00 284 CYS C CA 1
ATOM 20881 C C . CYS G 1 274 ? 161.805 113.674 153.447 1.00 0.00 284 CYS C C 1
ATOM 20882 O O . CYS G 1 274 ? 161.484 114.073 154.569 1.00 0.00 284 CYS C O 1
ATOM 20886 N N . ASP G 1 275 ? 162.394 114.454 152.545 1.00 0.00 285 ASP C N 1
ATOM 20887 C CA . ASP G 1 275 ? 162.563 115.888 152.720 1.00 0.00 285 ASP C CA 1
ATOM 20888 C C . ASP G 1 275 ? 161.509 116.632 151.910 1.00 0.00 285 ASP C C 1
ATOM 20889 O O . ASP G 1 275 ? 160.879 116.075 151.009 1.00 0.00 285 ASP C O 1
ATOM 20898 N N . THR G 1 276 ? 161.317 117.904 152.245 1.00 0.00 286 THR C N 1
ATOM 20899 C CA . THR G 1 276 ? 160.367 118.727 151.514 1.00 0.00 286 THR C CA 1
ATOM 20900 C C . THR G 1 276 ? 160.659 120.194 151.778 1.00 0.00 286 THR C C 1
ATOM 20901 O O . THR G 1 276 ? 161.304 120.552 152.767 1.00 0.00 286 THR C O 1
ATOM 20912 N N . LYS G 1 277 ? 160.171 121.040 150.874 1.00 0.00 287 LYS C N 1
ATOM 20913 C CA . LYS G 1 277 ? 160.167 122.479 151.077 1.00 0.00 287 LYS C CA 1
ATOM 20914 C C . LYS G 1 277 ? 158.790 123.012 151.438 1.00 0.00 287 LYS C C 1
ATOM 20915 O O . LYS G 1 277 ? 158.680 124.168 151.858 1.00 0.00 287 LYS C O 1
ATOM 20934 N N . CYS G 1 278 ? 157.747 122.198 151.292 1.00 0.00 288 CYS C N 1
ATOM 20935 C CA . CYS G 1 278 ? 156.390 122.566 151.662 1.00 0.00 288 CYS C CA 1
ATOM 20936 C C . CYS G 1 278 ? 155.752 121.406 152.407 1.00 0.00 288 CYS C C 1
ATOM 20937 O O . CYS G 1 278 ? 155.975 120.244 152.060 1.00 0.00 288 CYS C O 1
ATOM 20944 N N . GLN G 1 279 ? 154.969 121.720 153.434 1.00 0.00 289 GLN C N 1
ATOM 20945 C CA . GLN G 1 279 ? 154.292 120.709 154.231 1.00 0.00 289 GLN C CA 1
ATOM 20946 C C . GLN G 1 279 ? 152.870 121.153 154.524 1.00 0.00 289 GLN C C 1
ATOM 20947 O O . GLN G 1 279 ? 152.628 122.320 154.841 1.00 0.00 289 GLN C O 1
ATOM 20961 N N . THR G 1 280 ? 151.938 120.217 154.427 1.00 0.00 290 THR C N 1
ATOM 20962 C CA . THR G 1 280 ? 150.544 120.419 154.780 1.00 0.00 290 THR C CA 1
ATOM 20963 C C . THR G 1 280 ? 150.118 119.305 155.720 1.00 0.00 290 THR C C 1
ATOM 20964 O O . THR G 1 280 ? 150.738 118.236 155.747 1.00 0.00 290 THR C O 1
ATOM 20975 N N . PRO G 1 281 ? 149.066 119.520 156.511 1.00 0.00 291 PRO C N 1
ATOM 20976 C CA . PRO G 1 281 ? 148.633 118.466 157.439 1.00 0.00 291 PRO C CA 1
ATOM 20977 C C . PRO G 1 281 ? 148.355 117.141 156.759 1.00 0.00 291 PRO C C 1
ATOM 20978 O O . PRO G 1 281 ? 148.598 116.084 157.356 1.00 0.00 291 PRO C O 1
ATOM 20989 N N . GLN G 1 282 ? 147.848 117.158 155.527 1.00 0.00 292 GLN C N 1
ATOM 20990 C CA . GLN G 1 282 ? 147.587 115.910 154.821 1.00 0.00 292 GLN C CA 1
ATOM 20991 C C . GLN G 1 282 ? 148.872 115.265 154.317 1.00 0.00 292 GLN C C 1
ATOM 20992 O O . GLN G 1 282 ? 149.011 114.038 154.364 1.00 0.00 292 GLN C O 1
ATOM 21006 N N . GLY G 1 283 ? 149.815 116.063 153.835 1.00 0.00 293 GLY C N 1
ATOM 21007 C CA . GLY G 1 283 ? 151.064 115.519 153.337 1.00 0.00 293 GLY C CA 1
ATOM 21008 C C . GLY G 1 283 ? 151.907 116.604 152.711 1.00 0.00 293 GLY C C 1
ATOM 21009 O O . GLY G 1 283 ? 151.468 117.739 152.517 1.00 0.00 293 GLY C O 1
ATOM 21013 N N . ALA G 1 284 ? 153.141 116.229 152.394 1.00 0.00 294 ALA C N 1
ATOM 21014 C CA . ALA G 1 284 ? 154.085 117.165 151.804 1.00 0.00 294 ALA C CA 1
ATOM 21015 C C . ALA G 1 284 ? 153.757 117.419 150.337 1.00 0.00 294 ALA C C 1
ATOM 21016 O O . ALA G 1 284 ? 153.190 116.570 149.647 1.00 0.00 294 ALA C O 1
ATOM 21023 N N . ILE G 1 285 ? 154.121 118.609 149.863 1.00 0.00 295 ILE C N 1
ATOM 21024 C CA . ILE G 1 285 ? 153.924 119.010 148.475 1.00 0.00 295 ILE C CA 1
ATOM 21025 C C . ILE G 1 285 ? 155.285 119.129 147.805 1.00 0.00 295 ILE C C 1
ATOM 21026 O O . ILE G 1 285 ? 156.234 119.662 148.390 1.00 0.00 295 ILE C O 1
ATOM 21042 N N . ASN G 1 286 ? 155.376 118.629 146.576 1.00 0.00 296 ASN C N 1
ATOM 21043 C CA . ASN G 1 286 ? 156.640 118.500 145.856 1.00 0.00 296 ASN C CA 1
ATOM 21044 C C . ASN G 1 286 ? 156.473 118.996 144.418 1.00 0.00 296 ASN C C 1
ATOM 21045 O O . ASN G 1 286 ? 156.772 118.299 143.449 1.00 0.00 296 ASN C O 1
ATOM 21055 N N . SER G 1 287 ? 155.950 120.211 144.265 1.00 0.00 297 SER C N 1
ATOM 21056 C CA . SER G 1 287 ? 155.796 120.798 142.942 1.00 0.00 297 SER C CA 1
ATOM 21057 C C . SER G 1 287 ? 155.933 122.308 143.045 1.00 0.00 297 SER C C 1
ATOM 21058 O O . SER G 1 287 ? 155.789 122.894 144.121 1.00 0.00 297 SER C O 1
ATOM 21066 N N . SER G 1 288 ? 156.210 122.933 141.901 1.00 0.00 298 SER C N 1
ATOM 21067 C CA . SER G 1 288 ? 156.430 124.370 141.813 1.00 0.00 298 SER C CA 1
ATOM 21068 C C . SER G 1 288 ? 155.250 125.105 141.190 1.00 0.00 298 SER C C 1
ATOM 21069 O O . SER G 1 288 ? 155.427 126.196 140.640 1.00 0.00 298 SER C O 1
ATOM 21077 N N . LEU G 1 289 ? 154.054 124.526 141.252 1.00 0.00 299 LEU C N 1
ATOM 21078 C CA . LEU G 1 289 ? 152.882 125.166 140.686 1.00 0.00 299 LEU C CA 1
ATOM 21079 C C . LEU G 1 289 ? 152.443 126.338 141.560 1.00 0.00 299 LEU C C 1
ATOM 21080 O O . LEU G 1 289 ? 152.737 126.379 142.756 1.00 0.00 299 LEU C O 1
ATOM 21096 N N . PRO G 1 290 ? 151.734 127.307 140.982 1.00 0.00 300 PRO C N 1
ATOM 21097 C CA . PRO G 1 290 ? 151.368 128.503 141.752 1.00 0.00 300 PRO C CA 1
ATOM 21098 C C . PRO G 1 290 ? 150.233 128.276 142.737 1.00 0.00 300 PRO C C 1
ATOM 21099 O O . PRO G 1 290 ? 150.185 128.927 143.784 1.00 0.00 300 PRO C O 1
ATOM 21110 N N . PHE G 1 291 ? 149.321 127.358 142.425 1.00 0.00 301 PHE C N 1
ATOM 21111 C CA . PHE G 1 291 ? 148.131 127.139 143.231 1.00 0.00 301 PHE C CA 1
ATOM 21112 C C . PHE G 1 291 ? 148.053 125.689 143.686 1.00 0.00 301 PHE C C 1
ATOM 21113 O O . PHE G 1 291 ? 148.615 124.786 143.063 1.00 0.00 301 PHE C O 1
ATOM 21130 N N . GLN G 1 292 ? 147.341 125.481 144.790 1.00 0.00 302 GLN C N 1
ATOM 21131 C CA . GLN G 1 292 ? 147.068 124.151 145.309 1.00 0.00 302 GLN C CA 1
ATOM 21132 C C . GLN G 1 292 ? 145.702 124.160 145.974 1.00 0.00 302 GLN C C 1
ATOM 21133 O O . GLN G 1 292 ? 145.231 125.200 146.436 1.00 0.00 302 GLN C O 1
ATOM 21147 N N . ASN G 1 293 ? 145.058 122.995 146.003 1.00 0.00 303 ASN C N 1
ATOM 21148 C CA . ASN G 1 293 ? 143.763 122.839 146.654 1.00 0.00 303 ASN C CA 1
ATOM 21149 C C . ASN G 1 293 ? 143.797 121.714 147.679 1.00 0.00 303 ASN C C 1
ATOM 21150 O O . ASN G 1 293 ? 142.802 121.015 147.878 1.00 0.00 303 ASN C O 1
ATOM 21161 N N . ILE G 1 294 ? 144.939 121.528 148.334 1.00 0.00 304 ILE C N 1
ATOM 21162 C CA . ILE G 1 294 ? 145.134 120.400 149.235 1.00 0.00 304 ILE C CA 1
ATOM 21163 C C . ILE G 1 294 ? 144.662 120.767 150.634 1.00 0.00 304 ILE C C 1
ATOM 21164 O O . ILE G 1 294 ? 143.816 120.077 151.212 1.00 0.00 304 ILE C O 1
ATOM 21180 N N . HIS G 1 295 ? 145.200 121.852 151.193 1.00 0.00 305 HIS C N 1
ATOM 21181 C CA . HIS G 1 295 ? 144.818 122.247 152.535 1.00 0.00 305 HIS C CA 1
ATOM 21182 C C . HIS G 1 295 ? 145.077 123.730 152.751 1.00 0.00 305 HIS C C 1
ATOM 21183 O O . HIS G 1 295 ? 146.107 124.242 152.291 1.00 0.00 305 HIS C O 1
ATOM 21197 N N . PRO G 1 296 ? 144.178 124.443 153.436 1.00 0.00 306 PRO C N 1
ATOM 21198 C CA . PRO G 1 296 ? 144.437 125.867 153.703 1.00 0.00 306 PRO C CA 1
ATOM 21199 C C . PRO G 1 296 ? 145.719 126.121 154.474 1.00 0.00 306 PRO C C 1
ATOM 21200 O O . PRO G 1 296 ? 146.411 127.111 154.208 1.00 0.00 306 PRO C O 1
ATOM 21211 N N . ILE G 1 297 ? 146.059 125.253 155.421 1.00 0.00 307 ILE C N 1
ATOM 21212 C CA . ILE G 1 297 ? 147.168 125.477 156.341 1.00 0.00 307 ILE C CA 1
ATOM 21213 C C . ILE G 1 297 ? 148.409 124.804 155.780 1.00 0.00 307 ILE C C 1
ATOM 21214 O O . ILE G 1 297 ? 148.424 123.586 155.567 1.00 0.00 307 ILE C O 1
ATOM 21230 N N . THR G 1 298 ? 149.453 125.593 155.552 1.00 0.00 308 THR C N 1
ATOM 21231 C CA . THR G 1 298 ? 150.699 125.106 154.986 1.00 0.00 308 THR C CA 1
ATOM 21232 C C . THR G 1 298 ? 151.873 125.658 155.779 1.00 0.00 308 THR C C 1
ATOM 21233 O O . THR G 1 298 ? 151.784 126.727 156.386 1.00 0.00 308 THR C O 1
ATOM 21244 N N . ILE G 1 299 ? 152.975 124.914 155.772 1.00 0.00 309 ILE C N 1
ATOM 21245 C CA . ILE G 1 299 ? 154.226 125.340 156.387 1.00 0.00 309 ILE C CA 1
ATOM 21246 C C . ILE G 1 299 ? 155.319 125.279 155.331 1.00 0.00 309 ILE C C 1
ATOM 21247 O O . ILE G 1 299 ? 155.434 124.283 154.609 1.00 0.00 309 ILE C O 1
ATOM 21263 N N . GLY G 1 300 ? 156.112 126.336 155.245 1.00 0.00 310 GLY C N 1
ATOM 21264 C CA . GLY G 1 300 ? 157.171 126.426 154.264 1.00 0.00 310 GLY C CA 1
ATOM 21265 C C . GLY G 1 300 ? 156.798 127.317 153.098 1.00 0.00 310 GLY C C 1
ATOM 21266 O O . GLY G 1 300 ? 155.925 128.182 153.184 1.00 0.00 310 GLY C O 1
ATOM 21270 N N . GLU G 1 301 ? 157.480 127.089 151.981 1.00 0.00 311 GLU C N 1
ATOM 21271 C CA . GLU G 1 301 ? 157.216 127.802 150.734 1.00 0.00 311 GLU C CA 1
ATOM 21272 C C . GLU G 1 301 ? 156.255 126.944 149.922 1.00 0.00 311 GLU C C 1
ATOM 21273 O O . GLU G 1 301 ? 156.659 125.958 149.302 1.00 0.00 311 GLU C O 1
ATOM 21277 N N . CYS G 1 302 ? 154.986 127.325 149.917 1.00 0.00 312 CYS C N 1
ATOM 21278 C CA . CYS G 1 302 ? 153.913 126.513 149.371 1.00 0.00 312 CYS C CA 1
ATOM 21279 C C . CYS G 1 302 ? 153.105 127.301 148.354 1.00 0.00 312 CYS C C 1
ATOM 21280 O O . CYS G 1 302 ? 153.146 128.535 148.335 1.00 0.00 312 CYS C O 1
ATOM 21287 N N . PRO G 1 303 ? 152.363 126.615 147.487 1.00 0.00 313 PRO C N 1
ATOM 21288 C CA . PRO G 1 303 ? 151.476 127.320 146.559 1.00 0.00 313 PRO C CA 1
ATOM 21289 C C . PRO G 1 303 ? 150.314 127.981 147.286 1.00 0.00 313 PRO C C 1
ATOM 21290 O O . PRO G 1 303 ? 149.959 127.624 148.411 1.00 0.00 313 PRO C O 1
ATOM 21301 N N . LYS G 1 304 ? 149.723 128.968 146.619 1.00 0.00 314 LYS C N 1
ATOM 21302 C CA . LYS G 1 304 ? 148.544 129.637 147.152 1.00 0.00 314 LYS C CA 1
ATOM 21303 C C . LYS G 1 304 ? 147.356 128.684 147.137 1.00 0.00 314 LYS C C 1
ATOM 21304 O O . LYS G 1 304 ? 147.125 127.986 146.146 1.00 0.00 314 LYS C O 1
ATOM 21323 N N . TYR G 1 305 ? 146.600 128.652 148.231 1.00 0.00 315 TYR C N 1
ATOM 21324 C CA . TYR G 1 305 ? 145.463 127.750 148.343 1.00 0.00 315 TYR C CA 1
ATOM 21325 C C . TYR G 1 305 ? 144.210 128.393 147.764 1.00 0.00 315 TYR C C 1
ATOM 21326 O O . TYR G 1 305 ? 143.884 129.539 148.089 1.00 0.00 315 TYR C O 1
ATOM 21344 N N . VAL G 1 306 ? 143.512 127.649 146.905 1.00 0.00 316 VAL C N 1
ATOM 21345 C CA . VAL G 1 306 ? 142.272 128.097 146.291 1.00 0.00 316 VAL C CA 1
ATOM 21346 C C . VAL G 1 306 ? 141.257 126.964 146.354 1.00 0.00 316 VAL C C 1
ATOM 21347 O O . VAL G 1 306 ? 141.609 125.789 146.471 1.00 0.00 316 VAL C O 1
ATOM 21360 N N . ARG G 1 307 ? 139.980 127.332 146.263 1.00 0.00 317 ARG C N 1
ATOM 21361 C CA . ARG G 1 307 ? 138.909 126.345 146.246 1.00 0.00 317 ARG C CA 1
ATOM 21362 C C . ARG G 1 307 ? 138.728 125.689 144.885 1.00 0.00 317 ARG C C 1
ATOM 21363 O O . ARG G 1 307 ? 137.921 124.763 144.766 1.00 0.00 317 ARG C O 1
ATOM 21384 N N . SER G 1 308 ? 139.445 126.146 143.865 1.00 0.00 318 SER C N 1
ATOM 21385 C CA . SER G 1 308 ? 139.253 125.620 142.523 1.00 0.00 318 SER C CA 1
ATOM 21386 C C . SER G 1 308 ? 139.566 124.131 142.482 1.00 0.00 318 SER C C 1
ATOM 21387 O O . SER G 1 308 ? 140.356 123.616 143.277 1.00 0.00 318 SER C O 1
ATOM 21395 N N . THR G 1 309 ? 138.920 123.435 141.549 1.00 0.00 319 THR C N 1
ATOM 21396 C CA . THR G 1 309 ? 139.185 122.024 141.316 1.00 0.00 319 THR C CA 1
ATOM 21397 C C . THR G 1 309 ? 140.068 121.779 140.103 1.00 0.00 319 THR C C 1
ATOM 21398 O O . THR G 1 309 ? 140.668 120.704 140.002 1.00 0.00 319 THR C O 1
ATOM 21409 N N . LYS G 1 310 ? 140.149 122.734 139.179 1.00 0.00 320 LYS C N 1
ATOM 21410 C CA . LYS G 1 310 ? 141.046 122.625 138.039 1.00 0.00 320 LYS C CA 1
ATOM 21411 C C . LYS G 1 310 ? 141.390 124.020 137.546 1.00 0.00 320 LYS C C 1
ATOM 21412 O O . LYS G 1 310 ? 140.501 124.858 137.378 1.00 0.00 320 LYS C O 1
ATOM 21431 N N . LEU G 1 311 ? 142.681 124.264 137.322 1.00 0.00 321 LEU C N 1
ATOM 21432 C CA . LEU G 1 311 ? 143.179 125.521 136.762 1.00 0.00 321 LEU C CA 1
ATOM 21433 C C . LEU G 1 311 ? 144.143 125.157 135.641 1.00 0.00 321 LEU C C 1
ATOM 21434 O O . LEU G 1 311 ? 145.355 125.089 135.857 1.00 0.00 321 LEU C O 1
ATOM 21450 N N . ARG G 1 312 ? 143.609 124.933 134.445 1.00 0.00 322 ARG C N 1
ATOM 21451 C CA . ARG G 1 312 ? 144.412 124.604 133.278 1.00 0.00 322 ARG C CA 1
ATOM 21452 C C . ARG G 1 312 ? 144.500 125.814 132.362 1.00 0.00 322 ARG C C 1
ATOM 21453 O O . ARG G 1 312 ? 143.474 126.384 131.979 1.00 0.00 322 ARG C O 1
ATOM 21474 N N . MET G 1 313 ? 145.723 126.198 132.015 1.00 0.00 323 MET C N 1
ATOM 21475 C CA . MET G 1 313 ? 145.967 127.276 131.072 1.00 0.00 323 MET C CA 1
ATOM 21476 C C . MET G 1 313 ? 146.463 126.688 129.761 1.00 0.00 323 MET C C 1
ATOM 21477 O O . MET G 1 313 ? 147.162 125.671 129.752 1.00 0.00 323 MET C O 1
ATOM 21491 N N . VAL G 1 314 ? 146.095 127.330 128.655 1.00 0.00 324 VAL C N 1
ATOM 21492 C CA . VAL G 1 314 ? 146.468 126.830 127.341 1.00 0.00 324 VAL C CA 1
ATOM 21493 C C . VAL G 1 314 ? 147.951 127.069 127.104 1.00 0.00 324 VAL C C 1
ATOM 21494 O O . VAL G 1 314 ? 148.461 128.177 127.313 1.00 0.00 324 VAL C O 1
ATOM 21507 N N . THR G 1 315 ? 148.649 126.028 126.665 1.00 0.00 325 THR C N 1
ATOM 21508 C CA . THR G 1 315 ? 150.006 126.132 126.151 1.00 0.00 325 THR C CA 1
ATOM 21509 C C . THR G 1 315 ? 150.098 125.413 124.817 1.00 0.00 325 THR C C 1
ATOM 21510 O O . THR G 1 315 ? 151.092 124.752 124.504 1.00 0.00 325 THR C O 1
ATOM 21521 N N . GLY G 1 316 ? 149.051 125.541 124.016 1.00 0.00 326 GLY C N 1
ATOM 21522 C CA . GLY G 1 316 ? 148.995 124.870 122.737 1.00 0.00 326 GLY C CA 1
ATOM 21523 C C . GLY G 1 316 ? 147.824 125.378 121.928 1.00 0.00 326 GLY C C 1
ATOM 21524 O O . GLY G 1 316 ? 147.184 126.369 122.281 1.00 0.00 326 GLY C O 1
ATOM 21528 N N . LEU G 1 317 ? 147.555 124.685 120.830 1.00 0.00 327 LEU C N 1
ATOM 21529 C CA . LEU G 1 317 ? 146.497 125.069 119.912 1.00 0.00 327 LEU C CA 1
ATOM 21530 C C . LEU G 1 317 ? 145.192 124.358 120.253 1.00 0.00 327 LEU C C 1
ATOM 21531 O O . LEU G 1 317 ? 145.155 123.404 121.031 1.00 0.00 327 LEU C O 1
ATOM 21547 N N . ARG G 1 318 ? 144.103 124.843 119.661 1.00 0.00 328 ARG C N 1
ATOM 21548 C CA . ARG G 1 318 ? 142.864 124.079 119.660 1.00 0.00 328 ARG C CA 1
ATOM 21549 C C . ARG G 1 318 ? 143.102 122.747 118.965 1.00 0.00 328 ARG C C 1
ATOM 21550 O O . ARG G 1 318 ? 143.693 122.697 117.884 1.00 0.00 328 ARG C O 1
ATOM 21571 N N . ASN G 1 319 ? 142.646 121.665 119.583 1.00 0.00 329 ASN C N 1
ATOM 21572 C CA . ASN G 1 319 ? 142.811 120.327 119.022 1.00 0.00 329 ASN C CA 1
ATOM 21573 C C . ASN G 1 319 ? 141.531 119.979 118.273 1.00 0.00 329 ASN C C 1
ATOM 21574 O O . ASN G 1 319 ? 140.532 119.587 118.878 1.00 0.00 329 ASN C O 1
ATOM 21585 N N . ILE G 1 320 ? 141.564 120.129 116.954 1.00 0.00 330 ILE C N 1
ATOM 21586 C CA . ILE G 1 320 ? 140.393 119.880 116.118 1.00 0.00 330 ILE C CA 1
ATOM 21587 C C . ILE G 1 320 ? 140.813 119.027 114.927 1.00 0.00 330 ILE C C 1
ATOM 21588 O O . ILE G 1 320 ? 141.092 119.571 113.849 1.00 0.00 330 ILE C O 1
ATOM 21604 N N . PRO G 1 321 ? 140.881 117.697 115.067 1.00 0.00 331 PRO C N 1
ATOM 21605 C CA . PRO G 1 321 ? 141.254 116.848 113.932 1.00 0.00 331 PRO C CA 1
ATOM 21606 C C . PRO G 1 321 ? 140.292 116.998 112.758 1.00 0.00 331 PRO C C 1
ATOM 21607 O O . PRO G 1 321 ? 139.118 117.315 112.945 1.00 0.00 331 PRO C O 1
ATOM 21619 N N . PHE H 2 14 ? 139.514 130.318 107.570 1.00 0.00 9 PHE I N 1
ATOM 21620 C CA . PHE H 2 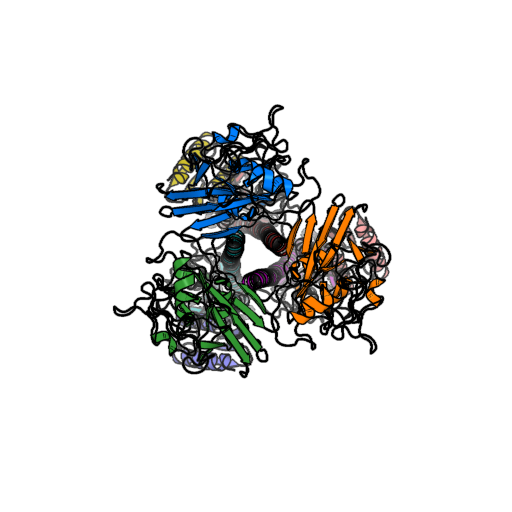14 ? 139.399 129.449 106.364 1.00 0.00 9 PHE I CA 1
ATOM 21621 C C . PHE H 2 14 ? 139.975 128.065 106.634 1.00 0.00 9 PHE I C 1
ATOM 21622 O O . PHE H 2 14 ? 139.612 127.091 105.977 1.00 0.00 9 PHE I O 1
ATOM 21626 N N . ILE H 2 15 ? 140.872 127.984 107.611 1.00 0.00 10 ILE I N 1
ATOM 21627 C CA . ILE H 2 15 ? 141.536 126.735 107.963 1.00 0.00 10 ILE I CA 1
ATOM 21628 C C . ILE H 2 15 ? 140.643 125.998 108.955 1.00 0.00 10 ILE I C 1
ATOM 21629 O O . ILE H 2 15 ? 140.418 126.471 110.072 1.00 0.00 10 ILE I O 1
ATOM 21645 N N . GLU H 2 16 ? 140.138 124.837 108.547 1.00 0.00 11 GLU I N 1
ATOM 21646 C CA . GLU H 2 16 ? 139.202 124.054 109.351 1.00 0.00 11 GLU I CA 1
ATOM 21647 C C . GLU H 2 16 ? 139.944 122.852 109.925 1.00 0.00 11 GLU I C 1
ATOM 21648 O O . GLU H 2 16 ? 140.200 121.872 109.223 1.00 0.00 11 GLU I O 1
ATOM 21652 N N . GLY H 2 17 ? 140.287 122.932 111.208 1.00 0.00 12 GLY I N 1
ATOM 21653 C CA . GLY H 2 17 ? 140.937 121.832 111.889 1.00 0.00 12 GLY I CA 1
ATOM 21654 C C . GLY H 2 17 ? 142.427 121.765 111.630 1.00 0.00 12 GLY I C 1
ATOM 21655 O O . GLY H 2 17 ? 142.904 122.209 110.582 1.00 0.00 12 GLY I O 1
ATOM 21659 N N . GLY H 2 18 ? 143.174 121.208 112.584 1.00 0.00 13 GLY I N 1
ATOM 21660 C CA . GLY H 2 18 ? 144.605 121.063 112.445 1.00 0.00 13 GLY I CA 1
ATOM 21661 C C . GLY H 2 18 ? 144.990 119.788 111.717 1.00 0.00 13 GLY I C 1
ATOM 21662 O O . GLY H 2 18 ? 144.154 118.987 111.303 1.00 0.00 13 GLY I O 1
ATOM 21666 N N . TRP H 2 19 ? 146.297 119.609 111.566 1.00 0.00 14 TRP I N 1
ATOM 21667 C CA . TRP H 2 19 ? 146.866 118.429 110.933 1.00 0.00 14 TRP I CA 1
ATOM 21668 C C . TRP H 2 19 ? 147.413 117.495 112.003 1.00 0.00 14 TRP I C 1
ATOM 21669 O O . TRP H 2 19 ? 148.222 117.911 112.839 1.00 0.00 14 TRP I O 1
ATOM 21690 N N . THR H 2 20 ? 146.971 116.239 111.980 1.00 0.00 15 THR I N 1
ATOM 21691 C CA . THR H 2 20 ? 147.546 115.235 112.864 1.00 0.00 15 THR I CA 1
ATOM 21692 C C . THR H 2 20 ? 148.887 114.718 112.367 1.00 0.00 15 THR I C 1
ATOM 21693 O O . THR H 2 20 ? 149.592 114.046 113.128 1.00 0.00 15 THR I O 1
ATOM 21704 N N . GLY H 2 21 ? 149.255 115.007 111.121 1.00 0.00 16 GLY I N 1
ATOM 21705 C CA . GLY H 2 21 ? 150.497 114.508 110.568 1.00 0.00 16 GLY I CA 1
ATOM 21706 C C . GLY H 2 21 ? 151.688 115.409 110.815 1.00 0.00 16 GLY I C 1
ATOM 21707 O O . GLY H 2 21 ? 152.833 114.949 110.782 1.00 0.00 16 GLY I O 1
ATOM 21711 N N . MET H 2 22 ? 151.441 116.694 111.070 1.00 0.00 17 MET I N 1
ATOM 21712 C CA . MET H 2 22 ? 152.524 117.650 111.302 1.00 0.00 17 MET I CA 1
ATOM 21713 C C . MET H 2 22 ? 153.035 117.449 112.725 1.00 0.00 17 MET I C 1
ATOM 21714 O O . MET H 2 22 ? 152.659 118.148 113.669 1.00 0.00 17 MET I O 1
ATOM 21728 N N . ILE H 2 23 ? 153.923 116.463 112.871 1.00 0.00 18 ILE I N 1
ATOM 21729 C CA . ILE H 2 23 ? 154.454 116.108 114.182 1.00 0.00 18 ILE I CA 1
ATOM 21730 C C . ILE H 2 23 ? 155.488 117.096 114.697 1.00 0.00 18 ILE I C 1
ATOM 21731 O O . ILE H 2 23 ? 155.875 117.010 115.867 1.00 0.00 18 ILE I O 1
ATOM 21747 N N . ASP H 2 24 ? 155.943 118.031 113.865 1.00 0.00 19 ASP I N 1
ATOM 21748 C CA . ASP H 2 24 ? 156.959 118.998 114.256 1.00 0.00 19 ASP I CA 1
ATOM 21749 C C . ASP H 2 24 ? 156.428 120.405 114.033 1.00 0.00 19 ASP I C 1
ATOM 21750 O O . ASP H 2 24 ? 155.942 120.722 112.944 1.00 0.00 19 ASP I O 1
ATOM 21754 N N . GLY H 2 25 ? 156.528 121.242 115.058 1.00 0.00 20 GLY I N 1
ATOM 21755 C CA . GLY H 2 25 ? 156.079 122.615 114.972 1.00 0.00 20 GLY I CA 1
ATOM 21756 C C . GLY H 2 25 ? 154.606 122.772 115.307 1.00 0.00 20 GLY I C 1
ATOM 21757 O O . GLY H 2 25 ? 153.816 121.832 115.250 1.00 0.00 20 GLY I O 1
ATOM 21761 N N . TRP H 2 26 ? 154.239 124.000 115.671 1.00 0.00 21 TRP I N 1
ATOM 21762 C CA . TRP H 2 26 ? 152.846 124.327 115.950 1.00 0.00 21 TRP I CA 1
ATOM 21763 C C . TRP H 2 26 ? 152.103 124.748 114.687 1.00 0.00 21 TRP I C 1
ATOM 21764 O O . TRP H 2 26 ? 151.071 124.161 114.350 1.00 0.00 21 TRP I O 1
ATOM 21785 N N . TYR H 2 27 ? 152.617 125.744 113.970 1.00 0.00 22 TYR I N 1
ATOM 21786 C CA . TYR H 2 27 ? 152.082 126.123 112.673 1.00 0.00 22 TYR I CA 1
ATOM 21787 C C . TYR H 2 27 ? 153.118 125.808 111.608 1.00 0.00 22 TYR I C 1
ATOM 21788 O O . TYR H 2 27 ? 154.324 125.845 111.865 1.00 0.00 22 TYR I O 1
ATOM 21806 N N . GLY H 2 28 ? 152.643 125.500 110.410 1.00 0.00 23 GLY I N 1
ATOM 21807 C CA . GLY H 2 28 ? 153.549 125.134 109.343 1.00 0.00 23 GLY I CA 1
ATOM 21808 C C . GLY H 2 28 ? 152.820 125.018 108.027 1.00 0.00 23 GLY I C 1
ATOM 21809 O O . GLY H 2 28 ? 151.713 125.535 107.867 1.00 0.00 23 GLY I O 1
ATOM 21813 N N . TYR H 2 29 ? 153.455 124.331 107.084 1.00 0.00 24 TYR I N 1
ATOM 21814 C CA . TYR H 2 29 ? 152.946 124.202 105.730 1.00 0.00 24 TYR I CA 1
ATOM 21815 C C . TYR H 2 29 ? 152.764 122.739 105.363 1.00 0.00 24 TYR I C 1
ATOM 21816 O O . TYR H 2 29 ? 153.509 121.867 105.819 1.00 0.00 24 TYR I O 1
ATOM 21834 N N . HIS H 2 30 ? 151.767 122.482 104.526 1.00 0.00 25 HIS I N 1
ATOM 21835 C CA . HIS H 2 30 ? 151.645 121.226 103.806 1.00 0.00 25 HIS I CA 1
ATOM 21836 C C . HIS H 2 30 ? 151.676 121.532 102.319 1.00 0.00 25 HIS I C 1
ATOM 21837 O O . HIS H 2 30 ? 151.006 122.459 101.854 1.00 0.00 25 HIS I O 1
ATOM 21851 N N . TRP H 2 31 ? 152.455 120.753 101.576 1.00 0.00 26 TRP I N 1
ATOM 21852 C CA . TRP H 2 31 ? 152.706 121.053 100.177 1.00 0.00 26 TRP I CA 1
ATOM 21853 C C . TRP H 2 31 ? 152.815 119.754 99.398 1.00 0.00 26 TRP I C 1
ATOM 21854 O O . TRP H 2 31 ? 153.106 118.693 99.955 1.00 0.00 26 TRP I O 1
ATOM 21875 N N . GLN H 2 32 ? 152.575 119.852 98.094 1.00 0.00 27 GLN I N 1
ATOM 21876 C CA . GLN H 2 32 ? 152.722 118.711 97.206 1.00 0.00 27 GLN I CA 1
ATOM 21877 C C . GLN H 2 32 ? 153.001 119.217 95.800 1.00 0.00 27 GLN I C 1
ATOM 21878 O O . GLN H 2 32 ? 152.409 120.204 95.358 1.00 0.00 27 GLN I O 1
ATOM 21892 N N . ASN H 2 33 ? 153.902 118.534 95.108 1.00 0.00 28 ASN I N 1
ATOM 21893 C CA . ASN H 2 33 ? 154.226 118.862 93.727 1.00 0.00 28 ASN I CA 1
ATOM 21894 C C . ASN H 2 33 ? 154.647 117.570 93.035 1.00 0.00 28 ASN I C 1
ATOM 21895 O O . ASN H 2 33 ? 154.446 116.474 93.568 1.00 0.00 28 ASN I O 1
ATOM 21906 N N . GLU H 2 34 ? 155.238 117.694 91.847 1.00 0.00 29 GLU I N 1
ATOM 21907 C CA . GLU H 2 34 ? 155.657 116.515 91.103 1.00 0.00 29 GLU I CA 1
ATOM 21908 C C . GLU H 2 34 ? 156.851 115.815 91.736 1.00 0.00 29 GLU I C 1
ATOM 21909 O O . GLU H 2 34 ? 157.127 114.663 91.384 1.00 0.00 29 GLU I O 1
ATOM 21913 N N . GLN H 2 35 ? 157.557 116.468 92.657 1.00 0.00 30 GLN I N 1
ATOM 21914 C CA . GLN H 2 35 ? 158.745 115.889 93.268 1.00 0.00 30 GLN I CA 1
ATOM 21915 C C . GLN H 2 35 ? 158.480 115.240 94.617 1.00 0.00 30 GLN I C 1
ATOM 21916 O O . GLN H 2 35 ? 159.194 114.304 94.989 1.00 0.00 30 GLN I O 1
ATOM 21930 N N . GLY H 2 36 ? 157.481 115.701 95.360 1.00 0.00 31 GLY I N 1
ATOM 21931 C CA . GLY H 2 36 ? 157.205 115.119 96.656 1.00 0.00 31 GLY I CA 1
ATOM 21932 C C . GLY H 2 36 ? 156.108 115.880 97.372 1.00 0.00 31 GLY I C 1
ATOM 21933 O O . GLY H 2 36 ? 155.479 116.780 96.810 1.00 0.00 31 GLY I O 1
ATOM 21937 N N . SER H 2 37 ? 155.893 115.492 98.626 1.00 0.00 32 SER I N 1
ATOM 21938 C CA . SER H 2 37 ? 154.879 116.114 99.466 1.00 0.00 32 SER I CA 1
ATOM 21939 C C . SER H 2 37 ? 155.221 115.832 100.921 1.00 0.00 32 SER I C 1
ATOM 21940 O O . SER H 2 37 ? 156.018 114.943 101.228 1.00 0.00 32 SER I O 1
ATOM 21948 N N . GLY H 2 38 ? 154.610 116.601 101.811 1.00 0.00 33 GLY I N 1
ATOM 21949 C CA . GLY H 2 38 ? 154.836 116.421 103.229 1.00 0.00 33 GLY I CA 1
ATOM 21950 C C . GLY H 2 38 ? 154.510 117.688 103.995 1.00 0.00 33 GLY I C 1
ATOM 21951 O O . GLY H 2 38 ? 153.928 118.631 103.461 1.00 0.00 33 GLY I O 1
ATOM 21955 N N . TYR H 2 39 ? 154.906 117.681 105.264 1.00 0.00 34 TYR I N 1
ATOM 21956 C CA . TYR H 2 39 ? 154.688 118.797 106.169 1.00 0.00 34 TYR I CA 1
ATOM 21957 C C . TYR H 2 39 ? 156.020 119.419 106.562 1.00 0.00 34 TYR I C 1
ATOM 21958 O O . TYR H 2 39 ? 157.071 118.778 106.490 1.00 0.00 34 TYR I O 1
ATOM 21976 N N . ALA H 2 40 ? 155.962 120.681 106.976 1.00 0.00 35 ALA I N 1
ATOM 21977 C CA . ALA H 2 40 ? 157.136 121.387 107.462 1.00 0.00 35 ALA I CA 1
ATOM 21978 C C . ALA H 2 40 ? 156.681 122.514 108.375 1.00 0.00 35 ALA I C 1
ATOM 21979 O O . ALA H 2 40 ? 155.686 123.185 108.095 1.00 0.00 35 ALA I O 1
ATOM 21986 N N . ALA H 2 41 ? 157.413 122.713 109.463 1.00 0.00 36 ALA I N 1
ATOM 21987 C CA . ALA H 2 41 ? 157.088 123.769 110.405 1.00 0.00 36 ALA I CA 1
ATOM 21988 C C . ALA H 2 41 ? 157.625 125.108 109.918 1.00 0.00 36 ALA I C 1
ATOM 21989 O O . ALA H 2 41 ? 158.665 125.183 109.260 1.00 0.00 36 ALA I O 1
ATOM 21996 N N . ASP H 2 42 ? 156.897 126.171 110.248 1.00 0.00 37 ASP I N 1
ATOM 21997 C CA . ASP H 2 42 ? 157.379 127.535 110.041 1.00 0.00 37 ASP I CA 1
ATOM 21998 C C . ASP H 2 42 ? 158.141 127.933 111.297 1.00 0.00 37 ASP I C 1
ATOM 21999 O O . ASP H 2 42 ? 157.544 128.301 112.312 1.00 0.00 37 ASP I O 1
ATOM 22008 N N . GLN H 2 43 ? 159.472 127.864 111.226 1.00 0.00 38 GLN I N 1
ATOM 22009 C CA . GLN H 2 43 ? 160.286 127.973 112.433 1.00 0.00 38 GLN I CA 1
ATOM 22010 C C . GLN H 2 43 ? 160.123 129.329 113.108 1.00 0.00 38 GLN I C 1
ATOM 22011 O O . GLN H 2 43 ? 160.034 129.405 114.337 1.00 0.00 38 GLN I O 1
ATOM 22025 N N . LYS H 2 44 ? 160.086 130.413 112.332 1.00 0.00 39 LYS I N 1
ATOM 22026 C CA . LYS H 2 44 ? 160.029 131.741 112.937 1.00 0.00 39 LYS I CA 1
ATOM 22027 C C . LYS H 2 44 ? 158.747 131.923 113.740 1.00 0.00 39 LYS I C 1
ATOM 22028 O O . LYS H 2 44 ? 158.777 132.356 114.901 1.00 0.00 39 LYS I O 1
ATOM 22032 N N . SER H 2 45 ? 157.604 131.587 113.139 1.00 0.00 40 SER I N 1
ATOM 22033 C CA . SER H 2 45 ? 156.334 131.776 113.827 1.00 0.00 40 SER I CA 1
ATOM 22034 C C . SER H 2 45 ? 156.193 130.831 115.010 1.00 0.00 40 SER I C 1
ATOM 22035 O O . SER H 2 45 ? 155.681 131.231 116.059 1.00 0.00 40 SER I O 1
ATOM 22043 N N . THR H 2 46 ? 156.643 129.583 114.869 1.00 0.00 41 THR I N 1
ATOM 22044 C CA . THR H 2 46 ? 156.590 128.657 115.995 1.00 0.00 41 THR I CA 1
ATOM 22045 C C . THR H 2 46 ? 157.452 129.154 117.144 1.00 0.00 41 THR I C 1
ATOM 22046 O O . THR H 2 46 ? 157.054 129.074 118.312 1.00 0.00 41 THR I O 1
ATOM 22057 N N . GLN H 2 47 ? 158.643 129.665 116.831 1.00 0.00 42 GLN I N 1
ATOM 22058 C CA . GLN H 2 47 ? 159.531 130.188 117.861 1.00 0.00 42 GLN I CA 1
ATOM 22059 C C . GLN H 2 47 ? 158.891 131.363 118.582 1.00 0.00 42 GLN I C 1
ATOM 22060 O O . GLN H 2 47 ? 158.915 131.440 119.817 1.00 0.00 42 GLN I O 1
ATOM 22074 N N . ASN H 2 48 ? 158.307 132.293 117.824 1.00 0.00 43 ASN I N 1
ATOM 22075 C CA . ASN H 2 48 ? 157.660 133.437 118.455 1.00 0.00 43 ASN I CA 1
ATOM 22076 C C . ASN H 2 48 ? 156.484 132.993 119.312 1.00 0.00 43 ASN I C 1
ATOM 22077 O O . ASN H 2 48 ? 156.268 133.526 120.407 1.00 0.00 43 ASN I O 1
ATOM 22088 N N . ALA H 2 49 ? 155.714 132.015 118.836 1.00 0.00 44 ALA I N 1
ATOM 22089 C CA . ALA H 2 49 ? 154.584 131.528 119.616 1.00 0.00 44 ALA I CA 1
ATOM 22090 C C . ALA H 2 49 ? 155.050 130.888 120.915 1.00 0.00 44 ALA I C 1
ATOM 22091 O O . ALA H 2 49 ? 154.460 131.121 121.975 1.00 0.00 44 ALA I O 1
ATOM 22098 N N . ILE H 2 50 ? 156.107 130.077 120.856 1.00 0.00 45 ILE I N 1
ATOM 22099 C CA . ILE H 2 50 ? 156.616 129.447 122.069 1.00 0.00 45 ILE I CA 1
ATOM 22100 C C . ILE H 2 50 ? 157.108 130.502 123.045 1.00 0.00 45 ILE I C 1
ATOM 22101 O O . ILE H 2 50 ? 156.871 130.408 124.254 1.00 0.00 45 ILE I O 1
ATOM 22117 N N . ASN H 2 51 ? 157.820 131.512 122.543 1.00 0.00 46 ASN I N 1
ATOM 22118 C CA . ASN H 2 51 ? 158.304 132.562 123.431 1.00 0.00 46 ASN I CA 1
ATOM 22119 C C . ASN H 2 51 ? 157.145 133.311 124.073 1.00 0.00 46 ASN I C 1
ATOM 22120 O O . ASN H 2 51 ? 157.186 133.625 125.267 1.00 0.00 46 ASN I O 1
ATOM 22131 N N . GLY H 2 52 ? 156.092 133.590 123.305 1.00 0.00 47 GLY I N 1
ATOM 22132 C CA . GLY H 2 52 ? 154.924 134.235 123.884 1.00 0.00 47 GLY I CA 1
ATOM 22133 C C . GLY H 2 52 ? 154.254 133.382 124.945 1.00 0.00 47 GLY I C 1
ATOM 22134 O O . GLY H 2 52 ? 153.844 133.884 125.994 1.00 0.00 47 GLY I O 1
ATOM 22138 N N . ILE H 2 53 ? 154.129 132.081 124.684 1.00 0.00 48 ILE I N 1
ATOM 22139 C CA . ILE H 2 53 ? 153.496 131.189 125.651 1.00 0.00 48 ILE I CA 1
ATOM 22140 C C . ILE H 2 53 ? 154.318 131.130 126.931 1.00 0.00 48 ILE I C 1
ATOM 22141 O O . ILE H 2 53 ? 153.772 131.144 128.042 1.00 0.00 48 ILE I O 1
ATOM 22157 N N . THR H 2 54 ? 155.643 131.051 126.799 1.00 0.00 49 THR I N 1
ATOM 22158 C CA . THR H 2 54 ? 156.496 131.048 127.981 1.00 0.00 49 THR I CA 1
ATOM 22159 C C . THR H 2 54 ? 156.406 132.369 128.729 1.00 0.00 49 THR I C 1
ATOM 22160 O O . THR H 2 54 ? 156.458 132.383 129.963 1.00 0.00 49 THR I O 1
ATOM 22171 N N . ASN H 2 55 ? 156.266 133.483 128.009 1.00 0.00 50 ASN I N 1
ATOM 22172 C CA . ASN H 2 55 ? 156.052 134.759 128.679 1.00 0.00 50 ASN I CA 1
ATOM 22173 C C . ASN H 2 55 ? 154.752 134.745 129.466 1.00 0.00 50 ASN I C 1
ATOM 22174 O O . ASN H 2 55 ? 154.694 135.253 130.589 1.00 0.00 50 ASN I O 1
ATOM 22185 N N . ILE H 2 56 ? 153.697 134.166 128.893 1.00 0.00 51 ILE I N 1
ATOM 22186 C CA . ILE H 2 56 ? 152.426 134.084 129.607 1.00 0.00 51 ILE I CA 1
ATOM 22187 C C . ILE H 2 56 ? 152.588 133.253 130.873 1.00 0.00 51 ILE I C 1
ATOM 22188 O O . ILE H 2 56 ? 152.095 133.617 131.946 1.00 0.00 51 ILE I O 1
ATOM 22204 N N . VAL H 2 57 ? 153.280 132.118 130.762 1.00 0.00 52 VAL I N 1
ATOM 22205 C CA . VAL H 2 57 ? 153.464 131.245 131.921 1.00 0.00 52 VAL I CA 1
ATOM 22206 C C . VAL H 2 57 ? 154.264 131.958 133.005 1.00 0.00 52 VAL I C 1
ATOM 22207 O O . VAL H 2 57 ? 153.927 131.890 134.196 1.00 0.00 52 VAL I O 1
ATOM 22220 N N . ASN H 2 58 ? 155.342 132.641 132.616 1.00 0.00 53 ASN I N 1
ATOM 22221 C CA . ASN H 2 58 ? 156.147 133.361 133.594 1.00 0.00 53 ASN I CA 1
ATOM 22222 C C . ASN H 2 58 ? 155.372 134.511 134.217 1.00 0.00 53 ASN I C 1
ATOM 22223 O O . ASN H 2 58 ? 155.555 134.802 135.399 1.00 0.00 53 ASN I O 1
ATOM 22234 N N . SER H 2 59 ? 154.511 135.178 133.451 1.00 0.00 54 SER I N 1
ATOM 22235 C CA . SER H 2 59 ? 153.673 136.215 134.038 1.00 0.00 54 SER I CA 1
ATOM 22236 C C . SER H 2 59 ? 152.707 135.620 135.053 1.00 0.00 54 SER I C 1
ATOM 22237 O O . SER H 2 59 ? 152.501 136.187 136.131 1.00 0.00 54 SER I O 1
ATOM 22245 N N . VAL H 2 60 ? 152.114 134.472 134.728 1.00 0.00 55 VAL I N 1
ATOM 22246 C CA . VAL H 2 60 ? 151.156 133.854 135.637 1.00 0.00 55 VAL I CA 1
ATOM 22247 C C . VAL H 2 60 ? 151.835 133.438 136.934 1.00 0.00 55 VAL I C 1
ATOM 22248 O O . VAL H 2 60 ? 151.300 133.659 138.026 1.00 0.00 55 VAL I O 1
ATOM 22261 N N . ILE H 2 61 ? 153.016 132.834 136.844 1.00 0.00 56 ILE I N 1
ATOM 22262 C CA . ILE H 2 61 ? 153.633 132.247 138.033 1.00 0.00 56 ILE I CA 1
ATOM 22263 C C . ILE H 2 61 ? 154.443 133.274 138.819 1.00 0.00 56 ILE I C 1
ATOM 22264 O O . ILE H 2 61 ? 154.426 133.266 140.051 1.00 0.00 56 ILE I O 1
ATOM 22280 N N . GLU H 2 62 ? 155.165 134.166 138.138 1.00 0.00 57 GLU I N 1
ATOM 22281 C CA . GLU H 2 62 ? 155.980 135.156 138.836 1.00 0.00 57 GLU I CA 1
ATOM 22282 C C . GLU H 2 62 ? 155.119 136.115 139.644 1.00 0.00 57 GLU I C 1
ATOM 22283 O O . GLU H 2 62 ? 155.466 136.465 140.778 1.00 0.00 57 GLU I O 1
ATOM 22295 N N . LYS H 2 63 ? 153.989 136.545 139.086 1.00 0.00 58 LYS I N 1
ATOM 22296 C CA . LYS H 2 63 ? 153.133 137.503 139.768 1.00 0.00 58 LYS I CA 1
ATOM 22297 C C . LYS H 2 63 ? 152.446 136.908 140.986 1.00 0.00 58 LYS I C 1
ATOM 22298 O O . LYS H 2 63 ? 151.844 137.656 141.763 1.00 0.00 58 LYS I O 1
ATOM 22317 N N . MET H 2 64 ? 152.519 135.594 141.168 1.00 0.00 59 MET I N 1
ATOM 22318 C CA . MET H 2 64 ? 152.018 134.950 142.372 1.00 0.00 59 MET I CA 1
ATOM 22319 C C . MET H 2 64 ? 153.166 134.776 143.355 1.00 0.00 59 MET I C 1
ATOM 22320 O O . MET H 2 64 ? 154.189 134.170 143.022 1.00 0.00 59 MET I O 1
ATOM 22334 N N . ASN H 2 65 ? 152.992 135.302 144.561 1.00 0.00 60 ASN I N 1
ATOM 22335 C CA . ASN H 2 65 ? 154.014 135.183 145.586 1.00 0.00 60 ASN I CA 1
ATOM 22336 C C . ASN H 2 65 ? 153.938 133.820 146.257 1.00 0.00 60 ASN I C 1
ATOM 22337 O O . ASN H 2 65 ? 152.881 133.186 146.313 1.00 0.00 60 ASN I O 1
ATOM 22348 N N . THR H 2 66 ? 155.082 133.368 146.761 1.00 0.00 61 THR I N 1
ATOM 22349 C CA . THR H 2 66 ? 155.119 132.130 147.523 1.00 0.00 61 THR I CA 1
ATOM 22350 C C . THR H 2 66 ? 154.302 132.279 148.798 1.00 0.00 61 THR I C 1
ATOM 22351 O O . THR H 2 66 ? 154.432 133.270 149.522 1.00 0.00 61 THR I O 1
ATOM 22362 N N . GLN H 2 67 ? 153.454 131.292 149.071 1.00 0.00 62 GLN I N 1
ATOM 22363 C CA . GLN H 2 67 ? 152.670 131.277 150.298 1.00 0.00 62 GLN I CA 1
ATOM 22364 C C . GLN H 2 67 ? 153.525 130.706 151.421 1.00 0.00 62 GLN I C 1
ATOM 22365 O O . GLN H 2 67 ? 153.965 129.554 151.348 1.00 0.00 62 GLN I O 1
ATOM 22379 N N . PHE H 2 68 ? 153.754 131.503 152.459 1.00 0.00 63 PHE I N 1
ATOM 22380 C CA . PHE H 2 68 ? 154.581 131.097 153.581 1.00 0.00 63 PHE I CA 1
ATOM 22381 C C . PHE H 2 68 ? 153.699 130.548 154.699 1.00 0.00 63 PHE I C 1
ATOM 22382 O O . PHE H 2 68 ? 152.474 130.478 154.583 1.00 0.00 63 PHE I O 1
ATOM 22399 N N . THR H 2 69 ? 154.339 130.144 155.795 1.00 0.00 64 THR I N 1
ATOM 22400 C CA . THR H 2 69 ? 153.640 129.454 156.870 1.00 0.00 64 THR I CA 1
ATOM 22401 C C . THR H 2 69 ? 152.381 130.208 157.272 1.00 0.00 64 THR I C 1
ATOM 22402 O O . THR H 2 69 ? 152.425 131.401 157.580 1.00 0.00 64 THR I O 1
ATOM 22413 N N . ALA H 2 70 ? 151.254 129.502 157.262 1.00 0.00 65 ALA I N 1
ATOM 22414 C CA . ALA H 2 70 ? 149.943 130.085 157.523 1.00 0.00 65 ALA I CA 1
ATOM 22415 C C . ALA H 2 70 ? 149.134 129.188 158.448 1.00 0.00 65 ALA I C 1
ATOM 22416 O O . ALA H 2 70 ? 147.979 128.853 158.180 1.00 0.00 65 ALA I O 1
ATOM 22423 N N . VAL H 2 71 ? 149.741 128.774 159.559 1.00 0.00 66 VAL I N 1
ATOM 22424 C CA . VAL H 2 71 ? 149.031 127.958 160.535 1.00 0.00 66 VAL I CA 1
ATOM 22425 C C . VAL H 2 71 ? 147.960 128.798 161.220 1.00 0.00 66 VAL I C 1
ATOM 22426 O O . VAL H 2 71 ? 148.095 130.019 161.375 1.00 0.00 66 VAL I O 1
ATOM 22439 N N . GLY H 2 72 ? 146.878 128.137 161.636 1.00 0.00 67 GLY I N 1
ATOM 22440 C CA . GLY H 2 72 ? 145.773 128.832 162.261 1.00 0.00 67 GLY I CA 1
ATOM 22441 C C . GLY H 2 72 ? 146.032 129.165 163.719 1.00 0.00 67 GLY I C 1
ATOM 22442 O O . GLY H 2 72 ? 147.027 128.759 164.318 1.00 0.00 67 GLY I O 1
ATOM 22446 N N . LYS H 2 73 ? 145.102 129.925 164.291 1.00 0.00 68 LYS I N 1
ATOM 22447 C CA . LYS H 2 73 ? 145.187 130.387 165.668 1.00 0.00 68 LYS I CA 1
ATOM 22448 C C . LYS H 2 73 ? 144.099 129.740 166.511 1.00 0.00 68 LYS I C 1
ATOM 22449 O O . LYS H 2 73 ? 143.071 129.294 165.994 1.00 0.00 68 LYS I O 1
ATOM 22468 N N . GLU H 2 74 ? 144.338 129.687 167.817 1.00 0.00 69 GLU I N 1
ATOM 22469 C CA . GLU H 2 74 ? 143.376 129.167 168.774 1.00 0.00 69 GLU I CA 1
ATOM 22470 C C . GLU H 2 74 ? 142.760 130.306 169.576 1.00 0.00 69 GLU I C 1
ATOM 22471 O O . GLU H 2 74 ? 143.426 131.290 169.903 1.00 0.00 69 GLU I O 1
ATOM 22483 N N . PHE H 2 75 ? 141.477 130.157 169.893 1.00 0.00 70 PHE I N 1
ATOM 22484 C CA . PHE H 2 75 ? 140.749 131.140 170.680 1.00 0.00 70 PHE I CA 1
ATOM 22485 C C . PHE H 2 75 ? 139.928 130.419 171.737 1.00 0.00 70 PHE I C 1
ATOM 22486 O O . PHE H 2 75 ? 139.428 129.315 171.506 1.00 0.00 70 PHE I O 1
ATOM 22503 N N . ASN H 2 76 ? 139.792 131.048 172.901 1.00 0.00 71 ASN I N 1
ATOM 22504 C CA . ASN H 2 76 ? 139.063 130.442 174.001 1.00 0.00 71 ASN I CA 1
ATOM 22505 C C . ASN H 2 76 ? 137.576 130.765 173.878 1.00 0.00 71 ASN I C 1
ATOM 22506 O O . ASN H 2 76 ? 137.130 131.428 172.939 1.00 0.00 71 ASN I O 1
ATOM 22517 N N . ASN H 2 77 ? 136.793 130.289 174.846 1.00 0.00 72 ASN I N 1
ATOM 22518 C CA . ASN H 2 77 ? 135.343 130.408 174.768 1.00 0.00 72 ASN I CA 1
ATOM 22519 C C . ASN H 2 77 ? 134.849 131.843 174.898 1.00 0.00 72 ASN I C 1
ATOM 22520 O O . ASN H 2 77 ? 133.692 132.108 174.556 1.00 0.00 72 ASN I O 1
ATOM 22531 N N . LEU H 2 78 ? 135.682 132.771 175.372 1.00 0.00 73 LEU I N 1
ATOM 22532 C CA . LEU H 2 78 ? 135.296 134.169 175.512 1.00 0.00 73 LEU I CA 1
ATOM 22533 C C . LEU H 2 78 ? 135.947 135.057 174.459 1.00 0.00 73 LEU I C 1
ATOM 22534 O O . LEU H 2 78 ? 135.977 136.281 174.618 1.00 0.00 73 LEU I O 1
ATOM 22550 N N . GLU H 2 79 ? 136.476 134.466 173.391 1.00 0.00 74 GLU I N 1
ATOM 22551 C CA . GLU H 2 79 ? 137.045 135.209 172.275 1.00 0.00 74 GLU I CA 1
ATOM 22552 C C . GLU H 2 79 ? 136.350 134.843 170.970 1.00 0.00 74 GLU I C 1
ATOM 22553 O O . GLU H 2 79 ? 136.990 134.732 169.924 1.00 0.00 74 GLU I O 1
ATOM 22565 N N . LYS H 2 80 ? 135.033 134.643 171.027 1.00 0.00 75 LYS I N 1
ATOM 22566 C CA . LYS H 2 80 ? 134.297 134.229 169.839 1.00 0.00 75 LYS I CA 1
ATOM 22567 C C . LYS H 2 80 ? 134.321 135.310 168.768 1.00 0.00 75 LYS I C 1
ATOM 22568 O O . LYS H 2 80 ? 134.394 135.002 167.574 1.00 0.00 75 LYS I O 1
ATOM 22587 N N . ARG H 2 81 ? 134.242 136.580 169.167 1.00 0.00 76 ARG I N 1
ATOM 22588 C CA . ARG H 2 81 ? 134.290 137.659 168.186 1.00 0.00 76 ARG I CA 1
ATOM 22589 C C . ARG H 2 81 ? 135.613 137.662 167.436 1.00 0.00 76 ARG I C 1
ATOM 22590 O O . ARG H 2 81 ? 135.642 137.810 166.210 1.00 0.00 76 ARG I O 1
ATOM 22611 N N . MET H 2 82 ? 136.722 137.504 168.158 1.00 0.00 77 MET I N 1
ATOM 22612 C CA . MET H 2 82 ? 138.027 137.484 167.509 1.00 0.00 77 MET I CA 1
ATOM 22613 C C . MET H 2 82 ? 138.171 136.263 166.612 1.00 0.00 77 MET I C 1
ATOM 22614 O O . MET H 2 82 ? 138.735 136.352 165.517 1.00 0.00 77 MET I O 1
ATOM 22628 N N . GLU H 2 83 ? 137.667 135.112 167.062 1.00 0.00 78 GLU I N 1
ATOM 22629 C CA . GLU H 2 83 ? 137.712 133.912 166.234 1.00 0.00 78 GLU I CA 1
ATOM 22630 C C . GLU H 2 83 ? 136.925 134.107 164.949 1.00 0.00 78 GLU I C 1
ATOM 22631 O O . GLU H 2 83 ? 137.380 133.721 163.866 1.00 0.00 78 GLU I O 1
ATOM 22643 N N . ASN H 2 84 ? 135.739 134.706 165.048 1.00 0.00 79 ASN I N 1
ATOM 22644 C CA . ASN H 2 84 ? 134.935 134.941 163.859 1.00 0.00 79 ASN I CA 1
ATOM 22645 C C . ASN H 2 84 ? 135.578 135.971 162.948 1.00 0.00 79 ASN I C 1
ATOM 22646 O O . ASN H 2 84 ? 135.472 135.856 161.728 1.00 0.00 79 ASN I O 1
ATOM 22657 N N . LEU H 2 85 ? 136.252 136.974 163.509 1.00 0.00 80 LEU I N 1
ATOM 22658 C CA . LEU H 2 85 ? 136.966 137.930 162.669 1.00 0.00 80 LEU I CA 1
ATOM 22659 C C . LEU H 2 85 ? 138.117 137.259 161.933 1.00 0.00 80 LEU I C 1
ATOM 22660 O O . LEU H 2 85 ? 138.348 137.526 160.748 1.00 0.00 80 LEU I O 1
ATOM 22676 N N . ASN H 2 86 ? 138.854 136.385 162.619 1.00 0.00 81 ASN I N 1
ATOM 22677 C CA . ASN H 2 86 ? 139.941 135.661 161.969 1.00 0.00 81 ASN I CA 1
ATOM 22678 C C . ASN H 2 86 ? 139.409 134.774 160.851 1.00 0.00 81 ASN I C 1
ATOM 22679 O O . ASN H 2 86 ? 139.960 134.745 159.743 1.00 0.00 81 ASN I O 1
ATOM 22690 N N . LYS H 2 87 ? 138.325 134.047 161.123 1.00 0.00 82 LYS I N 1
ATOM 22691 C CA . LYS H 2 87 ? 137.728 133.205 160.095 1.00 0.00 82 LYS I CA 1
ATOM 22692 C C . LYS H 2 87 ? 137.185 134.044 158.947 1.00 0.00 82 LYS I C 1
ATOM 22693 O O . LYS H 2 87 ? 137.237 133.626 157.788 1.00 0.00 82 LYS I O 1
ATOM 22712 N N . LYS H 2 88 ? 136.647 135.224 159.252 1.00 0.00 83 LYS I N 1
ATOM 22713 C CA . LYS H 2 88 ? 136.165 136.123 158.213 1.00 0.00 83 LYS I CA 1
ATOM 22714 C C . LYS H 2 88 ? 137.304 136.579 157.317 1.00 0.00 83 LYS I C 1
ATOM 22715 O O . LYS H 2 88 ? 137.162 136.612 156.091 1.00 0.00 83 LYS I O 1
ATOM 22734 N N . VAL H 2 89 ? 138.445 136.930 157.909 1.00 0.00 84 VAL I N 1
ATOM 22735 C CA . VAL H 2 89 ? 139.604 137.318 157.111 1.00 0.00 84 VAL I CA 1
ATOM 22736 C C . VAL H 2 89 ? 140.039 136.158 156.227 1.00 0.00 84 VAL I C 1
ATOM 22737 O O . VAL H 2 89 ? 140.298 136.326 155.028 1.00 0.00 84 VAL I O 1
ATOM 22750 N N . ASP H 2 90 ? 140.121 134.960 156.808 1.00 0.00 85 ASP I N 1
ATOM 22751 C CA . ASP H 2 90 ? 140.558 133.798 156.042 1.00 0.00 85 ASP I CA 1
ATOM 22752 C C . ASP H 2 90 ? 139.617 133.527 154.876 1.00 0.00 85 ASP I C 1
ATOM 22753 O O . ASP H 2 90 ? 140.059 133.318 153.741 1.00 0.00 85 ASP I O 1
ATOM 22762 N N . ASP H 2 91 ? 138.310 133.541 155.136 1.00 0.00 86 ASP I N 1
ATOM 22763 C CA . ASP H 2 91 ? 137.340 133.242 154.090 1.00 0.00 86 ASP I CA 1
ATOM 22764 C C . ASP H 2 91 ? 137.321 134.327 153.027 1.00 0.00 86 ASP I C 1
ATOM 22765 O O . ASP H 2 91 ? 137.183 134.029 151.838 1.00 0.00 86 ASP I O 1
ATOM 22774 N N . GLY H 2 92 ? 137.446 135.591 153.428 1.00 0.00 87 GLY I N 1
ATOM 22775 C CA . GLY H 2 92 ? 137.470 136.659 152.447 1.00 0.00 87 GLY I CA 1
ATOM 22776 C C . GLY H 2 92 ? 138.674 136.566 151.536 1.00 0.00 87 GLY I C 1
ATOM 22777 O O . GLY H 2 92 ? 138.552 136.703 150.315 1.00 0.00 87 GLY I O 1
ATOM 22781 N N . PHE H 2 93 ? 139.854 136.320 152.109 1.00 0.00 88 PHE I N 1
ATOM 22782 C CA . PHE H 2 93 ? 141.038 136.163 151.275 1.00 0.00 88 PHE I CA 1
ATOM 22783 C C . PHE H 2 93 ? 140.921 134.935 150.384 1.00 0.00 88 PHE I C 1
ATOM 22784 O O . PHE H 2 93 ? 141.329 134.970 149.219 1.00 0.00 88 PHE I O 1
ATOM 22801 N N . LEU H 2 94 ? 140.360 133.843 150.904 1.00 0.00 89 LEU I N 1
ATOM 22802 C CA . LEU H 2 94 ? 140.200 132.649 150.084 1.00 0.00 89 LEU I CA 1
ATOM 22803 C C . LEU H 2 94 ? 139.254 132.905 148.919 1.00 0.00 89 LEU I C 1
ATOM 22804 O O . LEU H 2 94 ? 139.530 132.493 147.788 1.00 0.00 89 LEU I O 1
ATOM 22820 N N . ASP H 2 95 ? 138.137 133.588 149.173 1.00 0.00 90 ASP I N 1
ATOM 22821 C CA . ASP H 2 95 ? 137.212 133.925 148.098 1.00 0.00 90 ASP I CA 1
ATOM 22822 C C . ASP H 2 95 ? 137.886 134.810 147.063 1.00 0.00 90 ASP I C 1
ATOM 22823 O O . ASP H 2 95 ? 137.789 134.562 145.854 1.00 0.00 90 ASP I O 1
ATOM 22832 N N . ILE H 2 96 ? 138.585 135.849 147.522 1.00 0.00 91 ILE I N 1
ATOM 22833 C CA . ILE H 2 96 ? 139.207 136.783 146.594 1.00 0.00 91 ILE I CA 1
ATOM 22834 C C . ILE H 2 96 ? 140.243 136.070 145.743 1.00 0.00 91 ILE I C 1
ATOM 22835 O O . ILE H 2 96 ? 140.326 136.291 144.532 1.00 0.00 91 ILE I O 1
ATOM 22851 N N . TRP H 2 97 ? 141.039 135.191 146.350 1.00 0.00 92 TRP I N 1
ATOM 22852 C CA . TRP H 2 97 ? 142.096 134.532 145.597 1.00 0.00 92 TRP I CA 1
ATOM 22853 C C . TRP H 2 97 ? 141.563 133.441 144.681 1.00 0.00 92 TRP I C 1
ATOM 22854 O O . TRP H 2 97 ? 142.103 133.254 143.589 1.00 0.00 92 TRP I O 1
ATOM 22875 N N . THR H 2 98 ? 140.512 132.724 145.077 1.00 0.00 93 THR I N 1
ATOM 22876 C CA . THR H 2 98 ? 139.891 131.786 144.149 1.00 0.00 93 THR I CA 1
ATOM 22877 C C . THR H 2 98 ? 139.320 132.521 142.947 1.00 0.00 93 THR I C 1
ATOM 22878 O O . THR H 2 98 ? 139.499 132.096 141.796 1.00 0.00 93 THR I O 1
ATOM 22889 N N . TYR H 2 99 ? 138.637 133.638 143.198 1.00 0.00 94 TYR I N 1
ATOM 22890 C CA . TYR H 2 99 ? 138.105 134.443 142.108 1.00 0.00 94 TYR I CA 1
ATOM 22891 C C . TYR H 2 99 ? 139.226 134.930 141.202 1.00 0.00 94 TYR I C 1
ATOM 22892 O O . TYR H 2 99 ? 139.128 134.846 139.974 1.00 0.00 94 TYR I O 1
ATOM 22910 N N . ASN H 2 100 ? 140.309 135.434 141.796 1.00 0.00 95 ASN I N 1
ATOM 22911 C CA . ASN H 2 100 ? 141.426 135.925 141.001 1.00 0.00 95 ASN I CA 1
ATOM 22912 C C . ASN H 2 100 ? 142.033 134.811 140.165 1.00 0.00 95 ASN I C 1
ATOM 22913 O O . ASN H 2 100 ? 142.312 135.002 138.980 1.00 0.00 95 ASN I O 1
ATOM 22924 N N . ALA H 2 101 ? 142.231 133.634 140.758 1.00 0.00 96 ALA I N 1
ATOM 22925 C CA . ALA H 2 101 ? 142.849 132.534 140.029 1.00 0.00 96 ALA I CA 1
ATOM 22926 C C . ALA H 2 101 ? 141.992 132.116 138.844 1.00 0.00 96 ALA I C 1
ATOM 22927 O O . ALA H 2 101 ? 142.488 131.985 137.718 1.00 0.00 96 ALA I O 1
ATOM 22934 N N . GLU H 2 102 ? 140.693 131.920 139.071 1.00 0.00 97 GLU I N 1
ATOM 22935 C CA . GLU H 2 102 ? 139.845 131.436 137.988 1.00 0.00 97 GLU I CA 1
ATOM 22936 C C . GLU H 2 102 ? 139.660 132.499 136.911 1.00 0.00 97 GLU I C 1
ATOM 22937 O O . GLU H 2 102 ? 139.701 132.191 135.712 1.00 0.00 97 GLU I O 1
ATOM 22949 N N . LEU H 2 103 ? 139.483 133.761 137.308 1.00 0.00 98 LEU I N 1
ATOM 22950 C CA . LEU H 2 103 ? 139.359 134.827 136.323 1.00 0.00 98 LEU I CA 1
ATOM 22951 C C . LEU H 2 103 ? 140.641 134.982 135.519 1.00 0.00 98 LEU I C 1
ATOM 22952 O O . LEU H 2 103 ? 140.597 135.189 134.301 1.00 0.00 98 LEU I O 1
ATOM 22968 N N . LEU H 2 104 ? 141.796 134.892 136.182 1.00 0.00 99 LEU I N 1
ATOM 22969 C CA . LEU H 2 104 ? 143.065 134.965 135.475 1.00 0.00 99 LEU I CA 1
ATOM 22970 C C . LEU H 2 104 ? 143.192 133.831 134.476 1.00 0.00 99 LEU I C 1
ATOM 22971 O O . LEU H 2 104 ? 143.647 134.039 133.348 1.00 0.00 99 LEU I O 1
ATOM 22987 N N . VAL H 2 105 ? 142.800 132.620 134.871 1.00 0.00 100 VAL I N 1
ATOM 22988 C CA . VAL H 2 105 ? 142.887 131.491 133.951 1.00 0.00 100 VAL I CA 1
ATOM 22989 C C . VAL H 2 105 ? 142.014 131.741 132.730 1.00 0.00 100 VAL I C 1
ATOM 22990 O O . VAL H 2 105 ? 142.441 131.530 131.590 1.00 0.00 100 VAL I O 1
ATOM 23003 N N . LEU H 2 106 ? 140.782 132.205 132.944 1.00 0.00 101 LEU I N 1
ATOM 23004 C CA . LEU H 2 106 ? 139.902 132.470 131.807 1.00 0.00 101 LEU I CA 1
ATOM 23005 C C . LEU H 2 106 ? 140.493 133.536 130.891 1.00 0.00 101 LEU I C 1
ATOM 23006 O O . LEU H 2 106 ? 140.513 133.381 129.662 1.00 0.00 101 LEU I O 1
ATOM 23022 N N . LEU H 2 107 ? 140.987 134.629 131.475 1.00 0.00 102 LEU I N 1
ATOM 23023 C CA . LEU H 2 107 ? 141.516 135.723 130.669 1.00 0.00 102 LEU I CA 1
ATOM 23024 C C . LEU H 2 107 ? 142.729 135.278 129.863 1.00 0.00 102 LEU I C 1
ATOM 23025 O O . LEU H 2 107 ? 142.832 135.566 128.665 1.00 0.00 102 LEU I O 1
ATOM 23041 N N . ILE H 2 108 ? 143.661 134.566 130.501 1.00 0.00 103 ILE I N 1
ATOM 23042 C CA . ILE H 2 108 ? 144.863 134.158 129.785 1.00 0.00 103 ILE I CA 1
ATOM 23043 C C . ILE H 2 108 ? 144.534 133.092 128.753 1.00 0.00 103 ILE I C 1
ATOM 23044 O O . ILE H 2 108 ? 145.187 133.019 127.711 1.00 0.00 103 ILE I O 1
ATOM 23060 N N . ASN H 2 109 ? 143.530 132.249 129.005 1.00 0.00 104 ASN I N 1
ATOM 23061 C CA . ASN H 2 109 ? 143.135 131.277 127.993 1.00 0.00 104 ASN I CA 1
ATOM 23062 C C . ASN H 2 109 ? 142.562 131.966 126.764 1.00 0.00 104 ASN I C 1
ATOM 23063 O O . ASN H 2 109 ? 142.898 131.605 125.628 1.00 0.00 104 ASN I O 1
ATOM 23074 N N . GLU H 2 110 ? 141.697 132.962 126.964 1.00 0.00 105 GLU I N 1
ATOM 23075 C CA . GLU H 2 110 ? 141.190 133.710 125.818 1.00 0.00 105 GLU I CA 1
ATOM 23076 C C . GLU H 2 110 ? 142.326 134.398 125.076 1.00 0.00 105 GLU I C 1
ATOM 23077 O O . GLU H 2 110 ? 142.392 134.356 123.840 1.00 0.00 105 GLU I O 1
ATOM 23089 N N . ARG H 2 111 ? 143.241 135.022 125.819 1.00 0.00 106 ARG I N 1
ATOM 23090 C CA . ARG H 2 111 ? 144.369 135.699 125.193 1.00 0.00 106 ARG I CA 1
ATOM 23091 C C . ARG H 2 111 ? 145.211 134.723 124.384 1.00 0.00 106 ARG I C 1
ATOM 23092 O O . ARG H 2 111 ? 145.603 135.021 123.253 1.00 0.00 106 ARG I O 1
ATOM 23113 N N . THR H 2 112 ? 145.483 133.543 124.941 1.00 0.00 107 THR I N 1
ATOM 23114 C CA . THR H 2 112 ? 146.338 132.573 124.268 1.00 0.00 107 THR I CA 1
ATOM 23115 C C . THR H 2 112 ? 145.673 132.018 123.017 1.00 0.00 107 THR I C 1
ATOM 23116 O O . THR H 2 112 ? 146.330 131.843 121.984 1.00 0.00 107 THR I O 1
ATOM 23127 N N . LEU H 2 113 ? 144.378 131.716 123.087 1.00 0.00 108 LEU I N 1
ATOM 23128 C CA . LEU H 2 113 ? 143.705 131.179 121.911 1.00 0.00 108 LEU I CA 1
ATOM 23129 C C . LEU H 2 113 ? 143.605 132.229 120.811 1.00 0.00 108 LEU I C 1
ATOM 23130 O O . LEU H 2 113 ? 143.812 131.921 119.628 1.00 0.00 108 LEU I O 1
ATOM 23146 N N . ASP H 2 114 ? 143.322 133.483 121.177 1.00 0.00 109 ASP I N 1
ATOM 23147 C CA . ASP H 2 114 ? 143.354 134.551 120.184 1.00 0.00 109 ASP I CA 1
ATOM 23148 C C . ASP H 2 114 ? 144.752 134.709 119.606 1.00 0.00 109 ASP I C 1
ATOM 23149 O O . ASP H 2 114 ? 144.913 134.980 118.413 1.00 0.00 109 ASP I O 1
ATOM 23158 N N . PHE H 2 115 ? 145.776 134.543 120.442 1.00 0.00 110 PHE I N 1
ATOM 23159 C CA . PHE H 2 115 ? 147.156 134.648 119.984 1.00 0.00 110 PHE I CA 1
ATOM 23160 C C . PHE H 2 115 ? 147.473 133.581 118.946 1.00 0.00 110 PHE I C 1
ATOM 23161 O O . PHE H 2 115 ? 148.077 133.870 117.906 1.00 0.00 110 PHE I O 1
ATOM 23178 N N . HIS H 2 116 ? 147.056 132.342 119.201 1.00 0.00 111 HIS I N 1
ATOM 23179 C CA . HIS H 2 116 ? 147.305 131.272 118.239 1.00 0.00 111 HIS I CA 1
ATOM 23180 C C . HIS H 2 116 ? 146.539 131.507 116.943 1.00 0.00 111 HIS I C 1
ATOM 23181 O O . HIS H 2 116 ? 147.081 131.313 115.844 1.00 0.00 111 HIS I O 1
ATOM 23195 N N . ASP H 2 117 ? 145.274 131.922 117.046 1.00 0.00 112 ASP I N 1
ATOM 23196 C CA . ASP H 2 117 ? 144.503 132.192 115.837 1.00 0.00 112 ASP I CA 1
ATOM 23197 C C . ASP H 2 117 ? 145.139 133.314 115.028 1.00 0.00 112 ASP I C 1
ATOM 23198 O O . ASP H 2 117 ? 145.230 133.233 113.796 1.00 0.00 112 ASP I O 1
ATOM 23207 N N . SER H 2 118 ? 145.602 134.364 115.708 1.00 0.00 113 SER I N 1
ATOM 23208 C CA . SER H 2 118 ? 146.258 135.467 115.021 1.00 0.00 113 SER I CA 1
ATOM 23209 C C . SER H 2 118 ? 147.546 135.008 114.357 1.00 0.00 113 SER I C 1
ATOM 23210 O O . SER H 2 118 ? 147.876 135.461 113.259 1.00 0.00 113 SER I O 1
ATOM 23218 N N . ASN H 2 119 ? 148.296 134.120 115.011 1.00 0.00 114 ASN I N 1
ATOM 23219 C CA . ASN H 2 119 ? 149.518 133.613 114.396 1.00 0.00 114 ASN I CA 1
ATOM 23220 C C . ASN H 2 119 ? 149.210 132.847 113.119 1.00 0.00 114 ASN I C 1
ATOM 23221 O O . ASN H 2 119 ? 149.889 133.023 112.099 1.00 0.00 114 ASN I O 1
ATOM 23232 N N . VAL H 2 120 ? 148.192 131.986 113.154 1.00 0.00 115 VAL I N 1
ATOM 23233 C CA . VAL H 2 120 ? 147.841 131.232 111.953 1.00 0.00 115 VAL I CA 1
ATOM 23234 C C . VAL H 2 120 ? 147.413 132.184 110.843 1.00 0.00 115 VAL I C 1
ATOM 23235 O O . VAL H 2 120 ? 147.816 132.038 109.679 1.00 0.00 115 VAL I O 1
ATOM 23248 N N . LYS H 2 121 ? 146.595 133.179 111.188 1.00 0.00 116 LYS I N 1
ATOM 23249 C CA . LYS H 2 121 ? 146.140 134.144 110.194 1.00 0.00 116 LYS I CA 1
ATOM 23250 C C . LYS H 2 121 ? 147.310 134.920 109.603 1.00 0.00 116 LYS I C 1
ATOM 23251 O O . LYS H 2 121 ? 147.355 135.168 108.392 1.00 0.00 116 LYS I O 1
ATOM 23270 N N . ASN H 2 122 ? 148.262 135.321 110.445 1.00 0.00 117 ASN I N 1
ATOM 23271 C CA . ASN H 2 122 ? 149.421 136.061 109.964 1.00 0.00 117 ASN I CA 1
ATOM 23272 C C . ASN H 2 122 ? 150.275 135.206 109.042 1.00 0.00 117 ASN I C 1
ATOM 23273 O O . ASN H 2 122 ? 150.812 135.706 108.052 1.00 0.00 117 ASN I O 1
ATOM 23284 N N . LEU H 2 123 ? 150.427 133.920 109.356 1.00 0.00 118 LEU I N 1
ATOM 23285 C CA . LEU H 2 123 ? 151.162 133.035 108.458 1.00 0.00 118 LEU I CA 1
ATOM 23286 C C . LEU H 2 123 ? 150.460 132.924 107.109 1.00 0.00 118 LEU I C 1
ATOM 23287 O O . LEU H 2 123 ? 151.106 132.957 106.049 1.00 0.00 118 LEU I O 1
ATOM 23303 N N . TYR H 2 124 ? 149.132 132.801 107.129 1.00 0.00 119 TYR I N 1
ATOM 23304 C CA . TYR H 2 124 ? 148.375 132.744 105.882 1.00 0.00 119 TYR I CA 1
ATOM 23305 C C . TYR H 2 124 ? 148.580 134.014 105.065 1.00 0.00 119 TYR I C 1
ATOM 23306 O O . TYR H 2 124 ? 148.795 133.961 103.848 1.00 0.00 119 TYR I O 1
ATOM 23324 N N . GLU H 2 125 ? 148.522 135.170 105.726 1.00 0.00 120 GLU I N 1
ATOM 23325 C CA . GLU H 2 125 ? 148.736 136.434 105.028 1.00 0.00 120 GLU I CA 1
ATOM 23326 C C . GLU H 2 125 ? 150.162 136.541 104.504 1.00 0.00 120 GLU I C 1
ATOM 23327 O O . GLU H 2 125 ? 150.394 137.117 103.438 1.00 0.00 120 GLU I O 1
ATOM 23339 N N . LYS H 2 126 ? 151.132 136.014 105.251 1.00 0.00 121 LYS I N 1
ATOM 23340 C CA . LYS H 2 126 ? 152.512 135.977 104.780 1.00 0.00 121 LYS I CA 1
ATOM 23341 C C . LYS H 2 126 ? 152.602 135.238 103.453 1.00 0.00 121 LYS I C 1
ATOM 23342 O O . LYS H 2 126 ? 153.176 135.740 102.477 1.00 0.00 121 LYS I O 1
ATOM 23361 N N . VAL H 2 127 ? 152.014 134.041 103.396 1.00 0.00 122 VAL I N 1
ATOM 23362 C CA . VAL H 2 127 ? 152.050 133.273 102.154 1.00 0.00 122 VAL I CA 1
ATOM 23363 C C . VAL H 2 127 ? 151.340 134.031 101.040 1.00 0.00 122 VAL I C 1
ATOM 23364 O O . VAL H 2 127 ? 151.831 134.102 99.904 1.00 0.00 122 VAL I O 1
ATOM 23377 N N . LYS H 2 128 ? 150.174 134.610 101.340 1.00 0.00 123 LYS I N 1
ATOM 23378 C CA . LYS H 2 128 ? 149.427 135.323 100.307 1.00 0.00 123 LYS I CA 1
ATOM 23379 C C . LYS H 2 128 ? 150.233 136.485 99.744 1.00 0.00 123 LYS I C 1
ATOM 23380 O O . LYS H 2 128 ? 150.299 136.673 98.524 1.00 0.00 123 LYS I O 1
ATOM 23399 N N . ASN H 2 129 ? 150.857 137.274 100.619 1.00 0.00 124 ASN I N 1
ATOM 23400 C CA . ASN H 2 129 ? 151.668 138.392 100.156 1.00 0.00 124 ASN I CA 1
ATOM 23401 C C . ASN H 2 129 ? 152.851 137.906 99.339 1.00 0.00 124 ASN I C 1
ATOM 23402 O O . ASN H 2 129 ? 153.230 138.551 98.356 1.00 0.00 124 ASN I O 1
ATOM 23413 N N . GLN H 2 130 ? 153.443 136.773 99.721 1.00 0.00 125 GLN I N 1
ATOM 23414 C CA . GLN H 2 130 ? 154.529 136.225 98.918 1.00 0.00 125 GLN I CA 1
ATOM 23415 C C . GLN H 2 130 ? 154.047 135.862 97.521 1.00 0.00 125 GLN I C 1
ATOM 23416 O O . GLN H 2 130 ? 154.738 136.132 96.532 1.00 0.00 125 GLN I O 1
ATOM 23430 N N . LEU H 2 131 ? 152.861 135.264 97.413 1.00 0.00 126 LEU I N 1
ATOM 23431 C CA . LEU H 2 131 ? 152.412 134.719 96.137 1.00 0.00 126 LEU I CA 1
ATOM 23432 C C . LEU H 2 131 ? 151.683 135.724 95.253 1.00 0.00 126 LEU I C 1
ATOM 23433 O O . LEU H 2 131 ? 151.606 135.507 94.039 1.00 0.00 126 LEU I O 1
ATOM 23449 N N . ARG H 2 132 ? 151.153 136.810 95.814 1.00 0.00 127 ARG I N 1
ATOM 23450 C CA . ARG H 2 132 ? 150.438 137.801 95.016 1.00 0.00 127 ARG I CA 1
ATOM 23451 C C . ARG H 2 132 ? 149.345 137.136 94.184 1.00 0.00 127 ARG I C 1
ATOM 23452 O O . ARG H 2 132 ? 148.444 136.501 94.740 1.00 0.00 127 ARG I O 1
ATOM 23473 N N . ASN H 2 133 ? 149.407 137.272 92.856 1.00 0.00 128 ASN I N 1
ATOM 23474 C CA . ASN H 2 133 ? 148.419 136.681 91.962 1.00 0.00 128 ASN I CA 1
ATOM 23475 C C . ASN H 2 133 ? 148.987 135.512 91.164 1.00 0.00 128 ASN I C 1
ATOM 23476 O O . ASN H 2 133 ? 148.400 135.114 90.154 1.00 0.00 128 ASN I O 1
ATOM 23487 N N . ASN H 2 134 ? 150.117 134.953 91.595 1.00 0.00 129 ASN I N 1
ATOM 23488 C CA . ASN H 2 134 ? 150.689 133.791 90.928 1.00 0.00 129 ASN I CA 1
ATOM 23489 C C . ASN H 2 134 ? 150.027 132.488 91.349 1.00 0.00 129 ASN I C 1
ATOM 23490 O O . ASN H 2 134 ? 150.329 131.443 90.764 1.00 0.00 129 ASN I O 1
ATOM 23501 N N . ALA H 2 135 ? 149.139 132.523 92.339 1.00 0.00 130 ALA I N 1
ATOM 23502 C CA . ALA H 2 135 ? 148.463 131.329 92.815 1.00 0.00 130 ALA I CA 1
ATOM 23503 C C . ALA H 2 135 ? 147.005 131.654 93.092 1.00 0.00 130 ALA I C 1
ATOM 23504 O O . ALA H 2 135 ? 146.668 132.767 93.503 1.00 0.00 130 ALA I O 1
ATOM 23511 N N . LYS H 2 136 ? 146.143 130.666 92.867 1.00 0.00 131 LYS I N 1
ATOM 23512 C CA . LYS H 2 136 ? 144.717 130.822 93.115 1.00 0.00 131 LYS I CA 1
ATOM 23513 C C . LYS H 2 136 ? 144.443 130.609 94.598 1.00 0.00 131 LYS I C 1
ATOM 23514 O O . LYS H 2 136 ? 144.785 129.561 95.154 1.00 0.00 131 LYS I O 1
ATOM 23518 N N . GLU H 2 137 ? 143.826 131.599 95.235 1.00 0.00 132 GLU I N 1
ATOM 23519 C CA . GLU H 2 137 ? 143.530 131.517 96.659 1.00 0.00 132 GLU I CA 1
ATOM 23520 C C . GLU H 2 137 ? 142.258 130.706 96.860 1.00 0.00 132 GLU I C 1
ATOM 23521 O O . GLU H 2 137 ? 141.199 131.058 96.330 1.00 0.00 132 GLU I O 1
ATOM 23533 N N . ILE H 2 138 ? 142.361 129.625 97.627 1.00 0.00 133 ILE I N 1
ATOM 23534 C CA . ILE H 2 138 ? 141.231 128.761 97.941 1.00 0.00 133 ILE I CA 1
ATOM 23535 C C . ILE H 2 138 ? 140.756 129.094 99.346 1.00 0.00 133 ILE I C 1
ATOM 23536 O O . ILE H 2 138 ? 141.571 129.241 100.266 1.00 0.00 133 ILE I O 1
ATOM 23552 N N . GLY H 2 139 ? 139.444 129.222 99.515 1.00 0.00 134 GLY I N 1
ATOM 23553 C CA . GLY H 2 139 ? 138.892 129.595 100.801 1.00 0.00 134 GLY I CA 1
ATOM 23554 C C . GLY H 2 139 ? 138.867 128.462 101.805 1.00 0.00 134 GLY I C 1
ATOM 23555 O O . GLY H 2 139 ? 137.859 128.250 102.483 1.00 0.00 134 GLY I O 1
ATOM 23559 N N . ASN H 2 140 ? 139.979 127.731 101.917 1.00 0.00 135 ASN I N 1
ATOM 23560 C CA . ASN H 2 140 ? 140.131 126.693 102.927 1.00 0.00 135 ASN I CA 1
ATOM 23561 C C . ASN H 2 140 ? 141.515 126.723 103.561 1.00 0.00 135 ASN I C 1
ATOM 23562 O O . ASN H 2 140 ? 141.851 125.814 104.329 1.00 0.00 135 ASN I O 1
ATOM 23573 N N . GLY H 2 141 ? 142.321 127.738 103.259 1.00 0.00 136 GLY I N 1
ATOM 23574 C CA . GLY H 2 141 ? 143.674 127.817 103.765 1.00 0.00 136 GLY I CA 1
ATOM 23575 C C . GLY H 2 141 ? 144.730 127.248 102.849 1.00 0.00 136 GLY I C 1
ATOM 23576 O O . GLY H 2 141 ? 145.817 126.903 103.326 1.00 0.00 136 GLY I O 1
ATOM 23580 N N . CYS H 2 142 ? 144.452 127.132 101.554 1.00 0.00 137 CYS I N 1
ATOM 23581 C CA . CYS H 2 142 ? 145.398 126.577 100.599 1.00 0.00 137 CYS I CA 1
ATOM 23582 C C . CYS H 2 142 ? 145.525 127.496 99.394 1.00 0.00 137 CYS I C 1
ATOM 23583 O O . CYS H 2 142 ? 144.575 128.185 99.013 1.00 0.00 137 CYS I O 1
ATOM 23590 N N . PHE H 2 143 ? 146.713 127.495 98.799 1.00 0.00 138 PHE I N 1
ATOM 23591 C CA . PHE H 2 143 ? 147.002 128.250 97.589 1.00 0.00 138 PHE I CA 1
ATOM 23592 C C . PHE H 2 143 ? 147.405 127.284 96.486 1.00 0.00 138 PHE I C 1
ATOM 23593 O O . PHE H 2 143 ? 148.266 126.424 96.696 1.00 0.00 138 PHE I O 1
ATOM 23610 N N . GLU H 2 144 ? 146.780 127.422 95.321 1.00 0.00 139 GLU I N 1
ATOM 23611 C CA . GLU H 2 144 ? 147.105 126.611 94.155 1.00 0.00 139 GLU I CA 1
ATOM 23612 C C . GLU H 2 144 ? 147.928 127.446 93.183 1.00 0.00 139 GLU I C 1
ATOM 23613 O O . GLU H 2 144 ? 147.449 128.465 92.673 1.00 0.00 139 GLU I O 1
ATOM 23625 N N . PHE H 2 145 ? 149.157 127.011 92.926 1.00 0.00 140 PHE I N 1
ATOM 23626 C CA . PHE H 2 145 ? 150.022 127.725 92.000 1.00 0.00 140 PHE I CA 1
ATOM 23627 C C . PHE H 2 145 ? 149.529 127.557 90.571 1.00 0.00 140 PHE I C 1
ATOM 23628 O O . PHE H 2 145 ? 149.201 126.450 90.136 1.00 0.00 140 PHE I O 1
ATOM 23645 N N . TYR H 2 146 ? 149.479 128.669 89.837 1.00 0.00 141 TYR I N 1
ATOM 23646 C CA . TYR H 2 146 ? 149.223 128.585 88.405 1.00 0.00 141 TYR I CA 1
ATOM 23647 C C . TYR H 2 146 ? 150.439 128.031 87.675 1.00 0.00 141 TYR I C 1
ATOM 23648 O O . TYR H 2 146 ? 150.303 127.219 86.752 1.00 0.00 141 TYR I O 1
ATOM 23666 N N . HIS H 2 147 ? 151.631 128.454 88.079 1.00 0.00 142 HIS I N 1
ATOM 23667 C CA . HIS H 2 147 ? 152.863 127.882 87.564 1.00 0.00 142 HIS I CA 1
ATOM 23668 C C . HIS H 2 147 ? 153.243 126.646 88.364 1.00 0.00 142 HIS I C 1
ATOM 23669 O O . HIS H 2 147 ? 152.850 126.488 89.523 1.00 0.00 142 HIS I O 1
ATOM 23683 N N . LYS H 2 148 ? 154.010 125.762 87.734 1.00 0.00 143 LYS I N 1
ATOM 23684 C CA . LYS H 2 148 ? 154.534 124.605 88.446 1.00 0.00 143 LYS I CA 1
ATOM 23685 C C . LYS H 2 148 ? 155.571 125.059 89.464 1.00 0.00 143 LYS I C 1
ATOM 23686 O O . LYS H 2 148 ? 156.469 125.844 89.145 1.00 0.00 143 LYS I O 1
ATOM 23705 N N . CYS H 2 149 ? 155.445 124.562 90.691 1.00 0.00 144 CYS I N 1
ATOM 23706 C CA . CYS H 2 149 ? 156.271 124.989 91.818 1.00 0.00 144 CYS I CA 1
ATOM 23707 C C . CYS H 2 149 ? 157.058 123.778 92.310 1.00 0.00 144 CYS I C 1
ATOM 23708 O O . CYS H 2 149 ? 156.495 122.875 92.936 1.00 0.00 144 CYS I O 1
ATOM 23715 N N . ASN H 2 150 ? 158.356 123.759 92.021 1.00 0.00 145 ASN I N 1
ATOM 23716 C CA . ASN H 2 150 ? 159.213 122.643 92.395 1.00 0.00 145 ASN I CA 1
ATOM 23717 C C . ASN H 2 150 ? 159.634 122.798 93.857 1.00 0.00 145 ASN I C 1
ATOM 23718 O O . ASN H 2 150 ? 159.177 123.696 94.570 1.00 0.00 145 ASN I O 1
ATOM 23729 N N . ASN H 2 151 ? 160.526 121.919 94.323 1.00 0.00 146 ASN I N 1
ATOM 23730 C CA . ASN H 2 151 ? 160.926 121.954 95.725 1.00 0.00 146 ASN I CA 1
ATOM 23731 C C . ASN H 2 151 ? 161.609 123.269 96.077 1.00 0.00 146 ASN I C 1
ATOM 23732 O O . ASN H 2 151 ? 161.404 123.809 97.170 1.00 0.00 146 ASN I O 1
ATOM 23743 N N . GLU H 2 152 ? 162.433 123.797 95.171 1.00 0.00 147 GLU I N 1
ATOM 23744 C CA . GLU H 2 152 ? 163.078 125.077 95.437 1.00 0.00 147 GLU I CA 1
ATOM 23745 C C . GLU H 2 152 ? 162.042 126.177 95.621 1.00 0.00 147 GLU I C 1
ATOM 23746 O O . GLU H 2 152 ? 162.163 127.015 96.523 1.00 0.00 147 GLU I O 1
ATOM 23750 N N . CYS H 2 153 ? 161.007 126.184 94.778 1.00 0.00 148 CYS I N 1
ATOM 23751 C CA . CYS H 2 153 ? 159.947 127.175 94.917 1.00 0.00 148 CYS I CA 1
ATOM 23752 C C . CYS H 2 153 ? 159.222 127.023 96.249 1.00 0.00 148 CYS I C 1
ATOM 23753 O O . CYS H 2 153 ? 158.924 128.019 96.920 1.00 0.00 148 CYS I O 1
ATOM 23760 N N . MET H 2 154 ? 158.921 125.785 96.646 1.00 0.00 149 MET I N 1
ATOM 23761 C CA . MET H 2 154 ? 158.256 125.568 97.926 1.00 0.00 149 MET I CA 1
ATOM 23762 C C . MET H 2 154 ? 159.113 126.074 99.078 1.00 0.00 149 MET I C 1
ATOM 23763 O O . MET H 2 154 ? 158.611 126.738 99.991 1.00 0.00 149 MET I O 1
ATOM 23777 N N . GLU H 2 155 ? 160.412 125.772 99.051 1.00 0.00 150 GLU I N 1
ATOM 23778 C CA . GLU H 2 155 ? 161.294 126.241 100.113 1.00 0.00 150 GLU I CA 1
ATOM 23779 C C . GLU H 2 155 ? 161.343 127.761 100.144 1.00 0.00 150 GLU I C 1
ATOM 23780 O O . GLU H 2 155 ? 161.333 128.369 101.220 1.00 0.00 150 GLU I O 1
ATOM 23784 N N . SER H 2 156 ? 161.384 128.394 98.970 1.00 0.00 151 SER I N 1
ATOM 23785 C CA . SER H 2 156 ? 161.384 129.851 98.927 1.00 0.00 151 SER I CA 1
ATOM 23786 C C . SER H 2 156 ? 160.115 130.415 99.548 1.00 0.00 151 SER I C 1
ATOM 23787 O O . SER H 2 156 ? 160.167 131.371 100.331 1.00 0.00 151 SER I O 1
ATOM 23795 N N . VAL H 2 157 ? 158.963 129.828 99.218 1.00 0.00 152 VAL I N 1
ATOM 23796 C CA . VAL H 2 157 ? 157.702 130.316 99.769 1.00 0.00 152 VAL I CA 1
ATOM 23797 C C . VAL H 2 157 ? 157.685 130.145 101.280 1.00 0.00 152 VAL I C 1
ATOM 23798 O O . VAL H 2 157 ? 157.282 131.051 102.019 1.00 0.00 152 VAL I O 1
ATOM 23811 N N . LYS H 2 158 ? 158.122 128.981 101.764 1.00 0.00 153 LYS I N 1
ATOM 23812 C CA . LYS H 2 158 ? 158.096 128.727 103.200 1.00 0.00 153 LYS I CA 1
ATOM 23813 C C . LYS H 2 158 ? 159.011 129.679 103.956 1.00 0.00 153 LYS I C 1
ATOM 23814 O O . LYS H 2 158 ? 158.698 130.073 105.085 1.00 0.00 153 LYS I O 1
ATOM 23833 N N . ASN H 2 159 ? 160.137 130.061 103.359 1.00 0.00 154 ASN I N 1
ATOM 23834 C CA . ASN H 2 159 ? 161.097 130.946 104.005 1.00 0.00 154 ASN I CA 1
ATOM 23835 C C . ASN H 2 159 ? 160.824 132.420 103.737 1.00 0.00 154 ASN I C 1
ATOM 23836 O O . ASN H 2 159 ? 161.602 133.268 104.185 1.00 0.00 154 ASN I O 1
ATOM 23847 N N . GLY H 2 160 ? 159.754 132.746 103.019 1.00 0.00 155 GLY I N 1
ATOM 23848 C CA . GLY H 2 160 ? 159.433 134.134 102.759 1.00 0.00 155 GLY I CA 1
ATOM 23849 C C . GLY H 2 160 ? 160.339 134.814 101.762 1.00 0.00 155 GLY I C 1
ATOM 23850 O O . GLY H 2 160 ? 160.450 136.043 101.783 1.00 0.00 155 GLY I O 1
ATOM 23854 N N . THR H 2 161 ? 160.991 134.054 100.887 1.00 0.00 156 THR I N 1
ATOM 23855 C CA . THR H 2 161 ? 161.877 134.589 99.862 1.00 0.00 156 THR I CA 1
ATOM 23856 C C . THR H 2 161 ? 161.407 134.156 98.482 1.00 0.00 156 THR I C 1
ATOM 23857 O O . THR H 2 161 ? 162.209 133.855 97.594 1.00 0.00 156 THR I O 1
ATOM 23868 N N . TYR H 2 162 ? 160.092 134.116 98.288 1.00 0.00 157 TYR I N 1
ATOM 23869 C CA . TYR H 2 162 ? 159.529 133.693 97.015 1.00 0.00 157 TYR I CA 1
ATOM 23870 C C . TYR H 2 162 ? 159.841 134.719 95.932 1.00 0.00 157 TYR I C 1
ATOM 23871 O O . TYR H 2 162 ? 159.551 135.909 96.087 1.00 0.00 157 TYR I O 1
ATOM 23889 N N . ASP H 2 163 ? 160.425 134.253 94.830 1.00 0.00 158 ASP I N 1
ATOM 23890 C CA . ASP H 2 163 ? 160.809 135.121 93.717 1.00 0.00 158 ASP I CA 1
ATOM 23891 C C . ASP H 2 163 ? 159.594 135.286 92.814 1.00 0.00 158 ASP I C 1
ATOM 23892 O O . ASP H 2 163 ? 159.377 134.519 91.876 1.00 0.00 158 ASP I O 1
ATOM 23901 N N . TYR H 2 164 ? 158.794 136.314 93.099 1.00 0.00 159 TYR I N 1
ATOM 23902 C CA . TYR H 2 164 ? 157.556 136.522 92.350 1.00 0.00 159 TYR I CA 1
ATOM 23903 C C . TYR H 2 164 ? 157.798 136.759 90.866 1.00 0.00 159 TYR I C 1
ATOM 23904 O O . TYR H 2 164 ? 157.183 136.065 90.037 1.00 0.00 159 TYR I O 1
ATOM 23922 N N . PRO H 2 165 ? 158.647 137.706 90.454 1.00 0.00 160 PRO I N 1
ATOM 23923 C CA . PRO H 2 165 ? 158.798 137.955 89.010 1.00 0.00 160 PRO I CA 1
ATOM 23924 C C . PRO H 2 165 ? 159.316 136.754 88.245 1.00 0.00 160 PRO I C 1
ATOM 23925 O O . PRO H 2 165 ? 159.047 136.631 87.043 1.00 0.00 160 PRO I O 1
ATOM 23936 N N . LYS H 2 166 ? 160.047 135.857 88.906 1.00 0.00 161 LYS I N 1
ATOM 23937 C CA . LYS H 2 166 ? 160.608 134.704 88.211 1.00 0.00 161 LYS I CA 1
ATOM 23938 C C . LYS H 2 166 ? 159.520 133.823 87.610 1.00 0.00 161 LYS I C 1
ATOM 23939 O O . LYS H 2 166 ? 159.725 133.223 86.549 1.00 0.00 161 LYS I O 1
ATOM 23958 N N . TYR H 2 167 ? 158.366 133.727 88.268 1.00 0.00 162 TYR I N 1
ATOM 23959 C CA . TYR H 2 167 ? 157.275 132.875 87.813 1.00 0.00 162 TYR I CA 1
ATOM 23960 C C . TYR H 2 167 ? 156.121 133.665 87.211 1.00 0.00 162 TYR I C 1
ATOM 23961 O O . TYR H 2 167 ? 155.080 133.076 86.897 1.00 0.00 162 TYR I O 1
ATOM 23979 N N . SER H 2 168 ? 156.272 134.982 87.055 1.00 0.00 163 SER I N 1
ATOM 23980 C CA . SER H 2 168 ? 155.142 135.807 86.644 1.00 0.00 163 SER I CA 1
ATOM 23981 C C . SER H 2 168 ? 154.638 135.414 85.261 1.00 0.00 163 SER I C 1
ATOM 23982 O O . SER H 2 168 ? 153.426 135.307 85.046 1.00 0.00 163 SER I O 1
ATOM 23990 N N . GLU H 2 169 ? 155.549 135.179 84.315 1.00 0.00 164 GLU I N 1
ATOM 23991 C CA . GLU H 2 169 ? 155.127 134.890 82.948 1.00 0.00 164 GLU I CA 1
ATOM 23992 C C . GLU H 2 169 ? 154.335 133.591 82.885 1.00 0.00 164 GLU I C 1
ATOM 23993 O O . GLU H 2 169 ? 153.235 133.547 82.320 1.00 0.00 164 GLU I O 1
ATOM 23997 N N . GLU H 2 170 ? 154.877 132.522 83.471 1.00 0.00 165 GLU I N 1
ATOM 23998 C CA . GLU H 2 170 ? 154.191 131.237 83.437 1.00 0.00 165 GLU I CA 1
ATOM 23999 C C . GLU H 2 170 ? 152.873 131.300 84.193 1.00 0.00 165 GLU I C 1
ATOM 24000 O O . GLU H 2 170 ? 151.861 130.750 83.735 1.00 0.00 165 GLU I O 1
ATOM 24004 N N . SER H 2 171 ? 152.861 131.959 85.355 1.00 0.00 166 SER I N 1
ATOM 24005 C CA . SER H 2 171 ? 151.632 132.037 86.132 1.00 0.00 166 SER I CA 1
ATOM 24006 C C . SER H 2 171 ? 150.552 132.784 85.367 1.00 0.00 166 SER I C 1
ATOM 24007 O O . SER H 2 171 ? 149.396 132.351 85.334 1.00 0.00 166 SER I O 1
ATOM 24015 N N . LYS H 2 172 ? 150.909 133.906 84.736 1.00 0.00 167 LYS I N 1
ATOM 24016 C CA . LYS H 2 172 ? 149.926 134.652 83.961 1.00 0.00 167 LYS I CA 1
ATOM 24017 C C . LYS H 2 172 ? 149.437 133.837 82.773 1.00 0.00 167 LYS I C 1
ATOM 24018 O O . LYS H 2 172 ? 148.238 133.830 82.471 1.00 0.00 167 LYS I O 1
ATOM 24022 N N . LEU H 2 173 ? 150.347 133.139 82.089 1.00 0.00 168 LEU I N 1
ATOM 24023 C CA . LEU H 2 173 ? 149.943 132.331 80.944 1.00 0.00 168 LEU I CA 1
ATOM 24024 C C . LEU H 2 173 ? 148.931 131.272 81.360 1.00 0.00 168 LEU I C 1
ATOM 24025 O O . LEU H 2 173 ? 147.881 131.113 80.725 1.00 0.00 168 LEU I O 1
ATOM 24029 N N . ASN H 2 174 ? 149.219 130.550 82.445 1.00 0.00 169 ASN I N 1
ATOM 24030 C CA . ASN H 2 174 ? 148.313 129.486 82.860 1.00 0.00 169 ASN I CA 1
ATOM 24031 C C . ASN H 2 174 ? 147.014 130.044 83.427 1.00 0.00 169 ASN I C 1
ATOM 24032 O O . ASN H 2 174 ? 145.949 129.449 83.226 1.00 0.00 169 ASN I O 1
ATOM 24043 N N . ARG H 2 175 ? 147.074 131.177 84.131 1.00 0.00 170 ARG I N 1
ATOM 24044 C CA . ARG H 2 175 ? 145.858 131.783 84.661 1.00 0.00 170 ARG I CA 1
ATOM 24045 C C . ARG H 2 175 ? 144.943 132.241 83.533 1.00 0.00 170 ARG I C 1
ATOM 24046 O O . ARG H 2 175 ? 143.724 132.040 83.594 1.00 0.00 170 ARG I O 1
ATOM 24067 N N . GLU H 2 176 ? 145.512 132.854 82.493 1.00 0.00 171 GLU I N 1
ATOM 24068 C CA . GLU H 2 176 ? 144.714 133.229 81.333 1.00 0.00 171 GLU I CA 1
ATOM 24069 C C . GLU H 2 176 ? 144.157 131.997 80.635 1.00 0.00 171 GLU I C 1
ATOM 24070 O O . GLU H 2 176 ? 143.003 131.993 80.191 1.00 0.00 171 GLU I O 1
ATOM 24074 N N . LYS H 2 177 ? 144.962 130.935 80.533 1.00 0.00 172 LYS I N 1
ATOM 24075 C CA . LYS H 2 177 ? 144.474 129.705 79.920 1.00 0.00 172 LYS I CA 1
ATOM 24076 C C . LYS H 2 177 ? 143.302 129.130 80.705 1.00 0.00 172 LYS I C 1
ATOM 24077 O O . LYS H 2 177 ? 142.312 128.679 80.117 1.00 0.00 172 LYS I O 1
ATOM 24081 N N . ILE H 2 178 ? 143.392 129.140 82.031 1.00 0.00 173 ILE I N 1
ATOM 24082 C CA . ILE H 2 178 ? 142.318 128.629 82.871 1.00 0.00 173 ILE I CA 1
ATOM 24083 C C . ILE H 2 178 ? 141.109 129.550 82.774 1.00 0.00 173 ILE I C 1
ATOM 24084 O O . ILE H 2 178 ? 139.965 129.100 82.817 1.00 0.00 173 ILE I O 1
ATOM 24088 N N . MET I 3 1 ? 172.202 132.017 143.814 1.00 0.00 1 MET Z N 1
ATOM 24089 C CA . MET I 3 1 ? 173.294 131.026 144.034 1.00 0.00 1 MET Z CA 1
ATOM 24090 C C . MET I 3 1 ? 172.746 129.603 144.046 1.00 0.00 1 MET Z C 1
ATOM 24091 O O . MET I 3 1 ? 172.974 128.834 143.114 1.00 0.00 1 MET Z O 1
ATOM 24097 N N . GLU I 3 2 ? 172.019 129.257 145.112 1.00 0.00 2 GLU Z N 1
ATOM 24098 C CA . GLU I 3 2 ? 171.439 127.921 145.206 1.00 0.00 2 GLU Z CA 1
ATOM 24099 C C . GLU I 3 2 ? 170.397 127.698 144.118 1.00 0.00 2 GLU Z C 1
ATOM 24100 O O . GLU I 3 2 ? 170.330 126.613 143.526 1.00 0.00 2 GLU Z O 1
ATOM 24104 N N . LYS I 3 3 ? 169.577 128.714 143.841 1.00 0.00 3 LYS Z N 1
ATOM 24105 C CA . LYS I 3 3 ? 168.573 128.584 142.792 1.00 0.00 3 LYS Z CA 1
ATOM 24106 C C . LYS I 3 3 ? 169.227 128.317 141.445 1.00 0.00 3 LYS Z C 1
ATOM 24107 O O . LYS I 3 3 ? 168.778 127.449 140.687 1.00 0.00 3 LYS Z O 1
ATOM 24126 N N . GLU I 3 4 ? 170.296 129.051 141.130 1.00 0.00 4 GLU Z N 1
ATOM 24127 C CA . GLU I 3 4 ? 170.969 128.855 139.852 1.00 0.00 4 GLU Z CA 1
ATOM 24128 C C . GLU I 3 4 ? 171.600 127.472 139.767 1.00 0.00 4 GLU Z C 1
ATOM 24129 O O . GLU I 3 4 ? 171.572 126.838 138.710 1.00 0.00 4 GLU Z O 1
ATOM 24141 N N . LYS I 3 5 ? 172.181 126.987 140.866 1.00 0.00 5 LYS Z N 1
ATOM 24142 C CA . LYS I 3 5 ? 172.770 125.651 140.850 1.00 0.00 5 LYS Z CA 1
ATOM 24143 C C . LYS I 3 5 ? 171.705 124.581 140.639 1.00 0.00 5 LYS Z C 1
ATOM 24144 O O . LYS I 3 5 ? 171.907 123.635 139.863 1.00 0.00 5 LYS Z O 1
ATOM 24148 N N . GLU I 3 6 ? 170.566 124.708 141.323 1.00 0.00 6 GLU Z N 1
ATOM 24149 C CA . GLU I 3 6 ? 169.487 123.746 141.133 1.00 0.00 6 GLU Z CA 1
ATOM 24150 C C . GLU I 3 6 ? 168.977 123.777 139.698 1.00 0.00 6 GLU Z C 1
ATOM 24151 O O . GLU I 3 6 ? 168.721 122.726 139.095 1.00 0.00 6 GLU Z O 1
ATOM 24163 N N . LEU I 3 7 ? 168.824 124.976 139.132 1.00 0.00 7 LEU Z N 1
ATOM 24164 C CA . LEU I 3 7 ? 168.389 125.077 137.745 1.00 0.00 7 LEU Z CA 1
ATOM 24165 C C . LEU I 3 7 ? 169.423 124.485 136.799 1.00 0.00 7 LEU Z C 1
ATOM 24166 O O . LEU I 3 7 ? 169.066 123.893 135.779 1.00 0.00 7 LEU Z O 1
ATOM 24182 N N . LYS I 3 8 ? 170.709 124.645 137.109 1.00 0.00 8 LYS Z N 1
ATOM 24183 C CA . LYS I 3 8 ? 171.746 124.044 136.276 1.00 0.00 8 LYS Z CA 1
ATOM 24184 C C . LYS I 3 8 ? 171.654 122.525 136.300 1.00 0.00 8 LYS Z C 1
ATOM 24185 O O . LYS I 3 8 ? 171.763 121.869 135.256 1.00 0.00 8 LYS Z O 1
ATOM 24189 N N . GLU I 3 9 ? 171.450 121.947 137.484 1.00 0.00 9 GLU Z N 1
ATOM 24190 C CA . GLU I 3 9 ? 171.297 120.497 137.568 1.00 0.00 9 GLU Z CA 1
ATOM 24191 C C . GLU I 3 9 ? 170.069 120.032 136.794 1.00 0.00 9 GLU Z C 1
ATOM 24192 O O . GLU I 3 9 ? 170.128 119.049 136.042 1.00 0.00 9 GLU Z O 1
ATOM 24196 N N . TYR I 3 10 ? 168.950 120.740 136.953 1.00 0.00 10 TYR Z N 1
ATOM 24197 C CA . TYR I 3 10 ? 167.734 120.366 136.238 1.00 0.00 10 TYR Z CA 1
ATOM 24198 C C . TYR I 3 10 ? 167.923 120.494 134.731 1.00 0.00 10 TYR Z C 1
ATOM 24199 O O . TYR I 3 10 ? 167.438 119.656 133.963 1.00 0.00 10 TYR Z O 1
ATOM 24217 N N . ALA I 3 11 ? 168.611 121.547 134.289 1.00 0.00 11 ALA Z N 1
ATOM 24218 C CA . ALA I 3 11 ? 168.866 121.734 132.867 1.00 0.00 11 ALA Z CA 1
ATOM 24219 C C . ALA I 3 11 ? 169.747 120.625 132.314 1.00 0.00 11 ALA Z C 1
ATOM 24220 O O . ALA I 3 11 ? 169.530 120.153 131.194 1.00 0.00 11 ALA Z O 1
ATOM 24227 N N . GLU I 3 12 ? 170.764 120.209 133.072 1.00 0.00 12 GLU Z N 1
ATOM 24228 C CA . GLU I 3 12 ? 171.577 119.081 132.630 1.00 0.00 12 GLU Z CA 1
ATOM 24229 C C . GLU I 3 12 ? 170.728 117.824 132.507 1.00 0.00 12 GLU Z C 1
ATOM 24230 O O . GLU I 3 12 ? 170.840 117.077 131.525 1.00 0.00 12 GLU Z O 1
ATOM 24234 N N . LYS I 3 13 ? 169.853 117.587 133.486 1.00 0.00 13 LYS Z N 1
ATOM 24235 C CA . LYS I 3 13 ? 168.968 116.428 133.421 1.00 0.00 13 LYS Z CA 1
ATOM 24236 C C . LYS I 3 13 ? 168.094 116.481 132.173 1.00 0.00 13 LYS Z C 1
ATOM 24237 O O . LYS I 3 13 ? 167.933 115.479 131.465 1.00 0.00 13 LYS Z O 1
ATOM 24256 N N . ILE I 3 14 ? 167.522 117.651 131.887 1.00 0.00 14 ILE Z N 1
ATOM 24257 C CA . ILE I 3 14 ? 166.648 117.796 130.725 1.00 0.00 14 ILE Z CA 1
ATOM 24258 C C . ILE I 3 14 ? 167.429 117.564 129.440 1.00 0.00 14 ILE Z C 1
ATOM 24259 O O . ILE I 3 14 ? 166.995 116.819 128.553 1.00 0.00 14 ILE Z O 1
ATOM 24275 N N . LYS I 3 15 ? 168.597 118.197 129.319 1.00 0.00 15 LYS Z N 1
ATOM 24276 C CA . LYS I 3 15 ? 169.398 118.041 128.111 1.00 0.00 15 LYS Z CA 1
ATOM 24277 C C . LYS I 3 15 ? 169.790 116.588 127.896 1.00 0.00 15 LYS Z C 1
ATOM 24278 O O . LYS I 3 15 ? 169.882 116.134 126.751 1.00 0.00 15 LYS Z O 1
ATOM 24282 N N . LYS I 3 16 ? 170.019 115.844 128.979 1.00 0.00 16 LYS Z N 1
ATOM 24283 C CA . LYS I 3 16 ? 170.313 114.423 128.833 1.00 0.00 16 LYS Z CA 1
ATOM 24284 C C . LYS I 3 16 ? 169.075 113.638 128.411 1.00 0.00 16 LYS Z C 1
ATOM 24285 O O . LYS I 3 16 ? 169.166 112.735 127.572 1.00 0.00 16 LYS Z O 1
ATOM 24289 N N . GLU I 3 17 ? 167.910 113.969 128.975 1.00 0.00 17 GLU Z N 1
ATOM 24290 C CA . GLU I 3 17 ? 166.724 113.142 128.773 1.00 0.00 17 GLU Z CA 1
ATOM 24291 C C . GLU I 3 17 ? 166.008 113.431 127.458 1.00 0.00 17 GLU Z C 1
ATOM 24292 O O . GLU I 3 17 ? 165.449 112.510 126.850 1.00 0.00 17 GLU Z O 1
ATOM 24296 N N . ILE I 3 18 ? 166.015 114.680 126.998 1.00 0.00 18 ILE Z N 1
ATOM 24297 C CA . ILE I 3 18 ? 165.229 115.108 125.844 1.00 0.00 18 ILE Z CA 1
ATOM 24298 C C . ILE I 3 18 ? 166.184 115.265 124.668 1.00 0.00 18 ILE Z C 1
ATOM 24299 O O . ILE I 3 18 ? 166.966 116.220 124.609 1.00 0.00 18 ILE Z O 1
ATOM 24315 N N . GLY I 3 19 ? 166.118 114.331 123.718 1.00 0.00 19 GLY Z N 1
ATOM 24316 C CA . GLY I 3 19 ? 167.015 114.356 122.577 1.00 0.00 19 GLY Z CA 1
ATOM 24317 C C . GLY I 3 19 ? 166.704 115.424 121.549 1.00 0.00 19 GLY Z C 1
ATOM 24318 O O . GLY I 3 19 ? 167.541 115.674 120.675 1.00 0.00 19 GLY Z O 1
ATOM 24322 N N . ASP I 3 20 ? 165.532 116.050 121.625 1.00 0.00 20 ASP Z N 1
ATOM 24323 C CA . ASP I 3 20 ? 165.157 117.099 120.686 1.00 0.00 20 ASP Z CA 1
ATOM 24324 C C . ASP I 3 20 ? 165.675 118.470 121.097 1.00 0.00 20 ASP Z C 1
ATOM 24325 O O . ASP I 3 20 ? 165.444 119.442 120.370 1.00 0.00 20 ASP Z O 1
ATOM 24329 N N . ILE I 3 21 ? 166.365 118.572 122.230 1.00 0.00 21 ILE Z N 1
ATOM 24330 C CA . ILE I 3 21 ? 166.905 119.831 122.728 1.00 0.00 21 ILE Z CA 1
ATOM 24331 C C . ILE I 3 21 ? 168.417 119.798 122.564 1.00 0.00 21 ILE Z C 1
ATOM 24332 O O . ILE I 3 21 ? 169.071 118.830 122.970 1.00 0.00 21 ILE Z O 1
ATOM 24348 N N . GLU I 3 22 ? 168.968 120.854 121.966 1.00 0.00 22 GLU Z N 1
ATOM 24349 C CA . GLU I 3 22 ? 170.408 120.918 121.748 1.00 0.00 22 GLU Z CA 1
ATOM 24350 C C . GLU I 3 22 ? 171.150 121.254 123.036 1.00 0.00 22 GLU Z C 1
ATOM 24351 O O . GLU I 3 22 ? 172.123 120.582 123.392 1.00 0.00 22 GLU Z O 1
ATOM 24355 N N . SER I 3 23 ? 170.705 122.286 123.749 1.00 0.00 23 SER Z N 1
ATOM 24356 C CA . SER I 3 23 ? 171.382 122.704 124.969 1.00 0.00 23 SER Z CA 1
ATOM 24357 C C . SER I 3 23 ? 170.442 123.568 125.795 1.00 0.00 23 SER Z C 1
ATOM 24358 O O . SER I 3 23 ? 169.430 124.070 125.300 1.00 0.00 23 SER Z O 1
ATOM 24366 N N . VAL I 3 24 ? 170.798 123.732 127.068 1.00 0.00 24 VAL Z N 1
ATOM 24367 C CA . VAL I 3 24 ? 170.046 124.575 127.991 1.00 0.00 24 VAL Z CA 1
ATOM 24368 C C . VAL I 3 24 ? 171.038 125.384 128.815 1.00 0.00 24 VAL Z C 1
ATOM 24369 O O . VAL I 3 24 ? 171.689 124.850 129.719 1.00 0.00 24 VAL Z O 1
ATOM 24382 N N . GLU I 3 25 ? 171.159 126.674 128.511 1.00 0.00 25 GLU Z N 1
ATOM 24383 C CA . GLU I 3 25 ? 172.160 127.544 129.127 1.00 0.00 25 GLU Z CA 1
ATOM 24384 C C . GLU I 3 25 ? 171.486 128.407 130.189 1.00 0.00 25 GLU Z C 1
ATOM 24385 O O . GLU I 3 25 ? 170.783 129.369 129.870 1.00 0.00 25 GLU Z O 1
ATOM 24389 N N . VAL I 3 26 ? 171.708 128.063 131.454 1.00 0.00 26 VAL Z N 1
ATOM 24390 C CA . VAL I 3 26 ? 171.248 128.884 132.570 1.00 0.00 26 VAL Z CA 1
ATOM 24391 C C . VAL I 3 26 ? 172.301 129.951 132.836 1.00 0.00 26 VAL Z C 1
ATOM 24392 O O . VAL I 3 26 ? 173.457 129.632 133.130 1.00 0.00 26 VAL Z O 1
ATOM 24405 N N . LYS I 3 27 ? 171.910 131.220 132.728 1.00 0.00 27 LYS Z N 1
ATOM 24406 C CA . LYS I 3 27 ? 172.870 132.296 132.940 1.00 0.00 27 LYS Z CA 1
ATOM 24407 C C . LYS I 3 27 ? 172.208 133.661 133.082 1.00 0.00 27 LYS Z C 1
ATOM 24408 O O . LYS I 3 27 ? 171.353 134.037 132.275 1.00 0.00 27 LYS Z O 1
ATOM 24412 N N . ASP I 3 28 ? 172.612 134.409 134.109 1.00 0.00 28 ASP Z N 1
ATOM 24413 C CA . ASP I 3 28 ? 172.273 135.825 134.240 1.00 0.00 28 ASP Z CA 1
ATOM 24414 C C . ASP I 3 28 ? 170.766 136.061 134.189 1.00 0.00 28 ASP Z C 1
ATOM 24415 O O . ASP I 3 28 ? 170.283 136.957 133.494 1.00 0.00 28 ASP Z O 1
ATOM 24419 N N . GLY I 3 29 ? 170.013 135.252 134.930 1.00 0.00 29 GLY Z N 1
ATOM 24420 C CA . GLY I 3 29 ? 168.599 135.486 135.107 1.00 0.00 29 GLY Z CA 1
ATOM 24421 C C . GLY I 3 29 ? 167.708 134.915 134.028 1.00 0.00 29 GLY Z C 1
ATOM 24422 O O . GLY I 3 29 ? 166.484 135.072 134.115 1.00 0.00 29 GLY Z O 1
ATOM 24426 N N . LYS I 3 30 ? 168.271 134.277 133.005 1.00 0.00 30 LYS Z N 1
ATOM 24427 C CA . LYS I 3 30 ? 167.476 133.692 131.939 1.00 0.00 30 LYS Z CA 1
ATOM 24428 C C . LYS I 3 30 ? 168.051 132.340 131.552 1.00 0.00 30 LYS Z C 1
ATOM 24429 O O . LYS I 3 30 ? 169.263 132.121 131.613 1.00 0.00 30 LYS Z O 1
ATOM 24448 N N . ILE I 3 31 ? 167.164 131.436 131.147 1.00 0.00 31 ILE Z N 1
ATOM 24449 C CA . ILE I 3 31 ? 167.538 130.127 130.630 1.00 0.00 31 ILE Z CA 1
ATOM 24450 C C . ILE I 3 31 ? 167.303 130.155 129.129 1.00 0.00 31 ILE Z C 1
ATOM 24451 O O . ILE I 3 31 ? 166.178 130.393 128.674 1.00 0.00 31 ILE Z O 1
ATOM 24467 N N . LEU I 3 32 ? 168.358 129.916 128.360 1.00 0.00 32 LEU Z N 1
ATOM 24468 C CA . LEU I 3 32 ? 168.281 129.916 126.906 1.00 0.00 32 LEU Z CA 1
ATOM 24469 C C . LEU I 3 32 ? 168.205 128.476 126.418 1.00 0.00 32 LEU Z C 1
ATOM 24470 O O . LEU I 3 32 ? 169.167 127.714 126.565 1.00 0.00 32 LEU Z O 1
ATOM 24486 N N . VAL I 3 33 ? 167.070 128.111 125.831 1.00 0.00 33 VAL Z N 1
ATOM 24487 C CA . VAL I 3 33 ? 166.824 126.758 125.351 1.00 0.00 33 VAL Z CA 1
ATOM 24488 C C . VAL I 3 33 ? 166.980 126.759 123.839 1.00 0.00 33 VAL Z C 1
ATOM 24489 O O . VAL I 3 33 ? 166.308 127.527 123.141 1.00 0.00 33 VAL Z O 1
ATOM 24502 N N . LYS I 3 34 ? 167.862 125.905 123.333 1.00 0.00 34 LYS Z N 1
ATOM 24503 C CA . LYS I 3 34 ? 168.117 125.784 121.901 1.00 0.00 34 LYS Z CA 1
ATOM 24504 C C . LYS I 3 34 ? 167.549 124.442 121.447 1.00 0.00 34 LYS Z C 1
ATOM 24505 O O . LYS I 3 34 ? 168.226 123.414 121.495 1.00 0.00 34 LYS Z O 1
ATOM 24524 N N . ALA I 3 35 ? 166.299 124.463 121.001 1.00 0.00 35 ALA Z N 1
ATOM 24525 C CA . ALA I 3 35 ? 165.609 123.256 120.577 1.00 0.00 35 ALA Z CA 1
ATOM 24526 C C . ALA I 3 35 ? 165.836 123.001 119.094 1.00 0.00 35 ALA Z C 1
ATOM 24527 O O . ALA I 3 35 ? 165.925 123.931 118.289 1.00 0.00 35 ALA Z O 1
ATOM 24534 N N . LYS I 3 36 ? 165.932 121.720 118.739 1.00 0.00 36 LYS Z N 1
ATOM 24535 C CA . LYS I 3 36 ? 166.048 121.326 117.341 1.00 0.00 36 LYS Z CA 1
ATOM 24536 C C . LYS I 3 36 ? 164.694 121.066 116.697 1.00 0.00 36 LYS Z C 1
ATOM 24537 O O . LYS I 3 36 ? 164.516 121.354 115.507 1.00 0.00 36 LYS Z O 1
ATOM 24556 N N . LYS I 3 37 ? 163.740 120.532 117.456 1.00 0.00 37 LYS Z N 1
ATOM 24557 C CA . LYS I 3 37 ? 162.383 120.311 116.980 1.00 0.00 37 LYS Z CA 1
ATOM 24558 C C . LYS I 3 37 ? 161.408 120.761 118.053 1.00 0.00 37 LYS Z C 1
ATOM 24559 O O . LYS I 3 37 ? 161.759 120.886 119.229 1.00 0.00 37 LYS Z O 1
ATOM 24578 N N . ILE I 3 38 ? 160.178 121.019 117.634 1.00 0.00 38 ILE Z N 1
ATOM 24579 C CA . ILE I 3 38 ? 159.088 121.330 118.551 1.00 0.00 38 ILE Z CA 1
ATOM 24580 C C . ILE I 3 38 ? 158.052 120.225 118.388 1.00 0.00 38 ILE Z C 1
ATOM 24581 O O . ILE I 3 38 ? 157.160 120.299 117.539 1.00 0.00 38 ILE Z O 1
ATOM 24597 N N . THR I 3 39 ? 158.163 119.190 119.212 1.00 0.00 39 THR Z N 1
ATOM 24598 C CA . THR I 3 39 ? 157.199 118.102 119.266 1.00 0.00 39 THR Z CA 1
ATOM 24599 C C . THR I 3 39 ? 156.483 118.128 120.610 1.00 0.00 39 THR Z C 1
ATOM 24600 O O . THR I 3 39 ? 156.777 118.948 121.482 1.00 0.00 39 THR Z O 1
ATOM 24611 N N . ASP I 3 40 ? 155.528 117.212 120.774 1.00 0.00 40 ASP Z N 1
ATOM 24612 C CA . ASP I 3 40 ? 154.795 117.142 122.035 1.00 0.00 40 ASP Z CA 1
ATOM 24613 C C . ASP I 3 40 ? 155.744 116.920 123.204 1.00 0.00 40 ASP Z C 1
ATOM 24614 O O . ASP I 3 40 ? 155.616 117.565 124.252 1.00 0.00 40 ASP Z O 1
ATOM 24623 N N . LYS I 3 41 ? 156.710 116.015 123.038 1.00 0.00 41 LYS Z N 1
ATOM 24624 C CA . LYS I 3 41 ? 157.679 115.756 124.097 1.00 0.00 41 LYS Z CA 1
ATOM 24625 C C . LYS I 3 41 ? 158.484 117.009 124.416 1.00 0.00 41 LYS Z C 1
ATOM 24626 O O . LYS I 3 41 ? 158.648 117.380 125.585 1.00 0.00 41 LYS Z O 1
ATOM 24645 N N . THR I 3 42 ? 158.980 117.688 123.379 1.00 0.00 42 THR Z N 1
ATOM 24646 C CA . THR I 3 42 ? 159.793 118.877 123.598 1.00 0.00 42 THR Z CA 1
ATOM 24647 C C . THR I 3 42 ? 158.973 120.006 124.205 1.00 0.00 42 THR Z C 1
ATOM 24648 O O . THR I 3 42 ? 159.463 120.728 125.077 1.00 0.00 42 THR Z O 1
ATOM 24659 N N . VAL I 3 43 ? 157.732 120.186 123.752 1.00 0.00 43 VAL Z N 1
ATOM 24660 C CA . VAL I 3 43 ? 156.893 121.238 124.319 1.00 0.00 43 VAL Z CA 1
ATOM 24661 C C . VAL I 3 43 ? 156.601 120.952 125.783 1.00 0.00 43 VAL Z C 1
ATOM 24662 O O . VAL I 3 43 ? 156.625 121.859 126.622 1.00 0.00 43 VAL Z O 1
ATOM 24675 N N . ASP I 3 44 ? 156.303 119.695 126.115 1.00 0.00 44 ASP Z N 1
ATOM 24676 C CA . ASP I 3 44 ? 156.072 119.351 127.512 1.00 0.00 44 ASP Z CA 1
ATOM 24677 C C . ASP I 3 44 ? 157.312 119.627 128.350 1.00 0.00 44 ASP Z C 1
ATOM 24678 O O . ASP I 3 44 ? 157.220 120.200 129.443 1.00 0.00 44 ASP Z O 1
ATOM 24687 N N . ALA I 3 45 ? 158.487 119.242 127.845 1.00 0.00 45 ALA Z N 1
ATOM 24688 C CA . ALA I 3 45 ? 159.720 119.495 128.581 1.00 0.00 45 ALA Z CA 1
ATOM 24689 C C . ALA I 3 45 ? 159.954 120.988 128.767 1.00 0.00 45 ALA Z C 1
ATOM 24690 O O . ALA I 3 45 ? 160.351 121.431 129.850 1.00 0.00 45 ALA Z O 1
ATOM 24697 N N . ILE I 3 46 ? 159.711 121.782 127.724 1.00 0.00 46 ILE Z N 1
ATOM 24698 C CA . ILE I 3 46 ? 159.967 123.216 127.801 1.00 0.00 46 ILE Z CA 1
ATOM 24699 C C . ILE I 3 46 ? 158.996 123.885 128.763 1.00 0.00 46 ILE Z C 1
ATOM 24700 O O . ILE I 3 46 ? 159.371 124.802 129.498 1.00 0.00 46 ILE Z O 1
ATOM 24716 N N . MET I 3 47 ? 157.734 123.457 128.769 1.00 0.00 47 MET Z N 1
ATOM 24717 C CA . MET I 3 47 ? 156.778 124.043 129.702 1.00 0.00 47 MET Z CA 1
ATOM 24718 C C . MET I 3 47 ? 157.093 123.640 131.136 1.00 0.00 47 MET Z C 1
ATOM 24719 O O . MET I 3 47 ? 156.948 124.449 132.060 1.00 0.00 47 MET Z O 1
ATOM 24733 N N . LYS I 3 48 ? 157.543 122.401 131.346 1.00 0.00 48 LYS Z N 1
ATOM 24734 C CA . LYS I 3 48 ? 157.996 122.011 132.677 1.00 0.00 48 LYS Z CA 1
ATOM 24735 C C . LYS I 3 48 ? 159.194 122.846 133.107 1.00 0.00 48 LYS Z C 1
ATOM 24736 O O . LYS I 3 48 ? 159.280 123.275 134.262 1.00 0.00 48 LYS Z O 1
ATOM 24755 N N . LEU I 3 49 ? 160.125 123.098 132.186 1.00 0.00 49 LEU Z N 1
ATOM 24756 C CA . LEU I 3 49 ? 161.280 123.930 132.504 1.00 0.00 49 LEU Z CA 1
ATOM 24757 C C . LEU I 3 49 ? 160.859 125.359 132.820 1.00 0.00 49 LEU Z C 1
ATOM 24758 O O . LEU I 3 49 ? 161.423 125.993 133.716 1.00 0.00 49 LEU Z O 1
ATOM 24774 N N . THR I 3 50 ? 159.881 125.889 132.084 1.00 0.00 50 THR Z N 1
ATOM 24775 C CA . THR I 3 50 ? 159.388 127.235 132.357 1.00 0.00 50 THR Z CA 1
ATOM 24776 C C . THR I 3 50 ? 158.740 127.312 133.732 1.00 0.00 50 THR Z C 1
ATOM 24777 O O . THR I 3 50 ? 158.955 128.276 134.474 1.00 0.00 50 THR Z O 1
ATOM 24788 N N . VAL I 3 51 ? 157.936 126.308 134.085 1.00 0.00 51 VAL Z N 1
ATOM 24789 C CA . VAL I 3 51 ? 157.314 126.295 135.403 1.00 0.00 51 VAL Z CA 1
ATOM 24790 C C . VAL I 3 51 ? 158.372 126.149 136.487 1.00 0.00 51 VAL Z C 1
ATOM 24791 O O . VAL I 3 51 ? 158.239 126.719 137.576 1.00 0.00 51 VAL Z O 1
ATOM 24804 N N . LYS I 3 52 ? 159.435 125.390 136.214 1.00 0.00 52 LYS Z N 1
ATOM 24805 C CA . LYS I 3 52 ? 160.504 125.223 137.190 1.00 0.00 52 LYS Z CA 1
ATOM 24806 C C . LYS I 3 52 ? 161.275 126.520 137.391 1.00 0.00 52 LYS Z C 1
ATOM 24807 O O . LYS I 3 52 ? 161.601 126.887 138.525 1.00 0.00 52 LYS Z O 1
ATOM 24826 N N . ALA I 3 53 ? 161.567 127.231 136.302 1.00 0.00 53 ALA Z N 1
ATOM 24827 C CA . ALA I 3 53 ? 162.323 128.473 136.405 1.00 0.00 53 ALA Z CA 1
ATOM 24828 C C . ALA I 3 53 ? 161.541 129.527 137.172 1.00 0.00 53 ALA Z C 1
ATOM 24829 O O . ALA I 3 53 ? 162.124 130.315 137.925 1.00 0.00 53 ALA Z O 1
ATOM 24836 N N . ALA I 3 54 ? 160.225 129.562 136.995 1.00 0.00 54 ALA Z N 1
ATOM 24837 C CA . ALA I 3 54 ? 159.415 130.547 137.691 1.00 0.00 54 ALA Z CA 1
ATOM 24838 C C . ALA I 3 54 ? 159.454 130.291 139.191 1.00 0.00 54 ALA Z C 1
ATOM 24839 O O . ALA I 3 54 ? 159.459 129.143 139.644 1.00 0.00 54 ALA Z O 1
ATOM 24846 N N . ARG I 3 55 ? 159.484 131.379 139.959 1.00 0.00 55 ARG Z N 1
ATOM 24847 C CA . ARG I 3 55 ? 159.684 131.349 141.405 1.00 0.00 55 ARG Z CA 1
ATOM 24848 C C . ARG I 3 55 ? 161.144 131.063 141.741 1.00 0.00 55 ARG Z C 1
ATOM 24849 O O . ARG I 3 55 ? 161.540 131.131 142.909 1.00 0.00 55 ARG Z O 1
ATOM 24870 N N . LEU I 3 56 ? 161.954 130.746 140.734 1.00 0.00 56 LEU Z N 1
ATOM 24871 C CA . LEU I 3 56 ? 163.402 130.807 140.863 1.00 0.00 56 LEU Z CA 1
ATOM 24872 C C . LEU I 3 56 ? 163.979 132.046 140.194 1.00 0.00 56 LEU Z C 1
ATOM 24873 O O . LEU I 3 56 ? 165.204 132.195 140.145 1.00 0.00 56 LEU Z O 1
ATOM 24889 N N . GLY I 3 57 ? 163.125 132.929 139.675 1.00 0.00 57 GLY Z N 1
ATOM 24890 C CA . GLY I 3 57 ? 163.569 134.209 139.161 1.00 0.00 57 GLY Z CA 1
ATOM 24891 C C . GLY I 3 57 ? 164.158 134.183 137.773 1.00 0.00 57 GLY Z C 1
ATOM 24892 O O . GLY I 3 57 ? 164.772 135.172 137.359 1.00 0.00 57 GLY Z O 1
ATOM 24896 N N . PHE I 3 58 ? 163.990 133.093 137.033 1.00 0.00 58 PHE Z N 1
ATOM 24897 C CA . PHE I 3 58 ? 164.589 132.936 135.716 1.00 0.00 58 PHE Z CA 1
ATOM 24898 C C . PHE I 3 58 ? 163.509 132.932 134.646 1.00 0.00 58 PHE Z C 1
ATOM 24899 O O . PHE I 3 58 ? 162.536 132.179 134.742 1.00 0.00 58 PHE Z O 1
ATOM 24916 N N . LYS I 3 59 ? 163.687 133.770 133.631 1.00 0.00 59 LYS Z N 1
ATOM 24917 C CA . LYS I 3 59 ? 162.868 133.717 132.432 1.00 0.00 59 LYS Z CA 1
ATOM 24918 C C . LYS I 3 59 ? 163.438 132.682 131.476 1.00 0.00 59 LYS Z C 1
ATOM 24919 O O . LYS I 3 59 ? 164.620 132.337 131.540 1.00 0.00 59 LYS Z O 1
ATOM 24938 N N . VAL I 3 60 ? 162.586 132.182 130.587 1.00 0.00 60 VAL Z N 1
ATOM 24939 C CA . VAL I 3 60 ? 162.970 131.159 129.623 1.00 0.00 60 VAL Z CA 1
ATOM 24940 C C . VAL I 3 60 ? 162.761 131.709 128.222 1.00 0.00 60 VAL Z C 1
ATOM 24941 O O . VAL I 3 60 ? 161.663 132.168 127.885 1.00 0.00 60 VAL Z O 1
ATOM 24954 N N . GLU I 3 61 ? 163.813 131.662 127.412 1.00 0.00 61 GLU Z N 1
ATOM 24955 C CA . GLU I 3 61 ? 163.754 132.020 126.004 1.00 0.00 61 GLU Z CA 1
ATOM 24956 C C . GLU I 3 61 ? 164.152 130.807 125.180 1.00 0.00 61 GLU Z C 1
ATOM 24957 O O . GLU I 3 61 ? 165.126 130.120 125.502 1.00 0.00 61 GLU Z O 1
ATOM 24969 N N . VAL I 3 62 ? 163.399 130.548 124.116 1.00 0.00 62 VAL Z N 1
ATOM 24970 C CA . VAL I 3 62 ? 163.553 129.345 123.309 1.00 0.00 62 VAL Z CA 1
ATOM 24971 C C . VAL I 3 62 ? 164.029 129.746 121.923 1.00 0.00 62 VAL Z C 1
ATOM 24972 O O . VAL I 3 62 ? 163.435 130.622 121.285 1.00 0.00 62 VAL Z O 1
ATOM 24985 N N . GLU I 3 63 ? 165.104 129.112 121.467 1.00 0.00 63 GLU Z N 1
ATOM 24986 C CA . GLU I 3 63 ? 165.606 129.269 120.112 1.00 0.00 63 GLU Z CA 1
ATOM 24987 C C . GLU I 3 63 ? 165.463 127.948 119.369 1.00 0.00 63 GLU Z C 1
ATOM 24988 O O . GLU I 3 63 ? 165.778 126.884 119.911 1.00 0.00 63 GLU Z O 1
ATOM 25000 N N . LEU I 3 64 ? 164.995 128.019 118.126 1.00 0.00 64 LEU Z N 1
ATOM 25001 C CA . LEU I 3 64 ? 164.783 126.836 117.300 1.00 0.00 64 LEU Z CA 1
ATOM 25002 C C . LEU I 3 64 ? 165.963 126.697 116.346 1.00 0.00 64 LEU Z C 1
ATOM 25003 O O . LEU I 3 64 ? 166.185 127.560 115.491 1.00 0.00 64 LEU Z O 1
ATOM 25019 N N . VAL I 3 65 ? 166.714 125.613 116.498 1.00 0.00 65 VAL Z N 1
ATOM 25020 C CA . VAL I 3 65 ? 167.876 125.354 115.662 1.00 0.00 65 VAL Z CA 1
ATOM 25021 C C . VAL I 3 65 ? 167.435 124.724 114.348 1.00 0.00 65 VAL Z C 1
ATOM 25022 O O . VAL I 3 65 ? 168.099 124.870 113.323 1.00 0.00 65 VAL Z O 1
#

Sequence (1653 aa):
DTICIGYHANNSTDTVDTVLEKNVTVTHSVNLLEDSHNGKLCRLKGIAPLQLGKCNIAGWILGNPECESLLSERSWSYIVETPNSENGTCFPGDFIDYEELREQLSSVSSFERFEIFSKESSWPKHTTGGVTAACSHAGKSSFYRNLLWLTEKDGSYPNLNNSYVNKKGKEVLVLWGVHHPSNIKDQQTLYQKENAYVSVVSSNYNRRFTPEIAERPKVRGQAGRINYYWTLLKPGDTIMFEANGNLIAPWYAFALSRGFGSGIITSNASMHECDTKCQTPQGAINSSLPFQNIHPITIGECPKYVRSTKLRMVTGLRNIPFIEGGWTGMIDGWYGYHWQNEQGSGYAADQKSTQNAINGITNIVNSVIEKMNTQFTAVGKEFNNLEKRMENLNKKVDDGFLDIWTYNAELLVLLINERTLDFHDSNVKNLYEKVKNQLRNNAKEIGNGCFEFYHKCNNECMESVKNGTYDYPKYSEESKLNREKIMEKEKELKEYAEKIKKEIGDIESVEVKDGKILVKAKKITDKTVDAIMKLTVKAARLGFKVEVELVDTICIGYHANNSTDTVDTVLEKNVTVTHSVNLLEDSHNGKLCRLKGIAPLQLGKCNIAGWILGNPECESLLSERSWSYIVETPNSENGTCFPGDFIDYEELREQLSSVSSFERFEIFSKESSWPKHTTGGVTAACSHAGKSSFYRNLLWLTEKDGSYPNLNNSYVNKKGKEVLVLWGVHHPSNIKDQQTLYQKENAYVSVVSSNYNRRFTPEIAERPKVRGQAGRINYYWTLLKPGDTIMFEANGNLIAPWYAFALSRGFGSGIITSNASMHECDTKCQTPQGAINSSLPFQNIHPITIGECPKYVRSTKLRMVTGLRNIPFIEGGWTGMIDGWYGYHWQNEQGSGYAADQKSTQNAINGITNIVNSVIEKMNTQFTAVGKEFNNLEKRMENLNKKVDDGFLDIWTYNAELLVLLINERTLDFHDSNVKNLYEKVKNQLRNNAKEIGNGCFEFYHKCNNECMESVKNGTYDYPKYSEESKLNREKIMEKEKELKEYAEKIKKEIGDIESVEVKDGKILVKAKKITDKTVDAIMKLTVKAARLGFKVEVELVDTICIGYHANNSTDTVDTVLEKNVTVTHSVNLLEDSHNGKLCRLKGIAPLQLGKCNIAGWILGNPECESLLSERSWSYIVETPNSENGTCFPGDFIDYEELREQLSSVSSFERFEIFSKESSWPKHTTGGVTAACSHAGKSSFYRNLLWLTEKDGSYPNLNNSYVNKKGKEVLVLWGVHHPSNIKDQQTLYQKENAYVSVVSSNYNRRFTPEIAERPKVRGQAGRINYYWTLLKPGDTIMFEANGNLIAPWYAFALSRGFGSGIITSNASMHECDTKCQTPQGAINSSLPFQNIHPITIGECPKYVRSTKLRMVTGLRNIPFIEGGWTGMIDGWYGYHWQNEQGSGYAADQKSTQNAINGITNIVNSVIEKMNTQFTAVGKEFNNLEKRMENLNKKVDDGFLDIWTYNAELLVLLINERTLDFHDSNVKNLYEKVKNQLRNNAKEIGNGCFEFYHKCNNECMESVKNGTYDYPKYSEESKLNREKIMEKEKELKEYAEKIKKEIGDIESVEVKDGKILVKAKKITDKTVDAIMKLTVKAARLGFKVEVELV

Solvent-accessible surface area: 66241 Å² total; per-residue (Å²): 61,21,0,15,2,0,21,12,1,25,148,23,118,42,42,2,46,2,9,22,62,54,109,14,48,0,9,33,9,14,45,0,3,21,89,73,66,64,35,76,2,0,86,15,148,34,88,30,13,2,78,0,41,108,0,34,0,5,0,3,1,0,0,2,4,59,10,80,93,10,23,94,71,103,66,6,16,0,0,3,12,30,94,111,22,88,49,9,36,15,6,10,29,52,26,58,56,33,26,6,0,27,26,18,2,15,37,0,29,33,9,72,37,28,74,13,9,39,59,139,80,24,6,89,138,14,55,42,29,17,106,14,68,3,2,56,56,94,77,161,52,15,12,5,54,1,2,3,20,0,22,45,95,103,49,54,5,48,102,6,116,36,56,36,70,5,174,58,69,73,46,0,0,0,1,0,0,0,9,6,1,14,51,90,147,58,0,75,77,43,0,76,52,42,134,4,55,0,4,0,4,3,44,68,32,41,98,84,10,86,15,49,36,7,87,7,14,152,44,142,50,35,19,8,12,0,16,0,18,18,12,31,1,123,65,68,12,22,0,50,1,46,1,28,0,0,0,0,0,0,50,45,0,2,0,5,37,102,20,208,36,13,0,16,4,78,3,130,28,71,54,85,91,42,93,14,127,4,0,0,12,93,0,0,5,129,47,33,28,2,1,0,43,20,45,74,47,0,0,11,39,2,4,29,46,0,103,4,116,94,2,73,0,0,0,0,4,50,12,83,130,92,40,102,10,9,45,87,36,3,126,35,3,6,0,0,1,46,34,91,24,109,120,30,76,24,96,28,20,5,87,62,22,0,54,94,0,2,38,6,0,0,24,0,0,5,8,4,1,73,77,9,84,28,40,135,38,37,31,45,35,88,28,57,94,73,36,68,11,22,62,27,1,14,116,67,0,51,63,12,20,31,31,0,16,15,14,9,1,34,28,12,9,11,30,6,0,19,60,0,2,50,27,1,69,51,19,13,102,85,4,26,61,70,0,73,81,44,1,119,73,1,8,23,67,52,45,80,0,25,3,87,16,50,7,186,0,79,64,68,0,2,42,31,0,43,108,24,95,16,65,73,96,146,32,39,80,55,1,41,65,69,88,89,88,110,122,82,110,79,64,68,0,48,68,50,3,65,147,15,39,92,65,17,59,22,9,55,46,21,51,25,57,104,33,87,0,65,0,76,0,104,123,8,35,66,130,0,7,59,4,0,3,110,0,0,13,48,0,0,64,31,53,18,58,1,71,4,72,20,115,62,22,0,16,2,0,21,14,1,27,150,23,117,42,42,1,45,3,10,21,60,53,108,14,47,0,8,34,9,15,46,0,3,21,91,73,64,63,34,76,1,0,87,15,146,33,90,32,14,3,77,0,42,109,0,34,0,5,0,4,1,0,0,2,4,58,10,78,93,12,22,93,72,102,65,5,15,0,0,3,12,31,94,110,23,89,48,8,35,14,7,8,30,51,25,60,56,36,26,7,0,27,26,18,2,16,37,0,28,34,9,72,38,27,72,13,9,39,61,141,81,24,6,91,138,14,54,42,28,18,108,14,66,2,3,54,57,94,78,160,54,16,11,5,54,1,1,4,19,0,22,45,96,103,49,53,6,48,102,7,116,36,55,38,67,6,174,57,68,73,47,0,0,0,1,0,0,0,9,6,1,14,52,92,147,57,0,78,79,44,0,75,51,42,134,4,56,0,4,0,4,2,45,68,32,42,97,83,10,84,15,49,34,6,88,8,14,152,43,141,49,35,19,8,11,0,17,0,17,16,11,31,1,124,65,69,13,23,0,50,1,46,1,29,0,0,0,0,0,0,48,45,0,2,0,4,37,104,20,210,37,13,0,16,5,77,2,132,28,72,56,86,91,39,94,14,128,4,0,0,12,95,0,0,5,130,46,33,30,2,2,0,43,19,47,73,49,0,0,10,39,1,5,29,46,0,103,4,117,95,2,73,0,0,0,0,4,51,13,85,127,91,38,103,10,8,42,86,37,2,129,35,3,6,0,0,0,45,33,90,24,107,120,30,76,25,96,28,21,6,86,62,22,1,52,94,0,1,37,7,0,0,23,0,0,5,10,3,2,73,77,10,83,29,39,136,37,36,30,44,34,88,29,58,94,74,38,68,12,23,62,28,0,14,115,68,0,52,63,12,21,31,30,0,17,15,14,9,1,34,28,10,10,11,28,7,0,17,62,0,3,50,27,1,67,50,20,13,103,86,6,26,62,69,0,73,79,44,1,122,73,1,8,23,68,53,45,79,1,25,3,87,16,50,7,187,0,77,65,68,0,2,43,31,0,43,108,24,94,16,66,73,96,145,32,39,82,56,1,42,66,69,88,89,88,110,123,81,112,75,64,68,0,49,67,51,3,66,148,14,39,90,66,18,59,22,9,55,47,21,51,26,56,104,32,84,0,65,0,76,0,105,124,7,35,66,133,0,7,58,5,1,3,110,0,0,14,48,0,0,65,30,53,18,57,1,72,4,74,20,116,63,22,0,16,2,0,21,13,1,26,149,23,115,42,43,1,44,2,9,22,60,53,110,14,46,0,8,35,10,15,46,0,3,20,89,72,65,63,34,77,1,0,86,16,145,32,91,31,14,2,79,0,42,108,0,34,0,5,0,3,1,0,0,2,4,59,10,80,92,10,22,95,72,103,65,5,15,0,0,3,12,31,92,111,23,88,48,10,36,15,6,9,29,50,25,58,57,34,25,8,0,27,25,18,2,16,38,0,28,34,9,71,36,28,74,14,9,40,60,139,81,24,6,90,139,14,55,42,30,16,106,14,68,3,2,53,58,93,77,159,53,15,11,5,52,1,2,4,20,0,22,46,97,104,50,54,5,47,102,6,118,35,54,35,69,5,174,56,69,70,49,0,0,0,1,0,0,0,9,6,0,14,52,91,147,56,0,76,76,44,0,75,52,41,133,4,56,0,4,0,4,3,44,70,33,43,96,82,9,85,15,50,35,7,89,8,14,152,44,145,48,35,19,8,11,0,16,0,17,17,11,30,1,123,64,70,12,22,0,50,1,45,1,28,0,0,0,0,0,0,49,44,0,2,0,4,38,105,20,210,36,13,0,18,4,76,3,131,28,72,54,85,91,41,94,15,128,4,0,0,12,94,0,0,5,129,45,33,28,2,1,0,44,19,46,74,48,1,0,10,40,2,4,29,46,0,106,4,117,92,2,72,0,0,0,0,4,50,13,85,127,90,40,103,11,8,44,87,36,2,126,35,2,6,0,0,0,47,34,90,24,107,121,30,76,24,95,28,21,6,84,62,23,0,53,94,0,2,37,6,0,0,23,0,0,6,9,3,2,74,81,10,83,29,40,136,36,37,29,45,36,89,29,57,96,75,38,66,12,22,62,27,1,13,116,68,0,51,63,13,22,29,30,0,16,15,14,8,1,33,30,12,9,11,30,7,0,18,60,1,2,51,27,1,67,50,20,11,103,85,5,26,60,67,0,73,77,45,0,118,73,1,8,22,68,52,45,78,0,25,4,86,16,51,7,184,0,77,64,67,0,2,43,31,1,44,108,24,95,17,66,74,97,144,32,39,80,56,1,41,65,72,87,90,88,110,123,81,112,77,63,69,0,48,67,50,4,64,149,14,40,90,66,18,60,22,8,54,47,22,50,26,56,105,32,85,0,64,0,78,0,106,125,7,33,68,132,0,6,59,4,1,3,113,0,0,13,49,0,0,65,30,54,18,58,1,72,4,73,20,114

Radius of gyration: 41.03 Å; Cα contacts (8 Å, |Δi|>4): 3765; chains: 9; bounding box: 70×77×130 Å

CATH classification: 3.90.209.20

Secondary structure (DSSP, 8-state):
-EEEEEEB--S--EEE--SS-SSEEES-EEE-EE----SSEEEETTB--EEESSB-HHHHHHT-GGGGGGGG--B-S-EEE-TT--BS-SS---BTTHHHHHHHHTT--EEEEEESS-HHHH-TTSEEE--EEEEEETTEEE--SSEEEEE-BTTB---EEEEEE--SSSEEEEEEEEEE-SSHHHHHHHHS-SS--EEEEETTEEEEE---------BTTBS-EEEEEEEEE-TT-EEEEEESS-EEEE-EEEEEE--SS--EEE--PPEEEEEESEE-SS-EE----SEE-S-S--EESBPEE-S-S--EEE-S-B---/-EEEEEEB--S---EE--SS-SSEEBS-EEE-EE----SSEEEETTB--EEESSB-HHHHHHT-GGGGGGGG--B-S-EEE-TT--BS-SS---BTTHHHHHHHHTT--EEEEEESS-HHHH-TTSEEE--EEEEEETTEEE--SSEEEEE-BTTB---EEEEEE--SSSEEEEEEEEEE-SSHHHHHHHHS-SS--EEEEETTEEEEE---------BTTBS-EEEEEEEEE-TT-EEEEEESS-EEEE-EEEEEE--SS--EEE--PPEEEEEESEE-SS-EE----SEE-S-S--EESBPEE-S-S--EEE-S-B---/-EEEEEEB--S---EE--SS-SSEEBS-EEE-EE----SSEEEETTB--EEESSB-HHHHHHT-GGGGGGGG--B-S-EEE-TT--BS-SS---BTTHHHHHHHHTT--EEEEEESS-HHHH-TTSEEE--EEEEEETTEEE--SSEEEEE-BTTB---EEEEEE--SSSEEEEEEEEEE-SSHHHHHHHHS-SS--EEEEETTEEEEE---------BTTBS-EEEEEEEEE-TT-EEEEEESS-EEEE-EEEEEE--SS--EEE--PPEEEEEESEE-SS-EE----SEE-S-S--EESBPEE-S-S--EEE-S-B---/---S-BSS--S-SEEEEEE-SS-EEEEE-HHHHHHHHHHHHHHHHHHHHTSPPB---------TT-HHHHHHHHHHHHHHHHHHHHHHHHHHHHHHHHHHHHHHHHHHHHHHHHHHHHTTSEEEETTTEEEESS---HHHHHHHHTT---HHHHHHHHHHHHHH-/---S-BSS--S-SEEEEEE-SS-EEEEE-HHHHHHHHHHHHHHHHHHHHTSPPB---------TT-HHHHHHHHHHHHHHHHHHHHHHHHHHHHHHHHHHHHHHHHHHHHHHHHHHHHTTSEEEETTTEEEESS---HHHHHHHHTT---HHHHHHHHHHHHHH-/---S-BSS--S-SEEEEEE-SS-EEEEE-HHHHHHHHHHHHHHHHHHHHTSPPB---------TT-HHHHHHHHHHHHHHHHHHHHHHHHHHHHHHHHHHHHHHHHHHHHHHHHHHHHTTSEEEETTTEEEESS---HHHHHHHHTT---HHHHHHHHHHHHHH-/-HHHHHHHHHHHHHHHH-TTEEEEEEETTEEEEEES---HHHHHHHHHHHHHHTTTT-EEEEEE-/-HHHHHHHHHHHHHHHH-TTEEEEEEETTEEEEEES---HHHHHHHHHHHHHHTTTT-EEEEEE-/-HHHHHHHHHHHHHHHH-TTEEEEEEETTEEEEEES---HHHHHHHHHHHHHHTTTT-EEEEEE-

B-factor: mean 50.0, std 0.0, range [50.0, 50.0]

Foldseek 3Di:
DDDDDDWDFDPFLDADDDPVDGRFGFRDWDWLADEDFPQFQEAAVNFAAQEPPAADPQCLQLAFPVPVVSLPDFFGQAYEAAPNRDPHALFAAAAPCVVVVQVVVQFFRGKDKDFQAAQPPQCVQWDWADFDPSSDDPNGGHGGPFWTATFHDPQAADKRKDKGWQQDQFKKKWKWKFKAAQAQVVVCRTHVDSWKKKWKDKPPDTDIDTHDHHQAPDDSHGRIYIYMDIDIDHNGMMMMIIMSDRIGGGTIIIRTHGHPQYGYDHANHYHDHHYAQKADRSHGDDDDRQEYQHDCDMTGDDHHHDPDPTDIDHPGGRHDD/DADDDDPQCPDFDDWDWDDAPVGTDIDYLVVLRVVLVVVVVVLVCVLPVVDDDDDDDDDDDDDPVCVVVVVVSVVVVVVVVVVVVVVVVVSVVVVVVVSVVVSVVSLVVLLVLLCVLAPQQWDDDVHSDTHGLAHADPVQVVCSSNSNHPHVVCVVSSVVSVVVD/DVLLVVLVVVQVVLVVPPVQWDGWDRDDQEIETEGADDDPVVVVSQVVSQVSCPVSRYYYDYHHD/DDDDDDWDFDPFLDADDDPVDGRFGFRDWDWLADEDFPQFQEAAVNFAAAEPPAADPQCLQLAFPVPVVSLPDFFGLAYEAAPNRDPHALFAAAAPCVVVVQVVVQFFRGKDKDFQAAQPPQCVQWDWADFDPSSDDPNGGHGGPFWTATFHDPQAADKRKDKGWQQDQFKKKWKWKFKAAQAQVVVCRTHVDRWKKKWKDKPPDTDIDTHDHHQAPDDSHGRIYIYMDIDIAHNGMMMMIIMSDRIGGGTIMIRTHGHPQYGYDHANHYHDHHYAQKADRSHGDDDDRQEYQHDCDMTGDDHHHDPDPTDIDHPGGRHDD/DADDDDPQCPDFDDWDWDDAPVGTDIDYLVVLRVVLVVVVVVLVCVLPVVDDDDDDDDDDDDDPVCVVVVVVSVVVVVVVVVVVVVVVVVSVVVVVVVSVVVSVVSNVVLLVLLCVLAPQQWDDDVHSDTHGLDHADPVQVVCSSNSNHPHVVCVVSSVVSVVVD/DVLLVVLVVVQVVLVVPPVQWDGWDRDDQEIETEGADDDPVVVVSQVVSQVSCPVSRYYYDYHHD/DDDDDDWDFDPFLDADDDPVDGRFGFRDWDWLADEDFPQFQEAAVNFAAAEPPQADPQCLQLAFPVPVVSLPDFFGQAYEAAPNRDPHALFAAAAPCVVVVQVVVQFFRGKDKDFQAAQPPQCVQWDWADFDPSSDDPNGGHGGPFWTATFHDPQAADKRKDKGWQQDQFKKKWKWKFKAAQAQVVVCRTHVDRWKKKWKDKPPDTDIDTHDHHQAPDDSHGRIYIYMDIDIAHNGMMMMIIMSDRIGGGTIIIRTHGHPQYGYDHANHYHDHHYAQKADRRHGDDDDRQEYQHDCDMTGDDHHHDPDPTDIDHPGGRHDD/DADDDDPQCPDFDDWDWDDAPVGTDIDYLVVLRVVLVVVVVVLVCVLPVVDDDDDDDDDDDDDPVCVVVVVVSVVVVVVVVVVVVVVVVVSVVVVVVVSVVVSVVSNVVLLVLLCVLAPQQWDDDVHSDTHGLDHADPVQVVCSSNSNHPHVVCVVSSVVSVVVD/DVLLVVLVVVQVVLVVPPVQWDGWDRDDQEIETEGADDDPVVVVSQVVSQVSCPVSRYYYDYHHD

Nearest PDB structures (foldseek):
  8sk7-assembly1_X  TM=1.016E+00  e=4.137E-11  synthetic construct
  8y9b-assembly1_A  TM=7.484E-01  e=1.138E-02  synthetic construct
  6mrr-assembly1_A  TM=6.253E-01  e=6.293E-02  synthetic construct
  8rjx-assembly1_A  TM=6.353E-01  e=9.074E-01  Escherichia coli
  6xmv-assembly1_A  TM=4.937E-01  e=4.275E-01  Neisseria gonorrhoeae FA 1090